Protein 8J9D (pdb70)

Foldseek 3Di:
DFDAADADADPDAWEKEWEQAPLVQRKIKIKIKGWDAFFKWKKFQFQAAAQLQARPQPLVQKAPKFKDFPRHTWDWDADPVARRMIMTGHDHPTTMMMIITMRRADPDCVSPWRAGDPFKGKFQVSNHDIGTTHHQQQNHKYWYKYAYHFPKDKDKPFAWPDQDGRMTTTDIDRRSVSSLIMMMIGRQWDKAWLADDQATEIEIETEPDNVLVPADPLRSQLVSLLVVLVCVLAVFQAARYAYEAEYAYPRTGADWGAGLRYTHGYFHSCVRVVLVLRLLCLLRVSLRRVLNQQRQAEHAPQQPGRGSRDRGDQQPVLRSQAVSLLRSLLSCLQSVSDPPLLSQLVLLVLQCCQVQVAPLLVPDFLSVLSCQSHVPVPPDDFACNNVPHNCSHSLSSLQLLQLQLVLCVQPVHPDGCSQLNNQVRNPDHHHRHHDYDHPVRSQVSSCVSPNDRVVCSVCCRRVHSDHSNVSQVSQFKDKFKDQDARPSRPSVCPPQQWADQCPFQQFTGGQQQFTQHGGPPGQCVVQVDGGRKGFQAKVRHGDGNVRVLVQLQVLAPHQFFIWTWIHDPNDTDIDTGRTHNHGIRIGMGGPVVDHNRVCVSSHHD/DFDAADADADPDAWEWEWEQAPLVQRKIKIKIKDWDDAFKWKKFQFQAAAQLQARPQLLVQWAPKFKAFVRHTWDWDADPVANRMIMTGHHPPTTMMMIITMRRADPDCVSPWRAGDPFKGKFQCSSRDIGTGHHQQQNHKYWYKYQYHFPKDKDKPFAWDDQDGRITTTDIHRRSVSSQIMMMIGRQWDKAWLADDQATEIEIETEPDNVLVPADPLRSQLSSLLVVLVCVLAVFQAARYAYEYEYAYPRTGADWGAGLRYTHGYAHSCVRVVLVLRQLCLLRVSLRRVLNQQRQAEHAPQQPGRGSRDRGDQQPVLRSQAVSLLRSLLSCLQSVSDPPLQSQLVLQVLQCCQVPQAPLLVPDFLSVLSCQCHVPVPPDDFACNNVPHNCSRSLSSLQLLLLQLVLCVQPVHPDGCSQLNNQVRNPDHHHRHYDYDHPVRSQVSSCVSGNDRVVCSVCCRRVHSDRSNVSQVSLFKDKFKDQDARPSCCSVCVPQQWADQCPFQQFTGGQQQFTQHGGPPGQCVVQVDGGGKGQQAKPNHGDGNVRVLVQQQVLAPHQFFIWTFIHDPPDTDITGGRTHNHGIRIGMGGPVVDHNNVCVSSHHD/DFDAADADAFPDAWEWEWEQAPLVQRKIKIKIKGWDDAFKWKKFQFQAAAQLLARPQLLVQKAPKWKAWVRHTFDWDADPVANRIIITGHHPPTTMMMIITMRRADPDCVSPWRAGDPFKGKFQCSSHDIGTGHHQQQNHKYWYKYAYHFPKDKDKPFAWPDQDGRMTTTDIDRRSVSSQIMMMIGRQWDKAWLADDQATEIEIETEPDNVLVPADPVRSQLSSLLVVLLCVLAVFQAARYAYEAEYAYPRTGADWGAGLRYTHGYFHSCVRVCLLLRQLCLLRVSLRRCLNQQRQAEHAPQQPGRGSRDRGDQQPVLRNQAVSLLRSLLSCLQSVSDPPLLSQLVLLQLQCCQVPVAPLLQPDFLSVQSCQCHVPVPPDDFACSNVPHNCSRSLSSLQLLQLQLVLCVQPVHPDGCSQLNNQVRNPDHHHRHYDYDHPVRSQVSSCVSPNDRVVCSVCCRRVHSDRSNVSQVSQFKDKFKDQDARSSCVSVCPPQQWADQCPFQQFTATQQQFTQHGGPPGQCVVQVDGGGKGFQAKPNHGDGNVRVLVQLQVLAPHQFFIWTWIGDPNDTDIDTGRTHNHGIRIGMGGDPPHHNNVCVSSHHD/DFDAADADAFPDAWEWEWEQAPLVQRKIKIKIKGWDDAFKWKKFQFQAAAQLQARPQLLVQKAPKWKAWPRHTWDWDADPVANRIIMTGHHPPTTMMMIITMRRADPDCVSPWRAGDPFKGKFQCSSHDIGTGHHQQQNHKYWYKYFDHFPKDKDKPFAWPDQDGRITTTDIHRRSVSSQIMMMIGRQWDKAWLADDQATEIEIETEPDNVLVPADPLRSQLVSLLVVLVCVLAVFQAARYAYEAEYAYPRTGADWGAGLRYTHGYFHSCVRVVLLLGLLCLLRCSLRRCLNQQRQAEHAPQQPGRGSRDRGDQQPVLRSQAVSLLRSLLSCLQSVSDPPLLSQLVLLQLQCCQVPVAPLLQPDFLSVLSCQCHVPVPPDDFACRNVPHNCSHSLSSLLLLQLQLVLCVQPVHPDGVSQLNNQVRRPDHHHRHHDYDHPVRSQVSSCVSPNDRVVCSVCCRRVHSDRSNVSQVSLFKDKFKDQDARSSVPSVCPPQQWADQCPFQQFTGGQQQFTQHGGPPGQCVVVVDGGRKGFQAKPNHGDGNVRVLVQQQVLAPHQFFIWTFIHDPNDTDIDTGRTHNHGIRIGMGGDPPHHNNVCVSSHHD

Organism: Xanthomonas campestris pv. campestris (strain B100) (NCBI:txid509169)

Sequence (2420 aa):
ATAAPQDVPFEGTLKIDVDATDLQHRIFKVKTTMPATPGPMTLLYPQWIPGNHSPTGPIDKLAGLVIKVDGKVVPWTRDQFDVYAFKVDVPQGASELVAEFKFLSPQASSSQGRVMMTPEMLNLQWNTTALYPAGYFARNIKAQASVTLPAGWSYATAMETERRVGDTVTFKPIDFDDLVDSPMFAGKYYKRVELSAGKQPVYLNVFADEAKSLDAKPEQIKAHAALVQQMDKLYGARHFDHYEFLLALTKKLGGIGLEHHRSSENSGAPNYFTEWDKSWTGRDLLAHEFNHSWNGKYRRGADLATPNFNVPMGDSLLWLYEGQTQFWGEVMSARSGLWTQEQARDMLAGVAAQYERGRPGMAWRTVQDTTNDPTMSMRRPKAYRNYQMSEDYYSGGQMMWLEVDSKLRALTNNKRSIDDFGKAFFGMKNGDWDVNPYTFDDIVSTLNGVAAFDWASFLRSRMDGHGSLIGGIEANGWKLVYNDEPNLATKTDESDDKDASLTYSLGMSLKASGDISDVLWDGPAFNAGLITGNTIVAVNGRAFSSDVIKDAITAAKGTTVPIELLVKRLDRYDTVRIDYHGGLLYPHLERIAGKPDRRLSELYKARATAAPQDVPFEGTLKIDVDATDLQHRIFKVKTTMPATPGPMTLLYPQWIPGNHSPTGPIDKLAGLVIKVDGKVVPWTRDQFDVYAFKVDVPQGASELVAEFKFLSPQASSQGRVMMTPEMLNLQWNTTALYPAGYFARNIKAQASVTLPAGWSYATAMETERRVGDTVTFKPIDFDDLVDSPMFAGKYYKRVELSAGKQPVYLNVFADEAKSLDAKPEQIKAHAALVQQMDKLYGARHFDHYEFLLALTKKLGGIGLEHHRSSENSGAPNYFTEWDKSWTGRDLLAHEFNHSWNGKYRRGADLATPNFNVPMGDSLLWLYEGQTQFWGEVMSARSGLWTQEQARDMLAGVAAQYERGRPGMAWRTVQDTTNDPTMSMRRPKAYRNYQMSEDYYSGGQMMWLEVDSKLRALTNNKRSIDDFGKAFFGMKNGDWDVNPYTFDDIVSTLNGVAAFDWASFLRRSRMDGHGSLIGGIEANGWKLVYNDEPNLATKTDESDDKDASLTYSLGMSLKASGDISDVLWDGPAFNAGLITGNTIVAVNGRAFSSDVIKDAITAAKGTTVPIELLVKRLDRYDTVRIDYHGGLLYPHLERIAGKPDRLSELYKARATAAPQDVPFEGTLKIDVDATDLQHRIFKVKTTMPATPGPMTLLYPQWIPGNHSPTGPIDKLAGLVIKVDGKKVVPWTRDQFDVYAFKVDVPQGASELVAEFKFLSPQASSSQGRVMMTPEMLNLQWNTTALYPAGYFARNIKAQASVTLPAGWSYATAMETERRVGDTVTFKPIDFDDLVDSPMFAGKYYKRVELSAGKQPVYLNVFADEAKSLDAKPEQIKAHAALVQQMDKLYGARHFDHYEFLLALTKKLGGIGLEHHRSSENSGAPNYFTEWDKSWTGRDLLAHEFNHSWNGKYRRGADLATPNFNVPMGDSLLWLYEGQTQFWGEVMSARSGLWTQEQARDMLAGVAAQYERGRPGMAWRTVQDTTNDPTMSMRRPKAYRNYQMSEDYYSGGQMMWLEVDSKLRALTNNKRSIDDFGKAFFGMKNGDWDVNPYTFDDIVSSTLNGVAAFDWASFLRSRMDGHGSLIGGIEANGWKLVYNDEPNLATKTDESDDKDASLTYSLGMSLKASGDISDVLWDGPAFNAGLITGNTIVAVNGRAFSSDVIKDAITAAKGTTVPIELLVKRLDRYDTVRIDYHGGLLYPHLERIAGKPDRLSELYKARATAAPQDVPFEGTLKIDVDATDLQHRIFKVKTTMPATPGPMTLLYPQWIPGNHSPTGPIDKLAGLVIKVDGKVVPWTRDQFDVYAFKVDVPQGASELVAEFKFLSPQASSSQGRVMMTPEMLNLQWNTTALYPAGYFARNIKAQQASVTLPAGWSYATAMEETERRVGDTVTFKPIDFDDLVDSPMFAGKYYKRVELSAGKQPVYLNVFADEAKSLDAKPEQIKAHAALVQQMDKLYGARHFDHYEFLLALTKKLGGIGLEHHRSSENSGAPNYFTEWDKSWTGRDLLAHEFNHSWNGKYRRGADLATPNFNVPMGDSLLWLYEGQTQFWGEVMSARSGLWTQEQARDMLAGVAAQYERGRPGMAWRTVQDTTNDPTMSMRRPKAYRNYQMSEDYYSGGQMMWLEVDSKLRALTNNKRSIDDFGKAFFGMKNGDWDVNPYTFDDIVSTLNGVAAFDWASFLRRSRMDGHGSLIGGIEANGWKLVYNDEPNLATKTDESDDKDASLTYSLGMSLKASGDISDVLWDGPAFNAGLITGNTIVAVNGRAFSSDVIKDAITAAKGTTVPIELLVKRLDRYDTVRIDYHGGLLYPHLERIAGKPDRLSELYKAR

Solvent-accessible surface area: 85272 Å² total; per-residue (Å²): 103,42,76,65,14,98,82,65,107,24,134,44,49,0,76,0,30,3,42,0,55,28,36,102,18,22,4,1,76,6,86,0,17,2,49,6,106,51,23,125,30,31,0,1,0,0,35,22,10,28,11,52,6,4,33,51,4,29,6,10,25,9,0,7,1,53,0,81,2,93,61,158,95,12,114,38,88,16,15,49,97,24,12,18,0,1,88,5,106,6,64,161,72,11,80,81,0,35,0,82,4,50,3,4,0,5,9,44,96,75,25,33,62,17,7,1,4,62,25,3,1,0,0,27,0,9,5,0,0,0,0,4,19,18,57,47,3,121,39,0,87,0,38,0,12,0,40,2,12,87,65,12,38,43,6,14,2,4,100,46,87,131,88,100,63,43,50,0,19,1,78,82,20,44,0,49,19,0,9,15,4,1,0,2,0,0,97,79,59,76,110,18,96,12,20,66,58,197,33,23,0,46,0,0,3,0,1,14,56,56,136,2,14,67,14,94,104,116,14,42,142,7,0,20,18,0,2,99,11,0,44,96,0,1,53,6,33,0,0,65,38,0,9,0,0,0,0,0,11,162,45,11,13,56,21,36,14,4,8,13,18,0,0,1,0,21,19,35,32,34,9,4,74,81,47,119,88,24,5,35,44,4,21,38,0,0,13,10,0,0,1,0,1,0,0,4,0,17,28,2,51,41,12,30,38,46,7,9,18,37,66,8,1,6,34,16,1,0,0,3,4,0,0,0,30,2,0,0,2,0,0,0,7,10,9,43,1,4,70,63,101,26,0,61,12,37,2,0,25,13,0,0,48,18,82,110,4,35,38,0,12,83,18,4,25,0,31,10,0,2,11,2,6,41,8,4,60,171,113,70,31,8,1,123,6,24,6,0,34,20,2,1,47,21,0,0,1,0,0,0,1,20,0,0,5,62,0,17,77,72,26,117,39,152,112,14,0,14,52,0,0,101,52,2,0,18,61,130,89,28,46,55,103,53,34,68,2,65,27,102,54,0,28,68,31,0,64,67,23,10,80,72,86,1,34,63,13,0,94,59,62,0,68,16,96,50,79,3,28,33,0,1,78,49,1,0,22,97,17,30,32,50,84,109,46,2,79,11,32,81,35,94,12,43,103,96,148,26,1,34,3,35,41,5,1,0,3,21,2,106,42,78,0,61,3,45,32,2,22,16,93,7,40,1,16,109,19,5,0,7,39,54,12,26,0,21,0,2,79,26,67,24,25,40,10,99,20,0,28,81,10,0,69,73,6,113,71,54,125,105,17,2,64,0,16,0,71,46,92,40,95,31,53,76,20,147,10,111,31,50,30,0,20,38,14,7,22,12,91,94,47,97,78,76,76,38,57,5,42,73,0,11,135,50,128,110,41,80,74,17,108,84,54,122,23,149,33,45,0,88,0,44,4,52,0,61,45,34,99,19,24,7,1,107,2,84,0,17,2,48,8,86,51,20,108,18,37,0,0,0,0,36,21,9,28,14,51,6,4,34,51,5,28,6,11,25,9,0,11,1,53,0,84,4,77,61,159,94,18,115,38,83,17,40,48,94,22,11,18,2,1,85,1,90,6,75,154,77,18,79,79,0,29,0,70,4,55,4,3,0,4,10,45,91,77,26,33,62,12,7,1,4,60,25,2,1,0,0,26,0,10,5,0,0,0,0,3,20,21,51,45,4,132,40,0,86,0,22,1,14,0,41,2,13,88,64,12,37,45,6,15,2,4,105,42,88,168,81,110,62,41,51,0,39,0,79,72,20,46,0,50,23,0,8,14,4,1,0,3,0,0,98,77,61,79,111,12,100,11,19,68,59,203,34,29,0,51,0,0,3,1,1,13,60,55,143,3,16,67,14,95,104,115,11,44,145,8,0,17,18,0,1,103,11,0,46,98,0,1,54,5,32,0,0,65,42,0,11,0,0,0,0,0,12,174,47,10,12,54,21,36,16,4,7,11,17,0,0,1,0,21,17,52,21,36,10,3,74,75,43,123,117,27,5,34,44,6,21,37,1,0,14,9,0,0,1,0,1,0,0,4,3,16,25,2,50,43,11,32,38,45,8,10,18,37,68,9,0,6,34,15,1,0,0,3,4,0,0,0,28,2,0,0,5,0,0,0,7,9,9,42,1,5,71,68,97,28,0,65,15,33,2,0,25,16,0,0,48,14,81,115,4,35,37,0,13,85,20,3,24,0,32,11,0,2,10,0,6,42,10,4,57,171,115,68,31,9,2,123,6,17,7,0,33,20,2,1,45,20,0,0,0,0,0,0,2,23,0,0,6,60,0,19,78,67,15,123,40,139,108,14,0,14,50,0,0,97,51,2,0,18,67,135,87,25,49,61,90,51,42,72,2,65,25,104,56,0,26,72,30,0,65,66,24,10,79,76,84,0,37,64,17,0,90,60,60,0,70,21,90,50,84,4,28,31,0,3,96,42,1,0,21,114,16,34,33,52,90,106,52,2,68,12,32,112,32,92,20,72,101,91,142,26,0,32,2,36,42,5,0,0,3,21,2,105,38,79,0,61,3,44,33,2,23,20,94,6,40,0,16,109,22,5,0,7,39,55,11,28,1,22,0,2,82,26,72,26,25,43,8,99,21,0,44,93,9,0,75,75,8,117,72,55,125,107,19,2,71,0,14,0,72,46,92,40,92,30,52,71,16,155,7,108,29,46,32,1,25,42,15,7,23,15,90,97,48,100,80,73,71,37,59,5,44,74,1,11,139,55,126,118,47,79,63,13,94,83,63,109,25,135,46,28,0,81,0,50,4,44,0,56,29,34,102,18,22,5,1,75,6,86,0,19,2,50,10,78,55,20,104,14,35,0,1,0,0,36,21,9,29,13,51,6,5,33,52,5,26,7,13,24,7,0,8,1,55,1,83,6,74,61,157,96,17,117,38,82,14,37,47,101,26,12,19,2,1,85,1,94,6,75,153,75,20,79,82,0,32,0,84,5,51,3,2,0,6,10,44,97,77,25,34,60,17,7,1,4,63,10,2,1,0,0,25,0,8,5,0,0,0,0,4,20,20,45,45,4,130,37,0,89,0,46,0,15,0,39,2,12,89,65,11,41,44,6,15,1,4,105,43,82,129,89,100,64,42,49,0,21,0,71,79,19,46,0,47,23,0,8,16,4,1,0,2,0,0,103,80,60,70,114,19,101,12,19,69,60,202,33,22,0,46,1,0,3,1,1,12,50,55,129,4,14,72,14,96,102,109,12,45,138,8,0,22,17,0,2,102,9,0,43,88,0,1,53,6,32,0,0,67,38,0,8,0,0,0,0,0,9,164,37,11,13,56,21,36,15,3,7,10,20,0,0,0,0,20,18,34,37,34,10,3,75,72,47,116,98,24,5,33,43,4,20,38,0,0,14,9,0,0,1,0,1,0,0,4,2,16,25,2,52,44,11,32,38,41,7,10,19,38,69,7,0,6,35,16,1,1,0,3,4,0,0,0,29,2,0,0,6,0,0,0,7,11,8,44,1,4,69,65,100,24,0,63,15,30,2,0,26,15,0,0,52,13,79,117,4,33,38,0,13,84,18,3,26,0,33,10,0,2,11,1,7,43,7,4,62,168,112,70,24,8,1,109,6,22,7,0,34,19,2,1,45,22,0,0,0,0,0,0,1,19,0,0,3,62,0,17,77,73,24,117,37,143,107,13,0,14,51,0,0,97,54,2,0,18,60,132,86,27,56,61,91,54,30,72,2,66,26,101,57,0,27,74,30,0,64,68,22,10,80,76,84,0,35,62,13,0,94,59,65,0,68,17,91,52,82,3,28,29,0,3,108,51,0,0,21,120,16,26,31,51,86,105,56,2,67,11,31,120,35,96,20,55,108,93,136,25,1,32,3,37,40,6,0,0,2,22,1,104,29,78,0,59,3,42,33,1,22,15,94,6,41,0,15,109,20,4,0,7,40,55,12,29,0,22,0,2,70,14,77,26,25,40,11,102,20,0,39,88,10,0,71,75,6,110,72,58,126,102,24,2,60,0,15,0,67,43,92,44,110,30,54,67,20,143,10,110,30,49,32,0,21,39,14,6,21,14,90,103,44,99,82,62,76,37,54,5,42,73,0,11,133,46,129,115,43,81,67,14,96,86,66,106,21,134,42,50,0,84,0,40,3,51,0,61,45,35,102,18,25,9,0,103,1,88,0,14,2,51,8,86,53,20,106,19,35,0,0,0,0,35,21,9,26,13,50,6,4,33,51,5,28,7,12,26,6,0,10,1,54,1,85,5,77,57,147,96,15,115,36,85,16,36,48,98,25,13,18,2,0,87,1,92,5,72,154,74,17,78,82,0,24,0,67,2,54,3,3,0,5,10,44,96,78,23,34,62,18,7,0,5,66,16,3,1,0,0,26,0,9,5,0,0,0,0,2,20,22,50,41,5,131,39,0,88,0,38,1,15,0,40,2,14,89,64,12,39,44,6,13,2,5,67,51,85,141,84,84,61,43,51,0,34,0,107,73,15,45,0,49,25,0,8,14,3,1,0,2,0,0,99,79,60,72,111,18,98,12,18,66,58,196,34,25,0,45,0,0,2,1,1,14,55,56,143,3,15,70,12,93,103,114,11,44,141,8,1,21,18,0,2,106,12,0,45,98,0,1,54,5,32,0,0,60,32,0,10,0,0,0,0,0,11,170,40,10,12,54,22,35,15,3,8,10,5,0,0,0,0,20,18,49,22,34,9,3,75,74,48,117,97,23,5,34,43,4,20,38,0,0,13,10,0,0,0,0,1,0,0,4,1,19,24,1,52,42,10,32,38,46,8,9,17,38,68,8,1,8,34,17,1,1,0,3,4,0,0,0,29,2,0,0,6,0,0,0,7,11,8,42,1,5,70,66,99,26,0,66,15,31,2,0,26,17,0,0,47,15,82,113,4,34,38,0,13,83,20,4,25,0,33,10,0,2,11,2,5,43,8,4,60,167,111,69,31,9,2,120,6,18,7,0,34,20,2,1,47,22,0,0,0,0,0,0,0,22,0,0,5,67,0,18,78,69,28,125,38,163,108,14,0,15,49,0,0,100,52,1,0,17,62,132,87,26,58,60,94,55,29,69,2,64,27,103,54,0,27,68,30,0,66,67,23,10,81,70,85,0,34,64,18,0,98,58,58,1,68,18,93,51,82,2,26,30,0,3,107,48,1,0,20,122,16,28,32,52,87,107,51,2,71,12,32,111,46,93,17,54,116,98,137,23,1,31,3,34,41,6,0,0,3,20,2,103,45,77,0,60,3,48,32,2,20,19,92,6,41,0,16,110,22,4,0,7,41,55,10,28,0,22,0,2,72,22,82,24,27,42,8,86,22,0,44,91,11,0,73,76,6,116,71,56,122,107,17,2,72,0,16,0,63,45,86,41,106,32,54,76,20,159,10,105,31,42,30,0,22,39,14,5,22,14,91,100,45,95,86,66,69,40,53,4,45,75,0,10,141,54,125

Nearest PDB structures (foldseek):
  8j9d-assembly1_D  TM=1.001E+00  e=0.000E+00  Xanthomonas campestris pv. campestris str. B100
  4fgm-assembly1_A  TM=8.036E-01  e=3.993E-38  Idiomarina loihiensis L2TR
  7vpq-assembly3_E  TM=6.099E-01  e=2.497E-15  Homo sapiens
  6atk-assembly3_C  TM=6.085E-01  e=6.174E-15  Homo sapiens
  6ew9-assembly1_C  TM=6.102E-01  e=2.502E-03  Escherichia coli K-12

Structure (mmCIF, N/CA/C/O backbone):
data_8J9D
#
_entry.id   8J9D
#
_cell.length_a   105.008
_cell.length_b   95.196
_cell.length_c   144.489
_cell.angle_alpha   90.000
_cell.angle_beta   104.472
_cell.angle_gamma   90.000
#
_symmetry.space_group_name_H-M   'P 1 21 1'
#
loop_
_entity.id
_entity.type
_entity.pdbx_description
1 polymer 'Putative glycyl aminopeptidase'
2 non-polymer 'ZINC ION'
3 non-polymer '2-(3-AMINO-2-HYDROXY-4-PHENYL-BUTYRYLAMINO)-4-METHYL-PENTANOIC ACID'
4 non-polymer GLYCEROL
5 non-polymer 2-AMINO-2-HYDROXYMETHYL-PROPANE-1,3-DIOL
6 water water
#
loop_
_atom_site.group_PDB
_atom_site.id
_atom_site.type_symbol
_atom_site.label_atom_id
_atom_site.label_alt_id
_atom_site.label_comp_id
_atom_site.label_asym_id
_atom_site.label_entity_id
_atom_site.label_seq_id
_atom_site.pdbx_PDB_ins_code
_atom_site.Cartn_x
_atom_site.Cartn_y
_atom_site.Cartn_z
_atom_site.occupancy
_atom_site.B_iso_or_equiv
_atom_site.auth_seq_id
_atom_site.auth_comp_id
_atom_site.auth_asym_id
_atom_site.auth_atom_id
_atom_site.pdbx_PDB_model_num
ATOM 1 N N . ALA A 1 43 ? 131.76812 13.31242 71.98534 1.000 38.06660 22 ALA A N 1
ATOM 2 C CA . ALA A 1 43 ? 130.33353 13.16653 72.21694 1.000 34.50682 22 ALA A CA 1
ATOM 3 C C . ALA A 1 43 ? 130.06248 12.18864 73.35942 1.000 31.10517 22 ALA A C 1
ATOM 4 O O . ALA A 1 43 ? 129.92694 12.60338 74.50479 1.000 31.49211 22 ALA A O 1
ATOM 6 N N . THR A 1 44 ? 129.98779 10.89383 73.04979 1.000 27.57285 23 THR A N 1
ATOM 7 C CA . THR A 1 44 ? 129.75603 9.86529 74.06078 1.000 24.35032 23 THR A CA 1
ATOM 8 C C . THR A 1 44 ? 131.08253 9.33218 74.59133 1.000 23.06596 23 THR A C 1
ATOM 9 O O . THR A 1 44 ? 131.97673 8.98992 73.81345 1.000 22.45965 23 THR A O 1
ATOM 13 N N . ALA A 1 45 ? 131.20473 9.27409 75.91551 1.000 22.44408 24 ALA A N 1
ATOM 14 C CA . ALA A 1 45 ? 132.40921 8.74322 76.53941 1.000 21.66453 24 ALA A CA 1
ATOM 15 C C . ALA A 1 45 ? 132.69758 7.32873 76.04568 1.000 21.04674 24 ALA A C 1
ATOM 16 O O . ALA A 1 45 ? 131.78661 6.54913 75.75459 1.000 20.93661 24 ALA A O 1
ATOM 18 N N . ALA A 1 46 ? 133.98348 7.00341 75.94804 1.000 20.31856 25 ALA A N 1
ATOM 19 C CA . ALA A 1 46 ? 134.37923 5.70070 75.43971 1.000 20.10180 25 ALA A CA 1
ATOM 20 C C . ALA A 1 46 ? 133.96577 4.61036 76.42572 1.000 19.44275 25 ALA A C 1
ATOM 21 O O . ALA A 1 46 ? 133.97900 4.83395 77.64023 1.000 19.30464 25 ALA A O 1
ATOM 23 N N . PRO A 1 47 ? 133.56779 3.43412 75.94213 1.000 18.77677 26 PRO A N 1
ATOM 24 C CA . PRO A 1 47 ? 133.25819 2.33951 76.86941 1.000 18.67378 26 PRO A CA 1
ATOM 25 C C . PRO A 1 47 ? 134.52685 1.82265 77.52971 1.000 19.75419 26 PRO A C 1
ATOM 26 O O . PRO A 1 47 ? 135.56886 1.67656 76.88608 1.000 19.16447 26 PRO A O 1
ATOM 30 N N . GLN A 1 48 ? 134.42649 1.54840 78.82574 1.000 21.57080 27 GLN A N 1
ATOM 31 C CA . GLN A 1 48 ? 135.54967 1.07185 79.61763 1.000 23.87543 27 GLN A CA 1
ATOM 32 C C . GLN A 1 48 ? 135.27711 -0.33576 80.13354 1.000 22.30260 27 GLN A C 1
ATOM 33 O O . GLN A 1 48 ? 134.13443 -0.70007 80.42006 1.000 21.60059 27 GLN A O 1
ATOM 39 N N . ASP A 1 49 ? 136.34316 -1.12592 80.26204 1.000 22.14830 28 ASP A N 1
ATOM 40 C CA . ASP A 1 49 ? 136.24197 -2.47417 80.82169 1.000 22.34452 28 ASP A CA 1
ATOM 41 C C . ASP A 1 49 ? 136.24998 -2.36811 82.34833 1.000 22.24114 28 ASP A C 1
ATOM 42 O O . ASP A 1 49 ? 137.24612 -2.63066 83.02052 1.000 21.92291 28 ASP A O 1
ATOM 47 N N . VAL A 1 50 ? 135.11951 -1.91895 82.88596 1.000 21.92438 29 VAL A N 1
ATOM 48 C CA . VAL A 1 50 ? 134.95061 -1.74073 84.32737 1.000 22.36865 29 VAL A CA 1
ATOM 49 C C . VAL A 1 50 ? 133.66512 -2.44048 84.74201 1.000 22.57976 29 VAL A C 1
ATOM 50 O O . VAL A 1 50 ? 132.76718 -2.66375 83.91302 1.000 23.11122 29 VAL A O 1
ATOM 54 N N . PRO A 1 51 ? 133.54870 -2.81452 86.01575 1.000 22.50956 30 PRO A N 1
ATOM 55 C CA . PRO A 1 51 ? 132.34153 -3.52085 86.45676 1.000 22.16226 30 PRO A CA 1
ATOM 56 C C . PRO A 1 51 ? 131.10107 -2.65321 86.30797 1.000 22.10456 30 PRO A C 1
ATOM 57 O O . PRO A 1 51 ? 131.13870 -1.43214 86.48341 1.000 21.96700 30 PRO A O 1
ATOM 61 N N . PHE A 1 52 ? 129.99636 -3.29680 85.95337 1.000 22.27941 31 PHE A N 1
ATOM 62 C CA . PHE A 1 52 ? 128.69118 -2.65795 85.94362 1.000 22.56418 31 PHE A CA 1
ATOM 63 C C . PHE A 1 52 ? 127.91927 -3.16993 87.14935 1.000 23.38228 31 PHE A C 1
ATOM 64 O O . PHE A 1 52 ? 127.72089 -4.38210 87.28919 1.000 22.37905 31 PHE A O 1
ATOM 72 N N . GLU A 1 53 ? 127.48285 -2.25472 88.01161 1.000 25.34638 32 GLU A N 1
ATOM 73 C CA . GLU A 1 53 ? 126.78493 -2.63885 89.23331 1.000 27.68503 32 GLU A CA 1
ATOM 74 C C . GLU A 1 53 ? 125.30543 -2.85448 88.93684 1.000 25.55416 32 GLU A C 1
ATOM 75 O O . GLU A 1 53 ? 124.62186 -1.93758 88.46939 1.000 25.06631 32 GLU A O 1
ATOM 81 N N . GLY A 1 54 ? 124.80443 -4.04376 89.24116 1.000 24.00141 33 GLY A N 1
ATOM 82 C CA . GLY A 1 54 ? 123.39654 -4.34397 89.08884 1.000 22.72162 33 GLY A CA 1
ATOM 83 C C . GLY A 1 54 ? 123.06670 -5.02549 87.77422 1.000 21.51003 33 GLY A C 1
ATOM 84 O O . GLY A 1 54 ? 123.92650 -5.57506 87.08062 1.000 20.57417 33 GLY A O 1
ATOM 85 N N . THR A 1 55 ? 121.77878 -4.96741 87.42464 1.000 21.02506 34 THR A N 1
ATOM 86 C CA . THR A 1 55 ? 121.23760 -5.68313 86.27548 1.000 20.16761 34 THR A CA 1
ATOM 87 C C . THR A 1 55 ? 120.38431 -4.75790 85.42196 1.000 19.48312 34 THR A C 1
ATOM 88 O O . THR A 1 55 ? 119.58211 -3.97736 85.94123 1.000 19.32399 34 THR A O 1
ATOM 92 N N . LEU A 1 56 ? 120.56675 -4.85359 84.10708 1.000 18.81858 35 LEU A N 1
ATOM 93 C CA . LEU A 1 56 ? 119.71752 -4.16479 83.14239 1.000 18.57216 35 LEU A CA 1
ATOM 94 C C . LEU A 1 56 ? 118.50815 -5.05325 82.84911 1.000 19.81292 35 LEU A C 1
ATOM 95 O O . LEU A 1 56 ? 118.64849 -6.11294 82.23256 1.000 19.59537 35 LEU A O 1
ATOM 100 N N . LYS A 1 57 ? 117.32895 -4.65443 83.32671 1.000 21.07966 36 LYS A N 1
ATOM 101 C CA . LYS A 1 57 ? 116.10780 -5.41851 83.10113 1.000 23.13541 36 LYS A CA 1
ATOM 102 C C . LYS A 1 57 ? 115.42058 -4.91683 81.83674 1.000 21.58858 36 LYS A C 1
ATOM 103 O O . LYS A 1 57 ? 115.17856 -3.71627 81.69081 1.000 21.23579 36 LYS A O 1
ATOM 109 N N . ILE A 1 58 ? 115.09516 -5.83343 80.92978 1.000 20.22067 37 ILE A N 1
ATOM 110 C CA . ILE A 1 58 ? 114.47758 -5.48414 79.65090 1.000 19.33071 37 ILE A CA 1
ATOM 111 C C . ILE A 1 58 ? 113.20848 -6.31389 79.49729 1.000 19.70909 37 ILE A C 1
ATOM 112 O O . ILE A 1 58 ? 113.27721 -7.53739 79.32523 1.000 19.49179 37 ILE A O 1
ATOM 117 N N . ASP A 1 59 ? 112.05578 -5.65561 79.56057 1.000 20.38444 38 ASP A N 1
ATOM 118 C CA . ASP A 1 59 ? 110.76268 -6.31045 79.43980 1.000 21.04407 38 ASP A CA 1
ATOM 119 C C . ASP A 1 59 ? 110.10329 -5.86753 78.14438 1.000 19.90818 38 ASP A C 1
ATOM 120 O O . ASP A 1 59 ? 109.93452 -4.66610 77.91324 1.000 19.41911 38 ASP A O 1
ATOM 125 N N . VAL A 1 60 ? 109.73478 -6.83555 77.30299 1.000 19.22527 39 VAL A N 1
ATOM 126 C CA . VAL A 1 60 ? 109.18441 -6.56806 75.97852 1.000 18.32576 39 VAL A CA 1
ATOM 127 C C . VAL A 1 60 ? 107.78693 -7.16041 75.90265 1.000 19.13399 39 VAL A C 1
ATOM 128 O O . VAL A 1 60 ? 107.58469 -8.33273 76.23940 1.000 19.03183 39 VAL A O 1
ATOM 132 N N . ASP A 1 61 ? 106.82680 -6.35236 75.45848 1.000 19.62466 40 ASP A N 1
ATOM 133 C CA . ASP A 1 61 ? 105.49551 -6.83288 75.11418 1.000 20.34706 40 ASP A CA 1
ATOM 134 C C . ASP A 1 61 ? 105.43406 -6.92894 73.59555 1.000 19.20476 40 ASP A C 1
ATOM 135 O O . ASP A 1 61 ? 105.48039 -5.90726 72.90214 1.000 18.94326 40 ASP A O 1
ATOM 140 N N . ALA A 1 62 ? 105.30388 -8.15176 73.08491 1.000 18.52461 41 ALA A N 1
ATOM 141 C CA . ALA A 1 62 ? 105.29294 -8.41954 71.65091 1.000 18.14876 41 ALA A CA 1
ATOM 142 C C . ALA A 1 62 ? 103.91548 -8.86068 71.16460 1.000 17.89106 41 ALA A C 1
ATOM 143 O O . ALA A 1 62 ? 103.79710 -9.73276 70.29759 1.000 17.44672 41 ALA A O 1
ATOM 145 N N . THR A 1 63 ? 102.85583 -8.24661 71.69332 1.000 18.05120 42 THR A N 1
ATOM 146 C CA . THR A 1 63 ? 101.50729 -8.69111 71.36531 1.000 18.48131 42 THR A CA 1
ATOM 147 C C . THR A 1 63 ? 100.81588 -7.86300 70.29155 1.000 18.53168 42 THR A C 1
ATOM 148 O O . THR A 1 63 ? 99.84285 -8.34800 69.70834 1.000 18.78996 42 THR A O 1
ATOM 152 N N . ASP A 1 64 ? 101.27666 -6.64414 70.00114 1.000 18.64064 43 ASP A N 1
ATOM 153 C CA . ASP A 1 64 ? 100.58493 -5.79452 69.02554 1.000 18.68780 43 ASP A CA 1
ATOM 154 C C . ASP A 1 64 ? 101.03831 -6.15524 67.60909 1.000 18.31463 43 ASP A C 1
ATOM 155 O O . ASP A 1 64 ? 101.76685 -5.42240 66.93500 1.000 18.31991 43 ASP A O 1
ATOM 160 N N . LEU A 1 65 ? 100.54256 -7.30219 67.14270 1.000 17.58662 44 LEU A N 1
ATOM 161 C CA . LEU A 1 65 ? 100.87572 -7.76743 65.80116 1.000 17.65703 44 LEU A CA 1
ATOM 162 C C . LEU A 1 65 ? 100.27035 -6.88195 64.71826 1.000 17.66960 44 LEU A C 1
ATOM 163 O O . LEU A 1 65 ? 100.85979 -6.74001 63.63944 1.000 18.10938 44 LEU A O 1
ATOM 168 N N . GLN A 1 66 ? 99.10435 -6.28713 64.97392 1.000 18.15105 45 GLN A N 1
ATOM 169 C CA . GLN A 1 66 ? 98.44594 -5.49232 63.94058 1.000 18.99682 45 GLN A CA 1
ATOM 170 C C . GLN A 1 66 ? 99.26874 -4.26063 63.57827 1.000 17.79620 45 GLN A C 1
ATOM 171 O O . GLN A 1 66 ? 99.52504 -3.99865 62.39755 1.000 17.40820 45 GLN A O 1
ATOM 177 N N . HIS A 1 67 ? 99.68948 -3.48804 64.57718 1.000 17.00242 46 HIS A N 1
ATOM 178 C CA . HIS A 1 67 ? 100.55321 -2.34545 64.31020 1.000 16.93656 46 HIS A CA 1
ATOM 179 C C . HIS A 1 67 ? 102.01473 -2.74079 64.17710 1.000 16.88548 46 HIS A C 1
ATOM 180 O O . HIS A 1 67 ? 102.82570 -1.91601 63.74132 1.000 16.67986 46 HIS A O 1
ATOM 187 N N . ARG A 1 68 ? 102.35669 -3.97592 64.54779 1.000 17.38442 47 ARG A N 1
ATOM 188 C CA . ARG A 1 68 ? 103.72406 -4.48781 64.48865 1.000 17.02687 47 ARG A CA 1
ATOM 189 C C . ARG A 1 68 ? 104.64067 -3.71673 65.43909 1.000 17.21913 47 ARG A C 1
ATOM 190 O O . ARG A 1 68 ? 105.75956 -3.32911 65.09305 1.000 16.80339 47 ARG A O 1
ATOM 198 N N . ILE A 1 69 ? 104.15652 -3.52582 66.66516 1.000 17.42947 48 ILE A N 1
ATOM 199 C CA . ILE A 1 69 ? 104.82580 -2.71916 67.67875 1.000 17.65625 48 ILE A CA 1
ATOM 200 C C . ILE A 1 69 ? 105.32111 -3.62786 68.79443 1.000 17.41358 48 ILE A C 1
ATOM 201 O O . ILE A 1 69 ? 104.56604 -4.46790 69.30124 1.000 17.17161 48 ILE A O 1
ATOM 206 N N . PHE A 1 70 ? 106.59227 -3.46612 69.16098 1.000 17.33910 49 PHE A N 1
ATOM 207 C CA . PHE A 1 70 ? 107.16499 -4.04706 70.36996 1.000 17.67959 49 PHE A CA 1
ATOM 208 C C . PHE A 1 70 ? 107.19884 -2.95397 71.43259 1.000 18.64234 49 PHE A C 1
ATOM 209 O O . PHE A 1 70 ? 107.83332 -1.91616 71.22689 1.000 18.44777 49 PHE A O 1
ATOM 217 N N . LYS A 1 71 ? 106.50700 -3.16919 72.54942 1.000 19.58305 50 LYS A N 1
ATOM 218 C CA . LYS A 1 71 ? 106.52733 -2.21615 73.65332 1.000 21.35755 50 LYS A CA 1
ATOM 219 C C . LYS A 1 71 ? 107.59277 -2.64166 74.65310 1.000 20.31249 50 LYS A C 1
ATOM 220 O O . LYS A 1 71 ? 107.72167 -3.82798 74.96317 1.000 20.11553 50 LYS A O 1
ATOM 226 N N . VAL A 1 72 ? 108.37203 -1.67608 75.13787 1.000 19.15990 51 VAL A N 1
ATOM 227 C CA . VAL A 1 72 ? 109.59526 -1.97087 75.87348 1.000 18.28452 51 VAL A CA 1
ATOM 228 C C . VAL A 1 72 ? 109.61895 -1.19181 77.17801 1.000 19.29570 51 VAL A C 1
ATOM 229 O O . VAL A 1 72 ? 109.26590 -0.00910 77.22268 1.000 18.84368 51 VAL A O 1
ATOM 233 N N . LYS A 1 73 ? 110.06814 -1.85332 78.23629 1.000 21.10022 52 LYS A N 1
ATOM 234 C CA . LYS A 1 73 ? 110.38727 -1.19902 79.49662 1.000 22.96190 52 LYS A CA 1
ATOM 235 C C . LYS A 1 73 ? 111.78111 -1.66109 79.88899 1.000 22.16506 52 LYS A C 1
ATOM 236 O O . LYS A 1 73 ? 112.02899 -2.86876 79.97766 1.000 21.68431 52 LYS A O 1
ATOM 242 N N . THR A 1 74 ? 112.70409 -0.71288 80.05224 1.000 22.01051 53 THR A N 1
ATOM 243 C CA . THR A 1 74 ? 114.06153 -0.99921 80.49959 1.000 21.60444 53 THR A CA 1
ATOM 244 C C . THR A 1 74 ? 114.26958 -0.36270 81.86654 1.000 21.39987 53 THR A C 1
ATOM 245 O O . THR A 1 74 ? 113.97128 0.82056 82.05433 1.000 21.86194 53 THR A O 1
ATOM 249 N N . THR A 1 75 ? 114.76487 -1.15293 82.81424 1.000 20.61591 54 THR A N 1
ATOM 250 C CA . THR A 1 75 ? 115.00230 -0.71949 84.18404 1.000 20.20120 54 THR A CA 1
ATOM 251 C C . THR A 1 75 ? 116.46778 -0.95298 84.51670 1.000 20.41234 54 THR A C 1
ATOM 252 O O . THR A 1 75 ? 117.02169 -2.00989 84.19330 1.000 19.75836 54 THR A O 1
ATOM 256 N N . MET A 1 76 ? 117.10587 0.02451 85.16304 1.000 20.99756 55 MET A N 1
ATOM 257 C CA . MET A 1 76 ? 118.53625 -0.10809 85.39922 1.000 20.69617 55 MET A CA 1
ATOM 258 C C . MET A 1 76 ? 118.94159 0.74481 86.59420 1.000 21.11907 55 MET A C 1
ATOM 259 O O . MET A 1 76 ? 118.25747 1.72578 86.91386 1.000 20.78321 55 MET A O 1
ATOM 264 N N . PRO A 1 77 ? 120.04015 0.39682 87.27408 1.000 21.75176 56 PRO A N 1
ATOM 265 C CA . PRO A 1 77 ? 120.54910 1.25469 88.35169 1.000 21.95064 56 PRO A CA 1
ATOM 266 C C . PRO A 1 77 ? 120.97350 2.61770 87.82376 1.000 22.37793 56 PRO A C 1
ATOM 267 O O . PRO A 1 77 ? 121.37358 2.76370 86.66723 1.000 22.15765 56 PRO A O 1
ATOM 271 N N . ALA A 1 78 ? 120.88137 3.61955 88.69418 1.000 23.34647 57 ALA A N 1
ATOM 272 C CA . ALA A 1 78 ? 121.18312 4.99823 88.33131 1.000 23.50136 57 ALA A CA 1
ATOM 273 C C . ALA A 1 78 ? 121.63971 5.76320 89.56436 1.000 23.58757 57 ALA A C 1
ATOM 274 O O . ALA A 1 78 ? 121.04162 5.62141 90.63335 1.000 23.61245 57 ALA A O 1
ATOM 276 N N . THR A 1 79 ? 122.75348 6.46336 89.44651 1.000 23.44557 58 THR A N 1
ATOM 277 C CA . THR A 1 79 ? 123.20361 7.38648 90.47551 1.000 23.95685 58 THR A CA 1
ATOM 278 C C . THR A 1 79 ? 122.91141 8.82216 90.05258 1.000 23.08673 58 THR A C 1
ATOM 279 O O . THR A 1 79 ? 122.76755 9.11138 88.86044 1.000 22.66691 58 THR A O 1
ATOM 283 N N . PRO A 1 80 ? 122.78345 9.74500 91.00918 1.000 21.90739 59 PRO A N 1
ATOM 284 C CA . PRO A 1 80 ? 122.50975 11.14600 90.65911 1.000 20.84605 59 PRO A CA 1
ATOM 285 C C . PRO A 1 80 ? 123.56486 11.72952 89.72413 1.000 20.18715 59 PRO A C 1
ATOM 286 O O . PRO A 1 80 ? 124.71418 11.28488 89.68523 1.000 19.80140 59 PRO A O 1
ATOM 290 N N . GLY A 1 81 ? 123.14784 12.72273 88.94043 1.000 20.05988 60 GLY A N 1
ATOM 291 C CA . GLY A 1 81 ? 124.01717 13.36629 87.97932 1.000 19.84136 60 GLY A CA 1
ATOM 292 C C . GLY A 1 81 ? 123.71474 13.00053 86.53629 1.000 19.16459 60 GLY A C 1
ATOM 293 O O . GLY A 1 81 ? 122.71670 12.33585 86.24140 1.000 19.61814 60 GLY A O 1
ATOM 294 N N . PRO A 1 82 ? 124.58170 13.43249 85.61129 1.000 18.60403 61 PRO A N 1
ATOM 295 C CA . PRO A 1 82 ? 124.36494 13.14368 84.18259 1.000 18.45527 61 PRO A CA 1
ATOM 296 C C . PRO A 1 82 ? 124.49762 11.66502 83.86143 1.000 18.69831 61 PRO A C 1
ATOM 297 O O . PRO A 1 82 ? 125.35500 10.96375 84.40381 1.000 18.72125 61 PRO A O 1
ATOM 301 N N . MET A 1 83 ? 123.61941 11.18990 82.98292 1.000 18.72013 62 MET A N 1
ATOM 302 C CA . MET A 1 83 ? 123.62273 9.80189 82.54163 1.000 18.25249 62 MET A CA 1
ATOM 303 C C . MET A 1 83 ? 123.29917 9.72926 81.05785 1.000 17.47746 62 MET A C 1
ATOM 304 O O . MET A 1 83 ? 122.41008 10.43979 80.58268 1.000 17.75148 62 MET A O 1
ATOM 309 N N . THR A 1 84 ? 124.04265 8.90806 80.32017 1.000 16.88480 63 THR A N 1
ATOM 310 C CA . THR A 1 84 ? 123.79726 8.71129 78.89310 1.000 16.61615 63 THR A CA 1
ATOM 311 C C . THR A 1 84 ? 123.37246 7.27031 78.63186 1.000 16.01647 63 THR A C 1
ATOM 312 O O . THR A 1 84 ? 124.04627 6.33327 79.07209 1.000 16.02114 63 THR A O 1
ATOM 316 N N . LEU A 1 85 ? 122.25860 7.09841 77.92096 1.000 15.49635 64 LEU A N 1
ATOM 317 C CA . LEU A 1 85 ? 121.75888 5.79105 77.51530 1.000 15.99374 64 LEU A CA 1
ATOM 318 C C . LEU A 1 85 ? 121.95977 5.61345 76.01298 1.000 15.36024 64 LEU A C 1
ATOM 319 O O . LEU A 1 85 ? 121.81131 6.57029 75.24311 1.000 15.27073 64 LEU A O 1
ATOM 324 N N . LEU A 1 86 ? 122.28028 4.38884 75.59384 1.000 14.51471 65 LEU A N 1
ATOM 325 C CA . LEU A 1 86 ? 122.59867 4.09510 74.20070 1.000 14.32355 65 LEU A CA 1
ATOM 326 C C . LEU A 1 86 ? 121.58987 3.11937 73.60981 1.000 14.37520 65 LEU A C 1
ATOM 327 O O . LEU A 1 86 ? 121.25378 2.11092 74.23686 1.000 14.21331 65 LEU A O 1
ATOM 332 N N . TYR A 1 87 ? 121.12413 3.41870 72.39811 1.000 14.47689 66 TYR A N 1
ATOM 333 C CA . TYR A 1 87 ? 120.41883 2.46213 71.54896 1.000 14.14966 66 TYR A CA 1
ATOM 334 C C . TYR A 1 87 ? 121.43750 1.75962 70.65986 1.000 14.18788 66 TYR A C 1
ATOM 335 O O . TYR A 1 87 ? 122.24280 2.43663 70.01129 1.000 13.82486 66 TYR A O 1
ATOM 344 N N . PRO A 1 88 ? 121.47561 0.42682 70.64022 1.000 14.57802 67 PRO A N 1
ATOM 345 C CA . PRO A 1 88 ? 122.51097 -0.26994 69.86692 1.000 14.88921 67 PRO A CA 1
ATOM 346 C C . PRO A 1 88 ? 122.54052 0.18105 68.41274 1.000 14.98096 67 PRO A C 1
ATOM 347 O O . PRO A 1 88 ? 121.50711 0.26243 67.74424 1.000 14.38944 67 PRO A O 1
ATOM 351 N N . GLN A 1 89 ? 123.74946 0.47444 67.93126 1.000 15.67865 68 GLN A N 1
ATOM 352 C CA . GLN A 1 89 ? 123.97300 1.06302 66.61602 1.000 15.51546 68 GLN A CA 1
ATOM 353 C C . GLN A 1 89 ? 124.63351 0.08671 65.65047 1.000 14.91997 68 GLN A C 1
ATOM 354 O O . GLN A 1 89 ? 124.06657 -0.22428 64.59569 1.000 14.59020 68 GLN A O 1
ATOM 360 N N . TRP A 1 90 ? 125.84071 -0.38305 65.97342 1.000 14.48152 69 TRP A N 1
ATOM 361 C CA . TRP A 1 90 ? 126.54529 -1.38158 65.17612 1.000 14.25054 69 TRP A CA 1
ATOM 362 C C . TRP A 1 90 ? 126.18075 -2.76335 65.70690 1.000 14.52041 69 TRP A C 1
ATOM 363 O O . TRP A 1 90 ? 126.42449 -3.06277 66.88109 1.000 14.70416 69 TRP A O 1
ATOM 374 N N . ILE A 1 91 ? 125.59364 -3.59584 64.85782 1.000 14.24438 70 ILE A N 1
ATOM 375 C CA . ILE A 1 91 ? 124.97498 -4.84686 65.28886 1.000 14.65151 70 ILE A CA 1
ATOM 376 C C . ILE A 1 91 ? 125.84075 -6.00951 64.81294 1.000 15.21796 70 ILE A C 1
ATOM 377 O O . ILE A 1 91 ? 126.02954 -6.17267 63.59931 1.000 15.15102 70 ILE A O 1
ATOM 382 N N . PRO A 1 92 ? 126.36119 -6.84575 65.71736 1.000 15.37190 71 PRO A N 1
ATOM 383 C CA . PRO A 1 92 ? 127.23268 -7.95634 65.30229 1.000 15.09149 71 PRO A CA 1
ATOM 384 C C . PRO A 1 92 ? 126.55408 -8.85063 64.27721 1.000 15.06060 71 PRO A C 1
ATOM 385 O O . PRO A 1 92 ? 125.39760 -9.23960 64.43624 1.000 13.05104 71 PRO A O 1
ATOM 389 N N . GLY A 1 93 ? 127.29724 -9.18647 63.22538 1.000 15.00911 72 GLY A N 1
ATOM 390 C CA . GLY A 1 93 ? 126.76761 -9.92820 62.10640 1.000 15.41997 72 GLY A CA 1
ATOM 391 C C . GLY A 1 93 ? 126.25444 -9.06845 60.97177 1.000 15.81084 72 GLY A C 1
ATOM 392 O O . GLY A 1 93 ? 126.11244 -9.56933 59.85111 1.000 16.05944 72 GLY A O 1
ATOM 393 N N . ASN A 1 94 ? 125.98875 -7.78401 61.22333 1.000 16.60606 73 ASN A N 1
ATOM 394 C CA . ASN A 1 94 ? 125.62622 -6.85422 60.16380 1.000 17.04532 73 ASN A CA 1
ATOM 395 C C . ASN A 1 94 ? 126.80924 -6.02880 59.68546 1.000 15.80862 73 ASN A C 1
ATOM 396 O O . ASN A 1 94 ? 126.76308 -5.50246 58.56815 1.000 14.83469 73 ASN A O 1
ATOM 401 N N . HIS A 1 95 ? 127.86727 -5.91839 60.49204 1.000 14.66731 74 HIS A N 1
ATOM 402 C CA . HIS A 1 95 ? 129.11158 -5.26971 60.07323 1.000 14.26586 74 HIS A CA 1
ATOM 403 C C . HIS A 1 95 ? 128.89068 -3.82125 59.64136 1.000 14.63460 74 HIS A C 1
ATOM 404 O O . HIS A 1 95 ? 129.64811 -3.28087 58.82959 1.000 12.81705 74 HIS A O 1
ATOM 411 N N . SER A 1 96 ? 127.84208 -3.18937 60.15572 1.000 14.44590 75 SER A N 1
ATOM 412 C CA . SER A 1 96 ? 127.44916 -1.85625 59.72478 1.000 13.82338 75 SER A CA 1
ATOM 413 C C . SER A 1 96 ? 126.48556 -1.29407 60.75596 1.000 13.71393 75 SER A C 1
ATOM 414 O O . SER A 1 96 ? 125.92480 -2.05233 61.55765 1.000 14.54648 75 SER A O 1
ATOM 417 N N . PRO A 1 97 ? 126.27060 0.02978 60.76900 1.000 13.77031 76 PRO A N 1
ATOM 418 C CA . PRO A 1 97 ? 125.39013 0.61523 61.80594 1.000 14.25098 76 PRO A CA 1
ATOM 419 C C . PRO A 1 97 ? 123.90734 0.50720 61.45473 1.000 14.77904 76 PRO A C 1
ATOM 420 O O . PRO A 1 97 ? 123.23925 1.46526 61.06635 1.000 15.10039 76 PRO A O 1
ATOM 424 N N . THR A 1 98 ? 123.37399 -0.70365 61.60819 1.000 15.57765 77 THR A N 1
ATOM 425 C CA . THR A 1 98 ? 122.00385 -1.02093 61.22172 1.000 15.99605 77 THR A CA 1
ATOM 426 C C . THR A 1 98 ? 120.96822 -0.75971 62.31118 1.000 15.51706 77 THR A C 1
ATOM 427 O O . THR A 1 98 ? 119.76996 -0.89593 62.03754 1.000 14.81461 77 THR A O 1
ATOM 431 N N . GLY A 1 99 ? 121.37921 -0.39720 63.52820 1.000 15.00493 78 GLY A N 1
ATOM 432 C CA . GLY A 1 99 ? 120.42577 -0.09810 64.57516 1.000 14.41143 78 GLY A CA 1
ATOM 433 C C . GLY A 1 99 ? 119.36921 0.88999 64.11141 1.000 14.44406 78 GLY A C 1
ATOM 434 O O . GLY A 1 99 ? 119.68407 1.98890 63.64027 1.000 15.05245 78 GLY A O 1
ATOM 435 N N . PRO A 1 100 ? 118.08170 0.50839 64.21687 1.000 14.03665 79 PRO A N 1
ATOM 436 C CA . PRO A 1 100 ? 116.99427 1.32808 63.62310 1.000 14.30424 79 PRO A CA 1
ATOM 437 C C . PRO A 1 100 ? 116.53812 2.46821 64.52715 1.000 14.26130 79 PRO A C 1
ATOM 438 O O . PRO A 1 100 ? 115.41442 2.48389 65.04666 1.000 14.16928 79 PRO A O 1
ATOM 442 N N . ILE A 1 101 ? 117.41186 3.46786 64.68099 1.000 14.83310 80 ILE A N 1
ATOM 443 C CA . ILE A 1 101 ? 117.19619 4.51665 65.67948 1.000 15.49968 80 ILE A CA 1
ATOM 444 C C . ILE A 1 101 ? 115.89240 5.26493 65.41360 1.000 16.79937 80 ILE A C 1
ATOM 445 O O . ILE A 1 101 ? 115.19296 5.66779 66.35105 1.000 16.15746 80 ILE A O 1
ATOM 450 N N . ASP A 1 102 ? 115.52811 5.44922 64.14178 1.000 18.38490 81 ASP A N 1
ATOM 451 C CA . ASP A 1 102 ? 114.32937 6.23514 63.86086 1.000 19.17324 81 ASP A CA 1
ATOM 452 C C . ASP A 1 102 ? 113.03879 5.45115 64.08303 1.000 18.30427 81 ASP A C 1
ATOM 453 O O . ASP A 1 102 ? 111.94987 6.01234 63.90721 1.000 18.50617 81 ASP A O 1
ATOM 458 N N . LYS A 1 103 ? 113.12794 4.18014 64.46683 1.000 17.28543 82 LYS A N 1
ATOM 459 C CA . LYS A 1 103 ? 111.95655 3.40056 64.83971 1.000 16.54795 82 LYS A CA 1
ATOM 460 C C . LYS A 1 103 ? 111.74537 3.32656 66.34643 1.000 16.41495 82 LYS A C 1
ATOM 461 O O . LYS A 1 103 ? 110.79754 2.67128 66.79356 1.000 15.78902 82 LYS A O 1
ATOM 467 N N . LEU A 1 104 ? 112.59256 3.99259 67.13482 1.000 16.20493 83 LEU A N 1
ATOM 468 C CA . LEU A 1 104 ? 112.40393 4.11381 68.57916 1.000 16.23960 83 LEU A CA 1
ATOM 469 C C . LEU A 1 104 ? 111.50402 5.31507 68.82599 1.000 16.45101 83 LEU A C 1
ATOM 470 O O . LEU A 1 104 ? 111.91121 6.45756 68.58947 1.000 16.80194 83 LEU A O 1
ATOM 475 N N . ALA A 1 105 ? 110.29962 5.06673 69.33300 1.000 16.26859 84 ALA A N 1
ATOM 476 C CA . ALA A 1 105 ? 109.31271 6.11913 69.50509 1.000 16.29778 84 ALA A CA 1
ATOM 477 C C . ALA A 1 105 ? 108.67925 6.01824 70.88516 1.000 16.32213 84 ALA A C 1
ATOM 478 O O . ALA A 1 105 ? 108.81105 5.01185 71.58698 1.000 16.28690 84 ALA A O 1
ATOM 480 N N . GLY A 1 106 ? 107.99776 7.09107 71.27827 1.000 16.43896 85 GLY A N 1
ATOM 481 C CA . GLY A 1 106 ? 107.28724 7.10161 72.54517 1.000 16.42186 85 GLY A CA 1
ATOM 482 C C . GLY A 1 106 ? 108.18065 7.04566 73.76224 1.000 16.55406 85 GLY A C 1
ATOM 483 O O . GLY A 1 106 ? 107.74731 6.56776 74.81144 1.000 17.11903 85 GLY A O 1
ATOM 484 N N . LEU A 1 107 ? 109.42155 7.51839 73.64870 1.000 16.37885 86 LEU A N 1
ATOM 485 C CA . LEU A 1 107 ? 110.39808 7.37435 74.72562 1.000 16.44662 86 LEU A CA 1
ATOM 486 C C . LEU A 1 107 ? 110.04733 8.27777 75.90275 1.000 16.88444 86 LEU A C 1
ATOM 487 O O . LEU A 1 107 ? 109.99800 9.50447 75.75898 1.000 16.46494 86 LEU A O 1
ATOM 492 N N . VAL A 1 108 ? 109.80253 7.67069 77.06618 1.000 17.37020 87 VAL A N 1
ATOM 493 C CA . VAL A 1 108 ? 109.58374 8.39779 78.31239 1.000 17.43271 87 VAL A CA 1
ATOM 494 C C . VAL A 1 108 ? 110.49258 7.79743 79.37351 1.000 17.46941 87 VAL A C 1
ATOM 495 O O . VAL A 1 108 ? 110.46345 6.58337 79.60628 1.000 17.44501 87 VAL A O 1
ATOM 499 N N . ILE A 1 109 ? 111.27681 8.64126 80.03397 1.000 17.38499 88 ILE A N 1
ATOM 500 C CA . ILE A 1 109 ? 112.23245 8.19619 81.03791 1.000 17.43139 88 ILE A CA 1
ATOM 501 C C . ILE A 1 109 ? 111.78450 8.72701 82.38959 1.000 18.35510 88 ILE A C 1
ATOM 502 O O . ILE A 1 109 ? 111.48743 9.92059 82.52885 1.000 18.38244 88 ILE A O 1
ATOM 507 N N . LYS A 1 110 ? 111.72374 7.84004 83.38243 1.000 19.44423 89 LYS A N 1
ATOM 508 C CA . LYS A 1 110 ? 111.32385 8.22013 84.72908 1.000 21.15435 89 LYS A CA 1
ATOM 509 C C . LYS A 1 110 ? 112.37496 7.79097 85.73644 1.000 21.44641 89 LYS A C 1
ATOM 510 O O . LYS A 1 110 ? 112.94544 6.70082 85.63536 1.000 20.88514 89 LYS A O 1
ATOM 516 N N . VAL A 1 111 ? 112.64770 8.67460 86.68750 1.000 22.29997 90 VAL A N 1
ATOM 517 C CA . VAL A 1 111 ? 113.50182 8.38082 87.82695 1.000 24.15262 90 VAL A CA 1
ATOM 518 C C . VAL A 1 111 ? 112.62431 8.42607 89.06620 1.000 27.93060 90 VAL A C 1
ATOM 519 O O . VAL A 1 111 ? 111.98738 9.45050 89.34205 1.000 27.46345 90 VAL A O 1
ATOM 523 N N . ASP A 1 112 ? 112.55081 7.30130 89.78104 1.000 31.89575 91 ASP A N 1
ATOM 524 C CA . ASP A 1 112 ? 111.72326 7.18307 90.98208 1.000 34.72217 91 ASP A CA 1
ATOM 525 C C . ASP A 1 112 ? 110.29006 7.62933 90.70158 1.000 33.58286 91 ASP A C 1
ATOM 526 O O . ASP A 1 112 ? 109.65105 8.30099 91.51184 1.000 33.41178 91 ASP A O 1
ATOM 531 N N . GLY A 1 113 ? 109.78675 7.27569 89.51971 1.000 32.24933 92 GLY A N 1
ATOM 532 C CA . GLY A 1 113 ? 108.41424 7.56316 89.16587 1.000 30.70823 92 GLY A CA 1
ATOM 533 C C . GLY A 1 113 ? 108.15980 8.93322 88.57686 1.000 29.50072 92 GLY A C 1
ATOM 534 O O . GLY A 1 113 ? 107.02899 9.20243 88.15116 1.000 29.24843 92 GLY A O 1
ATOM 535 N N . LYS A 1 114 ? 109.16427 9.80273 88.51892 1.000 28.82536 93 LYS A N 1
ATOM 536 C CA . LYS A 1 114 ? 109.00206 11.15534 87.99908 1.000 28.18104 93 LYS A CA 1
ATOM 537 C C . LYS A 1 114 ? 109.71476 11.28262 86.66009 1.000 25.87559 93 LYS A C 1
ATOM 538 O O . LYS A 1 114 ? 110.88861 10.91007 86.53793 1.000 25.56090 93 LYS A O 1
ATOM 544 N N . VAL A 1 115 ? 109.00102 11.81839 85.66629 1.000 24.21695 94 VAL A N 1
ATOM 545 C CA . VAL A 1 115 ? 109.57052 12.00176 84.33726 1.000 23.72728 94 VAL A CA 1
ATOM 546 C C . VAL A 1 115 ? 110.78934 12.90927 84.41314 1.000 23.25446 94 VAL A C 1
ATOM 547 O O . VAL A 1 115 ? 110.78423 13.93702 85.10447 1.000 22.82748 94 VAL A O 1
ATOM 551 N N . VAL A 1 116 ? 111.85556 12.51983 83.72341 1.000 22.50559 95 VAL A N 1
ATOM 552 C CA . VAL A 1 116 ? 113.02288 13.36945 83.52838 1.000 22.03942 95 VAL A CA 1
ATOM 553 C C . VAL A 1 116 ? 113.15500 13.62211 82.03755 1.000 21.78498 95 VAL A C 1
ATOM 554 O O . VAL A 1 116 ? 113.07330 12.67715 81.24643 1.000 21.74848 95 VAL A O 1
ATOM 558 N N . PRO A 1 117 ? 113.33775 14.86898 81.60484 1.000 21.56080 96 PRO A N 1
ATOM 559 C CA . PRO A 1 117 ? 113.46146 15.14367 80.17108 1.000 21.50776 96 PRO A CA 1
ATOM 560 C C . PRO A 1 117 ? 114.77096 14.60261 79.62261 1.000 21.12826 96 PRO A C 1
ATOM 561 O O . PRO A 1 117 ? 115.79609 14.57272 80.31132 1.000 20.94636 96 PRO A O 1
ATOM 565 N N . TRP A 1 118 ? 114.72271 14.13311 78.37727 1.000 20.76569 97 TRP A N 1
ATOM 566 C CA . TRP A 1 118 ? 115.91763 13.63764 77.71266 1.000 20.21056 97 TRP A CA 1
ATOM 567 C C . TRP A 1 118 ? 116.30156 14.53070 76.53786 1.000 21.01817 97 TRP A C 1
ATOM 568 O O . TRP A 1 118 ? 115.45234 15.17941 75.91574 1.000 20.52488 97 TRP A O 1
ATOM 579 N N . THR A 1 119 ? 117.60183 14.54859 76.25502 1.000 21.64612 98 THR A N 1
ATOM 580 C CA . THR A 1 119 ? 118.19679 15.30563 75.16430 1.000 22.24412 98 THR A CA 1
ATOM 581 C C . THR A 1 119 ? 119.10364 14.37639 74.36961 1.000 20.76942 98 THR A C 1
ATOM 582 O O . THR A 1 119 ? 119.98110 13.72183 74.94508 1.000 21.02917 98 THR A O 1
ATOM 586 N N . ARG A 1 120 ? 118.88698 14.31221 73.05852 1.000 18.64937 99 ARG A N 1
ATOM 587 C CA . ARG A 1 120 ? 119.72284 13.50924 72.17709 1.000 17.18506 99 ARG A CA 1
ATOM 588 C C . ARG A 1 120 ? 121.00836 14.24779 71.81222 1.000 16.58785 99 ARG A C 1
ATOM 589 O O . ARG A 1 120 ? 121.00826 15.46822 71.62504 1.000 16.76311 99 ARG A O 1
ATOM 597 N N . ASP A 1 121 ? 122.10640 13.50029 71.69496 1.000 16.35976 100 ASP A N 1
ATOM 598 C CA . ASP A 1 121 ? 123.37870 14.06384 71.23887 1.000 16.32563 100 ASP A CA 1
ATOM 599 C C . ASP A 1 121 ? 123.28690 14.27411 69.72900 1.000 15.99316 100 ASP A C 1
ATOM 600 O O . ASP A 1 121 ? 123.18594 13.30441 68.97069 1.000 15.50989 100 ASP A O 1
ATOM 605 N N . GLN A 1 122 ? 123.32620 15.53380 69.27525 1.000 15.86959 101 GLN A N 1
ATOM 606 C CA . GLN A 1 122 ? 123.19237 15.76442 67.83548 1.000 16.32101 101 GLN A CA 1
ATOM 607 C C . GLN A 1 122 ? 124.37957 15.21588 67.04793 1.000 16.31597 101 GLN A C 1
ATOM 608 O O . GLN A 1 122 ? 124.27824 15.06134 65.82747 1.000 16.30186 101 GLN A O 1
ATOM 614 N N . PHE A 1 123 ? 125.49861 14.92050 67.70884 1.000 16.25553 102 PHE A N 1
ATOM 615 C CA . PHE A 1 123 ? 126.63721 14.27740 67.06769 1.000 15.76523 102 PHE A CA 1
ATOM 616 C C . PHE A 1 123 ? 126.72415 12.78954 67.38871 1.000 15.36354 102 PHE A C 1
ATOM 617 O O . PHE A 1 123 ? 127.70740 12.13848 67.02134 1.000 14.93061 102 PHE A O 1
ATOM 625 N N . ASP A 1 124 ? 125.71391 12.24312 68.06339 1.000 15.47501 103 ASP A N 1
ATOM 626 C CA . ASP A 1 124 ? 125.61907 10.79860 68.29582 1.000 15.37580 103 ASP A CA 1
ATOM 627 C C . ASP A 1 124 ? 124.13136 10.53076 68.55163 1.000 15.00780 103 ASP A C 1
ATOM 628 O O . ASP A 1 124 ? 123.68780 10.51276 69.70036 1.000 14.69221 103 ASP A O 1
ATOM 633 N N . VAL A 1 125 ? 123.37543 10.33691 67.47109 1.000 14.58535 104 VAL A N 1
ATOM 634 C CA . VAL A 1 125 ? 121.91785 10.34723 67.57301 1.000 14.35519 104 VAL A CA 1
ATOM 635 C C . VAL A 1 125 ? 121.39626 9.07828 68.23690 1.000 14.17602 104 VAL A C 1
ATOM 636 O O . VAL A 1 125 ? 120.19339 8.95621 68.48980 1.000 14.27293 104 VAL A O 1
ATOM 640 N N . TYR A 1 126 ? 122.28527 8.13321 68.53761 1.000 14.32291 105 TYR A N 1
ATOM 641 C CA . TYR A 1 126 ? 121.90760 6.94209 69.29440 1.000 14.52020 105 TYR A CA 1
ATOM 642 C C . TYR A 1 126 ? 122.06242 7.12956 70.80006 1.000 14.70842 105 TYR A C 1
ATOM 643 O O . TYR A 1 126 ? 121.82501 6.17809 71.55451 1.000 14.48384 105 TYR A O 1
ATOM 652 N N . ALA A 1 127 ? 122.44896 8.32286 71.25088 1.000 14.70316 106 ALA A N 1
ATOM 653 C CA . ALA A 1 127 ? 122.78015 8.57930 72.64975 1.000 15.07206 106 ALA A CA 1
ATOM 654 C C . ALA A 1 127 ? 121.79293 9.57311 73.24710 1.000 15.56283 106 ALA A C 1
ATOM 655 O O . ALA A 1 127 ? 121.61797 10.67570 72.71450 1.000 15.25918 106 ALA A O 1
ATOM 657 N N . PHE A 1 128 ? 121.16754 9.18165 74.35548 1.000 15.77610 107 PHE A N 1
ATOM 658 C CA . PHE A 1 128 ? 120.18030 9.98565 75.06535 1.000 16.30528 107 PHE A CA 1
ATOM 659 C C . PHE A 1 128 ? 120.74299 10.39012 76.42006 1.000 17.65163 107 PHE A C 1
ATOM 660 O O . PHE A 1 128 ? 121.22312 9.53533 77.17181 1.000 17.72856 107 PHE A O 1
ATOM 668 N N . LYS A 1 129 ? 120.65274 11.67796 76.74209 1.000 19.20648 108 LYS A N 1
ATOM 669 C CA . LYS A 1 129 ? 121.22027 12.23185 77.96708 1.000 21.80547 108 LYS A CA 1
ATOM 670 C C . LYS A 1 129 ? 120.09981 12.65169 78.90524 1.000 20.45174 108 LYS A C 1
ATOM 671 O O . LYS A 1 129 ? 119.14559 13.30987 78.47891 1.000 19.68757 108 LYS A O 1
ATOM 677 N N . VAL A 1 130 ? 120.21480 12.27138 80.18159 1.000 19.71683 109 VAL A N 1
ATOM 678 C CA . VAL A 1 130 ? 119.30106 12.74088 81.21213 1.000 18.76375 109 VAL A CA 1
ATOM 679 C C . VAL A 1 130 ? 120.11202 13.21823 82.40674 1.000 19.85272 109 VAL A C 1
ATOM 680 O O . VAL A 1 130 ? 121.30538 12.93441 82.53853 1.000 19.75269 109 VAL A O 1
ATOM 684 N N . ASP A 1 131 ? 119.44340 13.96834 83.27181 1.000 21.25162 110 ASP A N 1
ATOM 685 C CA . ASP A 1 131 ? 119.99452 14.39557 84.54967 1.000 22.91690 110 ASP A CA 1
ATOM 686 C C . ASP A 1 131 ? 119.24775 13.65192 85.64656 1.000 22.22751 110 ASP A C 1
ATOM 687 O O . ASP A 1 131 ? 118.03775 13.83703 85.80959 1.000 22.12106 110 ASP A O 1
ATOM 692 N N . VAL A 1 132 ? 119.96284 12.82410 86.39830 1.000 21.63056 111 VAL A N 1
ATOM 693 C CA . VAL A 1 132 ? 119.35991 11.98702 87.43048 1.000 21.28160 111 VAL A CA 1
ATOM 694 C C . VAL A 1 132 ? 119.33320 12.79578 88.72407 1.000 22.49118 111 VAL A C 1
ATOM 695 O O . VAL A 1 132 ? 120.39205 13.26201 89.16801 1.000 22.10040 111 VAL A O 1
ATOM 699 N N . PRO A 1 133 ? 118.16924 13.00078 89.33394 1.000 23.91157 112 PRO A N 1
ATOM 700 C CA . PRO A 1 133 ? 118.09032 13.82716 90.54463 1.000 25.69246 112 PRO A CA 1
ATOM 701 C C . PRO A 1 133 ? 118.76018 13.18746 91.75626 1.000 28.46583 112 PRO A C 1
ATOM 702 O O . PRO A 1 133 ? 118.97065 11.97481 91.83350 1.000 28.01606 112 PRO A O 1
ATOM 706 N N . GLN A 1 134 ? 119.09013 14.04372 92.72127 1.000 31.42912 113 GLN A N 1
ATOM 707 C CA . GLN A 1 134 ? 119.65786 13.58262 93.98302 1.000 33.75626 113 GLN A CA 1
ATOM 708 C C . GLN A 1 134 ? 118.75076 12.56841 94.66876 1.000 32.75537 113 GLN A C 1
ATOM 709 O O . GLN A 1 134 ? 117.52348 12.63871 94.57755 1.000 33.15246 113 GLN A O 1
ATOM 715 N N . GLY A 1 135 ? 119.37908 11.59895 95.33051 1.000 32.02700 114 GLY A N 1
ATOM 716 C CA . GLY A 1 135 ? 118.70690 10.54376 96.05864 1.000 31.75433 114 GLY A CA 1
ATOM 717 C C . GLY A 1 135 ? 118.17105 9.41617 95.20929 1.000 30.41874 114 GLY A C 1
ATOM 718 O O . GLY A 1 135 ? 117.61075 8.46042 95.76037 1.000 30.37726 114 GLY A O 1
ATOM 719 N N . ALA A 1 136 ? 118.34040 9.47924 93.89361 1.000 29.00575 115 ALA A N 1
ATOM 720 C CA . ALA A 1 136 ? 117.83410 8.43419 93.02449 1.000 28.08966 115 ALA A CA 1
ATOM 721 C C . ALA A 1 136 ? 118.71617 7.19515 93.05947 1.000 27.63542 115 ALA A C 1
ATOM 722 O O . ALA A 1 136 ? 119.92829 7.26733 93.28481 1.000 27.43670 115 ALA A O 1
ATOM 724 N N . SER A 1 137 ? 118.08977 6.04979 92.79944 1.000 26.52631 116 SER A N 1
ATOM 725 C CA . SER A 1 137 ? 118.77086 4.76942 92.70798 1.000 25.75439 116 SER A CA 1
ATOM 726 C C . SER A 1 137 ? 118.51791 4.05229 91.38897 1.000 25.09461 116 SER A C 1
ATOM 727 O O . SER A 1 137 ? 119.30973 3.17766 91.02097 1.000 25.17699 116 SER A O 1
ATOM 730 N N . GLU A 1 138 ? 117.41150 4.34588 90.70830 1.000 24.64205 117 GLU A N 1
ATOM 731 C CA . GLU A 1 138 ? 116.93334 3.53977 89.59320 1.000 24.00054 117 GLU A CA 1
ATOM 732 C C . GLU A 1 138 ? 116.35672 4.42326 88.49431 1.000 22.70868 117 GLU A C 1
ATOM 733 O O . GLU A 1 138 ? 115.73571 5.45034 88.77620 1.000 22.59536 117 GLU A O 1
ATOM 739 N N . LEU A 1 139 ? 116.60137 4.03754 87.24148 1.000 21.51965 118 LEU A N 1
ATOM 740 C CA . LEU A 1 139 ? 116.03828 4.69510 86.06999 1.000 20.85506 118 LEU A CA 1
ATOM 741 C C . LEU A 1 139 ? 115.16718 3.71060 85.29506 1.000 20.54560 118 LEU A C 1
ATOM 742 O O . LEU A 1 139 ? 115.53969 2.54458 85.11986 1.000 20.23957 118 LEU A O 1
ATOM 747 N N . VAL A 1 140 ? 114.00892 4.17442 84.83132 1.000 20.68364 119 VAL A N 1
ATOM 748 C CA . VAL A 1 140 ? 113.12470 3.37549 83.98916 1.000 20.43709 119 VAL A CA 1
ATOM 749 C C . VAL A 1 140 ? 112.87524 4.13640 82.69379 1.000 20.54067 119 VAL A C 1
ATOM 750 O O . VAL A 1 140 ? 112.43292 5.29229 82.72118 1.000 20.99244 119 VAL A O 1
ATOM 754 N N . ALA A 1 141 ? 113.15419 3.48686 81.56275 1.000 20.27557 120 ALA A N 1
ATOM 755 C CA . ALA A 1 141 ? 112.87717 4.03729 80.24239 1.000 20.47841 120 ALA A CA 1
ATOM 756 C C . ALA A 1 141 ? 111.86697 3.14769 79.53348 1.000 20.99845 120 ALA A C 1
ATOM 757 O O . ALA A 1 141 ? 112.07067 1.93343 79.42973 1.000 20.98225 120 ALA A O 1
ATOM 759 N N . GLU A 1 142 ? 110.77962 3.74700 79.05918 1.000 21.73001 121 GLU A N 1
ATOM 760 C CA . GLU A 1 142 ? 109.76596 3.03823 78.29153 1.000 22.79103 121 GLU A CA 1
ATOM 761 C C . GLU A 1 142 ? 109.68077 3.61631 76.88872 1.000 20.94491 121 GLU A C 1
ATOM 762 O O . GLU A 1 142 ? 109.73872 4.83367 76.70533 1.000 19.85076 121 GLU A O 1
ATOM 768 N N . PHE A 1 143 ? 109.55202 2.73988 75.89916 1.000 20.00882 122 PHE A N 1
ATOM 769 C CA . PHE A 1 143 ? 109.46591 3.18103 74.51678 1.000 18.88625 122 PHE A CA 1
ATOM 770 C C . PHE A 1 143 ? 108.84639 2.06144 73.69507 1.000 18.92090 122 PHE A C 1
ATOM 771 O O . PHE A 1 143 ? 108.52725 0.98484 74.20928 1.000 18.67869 122 PHE A O 1
ATOM 779 N N . LYS A 1 144 ? 108.66938 2.33421 72.40785 1.000 19.18411 123 LYS A N 1
ATOM 780 C CA . LYS A 1 144 ? 108.12680 1.36873 71.46943 1.000 20.08020 123 LYS A CA 1
ATOM 781 C C . LYS A 1 144 ? 109.07213 1.25054 70.28593 1.000 18.25369 123 LYS A C 1
ATOM 782 O O . LYS A 1 144 ? 109.60729 2.25471 69.80525 1.000 18.55631 123 LYS A O 1
ATOM 788 N N . PHE A 1 145 ? 109.30337 0.01979 69.84325 1.000 16.59952 124 PHE A N 1
ATOM 789 C CA . PHE A 1 145 ? 110.00252 -0.24309 68.59220 1.000 15.80401 124 PHE A CA 1
ATOM 790 C C . PHE A 1 145 ? 108.93031 -0.47891 67.53560 1.000 15.70802 124 PHE A C 1
ATOM 791 O O . PHE A 1 145 ? 108.17599 -1.45133 67.62107 1.000 15.14193 124 PHE A O 1
ATOM 799 N N . LEU A 1 146 ? 108.83540 0.43889 66.57044 1.000 15.57812 125 LEU A N 1
ATOM 800 C CA . LEU A 1 146 ? 107.83391 0.36983 65.50228 1.000 15.86360 125 LEU A CA 1
ATOM 801 C C . LEU A 1 146 ? 108.44680 -0.40569 64.34435 1.000 15.46617 125 LEU A C 1
ATOM 802 O O . LEU A 1 146 ? 109.06445 0.16468 63.44076 1.000 15.70577 125 LEU A O 1
ATOM 807 N N . SER A 1 147 ? 108.28657 -1.72820 64.37830 1.000 15.38759 126 SER A N 1
ATOM 808 C CA . SER A 1 147 ? 108.92785 -2.57711 63.39147 1.000 15.18814 126 SER A CA 1
ATOM 809 C C . SER A 1 147 ? 108.26855 -2.36542 62.02555 1.000 15.51543 126 SER A C 1
ATOM 810 O O . SER A 1 147 ? 107.15930 -1.83306 61.94237 1.000 16.03615 126 SER A O 1
ATOM 813 N N . PRO A 1 148 ? 108.94567 -2.74592 60.93941 1.000 15.63777 127 PRO A N 1
ATOM 814 C CA . PRO A 1 148 ? 108.45780 -2.38022 59.60149 1.000 15.78838 127 PRO A CA 1
ATOM 815 C C . PRO A 1 148 ? 107.03755 -2.85652 59.32693 1.000 15.81183 127 PRO A C 1
ATOM 816 O O . PRO A 1 148 ? 106.69699 -4.02603 59.52750 1.000 15.38052 127 PRO A O 1
ATOM 820 N N . GLN A 1 149 ? 106.20798 -1.92469 58.86358 1.000 16.00860 128 GLN A N 1
ATOM 821 C CA . GLN A 1 149 ? 104.85901 -2.23228 58.40527 1.000 16.47913 128 GLN A CA 1
ATOM 822 C C . GLN A 1 149 ? 104.82625 -2.61675 56.93347 1.000 16.90520 128 GLN A C 1
ATOM 823 O O . GLN A 1 149 ? 103.77686 -3.04522 56.43502 1.000 16.69081 128 GLN A O 1
ATOM 829 N N . ALA A 1 150 ? 105.95110 -2.46264 56.23899 1.000 17.25051 129 ALA A N 1
ATOM 830 C CA . ALA A 1 150 ? 106.15239 -2.92999 54.87548 1.000 17.28147 129 ALA A CA 1
ATOM 831 C C . ALA A 1 150 ? 107.65417 -3.05235 54.66725 1.000 17.27974 129 ALA A C 1
ATOM 832 O O . ALA A 1 150 ? 108.44729 -2.48408 55.42423 1.000 17.49801 129 ALA A O 1
ATOM 834 N N A SER A 1 151 ? 108.02789 -3.79353 53.61928 0.399 17.28387 130 SER A N 1
ATOM 835 N N B SER A 1 151 ? 108.03457 -3.79742 53.62634 0.601 17.24206 130 SER A N 1
ATOM 836 C CA A SER A 1 151 ? 109.43599 -4.06479 53.34766 0.399 16.89527 130 SER A CA 1
ATOM 837 C CA B SER A 1 151 ? 109.44772 -4.06077 53.37468 0.601 17.12912 130 SER A CA 1
ATOM 838 C C A SER A 1 151 ? 110.22280 -2.78711 53.08606 0.399 17.92967 130 SER A C 1
ATOM 839 C C B SER A 1 151 ? 110.22800 -2.78401 53.08888 0.601 17.90784 130 SER A C 1
ATOM 840 O O A SER A 1 151 ? 111.43703 -2.75131 53.31441 0.399 17.67212 130 SER A O 1
ATOM 841 O O B SER A 1 151 ? 111.44333 -2.74393 53.30855 0.601 17.70238 130 SER A O 1
ATOM 846 N N . SER A 1 152 ? 109.55486 -1.73215 52.61193 1.000 17.80676 131 SER A N 1
ATOM 847 C CA . SER A 1 152 ? 110.22894 -0.45686 52.37044 1.000 18.31154 131 SER A CA 1
ATOM 848 C C . SER A 1 152 ? 110.85405 0.12899 53.63417 1.000 17.99775 131 SER A C 1
ATOM 849 O O . SER A 1 152 ? 111.77301 0.95337 53.53685 1.000 17.88115 131 SER A O 1
ATOM 852 N N . GLN A 1 153 ? 110.38087 -0.27569 54.81086 1.000 17.20192 132 GLN A N 1
ATOM 853 C CA . GLN A 1 153 ? 110.90183 0.21474 56.08016 1.000 17.48056 132 GLN A CA 1
ATOM 854 C C . GLN A 1 153 ? 111.96258 -0.69700 56.68001 1.000 17.34440 132 GLN A C 1
ATOM 855 O O . GLN A 1 153 ? 112.50856 -0.37711 57.73733 1.000 17.25532 132 GLN A O 1
ATOM 861 N N . GLY A 1 154 ? 112.27091 -1.81029 56.03552 1.000 17.18709 133 GLY A N 1
ATOM 862 C CA . GLY A 1 154 ? 113.12120 -2.83738 56.60163 1.000 17.21984 133 GLY A CA 1
ATOM 863 C C . GLY A 1 154 ? 112.40344 -4.16940 56.61902 1.000 16.92820 133 GLY A C 1
ATOM 864 O O . GLY A 1 154 ? 111.24394 -4.28554 56.22391 1.000 17.23755 133 GLY A O 1
ATOM 865 N N . ARG A 1 155 ? 113.10502 -5.18432 57.11200 1.000 16.42595 134 ARG A N 1
ATOM 866 C CA . ARG A 1 155 ? 112.52065 -6.51447 57.06011 1.000 17.21528 134 ARG A CA 1
ATOM 867 C C . ARG A 1 155 ? 111.41589 -6.64955 58.10177 1.000 17.01516 134 ARG A C 1
ATOM 868 O O . ARG A 1 155 ? 111.53583 -6.17223 59.23452 1.000 16.72481 134 ARG A O 1
ATOM 876 N N . VAL A 1 156 ? 110.30501 -7.25698 57.67780 1.000 16.28317 135 VAL A N 1
ATOM 877 C CA . VAL A 1 156 ? 109.13276 -7.40488 58.53043 1.000 15.97716 135 VAL A CA 1
ATOM 878 C C . VAL A 1 156 ? 109.44148 -8.38991 59.64985 1.000 16.36159 135 VAL A C 1
ATOM 879 O O . VAL A 1 156 ? 110.03005 -9.45637 59.42172 1.000 16.90357 135 VAL A O 1
ATOM 883 N N . MET A 1 157 ? 109.04369 -8.03720 60.87248 1.000 16.32720 136 MET A N 1
ATOM 884 C CA . MET A 1 157 ? 109.35690 -8.83749 62.04686 1.000 16.68148 136 MET A CA 1
ATOM 885 C C . MET A 1 157 ? 108.12530 -9.35252 62.77895 1.000 16.37484 136 MET A C 1
ATOM 886 O O . MET A 1 157 ? 108.27419 -10.08803 63.75944 1.000 16.09795 136 MET A O 1
ATOM 891 N N . MET A 1 158 ? 106.91771 -8.98836 62.34287 1.000 16.49161 137 MET A N 1
ATOM 892 C CA . MET A 1 158 ? 105.69367 -9.49861 62.94395 1.000 16.38561 137 MET A CA 1
ATOM 893 C C . MET A 1 158 ? 104.70925 -9.87033 61.84385 1.000 16.37472 137 MET A C 1
ATOM 894 O O . MET A 1 158 ? 104.59480 -9.16369 60.84005 1.000 16.56066 137 MET A O 1
ATOM 899 N N . THR A 1 159 ? 104.02509 -10.99976 62.02400 1.000 16.28681 138 THR A N 1
ATOM 900 C CA . THR A 1 159 ? 102.99255 -11.46786 61.10264 1.000 16.95372 138 THR A CA 1
ATOM 901 C C . THR A 1 159 ? 101.84112 -12.01875 61.93681 1.000 16.75391 138 THR A C 1
ATOM 902 O O . THR A 1 159 ? 101.97241 -12.13530 63.16545 1.000 16.39180 138 THR A O 1
ATOM 906 N N . PRO A 1 160 ? 100.70026 -12.36951 61.33204 1.000 16.30652 139 PRO A N 1
ATOM 907 C CA . PRO A 1 160 ? 99.62775 -12.99208 62.12456 1.000 16.27550 139 PRO A CA 1
ATOM 908 C C . PRO A 1 160 ? 99.98664 -14.36450 62.68047 1.000 16.79715 139 PRO A C 1
ATOM 909 O O . PRO A 1 160 ? 99.27610 -14.84016 63.57370 1.000 17.32415 139 PRO A O 1
ATOM 913 N N . GLU A 1 161 ? 101.05951 -15.01119 62.20230 1.000 17.11436 140 GLU A N 1
ATOM 914 C CA . GLU A 1 161 ? 101.42069 -16.34991 62.66130 1.000 17.38959 140 GLU A CA 1
ATOM 915 C C . GLU A 1 161 ? 102.78275 -16.45527 63.33585 1.000 17.47464 140 GLU A C 1
ATOM 916 O O . GLU A 1 161 ? 103.02300 -17.45442 64.02362 1.000 17.54402 140 GLU A O 1
ATOM 922 N N . MET A 1 162 ? 103.67214 -15.47606 63.17642 1.000 17.52803 141 MET A N 1
ATOM 923 C CA . MET A 1 162 ? 105.00121 -15.59131 63.76937 1.000 17.40394 141 MET A CA 1
ATOM 924 C C . MET A 1 162 ? 105.58985 -14.20391 63.99325 1.000 17.14198 141 MET A C 1
ATOM 925 O O . MET A 1 162 ? 105.10997 -13.20285 63.45372 1.000 16.79968 141 MET A O 1
ATOM 930 N N . LEU A 1 163 ? 106.65510 -14.16174 64.79548 1.000 16.68478 142 LEU A N 1
ATOM 931 C CA . LEU A 1 163 ? 107.37140 -12.92017 65.03820 1.000 17.25318 142 LEU A CA 1
ATOM 932 C C . LEU A 1 163 ? 108.83785 -13.22773 65.30107 1.000 17.14702 142 LEU A C 1
ATOM 933 O O . LEU A 1 163 ? 109.20509 -14.33690 65.70193 1.000 16.81462 142 LEU A O 1
ATOM 938 N N . ASN A 1 164 ? 109.65812 -12.19755 65.11494 1.000 16.91133 143 ASN A N 1
ATOM 939 C CA . ASN A 1 164 ? 111.10982 -12.25973 65.24798 1.000 17.09500 143 ASN A CA 1
ATOM 940 C C . ASN A 1 164 ? 111.50617 -11.11657 66.17453 1.000 16.69254 143 ASN A C 1
ATOM 941 O O . ASN A 1 164 ? 111.33441 -9.94407 65.82690 1.000 16.03826 143 ASN A O 1
ATOM 946 N N . LEU A 1 165 ? 111.99301 -11.45397 67.36698 1.000 16.59851 144 LEU A N 1
ATOM 947 C CA . LEU A 1 165 ? 112.42596 -10.46534 68.34751 1.000 16.37210 144 LEU A CA 1
ATOM 948 C C . LEU A 1 165 ? 113.94793 -10.40407 68.35177 1.000 15.57244 144 LEU A C 1
ATOM 949 O O . LEU A 1 165 ? 114.61070 -11.39472 68.67727 1.000 15.22075 144 LEU A O 1
ATOM 954 N N . GLN A 1 166 ? 114.49331 -9.24805 67.97653 1.000 14.94177 145 GLN A N 1
ATOM 955 C CA . GLN A 1 166 ? 115.92770 -8.98536 68.04486 1.000 14.96911 145 GLN A CA 1
ATOM 956 C C . GLN A 1 166 ? 116.14661 -7.99590 69.18456 1.000 15.14022 145 GLN A C 1
ATOM 957 O O . GLN A 1 166 ? 115.68186 -6.85285 69.12121 1.000 15.27372 145 GLN A O 1
ATOM 963 N N . TRP A 1 167 ? 116.83960 -8.44336 70.23439 1.000 15.01919 146 TRP A N 1
ATOM 964 C CA . TRP A 1 167 ? 116.86581 -7.67528 71.47591 1.000 15.31722 146 TRP A CA 1
ATOM 965 C C . TRP A 1 167 ? 117.54915 -6.31836 71.32882 1.000 15.21647 146 TRP A C 1
ATOM 966 O O . TRP A 1 167 ? 117.25808 -5.41162 72.11527 1.000 15.31100 146 TRP A O 1
ATOM 977 N N . ASN A 1 168 ? 118.42941 -6.14306 70.33838 1.000 15.11097 147 ASN A N 1
ATOM 978 C CA . ASN A 1 168 ? 119.03053 -4.82809 70.12733 1.000 15.19161 147 ASN A CA 1
ATOM 979 C C . ASN A 1 168 ? 117.98561 -3.78207 69.75562 1.000 15.62940 147 ASN A C 1
ATOM 980 O O . ASN A 1 168 ? 118.14985 -2.60234 70.08708 1.000 16.10975 147 ASN A O 1
ATOM 985 N N . THR A 1 169 ? 116.89667 -4.18908 69.09192 1.000 15.45010 148 THR A N 1
ATOM 986 C CA . THR A 1 169 ? 115.85630 -3.23255 68.72850 1.000 15.81835 148 THR A CA 1
ATOM 987 C C . THR A 1 169 ? 115.01972 -2.80061 69.92420 1.000 15.78739 148 THR A C 1
ATOM 988 O O . THR A 1 169 ? 114.30202 -1.79730 69.82803 1.000 15.37338 148 THR A O 1
ATOM 992 N N . THR A 1 170 ? 115.09262 -3.53617 71.03440 1.000 15.85655 149 THR A N 1
ATOM 993 C CA . THR A 1 170 ? 114.29780 -3.26259 72.22565 1.000 15.84570 149 THR A CA 1
ATOM 994 C C . THR A 1 170 ? 115.19625 -3.05636 73.44128 1.000 16.43227 149 THR A C 1
ATOM 995 O O . THR A 1 170 ? 114.94376 -3.63238 74.50423 1.000 16.94650 149 THR A O 1
ATOM 999 N N . ALA A 1 171 ? 116.24027 -2.24102 73.30722 1.000 16.50078 150 ALA A N 1
ATOM 1000 C CA . ALA A 1 171 ? 117.19162 -2.08478 74.39722 1.000 16.58216 150 ALA A CA 1
ATOM 1001 C C . ALA A 1 171 ? 117.76079 -0.67558 74.42672 1.000 16.22589 150 ALA A C 1
ATOM 1002 O O . ALA A 1 171 ? 118.08447 -0.10000 73.38413 1.000 16.09142 150 ALA A O 1
ATOM 1004 N N . LEU A 1 172 ? 117.86364 -0.13047 75.63631 1.000 15.74301 151 LEU A N 1
ATOM 1005 C CA . LEU A 1 172 ? 118.71826 1.00542 75.94475 1.000 15.79415 151 LEU A CA 1
ATOM 1006 C C . LEU A 1 172 ? 119.66955 0.56800 77.04646 1.000 16.29447 151 LEU A C 1
ATOM 1007 O O . LEU A 1 172 ? 119.26267 -0.14597 77.96550 1.000 16.23025 151 LEU A O 1
ATOM 1012 N N . TYR A 1 173 ? 120.93324 0.96931 76.95223 1.000 16.19919 152 TYR A N 1
ATOM 1013 C CA . TYR A 1 173 ? 121.89827 0.53564 77.95354 1.000 16.05507 152 TYR A CA 1
ATOM 1014 C C . TYR A 1 173 ? 122.84567 1.67265 78.30266 1.000 16.37297 152 TYR A C 1
ATOM 1015 O O . TYR A 1 173 ? 123.07140 2.57377 77.48573 1.000 16.81873 152 TYR A O 1
ATOM 1024 N N . PRO A 1 174 ? 123.39443 1.67173 79.51733 1.000 16.41231 153 PRO A N 1
ATOM 1025 C CA . PRO A 1 174 ? 124.24202 2.79677 79.93288 1.000 16.58435 153 PRO A CA 1
ATOM 1026 C C . PRO A 1 174 ? 125.53461 2.85629 79.13197 1.000 15.85631 153 PRO A C 1
ATOM 1027 O O . PRO A 1 174 ? 126.19462 1.84081 78.89576 1.000 15.61036 153 PRO A O 1
ATOM 1031 N N . ALA A 1 175 ? 125.89256 4.07045 78.72277 1.000 15.88233 154 ALA A N 1
ATOM 1032 C CA . ALA A 1 175 ? 127.17587 4.32054 78.09231 1.000 15.99152 154 ALA A CA 1
ATOM 1033 C C . ALA A 1 175 ? 128.30400 4.19317 79.11014 1.000 16.19421 154 ALA A C 1
ATOM 1034 O O . ALA A 1 175 ? 128.10167 4.33278 80.31672 1.000 15.83393 154 ALA A O 1
ATOM 1036 N N . GLY A 1 176 ? 129.50947 3.94541 78.60314 1.000 16.46303 155 GLY A N 1
ATOM 1037 C CA . GLY A 1 176 ? 130.69465 3.90824 79.43416 1.000 16.92993 155 GLY A CA 1
ATOM 1038 C C . GLY A 1 176 ? 131.18421 2.52948 79.82625 1.000 17.74117 155 GLY A C 1
ATOM 1039 O O . GLY A 1 176 ? 132.18069 2.43537 80.55560 1.000 18.28411 155 GLY A O 1
ATOM 1040 N N . TYR A 1 177 ? 130.53120 1.45946 79.36628 1.000 17.83603 156 TYR A N 1
ATOM 1041 C CA . TYR A 1 177 ? 130.85894 0.10259 79.78910 1.000 18.74855 156 TYR A CA 1
ATOM 1042 C C . TYR A 1 177 ? 131.03629 -0.81936 78.59491 1.000 18.61871 156 TYR A C 1
ATOM 1043 O O . TYR A 1 177 ? 130.25424 -0.76534 77.64200 1.000 17.88830 156 TYR A O 1
ATOM 1052 N N . PHE A 1 178 ? 132.03486 -1.69976 78.67109 1.000 18.58702 157 PHE A N 1
ATOM 1053 C CA . PHE A 1 178 ? 132.04435 -2.85491 77.78532 1.000 18.24600 157 PHE A CA 1
ATOM 1054 C C . PHE A 1 178 ? 130.70978 -3.57421 77.91388 1.000 18.13393 157 PHE A C 1
ATOM 1055 O O . PHE A 1 178 ? 130.23925 -3.83499 79.02375 1.000 17.94244 157 PHE A O 1
ATOM 1063 N N . ALA A 1 179 ? 130.09094 -3.88211 76.77125 1.000 17.90248 158 ALA A N 1
ATOM 1064 C CA . ALA A 1 179 ? 128.76255 -4.48456 76.80880 1.000 18.17173 158 ALA A CA 1
ATOM 1065 C C . ALA A 1 179 ? 128.76761 -5.80167 77.57468 1.000 19.02164 158 ALA A C 1
ATOM 1066 O O . ALA A 1 179 ? 127.78861 -6.12282 78.25892 1.000 18.74500 158 ALA A O 1
ATOM 1068 N N . ARG A 1 180 ? 129.86086 -6.56432 77.49405 1.000 20.43673 159 ARG A N 1
ATOM 1069 C CA . ARG A 1 180 ? 129.91798 -7.85463 78.17493 1.000 22.37919 159 ARG A CA 1
ATOM 1070 C C . ARG A 1 180 ? 129.89923 -7.71843 79.69492 1.000 21.55352 159 ARG A C 1
ATOM 1071 O O . ARG A 1 180 ? 129.64121 -8.70949 80.38775 1.000 21.98442 159 ARG A O 1
ATOM 1079 N N . ASN A 1 181 ? 130.17930 -6.52795 80.23155 1.000 20.93520 160 ASN A N 1
ATOM 1080 C CA . ASN A 1 181 ? 130.18951 -6.33668 81.67885 1.000 21.06408 160 ASN A CA 1
ATOM 1081 C C . ASN A 1 181 ? 128.81084 -6.05463 82.25686 1.000 20.05302 160 ASN A C 1
ATOM 1082 O O . ASN A 1 181 ? 128.65887 -6.06584 83.48468 1.000 19.59628 160 ASN A O 1
ATOM 1087 N N . ILE A 1 182 ? 127.81317 -5.81987 81.41270 1.000 18.90782 161 ILE A N 1
ATOM 1088 C CA . ILE A 1 182 ? 126.47215 -5.46100 81.86021 1.000 18.32311 161 ILE A CA 1
ATOM 1089 C C . ILE A 1 182 ? 125.65311 -6.73900 81.97027 1.000 18.13755 161 ILE A C 1
ATOM 1090 O O . ILE A 1 182 ? 125.36575 -7.39082 80.96102 1.000 17.93572 161 ILE A O 1
ATOM 1095 N N . LYS A 1 183 ? 125.28321 -7.10761 83.19166 1.000 18.24627 162 LYS A N 1
ATOM 1096 C CA . LYS A 1 183 ? 124.36395 -8.21944 83.37353 1.000 18.83624 162 LYS A CA 1
ATOM 1097 C C . LYS A 1 183 ? 122.95401 -7.75467 83.03073 1.000 18.57471 162 LYS A C 1
ATOM 1098 O O . LYS A 1 183 ? 122.52087 -6.67924 83.45896 1.000 18.55155 162 LYS A O 1
ATOM 1104 N N . ALA A 1 184 ? 122.25140 -8.54419 82.22704 1.000 18.23719 163 ALA A N 1
ATOM 1105 C CA . ALA A 1 184 ? 120.90155 -8.20773 81.82227 1.000 18.61761 163 ALA A CA 1
ATOM 1106 C C . ALA A 1 184 ? 119.95441 -9.33152 82.21193 1.000 19.59234 163 ALA A C 1
ATOM 1107 O O . ALA A 1 184 ? 120.36994 -10.46361 82.48260 1.000 19.19396 163 ALA A O 1
ATOM 1109 N N . GLN A 1 185 ? 118.66660 -9.00717 82.24259 1.000 21.25974 164 GLN A N 1
ATOM 1110 C CA . GLN A 1 185 ? 117.65481 -10.03208 82.46342 1.000 23.71006 164 GLN A CA 1
ATOM 1111 C C . GLN A 1 185 ? 116.40345 -9.64393 81.69931 1.000 21.36273 164 GLN A C 1
ATOM 1112 O O . GLN A 1 185 ? 115.81883 -8.58878 81.96766 1.000 20.45305 164 GLN A O 1
ATOM 1118 N N . ALA A 1 186 ? 115.98951 -10.50190 80.77234 1.000 20.21722 165 ALA A N 1
ATOM 1119 C CA . ALA A 1 186 ? 114.95833 -10.17335 79.80184 1.000 19.01413 165 ALA A CA 1
ATOM 1120 C C . ALA A 1 186 ? 113.67898 -10.95649 80.06545 1.000 18.91201 165 ALA A C 1
ATOM 1121 O O . ALA A 1 186 ? 113.69784 -12.05576 80.62728 1.000 18.76557 165 ALA A O 1
ATOM 1123 N N . SER A 1 187 ? 112.56173 -10.36895 79.64960 1.000 18.63398 166 SER A N 1
ATOM 1124 C CA . SER A 1 187 ? 111.28482 -11.05941 79.61935 1.000 18.76790 166 SER A CA 1
ATOM 1125 C C . SER A 1 187 ? 110.51952 -10.59640 78.38817 1.000 18.53921 166 SER A C 1
ATOM 1126 O O . SER A 1 187 ? 110.76912 -9.51617 77.84619 1.000 18.01707 166 SER A O 1
ATOM 1129 N N . VAL A 1 188 ? 109.59259 -11.43176 77.93558 1.000 18.58605 167 VAL A N 1
ATOM 1130 C CA . VAL A 1 188 ? 108.76955 -11.09878 76.78224 1.000 18.27269 167 VAL A CA 1
ATOM 1131 C C . VAL A 1 188 ? 107.36843 -11.64534 77.00902 1.000 18.74960 167 VAL A C 1
ATOM 1132 O O . VAL A 1 188 ? 107.19424 -12.75281 77.53067 1.000 18.95700 167 VAL A O 1
ATOM 1136 N N . THR A 1 189 ? 106.36967 -10.84549 76.65730 1.000 18.71184 168 THR A N 1
ATOM 1137 C CA . THR A 1 189 ? 104.98142 -11.28665 76.63195 1.000 19.11230 168 THR A CA 1
ATOM 1138 C C . THR A 1 189 ? 104.60608 -11.58493 75.18591 1.000 19.15734 168 THR A C 1
ATOM 1139 O O . THR A 1 189 ? 104.71243 -10.70889 74.32119 1.000 18.81755 168 THR A O 1
ATOM 1143 N N . LEU A 1 190 ? 104.18656 -12.81729 74.92798 1.000 19.22937 169 LEU A N 1
ATOM 1144 C CA . LEU A 1 190 ? 103.91601 -13.34100 73.59731 1.000 18.58720 169 LEU A CA 1
ATOM 1145 C C . LEU A 1 190 ? 102.43705 -13.26063 73.26478 1.000 18.57760 169 LEU A C 1
ATOM 1146 O O . LEU A 1 190 ? 101.59066 -13.20154 74.16187 1.000 18.36541 169 LEU A O 1
ATOM 1151 N N . PRO A 1 191 ? 102.08271 -13.27130 71.97565 1.000 19.08824 170 PRO A N 1
ATOM 1152 C CA . PRO A 1 191 ? 100.68465 -13.51255 71.60934 1.000 19.85271 170 PRO A CA 1
ATOM 1153 C C . PRO A 1 191 ? 100.19560 -14.80899 72.24461 1.000 20.64536 170 PRO A C 1
ATOM 1154 O O . PRO A 1 191 ? 100.95205 -15.77427 72.38963 1.000 20.33357 170 PRO A O 1
ATOM 1158 N N . ALA A 1 192 ? 98.91333 -14.82176 72.61126 1.000 21.40833 171 ALA A N 1
ATOM 1159 C CA . ALA A 1 192 ? 98.34920 -15.90441 73.41213 1.000 22.24307 171 ALA A CA 1
ATOM 1160 C C . ALA A 1 192 ? 98.61256 -17.26576 72.77892 1.000 22.57964 171 ALA A C 1
ATOM 1161 O O . ALA A 1 192 ? 98.30743 -17.49047 71.60423 1.000 22.69572 171 ALA A O 1
ATOM 1163 N N . GLY A 1 193 ? 99.20413 -18.16417 73.56516 1.000 22.79030 172 GLY A N 1
ATOM 1164 C CA . GLY A 1 193 ? 99.41836 -19.54138 73.16691 1.000 22.56846 172 GLY A CA 1
ATOM 1165 C C . GLY A 1 193 ? 100.57697 -19.78722 72.22267 1.000 21.98302 172 GLY A C 1
ATOM 1166 O O . GLY A 1 193 ? 100.80770 -20.94424 71.84710 1.000 22.07196 172 GLY A O 1
ATOM 1167 N N . TRP A 1 194 ? 101.31724 -18.75504 71.82857 1.000 21.19736 173 TRP A N 1
ATOM 1168 C CA . TRP A 1 194 ? 102.39240 -18.95199 70.86660 1.000 20.81215 173 TRP A CA 1
ATOM 1169 C C . TRP A 1 194 ? 103.56468 -19.70162 71.49415 1.000 20.81674 173 TRP A C 1
ATOM 1170 O O . TRP A 1 194 ? 103.86617 -19.55286 72.68133 1.000 21.17981 173 TRP A O 1
ATOM 1181 N N . SER A 1 195 ? 104.22627 -20.51552 70.67640 1.000 20.45339 174 SER A N 1
ATOM 1182 C CA . SER A 1 195 ? 105.48454 -21.15659 71.03247 1.000 20.72121 174 SER A CA 1
ATOM 1183 C C . SER A 1 195 ? 106.65587 -20.22277 70.72691 1.000 19.83125 174 SER A C 1
ATOM 1184 O O . SER A 1 195 ? 106.52688 -19.26706 69.96547 1.000 19.95705 174 SER A O 1
ATOM 1187 N N . TYR A 1 196 ? 107.81018 -20.50751 71.33003 1.000 18.84967 175 TYR A N 1
ATOM 1188 C CA . TYR A 1 196 ? 108.98065 -19.66914 71.10274 1.000 18.36215 175 TYR A CA 1
ATOM 1189 C C . TYR A 1 196 ? 110.24599 -20.51522 71.17567 1.000 17.88754 175 TYR A C 1
ATOM 1190 O O . TYR A 1 196 ? 110.25471 -21.62128 71.72455 1.000 17.87539 175 TYR A O 1
ATOM 1199 N N . ALA A 1 197 ? 111.32584 -19.97263 70.62218 1.000 17.60339 176 ALA A N 1
ATOM 1200 C CA . ALA A 1 197 ? 112.62004 -20.63232 70.68707 1.000 17.21658 176 ALA A CA 1
ATOM 1201 C C . ALA A 1 197 ? 113.72584 -19.58652 70.66700 1.000 17.01659 176 ALA A C 1
ATOM 1202 O O . ALA A 1 197 ? 113.63833 -18.58209 69.94979 1.000 16.08942 176 ALA A O 1
ATOM 1204 N N . THR A 1 198 ? 114.75845 -19.83408 71.46840 1.000 17.27459 177 THR A N 1
ATOM 1205 C CA . THR A 1 198 ? 115.91965 -18.96432 71.60798 1.000 16.85665 177 THR A CA 1
ATOM 1206 C C . THR A 1 198 ? 116.99094 -19.74559 72.34832 1.000 17.18659 177 THR A C 1
ATOM 1207 O O . THR A 1 198 ? 116.68220 -20.66935 73.11094 1.000 17.14310 177 THR A O 1
ATOM 1211 N N . ALA A 1 199 ? 118.25212 -19.38764 72.10061 1.000 17.26582 178 ALA A N 1
ATOM 1212 C CA . ALA A 1 199 ? 119.32993 -20.01001 72.85615 1.000 17.51135 178 ALA A CA 1
ATOM 1213 C C . ALA A 1 199 ? 119.32995 -19.55336 74.30580 1.000 17.74701 178 ALA A C 1
ATOM 1214 O O . ALA A 1 199 ? 119.88651 -20.24763 75.16512 1.000 17.66315 178 ALA A O 1
ATOM 1216 N N . MET A 1 200 ? 118.71042 -18.41053 74.59182 1.000 17.56553 179 MET A N 1
ATOM 1217 C CA . MET A 1 200 ? 118.69781 -17.87142 75.94491 1.000 18.50214 179 MET A CA 1
ATOM 1218 C C . MET A 1 200 ? 117.81491 -18.72748 76.84457 1.000 19.69297 179 MET A C 1
ATOM 1219 O O . MET A 1 200 ? 116.67508 -19.04206 76.49359 1.000 19.22547 179 MET A O 1
ATOM 1224 N N . GLU A 1 201 ? 118.34242 -19.10072 78.00758 1.000 21.32270 180 GLU A N 1
ATOM 1225 C CA . GLU A 1 201 ? 117.66092 -20.05860 78.86920 1.000 23.40578 180 GLU A CA 1
ATOM 1226 C C . GLU A 1 201 ? 116.46535 -19.41578 79.56920 1.000 22.21921 180 GLU A C 1
ATOM 1227 O O . GLU A 1 201 ? 116.53303 -18.27881 80.04583 1.000 22.06390 180 GLU A O 1
ATOM 1233 N N . THR A 1 202 ? 115.36545 -20.15912 79.63396 1.000 21.79253 181 THR A N 1
ATOM 1234 C CA . THR A 1 202 ? 114.13783 -19.68579 80.25723 1.000 21.77643 181 THR A CA 1
ATOM 1235 C C . THR A 1 202 ? 114.17092 -19.96108 81.75754 1.000 23.02597 181 THR A C 1
ATOM 1236 O O . THR A 1 202 ? 114.58639 -21.03851 82.19383 1.000 22.49016 181 THR A O 1
ATOM 1240 N N . GLU A 1 203 ? 113.73836 -18.97598 82.54459 1.000 24.77826 182 GLU A N 1
ATOM 1241 C CA . GLU A 1 203 ? 113.52461 -19.18518 83.97280 1.000 26.70190 182 GLU A CA 1
ATOM 1242 C C . GLU A 1 203 ? 112.13509 -19.75382 84.24156 1.000 26.92015 182 GLU A C 1
ATOM 1243 O O . GLU A 1 203 ? 111.99886 -20.77118 84.92760 1.000 26.62162 182 GLU A O 1
ATOM 1249 N N . ARG A 1 204 ? 111.10211 -19.12590 83.68563 1.000 27.54391 183 ARG A N 1
ATOM 1250 C CA . ARG A 1 204 ? 109.73722 -19.61628 83.82358 1.000 28.84946 183 ARG A CA 1
ATOM 1251 C C . ARG A 1 204 ? 108.87567 -18.96287 82.75662 1.000 27.39845 183 ARG A C 1
ATOM 1252 O O . ARG A 1 204 ? 109.19428 -17.87893 82.26111 1.000 26.53831 183 ARG A O 1
ATOM 1260 N N . ARG A 1 205 ? 107.79841 -19.65054 82.38819 1.000 26.42886 184 ARG A N 1
ATOM 1261 C CA . ARG A 1 205 ? 106.72580 -19.06956 81.59322 1.000 25.46795 184 ARG A CA 1
ATOM 1262 C C . ARG A 1 205 ? 105.46299 -19.07108 82.43948 1.000 26.15716 184 ARG A C 1
ATOM 1263 O O . ARG A 1 205 ? 105.02718 -20.12978 82.90491 1.000 26.12976 184 ARG A O 1
ATOM 1271 N N . VAL A 1 206 ? 104.89369 -17.88881 82.65251 1.000 26.75777 185 VAL A N 1
ATOM 1272 C CA . VAL A 1 206 ? 103.65290 -17.71688 83.40077 1.000 27.15252 185 VAL A CA 1
ATOM 1273 C C . VAL A 1 206 ? 102.62477 -17.15949 82.43361 1.000 26.72693 185 VAL A C 1
ATOM 1274 O O . VAL A 1 206 ? 102.72461 -15.99734 82.01378 1.000 26.58908 185 VAL A O 1
ATOM 1278 N N . GLY A 1 207 ? 101.64456 -17.98253 82.06808 1.000 26.44101 186 GLY A N 1
ATOM 1279 C CA . GLY A 1 207 ? 100.72917 -17.60051 81.01532 1.000 26.29972 186 GLY A CA 1
ATOM 1280 C C . GLY A 1 207 ? 101.47110 -17.43501 79.70562 1.000 25.88384 186 GLY A C 1
ATOM 1281 O O . GLY A 1 207 ? 102.01842 -18.40365 79.16620 1.000 25.48264 186 GLY A O 1
ATOM 1282 N N . ASP A 1 208 ? 101.50710 -16.20939 79.18494 1.000 25.31467 187 ASP A N 1
ATOM 1283 C CA . ASP A 1 208 ? 102.21848 -15.92123 77.94905 1.000 25.11787 187 ASP A CA 1
ATOM 1284 C C . ASP A 1 208 ? 103.41894 -15.00876 78.17156 1.000 24.17581 187 ASP A C 1
ATOM 1285 O O . ASP A 1 208 ? 103.95192 -14.44642 77.21092 1.000 23.68810 187 ASP A O 1
ATOM 1290 N N . THR A 1 209 ? 103.85217 -14.84802 79.41689 1.000 23.77064 188 THR A N 1
ATOM 1291 C CA . THR A 1 209 ? 105.02111 -14.04226 79.74401 1.000 22.83852 188 THR A CA 1
ATOM 1292 C C . THR A 1 209 ? 106.18059 -14.96073 80.10556 1.000 22.27338 188 THR A C 1
ATOM 1293 O O . THR A 1 209 ? 106.10133 -15.71961 81.07976 1.000 22.40451 188 THR A O 1
ATOM 1297 N N . VAL A 1 210 ? 107.24222 -14.90086 79.30739 1.000 21.32139 189 VAL A N 1
ATOM 1298 C CA . VAL A 1 210 ? 108.43410 -15.71277 79.49993 1.000 21.11618 189 VAL A CA 1
ATOM 1299 C C . VAL A 1 210 ? 109.47394 -14.85846 80.20780 1.000 21.13569 189 VAL A C 1
ATOM 1300 O O . VAL A 1 210 ? 109.82909 -13.77811 79.72354 1.000 20.90555 189 VAL A O 1
ATOM 1304 N N . THR A 1 211 ? 109.96296 -15.33398 81.34991 1.000 21.22055 190 THR A N 1
ATOM 1305 C CA . THR A 1 211 ? 111.06421 -14.69281 82.05833 1.000 21.60743 190 THR A CA 1
ATOM 1306 C C . THR A 1 211 ? 112.33194 -15.49708 81.80861 1.000 21.22454 190 THR A C 1
ATOM 1307 O O . THR A 1 211 ? 112.36905 -16.70409 82.07640 1.000 21.05983 190 THR A O 1
ATOM 1311 N N . PHE A 1 212 ? 113.36666 -14.83380 81.31082 1.000 20.50095 191 PHE A N 1
ATOM 1312 C CA . PHE A 1 212 ? 114.61281 -15.52450 81.03216 1.000 19.36725 191 PHE A CA 1
ATOM 1313 C C . PHE A 1 212 ? 115.58151 -15.39326 82.20443 1.000 19.78609 191 PHE A C 1
ATOM 1314 O O . PHE A 1 212 ? 115.48632 -14.47979 83.03072 1.000 19.19930 191 PHE A O 1
ATOM 1322 N N . LYS A 1 213 ? 116.50312 -16.34629 82.28491 1.000 21.04253 192 LYS A N 1
ATOM 1323 C CA . LYS A 1 213 ? 117.54971 -16.26191 83.28711 1.000 22.08073 192 LYS A CA 1
ATOM 1324 C C . LYS A 1 213 ? 118.49682 -15.11256 82.94232 1.000 21.11429 192 LYS A C 1
ATOM 1325 O O . LYS A 1 213 ? 118.64827 -14.75650 81.76963 1.000 20.70635 192 LYS A O 1
ATOM 1331 N N . PRO A 1 214 ? 119.14949 -14.51947 83.94284 1.000 20.67112 193 PRO A N 1
ATOM 1332 C CA . PRO A 1 214 ? 120.10669 -13.44129 83.65873 1.000 20.34075 193 PRO A CA 1
ATOM 1333 C C . PRO A 1 214 ? 121.18311 -13.88732 82.68178 1.000 20.13182 193 PRO A C 1
ATOM 1334 O O . PRO A 1 214 ? 121.55727 -15.05970 82.62760 1.000 19.99598 193 PRO A O 1
ATOM 1338 N N . ILE A 1 215 ? 121.66667 -12.92887 81.89056 1.000 19.87236 194 ILE A N 1
ATOM 1339 C CA . ILE A 1 215 ? 122.65266 -13.19859 80.85115 1.000 19.44313 194 ILE A CA 1
ATOM 1340 C C . ILE A 1 215 ? 123.40829 -11.90298 80.59123 1.000 18.61045 194 ILE A C 1
ATOM 1341 O O . ILE A 1 215 ? 122.88120 -10.80772 80.80896 1.000 18.35940 194 ILE A O 1
ATOM 1346 N N . ASP A 1 216 ? 124.66587 -12.02684 80.16915 1.000 18.37581 195 ASP A N 1
ATOM 1347 C CA . ASP A 1 216 ? 125.44003 -10.83937 79.83534 1.000 18.09821 195 ASP A CA 1
ATOM 1348 C C . ASP A 1 216 ? 124.77453 -10.11427 78.67183 1.000 17.69781 195 ASP A C 1
ATOM 1349 O O . ASP A 1 216 ? 124.22538 -10.74399 77.76428 1.000 16.97035 195 ASP A O 1
ATOM 1354 N N . PHE A 1 217 ? 124.82552 -8.77847 78.70035 1.000 17.26691 196 PHE A N 1
ATOM 1355 C CA . PHE A 1 217 ? 124.05104 -7.99347 77.74122 1.000 16.85109 196 PHE A CA 1
ATOM 1356 C C . PHE A 1 217 ? 124.47684 -8.26564 76.30215 1.000 17.01980 196 PHE A C 1
ATOM 1357 O O . PHE A 1 217 ? 123.63800 -8.25670 75.39080 1.000 17.36930 196 PHE A O 1
ATOM 1365 N N . ASP A 1 218 ? 125.76963 -8.50933 76.06305 1.000 17.44027 197 ASP A N 1
ATOM 1366 C CA . ASP A 1 218 ? 126.17391 -8.81423 74.69312 1.000 18.23207 197 ASP A CA 1
ATOM 1367 C C . ASP A 1 218 ? 125.58264 -10.14584 74.23755 1.000 18.15762 197 ASP A C 1
ATOM 1368 O O . ASP A 1 218 ? 125.14901 -10.27576 73.08831 1.000 17.44144 197 ASP A O 1
ATOM 1373 N N . ASP A 1 219 ? 125.54037 -11.14228 75.12561 1.000 18.65903 198 ASP A N 1
ATOM 1374 C CA . ASP A 1 219 ? 124.88144 -12.40295 74.79355 1.000 19.11870 198 ASP A CA 1
ATOM 1375 C C . ASP A 1 219 ? 123.36496 -12.24999 74.66774 1.000 18.03441 198 ASP A C 1
ATOM 1376 O O . ASP A 1 219 ? 122.74112 -12.97086 73.87968 1.000 17.55056 198 ASP A O 1
ATOM 1381 N N . LEU A 1 220 ? 122.75181 -11.32571 75.41539 1.000 17.19950 199 LEU A N 1
ATOM 1382 C CA . LEU A 1 220 ? 121.32459 -11.05449 75.21907 1.000 16.73403 199 LEU A CA 1
ATOM 1383 C C . LEU A 1 220 ? 121.03799 -10.60418 73.78566 1.000 16.44600 199 LEU A C 1
ATOM 1384 O O . LEU A 1 220 ? 120.14480 -11.14168 73.11405 1.000 16.29983 199 LEU A O 1
ATOM 1389 N N . VAL A 1 221 ? 121.77993 -9.60049 73.30595 1.000 16.56095 200 VAL A N 1
ATOM 1390 C CA . VAL A 1 221 ? 121.64794 -9.15618 71.92018 1.000 16.36823 200 VAL A CA 1
ATOM 1391 C C . VAL A 1 221 ? 121.91932 -10.30596 70.95678 1.000 16.11386 200 VAL A C 1
ATOM 1392 O O . VAL A 1 221 ? 121.30603 -10.39344 69.88482 1.000 15.64259 200 VAL A O 1
ATOM 1396 N N . ASP A 1 222 ? 122.79976 -11.22706 71.33401 1.000 16.12772 201 ASP A N 1
ATOM 1397 C CA . ASP A 1 222 ? 123.15284 -12.34607 70.47792 1.000 15.94029 201 ASP A CA 1
ATOM 1398 C C . ASP A 1 222 ? 122.20295 -13.53105 70.63348 1.000 15.51435 201 ASP A C 1
ATOM 1399 O O . ASP A 1 222 ? 122.47100 -14.59611 70.07042 1.000 15.58854 201 ASP A O 1
ATOM 1404 N N . SER A 1 223 ? 121.08746 -13.36523 71.35075 1.000 14.90907 202 SER A N 1
ATOM 1405 C CA . SER A 1 223 ? 120.14174 -14.45120 71.61630 1.000 14.72807 202 SER A CA 1
ATOM 1406 C C . SER A 1 223 ? 118.73530 -14.09711 71.13448 1.000 14.61339 202 SER A C 1
ATOM 1407 O O . SER A 1 223 ? 117.79522 -14.01323 71.93530 1.000 14.06948 202 SER A O 1
ATOM 1410 N N . PRO A 1 224 ? 118.54510 -13.92596 69.82508 1.000 14.72898 203 PRO A N 1
ATOM 1411 C CA . PRO A 1 224 ? 117.21495 -13.57900 69.30993 1.000 14.78998 203 PRO A CA 1
ATOM 1412 C C . PRO A 1 224 ? 116.19774 -14.67169 69.60398 1.000 15.47207 203 PRO A C 1
ATOM 1413 O O . PRO A 1 224 ? 116.52670 -15.81050 69.93642 1.000 15.94798 203 PRO A O 1
ATOM 1417 N N . MET A 1 225 ? 114.92848 -14.31558 69.44664 1.000 16.32341 204 MET A N 1
ATOM 1418 C CA . MET A 1 225 ? 113.83377 -15.24660 69.66410 1.000 16.74807 204 MET A CA 1
ATOM 1419 C C . MET A 1 225 ? 112.92964 -15.25597 68.44060 1.000 16.55273 204 MET A C 1
ATOM 1420 O O . MET A 1 225 ? 112.60736 -14.19462 67.89899 1.000 16.30563 204 MET A O 1
ATOM 1425 N N . PHE A 1 226 ? 112.54910 -16.44816 67.99320 1.000 16.71199 205 PHE A N 1
ATOM 1426 C CA . PHE A 1 226 ? 111.40914 -16.62125 67.10289 1.000 16.90937 205 PHE A CA 1
ATOM 1427 C C . PHE A 1 226 ? 110.22565 -17.10257 67.92782 1.000 17.62227 205 PHE A C 1
ATOM 1428 O O . PHE A 1 226 ? 110.38598 -17.85025 68.89615 1.000 17.89041 205 PHE A O 1
ATOM 1436 N N . ALA A 1 227 ? 109.03127 -16.68327 67.52785 1.000 17.42101 206 ALA A N 1
ATOM 1437 C CA . ALA A 1 227 ? 107.81148 -17.14347 68.16432 1.000 18.47108 206 ALA A CA 1
ATOM 1438 C C . ALA A 1 227 ? 106.73829 -17.28331 67.09660 1.000 19.24508 206 ALA A C 1
ATOM 1439 O O . ALA A 1 227 ? 106.80583 -16.63472 66.05071 1.000 18.46007 206 ALA A O 1
ATOM 1441 N N . GLY A 1 228 ? 105.77627 -18.16543 67.34429 1.000 20.21783 207 GLY A N 1
ATOM 1442 C CA . GLY A 1 228 ? 104.72508 -18.38953 66.36418 1.000 20.44504 207 GLY A CA 1
ATOM 1443 C C . GLY A 1 228 ? 103.76446 -19.46635 66.81719 1.000 21.43687 207 GLY A C 1
ATOM 1444 O O . GLY A 1 228 ? 104.00354 -20.17808 67.79891 1.000 21.86596 207 GLY A O 1
ATOM 1445 N N . LYS A 1 229 ? 102.66549 -19.58567 66.06567 1.000 22.68966 208 LYS A N 1
ATOM 1446 C CA . LYS A 1 229 ? 101.62739 -20.55398 66.39435 1.000 24.08682 208 LYS A CA 1
ATOM 1447 C C . LYS A 1 229 ? 101.83710 -21.91594 65.73895 1.000 22.84252 208 LYS A C 1
ATOM 1448 O O . LYS A 1 229 ? 101.28136 -22.90702 66.22210 1.000 22.48910 208 LYS A O 1
ATOM 1454 N N . TYR A 1 230 ? 102.63754 -22.00405 64.68026 1.000 22.11575 209 TYR A N 1
ATOM 1455 C CA . TYR A 1 230 ? 102.89261 -23.26906 63.98524 1.000 21.74319 209 TYR A CA 1
ATOM 1456 C C . TYR A 1 230 ? 104.37335 -23.59936 64.15089 1.000 20.62664 209 TYR A C 1
ATOM 1457 O O . TYR A 1 230 ? 105.21997 -23.05958 63.43418 1.000 20.06067 209 TYR A O 1
ATOM 1466 N N . TYR A 1 231 ? 104.67958 -24.50563 65.07967 1.000 20.27375 210 TYR A N 1
ATOM 1467 C CA . TYR A 1 231 ? 106.03842 -24.71016 65.56472 1.000 20.02501 210 TYR A CA 1
ATOM 1468 C C . TYR A 1 231 ? 106.36872 -26.19296 65.62807 1.000 20.41115 210 TYR A C 1
ATOM 1469 O O . TYR A 1 231 ? 105.54092 -27.00293 66.05661 1.000 20.01795 210 TYR A O 1
ATOM 1478 N N . LYS A 1 232 ? 107.58486 -26.54345 65.20621 1.000 20.82459 211 LYS A N 1
ATOM 1479 C CA . LYS A 1 232 ? 108.09723 -27.89636 65.38117 1.000 22.00886 211 LYS A CA 1
ATOM 1480 C C . LYS A 1 232 ? 109.55110 -27.82954 65.82325 1.000 21.46891 211 LYS A C 1
ATOM 1481 O O . LYS A 1 232 ? 110.35800 -27.11882 65.21707 1.000 20.77664 211 LYS A O 1
ATOM 1487 N N . ARG A 1 233 ? 109.87929 -28.58295 66.86558 1.000 21.63374 212 ARG A N 1
ATOM 1488 C CA . ARG A 1 233 ? 111.23258 -28.67803 67.39660 1.000 21.72190 212 ARG A CA 1
ATOM 1489 C C . ARG A 1 233 ? 111.80338 -30.05046 67.06357 1.000 22.09431 212 ARG A C 1
ATOM 1490 O O . ARG A 1 233 ? 111.18909 -31.07519 67.37806 1.000 22.01718 212 ARG A O 1
ATOM 1498 N N . VAL A 1 234 ? 112.97170 -30.06968 66.42654 1.000 22.76970 213 VAL A N 1
ATOM 1499 C CA . VAL A 1 234 ? 113.59164 -31.30125 65.95258 1.000 23.37761 213 VAL A CA 1
ATOM 1500 C C . VAL A 1 234 ? 115.01093 -31.37559 66.50019 1.000 24.25049 213 VAL A C 1
ATOM 1501 O O . VAL A 1 234 ? 115.79254 -30.43020 66.34284 1.000 23.63985 213 VAL A O 1
ATOM 1505 N N . GLU A 1 235 ? 115.34123 -32.49291 67.14213 1.000 25.28240 214 GLU A N 1
ATOM 1506 C CA . GLU A 1 235 ? 116.69747 -32.71335 67.62661 1.000 26.54150 214 GLU A CA 1
ATOM 1507 C C . GLU A 1 235 ? 117.60520 -33.10320 66.46536 1.000 24.80361 214 GLU A C 1
ATOM 1508 O O . GLU A 1 235 ? 117.29883 -34.02794 65.70672 1.000 24.89255 214 GLU A O 1
ATOM 1514 N N . LEU A 1 236 ? 118.70461 -32.37174 66.30475 1.000 22.99317 215 LEU A N 1
ATOM 1515 C CA . LEU A 1 236 ? 119.69818 -32.70066 65.29157 1.000 22.34267 215 LEU A CA 1
ATOM 1516 C C . LEU A 1 236 ? 120.90226 -33.42175 65.86887 1.000 23.63149 215 LEU A C 1
ATOM 1517 O O . LEU A 1 236 ? 121.55785 -34.18950 65.15528 1.000 23.08411 215 LEU A O 1
ATOM 1522 N N . SER A 1 237 ? 121.20558 -33.17983 67.14102 1.000 25.03649 216 SER A N 1
ATOM 1523 C CA . SER A 1 237 ? 122.30798 -33.84632 67.81825 1.000 26.77100 216 SER A CA 1
ATOM 1524 C C . SER A 1 237 ? 122.00034 -33.88895 69.30516 1.000 29.93424 216 SER A C 1
ATOM 1525 O O . SER A 1 237 ? 121.69027 -32.85400 69.90278 1.000 29.64145 216 SER A O 1
ATOM 1528 N N . ALA A 1 238 ? 122.06808 -35.08385 69.88781 1.000 33.09052 217 ALA A N 1
ATOM 1529 C CA . ALA A 1 238 ? 121.96193 -35.25053 71.32735 1.000 36.14169 217 ALA A CA 1
ATOM 1530 C C . ALA A 1 238 ? 123.34269 -35.06794 71.94647 1.000 38.23733 217 ALA A C 1
ATOM 1531 O O . ALA A 1 238 ? 124.31375 -34.72692 71.26650 1.000 41.46137 217 ALA A O 1
ATOM 1533 N N . GLY A 1 239 ? 123.43347 -35.23539 73.25315 1.000 36.58385 218 GLY A N 1
ATOM 1534 C CA . GLY A 1 239 ? 124.71336 -35.17523 73.91117 1.000 35.84632 218 GLY A CA 1
ATOM 1535 C C . GLY A 1 239 ? 124.85127 -33.96588 74.81126 1.000 34.95949 218 GLY A C 1
ATOM 1536 O O . GLY A 1 239 ? 123.88549 -33.27246 75.13656 1.000 34.47621 218 GLY A O 1
ATOM 1537 N N . LYS A 1 240 ? 126.09741 -33.69412 75.19027 1.000 34.27902 219 LYS A N 1
ATOM 1538 C CA . LYS A 1 240 ? 126.38921 -32.62862 76.13803 1.000 33.20797 219 LYS A CA 1
ATOM 1539 C C . LYS A 1 240 ? 126.29205 -31.23809 75.52312 1.000 29.57432 219 LYS A C 1
ATOM 1540 O O . LYS A 1 240 ? 126.09757 -30.26316 76.25680 1.000 28.95140 219 LYS A O 1
ATOM 1546 N N . GLN A 1 241 ? 126.43365 -31.12031 74.20620 1.000 26.22513 220 GLN A N 1
ATOM 1547 C CA . GLN A 1 241 ? 126.32442 -29.84065 73.50731 1.000 23.62969 220 GLN A CA 1
ATOM 1548 C C . GLN A 1 241 ? 125.28943 -30.00450 72.40485 1.000 22.59853 220 GLN A C 1
ATOM 1549 O O . GLN A 1 241 ? 125.61612 -29.96446 71.21256 1.000 22.36394 220 GLN A O 1
ATOM 1555 N N . PRO A 1 242 ? 124.02295 -30.19113 72.77183 1.000 21.57427 221 PRO A N 1
ATOM 1556 C CA . PRO A 1 242 ? 123.02352 -30.59673 71.77909 1.000 21.07846 221 PRO A CA 1
ATOM 1557 C C . PRO A 1 242 ? 122.66020 -29.46866 70.82768 1.000 20.07348 221 PRO A C 1
ATOM 1558 O O . PRO A 1 242 ? 122.79834 -28.28018 71.12911 1.000 19.62627 221 PRO A O 1
ATOM 1562 N N . VAL A 1 243 ? 122.15123 -29.87702 69.66610 1.000 19.56944 222 VAL A N 1
ATOM 1563 C CA . VAL A 1 243 ? 121.76728 -28.98280 68.58433 1.000 19.21771 222 VAL A CA 1
ATOM 1564 C C . VAL A 1 243 ? 120.33333 -29.30554 68.20150 1.000 20.59891 222 VAL A C 1
ATOM 1565 O O . VAL A 1 243 ? 120.00443 -30.47194 67.95132 1.000 20.59853 222 VAL A O 1
ATOM 1569 N N . TYR A 1 244 ? 119.49109 -28.27473 68.12811 1.000 21.93026 223 TYR A N 1
ATOM 1570 C CA . TYR A 1 244 ? 118.08285 -28.44127 67.80524 1.000 23.84363 223 TYR A CA 1
ATOM 1571 C C . TYR A 1 244 ? 117.71056 -27.53216 66.64649 1.000 21.78417 223 TYR A C 1
ATOM 1572 O O . TYR A 1 244 ? 118.30531 -26.46870 66.44990 1.000 21.23388 223 TYR A O 1
ATOM 1581 N N . LEU A 1 245 ? 116.69725 -27.95360 65.89900 1.000 20.39314 224 LEU A N 1
ATOM 1582 C CA . LEU A 1 245 ? 116.13489 -27.18033 64.80084 1.000 19.62205 224 LEU A CA 1
ATOM 1583 C C . LEU A 1 245 ? 114.72817 -26.75275 65.19558 1.000 19.15710 224 LEU A C 1
ATOM 1584 O O . LEU A 1 245 ? 113.87079 -27.60280 65.45783 1.000 19.17219 224 LEU A O 1
ATOM 1589 N N . ASN A 1 246 ? 114.49833 -25.44198 65.24383 1.000 18.48975 225 ASN A N 1
ATOM 1590 C CA . ASN A 1 246 ? 113.21753 -24.86351 65.63951 1.000 17.83153 225 ASN A CA 1
ATOM 1591 C C . ASN A 1 246 ? 112.57049 -24.23212 64.41226 1.000 17.70555 225 ASN A C 1
ATOM 1592 O O . ASN A 1 246 ? 113.04906 -23.20940 63.91055 1.000 17.71687 225 ASN A O 1
ATOM 1597 N N . VAL A 1 247 ? 111.47195 -24.82497 63.94531 1.000 18.06628 226 VAL A N 1
ATOM 1598 C CA . VAL A 1 247 ? 110.82148 -24.43081 62.69805 1.000 17.57447 226 VAL A CA 1
ATOM 1599 C C . VAL A 1 247 ? 109.48882 -23.76431 63.01119 1.000 17.65378 226 VAL A C 1
ATOM 1600 O O . VAL A 1 247 ? 108.65666 -24.33049 63.72935 1.000 18.25532 226 VAL A O 1
ATOM 1604 N N . PHE A 1 248 ? 109.28973 -22.56432 62.46635 1.000 17.36718 227 PHE A N 1
ATOM 1605 C CA . PHE A 1 248 ? 108.02593 -21.84114 62.52462 1.000 17.59310 227 PHE A CA 1
ATOM 1606 C C . PHE A 1 248 ? 107.54182 -21.60755 61.09889 1.000 17.46006 227 PHE A C 1
ATOM 1607 O O . PHE A 1 248 ? 108.35068 -21.36536 60.19844 1.000 17.38313 227 PHE A O 1
ATOM 1615 N N . ALA A 1 249 ? 106.22685 -21.67359 60.88266 1.000 17.59654 228 ALA A N 1
ATOM 1616 C CA . ALA A 1 249 ? 105.70871 -21.60837 59.52460 1.000 17.93045 228 ALA A CA 1
ATOM 1617 C C . ALA A 1 249 ? 104.44094 -20.76589 59.45473 1.000 18.37602 228 ALA A C 1
ATOM 1618 O O . ALA A 1 249 ? 103.71791 -20.61476 60.44316 1.000 17.87933 228 ALA A O 1
ATOM 1620 N N . ASP A 1 250 ? 104.18463 -20.21732 58.25957 1.000 19.08248 229 ASP A N 1
ATOM 1621 C CA . ASP A 1 250 ? 102.90429 -19.56385 58.00519 1.000 19.88375 229 ASP A CA 1
ATOM 1622 C C . ASP A 1 250 ? 101.75704 -20.55456 58.15581 1.000 20.43032 229 ASP A C 1
ATOM 1623 O O . ASP A 1 250 ? 100.68015 -20.20811 58.66000 1.000 20.03587 229 ASP A O 1
ATOM 1628 N N . GLU A 1 251 ? 101.96766 -21.79312 57.71443 1.000 21.19885 230 GLU A N 1
ATOM 1629 C CA . GLU A 1 251 ? 100.94616 -22.82601 57.77843 1.000 21.43095 230 GLU A CA 1
ATOM 1630 C C . GLU A 1 251 ? 101.57752 -24.11540 58.26896 1.000 20.97987 230 GLU A C 1
ATOM 1631 O O . GLU A 1 251 ? 102.70963 -24.44022 57.89908 1.000 20.94764 230 GLU A O 1
ATOM 1637 N N . ALA A 1 252 ? 100.82072 -24.85953 59.07677 1.000 20.58351 231 ALA A N 1
ATOM 1638 C CA . ALA A 1 252 ? 101.36331 -26.04373 59.73293 1.000 21.06679 231 ALA A CA 1
ATOM 1639 C C . ALA A 1 252 ? 101.87021 -27.08411 58.73858 1.000 21.40794 231 ALA A C 1
ATOM 1640 O O . ALA A 1 252 ? 102.80337 -27.83155 59.05490 1.000 21.31796 231 ALA A O 1
ATOM 1642 N N . LYS A 1 253 ? 101.28180 -27.14927 57.53744 1.000 21.73639 232 LYS A N 1
ATOM 1643 C CA . LYS A 1 253 ? 101.68153 -28.18229 56.58263 1.000 22.14332 232 LYS A CA 1
ATOM 1644 C C . LYS A 1 253 ? 103.14906 -28.05987 56.18369 1.000 21.31612 232 LYS A C 1
ATOM 1645 O O . LYS A 1 253 ? 103.77715 -29.06240 55.82250 1.000 21.39406 232 LYS A O 1
ATOM 1651 N N . SER A 1 254 ? 103.72276 -26.85735 56.26677 1.000 20.53932 233 SER A N 1
ATOM 1652 C CA . SER A 1 254 ? 105.11807 -26.67455 55.87738 1.000 20.77892 233 SER A CA 1
ATOM 1653 C C . SER A 1 254 ? 106.09610 -27.31632 56.85120 1.000 21.23439 233 SER A C 1
ATOM 1654 O O . SER A 1 254 ? 107.28135 -27.44133 56.51788 1.000 20.57648 233 SER A O 1
ATOM 1657 N N . LEU A 1 255 ? 105.63247 -27.72861 58.02871 1.000 22.08043 234 LEU A N 1
ATOM 1658 C CA . LEU A 1 255 ? 106.47956 -28.31017 59.06410 1.000 22.56123 234 LEU A CA 1
ATOM 1659 C C . LEU A 1 255 ? 106.75377 -29.79556 58.85765 1.000 24.13626 234 LEU A C 1
ATOM 1660 O O . LEU A 1 255 ? 107.47409 -30.39231 59.66498 1.000 24.46276 234 LEU A O 1
ATOM 1665 N N . ASP A 1 256 ? 106.19669 -30.40614 57.81227 1.000 25.69989 235 ASP A N 1
ATOM 1666 C CA . ASP A 1 256 ? 106.26260 -31.85709 57.62052 1.000 27.05903 235 ASP A CA 1
ATOM 1667 C C . ASP A 1 256 ? 107.60972 -32.24294 57.00041 1.000 26.54599 235 ASP A C 1
ATOM 1668 O O . ASP A 1 256 ? 107.71374 -32.66850 55.84771 1.000 26.32261 235 ASP A O 1
ATOM 1673 N N . ALA A 1 257 ? 108.66298 -32.08583 57.79901 1.000 26.15475 236 ALA A N 1
ATOM 1674 C CA . ALA A 1 257 ? 109.99096 -32.50798 57.37120 1.000 26.65069 236 ALA A CA 1
ATOM 1675 C C . ALA A 1 257 ? 110.06447 -34.03040 57.32294 1.000 27.08785 236 ALA A C 1
ATOM 1676 O O . ALA A 1 257 ? 109.68228 -34.71101 58.27835 1.000 26.40521 236 ALA A O 1
ATOM 1678 N N . LYS A 1 258 ? 110.54752 -34.56438 56.20379 1.000 28.39011 237 LYS A N 1
ATOM 1679 C CA . LYS A 1 258 ? 110.66700 -36.00384 56.03708 1.000 29.32565 237 LYS A CA 1
ATOM 1680 C C . LYS A 1 258 ? 111.95901 -36.51566 56.67333 1.000 28.42254 237 LYS A C 1
ATOM 1681 O O . LYS A 1 258 ? 112.90557 -35.75029 56.88086 1.000 27.84918 237 LYS A O 1
ATOM 1687 N N . PRO A 1 259 ? 112.01870 -37.81343 57.00784 1.000 28.09250 238 PRO A N 1
ATOM 1688 C CA . PRO A 1 259 ? 113.19476 -38.32182 57.74262 1.000 28.04102 238 PRO A CA 1
ATOM 1689 C C . PRO A 1 259 ? 114.52077 -38.06230 57.04660 1.000 28.02008 238 PRO A C 1
ATOM 1690 O O . PRO A 1 259 ? 115.48690 -37.64791 57.70188 1.000 27.46519 238 PRO A O 1
ATOM 1694 N N . GLU A 1 260 ? 114.59328 -38.28127 55.73064 1.000 28.27252 239 GLU A N 1
ATOM 1695 C CA . GLU A 1 260 ? 115.84683 -38.05358 55.01935 1.000 28.70011 239 GLU A CA 1
ATOM 1696 C C . GLU A 1 260 ? 116.20698 -36.57304 54.98015 1.000 26.54614 239 GLU A C 1
ATOM 1697 O O . GLU A 1 260 ? 117.39188 -36.22723 54.89062 1.000 26.11452 239 GLU A O 1
ATOM 1703 N N . GLN A 1 261 ? 115.20491 -35.69090 55.03846 1.000 24.72010 240 GLN A N 1
ATOM 1704 C CA . GLN A 1 261 ? 115.48120 -34.25891 55.03445 1.000 23.30073 240 GLN A CA 1
ATOM 1705 C C . GLN A 1 261 ? 116.02534 -33.80270 56.38062 1.000 22.34917 240 GLN A C 1
ATOM 1706 O O . GLN A 1 261 ? 116.97365 -33.01054 56.43575 1.000 21.90223 240 GLN A O 1
ATOM 1712 N N . ILE A 1 262 ? 115.43606 -34.29018 57.47477 1.000 21.95370 241 ILE A N 1
ATOM 1713 C CA . ILE A 1 262 ? 115.99079 -34.03553 58.79975 1.000 22.06024 241 ILE A CA 1
ATOM 1714 C C . ILE A 1 262 ? 117.40063 -34.60137 58.89601 1.000 22.50398 241 ILE A C 1
ATOM 1715 O O . ILE A 1 262 ? 118.29008 -33.99130 59.50284 1.000 21.49201 241 ILE A O 1
ATOM 1720 N N . LYS A 1 263 ? 117.61992 -35.78449 58.30657 1.000 23.38429 242 LYS A N 1
ATOM 1721 C CA . LYS A 1 263 ? 118.93063 -36.42653 58.36476 1.000 24.41942 242 LYS A CA 1
ATOM 1722 C C . LYS A 1 263 ? 120.01026 -35.54545 57.75371 1.000 22.59278 242 LYS A C 1
ATOM 1723 O O . LYS A 1 263 ? 121.14662 -35.51640 58.24145 1.000 22.70694 242 LYS A O 1
ATOM 1729 N N . ALA A 1 264 ? 119.67680 -34.82429 56.67868 1.000 21.25328 243 ALA A N 1
ATOM 1730 C CA . ALA A 1 264 ? 120.65532 -33.93992 56.05784 1.000 20.50545 243 ALA A CA 1
ATOM 1731 C C . ALA A 1 264 ? 121.07837 -32.83817 57.02063 1.000 19.67949 243 ALA A C 1
ATOM 1732 O O . ALA A 1 264 ? 122.25576 -32.45839 57.06638 1.000 18.93510 243 ALA A O 1
ATOM 1734 N N . HIS A 1 265 ? 120.13907 -32.33869 57.82625 1.000 18.94319 244 HIS A N 1
ATOM 1735 C CA . HIS A 1 265 ? 120.49129 -31.33366 58.82485 1.000 17.96775 244 HIS A CA 1
ATOM 1736 C C . HIS A 1 265 ? 121.29656 -31.94766 59.96369 1.000 18.24033 244 HIS A C 1
ATOM 1737 O O . HIS A 1 265 ? 122.21901 -31.31277 60.49157 1.000 18.22528 244 HIS A O 1
ATOM 1744 N N . ALA A 1 266 ? 120.96859 -33.18240 60.35423 1.000 18.97494 245 ALA A N 1
ATOM 1745 C CA . ALA A 1 266 ? 121.79082 -33.88319 61.33530 1.000 19.06206 245 ALA A CA 1
ATOM 1746 C C . ALA A 1 266 ? 123.18353 -34.15760 60.78270 1.000 19.19124 245 ALA A C 1
ATOM 1747 O O . ALA A 1 266 ? 124.18185 -34.05061 61.50743 1.000 19.01999 245 ALA A O 1
ATOM 1749 N N . ALA A 1 267 ? 123.27161 -34.50585 59.49439 1.000 19.09701 246 ALA A N 1
ATOM 1750 C CA . ALA A 1 267 ? 124.57679 -34.74530 58.88877 1.000 19.77752 246 ALA A CA 1
ATOM 1751 C C . ALA A 1 267 ? 125.40592 -33.46765 58.82904 1.000 19.60036 246 ALA A C 1
ATOM 1752 O O . ALA A 1 267 ? 126.63482 -33.52806 58.94097 1.000 20.05166 246 ALA A O 1
ATOM 1754 N N . LEU A 1 268 ? 124.75702 -32.31241 58.64544 1.000 19.00703 247 LEU A N 1
ATOM 1755 C CA . LEU A 1 268 ? 125.46625 -31.03544 58.71147 1.000 18.50614 247 LEU A CA 1
ATOM 1756 C C . LEU A 1 268 ? 126.21956 -30.89219 60.02798 1.000 18.28083 247 LEU A C 1
ATOM 1757 O O . LEU A 1 268 ? 127.38943 -30.49270 60.04613 1.000 18.43079 247 LEU A O 1
ATOM 1762 N N . VAL A 1 269 ? 125.55539 -31.20133 61.14678 1.000 18.08658 248 VAL A N 1
ATOM 1763 C CA . VAL A 1 269 ? 126.21777 -31.12152 62.44744 1.000 18.50253 248 VAL A CA 1
ATOM 1764 C C . VAL A 1 269 ? 127.38522 -32.09860 62.50863 1.000 19.39232 248 VAL A C 1
ATOM 1765 O O . VAL A 1 269 ? 128.47242 -31.76262 62.99659 1.000 19.39090 248 VAL A O 1
ATOM 1769 N N . GLN A 1 270 ? 127.18226 -33.31680 61.99986 1.000 20.46630 249 GLN A N 1
ATOM 1770 C CA . GLN A 1 270 ? 128.23986 -34.32205 62.01606 1.000 22.67773 249 GLN A CA 1
ATOM 1771 C C . GLN A 1 270 ? 129.42924 -33.88686 61.17292 1.000 21.39942 249 GLN A C 1
ATOM 1772 O O . GLN A 1 270 ? 130.58613 -34.09373 61.56161 1.000 21.21641 249 GLN A O 1
ATOM 1778 N N . GLN A 1 271 ? 129.16343 -33.30210 60.00237 1.000 20.35772 250 GLN A N 1
ATOM 1779 C CA . GLN A 1 271 ? 130.24810 -32.87993 59.12436 1.000 19.69981 250 GLN A CA 1
ATOM 1780 C C . GLN A 1 271 ? 131.01797 -31.70247 59.70872 1.000 18.97342 250 GLN A C 1
ATOM 1781 O O . GLN A 1 271 ? 132.23076 -31.58658 59.48794 1.000 18.79380 250 GLN A O 1
ATOM 1787 N N . MET A 1 272 ? 130.33980 -30.81934 60.44373 1.000 18.57408 251 MET A N 1
ATOM 1788 C CA . MET A 1 272 ? 131.05174 -29.75295 61.14255 1.000 19.06504 251 MET A CA 1
ATOM 1789 C C . MET A 1 272 ? 131.94817 -30.31924 62.24142 1.000 19.57731 251 MET A C 1
ATOM 1790 O O . MET A 1 272 ? 133.06190 -29.82528 62.45248 1.000 18.79110 251 MET A O 1
ATOM 1795 N N . ASP A 1 273 ? 131.48287 -31.35679 62.95200 1.000 20.42261 252 ASP A N 1
ATOM 1796 C CA . ASP A 1 273 ? 132.33340 -32.00691 63.94678 1.000 20.94544 252 ASP A CA 1
ATOM 1797 C C . ASP A 1 273 ? 133.60427 -32.55175 63.31052 1.000 21.64339 252 ASP A C 1
ATOM 1798 O O . ASP A 1 273 ? 134.69716 -32.40376 63.86793 1.000 21.44923 252 ASP A O 1
ATOM 1803 N N . LYS A 1 274 ? 133.47918 -33.20521 62.15043 1.000 22.47183 253 LYS A N 1
ATOM 1804 C CA . LYS A 1 274 ? 134.65751 -33.76052 61.49144 1.000 23.76120 253 LYS A CA 1
ATOM 1805 C C . LYS A 1 274 ? 135.63754 -32.66049 61.10650 1.000 21.70330 253 LYS A C 1
ATOM 1806 O O . LYS A 1 274 ? 136.85627 -32.82585 61.23967 1.000 20.91189 253 LYS A O 1
ATOM 1812 N N . LEU A 1 275 ? 135.12245 -31.52182 60.64337 1.000 19.71085 254 LEU A N 1
ATOM 1813 C CA . LEU A 1 275 ? 135.99940 -30.43043 60.23087 1.000 18.63767 254 LEU A CA 1
ATOM 1814 C C . LEU A 1 275 ? 136.70121 -29.79525 61.42626 1.000 18.19424 254 LEU A C 1
ATOM 1815 O O . LEU A 1 275 ? 137.93231 -29.66371 61.43797 1.000 18.41633 254 LEU A O 1
ATOM 1820 N N . TYR A 1 276 ? 135.94202 -29.41497 62.45223 1.000 18.04317 255 TYR A N 1
ATOM 1821 C CA . TYR A 1 276 ? 136.49210 -28.59844 63.52697 1.000 18.17386 255 TYR A CA 1
ATOM 1822 C C . TYR A 1 276 ? 136.90325 -29.38871 64.76106 1.000 19.09599 255 TYR A C 1
ATOM 1823 O O . TYR A 1 276 ? 137.84482 -28.98096 65.44693 1.000 18.57764 255 TYR A O 1
ATOM 1832 N N . GLY A 1 277 ? 136.23771 -30.50268 65.06231 1.000 19.99823 256 GLY A N 1
ATOM 1833 C CA . GLY A 1 277 ? 136.56072 -31.25517 66.26193 1.000 20.64086 256 GLY A CA 1
ATOM 1834 C C . GLY A 1 277 ? 136.16939 -30.59099 67.56187 1.000 21.08798 256 GLY A C 1
ATOM 1835 O O . GLY A 1 277 ? 136.58800 -31.05357 68.62834 1.000 22.67352 256 GLY A O 1
ATOM 1836 N N . ALA A 1 278 ? 135.38744 -29.51630 67.50619 1.000 20.69770 257 ALA A N 1
ATOM 1837 C CA . ALA A 1 278 ? 134.92041 -28.80919 68.69014 1.000 21.00390 257 ALA A CA 1
ATOM 1838 C C . ALA A 1 278 ? 133.64385 -28.06037 68.33236 1.000 20.62177 257 ALA A C 1
ATOM 1839 O O . ALA A 1 278 ? 133.36061 -27.80589 67.15753 1.000 20.56692 257 ALA A O 1
ATOM 1841 N N . ARG A 1 279 ? 132.86724 -27.72713 69.36523 1.000 20.25973 258 ARG A N 1
ATOM 1842 C CA . ARG A 1 279 ? 131.64344 -26.94602 69.23133 1.000 19.84881 258 ARG A CA 1
ATOM 1843 C C . ARG A 1 279 ? 131.73825 -25.74373 70.15673 1.000 19.12140 258 ARG A C 1
ATOM 1844 O O . ARG A 1 279 ? 131.98766 -25.90061 71.35557 1.000 18.09787 258 ARG A O 1
ATOM 1852 N N . HIS A 1 280 ? 131.54669 -24.54609 69.60829 1.000 18.74797 259 HIS A N 1
ATOM 1853 C CA . HIS A 1 280 ? 131.69184 -23.32816 70.40339 1.000 17.68415 259 HIS A CA 1
ATOM 1854 C C . HIS A 1 280 ? 130.32591 -22.84323 70.88042 1.000 17.51523 259 HIS A C 1
ATOM 1855 O O . HIS A 1 280 ? 129.83532 -21.77155 70.52392 1.000 17.53895 259 HIS A O 1
ATOM 1862 N N . PHE A 1 281 ? 129.74413 -23.66731 71.74730 1.000 18.04017 260 PHE A N 1
ATOM 1863 C CA . PHE A 1 281 ? 128.46945 -23.42209 72.40041 1.000 18.19462 260 PHE A CA 1
ATOM 1864 C C . PHE A 1 281 ? 128.24877 -24.53446 73.41348 1.000 18.67316 260 PHE A C 1
ATOM 1865 O O . PHE A 1 281 ? 128.80441 -25.62989 73.28030 1.000 18.52406 260 PHE A O 1
ATOM 1873 N N . ASP A 1 282 ? 127.44646 -24.23978 74.43999 1.000 18.92401 261 ASP A N 1
ATOM 1874 C CA . ASP A 1 282 ? 126.97353 -25.31860 75.30019 1.000 19.98125 261 ASP A CA 1
ATOM 1875 C C . ASP A 1 282 ? 125.73750 -25.99757 74.72395 1.000 19.98330 261 ASP A C 1
ATOM 1876 O O . ASP A 1 282 ? 125.47024 -27.15684 75.05157 1.000 20.15678 261 ASP A O 1
ATOM 1881 N N . HIS A 1 283 ? 125.00041 -25.30352 73.86040 1.000 19.97572 262 HIS A N 1
ATOM 1882 C CA . HIS A 1 283 ? 123.92076 -25.87073 73.06487 1.000 19.91232 262 HIS A CA 1
ATOM 1883 C C . HIS A 1 283 ? 123.66280 -24.89359 71.92697 1.000 18.90177 262 HIS A C 1
ATOM 1884 O O . HIS A 1 283 ? 124.04935 -23.72342 72.00275 1.000 18.53679 262 HIS A O 1
ATOM 1891 N N . TYR A 1 284 ? 123.00080 -25.37695 70.87405 1.000 17.78177 263 TYR A N 1
ATOM 1892 C CA . TYR A 1 284 ? 122.75289 -24.55850 69.69472 1.000 17.24395 263 TYR A CA 1
ATOM 1893 C C . TYR A 1 284 ? 121.30638 -24.70240 69.24109 1.000 17.77642 263 TYR A C 1
ATOM 1894 O O . TYR A 1 284 ? 120.78587 -25.81765 69.14282 1.000 17.42876 263 TYR A O 1
ATOM 1903 N N . GLU A 1 285 ? 120.68004 -23.57057 68.91884 1.000 18.33520 264 GLU A N 1
ATOM 1904 C CA . GLU A 1 285 ? 119.27618 -23.51863 68.50877 1.000 18.59131 264 GLU A CA 1
ATOM 1905 C C . GLU A 1 285 ? 119.17352 -22.88667 67.12001 1.000 17.72188 264 GLU A C 1
ATOM 1906 O O . GLU A 1 285 ? 119.23695 -21.66112 66.98552 1.000 17.48632 264 GLU A O 1
ATOM 1912 N N . PHE A 1 286 ? 118.99715 -23.70620 66.08462 1.000 17.24750 265 PHE A N 1
ATOM 1913 C CA . PHE A 1 286 ? 118.60425 -23.16607 64.78733 1.000 16.53514 265 PHE A CA 1
ATOM 1914 C C . PHE A 1 286 ? 117.20915 -22.55764 64.89777 1.000 16.24129 265 PHE A C 1
ATOM 1915 O O . PHE A 1 286 ? 116.29062 -23.19117 65.42618 1.000 16.23186 265 PHE A O 1
ATOM 1923 N N . LEU A 1 287 ? 117.04687 -21.33474 64.39516 1.000 15.74643 266 LEU A N 1
ATOM 1924 C CA . LEU A 1 287 ? 115.74076 -20.69215 64.26636 1.000 15.78582 266 LEU A CA 1
ATOM 1925 C C . LEU A 1 287 ? 115.43181 -20.54773 62.78073 1.000 15.46596 266 LEU A C 1
ATOM 1926 O O . LEU A 1 287 ? 116.16078 -19.85772 62.06285 1.000 15.25496 266 LEU A O 1
ATOM 1931 N N . LEU A 1 288 ? 114.35830 -21.19521 62.32607 1.000 15.35678 267 LEU A N 1
ATOM 1932 C CA . LEU A 1 288 ? 114.01828 -21.26572 60.90738 1.000 15.15525 267 LEU A CA 1
ATOM 1933 C C . LEU A 1 288 ? 112.56226 -20.88147 60.70400 1.000 15.56036 267 LEU A C 1
ATOM 1934 O O . LEU A 1 288 ? 111.66338 -21.53359 61.24508 1.000 15.26564 267 LEU A O 1
ATOM 1939 N N . ALA A 1 289 ? 112.33214 -19.84497 59.90537 1.000 16.25918 268 ALA A N 1
ATOM 1940 C CA . ALA A 1 289 ? 110.99313 -19.36792 59.58966 1.000 16.09584 268 ALA A CA 1
ATOM 1941 C C . ALA A 1 289 ? 110.67228 -19.72397 58.14191 1.000 16.23001 268 ALA A C 1
ATOM 1942 O O . ALA A 1 289 ? 111.37972 -19.29583 57.22145 1.000 16.42333 268 ALA A O 1
ATOM 1944 N N . LEU A 1 290 ? 109.62587 -20.53006 57.94747 1.000 16.12412 269 LEU A N 1
ATOM 1945 C CA . LEU A 1 290 ? 109.16310 -20.93176 56.62058 1.000 16.65552 269 LEU A CA 1
ATOM 1946 C C . LEU A 1 290 ? 107.95246 -20.06869 56.29096 1.000 17.04784 269 LEU A C 1
ATOM 1947 O O . LEU A 1 290 ? 106.86154 -20.27792 56.83624 1.000 16.63168 269 LEU A O 1
ATOM 1952 N N . THR A 1 291 ? 108.13966 -19.09797 55.40357 1.000 17.86907 270 THR A N 1
ATOM 1953 C CA . THR A 1 291 ? 107.22592 -17.96754 55.41237 1.000 18.35620 270 THR A CA 1
ATOM 1954 C C . THR A 1 291 ? 107.29024 -17.21738 54.09003 1.000 19.71215 270 THR A C 1
ATOM 1955 O O . THR A 1 291 ? 108.30835 -17.24321 53.38918 1.000 19.12445 270 THR A O 1
ATOM 1959 N N . LYS A 1 292 ? 106.18389 -16.53651 53.77302 1.000 21.47013 271 LYS A N 1
ATOM 1960 C CA . LYS A 1 292 ? 106.14607 -15.49539 52.75574 1.000 23.32371 271 LYS A CA 1
ATOM 1961 C C . LYS A 1 292 ? 105.86845 -14.13121 53.37135 1.000 21.40494 271 LYS A C 1
ATOM 1962 O O . LYS A 1 292 ? 105.72983 -13.14844 52.63827 1.000 20.68468 271 LYS A O 1
ATOM 1968 N N . LYS A 1 293 ? 105.81548 -14.04151 54.69993 1.000 19.94074 272 LYS A N 1
ATOM 1969 C CA . LYS A 1 293 ? 105.41024 -12.82049 55.38880 1.000 18.67342 272 LYS A CA 1
ATOM 1970 C C . LYS A 1 293 ? 106.52400 -12.21265 56.22520 1.000 17.89028 272 LYS A C 1
ATOM 1971 O O . LYS A 1 293 ? 106.73570 -10.99383 56.17927 1.000 17.73980 272 LYS A O 1
ATOM 1977 N N . LEU A 1 294 ? 107.22539 -13.02146 57.01513 1.000 17.11085 273 LEU A N 1
ATOM 1978 C CA . LEU A 1 294 ? 108.37503 -12.50643 57.74202 1.000 16.21894 273 LEU A CA 1
ATOM 1979 C C . LEU A 1 294 ? 109.44525 -12.08314 56.74834 1.000 16.54449 273 LEU A C 1
ATOM 1980 O O . LEU A 1 294 ? 109.61478 -12.70254 55.69153 1.000 16.57998 273 LEU A O 1
ATOM 1985 N N . GLY A 1 295 ? 110.13976 -10.99586 57.06858 1.000 16.55073 274 GLY A N 1
ATOM 1986 C CA . GLY A 1 295 ? 111.22765 -10.56010 56.21346 1.000 16.55938 274 GLY A CA 1
ATOM 1987 C C . GLY A 1 295 ? 112.34473 -11.58786 56.19518 1.000 16.88596 274 GLY A C 1
ATOM 1988 O O . GLY A 1 295 ? 112.66842 -12.20147 57.21648 1.000 16.97224 274 GLY A O 1
ATOM 1989 N N . GLY A 1 296 ? 112.92610 -11.78584 55.01266 1.000 16.86274 275 GLY A N 1
ATOM 1990 C CA . GLY A 1 296 ? 114.00470 -12.74686 54.88304 1.000 16.80921 275 GLY A CA 1
ATOM 1991 C C . GLY A 1 296 ? 115.16410 -12.41415 55.80342 1.000 16.30938 275 GLY A C 1
ATOM 1992 O O . GLY A 1 296 ? 115.44226 -11.24774 56.10044 1.000 16.09478 275 GLY A O 1
ATOM 1993 N N . ILE A 1 297 ? 115.84107 -13.45382 56.27668 1.000 15.90173 276 ILE A N 1
ATOM 1994 C CA . ILE A 1 297 ? 116.94741 -13.23615 57.19961 1.000 15.98053 276 ILE A CA 1
ATOM 1995 C C . ILE A 1 297 ? 117.89157 -14.42691 57.14161 1.000 16.38233 276 ILE A C 1
ATOM 1996 O O . ILE A 1 297 ? 117.47199 -15.57312 56.94817 1.000 16.26883 276 ILE A O 1
ATOM 2001 N N . GLY A 1 298 ? 119.18215 -14.12477 57.26973 1.000 16.16042 277 GLY A N 1
ATOM 2002 C CA . GLY A 1 298 ? 120.20795 -15.07686 57.62621 1.000 16.34563 277 GLY A CA 1
ATOM 2003 C C . GLY A 1 298 ? 121.16205 -14.34532 58.54945 1.000 16.27769 277 GLY A C 1
ATOM 2004 O O . GLY A 1 298 ? 121.91109 -13.47740 58.09157 1.000 16.30399 277 GLY A O 1
ATOM 2005 N N . LEU A 1 299 ? 121.10453 -14.61900 59.85200 1.000 16.01006 278 LEU A N 1
ATOM 2006 C CA . LEU A 1 299 ? 121.92916 -13.89130 60.81170 1.000 15.56370 278 LEU A CA 1
ATOM 2007 C C . LEU A 1 299 ? 122.46951 -14.85918 61.85123 1.000 15.68232 278 LEU A C 1
ATOM 2008 O O . LEU A 1 299 ? 121.70146 -15.51285 62.56381 1.000 15.45761 278 LEU A O 1
ATOM 2013 N N . GLU A 1 300 ? 123.79245 -14.90807 61.95308 1.000 15.30818 279 GLU A N 1
ATOM 2014 C CA . GLU A 1 300 ? 124.49213 -15.85394 62.80478 1.000 14.92288 279 GLU A CA 1
ATOM 2015 C C . GLU A 1 300 ? 124.57860 -15.35568 64.24076 1.000 14.38237 279 GLU A C 1
ATOM 2016 O O . GLU A 1 300 ? 124.56445 -14.14736 64.50589 1.000 13.35747 279 GLU A O 1
ATOM 2022 N N . HIS A 1 301 ? 124.69930 -16.30735 65.16590 1.000 14.46667 280 HIS A N 1
ATOM 2023 C CA . HIS A 1 301 ? 124.95987 -16.02159 66.57172 1.000 14.90537 280 HIS A CA 1
ATOM 2024 C C . HIS A 1 301 ? 125.81053 -17.15708 67.13569 1.000 15.10659 280 HIS A C 1
ATOM 2025 O O . HIS A 1 301 ? 126.04667 -18.16964 66.46712 1.000 15.15756 280 HIS A O 1
ATOM 2032 N N . HIS A 1 302 ? 126.30845 -16.96393 68.36534 1.000 14.92248 281 HIS A N 1
ATOM 2033 C CA . HIS A 1 302 ? 127.15295 -17.98049 68.99466 1.000 15.19713 281 HIS A CA 1
ATOM 2034 C C . HIS A 1 302 ? 126.41814 -19.31048 69.10974 1.000 15.43667 281 HIS A C 1
ATOM 2035 O O . HIS A 1 302 ? 126.93998 -20.36289 68.72132 1.000 14.31049 281 HIS A O 1
ATOM 2042 N N . ARG A 1 303 ? 125.20638 -19.27874 69.66706 1.000 15.44872 282 ARG A N 1
ATOM 2043 C CA . ARG A 1 303 ? 124.46245 -20.48198 70.02230 1.000 15.48729 282 ARG A CA 1
ATOM 2044 C C . ARG A 1 303 ? 123.13878 -20.58347 69.28278 1.000 15.06649 282 ARG A C 1
ATOM 2045 O O . ARG A 1 303 ? 122.25864 -21.34155 69.69569 1.000 15.43284 282 ARG A O 1
ATOM 2053 N N . SER A 1 304 ? 122.98909 -19.85135 68.18992 1.000 14.34271 283 SER A N 1
ATOM 2054 C CA . SER A 1 304 ? 121.74136 -19.85452 67.44343 1.000 14.03956 283 SER A CA 1
ATOM 2055 C C . SER A 1 304 ? 122.00380 -19.16096 66.11912 1.000 15.28149 283 SER A C 1
ATOM 2056 O O . SER A 1 304 ? 123.06537 -18.57282 65.90840 1.000 15.19678 283 SER A O 1
ATOM 2059 N N . SER A 1 305 ? 121.02893 -19.26030 65.21965 1.000 15.72535 284 SER A N 1
ATOM 2060 C CA . SER A 1 305 ? 121.02309 -18.46423 64.00254 1.000 15.81077 284 SER A CA 1
ATOM 2061 C C . SER A 1 305 ? 119.57746 -18.17990 63.62638 1.000 16.30619 284 SER A C 1
ATOM 2062 O O . SER A 1 305 ? 118.67786 -18.97190 63.92174 1.000 16.28107 284 SER A O 1
ATOM 2065 N N . GLU A 1 306 ? 119.36236 -17.02438 63.00328 1.000 16.38080 285 GLU A N 1
ATOM 2066 C CA . GLU A 1 306 ? 118.06101 -16.63737 62.47611 1.000 15.84519 285 GLU A CA 1
ATOM 2067 C C . GLU A 1 306 ? 118.04682 -16.92465 60.98208 1.000 15.92759 285 GLU A C 1
ATOM 2068 O O . GLU A 1 306 ? 118.88060 -16.39033 60.24260 1.000 16.10983 285 GLU A O 1
ATOM 2074 N N . ASN A 1 307 ? 117.10412 -17.76120 60.54574 1.000 15.76543 286 ASN A N 1
ATOM 2075 C CA . ASN A 1 307 ? 117.04468 -18.22155 59.16456 1.000 15.70129 286 ASN A CA 1
ATOM 2076 C C . ASN A 1 307 ? 115.61285 -18.16237 58.66483 1.000 15.96708 286 ASN A C 1
ATOM 2077 O O . ASN A 1 307 ? 114.67307 -18.42386 59.41964 1.000 15.66696 286 ASN A O 1
ATOM 2082 N N . SER A 1 308 ? 115.45510 -17.83003 57.38687 1.000 16.51462 287 SER A N 1
ATOM 2083 C CA . SER A 1 308 ? 114.15625 -17.87656 56.73995 1.000 16.93916 287 SER A CA 1
ATOM 2084 C C . SER A 1 308 ? 114.27036 -18.71426 55.47759 1.000 17.23602 287 SER A C 1
ATOM 2085 O O . SER A 1 308 ? 115.31848 -18.75011 54.82901 1.000 17.66319 287 SER A O 1
ATOM 2088 N N . GLY A 1 309 ? 113.18446 -19.41814 55.16033 1.000 17.41492 288 GLY A N 1
ATOM 2089 C CA . GLY A 1 309 ? 113.06434 -20.10492 53.89396 1.000 17.82966 288 GLY A CA 1
ATOM 2090 C C . GLY A 1 309 ? 111.63479 -20.00451 53.40640 1.000 17.62177 288 GLY A C 1
ATOM 2091 O O . GLY A 1 309 ? 110.76544 -19.48294 54.10354 1.000 17.11408 288 GLY A O 1
ATOM 2092 N N . ALA A 1 310 ? 111.41028 -20.48738 52.18674 1.000 18.24928 289 ALA A N 1
ATOM 2093 C CA . ALA A 1 310 ? 110.06385 -20.50142 51.63429 1.000 18.51000 289 ALA A CA 1
ATOM 2094 C C . ALA A 1 310 ? 109.22720 -21.57412 52.32861 1.000 19.14608 289 ALA A C 1
ATOM 2095 O O . ALA A 1 310 ? 109.77039 -22.52979 52.88702 1.000 19.20675 289 ALA A O 1
ATOM 2097 N N . PRO A 1 311 ? 107.88569 -21.44724 52.28982 1.000 19.57252 290 PRO A N 1
ATOM 2098 C CA . PRO A 1 311 ? 107.02663 -22.49576 52.86131 1.000 20.27620 290 PRO A CA 1
ATOM 2099 C C . PRO A 1 311 ? 107.29814 -23.89079 52.30678 1.000 21.11325 290 PRO A C 1
ATOM 2100 O O . PRO A 1 311 ? 106.98311 -24.88352 52.96937 1.000 21.93782 290 PRO A O 1
ATOM 2104 N N . ASN A 1 312 ? 107.88290 -23.99646 51.11105 1.000 21.41131 291 ASN A N 1
ATOM 2105 C CA . ASN A 1 312 ? 108.16868 -25.30083 50.52605 1.000 21.95365 291 ASN A CA 1
ATOM 2106 C C . ASN A 1 312 ? 109.60623 -25.75490 50.78560 1.000 21.28714 291 ASN A C 1
ATOM 2107 O O . ASN A 1 312 ? 110.12130 -26.61427 50.06008 1.000 21.55028 291 ASN A O 1
ATOM 2112 N N . TYR A 1 313 ? 110.24982 -25.20451 51.82162 1.000 20.33639 292 TYR A N 1
ATOM 2113 C CA . TYR A 1 313 ? 111.60514 -25.60772 52.20093 1.000 19.34799 292 TYR A CA 1
ATOM 2114 C C . TYR A 1 313 ? 111.73149 -27.12279 52.29356 1.000 19.70346 292 TYR A C 1
ATOM 2115 O O . TYR A 1 313 ? 112.69686 -27.70965 51.78879 1.000 19.99760 292 TYR A O 1
ATOM 2124 N N . PHE A 1 314 ? 110.76172 -27.77334 52.93818 1.000 19.93365 293 PHE A N 1
ATOM 2125 C CA . PHE A 1 314 ? 110.69747 -29.22780 53.01972 1.000 20.22987 293 PHE A CA 1
ATOM 2126 C C . PHE A 1 314 ? 109.74930 -29.84161 51.99368 1.000 21.66793 293 PHE A C 1
ATOM 2127 O O . PHE A 1 314 ? 110.08809 -30.85487 51.37506 1.000 22.03325 293 PHE A O 1
ATOM 2135 N N . THR A 1 315 ? 108.56699 -29.24924 51.79580 1.000 22.37418 294 THR A N 1
ATOM 2136 C CA . THR A 1 315 ? 107.51332 -29.90648 51.02362 1.000 23.46804 294 THR A CA 1
ATOM 2137 C C . THR A 1 315 ? 107.81086 -29.97661 49.52792 1.000 24.37388 294 THR A C 1
ATOM 2138 O O . THR A 1 315 ? 107.23230 -30.82205 48.83692 1.000 24.04510 294 THR A O 1
ATOM 2142 N N . GLU A 1 316 ? 108.68341 -29.11487 49.00840 1.000 25.33993 295 GLU A N 1
ATOM 2143 C CA . GLU A 1 316 ? 109.15789 -29.20720 47.62723 1.000 26.61548 295 GLU A CA 1
ATOM 2144 C C . GLU A 1 316 ? 110.68551 -29.14598 47.63286 1.000 27.00370 295 GLU A C 1
ATOM 2145 O O . GLU A 1 316 ? 111.30870 -28.21967 47.11497 1.000 26.55758 295 GLU A O 1
ATOM 2151 N N . TRP A 1 317 ? 111.27727 -30.17208 48.25248 1.000 27.87367 296 TRP A N 1
ATOM 2152 C CA . TRP A 1 317 ? 112.71751 -30.22618 48.49024 1.000 28.53329 296 TRP A CA 1
ATOM 2153 C C . TRP A 1 317 ? 113.51857 -30.03142 47.20532 1.000 31.38703 296 TRP A C 1
ATOM 2154 O O . TRP A 1 317 ? 114.54402 -29.34070 47.20125 1.000 31.55020 296 TRP A O 1
ATOM 2165 N N . ASP A 1 318 ? 113.05454 -30.60730 46.09532 1.000 34.45672 297 ASP A N 1
ATOM 2166 C CA . ASP A 1 318 ? 113.82006 -30.52664 44.85672 1.000 36.15185 297 ASP A CA 1
ATOM 2167 C C . ASP A 1 318 ? 113.68925 -29.17963 44.15865 1.000 35.45800 297 ASP A C 1
ATOM 2168 O O . ASP A 1 318 ? 114.51027 -28.87171 43.28767 1.000 36.77374 297 ASP A O 1
ATOM 2173 N N . LYS A 1 319 ? 112.70324 -28.36094 44.52727 1.000 34.44584 298 LYS A N 1
ATOM 2174 C CA . LYS A 1 319 ? 112.57905 -27.02885 43.94971 1.000 34.21894 298 LYS A CA 1
ATOM 2175 C C . LYS A 1 319 ? 113.22174 -25.93875 44.79174 1.000 31.66203 298 LYS A C 1
ATOM 2176 O O . LYS A 1 319 ? 113.60126 -24.89880 44.24410 1.000 31.39834 298 LYS A O 1
ATOM 2182 N N . SER A 1 320 ? 113.36896 -26.15178 46.09714 1.000 29.60781 299 SER A N 1
ATOM 2183 C CA . SER A 1 320 ? 113.81059 -25.10493 47.00791 1.000 27.62063 299 SER A CA 1
ATOM 2184 C C . SER A 1 320 ? 115.27640 -25.25559 47.39472 1.000 26.20709 299 SER A C 1
ATOM 2185 O O . SER A 1 320 ? 115.67386 -24.84532 48.48911 1.000 25.74367 299 SER A O 1
ATOM 2188 N N . TRP A 1 321 ? 116.10076 -25.80916 46.50505 1.000 25.48038 300 TRP A N 1
ATOM 2189 C CA . TRP A 1 321 ? 117.43286 -26.22306 46.92475 1.000 24.98402 300 TRP A CA 1
ATOM 2190 C C . TRP A 1 321 ? 118.44882 -25.08521 46.93025 1.000 24.92037 300 TRP A C 1
ATOM 2191 O O . TRP A 1 321 ? 119.37803 -25.11995 47.74171 1.000 24.96037 300 TRP A O 1
ATOM 2202 N N . THR A 1 322 ? 118.29588 -24.07289 46.06643 1.000 24.87575 301 THR A N 1
ATOM 2203 C CA . THR A 1 322 ? 119.37242 -23.09581 45.89044 1.000 25.20775 301 THR A CA 1
ATOM 2204 C C . THR A 1 322 ? 119.66097 -22.30208 47.15910 1.000 24.75110 301 THR A C 1
ATOM 2205 O O . THR A 1 322 ? 120.77710 -21.79714 47.31772 1.000 24.94055 301 THR A O 1
ATOM 2209 N N . GLY A 1 323 ? 118.69118 -22.17379 48.05491 1.000 24.11301 302 GLY A N 1
ATOM 2210 C CA . GLY A 1 323 ? 118.89552 -21.46014 49.29229 1.000 24.29203 302 GLY A CA 1
ATOM 2211 C C . GLY A 1 323 ? 119.25012 -22.32580 50.48073 1.000 23.80509 302 GLY A C 1
ATOM 2212 O O . GLY A 1 323 ? 119.42763 -21.79380 51.58128 1.000 23.71787 302 GLY A O 1
ATOM 2213 N N . ARG A 1 324 ? 119.36902 -23.64232 50.29725 1.000 22.67338 303 ARG A N 1
ATOM 2214 C CA . ARG A 1 324 ? 119.56135 -24.54940 51.42182 1.000 21.77181 303 ARG A CA 1
ATOM 2215 C C . ARG A 1 324 ? 120.97978 -24.55433 51.96616 1.000 20.67301 303 ARG A C 1
ATOM 2216 O O . ARG A 1 324 ? 121.23911 -25.27874 52.93233 1.000 20.85534 303 ARG A O 1
ATOM 2224 N N . ASP A 1 325 ? 121.90598 -23.78868 51.38671 1.000 19.66754 304 ASP A N 1
ATOM 2225 C CA . ASP A 1 325 ? 123.17558 -23.60262 52.08218 1.000 18.72662 304 ASP A CA 1
ATOM 2226 C C . ASP A 1 325 ? 123.03941 -22.67388 53.28126 1.000 17.29388 304 ASP A C 1
ATOM 2227 O O . ASP A 1 325 ? 124.00546 -22.53226 54.03937 1.000 16.86451 304 ASP A O 1
ATOM 2232 N N . LEU A 1 326 ? 121.86434 -22.06170 53.47013 1.000 16.13898 305 LEU A N 1
ATOM 2233 C CA . LEU A 1 326 ? 121.68622 -21.02303 54.48546 1.000 15.59226 305 LEU A CA 1
ATOM 2234 C C . LEU A 1 326 ? 122.06495 -21.51390 55.87936 1.000 15.47710 305 LEU A C 1
ATOM 2235 O O . LEU A 1 326 ? 122.88587 -20.89646 56.57105 1.000 15.73734 305 LEU A O 1
ATOM 2240 N N . LEU A 1 327 ? 121.44323 -22.60427 56.32872 1.000 15.27208 306 LEU A N 1
ATOM 2241 C CA . LEU A 1 327 ? 121.71510 -23.07947 57.68137 1.000 15.62833 306 LEU A CA 1
ATOM 2242 C C . LEU A 1 327 ? 123.15489 -23.55203 57.81650 1.000 15.99465 306 LEU A C 1
ATOM 2243 O O . LEU A 1 327 ? 123.76804 -23.37483 58.87192 1.000 16.09566 306 LEU A O 1
ATOM 2248 N N . ALA A 1 328 ? 123.71210 -24.15370 56.76290 1.000 16.21399 307 ALA A N 1
ATOM 2249 C CA . ALA A 1 328 ? 125.12467 -24.52224 56.79877 1.000 16.21453 307 ALA A CA 1
ATOM 2250 C C . ALA A 1 328 ? 126.00659 -23.28578 56.92044 1.000 15.95180 307 ALA A C 1
ATOM 2251 O O . ALA A 1 328 ? 126.96515 -23.26596 57.70187 1.000 15.53573 307 ALA A O 1
ATOM 2253 N N . HIS A 1 329 ? 125.68652 -22.24290 56.15546 1.000 15.94391 308 HIS A N 1
ATOM 2254 C CA . HIS A 1 329 ? 126.42292 -20.98546 56.21754 1.000 15.85808 308 HIS A CA 1
ATOM 2255 C C . HIS A 1 329 ? 126.38540 -20.39150 57.62666 1.000 15.74922 308 HIS A C 1
ATOM 2256 O O . HIS A 1 329 ? 127.42746 -20.19372 58.26235 1.000 15.22339 308 HIS A O 1
ATOM 2263 N N . GLU A 1 330 ? 125.18444 -20.11195 58.14283 1.000 15.86992 309 GLU A N 1
ATOM 2264 C CA . GLU A 1 330 ? 125.09332 -19.42742 59.43308 1.000 16.30779 309 GLU A CA 1
ATOM 2265 C C . GLU A 1 330 ? 125.62840 -20.29623 60.56848 1.000 15.81832 309 GLU A C 1
ATOM 2266 O O . GLU A 1 330 ? 126.22024 -19.77679 61.52291 1.000 16.00319 309 GLU A O 1
ATOM 2272 N N . PHE A 1 331 ? 125.41695 -21.61591 60.49619 1.000 15.13794 310 PHE A N 1
ATOM 2273 C CA . PHE A 1 331 ? 125.98394 -22.51088 61.50693 1.000 15.72667 310 PHE A CA 1
ATOM 2274 C C . PHE A 1 331 ? 127.50540 -22.41855 61.51930 1.000 15.80473 310 PHE A C 1
ATOM 2275 O O . PHE A 1 331 ? 128.12326 -22.34810 62.59073 1.000 15.53947 310 PHE A O 1
ATOM 2283 N N . ASN A 1 332 ? 128.12769 -22.38855 60.33387 1.000 15.69503 311 ASN A N 1
ATOM 2284 C CA . ASN A 1 332 ? 129.58184 -22.29048 60.27791 1.000 15.56788 311 ASN A CA 1
ATOM 2285 C C . ASN A 1 332 ? 130.09245 -21.05067 60.99590 1.000 15.43969 311 ASN A C 1
ATOM 2286 O O . ASN A 1 332 ? 131.20333 -21.06473 61.53432 1.000 15.37219 311 ASN A O 1
ATOM 2291 N N . HIS A 1 333 ? 129.30773 -19.96837 60.99191 1.000 15.21228 312 HIS A N 1
ATOM 2292 C CA . HIS A 1 333 ? 129.69617 -18.73872 61.67740 1.000 15.02494 312 HIS A CA 1
ATOM 2293 C C . HIS A 1 333 ? 129.83959 -18.91410 63.18265 1.000 15.38595 312 HIS A C 1
ATOM 2294 O O . HIS A 1 333 ? 130.51361 -18.10071 63.82246 1.000 15.21904 312 HIS A O 1
ATOM 2301 N N . SER A 1 334 ? 129.17309 -19.90506 63.78045 1.000 15.25716 313 SER A N 1
ATOM 2302 C CA . SER A 1 334 ? 129.39800 -20.14820 65.20389 1.000 15.25350 313 SER A CA 1
ATOM 2303 C C . SER A 1 334 ? 130.88793 -20.32601 65.48106 1.000 15.02839 313 SER A C 1
ATOM 2304 O O . SER A 1 334 ? 131.40673 -19.81847 66.48392 1.000 15.46339 313 SER A O 1
ATOM 2307 N N . TRP A 1 335 ? 131.59714 -21.01254 64.57517 1.000 14.86444 314 TRP A N 1
ATOM 2308 C CA . TRP A 1 335 ? 133.05744 -21.07949 64.61890 1.000 15.46670 314 TRP A CA 1
ATOM 2309 C C . TRP A 1 335 ? 133.68321 -19.82694 64.02251 1.000 15.04007 314 TRP A C 1
ATOM 2310 O O . TRP A 1 335 ? 134.46356 -19.13075 64.67862 1.000 14.46473 314 TRP A O 1
ATOM 2321 N N . ASN A 1 336 ? 133.35995 -19.53743 62.76223 1.000 14.56686 315 ASN A N 1
ATOM 2322 C CA . ASN A 1 336 ? 134.07232 -18.53058 61.98320 1.000 14.77882 315 ASN A CA 1
ATOM 2323 C C . ASN A 1 336 ? 133.24216 -17.25525 61.94388 1.000 14.83873 315 ASN A C 1
ATOM 2324 O O . ASN A 1 336 ? 132.40686 -17.06261 61.06228 1.000 14.87911 315 ASN A O 1
ATOM 2329 N N . GLY A 1 337 ? 133.48960 -16.37220 62.90276 1.000 14.78889 316 GLY A N 1
ATOM 2330 C CA . GLY A 1 337 ? 132.79125 -15.10634 62.92903 1.000 15.03922 316 GLY A CA 1
ATOM 2331 C C . GLY A 1 337 ? 132.31339 -14.76145 64.32043 1.000 15.21341 316 GLY A C 1
ATOM 2332 O O . GLY A 1 337 ? 132.56920 -13.66235 64.82616 1.000 14.94872 316 GLY A O 1
ATOM 2333 N N . LYS A 1 338 ? 131.61105 -15.70081 64.95250 1.000 15.19992 317 LYS A N 1
ATOM 2334 C CA . LYS A 1 338 ? 131.19324 -15.48888 66.32943 1.000 15.03163 317 LYS A CA 1
ATOM 2335 C C . LYS A 1 338 ? 132.32846 -15.83595 67.28834 1.000 15.44866 317 LYS A C 1
ATOM 2336 O O . LYS A 1 338 ? 132.80304 -14.97432 68.03572 1.000 16.08569 317 LYS A O 1
ATOM 2342 N N . TYR A 1 339 ? 132.80917 -17.08206 67.25356 1.000 15.71069 318 TYR A N 1
ATOM 2343 C CA . TYR A 1 339 ? 133.88581 -17.46293 68.16451 1.000 16.57749 318 TYR A CA 1
ATOM 2344 C C . TYR A 1 339 ? 135.20245 -16.78276 67.78359 1.000 16.97398 318 TYR A C 1
ATOM 2345 O O . TYR A 1 339 ? 135.77839 -16.03655 68.58470 1.000 17.12245 318 TYR A O 1
ATOM 2354 N N . ARG A 1 340 ? 135.69890 -17.01488 66.56627 1.000 17.10531 319 ARG A N 1
ATOM 2355 C CA . ARG A 1 340 ? 136.88371 -16.30863 66.08899 1.000 17.37379 319 ARG A CA 1
ATOM 2356 C C . ARG A 1 340 ? 136.42995 -15.10154 65.28362 1.000 17.47027 319 ARG A C 1
ATOM 2357 O O . ARG A 1 340 ? 135.66232 -15.24499 64.32636 1.000 17.52359 319 ARG A O 1
ATOM 2365 N N . ARG A 1 341 ? 136.93156 -13.92480 65.64623 1.000 17.29936 320 ARG A N 1
ATOM 2366 C CA . ARG A 1 341 ? 136.48735 -12.67871 65.04352 1.000 17.13063 320 ARG A CA 1
ATOM 2367 C C . ARG A 1 341 ? 137.68415 -11.74517 64.90826 1.000 17.21838 320 ARG A C 1
ATOM 2368 O O . ARG A 1 341 ? 138.55635 -11.71765 65.78118 1.000 16.67452 320 ARG A O 1
ATOM 2376 N N . GLY A 1 342 ? 137.73388 -10.99521 63.80991 1.000 17.04947 321 GLY A N 1
ATOM 2377 C CA . GLY A 1 342 ? 138.81212 -10.03463 63.63704 1.000 16.28597 321 GLY A CA 1
ATOM 2378 C C . GLY A 1 342 ? 138.84395 -9.03084 64.77930 1.000 16.61887 321 GLY A C 1
ATOM 2379 O O . GLY A 1 342 ? 137.80507 -8.59591 65.28349 1.000 16.51395 321 GLY A O 1
ATOM 2380 N N . ALA A 1 343 ? 140.05931 -8.67859 65.20592 1.000 16.74887 322 ALA A N 1
ATOM 2381 C CA . ALA A 1 343 ? 140.21055 -7.79340 66.35639 1.000 17.05004 322 ALA A CA 1
ATOM 2382 C C . ALA A 1 343 ? 139.56361 -6.43626 66.10471 1.000 16.89484 322 ALA A C 1
ATOM 2383 O O . ALA A 1 343 ? 139.00122 -5.82944 67.02419 1.000 16.79635 322 ALA A O 1
ATOM 2385 N N . ASP A 1 344 ? 139.62507 -5.94377 64.86845 1.000 16.73032 323 ASP A N 1
ATOM 2386 C CA . ASP A 1 344 ? 139.00564 -4.66036 64.57057 1.000 16.61827 323 ASP A CA 1
ATOM 2387 C C . ASP A 1 344 ? 137.49014 -4.75221 64.44296 1.000 16.61985 323 ASP A C 1
ATOM 2388 O O . ASP A 1 344 ? 136.82040 -3.71456 64.45891 1.000 16.63571 323 ASP A O 1
ATOM 2393 N N . LEU A 1 345 ? 136.93779 -5.96031 64.34000 1.000 16.55597 324 LEU A N 1
ATOM 2394 C CA . LEU A 1 345 ? 135.49586 -6.16106 64.33893 1.000 16.37271 324 LEU A CA 1
ATOM 2395 C C . LEU A 1 345 ? 134.93438 -6.40583 65.73719 1.000 16.34259 324 LEU A C 1
ATOM 2396 O O . LEU A 1 345 ? 133.75827 -6.11855 65.97871 1.000 13.26369 324 LEU A O 1
ATOM 2401 N N . ALA A 1 346 ? 135.75067 -6.92590 66.66314 1.000 17.09495 325 ALA A N 1
ATOM 2402 C CA . ALA A 1 346 ? 135.30806 -7.28539 68.01564 1.000 17.07218 325 ALA A CA 1
ATOM 2403 C C . ALA A 1 346 ? 135.31442 -6.04516 68.90774 1.000 16.77931 325 ALA A C 1
ATOM 2404 O O . ALA A 1 346 ? 136.16764 -5.86747 69.78215 1.000 16.95640 325 ALA A O 1
ATOM 2406 N N . THR A 1 347 ? 134.29421 -5.21754 68.73164 1.000 15.85098 326 THR A N 1
ATOM 2407 C CA . THR A 1 347 ? 134.19188 -3.92402 69.39406 1.000 16.23092 326 THR A CA 1
ATOM 2408 C C . THR A 1 347 ? 133.67633 -4.05342 70.83004 1.000 16.04054 326 THR A C 1
ATOM 2409 O O . THR A 1 347 ? 132.99561 -5.02446 71.17371 1.000 15.76404 326 THR A O 1
ATOM 2413 N N . PRO A 1 348 ? 133.97425 -3.05564 71.69919 1.000 15.80552 327 PRO A N 1
ATOM 2414 C CA . PRO A 1 348 ? 133.62614 -3.18916 73.12506 1.000 15.94032 327 PRO A CA 1
ATOM 2415 C C . PRO A 1 348 ? 132.15663 -2.95550 73.46553 1.000 15.80663 327 PRO A C 1
ATOM 2416 O O . PRO A 1 348 ? 131.67286 -3.49728 74.46235 1.000 15.46491 327 PRO A O 1
ATOM 2420 N N . ASN A 1 349 ? 131.43208 -2.16202 72.67729 1.000 16.05158 328 ASN A N 1
ATOM 2421 C CA . ASN A 1 349 ? 129.98181 -2.06879 72.82498 1.000 15.11769 328 ASN A CA 1
ATOM 2422 C C . ASN A 1 349 ? 129.38893 -1.89334 71.42896 1.000 14.62795 328 ASN A C 1
ATOM 2423 O O . ASN A 1 349 ? 130.09729 -1.99414 70.42374 1.000 14.21616 328 ASN A O 1
ATOM 2428 N N . PHE A 1 350 ? 128.08701 -1.62887 71.36531 1.000 14.55941 329 PHE A N 1
ATOM 2429 C CA . PHE A 1 350 ? 127.37516 -1.54303 70.09339 1.000 14.95108 329 PHE A CA 1
ATOM 2430 C C . PHE A 1 350 ? 127.35178 -0.13367 69.51997 1.000 14.61664 329 PHE A C 1
ATOM 2431 O O . PHE A 1 350 ? 126.56598 0.14131 68.60622 1.000 14.59361 329 PHE A O 1
ATOM 2439 N N . ASN A 1 351 ? 128.18286 0.76905 70.03385 1.000 14.78566 330 ASN A N 1
ATOM 2440 C CA . ASN A 1 351 ? 128.04668 2.17152 69.67399 1.000 14.48655 330 ASN A CA 1
ATOM 2441 C C . ASN A 1 351 ? 129.39699 2.80605 69.36691 1.000 14.69473 330 ASN A C 1
ATOM 2442 O O . ASN A 1 351 ? 129.56718 4.02378 69.50669 1.000 14.53495 330 ASN A O 1
ATOM 2447 N N . VAL A 1 352 ? 130.35389 1.99107 68.93264 1.000 14.57748 331 VAL A N 1
ATOM 2448 C CA . VAL A 1 352 ? 131.61788 2.43613 68.35418 1.000 14.84710 331 VAL A CA 1
ATOM 2449 C C . VAL A 1 352 ? 131.75800 1.70258 67.02350 1.000 15.51640 331 VAL A C 1
ATOM 2450 O O . VAL A 1 352 ? 131.21102 0.59767 66.87661 1.000 16.31554 331 VAL A O 1
ATOM 2454 N N . PRO A 1 353 ? 132.45191 2.26223 66.03353 1.000 15.65418 332 PRO A N 1
ATOM 2455 C CA . PRO A 1 353 ? 132.43297 1.65878 64.69283 1.000 15.86796 332 PRO A CA 1
ATOM 2456 C C . PRO A 1 353 ? 133.19790 0.34685 64.62464 1.000 15.84629 332 PRO A C 1
ATOM 2457 O O . PRO A 1 353 ? 134.18016 0.12387 65.34067 1.000 15.98893 332 PRO A O 1
ATOM 2461 N N . MET A 1 354 ? 132.71672 -0.53100 63.74765 1.000 15.50984 333 MET A N 1
ATOM 2462 C CA . MET A 1 354 ? 133.34325 -1.82097 63.49370 1.000 15.20790 333 MET A CA 1
ATOM 2463 C C . MET A 1 354 ? 134.29199 -1.73518 62.30950 1.000 14.98949 333 MET A C 1
ATOM 2464 O O . MET A 1 354 ? 133.99344 -1.09640 61.30152 1.000 15.46292 333 MET A O 1
ATOM 2469 N N . GLY A 1 355 ? 135.44473 -2.41274 62.43185 1.000 14.59092 334 GLY A N 1
ATOM 2470 C CA . GLY A 1 355 ? 136.37832 -2.53925 61.34002 1.000 14.33627 334 GLY A CA 1
ATOM 2471 C C . GLY A 1 355 ? 136.16085 -3.86092 60.63138 1.000 14.24257 334 GLY A C 1
ATOM 2472 O O . GLY A 1 355 ? 136.29273 -4.92925 61.23290 1.000 14.09552 334 GLY A O 1
ATOM 2473 N N . ASP A 1 356 ? 135.82138 -3.78122 59.34569 1.000 13.96810 335 ASP A N 1
ATOM 2474 C CA . ASP A 1 356 ? 135.41437 -4.94123 58.56521 1.000 13.90351 335 ASP A CA 1
ATOM 2475 C C . ASP A 1 356 ? 136.54054 -5.53764 57.73828 1.000 14.00181 335 ASP A C 1
ATOM 2476 O O . ASP A 1 356 ? 136.27192 -6.38995 56.88474 1.000 13.44211 335 ASP A O 1
ATOM 2481 N N . SER A 1 357 ? 137.79421 -5.14299 57.99508 1.000 14.28962 336 SER A N 1
ATOM 2482 C CA . SER A 1 357 ? 138.89688 -5.48536 57.09733 1.000 13.98593 336 SER A CA 1
ATOM 2483 C C . SER A 1 357 ? 139.03707 -6.98889 56.86614 1.000 13.96205 336 SER A C 1
ATOM 2484 O O . SER A 1 357 ? 139.51664 -7.40587 55.80534 1.000 14.69097 336 SER A O 1
ATOM 2487 N N . LEU A 1 358 ? 138.63878 -7.82128 57.82374 1.000 14.27268 337 LEU A N 1
ATOM 2488 C CA . LEU A 1 358 ? 138.85918 -9.25992 57.70142 1.000 14.97657 337 LEU A CA 1
ATOM 2489 C C . LEU A 1 358 ? 137.59563 -10.03016 57.33058 1.000 15.13692 337 LEU A C 1
ATOM 2490 O O . LEU A 1 358 ? 137.52587 -11.24571 57.55816 1.000 14.34531 337 LEU A O 1
ATOM 2495 N N . LEU A 1 359 ? 136.61834 -9.36704 56.70683 1.000 14.45241 338 LEU A N 1
ATOM 2496 C CA . LEU A 1 359 ? 135.39173 -10.06874 56.34981 1.000 15.08871 338 LEU A CA 1
ATOM 2497 C C . LEU A 1 359 ? 135.60649 -11.10606 55.25376 1.000 14.83204 338 LEU A C 1
ATOM 2498 O O . LEU A 1 359 ? 134.76887 -12.00218 55.10426 1.000 14.21956 338 LEU A O 1
ATOM 2503 N N . TRP A 1 360 ? 136.70380 -11.02712 54.49275 1.000 15.10029 339 TRP A N 1
ATOM 2504 C CA . TRP A 1 360 ? 136.94887 -12.09411 53.52901 1.000 14.80394 339 TRP A CA 1
ATOM 2505 C C . TRP A 1 360 ? 137.31591 -13.41012 54.20386 1.000 14.87064 339 TRP A C 1
ATOM 2506 O O . TRP A 1 360 ? 137.33843 -14.44299 53.53042 1.000 13.91187 339 TRP A O 1
ATOM 2517 N N . LEU A 1 361 ? 137.61093 -13.40245 55.50486 1.000 15.12193 340 LEU A N 1
ATOM 2518 C CA . LEU A 1 361 ? 137.63703 -14.65143 56.26382 1.000 15.33867 340 LEU A CA 1
ATOM 2519 C C . LEU A 1 361 ? 136.27271 -14.92760 56.89819 1.000 15.07471 340 LEU A C 1
ATOM 2520 O O . LEU A 1 361 ? 135.68369 -15.98771 56.66745 1.000 14.77663 340 LEU A O 1
ATOM 2525 N N . TYR A 1 362 ? 135.78620 -13.99258 57.72554 1.000 15.20869 341 TYR A N 1
ATOM 2526 C CA . TYR A 1 362 ? 134.49079 -14.09682 58.39685 1.000 14.90471 341 TYR A CA 1
ATOM 2527 C C . TYR A 1 362 ? 133.39140 -14.58453 57.45100 1.000 15.31427 341 TYR A C 1
ATOM 2528 O O . TYR A 1 362 ? 132.76108 -15.62695 57.67983 1.000 15.37565 341 TYR A O 1
ATOM 2537 N N . GLU A 1 363 ? 133.13685 -13.82466 56.38815 1.000 14.86117 342 GLU A N 1
ATOM 2538 C CA . GLU A 1 363 ? 132.09835 -14.20872 55.43741 1.000 14.77693 342 GLU A CA 1
ATOM 2539 C C . GLU A 1 363 ? 132.64615 -15.04291 54.28712 1.000 14.69668 342 GLU A C 1
ATOM 2540 O O . GLU A 1 363 ? 131.97803 -15.97944 53.83699 1.000 14.85310 342 GLU A O 1
ATOM 2546 N N . GLY A 1 364 ? 133.85445 -14.72572 53.81266 1.000 14.37133 343 GLY A N 1
ATOM 2547 C CA . GLY A 1 364 ? 134.39004 -15.41362 52.64809 1.000 14.37045 343 GLY A CA 1
ATOM 2548 C C . GLY A 1 364 ? 134.56328 -16.90570 52.85803 1.000 14.70489 343 GLY A C 1
ATOM 2549 O O . GLY A 1 364 ? 134.10870 -17.71705 52.04676 1.000 14.02511 343 GLY A O 1
ATOM 2550 N N . GLN A 1 365 ? 135.23056 -17.29650 53.94830 1.000 14.40906 344 GLN A N 1
ATOM 2551 C CA . GLN A 1 365 ? 135.41566 -18.72737 54.16074 1.000 14.20257 344 GLN A CA 1
ATOM 2552 C C . GLN A 1 365 ? 134.12617 -19.38891 54.62784 1.000 1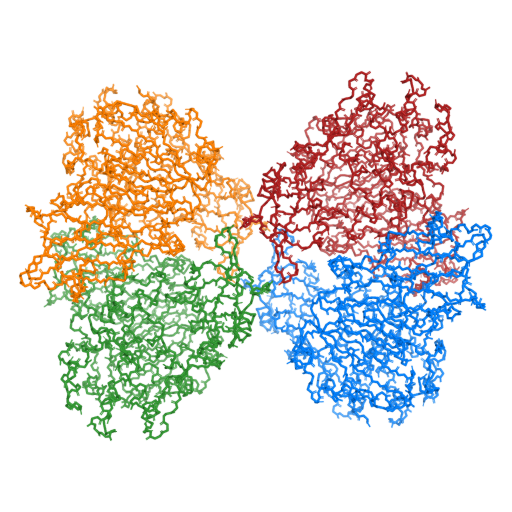4.31555 344 GLN A C 1
ATOM 2553 O O . GLN A 1 365 ? 133.92032 -20.58407 54.38442 1.000 14.38107 344 GLN A O 1
ATOM 2559 N N . THR A 1 366 ? 133.23484 -18.63074 55.26789 1.000 14.19305 345 THR A N 1
ATOM 2560 C CA . THR A 1 366 ? 131.93963 -19.19822 55.62818 1.000 14.58184 345 THR A CA 1
ATOM 2561 C C . THR A 1 366 ? 131.08193 -19.43773 54.38858 1.000 14.79043 345 THR A C 1
ATOM 2562 O O . THR A 1 366 ? 130.38517 -20.45502 54.29546 1.000 15.03251 345 THR A O 1
ATOM 2566 N N . GLN A 1 367 ? 131.12784 -18.52061 53.42043 1.000 14.99664 346 GLN A N 1
ATOM 2567 C CA . GLN A 1 367 ? 130.46721 -18.77299 52.14232 1.000 15.18619 346 GLN A CA 1
ATOM 2568 C C . GLN A 1 367 ? 131.00233 -20.04789 51.50029 1.000 15.28641 346 GLN A C 1
ATOM 2569 O O . GLN A 1 367 ? 130.22796 -20.88115 51.01102 1.000 14.92619 346 GLN A O 1
ATOM 2575 N N . PHE A 1 368 ? 132.32711 -20.22683 51.53608 1.000 15.30325 347 PHE A N 1
ATOM 2576 C CA . PHE A 1 368 ? 132.96901 -21.43720 51.03564 1.000 15.39121 347 PHE A CA 1
ATOM 2577 C C . PHE A 1 368 ? 132.45565 -22.68157 51.75213 1.000 15.41051 347 PHE A C 1
ATOM 2578 O O . PHE A 1 368 ? 132.03055 -23.64549 51.10739 1.000 15.77048 347 PHE A O 1
ATOM 2586 N N . TRP A 1 369 ? 132.49501 -22.68383 53.09225 1.000 15.44892 348 TRP A N 1
ATOM 2587 C CA . TRP A 1 369 ? 132.09571 -23.87927 53.83205 1.000 15.71597 348 TRP A CA 1
ATOM 2588 C C . TRP A 1 369 ? 130.59703 -24.12710 53.74885 1.000 15.90743 348 TRP A C 1
ATOM 2589 O O . TRP A 1 369 ? 130.16122 -25.28237 53.79853 1.000 15.89591 348 TRP A O 1
ATOM 2600 N N . GLY A 1 370 ? 129.79391 -23.06928 53.65235 1.000 15.56073 349 GLY A N 1
ATOM 2601 C CA . GLY A 1 370 ? 128.36091 -23.27074 53.49920 1.000 15.61680 349 GLY A CA 1
ATOM 2602 C C . GLY A 1 370 ? 128.03102 -24.14102 52.30194 1.000 16.27899 349 GLY A C 1
ATOM 2603 O O . GLY A 1 370 ? 127.22562 -25.07312 52.39826 1.000 15.99287 349 GLY A O 1
ATOM 2604 N N . GLU A 1 371 ? 128.68322 -23.87533 51.16375 1.000 16.88747 350 GLU A N 1
ATOM 2605 C CA . GLU A 1 371 ? 128.42859 -24.67994 49.96917 1.000 17.23053 350 GLU A CA 1
ATOM 2606 C C . GLU A 1 371 ? 129.09023 -26.04852 50.06583 1.000 17.03024 350 GLU A C 1
ATOM 2607 O O . GLU A 1 371 ? 128.47705 -27.06411 49.71196 1.000 17.29640 350 GLU A O 1
ATOM 2613 N N . VAL A 1 372 ? 130.33561 -26.10535 50.54488 1.000 16.65736 351 VAL A N 1
ATOM 2614 C CA . VAL A 1 372 ? 131.00319 -27.39733 50.69184 1.000 16.86066 351 VAL A CA 1
ATOM 2615 C C . VAL A 1 372 ? 130.21054 -28.29113 51.63531 1.000 16.68828 351 VAL A C 1
ATOM 2616 O O . VAL A 1 372 ? 129.97469 -29.47210 51.35159 1.000 16.16965 351 VAL A O 1
ATOM 2620 N N . MET A 1 373 ? 129.77420 -27.73308 52.76761 1.000 16.31699 352 MET A N 1
ATOM 2621 C CA . MET A 1 373 ? 129.06283 -28.53536 53.75888 1.000 16.79382 352 MET A CA 1
ATOM 2622 C C . MET A 1 373 ? 127.66222 -28.92232 53.29527 1.000 16.97842 352 MET A C 1
ATOM 2623 O O . MET A 1 373 ? 127.13114 -29.94612 53.74325 1.000 17.25219 352 MET A O 1
ATOM 2628 N N . SER A 1 374 ? 127.04061 -28.12757 52.41692 1.000 16.87535 353 SER A N 1
ATOM 2629 C CA . SER A 1 374 ? 125.77625 -28.55854 51.82754 1.000 17.21519 353 SER A CA 1
ATOM 2630 C C . SER A 1 374 ? 125.95545 -29.85112 51.04775 1.000 17.58213 353 SER A C 1
ATOM 2631 O O . SER A 1 374 ? 125.10764 -30.74938 51.11557 1.000 17.75340 353 SER A O 1
ATOM 2634 N N . ALA A 1 375 ? 127.05926 -29.96467 50.30445 1.000 17.84472 354 ALA A N 1
ATOM 2635 C CA . ALA A 1 375 ? 127.33614 -31.19622 49.57199 1.000 18.25967 354 ALA A CA 1
ATOM 2636 C C . ALA A 1 375 ? 127.72411 -32.32409 50.51992 1.000 18.49950 354 ALA A C 1
ATOM 2637 O O . ALA A 1 375 ? 127.26528 -33.46123 50.36160 1.000 18.55096 354 ALA A O 1
ATOM 2639 N N . ARG A 1 376 ? 128.57512 -32.03199 51.50806 1.000 18.53785 355 ARG A N 1
ATOM 2640 C CA . ARG A 1 376 ? 129.01419 -33.07661 52.42769 1.000 18.70543 355 ARG A CA 1
ATOM 2641 C C . ARG A 1 376 ? 127.85294 -33.63748 53.23635 1.000 18.75177 355 ARG A C 1
ATOM 2642 O O . ARG A 1 376 ? 127.84025 -34.82984 53.55173 1.000 19.26253 355 ARG A O 1
ATOM 2650 N N . SER A 1 377 ? 126.85330 -32.81466 53.53719 1.000 18.15477 356 SER A N 1
ATOM 2651 C CA . SER A 1 377 ? 125.73099 -33.22978 54.36796 1.000 18.90910 356 SER A CA 1
ATOM 2652 C C . SER A 1 377 ? 124.54822 -33.76066 53.57029 1.000 19.53093 356 SER A C 1
ATOM 2653 O O . SER A 1 377 ? 123.62873 -34.33578 54.16413 1.000 19.49227 356 SER A O 1
ATOM 2656 N N . GLY A 1 378 ? 124.52205 -33.56168 52.25895 1.000 19.66795 357 GLY A N 1
ATOM 2657 C CA . GLY A 1 378 ? 123.36334 -33.95384 51.48669 1.000 19.76032 357 GLY A CA 1
ATOM 2658 C C . GLY A 1 378 ? 122.26780 -32.91490 51.41912 1.000 19.84427 357 GLY A C 1
ATOM 2659 O O . GLY A 1 378 ? 121.19766 -33.20321 50.86807 1.000 20.38351 357 GLY A O 1
ATOM 2660 N N . LEU A 1 379 ? 122.48052 -31.72366 51.98651 1.000 19.91104 358 LEU A N 1
ATOM 2661 C CA . LEU A 1 379 ? 121.55202 -30.62776 51.73094 1.000 20.37173 358 LEU A CA 1
ATOM 2662 C C . LEU A 1 379 ? 121.50706 -30.29460 50.24484 1.000 20.37011 358 LEU A C 1
ATOM 2663 O O . LEU A 1 379 ? 120.44801 -29.94078 49.71736 1.000 20.69794 358 LEU A O 1
ATOM 2668 N N . TRP A 1 380 ? 122.64078 -30.41561 49.56192 1.000 19.85846 359 TRP A N 1
ATOM 2669 C CA . TRP A 1 380 ? 122.74492 -30.29583 48.11616 1.000 19.78537 359 TRP A CA 1
ATOM 2670 C C . TRP A 1 380 ? 123.26710 -31.60518 47.54175 1.000 20.03679 359 TRP A C 1
ATOM 2671 O O . TRP A 1 380 ? 124.01200 -32.33664 48.20469 1.000 20.98631 359 TRP A O 1
ATOM 2682 N N . THR A 1 381 ? 122.89097 -31.89497 46.29906 1.000 19.54384 360 THR A N 1
ATOM 2683 C CA . THR A 1 381 ? 123.58814 -32.95255 45.58682 1.000 19.79697 360 THR A CA 1
ATOM 2684 C C . THR A 1 381 ? 124.95349 -32.44679 45.13369 1.000 20.27173 360 THR A C 1
ATOM 2685 O O . THR A 1 381 ? 125.22597 -31.24158 45.12519 1.000 20.16250 360 THR A O 1
ATOM 2689 N N . GLN A 1 382 ? 125.83174 -33.38879 44.78550 1.000 20.68013 361 GLN A N 1
ATOM 2690 C CA . GLN A 1 382 ? 127.15389 -33.00245 44.30060 1.000 21.01498 361 GLN A CA 1
ATOM 2691 C C . GLN A 1 382 ? 127.04442 -32.21872 43.00059 1.000 21.59108 361 GLN A C 1
ATOM 2692 O O . GLN A 1 382 ? 127.78174 -31.24907 42.78501 1.000 21.27590 361 GLN A O 1
ATOM 2698 N N . GLU A 1 383 ? 126.10924 -32.61195 42.13014 1.000 22.67957 362 GLU A N 1
ATOM 2699 C CA . GLU A 1 383 ? 125.90810 -31.89144 40.87594 1.000 22.84277 362 GLU A CA 1
ATOM 2700 C C . GLU A 1 383 ? 125.39254 -30.47898 41.12031 1.000 21.51345 362 GLU A C 1
ATOM 2701 O O . GLU A 1 383 ? 125.79519 -29.53735 40.42559 1.000 21.45249 362 GLU A O 1
ATOM 2707 N N . GLN A 1 384 ? 124.49574 -30.30953 42.09234 1.000 20.25032 363 GLN A N 1
ATOM 2708 C CA . GLN A 1 384 ? 124.01498 -28.97182 42.42683 1.000 19.13644 363 GLN A CA 1
ATOM 2709 C C . GLN A 1 384 ? 125.15280 -28.09768 42.94857 1.000 18.40596 363 GLN A C 1
ATOM 2710 O O . GLN A 1 384 ? 125.31461 -26.94671 42.52667 1.000 18.06689 363 GLN A O 1
ATOM 2716 N N . ALA A 1 385 ? 125.95555 -28.63259 43.87303 1.000 18.22142 364 ALA A N 1
ATOM 2717 C CA . ALA A 1 385 ? 127.05909 -27.85451 44.43153 1.000 18.02747 364 ALA A CA 1
ATOM 2718 C C . ALA A 1 385 ? 128.08457 -27.49130 43.35962 1.000 18.37149 364 ALA A C 1
ATOM 2719 O O . ALA A 1 385 ? 128.67169 -26.40093 43.39208 1.000 18.07610 364 ALA A O 1
ATOM 2721 N N . ARG A 1 386 ? 128.31482 -28.39138 42.40127 1.000 19.14573 365 ARG A N 1
ATOM 2722 C CA . ARG A 1 386 ? 129.29146 -28.12052 41.35268 1.000 21.05065 365 ARG A CA 1
ATOM 2723 C C . ARG A 1 386 ? 128.82531 -26.99230 40.44045 1.000 20.54172 365 ARG A C 1
ATOM 2724 O O . ARG A 1 386 ? 129.60437 -26.09206 40.09868 1.000 19.78691 365 ARG A O 1
ATOM 2732 N N . ASP A 1 387 ? 127.55192 -27.02387 40.02725 1.000 20.38646 366 ASP A N 1
ATOM 2733 C CA . ASP A 1 387 ? 127.04081 -25.94746 39.18342 1.000 20.11617 366 ASP A CA 1
ATOM 2734 C C . ASP A 1 387 ? 126.95624 -24.62947 39.94346 1.000 20.07885 366 ASP A C 1
ATOM 2735 O O . ASP A 1 387 ? 127.13717 -23.56180 39.34557 1.000 19.55336 366 ASP A O 1
ATOM 2740 N N . MET A 1 388 ? 126.68915 -24.67399 41.24955 1.000 20.94188 367 MET A N 1
ATOM 2741 C CA . MET A 1 388 ? 126.76140 -23.45182 42.04575 1.000 21.09327 367 MET A CA 1
ATOM 2742 C C . MET A 1 388 ? 128.17467 -22.87823 42.02423 1.000 19.56806 367 MET A C 1
ATOM 2743 O O . MET A 1 388 ? 128.36820 -21.67234 41.82877 1.000 19.36783 367 MET A O 1
ATOM 2748 N N . LEU A 1 389 ? 129.17572 -23.73621 42.22504 1.000 18.44931 368 LEU A N 1
ATOM 2749 C CA . LEU A 1 389 ? 130.56402 -23.28582 42.19216 1.000 17.73871 368 LEU A CA 1
ATOM 2750 C C . LEU A 1 389 ? 130.93849 -22.74656 40.81748 1.000 17.60358 368 LEU A C 1
ATOM 2751 O O . LEU A 1 389 ? 131.66930 -21.75344 40.70865 1.000 17.23422 368 LEU A O 1
ATOM 2756 N N . ALA A 1 390 ? 130.43800 -23.38250 39.75484 1.000 17.37891 369 ALA A N 1
ATOM 2757 C CA . ALA A 1 390 ? 130.68197 -22.87223 38.41030 1.000 17.19959 369 ALA A CA 1
ATOM 2758 C C . ALA A 1 390 ? 130.15475 -21.45263 38.25697 1.000 16.58932 369 ALA A C 1
ATOM 2759 O O . ALA A 1 390 ? 130.80648 -20.60276 37.63666 1.000 17.19229 369 ALA A O 1
ATOM 2761 N N . GLY A 1 391 ? 128.97943 -21.17302 38.82290 1.000 15.99189 370 GLY A N 1
ATOM 2762 C CA . GLY A 1 391 ? 128.43424 -19.82793 38.73851 1.000 16.17881 370 GLY A CA 1
ATOM 2763 C C . GLY A 1 391 ? 129.27276 -18.80745 39.48880 1.000 15.73788 370 GLY A C 1
ATOM 2764 O O . GLY A 1 391 ? 129.42235 -17.66629 39.04243 1.000 15.10782 370 GLY A O 1
ATOM 2765 N N . VAL A 1 392 ? 129.82129 -19.19917 40.64131 1.000 15.10487 371 VAL A N 1
ATOM 2766 C CA . VAL A 1 392 ? 130.71772 -18.30890 41.37890 1.000 14.87164 371 VAL A CA 1
ATOM 2767 C C . VAL A 1 392 ? 131.96957 -18.03870 40.55812 1.000 15.23804 371 VAL A C 1
ATOM 2768 O O . VAL A 1 392 ? 132.42587 -16.89425 40.43803 1.000 16.01766 371 VAL A O 1
ATOM 2772 N N . ALA A 1 393 ? 132.54055 -19.09363 39.97401 1.000 15.38134 372 ALA A N 1
ATOM 2773 C CA . ALA A 1 393 ? 133.75893 -18.92962 39.19142 1.000 16.19222 372 ALA A CA 1
ATOM 2774 C C . ALA A 1 393 ? 133.52155 -18.02851 37.98740 1.000 16.60504 372 ALA A C 1
ATOM 2775 O O . ALA A 1 393 ? 134.33965 -17.14997 37.69189 1.000 16.68679 372 ALA A O 1
ATOM 2777 N N . ALA A 1 394 ? 132.39437 -18.22024 37.29187 1.000 16.33690 373 ALA A N 1
ATOM 2778 C CA . ALA A 1 394 ? 132.07774 -17.37965 36.14261 1.000 16.68520 373 ALA A CA 1
ATOM 2779 C C . ALA A 1 394 ? 131.85186 -15.93712 36.56941 1.000 16.99010 373 ALA A C 1
ATOM 2780 O O . ALA A 1 394 ? 132.20770 -15.00354 35.84001 1.000 17.19586 373 ALA A O 1
ATOM 2782 N N . GLN A 1 395 ? 131.25370 -15.73939 37.74729 1.000 16.80836 374 GLN A N 1
ATOM 2783 C CA . GLN A 1 395 ? 131.02472 -14.38864 38.24448 1.000 16.64237 374 GLN A CA 1
ATOM 2784 C C . GLN A 1 395 ? 132.32484 -13.59765 38.31502 1.000 16.31756 374 GLN A C 1
ATOM 2785 O O . GLN A 1 395 ? 132.35045 -12.40586 37.99482 1.000 15.92641 374 GLN A O 1
ATOM 2791 N N . TYR A 1 396 ? 133.42147 -14.24119 38.71781 1.000 16.57307 375 TYR A N 1
ATOM 2792 C CA . TYR A 1 396 ? 134.68782 -13.52580 38.79348 1.000 16.48444 375 TYR A CA 1
ATOM 2793 C C . TYR A 1 396 ? 135.51238 -13.63892 37.51999 1.000 17.40853 375 TYR A C 1
ATOM 2794 O O . TYR A 1 396 ? 136.33288 -12.75375 37.25748 1.000 17.84928 375 TYR A O 1
ATOM 2803 N N . GLU A 1 397 ? 135.26840 -14.64678 36.68162 1.000 17.60338 376 GLU A N 1
ATOM 2804 C CA . GLU A 1 397 ? 135.97682 -14.68367 35.40551 1.000 18.52378 376 GLU A CA 1
ATOM 2805 C C . GLU A 1 397 ? 135.40796 -13.65733 34.42892 1.000 18.09745 376 GLU A C 1
ATOM 2806 O O . GLU A 1 397 ? 136.16504 -12.96227 33.74167 1.000 18.04437 376 GLU A O 1
ATOM 2812 N N . ARG A 1 398 ? 134.08092 -13.54699 34.35041 1.000 17.30785 377 ARG A N 1
ATOM 2813 C CA . ARG A 1 398 ? 133.42608 -12.68408 33.36703 1.000 17.83504 377 ARG A CA 1
ATOM 2814 C C . ARG A 1 398 ? 132.38019 -11.74197 33.94284 1.000 17.64808 377 ARG A C 1
ATOM 2815 O O . ARG A 1 398 ? 132.06418 -10.74111 33.28862 1.000 18.16958 377 ARG A O 1
ATOM 2823 N N . GLY A 1 399 ? 131.85011 -12.00458 35.13157 1.000 17.06503 378 GLY A N 1
ATOM 2824 C CA . GLY A 1 399 ? 130.76969 -11.22148 35.68363 1.000 17.02488 378 GLY A CA 1
ATOM 2825 C C . GLY A 1 399 ? 131.17438 -10.09690 36.61152 1.000 16.61252 378 GLY A C 1
ATOM 2826 O O . GLY A 1 399 ? 130.29365 -9.48339 37.22178 1.000 15.97326 378 GLY A O 1
ATOM 2827 N N . ARG A 1 400 ? 132.46908 -9.79791 36.74356 1.000 16.41493 379 ARG A N 1
ATOM 2828 C CA . ARG A 1 400 ? 132.94571 -8.74414 37.64335 1.000 16.04155 379 ARG A CA 1
ATOM 2829 C C . ARG A 1 400 ? 133.98834 -7.87575 36.94387 1.000 15.82283 379 ARG A C 1
ATOM 2830 O O . ARG A 1 400 ? 135.16377 -7.85749 37.33239 1.000 15.18961 379 ARG A O 1
ATOM 2838 N N . PRO A 1 401 ? 133.58690 -7.12447 35.91107 1.000 15.64070 380 PRO A N 1
ATOM 2839 C CA . PRO A 1 401 ? 134.53891 -6.19732 35.27063 1.000 15.59080 380 PRO A CA 1
ATOM 2840 C C . PRO A 1 401 ? 135.05206 -5.11747 36.20940 1.000 15.20074 380 PRO A C 1
ATOM 2841 O O . PRO A 1 401 ? 136.09329 -4.50865 35.92551 1.000 15.01141 380 PRO A O 1
ATOM 2845 N N . GLY A 1 402 ? 134.35355 -4.85998 37.31703 1.000 15.11112 381 GLY A N 1
ATOM 2846 C CA . GLY A 1 402 ? 134.81267 -3.87904 38.28057 1.000 15.73013 381 GLY A CA 1
ATOM 2847 C C . GLY A 1 402 ? 136.11425 -4.24876 38.96333 1.000 16.66461 381 GLY A C 1
ATOM 2848 O O . GLY A 1 402 ? 136.74058 -3.38696 39.58791 1.000 16.87694 381 GLY A O 1
ATOM 2849 N N . MET A 1 403 ? 136.53461 -5.51354 38.87140 1.000 17.76878 382 MET A N 1
ATOM 2850 C CA . MET A 1 403 ? 137.82171 -5.89726 39.44660 1.000 19.91004 382 MET A CA 1
ATOM 2851 C C . MET A 1 403 ? 138.98024 -5.16449 38.78468 1.000 18.69215 382 MET A C 1
ATOM 2852 O O . MET A 1 403 ? 140.08536 -5.14993 39.33729 1.000 18.69565 382 MET A O 1
ATOM 2857 N N . ALA A 1 404 ? 138.76039 -4.58003 37.60282 1.000 17.51874 383 ALA A N 1
ATOM 2858 C CA . ALA A 1 404 ? 139.82525 -3.84309 36.93585 1.000 16.89691 383 ALA A CA 1
ATOM 2859 C C . ALA A 1 404 ? 140.25742 -2.62919 37.74723 1.000 16.47790 383 ALA A C 1
ATOM 2860 O O . ALA A 1 404 ? 141.39938 -2.17500 37.61761 1.000 16.08028 383 ALA A O 1
ATOM 2862 N N . TRP A 1 405 ? 139.36979 -2.08970 38.58953 1.000 16.22642 384 TRP A N 1
ATOM 2863 C CA . TRP A 1 405 ? 139.69275 -0.90633 39.37585 1.000 15.73912 384 TRP A CA 1
ATOM 2864 C C . TRP A 1 405 ? 139.50907 -1.07590 40.87621 1.000 15.95736 384 TRP A C 1
ATOM 2865 O O . TRP A 1 405 ? 140.12335 -0.32090 41.63903 1.000 15.78009 384 TRP A O 1
ATOM 2876 N N . ARG A 1 406 ? 138.69975 -2.03042 41.32407 1.000 16.01158 385 ARG A N 1
ATOM 2877 C CA . ARG A 1 406 ? 138.41147 -2.20712 42.74104 1.000 15.65403 385 ARG A CA 1
ATOM 2878 C C . ARG A 1 406 ? 138.84546 -3.59259 43.19806 1.000 16.02843 385 ARG A C 1
ATOM 2879 O O . ARG A 1 406 ? 138.67021 -4.58111 42.47771 1.000 16.51972 385 ARG A O 1
ATOM 2887 N N . THR A 1 407 ? 139.40765 -3.66057 44.40034 1.000 15.60690 386 THR A N 1
ATOM 2888 C CA . THR A 1 407 ? 139.85387 -4.92308 44.96342 1.000 15.30038 386 THR A CA 1
ATOM 2889 C C . THR A 1 407 ? 138.75664 -5.54980 45.81218 1.000 15.21353 386 THR A C 1
ATOM 2890 O O . THR A 1 407 ? 137.86031 -4.87137 46.31759 1.000 15.53398 386 THR A O 1
ATOM 2894 N N . VAL A 1 408 ? 138.85409 -6.86653 45.98985 1.000 15.04359 387 VAL A N 1
ATOM 2895 C CA . VAL A 1 408 ? 137.93500 -7.53580 46.90131 1.000 14.78568 387 VAL A CA 1
ATOM 2896 C C . VAL A 1 408 ? 138.08924 -6.98033 48.31140 1.000 14.33641 387 VAL A C 1
ATOM 2897 O O . VAL A 1 408 ? 137.09873 -6.79712 49.02811 1.000 13.76239 387 VAL A O 1
ATOM 2901 N N . GLN A 1 409 ? 139.32553 -6.66100 48.71671 1.000 14.61925 388 GLN A N 1
ATOM 2902 C CA . GLN A 1 409 ? 139.54102 -6.09359 50.04872 1.000 14.42036 388 GLN A CA 1
ATOM 2903 C C . GLN A 1 409 ? 138.70710 -4.83644 50.26125 1.000 14.03723 388 GLN A C 1
ATOM 2904 O O . GLN A 1 409 ? 138.09003 -4.66189 51.31661 1.000 13.58334 388 GLN A O 1
ATOM 2910 N N . ASP A 1 410 ? 138.65655 -3.95629 49.26315 1.000 13.86245 389 ASP A N 1
ATOM 2911 C CA . ASP A 1 410 ? 137.89464 -2.72959 49.44567 1.000 14.48758 389 ASP A CA 1
ATOM 2912 C C . ASP A 1 410 ? 136.40122 -2.99602 49.60298 1.000 13.32188 389 ASP A C 1
ATOM 2913 O O . ASP A 1 410 ? 135.69759 -2.16570 50.18763 1.000 13.23467 389 ASP A O 1
ATOM 2918 N N . THR A 1 411 ? 135.90090 -4.13794 49.11999 1.000 13.32617 390 THR A N 1
ATOM 2919 C CA . THR A 1 411 ? 134.47780 -4.41876 49.27830 1.000 13.80150 390 THR A CA 1
ATOM 2920 C C . THR A 1 411 ? 134.10049 -4.74647 50.71776 1.000 13.66196 390 THR A C 1
ATOM 2921 O O . THR A 1 411 ? 132.90461 -4.77319 51.02664 1.000 13.49431 390 THR A O 1
ATOM 2925 N N . THR A 1 412 ? 135.06784 -4.97904 51.61330 1.000 13.86841 391 THR A N 1
ATOM 2926 C CA . THR A 1 412 ? 134.67722 -5.11363 53.01088 1.000 13.88363 391 THR A CA 1
ATOM 2927 C C . THR A 1 412 ? 134.11330 -3.81125 53.56404 1.000 14.14728 391 THR A C 1
ATOM 2928 O O . THR A 1 412 ? 133.51422 -3.82133 54.64249 1.000 13.01542 391 THR A O 1
ATOM 2932 N N . ASN A 1 413 ? 134.25330 -2.70353 52.83483 1.000 13.62463 392 ASN A N 1
ATOM 2933 C CA . ASN A 1 413 ? 133.63790 -1.44623 53.22944 1.000 14.04987 392 ASN A CA 1
ATOM 2934 C C . ASN A 1 413 ? 132.22514 -1.27351 52.68768 1.000 14.72808 392 ASN A C 1
ATOM 2935 O O . ASN A 1 413 ? 131.55550 -0.30234 53.05969 1.000 12.88609 392 ASN A O 1
ATOM 2940 N N . ASP A 1 414 ? 131.76002 -2.18713 51.83163 1.000 15.08137 393 ASP A N 1
ATOM 2941 C CA . ASP A 1 414 ? 130.40849 -2.07051 51.28750 1.000 15.08780 393 ASP A CA 1
ATOM 2942 C C . ASP A 1 414 ? 129.30463 -2.08634 52.33859 1.000 15.46489 393 ASP A C 1
ATOM 2943 O O . ASP A 1 414 ? 128.29421 -1.39111 52.12942 1.000 15.03518 393 ASP A O 1
ATOM 2948 N N . PRO A 1 415 ? 129.39015 -2.85017 53.44009 1.000 16.00649 394 PRO A N 1
ATOM 2949 C CA . PRO A 1 415 ? 128.30199 -2.78388 54.42916 1.000 15.89491 394 PRO A CA 1
ATOM 2950 C C . PRO A 1 415 ? 128.02695 -1.36912 54.91099 1.000 15.79435 394 PRO A C 1
ATOM 2951 O O . PRO A 1 415 ? 126.86507 -0.94756 54.94061 1.000 16.38922 394 PRO A O 1
ATOM 2955 N N . THR A 1 416 ? 129.06659 -0.61133 55.25859 1.000 15.34031 395 THR A N 1
ATOM 2956 C CA . THR A 1 416 ? 128.86395 0.76067 55.71575 1.000 15.77372 395 THR A CA 1
ATOM 2957 C C . THR A 1 416 ? 128.64609 1.72230 54.54958 1.000 16.02918 395 THR A C 1
ATOM 2958 O O . THR A 1 416 ? 127.87294 2.67776 54.67618 1.000 15.90056 395 THR A O 1
ATOM 2962 N N . MET A 1 417 ? 129.29228 1.47238 53.40702 1.000 16.17510 396 MET A N 1
ATOM 2963 C CA . MET A 1 417 ? 129.11589 2.33999 52.24410 1.000 16.10633 396 MET A CA 1
ATOM 2964 C C . MET A 1 417 ? 127.68958 2.29153 51.71591 1.000 16.73906 396 MET A C 1
ATOM 2965 O O . MET A 1 417 ? 127.11809 3.33067 51.36814 1.000 16.95037 396 MET A O 1
ATOM 2970 N N . SER A 1 418 ? 127.10586 1.09457 51.62124 1.000 17.33389 397 SER A N 1
ATOM 2971 C CA . SER A 1 418 ? 125.85264 0.91598 50.89485 1.000 18.68247 397 SER A CA 1
ATOM 2972 C C . SER A 1 418 ? 124.67875 0.47913 51.75114 1.000 20.07462 397 SER A C 1
ATOM 2973 O O . SER A 1 418 ? 123.53787 0.76355 51.37792 1.000 19.11237 397 SER A O 1
ATOM 2976 N N . MET A 1 419 ? 124.91347 -0.21769 52.86698 1.000 21.51299 398 MET A N 1
ATOM 2977 C CA . MET A 1 419 ? 123.82141 -0.74107 53.68983 1.000 22.17849 398 MET A CA 1
ATOM 2978 C C . MET A 1 419 ? 122.84847 -1.56313 52.84227 1.000 22.48286 398 MET A C 1
ATOM 2979 O O . MET A 1 419 ? 121.64139 -1.58940 53.10217 1.000 22.57548 398 MET A O 1
ATOM 2984 N N . ARG A 1 420 ? 123.38192 -2.21127 51.80159 1.000 22.64992 399 ARG A N 1
ATOM 2985 C CA . ARG A 1 420 ? 122.61744 -3.04704 50.87250 1.000 23.46180 399 ARG A CA 1
ATOM 2986 C C . ARG A 1 420 ? 121.51259 -2.27162 50.15753 1.000 22.73864 399 ARG A C 1
ATOM 2987 O O . ARG A 1 420 ? 120.51646 -2.85117 49.72540 1.000 22.40558 399 ARG A O 1
ATOM 2995 N N . ARG A 1 421 ? 121.68284 -0.96247 50.00253 1.000 22.61849 400 ARG A N 1
ATOM 2996 C CA . ARG A 1 421 ? 120.76196 -0.19361 49.18561 1.000 22.77846 400 ARG A CA 1
ATOM 2997 C C . ARG A 1 421 ? 120.98294 -0.52113 47.70638 1.000 21.85564 400 ARG A C 1
ATOM 2998 O O . ARG A 1 421 ? 122.04940 -1.01028 47.32269 1.000 21.52838 400 ARG A O 1
ATOM 3006 N N . PRO A 1 422 ? 119.98656 -0.26216 46.85471 1.000 21.10768 401 PRO A N 1
ATOM 3007 C CA . PRO A 1 422 ? 120.11227 -0.64090 45.43923 1.000 21.00194 401 PRO A CA 1
ATOM 3008 C C . PRO A 1 422 ? 121.32306 0.01082 44.78864 1.000 20.71880 401 PRO A C 1
ATOM 3009 O O . PRO A 1 422 ? 121.63497 1.17173 45.04830 1.000 20.89023 401 PRO A O 1
ATOM 3013 N N . LYS A 1 423 ? 122.03972 -0.75642 43.96996 1.000 20.46539 402 LYS A N 1
ATOM 3014 C CA . LYS A 1 423 ? 123.10563 -0.17534 43.16824 1.000 19.77716 402 LYS A CA 1
ATOM 3015 C C . LYS A 1 423 ? 122.91765 -0.55236 41.70786 1.000 19.19497 402 LYS A C 1
ATOM 3016 O O . LYS A 1 423 ? 122.39441 -1.62065 41.37344 1.000 18.97427 402 LYS A O 1
ATOM 3022 N N . ALA A 1 424 ? 123.33687 0.36592 40.84258 1.000 18.46527 403 ALA A N 1
ATOM 3023 C CA . ALA A 1 424 ? 123.09581 0.22023 39.41325 1.000 17.24542 403 ALA A CA 1
ATOM 3024 C C . ALA A 1 424 ? 123.89291 -0.93319 38.81080 1.000 16.60957 403 ALA A C 1
ATOM 3025 O O . ALA A 1 424 ? 123.37229 -1.67187 37.96752 1.000 16.80463 403 ALA A O 1
ATOM 3027 N N . TYR A 1 425 ? 125.16705 -1.09055 39.19909 1.000 16.04128 404 TYR A N 1
ATOM 3028 C CA . TYR A 1 425 ? 126.04772 -2.11550 38.62000 1.000 16.12448 404 TYR A CA 1
ATOM 3029 C C . TYR A 1 425 ? 126.77189 -2.87661 39.72407 1.000 16.60635 404 TYR A C 1
ATOM 3030 O O . TYR A 1 425 ? 127.92711 -2.57703 40.02495 1.000 15.27806 404 TYR A O 1
ATOM 3039 N N . ARG A 1 426 ? 126.12737 -3.90205 40.28284 1.000 17.99406 405 ARG A N 1
ATOM 3040 C CA . ARG A 1 426 ? 126.85802 -4.78161 41.19052 1.000 19.06300 405 ARG A CA 1
ATOM 3041 C C . ARG A 1 426 ? 128.10986 -5.34060 40.52509 1.000 17.35599 405 ARG A C 1
ATOM 3042 O O . ARG A 1 426 ? 129.13946 -5.51923 41.18489 1.000 16.47757 405 ARG A O 1
ATOM 3050 N N . ASN A 1 427 ? 128.06588 -5.55036 39.20778 1.000 15.99373 406 ASN A N 1
ATOM 3051 C CA . ASN A 1 427 ? 129.19120 -6.14278 38.49446 1.000 14.92307 406 ASN A CA 1
ATOM 3052 C C . ASN A 1 427 ? 130.34481 -5.17078 38.27883 1.000 14.65166 406 ASN A C 1
ATOM 3053 O O . ASN A 1 427 ? 131.46530 -5.61669 38.00890 1.000 14.79173 406 ASN A O 1
ATOM 3058 N N . TYR A 1 428 ? 130.10857 -3.86326 38.38109 1.000 14.55953 407 TYR A N 1
ATOM 3059 C CA . TYR A 1 428 ? 131.18311 -2.89595 38.17704 1.000 15.35072 407 TYR A CA 1
ATOM 3060 C C . TYR A 1 428 ? 131.51909 -2.08720 39.41751 1.000 15.33515 407 TYR A C 1
ATOM 3061 O O . TYR A 1 428 ? 132.69965 -1.83238 39.67716 1.000 14.94067 407 TYR A O 1
ATOM 3070 N N . GLN A 1 429 ? 130.51564 -1.64554 40.17853 1.000 15.28916 408 GLN A N 1
ATOM 3071 C CA . GLN A 1 429 ? 130.79623 -1.06538 41.48527 1.000 15.62797 408 GLN A CA 1
ATOM 3072 C C . GLN A 1 429 ? 131.33910 -2.10136 42.46041 1.000 15.98796 408 GLN A C 1
ATOM 3073 O O . GLN A 1 429 ? 131.97756 -1.72227 43.44697 1.000 15.50164 408 GLN A O 1
ATOM 3079 N N . MET A 1 430 ? 131.09088 -3.39036 42.19582 1.000 16.73647 409 MET A N 1
ATOM 3080 C CA . MET A 1 430 ? 131.35219 -4.51313 43.09563 1.000 17.72446 409 MET A CA 1
ATOM 3081 C C . MET A 1 430 ? 130.31875 -4.48201 44.21228 1.000 17.01248 409 MET A C 1
ATOM 3082 O O . MET A 1 430 ? 129.71035 -3.43679 44.46257 1.000 15.93745 409 MET A O 1
ATOM 3087 N N . SER A 1 431 ? 130.13186 -5.60400 44.91161 1.000 16.61805 410 SER A N 1
ATOM 3088 C CA . SER A 1 431 ? 129.08653 -5.67689 45.93170 1.000 16.12310 410 SER A CA 1
ATOM 3089 C C . SER A 1 431 ? 129.44036 -6.82023 46.88899 1.000 16.86551 410 SER A C 1
ATOM 3090 O O . SER A 1 431 ? 129.10757 -7.97902 46.63468 1.000 16.41471 410 SER A O 1
ATOM 3093 N N . GLU A 1 432 ? 130.12571 -6.47030 47.97825 1.000 18.03135 411 GLU A N 1
ATOM 3094 C CA . GLU A 1 432 ? 130.42472 -7.42024 49.04774 1.000 19.51100 411 GLU A CA 1
ATOM 3095 C C . GLU A 1 432 ? 131.05197 -8.69814 48.49981 1.000 16.88415 411 GLU A C 1
ATOM 3096 O O . GLU A 1 432 ? 130.70267 -9.81366 48.89100 1.000 15.82390 411 GLU A O 1
ATOM 3102 N N . ASP A 1 433 ? 131.99150 -8.53182 47.57292 1.000 15.21143 412 ASP A N 1
ATOM 3103 C CA . ASP A 1 433 ? 132.65427 -9.68069 46.97612 1.000 14.34026 412 ASP A CA 1
ATOM 3104 C C . ASP A 1 433 ? 133.58628 -10.39762 47.94430 1.000 14.08975 412 ASP A C 1
ATOM 3105 O O . ASP A 1 433 ? 134.08228 -11.47946 47.60965 1.000 14.34887 412 ASP A O 1
ATOM 3110 N N . TYR A 1 434 ? 133.81224 -9.84573 49.13703 1.000 13.61177 413 TYR A N 1
ATOM 3111 C CA . TYR A 1 434 ? 134.50653 -10.61228 50.16462 1.000 13.90285 413 TYR A CA 1
ATOM 3112 C C . TYR A 1 434 ? 133.77033 -11.90340 50.49746 1.000 13.66518 413 TYR A C 1
ATOM 3113 O O . TYR A 1 434 ? 134.36836 -12.79645 51.10034 1.000 13.70168 413 TYR A O 1
ATOM 3122 N N . TYR A 1 435 ? 132.48645 -12.01532 50.12653 1.000 14.19494 414 TYR A N 1
ATOM 3123 C CA . TYR A 1 435 ? 131.75304 -13.27714 50.18562 1.000 14.42581 414 TYR A CA 1
ATOM 3124 C C . TYR A 1 435 ? 132.24996 -14.26452 49.13741 1.000 14.36925 414 TYR A C 1
ATOM 3125 O O . TYR A 1 435 ? 133.01103 -15.18762 49.43917 1.000 14.43006 414 TYR A O 1
ATOM 3134 N N . SER A 1 436 ? 131.79705 -14.08656 47.89171 1.000 14.25607 415 SER A N 1
ATOM 3135 C CA . SER A 1 436 ? 132.02205 -15.10006 46.86750 1.000 14.65401 415 SER A CA 1
ATOM 3136 C C . SER A 1 436 ? 133.41848 -15.01858 46.27420 1.000 15.10420 415 SER A C 1
ATOM 3137 O O . SER A 1 436 ? 133.98045 -16.05170 45.88519 1.000 15.79025 415 SER A O 1
ATOM 3140 N N . GLY A 1 437 ? 133.97068 -13.80862 46.14894 1.000 13.83782 416 GLY A N 1
ATOM 3141 C CA . GLY A 1 437 ? 135.37945 -13.69011 45.80816 1.000 14.64078 416 GLY A CA 1
ATOM 3142 C C . GLY A 1 437 ? 136.26837 -14.26882 46.89171 1.000 14.04568 416 GLY A C 1
ATOM 3143 O O . GLY A 1 437 ? 137.27063 -14.92564 46.60358 1.000 14.21508 416 GLY A O 1
ATOM 3144 N N . GLY A 1 438 ? 135.91649 -14.02415 48.15312 1.000 14.52289 417 GLY A N 1
ATOM 3145 C CA . GLY A 1 438 ? 136.62225 -14.68071 49.24211 1.000 15.08351 417 GLY A CA 1
ATOM 3146 C C . GLY A 1 438 ? 136.52494 -16.19214 49.15595 1.000 15.00904 417 GLY A C 1
ATOM 3147 O O . GLY A 1 438 ? 137.52066 -16.89683 49.33062 1.000 15.33421 417 GLY A O 1
ATOM 3148 N N . GLN A 1 439 ? 135.32546 -16.70709 48.86040 1.000 14.40255 418 GLN A N 1
ATOM 3149 C CA . GLN A 1 439 ? 135.13810 -18.14629 48.67768 1.000 14.83760 418 GLN A CA 1
ATOM 3150 C C . GLN A 1 439 ? 136.10971 -18.70326 47.64323 1.000 15.21147 418 GLN A C 1
ATOM 3151 O O . GLN A 1 439 ? 136.73641 -19.75083 47.85605 1.000 14.81630 418 GLN A O 1
ATOM 3157 N N . MET A 1 440 ? 136.24301 -18.01280 46.50628 1.000 15.04618 419 MET A N 1
ATOM 3158 C CA . MET A 1 440 ? 137.14601 -18.49073 45.46299 1.000 15.03992 419 MET A CA 1
ATOM 3159 C C . MET A 1 440 ? 138.59045 -18.48354 45.94096 1.000 14.76669 419 MET A C 1
ATOM 3160 O O . MET A 1 440 ? 139.36146 -19.39149 45.61185 1.000 14.97834 419 MET A O 1
ATOM 3165 N N . MET A 1 441 ? 138.98460 -17.45951 46.70074 1.000 14.64285 420 MET A N 1
ATOM 3166 C CA . MET A 1 441 ? 140.33145 -17.46332 47.26325 1.000 14.74832 420 MET A CA 1
ATOM 3167 C C . MET A 1 441 ? 140.53388 -18.65012 48.19487 1.000 14.85908 420 MET A C 1
ATOM 3168 O O . MET A 1 441 ? 141.56975 -19.32348 48.13811 1.000 15.05401 420 MET A O 1
ATOM 3173 N N . TRP A 1 442 ? 139.54766 -18.93400 49.05055 1.000 14.90852 421 TRP A N 1
ATOM 3174 C CA . TRP A 1 442 ? 139.70238 -20.05630 49.96582 1.000 15.27486 421 TRP A CA 1
ATOM 3175 C C . TRP A 1 442 ? 139.72368 -21.38491 49.22476 1.000 15.44827 421 TRP A C 1
ATOM 3176 O O . TRP A 1 442 ? 140.40169 -22.32052 49.66384 1.000 15.49617 421 TRP A O 1
ATOM 3187 N N . LEU A 1 443 ? 139.00431 -21.49248 48.10183 1.000 15.26232 422 LEU A N 1
ATOM 3188 C CA . LEU A 1 443 ? 139.17803 -22.66642 47.25609 1.000 15.31301 422 LEU A CA 1
ATOM 3189 C C . LEU A 1 443 ? 140.61595 -22.76302 46.76565 1.000 16.65563 422 LEU A C 1
ATOM 3190 O O . LEU A 1 443 ? 141.21080 -23.84527 46.78088 1.000 17.32856 422 LEU A O 1
ATOM 3195 N N . GLU A 1 444 ? 141.20626 -21.63623 46.35035 1.000 15.43258 423 GLU A N 1
ATOM 3196 C CA . GLU A 1 444 ? 142.59359 -21.69207 45.90250 1.000 15.62480 423 GLU A CA 1
ATOM 3197 C C . GLU A 1 444 ? 143.53786 -21.98932 47.05922 1.000 16.05851 423 GLU A C 1
ATOM 3198 O O . GLU A 1 444 ? 144.53256 -22.69526 46.87282 1.000 15.93303 423 GLU A O 1
ATOM 3204 N N . VAL A 1 445 ? 143.24560 -21.46827 48.25797 1.000 16.24980 424 VAL A N 1
ATOM 3205 C CA . VAL A 1 445 ? 144.04843 -21.81902 49.43121 1.000 16.42405 424 VAL A CA 1
ATOM 3206 C C . VAL A 1 445 ? 144.03245 -23.32678 49.64083 1.000 16.28336 424 VAL A C 1
ATOM 3207 O O . VAL A 1 445 ? 145.07597 -23.95412 49.85529 1.000 16.01218 424 VAL A O 1
ATOM 3211 N N . ASP A 1 446 ? 142.84349 -23.92968 49.56302 1.000 16.24109 425 ASP A N 1
ATOM 3212 C CA . ASP A 1 446 ? 142.73969 -25.38028 49.66945 1.000 16.49194 425 ASP A CA 1
ATOM 3213 C C . ASP A 1 446 ? 143.61484 -26.07020 48.63569 1.000 16.67669 425 ASP A C 1
ATOM 3214 O O . ASP A 1 446 ? 144.36813 -26.99270 48.96353 1.000 17.16166 425 ASP A O 1
ATOM 3219 N N . SER A 1 447 ? 143.52479 -25.63622 47.37363 1.000 16.77568 426 SER A N 1
ATOM 3220 C CA . SER A 1 447 ? 144.29479 -26.28482 46.31507 1.000 16.52907 426 SER A CA 1
ATOM 3221 C C . SER A 1 447 ? 145.79337 -26.12424 46.54550 1.000 16.66836 426 SER A C 1
ATOM 3222 O O . SER A 1 447 ? 146.57620 -27.02283 46.22323 1.000 16.95009 426 SER A O 1
ATOM 3225 N N . LYS A 1 448 ? 146.21348 -24.97648 47.09023 1.000 16.48545 427 LYS A N 1
ATOM 3226 C CA . LYS A 1 448 ? 147.63364 -24.74358 47.34560 1.000 21.03149 427 LYS A CA 1
ATOM 3227 C C . LYS A 1 448 ? 148.13402 -25.57541 48.51874 1.000 19.51505 427 LYS A C 1
ATOM 3228 O O . LYS A 1 448 ? 149.24927 -26.11001 48.47510 1.000 19.36623 427 LYS A O 1
ATOM 3234 N N . LEU A 1 449 ? 147.33064 -25.68913 49.57899 1.000 18.35293 428 LEU A N 1
ATOM 3235 C CA . LEU A 1 449 ? 147.69746 -26.56838 50.68491 1.000 17.84668 428 LEU A CA 1
ATOM 3236 C C . LEU A 1 449 ? 147.89339 -27.99934 50.20054 1.000 18.38901 428 LEU A C 1
ATOM 3237 O O . LEU A 1 449 ? 148.85986 -28.66747 50.59092 1.000 17.25866 428 LEU A O 1
ATOM 3242 N N . ARG A 1 450 ? 146.99849 -28.47530 49.32603 1.000 17.06556 429 ARG A N 1
ATOM 3243 C CA . ARG A 1 450 ? 147.14300 -29.81574 48.76542 1.000 17.38046 429 ARG A CA 1
ATOM 3244 C C . ARG A 1 450 ? 148.40202 -29.92377 47.91529 1.000 18.33771 429 ARG A C 1
ATOM 3245 O O . ARG A 1 450 ? 149.13711 -30.91650 48.00510 1.000 17.91408 429 ARG A O 1
ATOM 3253 N N . ALA A 1 451 ? 148.66207 -28.91560 47.07240 1.000 18.24584 430 ALA A N 1
ATOM 3254 C CA . ALA A 1 451 ? 149.82929 -28.97566 46.19602 1.000 18.46730 430 ALA A CA 1
ATOM 3255 C C . ALA A 1 451 ? 151.12559 -28.95394 47.00044 1.000 18.48018 430 ALA A C 1
ATOM 3256 O O . ALA A 1 451 ? 152.07921 -29.67143 46.67455 1.000 18.16425 430 ALA A O 1
ATOM 3258 N N . LEU A 1 452 ? 151.17637 -28.15208 48.06395 1.000 17.62997 431 LEU A N 1
ATOM 3259 C CA . LEU A 1 452 ? 152.38407 -28.08822 48.87936 1.000 18.19901 431 LEU A CA 1
ATOM 3260 C C . LEU A 1 452 ? 152.64637 -29.38015 49.63882 1.000 18.55013 431 LEU A C 1
ATOM 3261 O O . LEU A 1 452 ? 153.79830 -29.65440 49.99629 1.000 18.99156 431 LEU A O 1
ATOM 3266 N N . THR A 1 453 ? 151.61743 -30.18940 49.87727 1.000 18.28597 432 THR A N 1
ATOM 3267 C CA . THR A 1 453 ? 151.72856 -31.31865 50.79161 1.000 18.58850 432 THR A CA 1
ATOM 3268 C C . THR A 1 453 ? 151.40921 -32.64786 50.12645 1.000 18.44683 432 THR A C 1
ATOM 3269 O O . THR A 1 453 ? 151.17937 -33.63922 50.82785 1.000 18.59366 432 THR A O 1
ATOM 3273 N N . ASN A 1 454 ? 151.39392 -32.69788 48.79372 1.000 18.54733 433 ASN A N 1
ATOM 3274 C CA . ASN A 1 454 ? 151.06485 -33.93141 48.08232 1.000 19.32997 433 ASN A CA 1
ATOM 3275 C C . ASN A 1 454 ? 149.71259 -34.47533 48.54830 1.000 19.18467 433 ASN A C 1
ATOM 3276 O O . ASN A 1 454 ? 149.53763 -35.67529 48.76587 1.000 19.51966 433 ASN A O 1
ATOM 3281 N N . ASN A 1 455 ? 148.75672 -33.56633 48.73950 1.000 18.38840 434 ASN A N 1
ATOM 3282 C CA . ASN A 1 455 ? 147.37487 -33.84754 49.12971 1.000 18.24658 434 ASN A CA 1
ATOM 3283 C C . ASN A 1 455 ? 147.25726 -34.40337 50.54460 1.000 19.14183 434 ASN A C 1
ATOM 3284 O O . ASN A 1 455 ? 146.18523 -34.89484 50.91961 1.000 19.82826 434 ASN A O 1
ATOM 3289 N N . LYS A 1 456 ? 148.31665 -34.32723 51.35132 1.000 18.34702 435 LYS A N 1
ATOM 3290 C CA . LYS A 1 456 ? 148.24351 -34.78185 52.73660 1.000 20.17215 435 LYS A CA 1
ATOM 3291 C C . LYS A 1 456 ? 147.58878 -33.76071 53.66306 1.000 19.82471 435 LYS A C 1
ATOM 3292 O O . LYS A 1 456 ? 147.11431 -34.13758 54.73993 1.000 19.59933 435 LYS A O 1
ATOM 3298 N N . ARG A 1 457 ? 147.58377 -32.48328 53.29191 1.000 19.48949 436 ARG A N 1
ATOM 3299 C CA . ARG A 1 457 ? 146.88127 -31.43975 54.02326 1.000 18.72323 436 ARG A CA 1
ATOM 3300 C C . ARG A 1 457 ? 145.91901 -30.73473 53.07170 1.000 19.00428 436 ARG A C 1
ATOM 3301 O O . ARG A 1 457 ? 146.10234 -30.74506 51.85149 1.000 19.13511 436 ARG A O 1
ATOM 3309 N N . SER A 1 458 ? 144.87766 -30.13238 53.63994 1.000 18.90594 437 SER A N 1
ATOM 3310 C CA . SER A 1 458 ? 143.88423 -29.40378 52.86557 1.000 18.66025 437 SER A CA 1
ATOM 3311 C C . SER A 1 458 ? 143.36339 -28.26513 53.73192 1.000 18.25221 437 SER A C 1
ATOM 3312 O O . SER A 1 458 ? 143.85147 -28.03539 54.84253 1.000 18.27739 437 SER A O 1
ATOM 3315 N N . ILE A 1 459 ? 142.36452 -27.54029 53.21882 1.000 18.11637 438 ILE A N 1
ATOM 3316 C CA . ILE A 1 459 ? 141.82203 -26.43959 54.00623 1.000 17.54758 438 ILE A CA 1
ATOM 3317 C C . ILE A 1 459 ? 141.12360 -26.94917 55.26419 1.000 17.24206 438 ILE A C 1
ATOM 3318 O O . ILE A 1 459 ? 141.00127 -26.19968 56.23752 1.000 17.06967 438 ILE A O 1
ATOM 3323 N N . ASP A 1 460 ? 140.68531 -28.21469 55.27937 1.000 17.09534 439 ASP A N 1
ATOM 3324 C CA . ASP A 1 460 ? 140.15254 -28.81176 56.50276 1.000 17.93630 439 ASP A CA 1
ATOM 3325 C C . ASP A 1 460 ? 141.14119 -28.70433 57.65988 1.000 18.12067 439 ASP A C 1
ATOM 3326 O O . ASP A 1 460 ? 140.73163 -28.57602 58.81996 1.000 18.26674 439 ASP A O 1
ATOM 3331 N N . ASP A 1 461 ? 142.44260 -28.79697 57.37412 1.000 18.31389 440 ASP A N 1
ATOM 3332 C CA . ASP A 1 461 ? 143.43114 -28.67009 58.43940 1.000 18.50369 440 ASP A CA 1
ATOM 3333 C C . ASP A 1 461 ? 143.52313 -27.24133 58.96189 1.000 18.40327 440 ASP A C 1
ATOM 3334 O O . ASP A 1 461 ? 143.80840 -27.03899 60.14771 1.000 18.29307 440 ASP A O 1
ATOM 3339 N N . PHE A 1 462 ? 143.30892 -26.23811 58.10372 1.000 18.01936 441 PHE A N 1
ATOM 3340 C CA . PHE A 1 462 ? 143.23690 -24.87004 58.61092 1.000 17.43886 441 PHE A CA 1
ATOM 3341 C C . PHE A 1 462 ? 142.01127 -24.68217 59.49376 1.000 17.13982 441 PHE A C 1
ATOM 3342 O O . PHE A 1 462 ? 142.08823 -24.02858 60.53902 1.000 17.60599 441 PHE A O 1
ATOM 3350 N N . GLY A 1 463 ? 140.86468 -25.22144 59.07089 1.000 17.13197 442 GLY A N 1
ATOM 3351 C CA . GLY A 1 463 ? 139.65671 -25.08983 59.87226 1.000 17.24496 442 GLY A CA 1
ATOM 3352 C C . GLY A 1 463 ? 139.83432 -25.62368 61.28196 1.000 17.46854 442 GLY A C 1
ATOM 3353 O O . GLY A 1 463 ? 139.50780 -24.94932 62.26263 1.000 16.26514 442 GLY A O 1
ATOM 3354 N N . LYS A 1 464 ? 140.37860 -26.83416 61.40277 1.000 18.69357 443 LYS A N 1
ATOM 3355 C CA . LYS A 1 464 ? 140.58899 -27.40902 62.72821 1.000 19.72324 443 LYS A CA 1
ATOM 3356 C C . LYS A 1 464 ? 141.60243 -26.60572 63.52978 1.000 19.06479 443 LYS A C 1
ATOM 3357 O O . LYS A 1 464 ? 141.39581 -26.35462 64.72188 1.000 18.68255 443 LYS A O 1
ATOM 3363 N N . ALA A 1 465 ? 142.70535 -26.19911 62.89770 1.000 18.59178 444 ALA A N 1
ATOM 3364 C CA . ALA A 1 465 ? 143.75434 -25.50364 63.63553 1.000 18.41843 444 ALA A CA 1
ATOM 3365 C C . ALA A 1 465 ? 143.29701 -24.11920 64.07812 1.000 17.59736 444 ALA A C 1
ATOM 3366 O O . ALA A 1 465 ? 143.60990 -23.68552 65.19009 1.000 17.11234 444 ALA A O 1
ATOM 3368 N N . PHE A 1 466 ? 142.53996 -23.42010 63.23638 1.000 16.78828 445 PHE A N 1
ATOM 3369 C CA . PHE A 1 466 ? 142.17815 -22.03780 63.52664 1.000 16.54862 445 PHE A CA 1
ATOM 3370 C C . PHE A 1 466 ? 140.91819 -21.90757 64.37182 1.000 16.70092 445 PHE A C 1
ATOM 3371 O O . PHE A 1 466 ? 140.81777 -20.96793 65.16864 1.000 16.27591 445 PHE A O 1
ATOM 3379 N N . PHE A 1 467 ? 139.95631 -22.82332 64.23170 1.000 16.94292 446 PHE A N 1
ATOM 3380 C CA . PHE A 1 467 ? 138.68627 -22.71953 64.94032 1.000 16.65648 446 PHE A CA 1
ATOM 3381 C C . PHE A 1 467 ? 138.41389 -23.87268 65.89227 1.000 17.26334 446 PHE A C 1
ATOM 3382 O O . PHE A 1 467 ? 137.39304 -23.83980 66.59136 1.000 17.79848 446 PHE A O 1
ATOM 3390 N N . GLY A 1 468 ? 139.26447 -24.89513 65.91982 1.000 17.67184 447 GLY A N 1
ATOM 3391 C CA . GLY A 1 468 ? 139.00189 -26.11567 66.65487 1.000 18.54034 447 GLY A CA 1
ATOM 3392 C C . GLY A 1 468 ? 139.49168 -26.15845 68.08123 1.000 18.80318 447 GLY A C 1
ATOM 3393 O O . GLY A 1 468 ? 139.29056 -27.17115 68.76218 1.000 18.99993 447 GLY A O 1
ATOM 3394 N N . MET A 1 469 ? 140.13830 -25.10042 68.56101 1.000 18.61787 448 MET A N 1
ATOM 3395 C CA . MET A 1 469 ? 140.59009 -25.07058 69.94244 1.000 19.39527 448 MET A CA 1
ATOM 3396 C C . MET A 1 469 ? 139.40748 -24.82584 70.87563 1.000 20.47589 448 MET A C 1
ATOM 3397 O O . MET A 1 469 ? 138.34127 -24.38041 70.45540 1.000 19.86825 448 MET A O 1
ATOM 3402 N N . LYS A 1 470 ? 139.60171 -25.16098 72.15455 1.000 21.89108 449 LYS A N 1
ATOM 3403 C CA . LYS A 1 470 ? 138.73045 -24.72651 73.25141 1.000 22.83606 449 LYS A CA 1
ATOM 3404 C C . LYS A 1 470 ? 137.26403 -25.11244 73.03767 1.000 21.76862 449 LYS A C 1
ATOM 3405 O O . LYS A 1 470 ? 136.37390 -24.26028 72.98476 1.000 21.23258 449 LYS A O 1
ATOM 3411 N N . ASN A 1 471 ? 137.01664 -26.41739 72.96036 1.000 21.83497 450 ASN A N 1
ATOM 3412 C CA . ASN A 1 471 ? 135.64544 -26.90065 72.84891 1.000 21.38099 450 ASN A CA 1
ATOM 3413 C C . ASN A 1 471 ? 134.79983 -26.38125 74.00307 1.000 20.74614 450 ASN A C 1
ATOM 3414 O O . ASN A 1 471 ? 135.25018 -26.34121 75.15047 1.000 20.64844 450 ASN A O 1
ATOM 3419 N N . GLY A 1 472 ? 133.57059 -25.96389 73.68936 1.000 20.02073 451 GLY A N 1
ATOM 3420 C CA . GLY A 1 472 ? 132.66240 -25.43836 74.67891 1.000 20.68340 451 GLY A CA 1
ATOM 3421 C C . GLY A 1 472 ? 132.79145 -23.95112 74.93088 1.000 20.60032 451 GLY A C 1
ATOM 3422 O O . GLY A 1 472 ? 131.87983 -23.35209 75.51418 1.000 19.99143 451 GLY A O 1
ATOM 3423 N N . ASP A 1 473 ? 133.91419 -23.35234 74.55054 1.000 21.22949 452 ASP A N 1
ATOM 3424 C CA . ASP A 1 473 ? 134.11058 -21.91928 74.72362 1.000 21.87817 452 ASP A CA 1
ATOM 3425 C C . ASP A 1 473 ? 133.28776 -21.15774 73.69098 1.000 22.72716 452 ASP A C 1
ATOM 3426 O O . ASP A 1 473 ? 133.39824 -21.41903 72.48798 1.000 22.04071 452 ASP A O 1
ATOM 3431 N N . TRP A 1 474 ? 132.47248 -20.19747 74.15212 1.000 23.93143 453 TRP A N 1
ATOM 3432 C CA . TRP A 1 474 ? 131.76686 -19.31603 73.22512 1.000 25.88214 453 TRP A CA 1
ATOM 3433 C C . TRP A 1 474 ? 131.91726 -17.85148 73.61052 1.000 28.04089 453 TRP A C 1
ATOM 3434 O O . TRP A 1 474 ? 131.01220 -17.05090 73.35900 1.000 27.88796 453 TRP A O 1
ATOM 3445 N N . ASP A 1 475 ? 133.03698 -17.48600 74.23334 1.000 30.82120 454 ASP A N 1
ATOM 3446 C CA . ASP A 1 475 ? 133.43920 -16.08960 74.26498 1.000 33.07440 454 ASP A CA 1
ATOM 3447 C C . ASP A 1 475 ? 134.23666 -15.79093 73.00059 1.000 32.19979 454 ASP A C 1
ATOM 3448 O O . ASP A 1 475 ? 134.74048 -16.69675 72.33687 1.000 33.83674 454 ASP A O 1
ATOM 3453 N N . VAL A 1 476 ? 134.46011 -14.51425 72.72733 1.000 28.82381 455 VAL A N 1
ATOM 3454 C CA . VAL A 1 476 ? 135.09033 -14.14320 71.46454 1.000 26.35530 455 VAL A CA 1
ATOM 3455 C C . VAL A 1 476 ? 136.59834 -14.32123 71.58452 1.000 24.66431 455 VAL A C 1
ATOM 3456 O O . VAL A 1 476 ? 137.21134 -13.94324 72.58768 1.000 24.37323 455 VAL A O 1
ATOM 3460 N N . ASN A 1 477 ? 137.18722 -14.97837 70.58718 1.000 22.67609 456 ASN A N 1
ATOM 3461 C CA . ASN A 1 477 ? 138.62142 -15.22779 70.50670 1.000 21.18776 456 ASN A CA 1
ATOM 3462 C C . ASN A 1 477 ? 139.15607 -14.45653 69.30683 1.000 20.57610 456 ASN A C 1
ATOM 3463 O O . ASN A 1 477 ? 139.10018 -14.94986 68.17073 1.000 20.65160 456 ASN A O 1
ATOM 3468 N N . PRO A 1 478 ? 139.67063 -13.24261 69.50398 1.000 20.04377 457 PRO A N 1
ATOM 3469 C CA . PRO A 1 478 ? 140.01428 -12.37988 68.36605 1.000 19.78710 457 PRO A CA 1
ATOM 3470 C C . PRO A 1 478 ? 141.25685 -12.85022 67.62615 1.000 19.81192 457 PRO A C 1
ATOM 3471 O O . PRO A 1 478 ? 142.10112 -13.57788 68.15370 1.000 19.83205 457 PRO A O 1
ATOM 3475 N N . TYR A 1 479 ? 141.37167 -12.38943 66.38138 1.000 19.65397 458 TYR A N 1
ATOM 3476 C CA . TYR A 1 479 ? 142.53848 -12.66835 65.56072 1.000 18.82194 458 TYR A CA 1
ATOM 3477 C C . TYR A 1 479 ? 142.85524 -11.46012 64.69289 1.000 18.26507 458 TYR A C 1
ATOM 3478 O O . TYR A 1 479 ? 142.01702 -10.58277 64.46949 1.000 18.73885 458 TYR A O 1
ATOM 3487 N N . THR A 1 480 ? 144.08281 -11.43279 64.19972 1.000 17.96358 459 THR A N 1
ATOM 3488 C CA . THR A 1 480 ? 144.52803 -10.46635 63.21151 1.000 17.88609 459 THR A CA 1
ATOM 3489 C C . THR A 1 480 ? 144.94024 -11.19756 61.94333 1.000 17.67073 459 THR A C 1
ATOM 3490 O O . THR A 1 480 ? 145.01095 -12.42877 61.90517 1.000 17.65356 459 THR A O 1
ATOM 3494 N N . PHE A 1 481 ? 145.24057 -10.40277 60.90998 1.000 17.50195 460 PHE A N 1
ATOM 3495 C CA . PHE A 1 481 ? 145.73669 -10.93582 59.64430 1.000 18.06359 460 PHE A CA 1
ATOM 3496 C C . PHE A 1 481 ? 146.94916 -11.83156 59.85205 1.000 18.60788 460 PHE A C 1
ATOM 3497 O O . PHE A 1 481 ? 147.04625 -12.91277 59.25798 1.000 17.94907 460 PHE A O 1
ATOM 3505 N N . ASP A 1 482 ? 147.89141 -11.38718 60.68775 1.000 19.28705 461 ASP A N 1
ATOM 3506 C CA . ASP A 1 482 ? 149.09545 -12.16892 60.94046 1.000 20.63302 461 ASP A CA 1
ATOM 3507 C C . ASP A 1 482 ? 148.76842 -13.53345 61.53571 1.000 19.69047 461 ASP A C 1
ATOM 3508 O O . ASP A 1 482 ? 149.49266 -14.50216 61.28623 1.000 20.05420 461 ASP A O 1
ATOM 3513 N N . ASP A 1 483 ? 147.68741 -13.63026 62.31801 1.000 18.67142 462 ASP A N 1
ATOM 3514 C CA . ASP A 1 483 ? 147.28624 -14.92071 62.87625 1.000 18.35884 462 ASP A CA 1
ATOM 3515 C C . ASP A 1 483 ? 146.81454 -15.87308 61.78470 1.000 17.62576 462 ASP A C 1
ATOM 3516 O O . ASP A 1 483 ? 147.08085 -17.08101 61.84593 1.000 17.32044 462 ASP A O 1
ATOM 3521 N N . ILE A 1 484 ? 146.07112 -15.35309 60.80426 1.000 17.01411 463 ILE A N 1
ATOM 3522 C CA . ILE A 1 484 ? 145.65110 -16.17606 59.67551 1.000 16.71331 463 ILE A CA 1
ATOM 3523 C C . ILE A 1 484 ? 146.87497 -16.74497 58.97846 1.000 16.69538 463 ILE A C 1
ATOM 3524 O O . ILE A 1 484 ? 146.96148 -17.94887 58.70587 1.000 17.04424 463 ILE A O 1
ATOM 3529 N N . VAL A 1 485 ? 147.84600 -15.87546 58.69868 1.000 16.15737 464 VAL A N 1
ATOM 3530 C CA . VAL A 1 485 ? 149.07688 -16.27841 58.02334 1.000 16.59455 464 VAL A CA 1
ATOM 3531 C C . VAL A 1 485 ? 149.82010 -17.34159 58.82547 1.000 17.93300 464 VAL A C 1
ATOM 3532 O O . VAL A 1 485 ? 150.28102 -18.34590 58.27223 1.000 17.93601 464 VAL A O 1
ATOM 3536 N N . SER A 1 486 ? 149.98182 -17.12736 60.13428 1.000 18.53766 465 SER A N 1
ATOM 3537 C CA . SER A 1 486 ? 150.78425 -18.07293 60.90813 1.000 19.08904 465 SER A CA 1
ATOM 3538 C C . SER A 1 486 ? 150.11859 -19.44458 60.96981 1.000 18.18358 465 SER A C 1
ATOM 3539 O O . SER A 1 486 ? 150.80060 -20.47287 60.87533 1.000 17.81891 465 SER A O 1
ATOM 3542 N N . THR A 1 487 ? 148.78664 -19.48621 61.09263 1.000 17.62806 466 THR A N 1
ATOM 3543 C CA . THR A 1 487 ? 148.10570 -20.77649 61.15215 1.000 17.42062 466 THR A CA 1
ATOM 3544 C C . THR A 1 487 ? 148.19026 -21.50437 59.81666 1.000 16.91290 466 THR A C 1
ATOM 3545 O O . THR A 1 487 ? 148.43159 -22.71818 59.78101 1.000 16.56911 466 THR A O 1
ATOM 3549 N N . LEU A 1 488 ? 148.01421 -20.77720 58.70761 1.000 16.79617 467 LEU A N 1
ATOM 3550 C CA . LEU A 1 488 ? 148.21881 -21.37188 57.39013 1.000 17.06016 467 LEU A CA 1
ATOM 3551 C C . LEU A 1 488 ? 149.64109 -21.90103 57.24857 1.000 17.52029 467 LEU A C 1
ATOM 3552 O O . LEU A 1 488 ? 149.85702 -23.02050 56.77174 1.000 17.63335 467 LEU A O 1
ATOM 3557 N N . ASN A 1 489 ? 150.62707 -21.10073 57.65512 1.000 17.52348 468 ASN A N 1
ATOM 3558 C CA . ASN A 1 489 ? 152.01559 -21.54159 57.57353 1.000 18.38467 468 ASN A CA 1
ATOM 3559 C C . ASN A 1 489 ? 152.25774 -22.78578 58.41985 1.000 18.35085 468 ASN A C 1
ATOM 3560 O O . ASN A 1 489 ? 153.05756 -23.64904 58.03687 1.000 18.10083 468 ASN A O 1
ATOM 3565 N N . GLY A 1 490 ? 151.55173 -22.91174 59.54853 1.000 18.61454 469 GLY A N 1
ATOM 3566 C CA . GLY A 1 490 ? 151.67647 -24.10634 60.36823 1.000 19.20100 469 GLY A CA 1
ATOM 3567 C C . GLY A 1 490 ? 151.13287 -25.35609 59.70277 1.000 19.37106 469 GLY A C 1
ATOM 3568 O O . GLY A 1 490 ? 151.60272 -26.46399 59.98164 1.000 19.35874 469 GLY A O 1
ATOM 3569 N N . VAL A 1 491 ? 150.12756 -25.20637 58.83516 1.000 18.44208 470 VAL A N 1
ATOM 3570 C CA . VAL A 1 491 ? 149.63568 -26.34845 58.06865 1.000 18.84258 470 VAL A CA 1
ATOM 3571 C C . VAL A 1 491 ? 150.64672 -26.73009 56.99223 1.000 19.18747 470 VAL A C 1
ATOM 3572 O O . VAL A 1 491 ? 150.97634 -27.90779 56.80907 1.000 19.53791 470 VAL A O 1
ATOM 3576 N N . ALA A 1 492 ? 151.15657 -25.73972 56.26580 1.000 19.08964 471 ALA A N 1
ATOM 3577 C CA . ALA A 1 492 ? 152.17940 -25.98754 55.25242 1.000 18.72293 471 ALA A CA 1
ATOM 3578 C C . ALA A 1 492 ? 152.94091 -24.69362 55.03312 1.000 18.55317 471 ALA A C 1
ATOM 3579 O O . ALA A 1 492 ? 152.32791 -23.66643 54.72330 1.000 17.64168 471 ALA A O 1
ATOM 3581 N N . ALA A 1 493 ? 154.26366 -24.74292 55.18560 1.000 18.70950 472 ALA A N 1
ATOM 3582 C CA . ALA A 1 493 ? 155.07158 -23.53638 55.08825 1.000 18.91062 472 ALA A CA 1
ATOM 3583 C C . ALA A 1 493 ? 154.99997 -22.96014 53.68130 1.000 19.30330 472 ALA A C 1
ATOM 3584 O O . ALA A 1 493 ? 155.16915 -23.67895 52.69088 1.000 19.86880 472 ALA A O 1
ATOM 3586 N N . PHE A 1 494 ? 154.77222 -21.65152 53.60454 1.000 19.69692 473 PHE A N 1
ATOM 3587 C CA . PHE A 1 494 ? 154.56867 -20.92224 52.35816 1.000 20.34639 473 PHE A CA 1
ATOM 3588 C C . PHE A 1 494 ? 154.40514 -19.45340 52.72088 1.000 19.65042 473 PHE A C 1
ATOM 3589 O O . PHE A 1 494 ? 154.05473 -19.11806 53.85655 1.000 19.46519 473 PHE A O 1
ATOM 3597 N N . ASP A 1 495 ? 154.66351 -18.57828 51.75079 1.000 19.34893 474 ASP A N 1
ATOM 3598 C CA . ASP A 1 495 ? 154.48910 -17.14013 51.96583 1.000 19.10962 474 ASP A CA 1
ATOM 3599 C C . ASP A 1 495 ? 153.00136 -16.81500 51.82847 1.000 18.65369 474 ASP A C 1
ATOM 3600 O O . ASP A 1 495 ? 152.53251 -16.27513 50.82383 1.000 18.59539 474 ASP A O 1
ATOM 3605 N N . TRP A 1 496 ? 152.24500 -17.15089 52.87556 1.000 18.48987 475 TRP A N 1
ATOM 3606 C CA . TRP A 1 496 ? 150.79819 -16.95646 52.82710 1.000 18.18068 475 TRP A CA 1
ATOM 3607 C C . TRP A 1 496 ? 150.41301 -15.48419 52.86820 1.000 18.02544 475 TRP A C 1
ATOM 3608 O O . TRP A 1 496 ? 149.37593 -15.10908 52.31185 1.000 17.43535 475 TRP A O 1
ATOM 3619 N N . ALA A 1 497 ? 151.21118 -14.63974 53.52704 1.000 17.65135 476 ALA A N 1
ATOM 3620 C CA . ALA A 1 497 ? 150.88998 -13.21500 53.55039 1.000 17.71328 476 ALA A CA 1
ATOM 3621 C C . ALA A 1 497 ? 150.84451 -12.64612 52.13633 1.000 17.87379 476 ALA A C 1
ATOM 3622 O O . ALA A 1 497 ? 149.87954 -11.97221 51.75894 1.000 17.74375 476 ALA A O 1
ATOM 3624 N N . SER A 1 498 ? 151.86808 -12.93343 51.32594 1.000 17.99824 477 SER A N 1
ATOM 3625 C CA . SER A 1 498 ? 151.86132 -12.44660 49.94925 1.000 17.98134 477 SER A CA 1
ATOM 3626 C C . SER A 1 498 ? 150.72993 -13.08180 49.15424 1.000 18.41911 477 SER A C 1
ATOM 3627 O O . SER A 1 498 ? 150.10841 -12.41950 48.31175 1.000 18.31148 477 SER A O 1
ATOM 3630 N N . PHE A 1 499 ? 150.44098 -14.36275 49.40730 1.000 18.88401 478 PHE A N 1
ATOM 3631 C CA . PHE A 1 499 ? 149.35800 -15.01815 48.67959 1.000 19.27044 478 PHE A CA 1
ATOM 3632 C C . PHE A 1 499 ? 148.02294 -14.33573 48.95303 1.000 18.19518 478 PHE A C 1
ATOM 3633 O O . PHE A 1 499 ? 147.26804 -14.02378 48.02404 1.000 17.69869 478 PHE A O 1
ATOM 3641 N N . LEU A 1 500 ? 147.70067 -14.12750 50.22911 1.000 17.38633 479 LEU A N 1
ATOM 3642 C CA . LEU A 1 500 ? 146.42573 -13.50955 50.57504 1.000 16.90012 479 LEU A CA 1
ATOM 3643 C C . LEU A 1 500 ? 146.33301 -12.09752 50.01244 1.000 17.63352 479 LEU A C 1
ATOM 3644 O O . LEU A 1 500 ? 145.31542 -11.71636 49.42043 1.000 17.13413 479 LEU A O 1
ATOM 3649 N N . ARG A 1 501 ? 147.39702 -11.30775 50.17471 1.000 18.77721 480 ARG A N 1
ATOM 3650 C CA . ARG A 1 501 ? 147.36810 -9.93429 49.67860 1.000 19.76078 480 ARG A CA 1
ATOM 3651 C C . ARG A 1 501 ? 147.27732 -9.89522 48.16057 1.000 19.08169 480 ARG A C 1
ATOM 3652 O O . ARG A 1 501 ? 146.59315 -9.03344 47.59880 1.000 19.33063 480 ARG A O 1
ATOM 3660 N N . SER A 1 502 ? 147.96553 -10.80896 47.47612 1.000 18.30544 481 SER A N 1
ATOM 3661 C CA . SER A 1 502 ? 147.93104 -10.79052 46.01909 1.000 18.66765 481 SER A CA 1
ATOM 3662 C C . SER A 1 502 ? 146.51895 -11.01758 45.49374 1.000 18.64686 481 SER A C 1
ATOM 3663 O O . SER A 1 502 ? 146.16756 -10.50285 44.42949 1.000 18.42909 481 SER A O 1
ATOM 3666 N N . ARG A 1 503 ? 145.70191 -11.78764 46.21236 1.000 18.31723 482 ARG A N 1
ATOM 3667 C CA . ARG A 1 503 ? 144.32691 -12.03792 45.79623 1.000 18.15018 482 ARG A CA 1
ATOM 3668 C C . ARG A 1 503 ? 143.36231 -10.96093 46.29207 1.000 17.17738 482 ARG A C 1
ATOM 3669 O O . ARG A 1 503 ? 142.51974 -10.48305 45.52682 1.000 16.40894 482 ARG A O 1
ATOM 3677 N N . MET A 1 504 ? 143.47231 -10.56129 47.56263 1.000 17.08587 483 MET A N 1
ATOM 3678 C CA . MET A 1 504 ? 142.51781 -9.59979 48.11102 1.000 16.16961 483 MET A CA 1
ATOM 3679 C C . MET A 1 504 ? 142.85097 -8.15411 47.74784 1.000 16.49494 483 MET A C 1
ATOM 3680 O O . MET A 1 504 ? 141.94165 -7.32067 47.69063 1.000 16.82175 483 MET A O 1
ATOM 3685 N N . ASP A 1 505 ? 144.12154 -7.83074 47.49864 1.000 16.82184 484 ASP A N 1
ATOM 3686 C CA . ASP A 1 505 ? 144.50901 -6.49188 47.05991 1.000 17.38606 484 ASP A CA 1
ATOM 3687 C C . ASP A 1 505 ? 144.76260 -6.40687 45.56345 1.000 17.35239 484 ASP A C 1
ATOM 3688 O O . ASP A 1 505 ? 145.17791 -5.35186 45.08132 1.000 17.71756 484 ASP A O 1
ATOM 3693 N N . GLY A 1 506 ? 144.52329 -7.47741 44.81017 1.000 16.91021 485 GLY A N 1
ATOM 3694 C CA . GLY A 1 506 ? 144.84586 -7.49726 43.40490 1.000 17.06325 485 GLY A CA 1
ATOM 3695 C C . GLY A 1 506 ? 143.63566 -7.25370 42.51833 1.000 17.23999 485 GLY A C 1
ATOM 3696 O O . GLY A 1 506 ? 142.49635 -7.11863 42.96372 1.000 14.42261 485 GLY A O 1
ATOM 3697 N N . HIS A 1 507 ? 143.91512 -7.21667 41.21935 1.000 17.43449 486 HIS A N 1
ATOM 3698 C CA . HIS A 1 507 ? 142.88264 -7.06262 40.21271 1.000 17.30243 486 HIS A CA 1
ATOM 3699 C C . HIS A 1 507 ? 142.82270 -8.26890 39.29497 1.000 17.66310 486 HIS A C 1
ATOM 3700 O O . HIS A 1 507 ? 142.02517 -8.27307 38.35023 1.000 17.44620 486 HIS A O 1
ATOM 3707 N N . GLY A 1 508 ? 143.60649 -9.30824 39.58113 1.000 18.27221 487 GLY A N 1
ATOM 3708 C CA . GLY A 1 508 ? 143.70927 -10.46864 38.72323 1.000 18.53241 487 GLY A CA 1
ATOM 3709 C C . GLY A 1 508 ? 142.75662 -11.58646 39.10576 1.000 18.60333 487 GLY A C 1
ATOM 3710 O O . GLY A 1 508 ? 141.87028 -11.44047 39.95065 1.000 18.79234 487 GLY A O 1
ATOM 3711 N N . SER A 1 509 ? 142.99235 -12.74437 38.49220 1.000 18.24412 488 SER A N 1
ATOM 3712 C CA . SER A 1 509 ? 142.06686 -13.86491 38.59082 1.000 18.24320 488 SER A CA 1
ATOM 3713 C C . SER A 1 509 ? 141.98875 -14.41444 40.01003 1.000 17.92871 488 SER A C 1
ATOM 3714 O O . SER A 1 509 ? 142.99267 -14.50632 40.72041 1.000 17.75426 488 SER A O 1
ATOM 3717 N N . LEU A 1 510 ? 140.77565 -14.78758 40.41461 1.000 17.63446 489 LEU A N 1
ATOM 3718 C CA . LEU A 1 510 ? 140.53045 -15.43906 41.69126 1.000 16.81540 489 LEU A CA 1
ATOM 3719 C C . LEU A 1 510 ? 140.17279 -16.91409 41.54924 1.000 16.40215 489 LEU A C 1
ATOM 3720 O O . LEU A 1 510 ? 139.99061 -17.58835 42.56805 1.000 16.48318 489 LEU A O 1
ATOM 3725 N N . ILE A 1 511 ? 140.09382 -17.44177 40.32495 1.000 16.46300 490 ILE A N 1
ATOM 3726 C CA . ILE A 1 511 ? 139.51377 -18.76224 40.09216 1.000 17.15518 490 ILE A CA 1
ATOM 3727 C C . ILE A 1 511 ? 140.58312 -19.84784 39.93505 1.000 17.25010 490 ILE A C 1
ATOM 3728 O O . ILE A 1 511 ? 140.26874 -20.95617 39.50153 1.000 16.92432 490 ILE A O 1
ATOM 3733 N N . GLY A 1 512 ? 141.83469 -19.56643 40.31755 1.000 16.71635 491 GLY A N 1
ATOM 3734 C CA . GLY A 1 512 ? 142.89513 -20.54293 40.13027 1.000 17.13770 491 GLY A CA 1
ATOM 3735 C C . GLY A 1 512 ? 142.67217 -21.86583 40.84480 1.000 16.91594 491 GLY A C 1
ATOM 3736 O O . GLY A 1 512 ? 143.19763 -22.89618 40.40482 1.000 17.19575 491 GLY A O 1
ATOM 3737 N N . GLY A 1 513 ? 141.88503 -21.87165 41.91965 1.000 16.28906 492 GLY A N 1
ATOM 3738 C CA . GLY A 1 513 ? 141.64112 -23.11170 42.63809 1.000 15.96390 492 GLY A CA 1
ATOM 3739 C C . GLY A 1 513 ? 140.86278 -24.14762 41.84829 1.000 17.07788 492 GLY A C 1
ATOM 3740 O O . GLY A 1 513 ? 140.97141 -25.34208 42.14266 1.000 17.43138 492 GLY A O 1
ATOM 3741 N N . ILE A 1 514 ? 140.08496 -23.72152 40.85210 1.000 16.01913 493 ILE A N 1
ATOM 3742 C CA . ILE A 1 514 ? 139.32051 -24.67391 40.04533 1.000 18.08080 493 ILE A CA 1
ATOM 3743 C C . ILE A 1 514 ? 140.26237 -25.61103 39.29759 1.000 18.64085 493 ILE A C 1
ATOM 3744 O O . ILE A 1 514 ? 140.22265 -26.83453 39.47552 1.000 18.04821 493 ILE A O 1
ATOM 3749 N N . GLU A 1 515 ? 141.13646 -25.04526 38.45875 1.000 19.30100 494 GLU A N 1
ATOM 3750 C CA . GLU A 1 515 ? 142.05818 -25.86977 37.68095 1.000 21.13938 494 GLU A CA 1
ATOM 3751 C C . GLU A 1 515 ? 143.03426 -26.62066 38.57450 1.000 20.03301 494 GLU A C 1
ATOM 3752 O O . GLU A 1 515 ? 143.40632 -27.76371 38.27529 1.000 19.80815 494 GLU A O 1
ATOM 3758 N N . ALA A 1 516 ? 143.50849 -25.97696 39.64192 1.000 19.15345 495 ALA A N 1
ATOM 3759 C CA . ALA A 1 516 ? 144.48177 -26.63739 40.50260 1.000 17.09037 495 ALA A CA 1
ATOM 3760 C C . ALA A 1 516 ? 143.89606 -27.88717 41.15090 1.000 17.76672 495 ALA A C 1
ATOM 3761 O O . ALA A 1 516 ? 144.61687 -28.87037 41.35930 1.000 18.05806 495 ALA A O 1
ATOM 3763 N N . ASN A 1 517 ? 142.59156 -27.89256 41.43083 1.000 17.46166 496 ASN A N 1
ATOM 3764 C CA . ASN A 1 517 ? 141.94105 -29.04669 42.03378 1.000 17.50885 496 ASN A CA 1
ATOM 3765 C C . ASN A 1 517 ? 141.28609 -29.96871 41.00359 1.000 17.88194 496 ASN A C 1
ATOM 3766 O O . ASN A 1 517 ? 140.50174 -30.84352 41.38429 1.000 18.22361 496 ASN A O 1
ATOM 3771 N N . GLY A 1 518 ? 141.60668 -29.80750 39.71881 1.000 17.49096 497 GLY A N 1
ATOM 3772 C CA . GLY A 1 518 ? 141.33565 -30.82114 38.71526 1.000 17.63974 497 GLY A CA 1
ATOM 3773 C C . GLY A 1 518 ? 140.17648 -30.57747 37.76871 1.000 18.51934 497 GLY A C 1
ATOM 3774 O O . GLY A 1 518 ? 139.84854 -31.48018 36.98545 1.000 18.75835 497 GLY A O 1
ATOM 3775 N N . TRP A 1 519 ? 139.58110 -29.38641 37.77101 1.000 18.32653 498 TRP A N 1
ATOM 3776 C CA . TRP A 1 519 ? 138.42851 -29.09705 36.92646 1.000 19.43541 498 TRP A CA 1
ATOM 3777 C C . TRP A 1 519 ? 138.66530 -27.80937 36.14658 1.000 20.70746 498 TRP A C 1
ATOM 3778 O O . TRP A 1 519 ? 139.64019 -27.09319 36.36355 1.000 20.03942 498 TRP A O 1
ATOM 3789 N N . LYS A 1 520 ? 137.75514 -27.51442 35.22398 1.000 22.71770 499 LYS A N 1
ATOM 3790 C CA . LYS A 1 520 ? 137.89735 -26.35595 34.35671 1.000 24.35618 499 LYS A CA 1
ATOM 3791 C C . LYS A 1 520 ? 136.54637 -25.67810 34.18724 1.000 22.83582 499 LYS A C 1
ATOM 3792 O O . LYS A 1 520 ? 135.53278 -26.34721 33.96192 1.000 22.82674 499 LYS A O 1
ATOM 3798 N N . LEU A 1 521 ? 136.53286 -24.35088 34.28868 1.000 21.63961 500 LEU A N 1
ATOM 3799 C CA . LEU A 1 521 ? 135.31042 -23.58851 34.05319 1.000 20.48654 500 LEU A CA 1
ATOM 3800 C C . LEU A 1 521 ? 135.04783 -23.50212 32.55501 1.000 19.56865 500 LEU A C 1
ATOM 3801 O O . LEU A 1 521 ? 135.90572 -23.03589 31.79821 1.000 19.37938 500 LEU A O 1
ATOM 3806 N N . VAL A 1 522 ? 133.86811 -23.95486 32.12476 1.000 18.62048 501 VAL A N 1
ATOM 3807 C CA . VAL A 1 522 ? 133.46636 -23.90032 30.72458 1.000 18.52022 501 VAL A CA 1
ATOM 3808 C C . VAL A 1 522 ? 132.08493 -23.26299 30.64820 1.000 18.03143 501 VAL A C 1
ATOM 3809 O O . VAL A 1 522 ? 131.37880 -23.13776 31.64883 1.000 17.85814 501 VAL A O 1
ATOM 3813 N N . TYR A 1 523 ? 131.70592 -22.86131 29.43235 1.000 18.04216 502 TYR A N 1
ATOM 3814 C CA . TYR A 1 523 ? 130.39540 -22.28899 29.14443 1.000 18.37216 502 TYR A CA 1
ATOM 3815 C C . TYR A 1 523 ? 129.79331 -22.99758 27.93959 1.000 18.75548 502 TYR A C 1
ATOM 3816 O O . TYR A 1 523 ? 130.49700 -23.26843 26.96172 1.000 18.77850 502 TYR A O 1
ATOM 3825 N N . ASN A 1 524 ? 128.49123 -23.26731 27.99893 1.000 19.12898 503 ASN A N 1
ATOM 3826 C CA . ASN A 1 524 ? 127.78589 -23.89388 26.88328 1.000 20.22538 503 ASN A CA 1
ATOM 3827 C C . ASN A 1 524 ? 126.30313 -23.55831 27.01111 1.000 20.84889 503 ASN A C 1
ATOM 3828 O O . ASN A 1 524 ? 125.89367 -22.80200 27.89574 1.000 20.14670 503 ASN A O 1
ATOM 3833 N N . ASP A 1 525 ? 125.49212 -24.11809 26.11528 1.000 21.73955 504 ASP A N 1
ATOM 3834 C CA . ASP A 1 525 ? 124.07286 -23.78690 26.11203 1.000 22.66922 504 ASP A CA 1
ATOM 3835 C C . ASP A 1 525 ? 123.24331 -24.63791 27.07003 1.000 24.02356 504 ASP A C 1
ATOM 3836 O O . ASP A 1 525 ? 122.02609 -24.43579 27.15727 1.000 23.70110 504 ASP A O 1
ATOM 3841 N N . GLU A 1 526 ? 123.86235 -25.55233 27.80622 1.000 25.84814 505 GLU A N 1
ATOM 3842 C CA . GLU A 1 526 ? 123.13710 -26.31329 28.81857 1.000 27.04999 505 GLU A CA 1
ATOM 3843 C C . GLU A 1 526 ? 122.89292 -25.43195 30.04120 1.000 25.15750 505 GLU A C 1
ATOM 3844 O O . GLU A 1 526 ? 123.84524 -24.86375 30.58838 1.000 24.58044 505 GLU A O 1
ATOM 3850 N N . PRO A 1 527 ? 121.64722 -25.28774 30.49204 1.000 23.36922 506 PRO A N 1
ATOM 3851 C CA . PRO A 1 527 ? 121.37867 -24.38590 31.61424 1.000 22.34534 506 PRO A CA 1
ATOM 3852 C C . PRO A 1 527 ? 122.15225 -24.79500 32.85786 1.000 22.09591 506 PRO A C 1
ATOM 3853 O O . PRO A 1 527 ? 122.35060 -25.97879 33.13112 1.000 22.34574 506 PRO A O 1
ATOM 3857 N N . ASN A 1 528 ? 122.60331 -23.79184 33.60298 1.000 21.73234 507 ASN A N 1
ATOM 3858 C CA . ASN A 1 528 ? 123.18217 -24.03946 34.91381 1.000 22.10136 507 ASN A CA 1
ATOM 3859 C C . ASN A 1 528 ? 122.06166 -24.38696 35.89305 1.000 22.59901 507 ASN A C 1
ATOM 3860 O O . ASN A 1 528 ? 121.02636 -23.71356 35.92467 1.000 22.00970 507 ASN A O 1
ATOM 3865 N N . LEU A 1 529 ? 122.26859 -25.44651 36.68722 1.000 23.48603 508 LEU A N 1
ATOM 3866 C CA . LEU A 1 529 ? 121.19969 -25.97009 37.53864 1.000 23.94295 508 LEU A CA 1
ATOM 3867 C C . LEU A 1 529 ? 120.65174 -24.90133 38.47693 1.000 24.39968 508 LEU A C 1
ATOM 3868 O O . LEU A 1 529 ? 119.43963 -24.83862 38.71438 1.000 24.84803 508 LEU A O 1
ATOM 3873 N N . ALA A 1 530 ? 121.52958 -24.06404 39.03532 1.000 24.59482 509 ALA A N 1
ATOM 3874 C CA . ALA A 1 530 ? 121.07895 -22.98482 39.90899 1.000 26.09799 509 ALA A CA 1
ATOM 3875 C C . ALA A 1 530 ? 120.30452 -21.93271 39.12836 1.000 27.09681 509 ALA A C 1
ATOM 3876 O O . ALA A 1 530 ? 119.24104 -21.47763 39.56613 1.000 26.78811 509 ALA A O 1
ATOM 3878 N N . THR A 1 531 ? 120.84619 -21.50575 37.98541 1.000 28.24157 510 THR A N 1
ATOM 3879 C CA . THR A 1 531 ? 120.15584 -20.52379 37.15493 1.000 29.66437 510 THR A CA 1
ATOM 3880 C C . THR A 1 531 ? 118.78014 -21.03110 36.73816 1.000 31.29703 510 THR A C 1
ATOM 3881 O O . THR A 1 531 ? 117.78225 -20.30737 36.83839 1.000 31.16191 510 THR A O 1
ATOM 3885 N N . LYS A 1 532 ? 118.70879 -22.28866 36.29236 1.000 33.26196 511 LYS A N 1
ATOM 3886 C CA . LYS A 1 532 ? 117.44064 -22.86873 35.85616 1.000 34.89886 511 LYS A CA 1
ATOM 3887 C C . LYS A 1 532 ? 116.40610 -22.85664 36.97639 1.000 34.00222 511 LYS A C 1
ATOM 3888 O O . LYS A 1 532 ? 115.25407 -22.45508 36.76838 1.000 33.70006 511 LYS A O 1
ATOM 3894 N N . THR A 1 533 ? 116.79435 -23.30798 38.17124 1.000 33.68446 512 THR A N 1
ATOM 3895 C CA . THR A 1 533 ? 115.86282 -23.29580 39.29486 1.000 34.15515 512 THR A CA 1
ATOM 3896 C C . THR A 1 533 ? 115.46652 -21.87002 39.66502 1.000 35.51086 512 THR A C 1
ATOM 3897 O O . THR A 1 533 ? 114.29597 -21.60384 39.96114 1.000 34.94992 512 THR A O 1
ATOM 3901 N N . ASP A 1 534 ? 116.42224 -20.93435 39.63541 1.000 37.34348 513 ASP A N 1
ATOM 3902 C CA . ASP A 1 534 ? 116.10476 -19.55073 39.97835 1.000 39.38488 513 ASP A CA 1
ATOM 3903 C C . ASP A 1 534 ? 115.26923 -18.88545 38.88984 1.000 41.93644 513 ASP A C 1
ATOM 3904 O O . ASP A 1 534 ? 114.50259 -17.95810 39.17821 1.000 41.24237 513 ASP A O 1
ATOM 3909 N N . GLU A 1 535 ? 115.40795 -19.33758 37.64124 1.000 45.25588 514 GLU A N 1
ATOM 3910 C CA . GLU A 1 535 ? 114.60664 -18.81233 36.53924 1.000 48.37190 514 GLU A CA 1
ATOM 3911 C C . GLU A 1 535 ? 113.18936 -19.35859 36.58216 1.000 52.51360 514 GLU A C 1
ATOM 3912 O O . GLU A 1 535 ? 112.23397 -18.64666 36.25452 1.000 52.48422 514 GLU A O 1
ATOM 3918 N N . SER A 1 536 ? 113.04725 -20.62428 36.96553 1.000 57.03405 515 SER A N 1
ATOM 3919 C CA . SER A 1 536 ? 111.82814 -21.37544 36.72304 1.000 60.27033 515 SER A CA 1
ATOM 3920 C C . SER A 1 536 ? 110.64798 -20.78781 37.49285 1.000 62.09739 515 SER A C 1
ATOM 3921 O O . SER A 1 536 ? 110.79876 -19.94209 38.38348 1.000 62.61290 515 SER A O 1
ATOM 3924 N N . ASP A 1 537 ? 109.45404 -21.23828 37.10235 1.000 63.11025 516 ASP A N 1
ATOM 3925 C CA . ASP A 1 537 ? 108.18028 -20.79857 37.66043 1.000 63.90303 516 ASP A CA 1
ATOM 3926 C C . ASP A 1 537 ? 107.86446 -19.34255 37.33108 1.000 62.29374 516 ASP A C 1
ATOM 3927 O O . ASP A 1 537 ? 106.72035 -19.01898 37.00145 1.000 62.77151 516 ASP A O 1
ATOM 3932 N N . ASP A 1 538 ? 108.85908 -18.45557 37.39071 1.000 59.97737 517 ASP A N 1
ATOM 3933 C CA . ASP A 1 538 ? 108.63543 -17.07122 36.99923 1.000 57.38636 517 ASP A CA 1
ATOM 3934 C C . ASP A 1 538 ? 109.01204 -16.78665 35.55032 1.000 52.91395 517 ASP A C 1
ATOM 3935 O O . ASP A 1 538 ? 108.72012 -15.69038 35.06104 1.000 52.83188 517 ASP A O 1
ATOM 3940 N N . LYS A 1 539 ? 109.65075 -17.73322 34.86264 1.000 48.57312 518 LYS A N 1
ATOM 3941 C CA . LYS A 1 539 ? 110.00921 -17.58881 33.44945 1.000 44.75921 518 LYS A CA 1
ATOM 3942 C C . LYS A 1 539 ? 110.92378 -16.38594 33.19818 1.000 40.84244 518 LYS A C 1
ATOM 3943 O O . LYS A 1 539 ? 110.75330 -15.65653 32.21906 1.000 40.30501 518 LYS A O 1
ATOM 3949 N N . ASP A 1 540 ? 111.91610 -16.17989 34.06587 1.000 37.28079 519 ASP A N 1
ATOM 3950 C CA . ASP A 1 540 ? 112.87202 -15.09642 33.85809 1.000 33.49085 519 ASP A CA 1
ATOM 3951 C C . ASP A 1 540 ? 113.99373 -15.54375 32.91460 1.000 29.81495 519 ASP A C 1
ATOM 3952 O O . ASP A 1 540 ? 114.07542 -16.70473 32.50435 1.000 29.70332 519 ASP A O 1
ATOM 3957 N N . ALA A 1 541 ? 114.87518 -14.61019 32.55587 1.000 26.77555 520 ALA A N 1
ATOM 3958 C CA . ALA A 1 541 ? 115.94430 -14.89491 31.60077 1.000 24.68977 520 ALA A CA 1
ATOM 3959 C C . ALA A 1 541 ? 117.24031 -14.26526 32.09182 1.000 22.60958 520 ALA A C 1
ATOM 3960 O O . ALA A 1 541 ? 117.40614 -13.04458 32.01082 1.000 21.90864 520 ALA A O 1
ATOM 3962 N N . SER A 1 542 ? 118.15715 -15.09832 32.58263 1.000 20.85239 521 SER A N 1
ATOM 3963 C CA . SER A 1 542 ? 119.50986 -14.67772 32.93584 1.000 19.19109 521 SER A CA 1
ATOM 3964 C C . SER A 1 542 ? 120.41723 -14.87948 31.72633 1.000 18.32789 521 SER A C 1
ATOM 3965 O O . SER A 1 542 ? 120.66823 -16.01719 31.31332 1.000 18.46903 521 SER A O 1
ATOM 3968 N N . LEU A 1 543 ? 120.93003 -13.78415 31.17147 1.000 17.45692 522 LEU A N 1
ATOM 3969 C CA . LEU A 1 543 ? 121.71100 -13.82659 29.93706 1.000 16.77520 522 LEU A CA 1
ATOM 3970 C C . LEU A 1 543 ? 123.04972 -13.11855 30.11470 1.000 16.15900 522 LEU A C 1
ATOM 3971 O O . LEU A 1 543 ? 123.56058 -12.47466 29.19469 1.000 15.72506 522 LEU A O 1
ATOM 3976 N N . THR A 1 544 ? 123.63940 -13.23570 31.30837 1.000 15.81572 523 THR A N 1
ATOM 3977 C CA . THR A 1 544 ? 124.82915 -12.45691 31.63878 1.000 16.01872 523 THR A CA 1
ATOM 3978 C C . THR A 1 544 ? 125.96121 -12.69608 30.64781 1.000 16.16319 523 THR A C 1
ATOM 3979 O O . THR A 1 544 ? 126.63894 -11.75108 30.22832 1.000 15.83083 523 THR A O 1
ATOM 3983 N N . TYR A 1 545 ? 126.18894 -13.94844 30.26339 1.000 16.51813 524 TYR A N 1
ATOM 3984 C CA . TYR A 1 545 ? 127.36482 -14.29868 29.48108 1.000 16.80288 524 TYR A CA 1
ATOM 3985 C C . TYR A 1 545 ? 127.06840 -14.39259 27.99031 1.000 16.87697 524 TYR A C 1
ATOM 3986 O O . TYR A 1 545 ? 127.94938 -14.77538 27.21486 1.000 17.28124 524 TYR A O 1
ATOM 3995 N N . SER A 1 546 ? 125.85174 -14.04416 27.57319 1.000 16.65306 525 SER A N 1
ATOM 3996 C CA . SER A 1 546 ? 125.55481 -13.88641 26.15382 1.000 16.17636 525 SER A CA 1
ATOM 3997 C C . SER A 1 546 ? 125.27105 -12.41864 25.84934 1.000 15.96107 525 SER A C 1
ATOM 3998 O O . SER A 1 546 ? 126.15097 -11.69918 25.36874 1.000 16.37982 525 SER A O 1
ATOM 4001 N N . LEU A 1 547 ? 124.06036 -11.95038 26.14261 1.000 15.97775 526 LEU A N 1
ATOM 4002 C CA . LEU A 1 547 ? 123.72726 -10.55889 25.85736 1.000 16.13650 526 LEU A CA 1
ATOM 4003 C C . LEU A 1 547 ? 124.16846 -9.59900 26.95486 1.000 15.90247 526 LEU A C 1
ATOM 4004 O O . LEU A 1 547 ? 124.04866 -8.38182 26.77595 1.000 15.39282 526 LEU A O 1
ATOM 4009 N N . GLY A 1 548 ? 124.67614 -10.10163 28.07326 1.000 16.00097 527 GLY A N 1
ATOM 4010 C CA . GLY A 1 548 ? 125.13646 -9.20057 29.11750 1.000 15.84893 527 GLY A CA 1
ATOM 4011 C C . GLY A 1 548 ? 124.01625 -8.49559 29.85017 1.000 16.17901 527 GLY A C 1
ATOM 4012 O O . GLY A 1 548 ? 124.14013 -7.30631 30.17722 1.000 16.25404 527 GLY A O 1
ATOM 4013 N N . MET A 1 549 ? 122.91915 -9.19474 30.11007 1.000 16.23856 528 MET A N 1
ATOM 4014 C CA . MET A 1 549 ? 121.83065 -8.62148 30.88472 1.000 15.94332 528 MET A CA 1
ATOM 4015 C C . MET A 1 549 ? 120.97639 -9.75381 31.42703 1.000 16.22646 528 MET A C 1
ATOM 4016 O O . MET A 1 549 ? 121.09311 -10.90350 31.00556 1.000 16.87211 528 MET A O 1
ATOM 4021 N N . SER A 1 550 ? 120.12373 -9.41307 32.38527 1.000 16.41603 529 SER A N 1
ATOM 4022 C CA . SER A 1 550 ? 119.09762 -10.31689 32.87296 1.000 17.28839 529 SER A CA 1
ATOM 4023 C C . SER A 1 550 ? 117.75265 -9.61962 32.74819 1.000 17.61517 529 SER A C 1
ATOM 4024 O O . SER A 1 550 ? 117.66749 -8.39279 32.86944 1.000 17.39573 529 SER A O 1
ATOM 4027 N N . LEU A 1 551 ? 116.70330 -10.40379 32.48916 1.000 17.95814 530 LEU A N 1
ATOM 4028 C CA . LEU A 1 551 ? 115.37384 -9.85343 32.27570 1.000 19.09570 530 LEU A CA 1
ATOM 4029 C C . LEU A 1 551 ? 114.33433 -10.61971 33.07997 1.000 19.74615 530 LEU A C 1
ATOM 4030 O O . LEU A 1 551 ? 114.45982 -11.82725 33.30597 1.000 19.36525 530 LEU A O 1
ATOM 4035 N N . LYS A 1 552 ? 113.29165 -9.90267 33.48461 1.000 21.08343 531 LYS A N 1
ATOM 4036 C CA . LYS A 1 552 ? 112.09054 -10.53299 34.00382 1.000 22.85212 531 LYS A CA 1
ATOM 4037 C C . LYS A 1 552 ? 111.23530 -11.03956 32.84430 1.000 22.18384 531 LYS A C 1
ATOM 4038 O O . LYS A 1 552 ? 111.42697 -10.65661 31.68800 1.000 21.48243 531 LYS A O 1
ATOM 4044 N N . ALA A 1 553 ? 110.27466 -11.90877 33.17380 1.000 22.04130 532 ALA A N 1
ATOM 4045 C CA . ALA A 1 553 ? 109.37595 -12.45689 32.15981 1.000 22.03098 532 ALA A CA 1
ATOM 4046 C C . ALA A 1 553 ? 108.64401 -11.36147 31.39648 1.000 22.08881 532 ALA A C 1
ATOM 4047 O O . ALA A 1 553 ? 108.29474 -11.54920 30.22946 1.000 22.85577 532 ALA A O 1
ATOM 4049 N N . SER A 1 554 ? 108.40860 -10.21539 32.03412 1.000 21.88523 533 SER A N 1
ATOM 4050 C CA . SER A 1 554 ? 107.76480 -9.07131 31.40237 1.000 22.13225 533 SER A CA 1
ATOM 4051 C C . SER A 1 554 ? 108.61148 -8.41597 30.31928 1.000 21.96381 533 SER A C 1
ATOM 4052 O O . SER A 1 554 ? 108.08646 -7.59023 29.56697 1.000 21.89810 533 SER A O 1
ATOM 4055 N N . GLY A 1 555 ? 109.90239 -8.71844 30.24512 1.000 21.60997 534 GLY A N 1
ATOM 4056 C CA . GLY A 1 555 ? 110.80323 -7.99360 29.37883 1.000 21.36511 534 GLY A CA 1
ATOM 4057 C C . GLY A 1 555 ? 111.55090 -6.85644 30.05032 1.000 21.11617 534 GLY A C 1
ATOM 4058 O O . GLY A 1 555 ? 112.48868 -6.31770 29.44809 1.000 20.98588 534 GLY A O 1
ATOM 4059 N N . ASP A 1 556 ? 111.16899 -6.47067 31.26862 1.000 20.81036 535 ASP A N 1
ATOM 4060 C CA . ASP A 1 556 ? 111.92672 -5.44798 31.98196 1.000 19.96574 535 ASP A CA 1
ATOM 4061 C C . ASP A 1 556 ? 113.33645 -5.96091 32.25105 1.000 18.61387 535 ASP A C 1
ATOM 4062 O O . ASP A 1 556 ? 113.52247 -7.07805 32.74371 1.000 18.50814 535 ASP A O 1
ATOM 4067 N N . ILE A 1 557 ? 114.33258 -5.14199 31.92323 1.000 17.62879 536 ILE A N 1
ATOM 4068 C CA . ILE A 1 557 ? 115.71194 -5.50550 32.21328 1.000 16.57303 536 ILE A CA 1
ATOM 4069 C C . ILE A 1 557 ? 115.96307 -5.34293 33.70760 1.000 16.28960 536 ILE A C 1
ATOM 4070 O O . ILE A 1 557 ? 115.68983 -4.28593 34.28819 1.000 16.28748 536 ILE A O 1
ATOM 4075 N N . SER A 1 558 ? 116.47731 -6.39576 34.34112 1.000 16.34583 537 SER A N 1
ATOM 4076 C CA . SER A 1 558 ? 116.74210 -6.37794 35.77391 1.000 16.46622 537 SER A CA 1
ATOM 4077 C C . SER A 1 558 ? 118.21798 -6.20155 36.11117 1.000 16.97278 537 SER A C 1
ATOM 4078 O O . SER A 1 558 ? 118.54147 -5.93403 37.27717 1.000 16.59474 537 SER A O 1
ATOM 4081 N N . ASP A 1 559 ? 119.11452 -6.35170 35.13842 1.000 17.53673 538 ASP A N 1
ATOM 4082 C CA . ASP A 1 559 ? 120.54433 -6.18410 35.38565 1.000 18.64090 538 ASP A CA 1
ATOM 4083 C C . ASP A 1 559 ? 121.25382 -6.03830 34.04862 1.000 17.21987 538 ASP A C 1
ATOM 4084 O O . ASP A 1 559 ? 120.83525 -6.62764 33.04863 1.000 17.21460 538 ASP A O 1
ATOM 4089 N N . VAL A 1 560 ? 122.32110 -5.24133 34.03584 1.000 15.68600 539 VAL A N 1
ATOM 4090 C CA . VAL A 1 560 ? 123.12343 -5.03043 32.83696 1.000 14.50464 539 VAL A CA 1
ATOM 4091 C C . VAL A 1 560 ? 124.59477 -5.15607 33.20432 1.000 14.11095 539 VAL A C 1
ATOM 4092 O O . VAL A 1 560 ? 125.07126 -4.47485 34.11884 1.000 13.78701 539 VAL A O 1
ATOM 4096 N N . LEU A 1 561 ? 125.31091 -6.00586 32.47568 1.000 14.21526 540 LEU A N 1
ATOM 4097 C CA . LEU A 1 561 ? 126.73870 -6.20208 32.68345 1.000 14.57838 540 LEU A CA 1
ATOM 4098 C C . LEU A 1 561 ? 127.51796 -5.06308 32.03230 1.000 14.47570 540 LEU A C 1
ATOM 4099 O O . LEU A 1 561 ? 127.37476 -4.80930 30.83037 1.000 14.46104 540 LEU A O 1
ATOM 4104 N N . TRP A 1 562 ? 128.33998 -4.38208 32.82823 1.000 14.86385 541 TRP A N 1
ATOM 4105 C CA . TRP A 1 562 ? 129.20678 -3.31461 32.33270 1.000 15.23911 541 TRP A CA 1
ATOM 4106 C C . TRP A 1 562 ? 130.04400 -3.79528 31.15072 1.000 16.05255 541 TRP A C 1
ATOM 4107 O O . TRP A 1 562 ? 130.62025 -4.88647 31.18509 1.000 16.44936 541 TRP A O 1
ATOM 4118 N N . ASP A 1 563 ? 130.08062 -2.98175 30.09200 1.000 16.11846 542 ASP A N 1
ATOM 4119 C CA . ASP A 1 563 ? 130.82886 -3.21028 28.85595 1.000 17.16794 542 ASP A CA 1
ATOM 4120 C C . ASP A 1 563 ? 130.34382 -4.41518 28.05460 1.000 16.88510 542 ASP A C 1
ATOM 4121 O O . ASP A 1 563 ? 131.01613 -4.81064 27.09450 1.000 17.29763 542 ASP A O 1
ATOM 4126 N N . GLY A 1 564 ? 129.20257 -5.00612 28.40517 1.000 16.24221 543 GLY A N 1
ATOM 4127 C CA . GLY A 1 564 ? 128.63519 -6.09562 27.63772 1.000 15.80309 543 GLY A CA 1
ATOM 4128 C C . GLY A 1 564 ? 127.78008 -5.59658 26.48093 1.000 15.75085 543 GLY A C 1
ATOM 4129 O O . GLY A 1 564 ? 127.62105 -4.38769 26.28094 1.000 15.42797 543 GLY A O 1
ATOM 4130 N N . PRO A 1 565 ? 127.22232 -6.52218 25.68701 1.000 15.73702 544 PRO A N 1
ATOM 4131 C CA . PRO A 1 565 ? 126.45345 -6.09465 24.49861 1.000 15.53908 544 PRO A CA 1
ATOM 4132 C C . PRO A 1 565 ? 125.26739 -5.19591 24.81231 1.000 15.29082 544 PRO A C 1
ATOM 4133 O O . PRO A 1 565 ? 125.08352 -4.17513 24.13921 1.000 15.93414 544 PRO A O 1
ATOM 4137 N N . ALA A 1 566 ? 124.45128 -5.54495 25.81092 1.000 14.87416 545 ALA A N 1
ATOM 4138 C CA . ALA A 1 566 ? 123.31500 -4.69795 26.16528 1.000 15.02943 545 ALA A CA 1
ATOM 4139 C C . ALA A 1 566 ? 123.77813 -3.32272 26.62725 1.000 15.30400 545 ALA A C 1
ATOM 4140 O O . ALA A 1 566 ? 123.20442 -2.29903 26.23576 1.000 15.08842 545 ALA A O 1
ATOM 4142 N N . PHE A 1 567 ? 124.81538 -3.28491 27.46683 1.000 15.24574 546 PHE A N 1
ATOM 4143 C CA . PHE A 1 567 ? 125.41240 -2.01961 27.88755 1.000 15.84038 546 PHE A CA 1
ATOM 4144 C C . PHE A 1 567 ? 125.83962 -1.17991 26.68576 1.000 16.56920 546 PHE A C 1
ATOM 4145 O O . PHE A 1 567 ? 125.61769 0.03797 26.65336 1.000 16.42632 546 PHE A O 1
ATOM 4153 N N . ASN A 1 568 ? 126.44437 -1.81531 25.67880 1.000 17.43236 547 ASN A N 1
ATOM 4154 C CA . ASN A 1 568 ? 126.93852 -1.08988 24.51467 1.000 18.00646 547 ASN A CA 1
ATOM 4155 C C . ASN A 1 568 ? 125.81921 -0.63571 23.58320 1.000 18.06307 547 ASN A C 1
ATOM 4156 O O . ASN A 1 568 ? 126.07119 0.18125 22.69293 1.000 18.38086 547 ASN A O 1
ATOM 4161 N N . ALA A 1 569 ? 124.59843 -1.12698 23.77000 1.000 17.69453 548 ALA A N 1
ATOM 4162 C CA . ALA A 1 569 ? 123.43166 -0.56541 23.10205 1.000 17.93215 548 ALA A CA 1
ATOM 4163 C C . ALA A 1 569 ? 122.77239 0.53026 23.92921 1.000 17.50957 548 ALA A C 1
ATOM 4164 O O . ALA A 1 569 ? 121.65802 0.95121 23.60548 1.000 17.19357 548 ALA A O 1
ATOM 4166 N N . GLY A 1 570 ? 123.42609 0.98758 24.99818 1.000 16.91978 549 GLY A N 1
ATOM 4167 C CA . GLY A 1 570 ? 122.86539 2.02548 25.83746 1.000 16.09107 549 GLY A CA 1
ATOM 4168 C C . GLY A 1 570 ? 121.80931 1.56873 26.81668 1.000 16.21161 549 GLY A C 1
ATOM 4169 O O . GLY A 1 570 ? 121.20708 2.41394 27.48964 1.000 16.36751 549 GLY A O 1
ATOM 4170 N N . LEU A 1 571 ? 121.56078 0.26483 26.91658 1.000 15.92013 550 LEU A N 1
ATOM 4171 C CA . LEU A 1 571 ? 120.47707 -0.23989 27.74833 1.000 15.64188 550 LEU A CA 1
ATOM 4172 C C . LEU A 1 571 ? 120.82018 -0.14124 29.22819 1.000 15.36259 550 LEU A C 1
ATOM 4173 O O . LEU A 1 571 ? 121.96529 -0.36314 29.63157 1.000 15.80353 550 LEU A O 1
ATOM 4178 N N . ILE A 1 572 ? 119.80799 0.16004 30.04257 1.000 14.93926 551 ILE A N 1
ATOM 4179 C CA . ILE A 1 572 ? 119.94301 0.15110 31.49209 1.000 15.08421 551 ILE A CA 1
ATOM 4180 C C . ILE A 1 572 ? 118.79864 -0.64554 32.10290 1.000 15.26276 551 ILE A C 1
ATOM 4181 O O . ILE A 1 572 ? 117.73475 -0.83417 31.50182 1.000 15.22677 551 ILE A O 1
ATOM 4186 N N . THR A 1 573 ? 119.05789 -1.13995 33.30850 1.000 15.48140 552 THR A N 1
ATOM 4187 C CA . THR A 1 573 ? 118.02556 -1.72088 34.15401 1.000 15.53406 552 THR A CA 1
ATOM 4188 C C . THR A 1 573 ? 116.82017 -0.79676 34.21869 1.000 15.64615 552 THR A C 1
ATOM 4189 O O . THR A 1 573 ? 116.95709 0.41437 34.40364 1.000 15.97616 552 THR A O 1
ATOM 4193 N N . GLY A 1 574 ? 115.63494 -1.36402 34.02078 1.000 15.77867 553 GLY A N 1
ATOM 4194 C CA . GLY A 1 574 ? 114.42493 -0.58860 33.95992 1.000 15.76719 553 GLY A CA 1
ATOM 4195 C C . GLY A 1 574 ? 113.92061 -0.35320 32.54986 1.000 15.98975 553 GLY A C 1
ATOM 4196 O O . GLY A 1 574 ? 112.71452 -0.16918 32.36270 1.000 15.77951 553 GLY A O 1
ATOM 4197 N N . ASN A 1 575 ? 114.81332 -0.33443 31.55651 1.000 16.29282 554 ASN A N 1
ATOM 4198 C CA . ASN A 1 575 ? 114.34906 -0.41180 30.17824 1.000 16.36166 554 ASN A CA 1
ATOM 4199 C C . ASN A 1 575 ? 113.65019 -1.75150 29.96185 1.000 17.23303 554 ASN A C 1
ATOM 4200 O O . ASN A 1 575 ? 113.84050 -2.70929 30.71591 1.000 16.97961 554 ASN A O 1
ATOM 4205 N N . THR A 1 576 ? 112.84149 -1.82306 28.90913 1.000 17.79724 555 THR A N 1
ATOM 4206 C CA . THR A 1 576 ? 112.03859 -3.00580 28.63735 1.000 18.01411 555 THR A CA 1
ATOM 4207 C C . THR A 1 576 ? 112.32889 -3.50300 27.23235 1.000 17.86714 555 THR A C 1
ATOM 4208 O O . THR A 1 576 ? 112.28456 -2.72471 26.27615 1.000 18.64718 555 THR A O 1
ATOM 4212 N N . ILE A 1 577 ? 112.61838 -4.79379 27.10727 1.000 17.64396 556 ILE A N 1
ATOM 4213 C CA . ILE A 1 577 ? 112.69917 -5.41644 25.79153 1.000 18.07357 556 ILE A CA 1
ATOM 4214 C C . ILE A 1 577 ? 111.28249 -5.80290 25.37720 1.000 17.98470 556 ILE A C 1
ATOM 4215 O O . ILE A 1 577 ? 110.69013 -6.72817 25.93848 1.000 17.63730 556 ILE A O 1
ATOM 4220 N N . VAL A 1 578 ? 110.73640 -5.07155 24.40339 1.000 17.66537 557 VAL A N 1
ATOM 4221 C CA . VAL A 1 578 ? 109.35612 -5.26151 23.96723 1.000 17.83478 557 VAL A CA 1
ATOM 4222 C C . VAL A 1 578 ? 109.25820 -6.40688 22.96858 1.000 18.57432 557 VAL A C 1
ATOM 4223 O O . VAL A 1 578 ? 108.33286 -7.22807 23.03131 1.000 18.70274 557 VAL A O 1
ATOM 4227 N N . ALA A 1 579 ? 110.20482 -6.48592 22.03661 1.000 18.91833 558 ALA A N 1
ATOM 4228 C CA . ALA A 1 579 ? 110.14731 -7.50457 21.00135 1.000 19.56274 558 ALA A CA 1
ATOM 4229 C C . ALA A 1 579 ? 111.55755 -7.92924 20.62720 1.000 19.89388 558 ALA A C 1
ATOM 4230 O O . ALA A 1 579 ? 112.52699 -7.19074 20.82576 1.000 20.20627 558 ALA A O 1
ATOM 4232 N N . VAL A 1 580 ? 111.65429 -9.14364 20.08845 1.000 19.81460 559 VAL A N 1
ATOM 4233 C CA . VAL A 1 580 ? 112.90757 -9.72259 19.62527 1.000 20.27645 559 VAL A CA 1
ATOM 4234 C C . VAL A 1 580 ? 112.69053 -10.18714 18.19089 1.000 20.49871 559 VAL A C 1
ATOM 4235 O O . VAL A 1 580 ? 111.87931 -11.09095 17.94437 1.000 20.08306 559 VAL A O 1
ATOM 4239 N N . ASN A 1 581 ? 113.41271 -9.57528 17.25131 1.000 20.72530 560 ASN A N 1
ATOM 4240 C CA . ASN A 1 581 ? 113.20904 -9.83256 15.82361 1.000 21.27005 560 ASN A CA 1
ATOM 4241 C C . ASN A 1 581 ? 111.73522 -9.67521 15.45823 1.000 21.69226 560 ASN A C 1
ATOM 4242 O O . ASN A 1 581 ? 111.17920 -10.44124 14.66671 1.000 22.43034 560 ASN A O 1
ATOM 4247 N N . GLY A 1 582 ? 111.08534 -8.68936 16.07644 1.000 22.15790 561 GLY A N 1
ATOM 4248 C CA . GLY A 1 582 ? 109.70190 -8.38334 15.79173 1.000 23.66896 561 GLY A CA 1
ATOM 4249 C C . GLY A 1 582 ? 108.68106 -9.16005 16.59578 1.000 24.02237 561 GLY A C 1
ATOM 4250 O O . GLY A 1 582 ? 107.49226 -8.81458 16.54904 1.000 23.96933 561 GLY A O 1
ATOM 4251 N N . ARG A 1 583 ? 109.09605 -10.18432 17.33667 1.000 24.31275 562 ARG A N 1
ATOM 4252 C CA . ARG A 1 583 ? 108.17288 -11.02626 18.08758 1.000 25.55379 562 ARG A CA 1
ATOM 4253 C C . ARG A 1 583 ? 108.10568 -10.58923 19.54673 1.000 23.87543 562 ARG A C 1
ATOM 4254 O O . ARG A 1 583 ? 109.13576 -10.33446 20.17372 1.000 23.23165 562 ARG A O 1
ATOM 4262 N N . ALA A 1 584 ? 106.88289 -10.52413 20.08074 1.000 22.23016 563 ALA A N 1
ATOM 4263 C CA . ALA A 1 584 ? 106.66098 -10.10525 21.46164 1.000 20.49027 563 ALA A CA 1
ATOM 4264 C C . ALA A 1 584 ? 107.58115 -10.85359 22.41694 1.000 19.78270 563 ALA A C 1
ATOM 4265 O O . ALA A 1 584 ? 107.76649 -12.06802 22.30573 1.000 19.23951 563 ALA A O 1
ATOM 4267 N N . PHE A 1 585 ? 108.15843 -10.12063 23.36577 1.000 19.58863 564 PHE A N 1
ATOM 4268 C CA . PHE A 1 585 ? 109.19308 -10.71554 24.19624 1.000 19.79886 564 PHE A CA 1
ATOM 4269 C C . PHE A 1 585 ? 108.64660 -11.86859 25.02599 1.000 19.87587 564 PHE A C 1
ATOM 4270 O O . PHE A 1 585 ? 107.54257 -11.80369 25.57482 1.000 19.21981 564 PHE A O 1
ATOM 4278 N N . SER A 1 586 ? 109.44822 -12.92284 25.11494 1.000 20.74556 565 SER A N 1
ATOM 4279 C CA . SER A 1 586 ? 109.37065 -13.89794 26.18839 1.000 21.11687 565 SER A CA 1
ATOM 4280 C C . SER A 1 586 ? 110.78859 -14.38667 26.42715 1.000 21.91848 565 SER A C 1
ATOM 4281 O O . SER A 1 586 ? 111.68581 -14.16009 25.61034 1.000 22.50958 565 SER A O 1
ATOM 4284 N N . SER A 1 587 ? 110.99051 -15.05234 27.56374 1.000 22.24913 566 SER A N 1
ATOM 4285 C CA . SER A 1 587 ? 112.30137 -15.63179 27.84180 1.000 23.58022 566 SER A CA 1
ATOM 4286 C C . SER A 1 587 ? 112.67950 -16.66471 26.78623 1.000 24.75561 566 SER A C 1
ATOM 4287 O O . SER A 1 587 ? 113.82292 -16.69016 26.31552 1.000 24.47455 566 SER A O 1
ATOM 4290 N N . ASP A 1 588 ? 111.72827 -17.52252 26.39616 1.000 25.42913 567 ASP A N 1
ATOM 4291 C CA . ASP A 1 588 ? 111.99291 -18.48086 25.32723 1.000 25.58458 567 ASP A CA 1
ATOM 4292 C C . ASP A 1 588 ? 112.28004 -17.77481 24.00814 1.000 23.97077 567 ASP A C 1
ATOM 4293 O O . ASP A 1 588 ? 113.14184 -18.21319 23.23493 1.000 24.20755 567 ASP A O 1
ATOM 4298 N N . VAL A 1 589 ? 111.55527 -16.69052 23.72314 1.000 22.53003 568 VAL A N 1
ATOM 4299 C CA . VAL A 1 589 ? 111.72859 -16.00038 22.44647 1.000 21.41058 568 VAL A CA 1
ATOM 4300 C C . VAL A 1 589 ? 113.13565 -15.41683 22.34410 1.000 20.69789 568 VAL A C 1
ATOM 4301 O O . VAL A 1 589 ? 113.81889 -15.57036 21.32365 1.000 20.39985 568 VAL A O 1
ATOM 4305 N N . ILE A 1 590 ? 113.60594 -14.76117 23.40713 1.000 20.26631 569 ILE A N 1
ATOM 4306 C CA . ILE A 1 590 ? 114.92636 -14.14649 23.32203 1.000 20.04884 569 ILE A CA 1
ATOM 4307 C C . ILE A 1 590 ? 116.01382 -15.21691 23.34426 1.000 20.68921 569 ILE A C 1
ATOM 4308 O O . ILE A 1 590 ? 117.03624 -15.09179 22.66089 1.000 20.16215 569 ILE A O 1
ATOM 4313 N N . LYS A 1 591 ? 115.80377 -16.29941 24.10020 1.000 21.95730 570 LYS A N 1
ATOM 4314 C CA . LYS A 1 591 ? 116.77763 -17.38943 24.10116 1.000 22.91062 570 LYS A CA 1
ATOM 4315 C C . LYS A 1 591 ? 116.87196 -18.04765 22.72906 1.000 22.42625 570 LYS A C 1
ATOM 4316 O O . LYS A 1 591 ? 117.97064 -18.36795 22.26185 1.000 21.96676 570 LYS A O 1
ATOM 4322 N N . ASP A 1 592 ? 115.72736 -18.28275 22.08010 1.000 22.06789 571 ASP A N 1
ATOM 4323 C CA . ASP A 1 592 ? 115.74266 -18.85876 20.73505 1.000 22.16579 571 ASP A CA 1
ATOM 4324 C C . ASP A 1 592 ? 116.45062 -17.94164 19.74299 1.000 20.84397 571 ASP A C 1
ATOM 4325 O O . ASP A 1 592 ? 117.18156 -18.41093 18.86470 1.000 21.40014 571 ASP A O 1
ATOM 4330 N N . ALA A 1 593 ? 116.24035 -16.62853 19.86231 1.000 19.48705 572 ALA A N 1
ATOM 4331 C CA . ALA A 1 593 ? 116.89562 -15.68895 18.95594 1.000 18.88383 572 ALA A CA 1
ATOM 4332 C C . ALA A 1 593 ? 118.40227 -15.66594 19.16900 1.000 18.64966 572 ALA A C 1
ATOM 4333 O O . ALA A 1 593 ? 119.16902 -15.51761 18.20838 1.000 17.90914 572 ALA A O 1
ATOM 4335 N N . ILE A 1 594 ? 118.84827 -15.77459 20.42312 1.000 18.22532 573 ILE A N 1
ATOM 4336 C CA . ILE A 1 594 ? 120.28515 -15.84431 20.68248 1.000 18.64805 573 ILE A CA 1
ATOM 4337 C C . ILE A 1 594 ? 120.87154 -17.09233 20.03508 1.000 20.11546 573 ILE A C 1
ATOM 4338 O O . ILE A 1 594 ? 121.90312 -17.03907 19.35269 1.000 20.69109 573 ILE A O 1
ATOM 4343 N N . THR A 1 595 ? 120.20976 -18.23421 20.22274 1.000 21.11804 574 THR A N 1
ATOM 4344 C CA . THR A 1 595 ? 120.67315 -19.46001 19.58023 1.000 22.27285 574 THR A CA 1
ATOM 4345 C C . THR A 1 595 ? 120.65622 -19.32538 18.06460 1.000 23.31736 574 THR A C 1
ATOM 4346 O O . THR A 1 595 ? 121.60141 -19.74390 17.38707 1.000 23.31505 574 THR A O 1
ATOM 4350 N N . ALA A 1 596 ? 119.60255 -18.71303 17.51547 1.000 24.32488 575 ALA A N 1
ATOM 4351 C CA . ALA A 1 596 ? 119.51851 -18.54865 16.06623 1.000 24.30040 575 ALA A CA 1
ATOM 4352 C C . ALA A 1 596 ? 120.63265 -17.65170 15.53770 1.000 24.59724 575 ALA A C 1
ATOM 4353 O O . ALA A 1 596 ? 121.04910 -17.78908 14.38029 1.000 24.91842 575 ALA A O 1
ATOM 4355 N N . ALA A 1 597 ? 121.13763 -16.74082 16.36661 1.000 24.20640 576 ALA A N 1
ATOM 4356 C CA . ALA A 1 597 ? 122.22040 -15.86028 15.95033 1.000 25.03947 576 ALA A CA 1
ATOM 4357 C C . ALA A 1 597 ? 123.60038 -16.48112 16.12748 1.000 25.40780 576 ALA A C 1
ATOM 4358 O O . ALA A 1 597 ? 124.58852 -15.87458 15.69634 1.000 25.38051 576 ALA A O 1
ATOM 4360 N N . LYS A 1 598 ? 123.69446 -17.66327 16.73914 1.000 26.17033 577 LYS A N 1
ATOM 4361 C CA . LYS A 1 598 ? 124.98984 -18.29052 16.98837 1.000 27.00580 577 LYS A CA 1
ATOM 4362 C C . LYS A 1 598 ? 125.66732 -18.64902 15.67151 1.000 27.46813 577 LYS A C 1
ATOM 4363 O O . LYS A 1 598 ? 125.10859 -19.39194 14.85702 1.000 27.00984 577 LYS A O 1
ATOM 4369 N N . GLY A 1 599 ? 126.86389 -18.10265 15.45564 1.000 27.66525 578 GLY A N 1
ATOM 4370 C CA . GLY A 1 599 ? 127.64234 -18.41432 14.27580 1.000 28.38477 578 GLY A CA 1
ATOM 4371 C C . GLY A 1 599 ? 127.23612 -17.69596 13.00491 1.000 28.73680 578 GLY A C 1
ATOM 4372 O O . GLY A 1 599 ? 127.83873 -17.95402 11.95460 1.000 29.15723 578 GLY A O 1
ATOM 4373 N N . THR A 1 600 ? 126.23889 -16.81288 13.05019 1.000 28.60201 579 THR A N 1
ATOM 4374 C CA . THR A 1 600 ? 125.79697 -16.10209 11.85925 1.000 28.83518 579 THR A CA 1
ATOM 4375 C C . THR A 1 600 ? 126.33855 -14.67722 11.87234 1.000 29.18908 579 THR A C 1
ATOM 4376 O O . THR A 1 600 ? 127.08518 -14.27119 12.76600 1.000 29.07488 579 THR A O 1
ATOM 4380 N N . THR A 1 601 ? 125.94676 -13.90427 10.85886 1.000 29.56689 580 THR A N 1
ATOM 4381 C CA . THR A 1 601 ? 126.28021 -12.48685 10.78020 1.000 30.02491 580 THR A CA 1
ATOM 4382 C C . THR A 1 601 ? 125.03871 -11.60574 10.81532 1.000 29.78401 580 THR A C 1
ATOM 4383 O O . THR A 1 601 ? 125.12570 -10.41472 10.49612 1.000 30.47030 580 THR A O 1
ATOM 4387 N N . VAL A 1 602 ? 123.89218 -12.15852 11.18819 1.000 29.04312 581 VAL A N 1
ATOM 4388 C CA . VAL A 1 602 ? 122.62793 -11.42960 11.23993 1.000 28.93660 581 VAL A CA 1
ATOM 4389 C C . VAL A 1 602 ? 122.42821 -10.93807 12.66766 1.000 28.01448 581 VAL A C 1
ATOM 4390 O O . VAL A 1 602 ? 122.28333 -11.76661 13.57923 1.000 28.01405 581 VAL A O 1
ATOM 4394 N N . PRO A 1 603 ? 122.42097 -9.63186 12.91301 1.000 26.76424 582 PRO A N 1
ATOM 4395 C CA . PRO A 1 603 ? 122.28509 -9.13792 14.28622 1.000 25.82357 582 PRO A CA 1
ATOM 4396 C C . PRO A 1 603 ? 120.91026 -9.43658 14.86466 1.000 25.02751 582 PRO A C 1
ATOM 4397 O O . PRO A 1 603 ? 119.92037 -9.61539 14.15190 1.000 24.77594 582 PRO A O 1
ATOM 4401 N N . ILE A 1 604 ? 120.86860 -9.49957 16.19111 1.000 24.23041 583 ILE A N 1
ATOM 4402 C CA . ILE A 1 604 ? 119.61570 -9.65814 16.91852 1.000 24.19373 583 ILE A CA 1
ATOM 4403 C C . ILE A 1 604 ? 118.95412 -8.29323 17.03788 1.000 24.50928 583 ILE A C 1
ATOM 4404 O O . ILE A 1 604 ? 119.56060 -7.34229 17.54179 1.000 24.01541 583 ILE A O 1
ATOM 4409 N N . GLU A 1 605 ? 117.70892 -8.19409 16.57949 1.000 25.30865 584 GLU A N 1
ATOM 4410 C CA . GLU A 1 605 ? 116.96898 -6.94008 16.61163 1.000 26.42666 584 GLU A CA 1
ATOM 4411 C C . GLU A 1 605 ? 116.10540 -6.89224 17.86805 1.000 24.32644 584 GLU A C 1
ATOM 4412 O O . GLU A 1 605 ? 115.19832 -7.71378 18.03338 1.000 23.75231 584 GLU A O 1
ATOM 4418 N N . LEU A 1 606 ? 116.38996 -5.93792 18.75276 1.000 22.63573 585 LEU A N 1
ATOM 4419 C CA . LEU A 1 606 ? 115.64036 -5.75670 19.98990 1.000 21.06440 585 LEU A CA 1
ATOM 4420 C C . LEU A 1 606 ? 114.83638 -4.46449 19.89822 1.000 20.42464 585 LEU A C 1
ATOM 4421 O O . LEU A 1 606 ? 115.40523 -3.39339 19.66887 1.000 20.00166 585 LEU A O 1
ATOM 4426 N N . LEU A 1 607 ? 113.51857 -4.56896 20.05318 1.000 20.14773 586 LEU A N 1
ATOM 4427 C CA . LEU A 1 607 ? 112.65971 -3.40281 20.22719 1.000 19.38950 586 LEU A CA 1
ATOM 4428 C C . LEU A 1 607 ? 112.65089 -3.03013 21.70459 1.000 18.65112 586 LEU A C 1
ATOM 4429 O O . LEU A 1 607 ? 112.29757 -3.85841 22.54668 1.000 18.78744 586 LEU A O 1
ATOM 4434 N N . VAL A 1 608 ? 113.04244 -1.79531 22.01766 1.000 18.68975 587 VAL A N 1
ATOM 4435 C CA . VAL A 1 608 ? 113.29745 -1.37144 23.39069 1.000 18.76224 587 VAL A CA 1
ATOM 4436 C C . VAL A 1 608 ? 112.37549 -0.21830 23.75999 1.000 18.84677 587 VAL A C 1
ATOM 4437 O O . VAL A 1 608 ? 112.20528 0.72859 22.98625 1.000 18.88223 587 VAL A O 1
ATOM 4441 N N . LYS A 1 609 ? 111.81408 -0.27941 24.96250 1.000 19.83411 588 LYS A N 1
ATOM 4442 C CA . LYS A 1 609 ? 111.10460 0.85122 25.54126 1.000 20.13880 588 LYS A CA 1
ATOM 4443 C C . LYS A 1 609 ? 112.02080 1.50489 26.56892 1.000 18.95013 588 LYS A C 1
ATOM 4444 O O . LYS A 1 609 ? 112.41218 0.86536 27.54994 1.000 18.74093 588 LYS A O 1
ATOM 4450 N N . ARG A 1 610 ? 112.37447 2.76557 26.32769 1.000 17.85588 589 ARG A N 1
ATOM 4451 C CA . ARG A 1 610 ? 113.17538 3.56739 27.24728 1.000 18.34519 589 ARG A CA 1
ATOM 4452 C C . ARG A 1 610 ? 112.30933 4.73184 27.69286 1.000 18.05915 589 ARG A C 1
ATOM 4453 O O . ARG A 1 610 ? 112.05393 5.65213 26.90528 1.000 17.79806 589 ARG A O 1
ATOM 4461 N N . LEU A 1 611 ? 111.87185 4.69341 28.95386 1.000 17.99638 590 LEU A N 1
ATOM 4462 C CA . LEU A 1 611 ? 110.84157 5.60336 29.43738 1.000 18.01188 590 LEU A CA 1
ATOM 4463 C C . LEU A 1 611 ? 109.65028 5.53947 28.48287 1.000 19.41600 590 LEU A C 1
ATOM 4464 O O . LEU A 1 611 ? 109.07778 4.46369 28.28972 1.000 19.42573 590 LEU A O 1
ATOM 4469 N N . ASP A 1 612 ? 109.28123 6.65776 27.86162 1.000 20.76739 591 ASP A N 1
ATOM 4470 C CA . ASP A 1 612 ? 108.11865 6.68909 26.98135 1.000 22.73214 591 ASP A CA 1
ATOM 4471 C C . ASP A 1 612 ? 108.48552 6.63479 25.49761 1.000 23.28792 591 ASP A C 1
ATOM 4472 O O . ASP A 1 612 ? 107.67425 7.03929 24.65482 1.000 23.64748 591 ASP A O 1
ATOM 4477 N N . ARG A 1 613 ? 109.67919 6.14987 25.15568 1.000 23.68161 592 ARG A N 1
ATOM 4478 C CA . ARG A 1 613 ? 110.12822 6.10541 23.76916 1.000 24.87149 592 ARG A CA 1
ATOM 4479 C C . ARG A 1 613 ? 110.49960 4.68502 23.36659 1.000 23.27245 592 ARG A C 1
ATOM 4480 O O . ARG A 1 613 ? 110.95760 3.88416 24.18844 1.000 22.34836 592 ARG A O 1
ATOM 4488 N N . TYR A 1 614 ? 110.30452 4.38324 22.08424 1.000 22.02431 593 TYR A N 1
ATOM 4489 C CA . TYR A 1 614 ? 110.60187 3.07443 21.52213 1.000 20.63532 593 TYR A CA 1
ATOM 4490 C C . TYR A 1 614 ? 111.68707 3.19274 20.46177 1.000 20.54863 593 TYR A C 1
ATOM 4491 O O . TYR A 1 614 ? 111.64953 4.09453 19.61882 1.000 20.64686 593 TYR A O 1
ATOM 4500 N N . ASP A 1 615 ? 112.65989 2.28518 20.51124 1.000 20.33677 594 ASP A N 1
ATOM 4501 C CA . ASP A 1 615 ? 113.66365 2.20921 19.46174 1.000 20.50907 594 ASP A CA 1
ATOM 4502 C C . ASP A 1 615 ? 114.07558 0.75669 19.28178 1.000 20.54484 594 ASP A C 1
ATOM 4503 O O . ASP A 1 615 ? 113.84419 -0.09041 20.14782 1.000 20.74062 594 ASP A O 1
ATOM 4508 N N . THR A 1 616 ? 114.66974 0.47696 18.12876 1.000 20.70717 595 THR A N 1
ATOM 4509 C CA . THR A 1 616 ? 115.18328 -0.84276 17.79977 1.000 21.23274 595 THR A CA 1
ATOM 4510 C C . THR A 1 616 ? 116.70067 -0.78468 17.74639 1.000 21.84462 595 THR A C 1
ATOM 4511 O O . THR A 1 616 ? 117.27050 0.08789 17.07994 1.000 21.48914 595 THR A O 1
ATOM 4515 N N . VAL A 1 617 ? 117.34727 -1.69263 18.46975 1.000 22.42265 596 VAL A N 1
ATOM 4516 C CA . VAL A 1 617 ? 118.79643 -1.81315 18.45574 1.000 22.89721 596 VAL A CA 1
ATOM 4517 C C . VAL A 1 617 ? 119.16302 -3.13448 17.79980 1.000 24.60852 596 VAL A C 1
ATOM 4518 O O . VAL A 1 617 ? 118.42234 -4.12305 17.86994 1.000 24.37442 596 VAL A O 1
ATOM 4522 N N . ARG A 1 618 ? 120.32377 -3.14167 17.15669 1.000 26.63597 597 ARG A N 1
ATOM 4523 C CA . ARG A 1 618 ? 120.88016 -4.31825 16.50461 1.000 28.73307 597 ARG A CA 1
ATOM 4524 C C . ARG A 1 618 ? 122.09102 -4.77210 17.31053 1.000 26.95991 597 ARG A C 1
ATOM 4525 O O . ARG A 1 618 ? 123.05340 -4.01400 17.46603 1.000 26.41533 597 ARG A O 1
ATOM 4533 N N . ILE A 1 619 ? 122.02614 -5.98245 17.85598 1.000 26.16779 598 ILE A N 1
ATOM 4534 C CA . ILE A 1 619 ? 123.08619 -6.51687 18.70146 1.000 25.97194 598 ILE A CA 1
ATOM 4535 C C . ILE A 1 619 ? 123.82807 -7.56885 17.89032 1.000 27.22261 598 ILE A C 1
ATOM 4536 O O . ILE A 1 619 ? 123.25344 -8.60575 17.53179 1.000 26.64003 598 ILE A O 1
ATOM 4541 N N . ASP A 1 620 ? 125.10469 -7.31442 17.61484 1.000 28.87725 599 ASP A N 1
ATOM 4542 C CA . ASP A 1 620 ? 125.93141 -8.24623 16.84652 1.000 30.21843 599 ASP A CA 1
ATOM 4543 C C . ASP A 1 620 ? 126.57649 -9.26562 17.78733 1.000 27.69715 599 ASP A C 1
ATOM 4544 O O . ASP A 1 620 ? 127.79323 -9.31838 17.96271 1.000 27.68984 599 ASP A O 1
ATOM 4549 N N . TYR A 1 621 ? 125.73341 -10.07914 18.41185 1.000 25.17093 600 TYR A N 1
ATOM 4550 C CA . TYR A 1 621 ? 126.20265 -11.11617 19.32019 1.000 23.09432 600 TYR A CA 1
ATOM 4551 C C . TYR A 1 621 ? 125.92961 -12.48033 18.70436 1.000 22.88395 600 TYR A C 1
ATOM 4552 O O . TYR A 1 621 ? 124.77443 -12.82038 18.42213 1.000 22.96103 600 TYR A O 1
ATOM 4561 N N . HIS A 1 622 ? 126.98493 -13.27847 18.54007 1.000 22.61059 601 HIS A N 1
ATOM 4562 C CA . HIS A 1 622 ? 126.86786 -14.53712 17.81459 1.000 23.24298 601 HIS A CA 1
ATOM 4563 C C . HIS A 1 622 ? 127.52165 -15.69551 18.55727 1.000 23.03011 601 HIS A C 1
ATOM 4564 O O . HIS A 1 622 ? 127.87614 -16.69882 17.93479 1.000 23.01185 601 HIS A O 1
ATOM 4571 N N . GLY A 1 623 ? 127.67791 -15.58308 19.87491 1.000 22.58517 602 GLY A N 1
ATOM 4572 C CA . GLY A 1 623 ? 128.23664 -16.66637 20.65775 1.000 21.80807 602 GLY A CA 1
ATOM 4573 C C . GLY A 1 623 ? 127.23318 -17.66722 21.17550 1.000 21.30344 602 GLY A C 1
ATOM 4574 O O . GLY A 1 623 ? 127.63103 -18.70161 21.71757 1.000 22.16040 602 GLY A O 1
ATOM 4575 N N . GLY A 1 624 ? 125.93641 -17.39764 21.01136 1.000 20.67225 603 GLY A N 1
ATOM 4576 C CA . GLY A 1 624 ? 124.90994 -18.29184 21.51006 1.000 21.00999 603 GLY A CA 1
ATOM 4577 C C . GLY A 1 624 ? 124.73732 -18.18480 23.01467 1.000 20.31355 603 GLY A C 1
ATOM 4578 O O . GLY A 1 624 ? 125.34231 -17.34981 23.69234 1.000 19.78635 603 GLY A O 1
ATOM 4579 N N . LEU A 1 625 ? 123.86073 -19.03997 23.54052 1.000 19.65747 604 LEU A N 1
ATOM 4580 C CA . LEU A 1 625 ? 123.63782 -19.08875 24.97980 1.000 19.32209 604 LEU A CA 1
ATOM 4581 C C . LEU A 1 625 ? 124.85990 -19.68221 25.67412 1.000 19.03479 604 LEU A C 1
ATOM 4582 O O . LEU A 1 625 ? 125.40632 -20.69745 25.23337 1.000 19.42261 604 LEU A O 1
ATOM 4587 N N . LEU A 1 626 ? 125.27777 -19.05780 26.77827 1.000 18.73849 605 LEU A N 1
ATOM 4588 C CA . LEU A 1 626 ? 126.49220 -19.47159 27.47884 1.000 18.55087 605 LEU A CA 1
ATOM 4589 C C . LEU A 1 626 ? 126.21442 -19.50456 28.97688 1.000 18.23441 605 LEU A C 1
ATOM 4590 O O . LEU A 1 626 ? 126.04922 -18.45709 29.61105 1.000 17.49223 605 LEU A O 1
ATOM 4595 N N . TYR A 1 627 ? 126.21564 -20.70394 29.54781 1.000 18.49957 606 TYR A N 1
ATOM 4596 C CA . TYR A 1 627 ? 125.99964 -20.89297 30.96799 1.000 18.87241 606 TYR A CA 1
ATOM 4597 C C . TYR A 1 627 ? 127.17216 -21.65992 31.56583 1.000 17.65764 606 TYR A C 1
ATOM 4598 O O . TYR A 1 627 ? 127.71394 -22.56075 30.91998 1.000 17.62648 606 TYR A O 1
ATOM 4607 N N . PRO A 1 628 ? 127.58935 -21.32927 32.78492 1.000 17.21022 607 PRO A N 1
ATOM 4608 C CA . PRO A 1 628 ? 128.82057 -21.91876 33.32119 1.000 16.73082 607 PRO A CA 1
ATOM 4609 C C . PRO A 1 628 ? 128.61080 -23.30521 33.91233 1.000 17.36692 607 PRO A C 1
ATOM 4610 O O . PRO A 1 628 ? 127.57706 -23.60129 34.51856 1.000 17.43322 607 PRO A O 1
ATOM 4614 N N . HIS A 1 629 ? 129.62449 -24.15039 33.72705 1.000 17.59156 608 HIS A N 1
ATOM 4615 C CA . HIS A 1 629 ? 129.70302 -25.47634 34.32481 1.000 18.18154 608 HIS A CA 1
ATOM 4616 C C . HIS A 1 629 ? 131.16666 -25.76146 34.62579 1.000 18.81701 608 HIS A C 1
ATOM 4617 O O . HIS A 1 629 ? 132.06426 -25.05540 34.15658 1.000 18.60591 608 HIS A O 1
ATOM 4624 N N . LEU A 1 630 ? 131.40627 -26.79921 35.42311 1.000 19.02604 609 LEU A N 1
ATOM 4625 C CA . LEU A 1 630 ? 132.75215 -27.30728 35.63821 1.000 19.57652 609 LEU A CA 1
ATOM 4626 C C . LEU A 1 630 ? 132.90413 -28.63722 34.91598 1.000 20.33712 609 LEU A C 1
ATOM 4627 O O . LEU A 1 630 ? 132.00820 -29.48682 34.96610 1.000 20.69916 609 LEU A O 1
ATOM 4632 N N . GLU A 1 631 ? 134.03513 -28.81213 34.24175 1.000 20.33997 610 GLU A N 1
ATOM 4633 C CA . GLU A 1 631 ? 134.35272 -30.06837 33.58607 1.000 20.96996 610 GLU A CA 1
ATOM 4634 C C . GLU A 1 631 ? 135.71400 -30.55124 34.05790 1.000 21.43987 610 GLU A C 1
ATOM 4635 O O . GLU A 1 631 ? 136.61364 -29.75248 34.33305 1.000 21.49717 610 GLU A O 1
ATOM 4641 N N . ARG A 1 632 ? 135.84994 -31.86948 34.16238 1.000 21.82441 611 ARG A N 1
ATOM 4642 C CA . ARG A 1 632 ? 137.09467 -32.46170 34.62748 1.000 21.90793 611 ARG A CA 1
ATOM 4643 C C . ARG A 1 632 ? 138.22232 -32.19516 33.63921 1.000 22.02739 611 ARG A C 1
ATOM 4644 O O . ARG A 1 632 ? 138.01666 -32.18233 32.42218 1.000 21.73027 611 ARG A O 1
ATOM 4652 N N . ILE A 1 633 ? 139.42220 -31.98614 34.16689 1.000 22.15678 612 ILE A N 1
ATOM 4653 C CA . ILE A 1 633 ? 140.63559 -32.07956 33.36462 1.000 23.63459 612 ILE A CA 1
ATOM 4654 C C . ILE A 1 633 ? 141.13393 -33.50515 33.56854 1.000 26.04384 612 ILE A C 1
ATOM 4655 O O . ILE A 1 633 ? 141.67728 -33.83129 34.62273 1.000 26.14565 612 ILE A O 1
ATOM 4660 N N . ALA A 1 634 ? 140.95296 -34.34802 32.54669 1.000 28.28511 613 ALA A N 1
ATOM 4661 C CA . ALA A 1 634 ? 141.09869 -35.79743 32.70004 1.000 29.88794 613 ALA A CA 1
ATOM 4662 C C . ALA A 1 634 ? 142.44284 -36.21276 33.29054 1.000 31.41635 613 ALA A C 1
ATOM 4663 O O . ALA A 1 634 ? 142.51328 -37.15544 34.08910 1.000 32.34317 613 ALA A O 1
ATOM 4665 N N . GLY A 1 635 ? 143.52432 -35.54184 32.90624 1.000 31.86008 614 GLY A N 1
ATOM 4666 C CA . GLY A 1 635 ? 144.82784 -35.97925 33.37946 1.000 32.32132 614 GLY A CA 1
ATOM 4667 C C . GLY A 1 635 ? 145.13089 -35.62388 34.82404 1.000 31.27571 614 GLY A C 1
ATOM 4668 O O . GLY A 1 635 ? 146.03230 -36.22131 35.41934 1.000 31.96855 614 GLY A O 1
ATOM 4669 N N . LYS A 1 636 ? 144.39013 -34.67611 35.40963 1.000 29.20782 615 LYS A N 1
ATOM 4670 C CA . LYS A 1 636 ? 144.77294 -34.16948 36.72107 1.000 27.50624 615 LYS A CA 1
ATOM 4671 C C . LYS A 1 636 ? 144.02698 -34.87111 37.85424 1.000 26.05256 615 LYS A C 1
ATOM 4672 O O . LYS A 1 636 ? 142.88775 -35.31259 37.68271 1.000 26.06186 615 LYS A O 1
ATOM 4678 N N . PRO A 1 637 ? 144.63850 -34.97226 39.03665 1.000 24.15957 616 PRO A N 1
ATOM 4679 C CA . PRO A 1 637 ? 143.91515 -35.53372 40.18420 1.000 23.19805 616 PRO A CA 1
ATOM 4680 C C . PRO A 1 637 ? 142.69788 -34.68886 40.52733 1.000 21.89931 616 PRO A C 1
ATOM 4681 O O . PRO A 1 637 ? 142.74080 -33.45740 40.49478 1.000 21.38921 616 PRO A O 1
ATOM 4685 N N . ASP A 1 638 ? 141.59848 -35.37020 40.85346 1.000 20.93461 617 ASP A N 1
ATOM 4686 C CA . ASP A 1 638 ? 140.33854 -34.70227 41.17091 1.000 20.64607 617 ASP A CA 1
ATOM 4687 C C . ASP A 1 638 ? 140.29610 -34.41340 42.66667 1.000 20.07096 617 ASP A C 1
ATOM 4688 O O . ASP A 1 638 ? 139.72614 -35.15813 43.46457 1.000 20.39223 617 ASP A O 1
ATOM 4693 N N A ARG A 1 639 ? 140.91680 -33.29447 43.04662 0.563 19.87585 618 ARG A N 1
ATOM 4694 N N B ARG A 1 639 ? 140.89991 -33.28880 43.04672 0.437 19.86941 618 ARG A N 1
ATOM 4695 C CA A ARG A 1 639 ? 140.88169 -32.86813 44.44013 0.563 18.80604 618 ARG A CA 1
ATOM 4696 C CA B ARG A 1 639 ? 140.88281 -32.87337 44.44254 0.437 18.82401 618 ARG A CA 1
ATOM 4697 C C A ARG A 1 639 ? 139.55950 -32.20241 44.79544 0.563 19.40516 618 ARG A C 1
ATOM 4698 C C B ARG A 1 639 ? 139.61728 -32.10833 44.80831 0.437 19.41501 618 ARG A C 1
ATOM 4699 O O A ARG A 1 639 ? 139.13564 -32.26032 45.95458 0.563 18.71202 618 ARG A O 1
ATOM 4700 O O B ARG A 1 639 ? 139.28552 -32.01711 45.99424 0.437 18.71679 618 ARG A O 1
ATOM 4715 N N . LEU A 1 640 ? 138.89656 -31.57642 43.81891 1.000 19.04060 619 LEU A N 1
ATOM 4716 C CA . LEU A 1 640 ? 137.64561 -30.87746 44.09873 1.000 18.74570 619 LEU A CA 1
ATOM 4717 C C . LEU A 1 640 ? 136.59692 -31.83169 44.65885 1.000 18.28897 619 LEU A C 1
ATOM 4718 O O . LEU A 1 640 ? 135.90410 -31.50865 45.63184 1.000 17.98042 619 LEU A O 1
ATOM 4723 N N . SER A 1 641 ? 136.46108 -33.01479 44.05126 1.000 18.72555 620 SER A N 1
ATOM 4724 C CA . SER A 1 641 ? 135.48770 -33.98212 44.54980 1.000 19.67151 620 SER A CA 1
ATOM 4725 C C . SER A 1 641 ? 135.84399 -34.46380 45.94827 1.000 19.82302 620 SER A C 1
ATOM 4726 O O . SER A 1 641 ? 134.94494 -34.73524 46.75477 1.000 19.43506 620 SER A O 1
ATOM 4729 N N . GLU A 1 642 ? 137.14036 -34.58952 46.24828 1.000 19.78177 621 GLU A N 1
ATOM 4730 C CA . GLU A 1 642 ? 137.55858 -34.91921 47.60880 1.000 20.11950 621 GLU A CA 1
ATOM 4731 C C . GLU A 1 642 ? 137.11781 -33.83789 48.58430 1.000 19.53255 621 GLU A C 1
ATOM 4732 O O . GLU A 1 642 ? 136.57737 -34.13271 49.65672 1.000 19.93832 621 GLU A O 1
ATOM 4738 N N . LEU A 1 643 ? 137.33689 -32.57200 48.21840 1.000 18.76545 622 LEU A N 1
ATOM 4739 C CA . LEU A 1 643 ? 136.93442 -31.45800 49.07324 1.000 18.27758 622 LEU A CA 1
ATOM 4740 C C . LEU A 1 643 ? 135.44373 -31.50111 49.38295 1.000 17.98002 622 LEU A C 1
ATOM 4741 O O . LEU A 1 643 ? 135.02950 -31.25385 50.52188 1.000 17.85693 622 LEU A O 1
ATOM 4746 N N . TYR A 1 644 ? 134.62271 -31.80583 48.38307 1.000 17.78063 623 TYR A N 1
ATOM 4747 C CA . TYR A 1 644 ? 133.17281 -31.79634 48.52984 1.000 18.05348 623 TYR A CA 1
ATOM 4748 C C . TYR A 1 644 ? 132.60534 -33.12141 49.03179 1.000 19.28893 623 TYR A C 1
ATOM 4749 O O . TYR A 1 644 ? 131.38094 -33.24864 49.14925 1.000 19.07735 623 TYR A O 1
ATOM 4758 N N . LYS A 1 645 ? 133.45524 -34.09257 49.35307 1.000 20.75784 624 LYS A N 1
ATOM 4759 C CA . LYS A 1 645 ? 133.00510 -35.42099 49.74575 1.000 22.86346 624 LYS A CA 1
ATOM 4760 C C . LYS A 1 645 ? 132.71314 -35.46478 51.23969 1.000 21.48950 624 LYS A C 1
ATOM 4761 O O . LYS A 1 645 ? 133.45795 -34.90165 52.04691 1.000 20.64277 624 LYS A O 1
ATOM 4767 N N . ALA A 1 646 ? 131.63374 -36.15327 51.60167 1.000 20.98359 625 ALA A N 1
ATOM 4768 C CA . ALA A 1 646 ? 131.30935 -36.33126 53.00936 1.000 20.85828 625 ALA A CA 1
ATOM 4769 C C . ALA A 1 646 ? 132.45602 -37.02764 53.73126 1.000 21.18460 625 ALA A C 1
ATOM 4770 O O . ALA A 1 646 ? 133.05856 -37.97057 53.21178 1.000 21.94675 625 ALA A O 1
ATOM 4772 N N . ARG A 1 647 ? 132.77339 -36.54225 54.92569 1.000 21.21693 626 ARG A N 1
ATOM 4773 C CA . ARG A 1 647 ? 133.80171 -37.16719 55.74966 1.000 22.19388 626 ARG A CA 1
ATOM 4774 C C . ARG A 1 647 ? 133.17628 -38.13389 56.75253 1.000 22.96456 626 ARG A C 1
ATOM 4775 O O . ARG A 1 647 ? 133.86789 -38.94638 57.37901 1.000 23.41860 626 ARG A O 1
ATOM 4784 N N . ALA B 1 43 ? 56.18003 -24.72594 8.62177 1.000 35.36856 22 ALA B N 1
ATOM 4785 C CA . ALA B 1 43 ? 55.46879 -25.94078 9.00584 1.000 33.98750 22 ALA B CA 1
ATOM 4786 C C . ALA B 1 43 ? 54.29009 -25.65646 9.94591 1.000 30.50276 22 ALA B C 1
ATOM 4787 O O . ALA B 1 43 ? 53.43002 -26.51431 10.13352 1.000 30.97714 22 ALA B O 1
ATOM 4789 N N . THR B 1 44 ? 54.22586 -24.44988 10.51202 1.000 26.89385 23 THR B N 1
ATOM 4790 C CA . THR B 1 44 ? 53.09881 -24.07015 11.35276 1.000 23.05581 23 THR B CA 1
ATOM 4791 C C . THR B 1 44 ? 52.02475 -23.47378 10.44951 1.000 22.20400 23 THR B C 1
ATOM 4792 O O . THR B 1 44 ? 52.31632 -22.60088 9.62518 1.000 22.24241 23 THR B O 1
ATOM 4796 N N . ALA B 1 45 ? 50.79133 -23.96165 10.59273 1.000 22.11338 24 ALA B N 1
ATOM 4797 C CA . ALA B 1 45 ? 49.69482 -23.48659 9.75585 1.000 21.33078 24 ALA B CA 1
ATOM 4798 C C . ALA B 1 45 ? 49.56675 -21.97088 9.85373 1.000 20.65876 24 ALA B C 1
ATOM 4799 O O . ALA B 1 45 ? 49.82428 -21.36885 10.89864 1.000 20.27458 24 ALA B O 1
ATOM 4801 N N . ALA B 1 46 ? 49.15570 -21.36004 8.74703 1.000 20.05994 25 ALA B N 1
ATOM 4802 C CA . ALA B 1 46 ? 49.10951 -19.90717 8.66506 1.000 20.08488 25 ALA B CA 1
ATOM 4803 C C . ALA B 1 46 ? 48.06772 -19.34643 9.62884 1.000 19.69174 25 ALA B C 1
ATOM 4804 O O . ALA B 1 46 ? 47.00130 -19.94648 9.81797 1.000 20.37944 25 ALA B O 1
ATOM 4806 N N . PRO B 1 47 ? 48.33534 -18.19653 10.24151 1.000 19.52626 26 PRO B N 1
ATOM 4807 C CA . PRO B 1 47 ? 47.32725 -17.58486 11.11179 1.000 19.77993 26 PRO B CA 1
ATOM 4808 C C . PRO B 1 47 ? 46.15488 -17.07213 10.29485 1.000 20.41783 26 PRO B C 1
ATOM 4809 O O . PRO B 1 47 ? 46.32579 -16.54339 9.19534 1.000 19.70097 26 PRO B O 1
ATOM 4813 N N . GLN B 1 48 ? 44.95757 -17.24852 10.83616 1.000 21.82435 27 GLN B N 1
ATOM 4814 C CA . GLN B 1 48 ? 43.73812 -16.82334 10.16951 1.000 23.74447 27 GLN B CA 1
ATOM 4815 C C . GLN B 1 48 ? 43.08476 -15.70091 10.96691 1.000 22.65918 27 GLN B C 1
ATOM 4816 O O . GLN B 1 48 ? 43.17591 -15.65515 12.19718 1.000 21.03850 27 GLN B O 1
ATOM 4822 N N . ASP B 1 49 ? 42.43687 -14.78079 10.24928 1.000 22.42366 28 ASP B N 1
ATOM 4823 C CA . ASP B 1 49 ? 41.70030 -13.68467 10.87851 1.000 22.44776 28 ASP B CA 1
ATOM 4824 C C . ASP B 1 49 ? 40.33657 -14.21927 11.31957 1.000 22.24214 28 ASP B C 1
ATOM 4825 O O . ASP B 1 49 ? 39.29746 -13.96495 10.70822 1.000 22.12274 28 ASP B O 1
ATOM 4830 N N . VAL B 1 50 ? 40.36896 -15.00463 12.39160 1.000 22.09462 29 VAL B N 1
ATOM 4831 C CA . VAL B 1 50 ? 39.17944 -15.64141 12.95441 1.000 22.67010 29 VAL B CA 1
ATOM 4832 C C . VAL B 1 50 ? 39.15032 -15.35276 14.44924 1.000 22.75464 29 VAL B C 1
ATOM 4833 O O . VAL B 1 50 ? 40.19602 -15.09478 15.06520 1.000 22.31909 29 VAL B O 1
ATOM 4837 N N . PRO B 1 51 ? 37.96805 -15.38780 15.06532 1.000 22.73783 30 PRO B N 1
ATOM 4838 C CA . PRO B 1 51 ? 37.88557 -15.09510 16.50339 1.000 22.55669 30 PRO B CA 1
ATOM 4839 C C . PRO B 1 51 ? 38.61845 -16.13234 17.34672 1.000 22.35990 30 PRO B C 1
ATOM 4840 O O . PRO B 1 51 ? 38.63694 -17.32564 17.03257 1.000 22.12764 30 PRO B O 1
ATOM 4844 N N . PHE B 1 52 ? 39.22561 -15.66089 18.43099 1.000 22.19108 31 PHE B N 1
ATOM 4845 C CA . PHE B 1 52 ? 39.79699 -16.52610 19.45347 1.000 22.39109 31 PHE B CA 1
ATOM 4846 C C . PHE B 1 52 ? 38.86697 -16.52168 20.65930 1.000 23.73881 31 PHE B C 1
ATOM 4847 O O . PHE B 1 52 ? 38.55642 -15.45732 21.20571 1.000 23.19992 31 PHE B O 1
ATOM 4855 N N . GLU B 1 53 ? 38.41045 -17.70449 21.05720 1.000 25.78199 32 GLU B N 1
ATOM 4856 C CA . GLU B 1 53 ? 37.47264 -17.82096 22.16541 1.000 27.59780 32 GLU B CA 1
ATOM 4857 C C . GLU B 1 53 ? 38.21876 -17.84137 23.49307 1.000 25.00808 32 GLU B C 1
ATOM 4858 O O . GLU B 1 53 ? 39.10954 -18.67028 23.69953 1.000 24.56363 32 GLU B O 1
ATOM 4864 N N . GLY B 1 54 ? 37.84324 -16.94111 24.39208 1.000 23.22946 33 GLY B N 1
ATOM 4865 C CA . GLY B 1 54 ? 38.41540 -16.89253 25.72334 1.000 22.30602 33 GLY B CA 1
ATOM 4866 C C . GLY B 1 54 ? 39.53019 -15.87355 25.85449 1.000 20.85124 33 GLY B C 1
ATOM 4867 O O . GLY B 1 54 ? 39.68239 -14.95066 25.04889 1.000 20.03917 33 GLY B O 1
ATOM 4868 N N . THR B 1 55 ? 40.33286 -16.05839 26.90052 1.000 20.24153 34 THR B N 1
ATOM 4869 C CA . THR B 1 55 ? 41.37522 -15.10447 27.25737 1.000 19.91044 34 THR B CA 1
ATOM 4870 C C . THR B 1 55 ? 42.68874 -15.83862 27.48223 1.000 19.17734 34 THR B C 1
ATOM 4871 O O . THR B 1 55 ? 42.72012 -16.86750 28.16578 1.000 19.10259 34 THR B O 1
ATOM 4875 N N . LEU B 1 56 ? 43.76848 -15.29814 26.91596 1.000 18.37429 35 LEU B N 1
ATOM 4876 C CA . LEU B 1 56 ? 45.12397 -15.78459 27.16381 1.000 18.22075 35 LEU B CA 1
ATOM 4877 C C . LEU B 1 56 ? 45.66377 -15.07928 28.40623 1.000 19.01503 35 LEU B C 1
ATOM 4878 O O . LEU B 1 56 ? 45.93591 -13.87666 28.37184 1.000 18.02715 35 LEU B O 1
ATOM 4883 N N . LYS B 1 57 ? 45.78819 -15.81216 29.51168 1.000 20.75410 36 LYS B N 1
ATOM 4884 C CA . LYS B 1 57 ? 46.29484 -15.24617 30.75626 1.000 22.30683 36 LYS B CA 1
ATOM 4885 C C . LYS B 1 57 ? 47.80220 -15.44367 30.85551 1.000 20.75735 36 LYS B C 1
ATOM 4886 O O . LYS B 1 57 ? 48.30017 -16.56352 30.70350 1.000 20.26144 36 LYS B O 1
ATOM 4892 N N . ILE B 1 58 ? 48.52209 -14.36091 31.13690 1.000 19.83592 37 ILE B N 1
ATOM 4893 C CA . ILE B 1 58 ? 49.97852 -14.38862 31.23424 1.000 19.06108 37 ILE B CA 1
ATOM 4894 C C . ILE B 1 58 ? 50.34948 -13.82759 32.60009 1.000 18.87488 37 ILE B C 1
ATOM 4895 O O . ILE B 1 58 ? 50.22503 -12.61822 32.83693 1.000 18.07231 37 ILE B O 1
ATOM 4900 N N . ASP B 1 59 ? 50.81798 -14.69986 33.49136 1.000 19.36184 38 ASP B N 1
ATOM 4901 C CA . ASP B 1 59 ? 51.17539 -14.33391 34.85694 1.000 19.22852 38 ASP B CA 1
ATOM 4902 C C . ASP B 1 59 ? 52.67918 -14.50528 35.03402 1.000 18.24543 38 ASP B C 1
ATOM 4903 O O . ASP B 1 59 ? 53.21313 -15.60237 34.83308 1.000 18.33676 38 ASP B O 1
ATOM 4908 N N . VAL B 1 60 ? 53.35440 -13.42840 35.42298 1.000 17.14888 39 VAL B N 1
ATOM 4909 C CA . VAL B 1 60 ? 54.80950 -13.39558 35.49178 1.000 16.89405 39 VAL B CA 1
ATOM 4910 C C . VAL B 1 60 ? 55.23119 -13.08673 36.92058 1.000 17.30578 39 VAL B C 1
ATOM 4911 O O . VAL B 1 60 ? 54.71483 -12.14805 37.53533 1.000 17.35569 39 VAL B O 1
ATOM 4915 N N . ASP B 1 61 ? 56.16130 -13.88045 37.44815 1.000 17.65996 40 ASP B N 1
ATOM 4916 C CA . ASP B 1 61 ? 56.82849 -13.58230 38.71169 1.000 17.80056 40 ASP B CA 1
ATOM 4917 C C . ASP B 1 61 ? 58.20143 -13.01702 38.36410 1.000 16.67641 40 ASP B C 1
ATOM 4918 O O . ASP B 1 61 ? 59.04676 -13.72556 37.80976 1.000 15.77096 40 ASP B O 1
ATOM 4923 N N . ALA B 1 62 ? 58.42263 -11.74429 38.68520 1.000 16.30612 41 ALA B N 1
ATOM 4924 C CA . ALA B 1 62 ? 59.66567 -11.05562 38.35614 1.000 16.23231 41 ALA B CA 1
ATOM 4925 C C . ALA B 1 62 ? 60.48006 -10.74548 39.60773 1.000 16.21670 41 ALA B C 1
ATOM 4926 O O . ALA B 1 62 ? 61.10400 -9.68716 39.70961 1.000 16.36504 41 ALA B O 1
ATOM 4928 N N . THR B 1 63 ? 60.50751 -11.68139 40.56447 1.000 16.57497 42 THR B N 1
ATOM 4929 C CA . THR B 1 63 ? 61.15981 -11.44443 41.84959 1.000 16.79964 42 THR B CA 1
ATOM 4930 C C . THR B 1 63 ? 62.56979 -12.01307 41.94910 1.000 16.68196 42 THR B C 1
ATOM 4931 O O . THR B 1 63 ? 63.32481 -11.58535 42.83188 1.000 17.07004 42 THR B O 1
ATOM 4935 N N . ASP B 1 64 ? 62.95681 -12.95444 41.08384 1.000 16.20765 43 ASP B N 1
ATOM 4936 C CA . ASP B 1 64 ? 64.28541 -13.56731 41.18671 1.000 16.59306 43 ASP B CA 1
ATOM 4937 C C . ASP B 1 64 ? 65.30763 -12.69036 40.46153 1.000 15.83230 43 ASP B C 1
ATOM 4938 O O . ASP B 1 64 ? 65.80039 -13.00220 39.37541 1.000 16.11939 43 ASP B O 1
ATOM 4943 N N . LEU B 1 65 ? 65.64085 -11.57284 41.10824 1.000 15.05297 44 LEU B N 1
ATOM 4944 C CA . LEU B 1 65 ? 66.62556 -10.65620 40.54307 1.000 15.24587 44 LEU B CA 1
ATOM 4945 C C . LEU B 1 65 ? 68.02641 -11.25242 40.54208 1.000 15.34229 44 LEU B C 1
ATOM 4946 O O . LEU B 1 65 ? 68.82309 -10.94886 39.64926 1.000 15.10460 44 LEU B O 1
ATOM 4951 N N . GLN B 1 66 ? 68.34504 -12.09482 41.52728 1.000 16.04413 45 GLN B N 1
ATOM 4952 C CA . GLN B 1 66 ? 69.69696 -12.63545 41.64032 1.000 16.89889 45 GLN B CA 1
ATOM 4953 C C . GLN B 1 66 ? 70.04247 -13.51511 40.44835 1.000 16.47167 45 GLN B C 1
ATOM 4954 O O . GLN B 1 66 ? 71.10187 -13.35474 39.82947 1.000 15.89954 45 GLN B O 1
ATOM 4960 N N . HIS B 1 67 ? 69.16547 -14.46761 40.12203 1.000 16.19475 46 HIS B N 1
ATOM 4961 C CA . HIS B 1 67 ? 69.37291 -15.31419 38.95481 1.000 15.85491 46 HIS B CA 1
ATOM 4962 C C . HIS B 1 67 ? 68.92341 -14.64871 37.66517 1.000 15.87077 46 HIS B C 1
ATOM 4963 O O . HIS B 1 67 ? 69.24233 -15.15916 36.58293 1.000 15.73394 46 HIS B O 1
ATOM 4970 N N . ARG B 1 68 ? 68.18647 -13.53995 37.76834 1.000 16.21298 47 ARG B N 1
ATOM 4971 C CA . ARG B 1 68 ? 67.65099 -12.81010 36.61932 1.000 16.47497 47 ARG B CA 1
ATOM 4972 C C . ARG B 1 68 ? 66.65251 -13.66380 35.84371 1.000 16.38352 47 ARG B C 1
ATOM 4973 O O . ARG B 1 68 ? 66.63821 -13.68891 34.60653 1.000 16.57539 47 ARG B O 1
ATOM 4981 N N . ILE B 1 69 ? 65.77152 -14.32723 36.58305 1.000 16.21037 48 ILE B N 1
ATOM 4982 C CA . ILE B 1 69 ? 64.81223 -15.26534 36.02031 1.000 16.35126 48 ILE B CA 1
ATOM 4983 C C . ILE B 1 69 ? 63.41966 -14.66574 36.13994 1.000 16.01261 48 ILE B C 1
ATOM 4984 O O . ILE B 1 69 ? 63.02098 -14.21758 37.22282 1.000 16.21195 48 ILE B O 1
ATOM 4989 N N . PHE B 1 70 ? 62.68421 -14.66588 35.02858 1.000 15.25156 49 PHE B N 1
ATOM 4990 C CA . PHE B 1 70 ? 61.25584 -14.37615 35.00597 1.000 15.82639 49 PHE B CA 1
ATOM 4991 C C . PHE B 1 70 ? 60.51407 -15.70737 34.97473 1.000 16.91613 49 PHE B C 1
ATOM 4992 O O . PHE B 1 70 ? 60.69697 -16.49321 34.04069 1.000 17.21689 49 PHE B O 1
ATOM 5000 N N . LYS B 1 71 ? 59.68190 -15.95732 35.98276 1.000 17.28373 50 LYS B N 1
ATOM 5001 C CA . LYS B 1 71 ? 58.88912 -17.18144 36.04792 1.000 18.69310 50 LYS B CA 1
ATOM 5002 C C . LYS B 1 71 ? 57.51948 -16.91926 35.43726 1.000 17.77618 50 LYS B C 1
ATOM 5003 O O . LYS B 1 71 ? 56.90848 -15.88000 35.71434 1.000 17.73232 50 LYS B O 1
ATOM 5009 N N . VAL B 1 72 ? 57.03975 -17.83687 34.59286 1.000 16.74197 51 VAL B N 1
ATOM 5010 C CA . VAL B 1 72 ? 55.87712 -17.53787 33.75991 1.000 17.09821 51 VAL B CA 1
ATOM 5011 C C . VAL B 1 72 ? 54.84402 -18.65570 33.86183 1.000 18.84673 51 VAL B C 1
ATOM 5012 O O . VAL B 1 72 ? 55.19053 -19.84281 33.96889 1.000 18.16900 51 VAL B O 1
ATOM 5016 N N . LYS B 1 73 ? 53.57166 -18.26569 33.89534 1.000 21.02126 52 LYS B N 1
ATOM 5017 C CA . LYS B 1 73 ? 52.47950 -19.20384 33.71637 1.000 23.70867 52 LYS B CA 1
ATOM 5018 C C . LYS B 1 73 ? 51.53468 -18.60785 32.69184 1.000 22.28725 52 LYS B C 1
ATOM 5019 O O . LYS B 1 73 ? 51.07675 -17.47442 32.86056 1.000 21.84413 52 LYS B O 1
ATOM 5025 N N . THR B 1 74 ? 51.28527 -19.34134 31.61208 1.000 21.44085 53 THR B N 1
ATOM 5026 C CA . THR B 1 74 ? 50.33146 -18.93248 30.58742 1.000 20.74226 53 THR B CA 1
ATOM 5027 C C . THR B 1 74 ? 49.15731 -19.90110 30.61152 1.000 20.08146 53 THR B C 1
ATOM 5028 O O . THR B 1 74 ? 49.35086 -21.12416 30.54691 1.000 20.18505 53 THR B O 1
ATOM 5032 N N . THR B 1 75 ? 47.94975 -19.35465 30.70193 1.000 19.33257 54 THR B N 1
ATOM 5033 C CA . THR B 1 75 ? 46.72388 -20.13302 30.80355 1.000 19.33791 54 THR B CA 1
ATOM 5034 C C . THR B 1 75 ? 45.78291 -19.74639 29.66745 1.000 19.50280 54 THR B C 1
ATOM 5035 O O . THR B 1 75 ? 45.58789 -18.55996 29.39346 1.000 19.15306 54 THR B O 1
ATOM 5039 N N . MET B 1 76 ? 45.18406 -20.74482 29.02257 1.000 20.04958 55 MET B N 1
ATOM 5040 C CA . MET B 1 76 ? 44.33750 -20.50271 27.86179 1.000 20.69504 55 MET B CA 1
ATOM 5041 C C . MET B 1 76 ? 43.37968 -21.67505 27.71345 1.000 20.77410 55 MET B C 1
ATOM 5042 O O . MET B 1 76 ? 43.64788 -22.77091 28.22797 1.000 20.82488 55 MET B O 1
ATOM 5047 N N . PRO B 1 77 ? 42.25565 -21.48264 27.02497 1.000 20.60636 56 PRO B N 1
ATOM 5048 C CA . PRO B 1 77 ? 41.37344 -22.62128 26.74969 1.000 21.14656 56 PRO B CA 1
ATOM 5049 C C . PRO B 1 77 ? 42.09797 -23.66692 25.91679 1.000 21.40393 56 PRO B C 1
ATOM 5050 O O . PRO B 1 77 ? 42.91015 -23.34987 25.04408 1.000 21.09609 56 PRO B O 1
ATOM 5054 N N . ALA B 1 78 ? 41.73552 -24.92213 26.13016 1.000 21.89335 57 ALA B N 1
ATOM 5055 C CA . ALA B 1 78 ? 42.38789 -26.03003 25.45272 1.000 22.62497 57 ALA B CA 1
ATOM 5056 C C . ALA B 1 78 ? 41.38463 -26.59591 24.46704 1.000 23.26838 57 ALA B C 1
ATOM 5057 O O . ALA B 1 78 ? 40.27936 -26.98608 24.85750 1.000 23.26638 57 ALA B O 1
ATOM 5059 N N . THR B 1 79 ? 41.76906 -26.63007 23.19204 1.000 24.31441 58 THR B N 1
ATOM 5060 C CA . THR B 1 79 ? 40.87136 -27.20859 22.20352 1.000 24.83586 58 THR B CA 1
ATOM 5061 C C . THR B 1 79 ? 41.29693 -28.63586 21.92270 1.000 25.25679 58 THR B C 1
ATOM 5062 O O . THR B 1 79 ? 42.46272 -28.86626 21.56388 1.000 25.14323 58 THR B O 1
ATOM 5066 N N . PRO B 1 80 ? 40.38221 -29.60117 22.02132 1.000 25.76820 59 PRO B N 1
ATOM 5067 C CA . PRO B 1 80 ? 40.77060 -30.99926 21.81502 1.000 25.91970 59 PRO B CA 1
ATOM 5068 C C . PRO B 1 80 ? 41.39629 -31.21237 20.44758 1.000 25.92870 59 PRO B C 1
ATOM 5069 O O . PRO B 1 80 ? 41.03537 -30.56733 19.46001 1.000 25.51057 59 PRO B O 1
ATOM 5073 N N . GLY B 1 81 ? 42.34794 -32.13750 20.40488 1.000 26.21739 60 GLY B N 1
ATOM 5074 C CA . GLY B 1 81 ? 43.10950 -32.38677 19.20879 1.000 26.58491 60 GLY B CA 1
ATOM 5075 C C . GLY B 1 81 ? 44.50012 -31.79903 19.32467 1.000 26.36669 60 GLY B C 1
ATOM 5076 O O . GLY B 1 81 ? 44.93117 -31.36965 20.40435 1.000 26.67469 60 GLY B O 1
ATOM 5077 N N . PRO B 1 82 ? 45.23810 -31.78293 18.21465 1.000 25.61732 61 PRO B N 1
ATOM 5078 C CA . PRO B 1 82 ? 46.58095 -31.19190 18.23606 1.000 25.06663 61 PRO B CA 1
ATOM 5079 C C . PRO B 1 82 ? 46.49930 -29.69607 18.48518 1.000 25.14428 61 PRO B C 1
ATOM 5080 O O . PRO B 1 82 ? 45.61757 -29.00548 17.97142 1.000 25.31529 61 PRO B O 1
ATOM 5084 N N . MET B 1 83 ? 47.41724 -29.19899 19.30071 1.000 24.85100 62 MET B N 1
ATOM 5085 C CA . MET B 1 83 ? 47.46236 -27.77747 19.59539 1.000 23.80924 62 MET B CA 1
ATOM 5086 C C . MET B 1 83 ? 48.91597 -27.33780 19.55656 1.000 22.33147 62 MET B C 1
ATOM 5087 O O . MET B 1 83 ? 49.77903 -27.98929 20.15283 1.000 22.81486 62 MET B O 1
ATOM 5092 N N . THR B 1 84 ? 49.18649 -26.25818 18.83424 1.000 20.84402 63 THR B N 1
ATOM 5093 C CA . THR B 1 84 ? 50.53105 -25.71233 18.70439 1.000 20.24506 63 THR B CA 1
ATOM 5094 C C . THR B 1 84 ? 50.58213 -24.35698 19.39233 1.000 19.63543 63 THR B C 1
ATOM 5095 O O . THR B 1 84 ? 49.71538 -23.50925 19.15893 1.000 19.35668 63 THR B O 1
ATOM 5099 N N . LEU B 1 85 ? 51.57856 -24.17184 20.25873 1.000 19.05540 64 LEU B N 1
ATOM 5100 C CA . LEU B 1 85 ? 51.82771 -22.90898 20.94188 1.000 18.57373 64 LEU B CA 1
ATOM 5101 C C . LEU B 1 85 ? 53.08146 -22.25798 20.37203 1.000 17.49388 64 LEU B C 1
ATOM 5102 O O . LEU B 1 85 ? 54.05346 -22.94576 20.03888 1.000 17.34057 64 LEU B O 1
ATOM 5107 N N . LEU B 1 86 ? 53.05848 -20.92988 20.27680 1.000 16.24373 65 LEU B N 1
ATOM 5108 C CA . LEU B 1 86 ? 54.12525 -20.16264 19.64904 1.000 15.32834 65 LEU B CA 1
ATOM 5109 C C . LEU B 1 86 ? 54.79624 -19.26245 20.67243 1.000 15.16116 65 LEU B C 1
ATOM 5110 O O . LEU B 1 86 ? 54.12105 -18.57799 21.44760 1.000 14.92433 65 LEU B O 1
ATOM 5115 N N . TYR B 1 87 ? 56.10786 -19.26732 20.66327 1.000 14.95512 66 TYR B N 1
ATOM 5116 C CA . TYR B 1 87 ? 56.90522 -18.25091 21.33199 1.000 14.84377 66 TYR B CA 1
ATOM 5117 C C . TYR B 1 87 ? 57.20177 -17.14225 20.33345 1.000 14.55999 66 TYR B C 1
ATOM 5118 O O . TYR B 1 87 ? 57.66944 -17.43573 19.22622 1.000 15.14156 66 TYR B O 1
ATOM 5127 N N . PRO B 1 88 ? 56.90909 -15.88480 20.66153 1.000 14.63320 67 PRO B N 1
ATOM 5128 C CA . PRO B 1 88 ? 57.08403 -14.80382 19.68187 1.000 14.70643 67 PRO B CA 1
ATOM 5129 C C . PRO B 1 88 ? 58.49266 -14.78201 19.10460 1.000 14.86557 67 PRO B C 1
ATOM 5130 O O . PRO B 1 88 ? 59.48911 -14.84450 19.83062 1.000 14.26966 67 PRO B O 1
ATOM 5134 N N . GLN B 1 89 ? 58.56660 -14.68821 17.77924 1.000 14.98767 68 GLN B N 1
ATOM 5135 C CA . GLN B 1 89 ? 59.82244 -14.79569 17.04892 1.000 15.58025 68 GLN B CA 1
ATOM 5136 C C . GLN B 1 89 ? 60.23751 -13.45580 16.45686 1.000 15.30229 68 GLN B C 1
ATOM 5137 O O . GLN B 1 89 ? 61.29475 -12.92526 16.80518 1.000 14.71720 68 GLN B O 1
ATOM 5143 N N . TRP B 1 90 ? 59.41426 -12.89353 15.57641 1.000 15.35265 69 TRP B N 1
ATOM 5144 C CA . TRP B 1 90 ? 59.64070 -11.57497 14.99693 1.000 15.60793 69 TRP B CA 1
ATOM 5145 C C . TRP B 1 90 ? 58.95403 -10.53940 15.87962 1.000 15.73032 69 TRP B C 1
ATOM 5146 O O . TRP B 1 90 ? 57.73543 -10.59383 16.06539 1.000 16.09114 69 TRP B O 1
ATOM 5157 N N . ILE B 1 91 ? 59.72694 -9.60983 16.42418 1.000 15.65012 70 ILE B N 1
ATOM 5158 C CA . ILE B 1 91 ? 59.26301 -8.70232 17.47171 1.000 16.26971 70 ILE B CA 1
ATOM 5159 C C . ILE B 1 91 ? 59.11733 -7.30937 16.86798 1.000 16.85003 70 ILE B C 1
ATOM 5160 O O . ILE B 1 91 ? 60.10757 -6.75341 16.37403 1.000 16.90615 70 ILE B O 1
ATOM 5165 N N . PRO B 1 92 ? 57.92292 -6.71288 16.88873 1.000 17.24710 71 PRO B N 1
ATOM 5166 C CA . PRO B 1 92 ? 57.73100 -5.39617 16.26247 1.000 17.51873 71 PRO B CA 1
ATOM 5167 C C . PRO B 1 92 ? 58.70290 -4.36349 16.80818 1.000 17.46325 71 PRO B C 1
ATOM 5168 O O . PRO B 1 92 ? 58.92316 -4.27022 18.01712 1.000 17.56814 71 PRO B O 1
ATOM 5172 N N . GLY B 1 93 ? 59.30325 -3.59763 15.89515 1.000 17.12730 72 GLY B N 1
ATOM 5173 C CA . GLY B 1 93 ? 60.33858 -2.65836 16.24521 1.000 17.78727 72 GLY B CA 1
ATOM 5174 C C . GLY B 1 93 ? 61.74227 -3.21398 16.16194 1.000 18.26437 72 GLY B C 1
ATOM 5175 O O . GLY B 1 93 ? 62.70092 -2.43656 16.13386 1.000 18.01818 72 GLY B O 1
ATOM 5176 N N . ASN B 1 94 ? 61.89450 -4.53798 16.13208 1.000 18.28507 73 ASN B N 1
ATOM 5177 C CA . ASN B 1 94 ? 63.19884 -5.13935 15.90531 1.000 18.17143 73 ASN B CA 1
ATOM 5178 C C . ASN B 1 94 ? 63.41586 -5.53918 14.45611 1.000 16.72306 73 ASN B C 1
ATOM 5179 O O . ASN B 1 94 ? 64.56704 -5.72659 14.05323 1.000 16.11575 73 ASN B O 1
ATOM 5184 N N . HIS B 1 95 ? 62.34505 -5.66659 13.66872 1.000 15.66956 74 HIS B N 1
ATOM 5185 C CA . HIS B 1 95 ? 62.43813 -5.91902 12.23148 1.000 15.39671 74 HIS B CA 1
ATOM 5186 C C . HIS B 1 95 ? 63.21592 -7.19139 11.91172 1.000 15.12644 74 HIS B C 1
ATOM 5187 O O . HIS B 1 95 ? 63.75526 -7.33604 10.81319 1.000 15.02300 74 HIS B O 1
ATOM 5194 N N . SER B 1 96 ? 63.28110 -8.12748 12.84833 1.000 15.21791 75 SER B N 1
ATOM 5195 C CA . SER B 1 96 ? 64.13138 -9.29899 12.71266 1.000 14.91442 75 SER B CA 1
ATOM 5196 C C . SER B 1 96 ? 63.68708 -10.32342 13.74292 1.000 15.08912 75 SER B C 1
ATOM 5197 O O . SER B 1 96 ? 62.96785 -9.97831 14.68820 1.000 14.92451 75 SER B O 1
ATOM 5200 N N . PRO B 1 97 ? 64.07816 -11.59900 13.57964 1.000 15.64387 76 PRO B N 1
ATOM 5201 C CA . PRO B 1 97 ? 63.59148 -12.63877 14.51826 1.000 15.53285 76 PRO B CA 1
ATOM 5202 C C . PRO B 1 97 ? 64.39801 -12.69510 15.80944 1.000 15.63311 76 PRO B C 1
ATOM 5203 O O . PRO B 1 97 ? 65.18999 -13.60910 16.06073 1.000 15.83989 76 PRO B O 1
ATOM 5207 N N . THR B 1 98 ? 64.16000 -11.70772 16.67162 1.000 15.60458 77 THR B N 1
ATOM 5208 C CA . THR B 1 98 ? 64.92708 -11.52819 17.89740 1.000 16.01977 77 THR B CA 1
ATOM 5209 C C . THR B 1 98 ? 64.37065 -12.29823 19.08938 1.000 15.62514 77 THR B C 1
ATOM 5210 O O . THR B 1 98 ? 64.98642 -12.26122 20.15746 1.000 15.33862 77 THR B O 1
ATOM 5214 N N . GLY B 1 99 ? 63.21924 -12.96107 18.95419 1.000 15.35491 78 GLY B N 1
ATOM 5215 C CA . GLY B 1 99 ? 62.66492 -13.74903 20.03776 1.000 15.25726 78 GLY B CA 1
ATOM 5216 C C . GLY B 1 99 ? 63.69123 -14.70361 20.62649 1.000 14.79919 78 GLY B C 1
ATOM 5217 O O . GLY B 1 99 ? 64.29196 -15.51620 19.91510 1.000 15.00629 78 GLY B O 1
ATOM 5218 N N . PRO B 1 100 ? 63.92355 -14.61501 21.94434 1.000 14.18863 79 PRO B N 1
ATOM 5219 C CA . PRO B 1 100 ? 65.03866 -15.37716 22.56423 1.000 14.33561 79 PRO B CA 1
ATOM 5220 C C . PRO B 1 100 ? 64.65068 -16.81160 22.90334 1.000 14.16750 79 PRO B C 1
ATOM 5221 O O . PRO B 1 100 ? 64.54862 -17.20969 24.07404 1.000 13.45304 79 PRO B O 1
ATOM 5225 N N . ILE B 1 101 ? 64.45832 -17.61885 21.85266 1.000 14.17408 80 ILE B N 1
ATOM 5226 C CA . ILE B 1 101 ? 63.88138 -18.95114 22.02505 1.000 14.60427 80 ILE B CA 1
ATOM 5227 C C . ILE B 1 101 ? 64.74503 -19.81709 22.93648 1.000 15.74786 80 ILE B C 1
ATOM 5228 O O . ILE B 1 101 ? 64.22389 -20.62487 23.71415 1.000 15.86474 80 ILE B O 1
ATOM 5233 N N . ASP B 1 102 ? 66.06784 -19.67219 22.86703 1.000 16.92106 81 ASP B N 1
ATOM 5234 C CA . ASP B 1 102 ? 66.91049 -20.55922 23.66130 1.000 17.92931 81 ASP B CA 1
ATOM 5235 C C . ASP B 1 102 ? 66.98155 -20.15581 25.13224 1.000 17.31958 81 ASP B C 1
ATOM 5236 O O . ASP B 1 102 ? 67.60579 -20.86862 25.92991 1.000 17.11564 81 ASP B O 1
ATOM 5241 N N . LYS B 1 103 ? 66.34080 -19.05731 25.51538 1.000 16.60590 82 LYS B N 1
ATOM 5242 C CA . LYS B 1 103 ? 66.23307 -18.66541 26.91430 1.000 16.66980 82 LYS B CA 1
ATOM 5243 C C . LYS B 1 103 ? 64.91691 -19.09861 27.55648 1.000 16.15771 82 LYS B C 1
ATOM 5244 O O . LYS B 1 103 ? 64.69087 -18.81124 28.73682 1.000 15.72458 82 LYS B O 1
ATOM 5250 N N . LEU B 1 104 ? 64.05710 -19.79842 26.81951 1.000 15.99912 83 LEU B N 1
ATOM 5251 C CA . LEU B 1 104 ? 62.83965 -20.38218 27.37618 1.000 16.15602 83 LEU B CA 1
ATOM 5252 C C . LEU B 1 104 ? 63.20205 -21.74988 27.93954 1.000 16.46954 83 LEU B C 1
ATOM 5253 O O . LEU B 1 104 ? 63.56481 -22.65922 27.18660 1.000 16.84134 83 LEU B O 1
ATOM 5258 N N . ALA B 1 105 ? 63.09312 -21.90387 29.25902 1.000 16.11090 84 ALA B N 1
ATOM 5259 C CA . ALA B 1 105 ? 63.50828 -23.12771 29.92532 1.000 16.65548 84 ALA B CA 1
ATOM 5260 C C . ALA B 1 105 ? 62.44505 -23.57585 30.92040 1.000 16.69694 84 ALA B C 1
ATOM 5261 O O . ALA B 1 105 ? 61.55783 -22.81108 31.30387 1.000 16.48745 84 ALA B O 1
ATOM 5263 N N . GLY B 1 106 ? 62.55976 -24.83079 31.34843 1.000 17.09957 85 GLY B N 1
ATOM 5264 C CA . GLY B 1 106 ? 61.64955 -25.37137 32.34345 1.000 16.51687 85 GLY B CA 1
ATOM 5265 C C . GLY B 1 106 ? 60.22751 -25.53742 31.86039 1.000 16.43094 85 GLY B C 1
ATOM 5266 O O . GLY B 1 106 ? 59.29803 -25.51377 32.67272 1.000 17.01144 85 GLY B O 1
ATOM 5267 N N . LEU B 1 107 ? 60.03150 -25.71415 30.55645 1.000 15.73031 86 LEU B N 1
ATOM 5268 C CA . LEU B 1 107 ? 58.68738 -25.73875 29.99490 1.000 16.57637 86 LEU B CA 1
ATOM 5269 C C . LEU B 1 107 ? 57.95962 -27.01714 30.40104 1.000 17.14933 86 LEU B C 1
ATOM 5270 O O . LEU B 1 107 ? 58.38176 -28.12593 30.04623 1.000 16.95071 86 LEU B O 1
ATOM 5275 N N . VAL B 1 108 ? 56.85674 -26.85891 31.13356 1.000 16.93739 87 VAL B N 1
ATOM 5276 C CA . VAL B 1 108 ? 55.96095 -27.95871 31.47187 1.000 17.44066 87 VAL B CA 1
ATOM 5277 C C . VAL B 1 108 ? 54.54546 -27.53611 31.10993 1.000 17.47117 87 VAL B C 1
ATOM 5278 O O . VAL B 1 108 ? 54.08803 -26.46837 31.52719 1.000 17.95864 87 VAL B O 1
ATOM 5282 N N . ILE B 1 109 ? 53.85508 -28.36101 30.33094 1.000 17.28714 88 ILE B N 1
ATOM 5283 C CA . ILE B 1 109 ? 52.50645 -28.05330 29.87291 1.000 16.99514 88 ILE B CA 1
ATOM 5284 C C . ILE B 1 109 ? 51.54654 -29.06250 30.48759 1.000 18.07351 88 ILE B C 1
ATOM 5285 O O . ILE B 1 109 ? 51.75749 -30.27885 30.38471 1.000 18.01135 88 ILE B O 1
ATOM 5290 N N . LYS B 1 110 ? 50.48741 -28.55533 31.11666 1.000 18.83222 89 LYS B N 1
ATOM 5291 C CA . LYS B 1 110 ? 49.46129 -29.37937 31.73477 1.000 19.07576 89 LYS B CA 1
ATOM 5292 C C . LYS B 1 110 ? 48.10490 -28.99500 31.16720 1.000 18.60682 89 LYS B C 1
ATOM 5293 O O . LYS B 1 110 ? 47.78879 -27.80962 31.03955 1.000 18.99211 89 LYS B O 1
ATOM 5299 N N . VAL B 1 111 ? 47.29704 -29.99973 30.85736 1.000 17.90252 90 VAL B N 1
ATOM 5300 C CA . VAL B 1 111 ? 45.91454 -29.80010 30.44010 1.000 18.34043 90 VAL B CA 1
ATOM 5301 C C . VAL B 1 111 ? 45.02829 -30.33267 31.55382 1.000 19.41051 90 VAL B C 1
ATOM 5302 O O . VAL B 1 111 ? 45.06630 -31.52963 31.86715 1.000 19.32046 90 VAL B O 1
ATOM 5306 N N . ASP B 1 112 ? 44.24266 -29.44244 32.16245 1.000 20.39123 91 ASP B N 1
ATOM 5307 C CA . ASP B 1 112 ? 43.37221 -29.82011 33.27265 1.000 21.15648 91 ASP B CA 1
ATOM 5308 C C . ASP B 1 112 ? 44.15870 -30.53206 34.37553 1.000 21.67344 91 ASP B C 1
ATOM 5309 O O . ASP B 1 112 ? 43.69908 -31.50928 34.97480 1.000 21.20821 91 ASP B O 1
ATOM 5314 N N . GLY B 1 113 ? 45.37322 -30.03938 34.63155 1.000 22.17138 92 GLY B N 1
ATOM 5315 C CA . GLY B 1 113 ? 46.21443 -30.52801 35.70367 1.000 22.72736 92 GLY B CA 1
ATOM 5316 C C . GLY B 1 113 ? 47.08096 -31.72599 35.37938 1.000 23.69600 92 GLY B C 1
ATOM 5317 O O . GLY B 1 113 ? 47.86157 -32.14970 36.23907 1.000 23.84366 92 GLY B O 1
ATOM 5318 N N . LYS B 1 114 ? 46.97919 -32.28774 34.18029 1.000 24.79483 93 LYS B N 1
ATOM 5319 C CA . LYS B 1 114 ? 47.74746 -33.46842 33.80143 1.000 26.24755 93 LYS B CA 1
ATOM 5320 C C . LYS B 1 114 ? 48.80461 -33.06666 32.78219 1.000 24.41870 93 LYS B C 1
ATOM 5321 O O . LYS B 1 114 ? 48.47550 -32.48907 31.73907 1.000 23.65631 93 LYS B O 1
ATOM 5327 N N . VAL B 1 115 ? 50.06943 -33.36830 33.09402 1.000 23.16872 94 VAL B N 1
ATOM 5328 C CA . VAL B 1 115 ? 51.16069 -33.10904 32.16111 1.000 22.03710 94 VAL B CA 1
ATOM 5329 C C . VAL B 1 115 ? 50.88508 -33.77803 30.82472 1.000 21.83144 94 VAL B C 1
ATOM 5330 O O . VAL B 1 115 ? 50.50612 -34.95544 30.76453 1.000 21.57766 94 VAL B O 1
ATOM 5334 N N . VAL B 1 116 ? 51.08322 -33.03170 29.74441 1.000 21.64745 95 VAL B N 1
ATOM 5335 C CA . VAL B 1 116 ? 51.06477 -33.56834 28.38950 1.000 22.16509 95 VAL B CA 1
ATOM 5336 C C . VAL B 1 116 ? 52.43714 -33.33129 27.78628 1.000 22.73881 95 VAL B C 1
ATOM 5337 O O . VAL B 1 116 ? 52.99808 -32.24440 27.95194 1.000 22.47245 95 VAL B O 1
ATOM 5341 N N . PRO B 1 117 ? 53.04111 -34.31996 27.12836 1.000 23.26504 96 PRO B N 1
ATOM 5342 C CA . PRO B 1 117 ? 54.36101 -34.09912 26.52822 1.000 22.97211 96 PRO B CA 1
ATOM 5343 C C . PRO B 1 117 ? 54.26657 -33.16118 25.33304 1.000 22.50663 96 PRO B C 1
ATOM 5344 O O . PRO B 1 117 ? 53.29143 -33.17950 24.57632 1.000 22.46115 96 PRO B O 1
ATOM 5348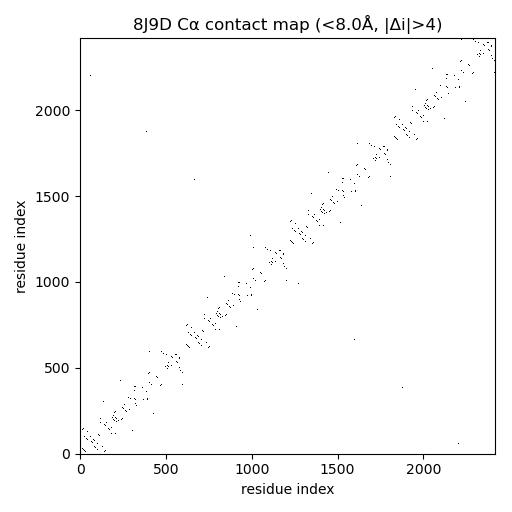 N N . TRP B 1 118 ? 55.28949 -32.33160 25.16399 1.000 21.88235 97 TRP B N 1
ATOM 5349 C CA . TRP B 1 118 ? 55.34581 -31.42895 24.02563 1.000 21.01084 97 TRP B CA 1
ATOM 5350 C C . TRP B 1 118 ? 56.46148 -31.83217 23.07176 1.000 21.77025 97 TRP B C 1
ATOM 5351 O O . TRP B 1 118 ? 57.47842 -32.40986 23.47593 1.000 21.66674 97 TRP B O 1
ATOM 5362 N N . THR B 1 119 ? 56.25155 -31.50182 21.79883 1.000 22.31154 98 THR B N 1
ATOM 5363 C CA . THR B 1 119 ? 57.19768 -31.77418 20.72498 1.000 23.32424 98 THR B CA 1
ATOM 5364 C C . THR B 1 119 ? 57.44796 -30.47515 19.97812 1.000 22.14056 98 THR B C 1
ATOM 5365 O O . THR B 1 119 ? 56.50012 -29.84204 19.49710 1.000 22.15788 98 THR B O 1
ATOM 5369 N N . ARG B 1 120 ? 58.71588 -30.08621 19.87326 1.000 20.38846 99 ARG B N 1
ATOM 5370 C CA . ARG B 1 120 ? 59.07905 -28.90384 19.10717 1.000 18.97773 99 ARG B CA 1
ATOM 5371 C C . ARG B 1 120 ? 59.13202 -29.24836 17.62437 1.000 18.65995 99 ARG B C 1
ATOM 5372 O O . ARG B 1 120 ? 59.54714 -30.34769 17.24049 1.000 18.98929 99 ARG B O 1
ATOM 5380 N N . ASP B 1 121 ? 58.69775 -28.30662 16.79108 1.000 18.17979 100 ASP B N 1
ATOM 5381 C CA . ASP B 1 121 ? 58.79894 -28.44903 15.34132 1.000 17.82931 100 ASP B CA 1
ATOM 5382 C C . ASP B 1 121 ? 60.24893 -28.20371 14.94240 1.000 17.58584 100 ASP B C 1
ATOM 5383 O O . ASP B 1 121 ? 60.75910 -27.09227 15.10376 1.000 17.46013 100 ASP B O 1
ATOM 5388 N N . GLN B 1 122 ? 60.92597 -29.23084 14.42043 1.000 17.52769 101 GLN B N 1
ATOM 5389 C CA . GLN B 1 122 ? 62.32512 -29.03215 14.05154 1.000 17.99062 101 GLN B CA 1
ATOM 5390 C C . GLN B 1 122 ? 62.48056 -28.05181 12.89347 1.000 17.91091 101 GLN B C 1
ATOM 5391 O O . GLN B 1 122 ? 63.58342 -27.54779 12.67088 1.000 18.43391 101 GLN B O 1
ATOM 5397 N N . PHE B 1 123 ? 61.41189 -27.76212 12.15381 1.000 18.01066 102 PHE B N 1
ATOM 5398 C CA . PHE B 1 123 ? 61.45447 -26.73998 11.11573 1.000 17.64573 102 PHE B CA 1
ATOM 5399 C C . PHE B 1 123 ? 60.81122 -25.43071 11.55568 1.000 17.78495 102 PHE B C 1
ATOM 5400 O O . PHE B 1 123 ? 60.64646 -24.52094 10.73255 1.000 17.89614 102 PHE B O 1
ATOM 5408 N N . ASP B 1 124 ? 60.44003 -25.32288 12.83235 1.000 17.40655 103 ASP B N 1
ATOM 5409 C CA . ASP B 1 124 ? 59.94332 -24.06666 13.40288 1.000 17.40693 103 ASP B CA 1
ATOM 5410 C C . ASP B 1 124 ? 60.17822 -24.17753 14.91462 1.000 17.05508 103 ASP B C 1
ATOM 5411 O O . ASP B 1 124 ? 59.28594 -24.58527 15.65884 1.000 17.02593 103 ASP B O 1
ATOM 5416 N N . VAL B 1 125 ? 61.38629 -23.81450 15.34821 1.000 16.31534 104 VAL B N 1
ATOM 5417 C CA . VAL B 1 125 ? 61.81851 -24.12232 16.71033 1.000 16.15761 104 VAL B CA 1
ATOM 5418 C C . VAL B 1 125 ? 61.11439 -23.22882 17.72565 1.000 16.08016 104 VAL B C 1
ATOM 5419 O O . VAL B 1 125 ? 61.31309 -23.38227 18.93440 1.000 15.83072 104 VAL B O 1
ATOM 5423 N N . TYR B 1 126 ? 60.29606 -22.28755 17.25263 1.000 15.97566 105 TYR B N 1
ATOM 5424 C CA . TYR B 1 126 ? 59.47058 -21.47582 18.14079 1.000 16.23433 105 TYR B CA 1
ATOM 5425 C C . TYR B 1 126 ? 58.08722 -22.07507 18.37531 1.000 16.56722 105 TYR B C 1
ATOM 5426 O O . TYR B 1 126 ? 57.26480 -21.44561 19.05196 1.000 16.17499 105 TYR B O 1
ATOM 5435 N N . ALA B 1 127 ? 57.80387 -23.25496 17.82053 1.000 17.03927 106 ALA B N 1
ATOM 5436 C CA . ALA B 1 127 ? 56.47800 -23.86245 17.86652 1.000 16.95251 106 ALA B CA 1
ATOM 5437 C C . ALA B 1 127 ? 56.51768 -25.16202 18.66189 1.000 17.28110 106 ALA B C 1
ATOM 5438 O O . ALA B 1 127 ? 57.31570 -26.05753 18.36215 1.000 17.34238 106 ALA B O 1
ATOM 5440 N N . PHE B 1 128 ? 55.65790 -25.25554 19.67293 1.000 17.53027 107 PHE B N 1
ATOM 5441 C CA . PHE B 1 128 ? 55.54028 -26.42463 20.53457 1.000 18.60564 107 PHE B CA 1
ATOM 5442 C C . PHE B 1 128 ? 54.17746 -27.06230 20.30544 1.000 20.33797 107 PHE B C 1
ATOM 5443 O O . PHE B 1 128 ? 53.15859 -26.36710 20.34159 1.000 19.79764 107 PHE B O 1
ATOM 5451 N N . LYS B 1 129 ? 54.15403 -28.37468 20.08191 1.000 22.70916 108 LYS B N 1
ATOM 5452 C CA . LYS B 1 129 ? 52.91982 -29.09034 19.77704 1.000 25.09907 108 LYS B CA 1
ATOM 5453 C C . LYS B 1 129 ? 52.57447 -30.02585 20.92706 1.000 23.10691 108 LYS B C 1
ATOM 5454 O O . LYS B 1 129 ? 53.44938 -30.73299 21.44131 1.000 22.91360 108 LYS B O 1
ATOM 5460 N N . VAL B 1 130 ? 51.30473 -30.01799 21.33506 1.000 21.35519 109 VAL B N 1
ATOM 5461 C CA . VAL B 1 130 ? 50.78454 -30.96828 22.30869 1.000 21.10761 109 VAL B CA 1
ATOM 5462 C C . VAL B 1 130 ? 49.49405 -31.56474 21.75964 1.000 21.86784 109 VAL B C 1
ATOM 5463 O O . VAL B 1 130 ? 48.90569 -31.05960 20.80092 1.000 21.71656 109 VAL B O 1
ATOM 5467 N N . ASP B 1 131 ? 49.06892 -32.66758 22.37332 1.000 22.71528 110 ASP B N 1
ATOM 5468 C CA . ASP B 1 131 ? 47.80023 -33.31617 22.05948 1.000 23.84709 110 ASP B CA 1
ATOM 5469 C C . ASP B 1 131 ? 46.83063 -33.10792 23.21450 1.000 23.28827 110 ASP B C 1
ATOM 5470 O O . ASP B 1 131 ? 47.09043 -33.55801 24.33555 1.000 23.68653 110 ASP B O 1
ATOM 5475 N N . VAL B 1 132 ? 45.73500 -32.40856 22.94336 1.000 22.94003 111 VAL B N 1
ATOM 5476 C CA . VAL B 1 132 ? 44.72441 -32.09850 23.94988 1.000 22.88928 111 VAL B CA 1
ATOM 5477 C C . VAL B 1 132 ? 43.65315 -33.18693 23.90684 1.000 23.91238 111 VAL B C 1
ATOM 5478 O O . VAL B 1 132 ? 43.06549 -33.41371 22.83629 1.000 23.82195 111 VAL B O 1
ATOM 5482 N N . PRO B 1 133 ? 43.36994 -33.86674 25.01656 1.000 24.83760 112 PRO B N 1
ATOM 5483 C CA . PRO B 1 133 ? 42.34645 -34.91873 24.99696 1.000 25.98730 112 PRO B CA 1
ATOM 5484 C C . PRO B 1 133 ? 40.95040 -34.35019 24.78269 1.000 26.81940 112 PRO B C 1
ATOM 5485 O O . PRO B 1 133 ? 40.67653 -33.17256 25.02695 1.000 26.22690 112 PRO B O 1
ATOM 5489 N N . GLN B 1 134 ? 40.06391 -35.21380 24.28888 1.000 27.66330 113 GLN B N 1
ATOM 5490 C CA . GLN B 1 134 ? 38.65761 -34.85122 24.16489 1.000 28.87368 113 GLN B CA 1
ATOM 5491 C C . GLN B 1 134 ? 38.07882 -34.49951 25.53098 1.000 28.36852 113 GLN B C 1
ATOM 5492 O O . GLN B 1 134 ? 38.41922 -35.11608 26.54328 1.000 28.90113 113 GLN B O 1
ATOM 5498 N N . GLY B 1 135 ? 37.18874 -33.50947 25.55727 1.000 27.64009 114 GLY B N 1
ATOM 5499 C CA . GLY B 1 135 ? 36.56957 -33.10147 26.80415 1.000 27.53736 114 GLY B CA 1
ATOM 5500 C C . GLY B 1 135 ? 37.41288 -32.20432 27.68761 1.000 26.69886 114 GLY B C 1
ATOM 5501 O O . GLY B 1 135 ? 36.97159 -31.85931 28.79330 1.000 26.45664 114 GLY B O 1
ATOM 5502 N N . ALA B 1 136 ? 38.60248 -31.81034 27.24024 1.000 25.70231 115 ALA B N 1
ATOM 5503 C CA . ALA B 1 136 ? 39.47219 -30.96562 28.04271 1.000 24.84893 115 ALA B CA 1
ATOM 5504 C C . ALA B 1 136 ? 38.94329 -29.53401 28.09969 1.000 24.00030 115 ALA B C 1
ATOM 5505 O O . ALA B 1 136 ? 38.19250 -29.08191 27.22895 1.000 24.19045 115 ALA B O 1
ATOM 5507 N N . SER B 1 137 ? 39.37159 -28.80362 29.12788 1.000 22.74189 116 SER B N 1
ATOM 5508 C CA . SER B 1 137 ? 38.93802 -27.42251 29.28553 1.000 22.46027 116 SER B CA 1
ATOM 5509 C C . SER B 1 137 ? 40.06401 -26.40397 29.23430 1.000 22.02809 116 SER B C 1
ATOM 5510 O O . SER B 1 137 ? 39.93671 -25.39298 28.53502 1.000 21.24455 116 SER B O 1
ATOM 5513 N N . GLU B 1 138 ? 41.19345 -26.65912 29.89081 1.000 21.86667 117 GLU B N 1
ATOM 5514 C CA . GLU B 1 138 ? 42.16015 -25.59290 30.09748 1.000 21.65120 117 GLU B CA 1
ATOM 5515 C C . GLU B 1 138 ? 43.57729 -26.11750 29.93550 1.000 20.73963 117 GLU B C 1
ATOM 5516 O O . GLU B 1 138 ? 43.90664 -27.20249 30.41882 1.000 20.71020 117 GLU B O 1
ATOM 5522 N N . LEU B 1 139 ? 44.41704 -25.32832 29.27251 1.000 20.33889 118 LEU B N 1
ATOM 5523 C CA . LEU B 1 139 ? 45.82990 -25.64077 29.11364 1.000 19.48862 118 LEU B CA 1
ATOM 5524 C C . LEU B 1 139 ? 46.64022 -24.61397 29.88569 1.000 19.23109 118 LEU B C 1
ATOM 5525 O O . LEU B 1 139 ? 46.38094 -23.41060 29.78585 1.000 19.14930 118 LEU B O 1
ATOM 5530 N N . VAL B 1 140 ? 47.62923 -25.09140 30.63549 1.000 19.26471 119 VAL B N 1
ATOM 5531 C CA . VAL B 1 140 ? 48.55318 -24.23976 31.37263 1.000 19.61166 119 VAL B CA 1
ATOM 5532 C C . VAL B 1 140 ? 49.97136 -24.59689 30.95941 1.000 19.88656 119 VAL B C 1
ATOM 5533 O O . VAL B 1 140 ? 50.36687 -25.76584 31.02962 1.000 20.19557 119 VAL B O 1
ATOM 5537 N N . ALA B 1 141 ? 50.73305 -23.59576 30.53385 1.000 19.74841 120 ALA B N 1
ATOM 5538 C CA . ALA B 1 141 ? 52.14706 -23.77191 30.23732 1.000 20.25323 120 ALA B CA 1
ATOM 5539 C C . ALA B 1 141 ? 52.93654 -22.94294 31.23651 1.000 20.66647 120 ALA B C 1
ATOM 5540 O O . ALA B 1 141 ? 52.70395 -21.73604 31.36914 1.000 20.63763 120 ALA B O 1
ATOM 5542 N N . GLU B 1 142 ? 53.85766 -23.58823 31.93864 1.000 21.57331 121 GLU B N 1
ATOM 5543 C CA . GLU B 1 142 ? 54.73467 -22.90156 32.87130 1.000 22.70482 121 GLU B CA 1
ATOM 5544 C C . GLU B 1 142 ? 56.17339 -23.04758 32.40785 1.000 20.92119 121 GLU B C 1
ATOM 5545 O O . GLU B 1 142 ? 56.59492 -24.12731 31.98493 1.000 19.60352 121 GLU B O 1
ATOM 5551 N N . PHE B 1 143 ? 56.91744 -21.95240 32.48321 1.000 19.81044 122 PHE B N 1
ATOM 5552 C CA . PHE B 1 143 ? 58.30695 -21.94441 32.05852 1.000 18.56642 122 PHE B CA 1
ATOM 5553 C C . PHE B 1 143 ? 58.98281 -20.74302 32.69502 1.000 18.14438 122 PHE B C 1
ATOM 5554 O O . PHE B 1 143 ? 58.34908 -19.93785 33.38139 1.000 17.64950 122 PHE B O 1
ATOM 5562 N N . LYS B 1 144 ? 60.28127 -20.62957 32.45719 1.000 18.50958 123 LYS B N 1
ATOM 5563 C CA . LYS B 1 144 ? 61.07384 -19.52650 32.96731 1.000 19.31754 123 LYS B CA 1
ATOM 5564 C C . LYS B 1 144 ? 61.82186 -18.89481 31.81148 1.000 17.86501 123 LYS B C 1
ATOM 5565 O O . LYS B 1 144 ? 62.32078 -19.59490 30.92669 1.000 17.62740 123 LYS B O 1
ATOM 5571 N N . PHE B 1 145 ? 61.85343 -17.57016 31.80507 1.000 16.80800 124 PHE B N 1
ATOM 5572 C CA . PHE B 1 145 ? 62.66811 -16.80964 30.87218 1.000 16.00359 124 PHE B CA 1
ATOM 5573 C C . PHE B 1 145 ? 63.95987 -16.46900 31.60125 1.000 15.78578 124 PHE B C 1
ATOM 5574 O O . PHE B 1 145 ? 63.94688 -15.70747 32.57554 1.000 16.03585 124 PHE B O 1
ATOM 5582 N N . LEU B 1 146 ? 65.06762 -17.05303 31.14446 1.000 15.61633 125 LEU B N 1
ATOM 5583 C CA . LEU B 1 146 ? 66.37018 -16.86236 31.78311 1.000 15.90807 125 LEU B CA 1
ATOM 5584 C C . LEU B 1 146 ? 67.01809 -15.65973 31.11594 1.000 15.53882 125 LEU B C 1
ATOM 5585 O O . LEU B 1 146 ? 67.74022 -15.78686 30.12718 1.000 15.66412 125 LEU B O 1
ATOM 5590 N N . SER B 1 147 ? 66.73915 -14.47097 31.65337 1.000 14.55922 126 SER B N 1
ATOM 5591 C CA . SER B 1 147 ? 67.21041 -13.24639 31.02991 1.000 14.32638 126 SER B CA 1
ATOM 5592 C C . SER B 1 147 ? 68.73142 -13.12994 31.18440 1.000 14.22950 126 SER B C 1
ATOM 5593 O O . SER B 1 147 ? 69.32758 -13.80533 32.02665 1.000 14.19371 126 SER B O 1
ATOM 5596 N N . PRO B 1 148 ? 69.38222 -12.29881 30.36410 1.000 14.25970 127 PRO B N 1
ATOM 5597 C CA . PRO B 1 148 ? 70.85452 -12.29127 30.33434 1.000 14.06861 127 PRO B CA 1
ATOM 5598 C C . PRO B 1 148 ? 71.48335 -12.01950 31.69584 1.000 14.20923 127 PRO B C 1
ATOM 5599 O O . PRO B 1 148 ? 71.15417 -11.04627 32.37558 1.000 14.06073 127 PRO B O 1
ATOM 5603 N N . GLN B 1 149 ? 72.40051 -12.90310 32.08084 1.000 14.48355 128 GLN B N 1
ATOM 5604 C CA . GLN B 1 149 ? 73.21668 -12.75076 33.27590 1.000 14.59453 128 GLN B CA 1
ATOM 5605 C C . GLN B 1 149 ? 74.49346 -11.96932 33.00316 1.000 15.10606 128 GLN B C 1
ATOM 5606 O O . GLN B 1 149 ? 75.21922 -11.63878 33.94989 1.000 15.16684 128 GLN B O 1
ATOM 5612 N N . ALA B 1 150 ? 74.77170 -11.68772 31.73255 1.000 15.18028 129 ALA B N 1
ATOM 5613 C CA . ALA B 1 150 ? 75.84800 -10.82302 31.27328 1.000 16.52822 129 ALA B CA 1
ATOM 5614 C C . ALA B 1 150 ? 75.48550 -10.35156 29.87272 1.000 17.77029 129 ALA B C 1
ATOM 5615 O O . ALA B 1 150 ? 74.66538 -10.96834 29.18509 1.000 18.06935 129 ALA B O 1
ATOM 5617 N N . SER B 1 151 ? 76.11614 -9.25745 29.44859 1.000 18.86734 130 SER B N 1
ATOM 5618 C CA . SER B 1 151 ? 75.80040 -8.68624 28.14167 1.000 19.20389 130 SER B CA 1
ATOM 5619 C C . SER B 1 151 ? 76.09763 -9.64325 26.99876 1.000 19.48494 130 SER B C 1
ATOM 5620 O O . SER B 1 151 ? 75.52301 -9.48897 25.91595 1.000 19.26211 130 SER B O 1
ATOM 5623 N N . SER B 1 152 ? 76.97266 -10.63007 27.21607 1.000 19.62136 131 SER B N 1
ATOM 5624 C CA . SER B 1 152 ? 77.25321 -11.62129 26.18738 1.000 19.05620 131 SER B CA 1
ATOM 5625 C C . SER B 1 152 ? 76.01999 -12.42891 25.80337 1.000 18.31361 131 SER B C 1
ATOM 5626 O O . SER B 1 152 ? 75.98820 -13.00866 24.71509 1.000 18.79534 131 SER B O 1
ATOM 5629 N N . GLN B 1 153 ? 75.01264 -12.49165 26.66619 1.000 17.33991 132 GLN B N 1
ATOM 5630 C CA . GLN B 1 153 ? 73.79694 -13.24403 26.38242 1.000 16.62804 132 GLN B CA 1
ATOM 5631 C C . GLN B 1 153 ? 72.67752 -12.38602 25.80578 1.000 16.88618 132 GLN B C 1
ATOM 5632 O O . GLN B 1 153 ? 71.63106 -12.92524 25.43154 1.000 17.13289 132 GLN B O 1
ATOM 5638 N N . GLY B 1 154 ? 72.89125 -11.08595 25.66638 1.000 16.74526 133 GLY B N 1
ATOM 5639 C CA . GLY B 1 154 ? 71.83995 -10.14623 25.33465 1.000 16.76514 133 GLY B CA 1
ATOM 5640 C C . GLY B 1 154 ? 71.77976 -9.03748 26.36592 1.000 16.84676 133 GLY B C 1
ATOM 5641 O O . GLY B 1 154 ? 72.55553 -8.99808 27.31920 1.000 16.87984 133 GLY B O 1
ATOM 5642 N N . ARG B 1 155 ? 70.84419 -8.11772 26.16079 1.000 16.26863 134 ARG B N 1
ATOM 5643 C CA . ARG B 1 155 ? 70.79856 -6.97573 27.06351 1.000 16.57264 134 ARG B CA 1
ATOM 5644 C C . ARG B 1 155 ? 70.21193 -7.37633 28.41557 1.000 16.27033 134 ARG B C 1
ATOM 5645 O O . ARG B 1 155 ? 69.23728 -8.13248 28.50240 1.000 16.48491 134 ARG B O 1
ATOM 5653 N N . VAL B 1 156 ? 70.84671 -6.88308 29.47958 1.000 15.40885 135 VAL B N 1
ATOM 5654 C CA . VAL B 1 156 ? 70.45023 -7.22641 30.84015 1.000 15.26741 135 VAL B CA 1
ATOM 5655 C C . VAL B 1 156 ? 69.09833 -6.59476 31.14794 1.000 14.96487 135 VAL B C 1
ATOM 5656 O O . VAL B 1 156 ? 68.86560 -5.41368 30.86008 1.000 14.83715 135 VAL B O 1
ATOM 5660 N N . MET B 1 157 ? 68.20025 -7.37461 31.75050 1.000 14.95265 136 MET B N 1
ATOM 5661 C CA . MET B 1 157 ? 66.84247 -6.91571 32.00492 1.000 15.33365 136 MET B CA 1
ATOM 5662 C C . MET B 1 157 ? 66.47502 -6.88903 33.48038 1.000 15.10506 136 MET B C 1
ATOM 5663 O O . MET B 1 157 ? 65.36706 -6.45828 33.81191 1.000 14.96261 136 MET B O 1
ATOM 5668 N N . MET B 1 158 ? 67.36025 -7.33605 34.36876 1.000 14.59706 137 MET B N 1
ATOM 5669 C CA . MET B 1 158 ? 67.13071 -7.28408 35.80522 1.000 14.85065 137 MET B CA 1
ATOM 5670 C C . MET B 1 158 ? 68.39476 -6.80114 36.49789 1.000 14.49213 137 MET B C 1
ATOM 5671 O O . MET B 1 158 ? 69.50388 -7.18378 36.11351 1.000 13.64844 137 MET B O 1
ATOM 5676 N N . THR B 1 159 ? 68.21919 -5.92991 37.49822 1.000 15.01200 138 THR B N 1
ATOM 5677 C CA . THR B 1 159 ? 69.30081 -5.39374 38.32231 1.000 14.86518 138 THR B CA 1
ATOM 5678 C C . THR B 1 159 ? 68.81313 -5.34745 39.76916 1.000 15.40352 138 THR B C 1
ATOM 5679 O O . THR B 1 159 ? 67.61913 -5.56305 40.02143 1.000 15.85477 138 THR B O 1
ATOM 5683 N N . PRO B 1 160 ? 69.67635 -5.05332 40.74944 1.000 15.41400 139 PRO B N 1
ATOM 5684 C CA . PRO B 1 160 ? 69.18455 -4.93274 42.12998 1.000 15.80561 139 PRO B CA 1
ATOM 5685 C C . PRO B 1 160 ? 68.23517 -3.76343 42.34211 1.000 15.99683 139 PRO B C 1
ATOM 5686 O O . PRO B 1 160 ? 67.57176 -3.72066 43.38666 1.000 16.30156 139 PRO B O 1
ATOM 5690 N N . GLU B 1 161 ? 68.15091 -2.81429 41.40098 1.000 15.50215 140 GLU B N 1
ATOM 5691 C CA . GLU B 1 161 ? 67.30827 -1.63684 41.56435 1.000 16.07127 140 GLU B CA 1
ATOM 5692 C C . GLU B 1 161 ? 66.20402 -1.48381 40.52314 1.000 15.85768 140 GLU B C 1
ATOM 5693 O O . GLU B 1 161 ? 65.30004 -0.66797 40.73819 1.000 15.96699 140 GLU B O 1
ATOM 5699 N N . MET B 1 162 ? 66.26295 -2.18864 39.39674 1.000 15.54198 141 MET B N 1
ATOM 5700 C CA . MET B 1 162 ? 65.23886 -1.99747 38.37382 1.000 15.13517 141 MET B CA 1
ATOM 5701 C C . MET B 1 162 ? 65.13505 -3.24395 37.50338 1.000 14.74251 141 MET B C 1
ATOM 5702 O O . MET B 1 162 ? 65.99677 -4.12528 37.52902 1.000 14.51862 141 MET B O 1
ATOM 5707 N N . LEU B 1 163 ? 64.05367 -3.30717 36.72977 1.000 14.71789 142 LEU B N 1
ATOM 5708 C CA . LEU B 1 163 ? 63.88076 -4.39612 35.78180 1.000 14.37870 142 LEU B CA 1
ATOM 5709 C C . LEU B 1 163 ? 63.06076 -3.90891 34.59938 1.000 14.60184 142 LEU B C 1
ATOM 5710 O O . LEU B 1 163 ? 62.32357 -2.92346 34.68336 1.000 14.71596 142 LEU B O 1
ATOM 5715 N N . ASN B 1 164 ? 63.17500 -4.65592 33.50784 1.000 15.00163 143 ASN B N 1
ATOM 5716 C CA . ASN B 1 164 ? 62.52336 -4.36238 32.24045 1.000 15.08273 143 ASN B CA 1
ATOM 5717 C C . ASN B 1 164 ? 61.81719 -5.64991 31.83264 1.000 15.68860 143 ASN B C 1
ATOM 5718 O O . ASN B 1 164 ? 62.47516 -6.66105 31.55598 1.000 14.85484 143 ASN B O 1
ATOM 5723 N N . LEU B 1 165 ? 60.48516 -5.63134 31.83795 1.000 16.26056 144 LEU B N 1
ATOM 5724 C CA . LEU B 1 165 ? 59.68894 -6.78565 31.44045 1.000 15.97366 144 LEU B CA 1
ATOM 5725 C C . LEU B 1 165 ? 59.16386 -6.55058 30.03023 1.000 15.66889 144 LEU B C 1
ATOM 5726 O O . LEU B 1 165 ? 58.40569 -5.60416 29.79605 1.000 15.59705 144 LEU B O 1
ATOM 5731 N N . GLN B 1 166 ? 59.58525 -7.39898 29.09526 1.000 15.06203 145 GLN B N 1
ATOM 5732 C CA . GLN B 1 166 ? 59.07168 -7.40082 27.73133 1.000 14.88878 145 GLN B CA 1
ATOM 5733 C C . GLN B 1 166 ? 58.20196 -8.64336 27.58939 1.000 15.08353 145 GLN B C 1
ATOM 5734 O O . GLN B 1 166 ? 58.70173 -9.77262 27.65701 1.000 15.02546 145 GLN B O 1
ATOM 5740 N N . TRP B 1 167 ? 56.89731 -8.43345 27.40389 1.000 14.78498 146 TRP B N 1
ATOM 5741 C CA . TRP B 1 167 ? 55.94730 -9.53306 27.52224 1.000 15.05158 146 TRP B CA 1
ATOM 5742 C C . TRP B 1 167 ? 56.14192 -10.60960 26.45583 1.000 15.28164 146 TRP B C 1
ATOM 5743 O O . TRP B 1 167 ? 55.74330 -11.75904 26.68085 1.000 15.52991 146 TRP B O 1
ATOM 5754 N N . ASN B 1 168 ? 56.75396 -10.28094 25.31188 1.000 15.71716 147 ASN B N 1
ATOM 5755 C CA . ASN B 1 168 ? 57.03060 -11.31300 24.31185 1.000 15.67918 147 ASN B CA 1
ATOM 5756 C C . ASN B 1 168 ? 57.99392 -12.36659 24.84456 1.000 15.43106 147 ASN B C 1
ATOM 5757 O O . ASN B 1 168 ? 57.95587 -13.52125 24.39966 1.000 15.35834 147 ASN B O 1
ATOM 5762 N N . THR B 1 169 ? 58.87866 -11.98771 25.77503 1.000 15.31565 148 THR B N 1
ATOM 5763 C CA . THR B 1 169 ? 59.79644 -12.96059 26.35286 1.000 15.21588 148 THR B CA 1
ATOM 5764 C C . THR B 1 169 ? 59.10041 -13.87985 27.34359 1.000 15.61269 148 THR B C 1
ATOM 5765 O O . THR B 1 169 ? 59.65089 -14.93317 27.69030 1.000 15.78533 148 THR B O 1
ATOM 5769 N N . THR B 1 170 ? 57.90636 -13.50778 27.79926 1.000 15.61510 149 THR B N 1
ATOM 5770 C CA . THR B 1 170 ? 57.17704 -14.27495 28.80028 1.000 16.06559 149 THR B CA 1
ATOM 5771 C C . THR B 1 170 ? 55.80398 -14.67612 28.27770 1.000 16.35413 149 THR B C 1
ATOM 5772 O O . THR B 1 170 ? 54.80721 -14.55238 28.99322 1.000 16.86589 149 THR B O 1
ATOM 5776 N N . ALA B 1 171 ? 55.73141 -15.17627 27.04864 1.000 15.99380 150 ALA B N 1
ATOM 5777 C CA . ALA B 1 171 ? 54.43189 -15.46828 26.46657 1.000 16.70315 150 ALA B CA 1
ATOM 5778 C C . ALA B 1 171 ? 54.52501 -16.67305 25.54504 1.000 16.88515 150 ALA B C 1
ATOM 5779 O O . ALA B 1 171 ? 55.49163 -16.81750 24.79393 1.000 16.19951 150 ALA B O 1
ATOM 5781 N N . LEU B 1 172 ? 53.52620 -17.54440 25.63589 1.000 17.52116 151 LEU B N 1
ATOM 5782 C CA . LEU B 1 172 ? 53.21846 -18.52668 24.60517 1.000 17.34874 151 LEU B CA 1
ATOM 5783 C C . LEU B 1 172 ? 51.78641 -18.28281 24.16272 1.000 17.78843 151 LEU B C 1
ATOM 5784 O O . LEU B 1 172 ? 50.92122 -18.00512 24.99727 1.000 18.08969 151 LEU B O 1
ATOM 5789 N N . TYR B 1 173 ? 51.52960 -18.37499 22.85870 1.000 17.53840 152 TYR B N 1
ATOM 5790 C CA . TYR B 1 173 ? 50.18778 -18.10461 22.37481 1.000 17.72687 152 TYR B CA 1
ATOM 5791 C C . TYR B 1 173 ? 49.82035 -19.10374 21.28607 1.000 18.20234 152 TYR B C 1
ATOM 5792 O O . TYR B 1 173 ? 50.70417 -19.66000 20.62173 1.000 18.67320 152 TYR B O 1
ATOM 5801 N N . PRO B 1 174 ? 48.52997 -19.37982 21.11017 1.000 18.25556 153 PRO B N 1
ATOM 5802 C CA . PRO B 1 174 ? 48.12321 -20.41692 20.15199 1.000 18.55450 153 PRO B CA 1
ATOM 5803 C C . PRO B 1 174 ? 48.39838 -20.01778 18.70912 1.000 18.39837 153 PRO B C 1
ATOM 5804 O O . PRO B 1 174 ? 48.17484 -18.87646 18.30071 1.000 18.27884 153 PRO B O 1
ATOM 5808 N N . ALA B 1 175 ? 48.88679 -20.98278 17.93647 1.000 18.30807 154 ALA B N 1
ATOM 5809 C CA . ALA B 1 175 ? 49.01130 -20.80559 16.50238 1.000 18.04754 154 ALA B CA 1
ATOM 5810 C C . ALA B 1 175 ? 47.63062 -20.79471 15.84790 1.000 18.05662 154 ALA B C 1
ATOM 5811 O O . ALA B 1 175 ? 46.64197 -21.28066 16.40854 1.000 17.94408 154 ALA B O 1
ATOM 5813 N N . GLY B 1 176 ? 47.56765 -20.20886 14.65316 1.000 17.56593 155 GLY B N 1
ATOM 5814 C CA . GLY B 1 176 ? 46.36190 -20.23100 13.85332 1.000 18.18331 155 GLY B CA 1
ATOM 5815 C C . GLY B 1 176 ? 45.50980 -18.98269 13.91718 1.000 18.45915 155 GLY B C 1
ATOM 5816 O O . GLY B 1 176 ? 44.46788 -18.93498 13.24493 1.000 18.62265 155 GLY B O 1
ATOM 5817 N N . TYR B 1 177 ? 45.92274 -17.96597 14.67963 1.000 18.31375 156 TYR B N 1
ATOM 5818 C CA . TYR B 1 177 ? 45.12418 -16.76766 14.89550 1.000 18.69218 156 TYR B CA 1
ATOM 5819 C C . TYR B 1 177 ? 45.95219 -15.51819 14.62636 1.000 18.29369 156 TYR B C 1
ATOM 5820 O O . TYR B 1 177 ? 47.11625 -15.44137 15.03395 1.000 17.43739 156 TYR B O 1
ATOM 5829 N N . PHE B 1 178 ? 45.34253 -14.52587 13.96599 1.000 18.14489 157 PHE B N 1
ATOM 5830 C CA . PHE B 1 178 ? 45.89482 -13.17666 14.01794 1.000 17.98143 157 PHE B CA 1
ATOM 5831 C C . PHE B 1 178 ? 46.07570 -12.79361 15.48027 1.000 18.14955 157 PHE B C 1
ATOM 5832 O O . PHE B 1 178 ? 45.17497 -13.00018 16.29666 1.000 18.24981 157 PHE B O 1
ATOM 5840 N N . ALA B 1 179 ? 47.25203 -12.25654 15.81565 1.000 18.66157 158 ALA B N 1
ATOM 5841 C CA . ALA B 1 179 ? 47.54853 -11.96586 17.21604 1.000 19.43345 158 ALA B CA 1
ATOM 5842 C C . ALA B 1 179 ? 46.54633 -10.98279 17.80986 1.000 20.34487 158 ALA B C 1
ATOM 5843 O O . ALA B 1 179 ? 46.17314 -11.09848 18.98410 1.000 19.73828 158 ALA B O 1
ATOM 5845 N N . ARG B 1 180 ? 46.08019 -10.02251 17.00829 1.000 21.51065 159 ARG B N 1
ATOM 5846 C CA . ARG B 1 180 ? 45.15633 -9.01277 17.51257 1.000 22.81757 159 ARG B CA 1
ATOM 5847 C C . ARG B 1 180 ? 43.80959 -9.60460 17.91418 1.000 21.70938 159 ARG B C 1
ATOM 5848 O O . ARG B 1 180 ? 43.06001 -8.95920 18.65500 1.000 21.54502 159 ARG B O 1
ATOM 5856 N N . ASN B 1 181 ? 43.49323 -10.81990 17.46699 1.000 20.66546 160 ASN B N 1
ATOM 5857 C CA . ASN B 1 181 ? 42.21857 -11.43635 17.81415 1.000 19.77297 160 ASN B CA 1
ATOM 5858 C C . ASN B 1 181 ? 42.24804 -12.14688 19.16213 1.000 18.90127 160 ASN B C 1
ATOM 5859 O O . ASN B 1 181 ? 41.19018 -12.56583 19.64478 1.000 18.95157 160 ASN B O 1
ATOM 5864 N N . ILE B 1 182 ? 43.41797 -12.28345 19.77872 1.000 17.89835 161 ILE B N 1
ATOM 5865 C CA . ILE B 1 182 ? 43.56438 -12.99902 21.04110 1.000 17.74102 161 ILE B CA 1
ATOM 5866 C C . ILE B 1 182 ? 43.44489 -11.98571 22.17163 1.000 17.73818 161 ILE B C 1
ATOM 5867 O O . ILE B 1 182 ? 44.32014 -11.13553 22.34514 1.000 17.20002 161 ILE B O 1
ATOM 5872 N N . LYS B 1 183 ? 42.37382 -12.07782 22.95173 1.000 18.18881 162 LYS B N 1
ATOM 5873 C CA . LYS B 1 183 ? 42.28257 -11.25786 24.15035 1.000 18.60986 162 LYS B CA 1
ATOM 5874 C C . LYS B 1 183 ? 43.22630 -11.82294 25.20004 1.000 17.39656 162 LYS B C 1
ATOM 5875 O O . LYS B 1 183 ? 43.27522 -13.03738 25.41428 1.000 16.96068 162 LYS B O 1
ATOM 5881 N N . ALA B 1 184 ? 44.01027 -10.94947 25.81864 1.000 16.92697 163 ALA B N 1
ATOM 5882 C CA . ALA B 1 184 ? 44.97739 -11.35837 26.82134 1.000 16.55932 163 ALA B CA 1
ATOM 5883 C C . ALA B 1 184 ? 44.73000 -10.61596 28.12594 1.000 17.03370 163 ALA B C 1
ATOM 5884 O O . ALA B 1 184 ? 44.07373 -9.57274 28.16052 1.000 16.54879 163 ALA B O 1
ATOM 5886 N N . GLN B 1 185 ? 45.25802 -11.17209 29.21311 1.000 17.75734 164 GLN B N 1
ATOM 5887 C CA . GLN B 1 185 ? 45.27113 -10.44752 30.47442 1.000 18.28466 164 GLN B CA 1
ATOM 5888 C C . GLN B 1 185 ? 46.52585 -10.83777 31.23456 1.000 17.54860 164 GLN B C 1
ATOM 5889 O O . GLN B 1 185 ? 46.78111 -12.02775 31.45343 1.000 17.60987 164 GLN B O 1
ATOM 5895 N N . ALA B 1 186 ? 47.29687 -9.83548 31.63156 1.000 17.05009 165 ALA B N 1
ATOM 5896 C CA . ALA B 1 186 ? 48.60683 -10.03917 32.22413 1.000 16.56373 165 ALA B CA 1
ATOM 5897 C C . ALA B 1 186 ? 48.60288 -9.64456 33.69227 1.000 16.56993 165 ALA B C 1
ATOM 5898 O O . ALA B 1 186 ? 47.82214 -8.78998 34.12539 1.000 16.51647 165 ALA B O 1
ATOM 5900 N N . SER B 1 187 ? 49.49872 -10.27688 34.44966 1.000 16.31774 166 SER B N 1
ATOM 5901 C CA . SER B 1 187 ? 49.78972 -9.87466 35.81423 1.000 16.94272 166 SER B CA 1
ATOM 5902 C C . SER B 1 187 ? 51.27598 -10.08385 36.06631 1.000 16.70523 166 SER B C 1
ATOM 5903 O O . SER B 1 187 ? 51.93036 -10.89293 35.40161 1.000 16.54397 166 SER B O 1
ATOM 5906 N N . VAL B 1 188 ? 51.80990 -9.34338 37.03301 1.000 16.52311 167 VAL B N 1
ATOM 5907 C CA . VAL B 1 188 ? 53.21425 -9.47049 37.39578 1.000 15.88438 167 VAL B CA 1
ATOM 5908 C C . VAL B 1 188 ? 53.35681 -9.29466 38.89933 1.000 16.10081 167 VAL B C 1
ATOM 5909 O O . VAL B 1 188 ? 52.73828 -8.40929 39.50211 1.000 16.45563 167 VAL B O 1
ATOM 5913 N N . THR B 1 189 ? 54.17041 -10.15127 39.50563 1.000 15.90098 168 THR B N 1
ATOM 5914 C CA . THR B 1 189 ? 54.56767 -9.99228 40.89402 1.000 16.27454 168 THR B CA 1
ATOM 5915 C C . THR B 1 189 ? 55.94704 -9.35291 40.90691 1.000 15.85957 168 THR B C 1
ATOM 5916 O O . THR B 1 189 ? 56.89319 -9.89643 40.32835 1.000 15.33427 168 THR B O 1
ATOM 5920 N N . LEU B 1 190 ? 56.04755 -8.19942 41.54625 1.000 15.91863 169 LEU B N 1
ATOM 5921 C CA . LEU B 1 190 ? 57.23235 -7.36393 41.55683 1.000 15.86870 169 LEU B CA 1
ATOM 5922 C C . LEU B 1 190 ? 58.05445 -7.61293 42.80471 1.000 15.81312 169 LEU B C 1
ATOM 5923 O O . LEU B 1 190 ? 57.52940 -8.07349 43.82426 1.000 15.44166 169 LEU B O 1
ATOM 5928 N N . PRO B 1 191 ? 59.35380 -7.30150 42.77059 1.000 16.27362 170 PRO B N 1
ATOM 5929 C CA . PRO B 1 191 ? 60.11420 -7.22138 44.02159 1.000 16.44128 170 PRO B CA 1
ATOM 5930 C C . PRO B 1 191 ? 59.39222 -6.30037 44.99161 1.000 17.09854 170 PRO B C 1
ATOM 5931 O O . PRO B 1 191 ? 58.71686 -5.35429 44.58343 1.000 16.69140 170 PRO B O 1
ATOM 5935 N N . ALA B 1 192 ? 59.51252 -6.61261 46.28348 1.000 17.56408 171 ALA B N 1
ATOM 5936 C CA . ALA B 1 192 ? 58.70493 -5.96220 47.30946 1.000 18.24007 171 ALA B CA 1
ATOM 5937 C C . ALA B 1 192 ? 58.81495 -4.44357 47.23628 1.000 18.65423 171 ALA B C 1
ATOM 5938 O O . ALA B 1 192 ? 59.91344 -3.88639 47.23807 1.000 19.22407 171 ALA B O 1
ATOM 5940 N N . GLY B 1 193 ? 57.66467 -3.77906 47.13522 1.000 19.09557 172 GLY B N 1
ATOM 5941 C CA . GLY B 1 193 ? 57.59916 -2.33173 47.19829 1.000 19.52239 172 GLY B CA 1
ATOM 5942 C C . GLY B 1 193 ? 58.01590 -1.57685 45.95075 1.000 18.77233 172 GLY B C 1
ATOM 5943 O O . GLY B 1 193 ? 57.95864 -0.34302 45.95469 1.000 18.54968 172 GLY B O 1
ATOM 5944 N N . TRP B 1 194 ? 58.40210 -2.25693 44.87458 1.000 18.22913 173 TRP B N 1
ATOM 5945 C CA . TRP B 1 194 ? 58.88304 -1.54350 43.69647 1.000 17.19129 173 TRP B CA 1
ATOM 5946 C C . TRP B 1 194 ? 57.75763 -0.78761 42.99381 1.000 17.18132 173 TRP B C 1
ATOM 5947 O O . TRP B 1 194 ? 56.59418 -1.20357 43.00214 1.000 17.43109 173 TRP B O 1
ATOM 5958 N N . SER B 1 195 ? 58.11993 0.35115 42.39939 1.000 16.51343 174 SER B N 1
ATOM 5959 C CA . SER B 1 195 ? 57.22663 1.08111 41.51157 1.000 16.55860 174 SER B CA 1
ATOM 5960 C C . SER B 1 195 ? 57.31339 0.50977 40.10081 1.000 16.04578 174 SER B C 1
ATOM 5961 O O . SER B 1 195 ? 58.27566 -0.16538 39.73987 1.000 16.14792 174 SER B O 1
ATOM 5964 N N . TYR B 1 196 ? 56.30466 0.80685 39.28720 1.000 15.67221 175 TYR B N 1
ATOM 5965 C CA . TYR B 1 196 ? 56.30265 0.30174 37.92168 1.000 15.25410 175 TYR B CA 1
ATOM 5966 C C . TYR B 1 196 ? 55.61882 1.31445 37.02285 1.000 15.07974 175 TYR B C 1
ATOM 5967 O O . TYR B 1 196 ? 54.88511 2.19312 37.48607 1.000 14.93420 175 TYR B O 1
ATOM 5976 N N . ALA B 1 197 ? 55.86881 1.17743 35.72300 1.000 14.63021 176 ALA B N 1
ATOM 5977 C CA . ALA B 1 197 ? 55.21464 2.02281 34.73949 1.000 15.15896 176 ALA B CA 1
ATOM 5978 C C . ALA B 1 197 ? 55.07931 1.25433 33.43565 1.000 15.42967 176 ALA B C 1
ATOM 5979 O O . ALA B 1 197 ? 55.97856 0.50096 33.04489 1.000 14.45353 176 ALA B O 1
ATOM 5981 N N . THR B 1 198 ? 53.93573 1.44196 32.78603 1.000 16.12313 177 THR B N 1
ATOM 5982 C CA . THR B 1 198 ? 53.58500 0.81918 31.51894 1.000 16.03544 177 THR B CA 1
ATOM 5983 C C . THR B 1 198 ? 52.36662 1.55151 30.98163 1.000 16.61795 177 THR B C 1
ATOM 5984 O O . THR B 1 198 ? 51.60293 2.14026 31.75319 1.000 17.03744 177 THR B O 1
ATOM 5988 N N . ALA B 1 199 ? 52.20332 1.53112 29.65489 1.000 16.97185 178 ALA B N 1
ATOM 5989 C CA . ALA B 1 199 ? 51.00087 2.10444 29.06097 1.000 17.48957 178 ALA B CA 1
ATOM 5990 C C . ALA B 1 199 ? 49.77191 1.25849 29.34825 1.000 17.91827 178 ALA B C 1
ATOM 5991 O O . ALA B 1 199 ? 48.64374 1.75630 29.24670 1.000 18.47591 178 ALA B O 1
ATOM 5993 N N . MET B 1 200 ? 49.96596 -0.00964 29.68416 1.000 17.72866 179 MET B N 1
ATOM 5994 C CA . MET B 1 200 ? 48.85119 -0.91445 29.92438 1.000 18.72700 179 MET B CA 1
ATOM 5995 C C . MET B 1 200 ? 48.15582 -0.56240 31.23686 1.000 20.33275 179 MET B C 1
ATOM 5996 O O . MET B 1 200 ? 48.80862 -0.40260 32.26942 1.000 19.86908 179 MET B O 1
ATOM 6001 N N . GLU B 1 201 ? 46.82998 -0.43787 31.19577 1.000 22.41168 180 GLU B N 1
ATOM 6002 C CA . GLU B 1 201 ? 46.08782 0.03649 32.35695 1.000 23.97651 180 GLU B CA 1
ATOM 6003 C C . GLU B 1 201 ? 46.00678 -1.03613 33.44089 1.000 21.88011 180 GLU B C 1
ATOM 6004 O O . GLU B 1 201 ? 45.76979 -2.21758 33.16278 1.000 21.26729 180 GLU B O 1
ATOM 6010 N N . THR B 1 202 ? 46.19109 -0.60411 34.68611 1.000 20.57348 181 THR B N 1
ATOM 6011 C CA . THR B 1 202 ? 46.17214 -1.49701 35.83974 1.000 19.90726 181 THR B CA 1
ATOM 6012 C C . THR B 1 202 ? 44.74179 -1.79744 36.27294 1.000 19.53099 181 THR B C 1
ATOM 6013 O O . THR B 1 202 ? 43.89767 -0.90128 36.33091 1.000 20.06757 181 THR B O 1
ATOM 6017 N N . GLU B 1 203 ? 44.47132 -3.06658 36.58095 1.000 18.83713 182 GLU B N 1
ATOM 6018 C CA . GLU B 1 203 ? 43.18797 -3.42541 37.17286 1.000 19.57689 182 GLU B CA 1
ATOM 6019 C C . GLU B 1 203 ? 43.23796 -3.32488 38.69525 1.000 19.42766 182 GLU B C 1
ATOM 6020 O O . GLU B 1 203 ? 42.38738 -2.67363 39.31072 1.000 19.30187 182 GLU B O 1
ATOM 6026 N N . ARG B 1 204 ? 44.24558 -3.93799 39.31009 1.000 18.93323 183 ARG B N 1
ATOM 6027 C CA . ARG B 1 204 ? 44.42158 -3.85669 40.75080 1.000 19.00601 183 ARG B CA 1
ATOM 6028 C C . ARG B 1 204 ? 45.84685 -4.25513 41.09905 1.000 18.43960 183 ARG B C 1
ATOM 6029 O O . ARG B 1 204 ? 46.43862 -5.12576 40.45464 1.000 18.06886 183 ARG B O 1
ATOM 6037 N N . ARG B 1 205 ? 46.36369 -3.65868 42.16460 1.000 18.20669 184 ARG B N 1
ATOM 6038 C CA . ARG B 1 205 ? 47.59974 -4.11347 42.78172 1.000 18.13971 184 ARG B CA 1
ATOM 6039 C C . ARG B 1 205 ? 47.24542 -4.63150 44.16329 1.000 18.83302 184 ARG B C 1
ATOM 6040 O O . ARG B 1 205 ? 46.66395 -3.90132 44.97302 1.000 18.64150 184 ARG B O 1
ATOM 6048 N N . VAL B 1 206 ? 47.55614 -5.90017 44.40455 1.000 19.13059 185 VAL B N 1
ATOM 6049 C CA . VAL B 1 206 ? 47.33786 -6.55715 45.68549 1.000 19.96008 185 VAL B CA 1
ATOM 6050 C C . VAL B 1 206 ? 48.71729 -6.91620 46.20852 1.000 20.22821 185 VAL B C 1
ATOM 6051 O O . VAL B 1 206 ? 49.37911 -7.80685 45.66066 1.000 19.98938 185 VAL B O 1
ATOM 6055 N N . GLY B 1 207 ? 49.16773 -6.20898 47.24491 1.000 20.54797 186 GLY B N 1
ATOM 6056 C CA . GLY B 1 207 ? 50.53718 -6.35113 47.69055 1.000 19.88023 186 GLY B CA 1
ATOM 6057 C C . GLY B 1 207 ? 51.49256 -5.91783 46.59583 1.000 19.98958 186 GLY B C 1
ATOM 6058 O O . GLY B 1 207 ? 51.50466 -4.74806 46.19320 1.000 19.97645 186 GLY B O 1
ATOM 6059 N N . ASP B 1 208 ? 52.28153 -6.86234 46.08172 1.000 19.92773 187 ASP B N 1
ATOM 6060 C CA . ASP B 1 208 ? 53.21461 -6.59747 44.99280 1.000 19.33930 187 ASP B CA 1
ATOM 6061 C C . ASP B 1 208 ? 52.82200 -7.31485 43.70848 1.000 18.58655 187 ASP B C 1
ATOM 6062 O O . ASP B 1 208 ? 53.64168 -7.43483 42.78917 1.000 17.87193 187 ASP B O 1
ATOM 6067 N N . THR B 1 209 ? 51.58366 -7.78735 43.62694 1.000 18.48035 188 THR B N 1
ATOM 6068 C CA . THR B 1 209 ? 51.06909 -8.45146 42.43524 1.000 18.11685 188 THR B CA 1
ATOM 6069 C C . THR B 1 209 ? 50.15694 -7.47265 41.71189 1.000 17.77399 188 THR B C 1
ATOM 6070 O O . THR B 1 209 ? 49.10554 -7.08312 42.23452 1.000 18.05586 188 THR B O 1
ATOM 6074 N N . VAL B 1 210 ? 50.56896 -7.06623 40.51798 1.000 17.03701 189 VAL B N 1
ATOM 6075 C CA . VAL B 1 210 ? 49.82135 -6.11626 39.70703 1.000 16.65553 189 VAL B CA 1
ATOM 6076 C C . VAL B 1 210 ? 49.05923 -6.89961 38.65175 1.000 16.70367 189 VAL B C 1
ATOM 6077 O O . VAL B 1 210 ? 49.66426 -7.61871 37.85001 1.000 16.58133 189 VAL B O 1
ATOM 6081 N N . THR B 1 211 ? 47.74174 -6.75705 38.64270 1.000 16.62299 190 THR B N 1
ATOM 6082 C CA . THR B 1 211 ? 46.89799 -7.31923 37.59673 1.000 17.10725 190 THR B CA 1
ATOM 6083 C C . THR B 1 211 ? 46.47129 -6.19522 36.66690 1.000 17.02160 190 THR B C 1
ATOM 6084 O O . THR B 1 211 ? 45.98366 -5.15833 37.12746 1.000 16.74891 190 THR B O 1
ATOM 6088 N N . PHE B 1 212 ? 46.69543 -6.38026 35.37182 1.000 17.01681 191 PHE B N 1
ATOM 6089 C CA . PHE B 1 212 ? 46.30879 -5.39039 34.37993 1.000 16.94006 191 PHE B CA 1
ATOM 6090 C C . PHE B 1 212 ? 44.94521 -5.73960 33.79524 1.000 17.76767 191 PHE B C 1
ATOM 6091 O O . PHE B 1 212 ? 44.50834 -6.89318 33.81620 1.000 17.27085 191 PHE B O 1
ATOM 6099 N N . LYS B 1 213 ? 44.26888 -4.72007 33.27589 1.000 19.06048 192 LYS B N 1
ATOM 6100 C CA . LYS B 1 213 ? 42.99952 -4.95839 32.62066 1.000 20.47096 192 LYS B CA 1
ATOM 6101 C C . LYS B 1 213 ? 43.23808 -5.76062 31.34208 1.000 19.67097 192 LYS B C 1
ATOM 6102 O O . LYS B 1 213 ? 44.33778 -5.72449 30.78076 1.000 19.63907 192 LYS B O 1
ATOM 6108 N N . PRO B 1 214 ? 42.23650 -6.51158 30.87668 1.000 19.27987 193 PRO B N 1
ATOM 6109 C CA . PRO B 1 214 ? 42.40224 -7.25770 29.62413 1.000 19.05808 193 PRO B CA 1
ATOM 6110 C C . PRO B 1 214 ? 42.79392 -6.33752 28.47876 1.000 19.14258 193 PRO B C 1
ATOM 6111 O O . PRO B 1 214 ? 42.42138 -5.16369 28.43775 1.000 19.02487 193 PRO B O 1
ATOM 6115 N N . ILE B 1 215 ? 43.56080 -6.89131 27.54146 1.000 19.02721 194 ILE B N 1
ATOM 6116 C CA . ILE B 1 215 ? 44.07577 -6.13002 26.40982 1.000 18.66100 194 ILE B CA 1
ATOM 6117 C C . ILE B 1 215 ? 44.33299 -7.12842 25.29099 1.000 18.49910 194 ILE B C 1
ATOM 6118 O O . ILE B 1 215 ? 44.55515 -8.31426 25.54595 1.000 18.07456 194 ILE B O 1
ATOM 6123 N N . ASP B 1 216 ? 44.23439 -6.66513 24.04381 1.000 18.83360 195 ASP B N 1
ATOM 6124 C CA . ASP B 1 216 ? 44.53373 -7.54021 22.91311 1.000 18.28949 195 ASP B CA 1
ATOM 6125 C C . ASP B 1 216 ? 45.99505 -7.97220 22.95630 1.000 17.34733 195 ASP B C 1
ATOM 6126 O O . ASP B 1 216 ? 46.87003 -7.19898 23.34455 1.000 17.04771 195 ASP B O 1
ATOM 6131 N N . PHE B 1 217 ? 46.25705 -9.21230 22.52789 1.000 16.77329 196 PHE B N 1
ATOM 6132 C CA . PHE B 1 217 ? 47.57754 -9.80367 22.72926 1.000 15.96800 196 PHE B CA 1
ATOM 6133 C C . PHE B 1 217 ? 48.67561 -9.02323 22.01485 1.000 16.04023 196 PHE B C 1
ATOM 6134 O O . PHE B 1 217 ? 49.80175 -8.92822 22.52113 1.000 15.83746 196 PHE B O 1
ATOM 6142 N N . ASP B 1 218 ? 48.38268 -8.46006 20.83768 1.000 16.35477 197 ASP B N 1
ATOM 6143 C CA . ASP B 1 218 ? 49.40842 -7.67099 20.15908 1.000 16.83548 197 ASP B CA 1
ATOM 6144 C C . ASP B 1 218 ? 49.75065 -6.41697 20.95838 1.000 16.78491 197 ASP B C 1
ATOM 6145 O O . ASP B 1 218 ? 50.92703 -6.03689 21.05645 1.000 15.89912 197 ASP B O 1
ATOM 6150 N N . ASP B 1 219 ? 48.74390 -5.77425 21.55573 1.000 17.34096 198 ASP B N 1
ATOM 6151 C CA . ASP B 1 219 ? 49.01755 -4.62832 22.41719 1.000 17.80618 198 ASP B CA 1
ATOM 6152 C C . ASP B 1 219 ? 49.73703 -5.02569 23.70129 1.000 16.90464 198 ASP B C 1
ATOM 6153 O O . ASP B 1 219 ? 50.49946 -4.21992 24.24536 1.000 16.81006 198 ASP B O 1
ATOM 6158 N N . LEU B 1 220 ? 49.49570 -6.23457 24.21990 1.000 16.40354 199 LEU B N 1
ATOM 6159 C CA . LEU B 1 220 ? 50.24116 -6.67783 25.39674 1.000 16.71952 199 LEU B CA 1
ATOM 6160 C C . LEU B 1 220 ? 51.73686 -6.71399 25.10865 1.000 16.24772 199 LEU B C 1
ATOM 6161 O O . LEU B 1 220 ? 52.53914 -6.13999 25.85506 1.000 16.23846 199 LEU B O 1
ATOM 6166 N N . VAL B 1 221 ? 52.12899 -7.37674 24.01492 1.000 16.08090 200 VAL B N 1
ATOM 6167 C CA . VAL B 1 221 ? 53.53210 -7.39914 23.61090 1.000 16.50708 200 VAL B CA 1
ATOM 6168 C C . VAL B 1 221 ? 54.05191 -5.98354 23.41035 1.000 16.39594 200 VAL B C 1
ATOM 6169 O O . VAL B 1 221 ? 55.21717 -5.68620 23.71109 1.000 16.46466 200 VAL B O 1
ATOM 6173 N N . ASP B 1 222 ? 53.18843 -5.07768 22.96347 1.000 15.96132 201 ASP B N 1
ATOM 6174 C CA . ASP B 1 222 ? 53.56285 -3.69738 22.70364 1.000 15.78887 201 ASP B CA 1
ATOM 6175 C C . ASP B 1 222 ? 53.45719 -2.80444 23.94023 1.000 15.70492 201 ASP B C 1
ATOM 6176 O O . ASP B 1 222 ? 53.59661 -1.58313 23.81915 1.000 15.69595 201 ASP B O 1
ATOM 6181 N N . SER B 1 223 ? 53.23640 -3.37773 25.12452 1.000 15.56339 202 SER B N 1
ATOM 6182 C CA . SER B 1 223 ? 53.06560 -2.61007 26.35960 1.000 15.26233 202 SER B CA 1
ATOM 6183 C C . SER B 1 223 ? 54.07800 -3.04373 27.41491 1.000 15.13366 202 SER B C 1
ATOM 6184 O O . SER B 1 223 ? 53.70015 -3.53272 28.48819 1.000 15.08657 202 SER B O 1
ATOM 6187 N N . PRO B 1 224 ? 55.37125 -2.82999 27.16451 1.000 14.91952 203 PRO B N 1
ATOM 6188 C CA . PRO B 1 224 ? 56.39334 -3.24134 28.13354 1.000 14.55327 203 PRO B CA 1
ATOM 6189 C C . PRO B 1 224 ? 56.23996 -2.50142 29.45133 1.000 15.30454 203 PRO B C 1
ATOM 6190 O O . PRO B 1 224 ? 55.54984 -1.48620 29.56408 1.000 15.53087 203 PRO B O 1
ATOM 6194 N N . MET B 1 225 ? 56.92015 -3.02581 30.46455 1.000 15.49152 204 MET B N 1
ATOM 6195 C CA . MET B 1 225 ? 56.91381 -2.44434 31.79759 1.000 15.40469 204 MET B CA 1
ATOM 6196 C C . MET B 1 225 ? 58.34653 -2.24235 32.27008 1.000 14.76993 204 MET B C 1
ATOM 6197 O O . MET B 1 225 ? 59.19375 -3.12119 32.08353 1.000 15.44420 204 MET B O 1
ATOM 6202 N N . PHE B 1 226 ? 58.61724 -1.07102 32.83478 1.000 13.58692 205 PHE B N 1
ATOM 6203 C CA . PHE B 1 226 ? 59.77572 -0.83743 33.68586 1.000 14.99172 205 PHE B CA 1
ATOM 6204 C C . PHE B 1 226 ? 59.31256 -0.86743 35.13689 1.000 15.19699 205 PHE B C 1
ATOM 6205 O O . PHE B 1 226 ? 58.19313 -0.45557 35.45436 1.000 15.65217 205 PHE B O 1
ATOM 6213 N N . ALA B 1 227 ? 60.18318 -1.34608 36.02009 1.000 14.86608 206 ALA B N 1
ATOM 6214 C CA . ALA B 1 227 ? 59.91486 -1.32170 37.44867 1.000 15.04850 206 ALA B CA 1
ATOM 6215 C C . ALA B 1 227 ? 61.22054 -1.06513 38.18009 1.000 15.13050 206 ALA B C 1
ATOM 6216 O O . ALA B 1 227 ? 62.29944 -1.38833 37.67787 1.000 13.95492 206 ALA B O 1
ATOM 6218 N N . GLY B 1 228 ? 61.12040 -0.48435 39.36707 1.000 16.17920 207 GLY B N 1
ATOM 6219 C CA . GLY B 1 228 ? 62.32368 -0.16530 40.11388 1.000 15.87011 207 GLY B CA 1
ATOM 6220 C C . GLY B 1 228 ? 61.99905 0.50005 41.43327 1.000 17.23693 207 GLY B C 1
ATOM 6221 O O . GLY B 1 228 ? 60.85284 0.86531 41.71431 1.000 18.10370 207 GLY B O 1
ATOM 6222 N N . LYS B 1 229 ? 63.04130 0.64967 42.24979 1.000 18.41408 208 LYS B N 1
ATOM 6223 C CA . LYS B 1 229 ? 62.88143 1.24787 43.56797 1.000 19.78964 208 LYS B CA 1
ATOM 6224 C C . LYS B 1 229 ? 63.06166 2.76192 43.56907 1.000 18.64662 208 LYS B C 1
ATOM 6225 O O . LYS B 1 229 ? 62.59643 3.42434 44.50213 1.000 18.98228 208 LYS B O 1
ATOM 6231 N N . TYR B 1 230 ? 63.70896 3.32675 42.55258 1.000 17.41552 209 TYR B N 1
ATOM 6232 C CA . TYR B 1 230 ? 63.95626 4.76649 42.46447 1.000 17.90268 209 TYR B CA 1
ATOM 6233 C C . TYR B 1 230 ? 63.22588 5.29528 41.23526 1.000 17.40481 209 TYR B C 1
ATOM 6234 O O . TYR B 1 230 ? 63.71510 5.15284 40.11017 1.000 17.58046 209 TYR B O 1
ATOM 6243 N N . TYR B 1 231 ? 62.07188 5.92116 41.45820 1.000 17.25932 210 TYR B N 1
ATOM 6244 C CA . TYR B 1 231 ? 61.11467 6.21856 40.40231 1.000 17.36200 210 TYR B CA 1
ATOM 6245 C C . TYR B 1 231 ? 60.59631 7.64186 40.52636 1.000 17.84934 210 TYR B C 1
ATOM 6246 O O . TYR B 1 231 ? 60.33695 8.12065 41.63336 1.000 17.18648 210 TYR B O 1
ATOM 6255 N N . LYS B 1 232 ? 60.45037 8.31963 39.38647 1.000 18.69301 211 LYS B N 1
ATOM 6256 C CA . LYS B 1 232 ? 59.79195 9.61916 39.34660 1.000 19.51660 211 LYS B CA 1
ATOM 6257 C C . LYS B 1 232 ? 58.89571 9.69361 38.11835 1.000 19.00336 211 LYS B C 1
ATOM 6258 O O . LYS B 1 232 ? 59.32376 9.34157 37.01604 1.000 18.15870 211 LYS B O 1
ATOM 6264 N N . ARG B 1 233 ? 57.66310 10.15596 38.31161 1.000 19.41003 212 ARG B N 1
ATOM 6265 C CA . ARG B 1 233 ? 56.69479 10.33199 37.23604 1.000 19.30812 212 ARG B CA 1
ATOM 6266 C C . ARG B 1 233 ? 56.55097 11.82220 36.96329 1.000 20.11279 212 ARG B C 1
ATOM 6267 O O . ARG B 1 233 ? 56.24438 12.59936 37.87529 1.000 20.08942 212 ARG B O 1
ATOM 6275 N N . VAL B 1 234 ? 56.74867 12.21556 35.70821 1.000 20.80933 213 VAL B N 1
ATOM 6276 C CA . VAL B 1 234 ? 56.79712 13.61992 35.31969 1.000 21.93029 213 VAL B CA 1
ATOM 6277 C C . VAL B 1 234 ? 55.77217 13.85297 34.22002 1.000 22.76571 213 VAL B C 1
ATOM 6278 O O . VAL B 1 234 ? 55.77536 13.15453 33.19820 1.000 22.06203 213 VAL B O 1
ATOM 6282 N N . GLU B 1 235 ? 54.90694 14.84010 34.42629 1.000 23.88322 214 GLU B N 1
ATOM 6283 C CA . GLU B 1 235 ? 53.91171 15.20912 33.42804 1.000 25.04582 214 GLU B CA 1
ATOM 6284 C C . GLU B 1 235 ? 54.57847 15.99532 32.30492 1.000 23.65478 214 GLU B C 1
ATOM 6285 O O . GLU B 1 235 ? 55.25281 16.99835 32.56382 1.000 23.05964 214 GLU B O 1
ATOM 6291 N N . LEU B 1 236 ? 54.41066 15.53622 31.06286 1.000 22.73995 215 LEU B N 1
ATOM 6292 C CA . LEU B 1 236 ? 54.90067 16.28939 29.91297 1.000 22.27332 215 LEU B CA 1
ATOM 6293 C C . LEU B 1 236 ? 53.80082 17.02279 29.16659 1.000 23.24977 215 LEU B C 1
ATOM 6294 O O . LEU B 1 236 ? 54.05537 18.08532 28.58908 1.000 23.10501 215 LEU B O 1
ATOM 6299 N N . SER B 1 237 ? 52.58584 16.48824 29.17086 1.000 24.22059 216 SER B N 1
ATOM 6300 C CA . SER B 1 237 ? 51.46035 17.15449 28.52923 1.000 25.57272 216 SER B CA 1
ATOM 6301 C C . SER B 1 237 ? 50.19478 16.68666 29.22307 1.000 27.10575 216 SER B C 1
ATOM 6302 O O . SER B 1 237 ? 49.96042 15.47833 29.32629 1.000 27.00617 216 SER B O 1
ATOM 6305 N N . ALA B 1 238 ? 49.39781 17.63205 29.70751 1.000 28.84635 217 ALA B N 1
ATOM 6306 C CA . ALA B 1 238 ? 48.09626 17.30440 30.25700 1.000 31.28326 217 ALA B CA 1
ATOM 6307 C C . ALA B 1 238 ? 47.05844 17.32201 29.13334 1.000 34.20297 217 ALA B C 1
ATOM 6308 O O . ALA B 1 238 ? 47.36739 17.62570 27.97329 1.000 38.60297 217 ALA B O 1
ATOM 6310 N N . GLY B 1 239 ? 45.80998 17.02002 29.47369 1.000 31.72421 218 GLY B N 1
ATOM 6311 C CA . GLY B 1 239 ? 44.72838 17.05299 28.50805 1.000 30.00443 218 GLY B CA 1
ATOM 6312 C C . GLY B 1 239 ? 44.14112 15.66725 28.28037 1.000 29.07324 218 GLY B C 1
ATOM 6313 O O . GLY B 1 239 ? 44.40226 14.72184 29.03191 1.000 28.60754 218 GLY B O 1
ATOM 6314 N N . LYS B 1 240 ? 43.35835 15.53888 27.19536 1.000 28.82710 219 LYS B N 1
ATOM 6315 C CA . LYS B 1 240 ? 42.63970 14.29346 26.92525 1.000 28.77006 219 LYS B CA 1
ATOM 6316 C C . LYS B 1 240 ? 43.53099 13.16291 26.42858 1.000 25.84021 219 LYS B C 1
ATOM 6317 O O . LYS B 1 240 ? 43.14695 11.99584 26.56409 1.000 24.74924 219 LYS B O 1
ATOM 6323 N N . GLN B 1 241 ? 44.69601 13.46084 25.86201 1.000 24.01052 220 GLN B N 1
ATOM 6324 C CA . GLN B 1 241 ? 45.63161 12.43359 25.39944 1.000 22.25293 220 GLN B CA 1
ATOM 6325 C C . GLN B 1 241 ? 46.97865 12.69474 26.06193 1.000 21.06590 220 GLN B C 1
ATOM 6326 O O . GLN B 1 241 ? 47.95599 13.06110 25.40137 1.000 21.56619 220 GLN B O 1
ATOM 6332 N N . PRO B 1 242 ? 47.06220 12.50132 27.37724 1.000 20.43177 221 PRO B N 1
ATOM 6333 C CA . PRO B 1 242 ? 48.22444 12.98758 28.13287 1.000 20.19289 221 PRO B CA 1
ATOM 6334 C C . PRO B 1 242 ? 49.48969 12.17621 27.88250 1.000 19.67148 221 PRO B C 1
ATOM 6335 O O . PRO B 1 242 ? 49.46041 11.01369 27.46670 1.000 19.68490 221 PRO B O 1
ATOM 6339 N N . VAL B 1 243 ? 50.62354 12.82283 28.15826 1.000 19.08282 222 VAL B N 1
ATOM 6340 C CA . VAL B 1 243 ? 51.94260 12.23316 27.96645 1.000 18.64367 222 VAL B CA 1
ATOM 6341 C C . VAL B 1 243 ? 52.73791 12.38151 29.25804 1.000 18.78953 222 VAL B C 1
ATOM 6342 O O . VAL B 1 243 ? 52.84199 13.48291 29.80704 1.000 19.05757 222 VAL B O 1
ATOM 6346 N N . TYR B 1 244 ? 53.31601 11.28003 29.72665 1.000 19.01636 223 TYR B N 1
ATOM 6347 C CA . TYR B 1 244 ? 54.09805 11.26950 30.95345 1.000 20.35177 223 TYR B CA 1
ATOM 6348 C C . TYR B 1 244 ? 55.46779 10.66034 30.71266 1.000 18.91423 223 TYR B C 1
ATOM 6349 O O . TYR B 1 244 ? 55.66184 9.83246 29.81681 1.000 17.86078 223 TYR B O 1
ATOM 6358 N N . LEU B 1 245 ? 56.41222 11.08495 31.53982 1.000 18.40604 224 LEU B N 1
ATOM 6359 C CA . LEU B 1 245 ? 57.77365 10.57658 31.53741 1.000 17.30416 224 LEU B CA 1
ATOM 6360 C C . LEU B 1 245 ? 57.99738 9.81751 32.83604 1.000 16.79046 224 LEU B C 1
ATOM 6361 O O . LEU B 1 245 ? 57.87107 10.39500 33.92261 1.000 17.68573 224 LEU B O 1
ATOM 6366 N N . ASN B 1 246 ? 58.32649 8.53250 32.71987 1.000 15.89189 225 ASN B N 1
ATOM 6367 C CA . ASN B 1 246 ? 58.54347 7.64895 33.86375 1.000 16.03116 225 ASN B CA 1
ATOM 6368 C C . ASN B 1 246 ? 60.02787 7.32557 33.93716 1.000 15.97857 225 ASN B C 1
ATOM 6369 O O . ASN B 1 246 ? 60.55710 6.62435 33.06630 1.000 15.96494 225 ASN B O 1
ATOM 6374 N N . VAL B 1 247 ? 60.68849 7.82079 34.98124 1.000 15.97509 226 VAL B N 1
ATOM 6375 C CA . VAL B 1 247 ? 62.13634 7.73448 35.12365 1.000 15.87326 226 VAL B CA 1
ATOM 6376 C C . VAL B 1 247 ? 62.46753 6.76690 36.24920 1.000 15.88532 226 VAL B C 1
ATOM 6377 O O . VAL B 1 247 ? 61.95260 6.90530 37.36433 1.000 14.11135 226 VAL B O 1
ATOM 6381 N N . PHE B 1 248 ? 63.31438 5.78263 35.94601 1.000 15.73409 227 PHE B N 1
ATOM 6382 C CA . PHE B 1 248 ? 63.89050 4.86663 36.92262 1.000 15.56271 227 PHE B CA 1
ATOM 6383 C C . PHE B 1 248 ? 65.40645 5.00609 36.86928 1.000 15.58200 227 PHE B C 1
ATOM 6384 O O . PHE B 1 248 ? 65.97406 5.18544 35.78892 1.000 16.31233 227 PHE B O 1
ATOM 6392 N N . ALA B 1 249 ? 66.06990 4.90149 38.02017 1.000 15.83074 228 ALA B N 1
ATOM 6393 C CA . ALA B 1 249 ? 67.50642 5.14893 38.07791 1.000 15.98055 228 ALA B CA 1
ATOM 6394 C C . ALA B 1 249 ? 68.19375 4.14155 38.99296 1.000 16.35580 228 ALA B C 1
ATOM 6395 O O . ALA B 1 249 ? 67.56924 3.53709 39.87121 1.000 17.04887 228 ALA B O 1
ATOM 6397 N N . ASP B 1 250 ? 69.49857 3.94572 38.75595 1.000 16.15950 229 ASP B N 1
ATOM 6398 C CA . ASP B 1 250 ? 70.30342 3.15205 39.68421 1.000 16.83099 229 ASP B CA 1
ATOM 6399 C C . ASP B 1 250 ? 70.32964 3.79415 41.06469 1.000 17.62682 229 ASP B C 1
ATOM 6400 O O . ASP B 1 250 ? 70.32241 3.09670 42.08700 1.000 16.96324 229 ASP B O 1
ATOM 6405 N N . GLU B 1 251 ? 70.38159 5.12468 41.11295 1.000 18.55122 230 GLU B N 1
ATOM 6406 C CA . GLU B 1 251 ? 70.43169 5.86167 42.36735 1.000 19.31529 230 GLU B CA 1
ATOM 6407 C C . GLU B 1 251 ? 69.48165 7.04264 42.27912 1.000 19.10428 230 GLU B C 1
ATOM 6408 O O . GLU B 1 251 ? 69.35987 7.67301 41.22377 1.000 18.57597 230 GLU B O 1
ATOM 6414 N N . ALA B 1 252 ? 68.82335 7.34309 43.40183 1.000 19.12343 231 ALA B N 1
ATOM 6415 C CA . ALA B 1 252 ? 67.75260 8.33753 43.40043 1.000 19.76690 231 ALA B CA 1
ATOM 6416 C C . ALA B 1 252 ? 68.23737 9.71446 42.95651 1.000 20.30619 231 ALA B C 1
ATOM 6417 O O . ALA B 1 252 ? 67.46034 10.48506 42.38030 1.000 19.81540 231 ALA B O 1
ATOM 6419 N N . LYS B 1 253 ? 69.51324 10.03599 43.19278 1.000 20.91119 232 LYS B N 1
ATOM 6420 C CA . LYS B 1 253 ? 70.02719 11.35738 42.84023 1.000 21.63485 232 LYS B CA 1
ATOM 6421 C C . LYS B 1 253 ? 69.92707 11.64722 41.34493 1.000 20.86546 232 LYS B C 1
ATOM 6422 O O . LYS B 1 253 ? 69.89599 12.81898 40.95210 1.000 20.96091 232 LYS B O 1
ATOM 6428 N N . SER B 1 254 ? 69.88408 10.61702 40.49827 1.000 20.59993 233 SER B N 1
ATOM 6429 C CA . SER B 1 254 ? 69.77820 10.83896 39.06061 1.000 19.99738 233 SER B CA 1
ATOM 6430 C C . SER B 1 254 ? 68.40168 11.32990 38.62805 1.000 20.12028 233 SER B C 1
ATOM 6431 O O . SER B 1 254 ? 68.25717 11.77848 37.48472 1.000 20.05189 233 SER B O 1
ATOM 6434 N N . LEU B 1 255 ? 67.39787 11.26173 39.50030 1.000 20.18349 234 LEU B N 1
ATOM 6435 C CA . LEU B 1 255 ? 66.03387 11.64936 39.15728 1.000 20.03220 234 LEU B CA 1
ATOM 6436 C C . LEU B 1 255 ? 65.80265 13.15241 39.23798 1.000 21.27793 234 LEU B C 1
ATOM 6437 O O . LEU B 1 255 ? 64.68666 13.60576 38.96699 1.000 21.35523 234 LEU B O 1
ATOM 6442 N N . ASP B 1 256 ? 66.81876 13.92974 39.61469 1.000 22.11095 235 ASP B N 1
ATOM 6443 C CA . ASP B 1 256 ? 66.66180 15.36148 39.86495 1.000 23.38796 235 ASP B CA 1
ATOM 6444 C C . ASP B 1 256 ? 66.69804 16.13439 38.54323 1.000 23.22771 235 ASP B C 1
ATOM 6445 O O . ASP B 1 256 ? 67.62260 16.89155 38.24270 1.000 23.30088 235 ASP B O 1
ATOM 6450 N N . ALA B 1 257 ? 65.65702 15.93290 37.74151 1.000 23.32277 236 ALA B N 1
ATOM 6451 C CA . ALA B 1 257 ? 65.52308 16.68747 36.50331 1.000 23.58430 236 ALA B CA 1
ATOM 6452 C C . ALA B 1 257 ? 65.18073 18.13782 36.82000 1.000 23.96794 236 ALA B C 1
ATOM 6453 O O . ALA B 1 257 ? 64.26332 18.41209 37.59879 1.000 23.83477 236 ALA B O 1
ATOM 6455 N N . LYS B 1 258 ? 65.92045 19.06610 36.22188 1.000 24.69110 237 LYS B N 1
ATOM 6456 C CA . LYS B 1 258 ? 65.68267 20.48139 36.45658 1.000 25.66582 237 LYS B CA 1
ATOM 6457 C C . LYS B 1 258 ? 64.53624 20.99048 35.58124 1.000 25.28134 237 LYS B C 1
ATOM 6458 O O . LYS B 1 258 ? 64.20093 20.37767 34.56240 1.000 24.55740 237 LYS B O 1
ATOM 6464 N N . PRO B 1 259 ? 63.90508 22.10652 35.97186 1.000 24.96955 238 PRO B N 1
ATOM 6465 C CA . PRO B 1 259 ? 62.71727 22.57335 35.23048 1.000 25.18535 238 PRO B CA 1
ATOM 6466 C C . PRO B 1 259 ? 62.95133 22.79736 33.74437 1.000 25.39649 238 PRO B C 1
ATOM 6467 O O . PRO B 1 259 ? 62.08782 22.43707 32.93250 1.000 25.03129 238 PRO B O 1
ATOM 6471 N N . GLU B 1 260 ? 64.08202 23.39925 33.36327 1.000 26.10634 239 GLU B N 1
ATOM 6472 C CA . GLU B 1 260 ? 64.34420 23.63723 31.94669 1.000 27.37234 239 GLU B CA 1
ATOM 6473 C C . GLU B 1 260 ? 64.56217 22.32981 31.19393 1.000 25.63747 239 GLU B C 1
ATOM 6474 O O . GLU B 1 260 ? 64.28203 22.25281 29.98984 1.000 25.35894 239 GLU B O 1
ATOM 6480 N N . GLN B 1 261 ? 65.05237 21.29723 31.88709 1.000 24.11101 240 GLN B N 1
ATOM 6481 C CA . GLN B 1 261 ? 65.27110 20.00072 31.25947 1.000 23.33914 240 GLN B CA 1
ATOM 6482 C C . GLN B 1 261 ? 63.95242 19.27287 31.03667 1.000 22.46453 240 GLN B C 1
ATOM 6483 O O . GLN B 1 261 ? 63.74798 18.65035 29.98753 1.000 21.68582 240 GLN B O 1
ATOM 6489 N N . ILE B 1 262 ? 63.05167 19.32285 32.02106 1.000 22.00259 241 ILE B N 1
ATOM 6490 C CA . ILE B 1 262 ? 61.70338 18.80567 31.81079 1.000 22.02703 241 ILE B CA 1
ATOM 6491 C C . ILE B 1 262 ? 61.00758 19.57534 30.69358 1.000 22.62406 241 ILE B C 1
ATOM 6492 O O . ILE B 1 262 ? 60.32504 18.98562 29.84467 1.000 21.72164 241 ILE B O 1
ATOM 6497 N N . LYS B 1 263 ? 61.17651 20.90410 30.66531 1.000 24.10367 242 LYS B N 1
ATOM 6498 C CA . LYS B 1 263 ? 60.50454 21.70339 29.64269 1.000 25.30767 242 LYS B CA 1
ATOM 6499 C C . LYS B 1 263 ? 60.91686 21.28295 28.23498 1.000 22.96295 242 LYS B C 1
ATOM 6500 O O . LYS B 1 263 ? 60.09389 21.30830 27.31018 1.000 23.15712 242 LYS B O 1
ATOM 6506 N N . ALA B 1 264 ? 62.18401 20.89708 28.04912 1.000 21.34140 243 ALA B N 1
ATOM 6507 C CA . ALA B 1 264 ? 62.62524 20.43929 26.73278 1.000 20.71440 243 ALA B CA 1
ATOM 6508 C C . ALA B 1 264 ? 61.88544 19.17401 26.31091 1.000 19.96432 243 ALA B C 1
ATOM 6509 O O . ALA B 1 264 ? 61.56437 18.99649 25.12852 1.000 19.08808 243 ALA B O 1
ATOM 6511 N N . HIS B 1 265 ? 61.60388 18.27997 27.26346 1.000 19.49411 244 HIS B N 1
ATOM 6512 C CA . HIS B 1 265 ? 60.81028 17.09690 26.94309 1.000 18.80918 244 HIS B CA 1
ATOM 6513 C C . HIS B 1 265 ? 59.34818 17.45820 26.70866 1.000 18.85549 244 HIS B C 1
ATOM 6514 O O . HIS B 1 265 ? 58.69324 16.87533 25.83225 1.000 18.83823 244 HIS B O 1
ATOM 6521 N N . ALA B 1 266 ? 58.81624 18.41680 27.47886 1.000 18.82340 245 ALA B N 1
ATOM 6522 C CA . ALA B 1 266 ? 57.46214 18.89962 27.21562 1.000 19.39516 245 ALA B CA 1
ATOM 6523 C C . ALA B 1 266 ? 57.38044 19.57757 25.85334 1.000 19.77690 245 ALA B C 1
ATOM 6524 O O . ALA B 1 266 ? 56.38096 19.43099 25.13533 1.000 19.65898 245 ALA B O 1
ATOM 6526 N N . ALA B 1 267 ? 58.42700 20.32281 25.48014 1.000 20.04259 246 ALA B N 1
ATOM 6527 C CA . ALA B 1 267 ? 58.44932 20.97260 24.17216 1.000 20.53665 246 ALA B CA 1
ATOM 6528 C C . ALA B 1 267 ? 58.49575 19.95227 23.04199 1.000 20.44812 246 ALA B C 1
ATOM 6529 O O . ALA B 1 267 ? 57.92548 20.18963 21.96935 1.000 20.90523 246 ALA B O 1
ATOM 6531 N N . LEU B 1 268 ? 59.16498 18.81712 23.26103 1.000 20.09723 247 LEU B N 1
ATOM 6532 C CA . LEU B 1 268 ? 59.13610 17.73864 22.27762 1.000 19.57960 247 LEU B CA 1
ATOM 6533 C C . LEU B 1 268 ? 57.70263 17.35105 21.93428 1.000 19.83042 247 LEU B C 1
ATOM 6534 O O . LEU B 1 268 ? 57.34480 17.21357 20.75784 1.000 19.89959 247 LEU B O 1
ATOM 6539 N N . VAL B 1 269 ? 56.86257 17.17530 22.95686 1.000 19.88182 248 VAL B N 1
ATOM 6540 C CA . VAL B 1 269 ? 55.46471 16.82415 22.71525 1.000 20.13047 248 VAL B CA 1
ATOM 6541 C C . VAL B 1 269 ? 54.75997 17.93686 21.95370 1.000 21.61190 248 VAL B C 1
ATOM 6542 O O . VAL B 1 269 ? 53.96591 17.67731 21.03962 1.000 21.40277 248 VAL B O 1
ATOM 6546 N N . GLN B 1 270 ? 55.02880 19.19329 22.32399 1.000 23.52264 249 GLN B N 1
ATOM 6547 C CA . GLN B 1 270 ? 54.39792 20.32186 21.64584 1.000 25.02749 249 GLN B CA 1
ATOM 6548 C C . GLN B 1 270 ? 54.82104 20.40181 20.18519 1.000 23.20385 249 GLN B C 1
ATOM 6549 O O . GLN B 1 270 ? 53.99908 20.70106 19.30756 1.000 22.85298 249 GLN B O 1
ATOM 6555 N N . GLN B 1 271 ? 56.10773 20.16361 19.90842 1.000 22.18528 250 GLN B N 1
ATOM 6556 C CA . GLN B 1 271 ? 56.59885 20.23899 18.53543 1.000 21.72349 250 GLN B CA 1
ATOM 6557 C C . GLN B 1 271 ? 56.05193 19.10746 17.67437 1.000 21.01912 250 GLN B C 1
ATOM 6558 O O . GLN B 1 271 ? 55.82113 19.30256 16.47487 1.000 20.70256 250 GLN B O 1
ATOM 6564 N N . MET B 1 272 ? 55.83972 17.92404 18.25636 1.000 20.63666 251 MET B N 1
ATOM 6565 C CA . MET B 1 272 ? 55.20008 16.84939 17.50420 1.000 20.96015 251 MET B CA 1
ATOM 6566 C C . MET B 1 272 ? 53.75827 17.20562 17.15991 1.000 21.42079 251 MET B C 1
ATOM 6567 O O . MET B 1 272 ? 53.28028 16.88305 16.06371 1.000 21.48516 251 MET B O 1
ATOM 6572 N N . ASP B 1 273 ? 53.04806 17.86444 18.08447 1.000 21.53266 252 ASP B N 1
ATOM 6573 C CA . ASP B 1 273 ? 51.69264 18.32962 17.78656 1.000 22.28983 252 ASP B CA 1
ATOM 6574 C C . ASP B 1 273 ? 51.67832 19.27504 16.59400 1.000 22.99373 252 ASP B C 1
ATOM 6575 O O . ASP B 1 273 ? 50.78661 19.19475 15.73980 1.000 22.42880 252 ASP B O 1
ATOM 6580 N N . LYS B 1 274 ? 52.62904 20.21016 16.54600 1.000 24.21652 253 LYS B N 1
ATOM 6581 C CA . LYS B 1 274 ? 52.68257 21.15277 15.43206 1.000 25.26377 253 LYS B CA 1
ATOM 6582 C C . LYS B 1 274 ? 52.92161 20.43149 14.11460 1.000 23.13772 253 LYS B C 1
ATOM 6583 O O . LYS B 1 274 ? 52.32864 20.78425 13.08641 1.000 23.06650 253 LYS B O 1
ATOM 6589 N N . LEU B 1 275 ? 53.77326 19.40488 14.13056 1.000 21.55223 254 LEU B N 1
ATOM 6590 C CA . LEU B 1 275 ? 54.08989 18.67204 12.90857 1.000 20.54422 254 LEU B CA 1
ATOM 6591 C C . LEU B 1 275 ? 52.90742 17.83057 12.43944 1.000 20.28219 254 LEU B C 1
ATOM 6592 O O . LEU B 1 275 ? 52.50104 17.90501 11.27389 1.000 19.97451 254 LEU B O 1
ATOM 6597 N N . TYR B 1 276 ? 52.33655 17.02509 13.33247 1.000 19.86630 255 TYR B N 1
ATOM 6598 C CA . TYR B 1 276 ? 51.35475 16.03220 12.92121 1.000 19.22652 255 TYR B CA 1
ATOM 6599 C C . TYR B 1 276 ? 49.91401 16.47633 13.12803 1.000 19.41755 255 TYR B C 1
ATOM 6600 O O . TYR B 1 276 ? 49.04148 16.06723 12.35474 1.000 19.68982 255 TYR B O 1
ATOM 6609 N N . GLY B 1 277 ? 49.63759 17.30805 14.13415 1.000 19.51065 256 GLY B N 1
ATOM 6610 C CA . GLY B 1 277 ? 48.26810 17.71809 14.39609 1.000 19.71933 256 GLY B CA 1
ATOM 6611 C C . GLY B 1 277 ? 47.37534 16.63771 14.95878 1.000 19.76544 256 GLY B C 1
ATOM 6612 O O . GLY B 1 277 ? 46.15075 16.81240 14.98841 1.000 19.68485 256 GLY B O 1
ATOM 6613 N N . ALA B 1 278 ? 47.94936 15.51336 15.37901 1.000 19.35854 257 ALA B N 1
ATOM 6614 C CA . ALA B 1 278 ? 47.19344 14.41394 15.96116 1.000 18.49769 257 ALA B CA 1
ATOM 6615 C C . ALA B 1 278 ? 48.14344 13.57956 16.80265 1.000 17.85761 257 ALA B C 1
ATOM 6616 O O . ALA B 1 278 ? 49.36191 13.62341 16.61970 1.000 18.13418 257 ALA B O 1
ATOM 6618 N N . ARG B 1 279 ? 47.56304 12.81270 17.72085 1.000 17.51585 258 ARG B N 1
ATOM 6619 C CA . ARG B 1 279 ? 48.30270 11.89452 18.57382 1.000 18.05845 258 ARG B CA 1
ATOM 6620 C C . ARG B 1 279 ? 47.68506 10.51597 18.43789 1.000 17.78821 258 ARG B C 1
ATOM 6621 O O . ARG B 1 279 ? 46.47241 10.35705 18.61081 1.000 17.24598 258 ARG B O 1
ATOM 6629 N N . HIS B 1 280 ? 48.51132 9.52530 18.11921 1.000 17.73669 259 HIS B N 1
ATOM 6630 C CA . HIS B 1 280 ? 48.01735 8.17125 17.89554 1.000 17.39369 259 HIS B CA 1
ATOM 6631 C C . HIS B 1 280 ? 48.19025 7.32999 19.15777 1.000 17.27924 259 HIS B C 1
ATOM 6632 O O . HIS B 1 280 ? 48.95858 6.36724 19.21900 1.000 17.11081 259 HIS B O 1
ATOM 6639 N N . PHE B 1 281 ? 47.41537 7.72444 20.16542 1.000 17.50130 260 PHE B N 1
ATOM 6640 C CA . PHE B 1 281 ? 47.31199 7.07264 21.46351 1.000 17.62760 260 PHE B CA 1
ATOM 6641 C C . PHE B 1 281 ? 46.22096 7.76531 22.26413 1.000 18.75362 260 PHE B C 1
ATOM 6642 O O . PHE B 1 281 ? 45.90752 8.93441 22.01495 1.000 18.76189 260 PHE B O 1
ATOM 6650 N N . ASP B 1 282 ? 45.63635 7.03149 23.21691 1.000 19.69660 261 ASP B N 1
ATOM 6651 C CA . ASP B 1 282 ? 44.78912 7.67831 24.21290 1.000 21.09632 261 ASP B CA 1
ATOM 6652 C C . ASP B 1 282 ? 45.61158 8.26003 25.35795 1.000 21.48684 261 ASP B C 1
ATOM 6653 O O . ASP B 1 282 ? 45.15678 9.19361 26.02652 1.000 21.37014 261 ASP B O 1
ATOM 6658 N N . HIS B 1 283 ? 46.81735 7.73932 25.57355 1.000 21.84848 262 HIS B N 1
ATOM 6659 C CA . HIS B 1 283 ? 47.81365 8.30552 26.47339 1.000 21.79285 262 HIS B CA 1
ATOM 6660 C C . HIS B 1 283 ? 49.15963 7.70047 26.10207 1.000 20.17618 262 HIS B C 1
ATOM 6661 O O . HIS B 1 283 ? 49.22609 6.66738 25.43163 1.000 19.37742 262 HIS B O 1
ATOM 6668 N N . TYR B 1 284 ? 50.23550 8.35881 26.52887 1.000 19.35050 263 TYR B N 1
ATOM 6669 C CA . TYR B 1 284 ? 51.57976 7.91060 26.18554 1.000 18.08246 263 TYR B CA 1
ATOM 6670 C C . TYR B 1 284 ? 52.46064 7.92930 27.42379 1.000 17.72804 263 TYR B C 1
ATOM 6671 O O . TYR B 1 284 ? 52.46233 8.91024 28.17608 1.000 17.48965 263 TYR B O 1
ATOM 6680 N N . GLU B 1 285 ? 53.22671 6.85689 27.61646 1.000 17.77217 264 GLU B N 1
ATOM 6681 C CA . GLU B 1 285 ? 54.08915 6.69097 28.78690 1.000 17.94432 264 GLU B CA 1
ATOM 6682 C C . GLU B 1 285 ? 55.52423 6.46331 28.31797 1.000 16.84815 264 GLU B C 1
ATOM 6683 O O . GLU B 1 285 ? 55.88384 5.34779 27.93306 1.000 16.27189 264 GLU B O 1
ATOM 6689 N N . PHE B 1 286 ? 56.35365 7.50313 28.36496 1.000 16.35681 265 PHE B N 1
ATOM 6690 C CA . PHE B 1 286 ? 57.79117 7.29978 28.20337 1.000 16.21388 265 PHE B CA 1
ATOM 6691 C C . PHE B 1 286 ? 58.31708 6.46475 29.36434 1.000 16.11808 265 PHE B C 1
ATOM 6692 O O . PHE B 1 286 ? 57.98559 6.73231 30.51836 1.000 16.11864 265 PHE B O 1
ATOM 6700 N N . LEU B 1 287 ? 59.13117 5.45282 29.05936 1.000 15.70354 266 LEU B N 1
ATOM 6701 C CA . LEU B 1 287 ? 59.85592 4.67581 30.06429 1.000 15.85566 266 LEU B CA 1
ATOM 6702 C C . LEU B 1 287 ? 61.34625 4.95915 29.90455 1.000 16.11718 266 LEU B C 1
ATOM 6703 O O . LEU B 1 287 ? 61.91470 4.70088 28.83817 1.000 16.01101 266 LEU B O 1
ATOM 6708 N N . LEU B 1 288 ? 61.97777 5.50383 30.94549 1.000 16.35626 267 LEU B N 1
ATOM 6709 C CA . LEU B 1 288 ? 63.37337 5.92543 30.85696 1.000 16.06836 267 LEU B CA 1
ATOM 6710 C C . LEU B 1 288 ? 64.16213 5.34267 32.02075 1.000 16.30754 267 LEU B C 1
ATOM 6711 O O . LEU B 1 288 ? 63.83284 5.59242 33.18419 1.000 16.08998 267 LEU B O 1
ATOM 6716 N N . ALA B 1 289 ? 65.20177 4.57084 31.70738 1.000 16.49888 268 ALA B N 1
ATOM 6717 C CA . ALA B 1 289 ? 66.06753 3.96352 32.71405 1.000 16.06821 268 ALA B CA 1
ATOM 6718 C C . ALA B 1 289 ? 67.42035 4.66149 32.69521 1.000 16.00207 268 ALA B C 1
ATOM 6719 O O . ALA B 1 289 ? 68.12700 4.62272 31.68319 1.000 16.11483 268 ALA B O 1
ATOM 6721 N N . LEU B 1 290 ? 67.78325 5.28910 33.81285 1.000 16.00228 269 LEU B N 1
ATOM 6722 C CA . LEU B 1 290 ? 69.06575 5.97565 33.94777 1.000 16.37035 269 LEU B CA 1
ATOM 6723 C C . LEU B 1 290 ? 69.99223 5.05048 34.72191 1.000 16.69130 269 LEU B C 1
ATOM 6724 O O . LEU B 1 290 ? 69.82981 4.87412 35.93088 1.000 15.93305 269 LEU B O 1
ATOM 6729 N N . THR B 1 291 ? 70.95953 4.45517 34.02936 1.000 17.43847 270 THR B N 1
ATOM 6730 C CA . THR B 1 291 ? 71.52776 3.23416 34.56956 1.000 18.34956 270 THR B CA 1
ATOM 6731 C C . THR B 1 291 ? 72.88621 2.95219 33.94943 1.000 19.29953 270 THR B C 1
ATOM 6732 O O . THR B 1 291 ? 73.18272 3.38662 32.83305 1.000 19.33716 270 THR B O 1
ATOM 6736 N N . LYS B 1 292 ? 73.70412 2.21967 34.70354 1.000 20.13872 271 LYS B N 1
ATOM 6737 C CA . LYS B 1 292 ? 74.88163 1.54248 34.18171 1.000 21.78577 271 LYS B CA 1
ATOM 6738 C C . LYS B 1 292 ? 74.73365 0.03082 34.27005 1.000 20.04873 271 LYS B C 1
ATOM 6739 O O . LYS B 1 292 ? 75.69314 -0.69558 33.99189 1.000 19.36017 271 LYS B O 1
ATOM 6745 N N . LYS B 1 293 ? 73.55273 -0.46008 34.64873 1.000 18.58867 272 LYS B N 1
ATOM 6746 C CA . LYS B 1 293 ? 73.34652 -1.88238 34.89128 1.000 16.78932 272 LYS B CA 1
ATOM 6747 C C . LYS B 1 293 ? 72.36124 -2.51214 33.92222 1.000 16.20051 272 LYS B C 1
ATOM 6748 O O . LYS B 1 293 ? 72.63343 -3.59728 33.39506 1.000 16.60328 272 LYS B O 1
ATOM 6754 N N . LEU B 1 294 ? 71.21077 -1.88253 33.69653 1.000 15.67636 273 LEU B N 1
ATOM 6755 C CA . LEU B 1 294 ? 70.27529 -2.37450 32.69483 1.000 15.97842 273 LEU B CA 1
ATOM 6756 C C . LEU B 1 294 ? 70.89317 -2.24764 31.30805 1.000 15.63401 273 LEU B C 1
ATOM 6757 O O . LEU B 1 294 ? 71.59840 -1.27960 31.01572 1.000 16.08519 273 LEU B O 1
ATOM 6762 N N . GLY B 1 295 ? 70.62572 -3.22726 30.44948 1.000 15.54056 274 GLY B N 1
ATOM 6763 C CA . GLY B 1 295 ? 71.11720 -3.14453 29.08385 1.000 15.84015 274 GLY B CA 1
ATOM 6764 C C . GLY B 1 295 ? 70.49426 -1.97230 28.34112 1.000 15.48724 274 GLY B C 1
ATOM 6765 O O . GLY B 1 295 ? 69.31711 -1.65354 28.51996 1.000 15.48392 274 GLY B O 1
ATOM 6766 N N . GLY B 1 296 ? 71.30536 -1.31204 27.51533 1.000 15.15007 275 GLY B N 1
ATOM 6767 C CA . GLY B 1 296 ? 70.80887 -0.17894 26.75393 1.000 15.43555 275 GLY B CA 1
ATOM 6768 C C . GLY B 1 296 ? 69.63587 -0.56550 25.87192 1.000 15.58935 275 GLY B C 1
ATOM 6769 O O . GLY B 1 296 ? 69.51500 -1.70763 25.42471 1.000 15.39120 275 GLY B O 1
ATOM 6770 N N . ILE B 1 297 ? 68.73461 0.38719 25.65012 1.000 15.45627 276 ILE B N 1
ATOM 6771 C CA . ILE B 1 297 ? 67.55087 0.09851 24.84616 1.000 15.40359 276 ILE B CA 1
ATOM 6772 C C . ILE B 1 297 ? 67.00717 1.39340 24.26085 1.000 14.84376 276 ILE B C 1
ATOM 6773 O O . ILE B 1 297 ? 67.04361 2.45081 24.89541 1.000 14.86727 276 ILE B O 1
ATOM 6778 N N . GLY B 1 298 ? 66.51369 1.29670 23.02781 1.000 14.83956 277 GLY B N 1
ATOM 6779 C CA . GLY B 1 298 ? 65.62012 2.27847 22.45936 1.000 14.88192 277 GLY B CA 1
ATOM 6780 C C . GLY B 1 298 ? 64.60567 1.50973 21.63684 1.000 15.07955 277 GLY B C 1
ATOM 6781 O O . GLY B 1 298 ? 64.95274 1.00303 20.56627 1.000 15.01819 277 GLY B O 1
ATOM 6782 N N . LEU B 1 299 ? 63.37894 1.35702 22.13589 1.000 14.72510 278 LEU B N 1
ATOM 6783 C CA . LEU B 1 299 ? 62.37419 0.54206 21.45650 1.000 15.00552 278 LEU B CA 1
ATOM 6784 C C . LEU B 1 299 ? 61.02611 1.23950 21.52099 1.000 14.88327 278 LEU B C 1
ATOM 6785 O O . LEU B 1 299 ? 60.51668 1.51566 22.61203 1.000 14.42362 278 LEU B O 1
ATOM 6790 N N . GLU B 1 300 ? 60.43900 1.47448 20.35096 1.000 14.85861 279 GLU B N 1
ATOM 6791 C CA . GLU B 1 300 ? 59.19878 2.21447 20.22122 1.000 15.05071 279 GLU B CA 1
ATOM 6792 C C . GLU B 1 300 ? 57.98317 1.31964 20.44077 1.000 15.20845 279 GLU B C 1
ATOM 6793 O O . GLU B 1 300 ? 58.02850 0.10410 20.22116 1.000 14.38343 279 GLU B O 1
ATOM 6799 N N . HIS B 1 301 ? 56.88154 1.94741 20.85705 1.000 15.60308 280 HIS B N 1
ATOM 6800 C CA . HIS B 1 301 ? 55.58153 1.29567 20.95566 1.000 15.37593 280 HIS B CA 1
ATOM 6801 C C . HIS B 1 301 ? 54.50021 2.32809 20.64821 1.000 15.66170 280 HIS B C 1
ATOM 6802 O O . HIS B 1 301 ? 54.77879 3.51755 20.49690 1.000 15.52573 280 HIS B O 1
ATOM 6809 N N . HIS B 1 302 ? 53.25708 1.85215 20.52002 1.000 16.41880 281 HIS B N 1
ATOM 6810 C CA . HIS B 1 302 ? 52.14574 2.74878 20.20362 1.000 16.52388 281 HIS B CA 1
ATOM 6811 C C . HIS B 1 302 ? 51.99371 3.83276 21.26136 1.000 16.89363 281 HIS B C 1
ATOM 6812 O O . HIS B 1 302 ? 51.89143 5.02537 20.94187 1.000 17.21690 281 HIS B O 1
ATOM 6819 N N . ARG B 1 303 ? 51.93949 3.42890 22.53226 1.000 16.32983 282 ARG B N 1
ATOM 6820 C CA . ARG B 1 303 ? 51.61367 4.33392 23.62795 1.000 16.92892 282 ARG B CA 1
ATOM 6821 C C . ARG B 1 303 ? 52.73315 4.43097 24.65193 1.000 16.52613 282 ARG B C 1
ATOM 6822 O O . ARG B 1 303 ? 52.48793 4.85179 25.78520 1.000 16.74912 282 ARG B O 1
ATOM 6830 N N . SER B 1 304 ? 53.95148 4.04998 24.27697 1.000 15.92866 283 SER B N 1
ATOM 6831 C CA . SER B 1 304 ? 55.08342 4.05625 25.19306 1.000 15.49377 283 SER B CA 1
ATOM 6832 C C . SER B 1 304 ? 56.35349 3.84929 24.37929 1.000 15.16454 283 SER B C 1
ATOM 6833 O O . SER B 1 304 ? 56.30856 3.53735 23.18796 1.000 15.35467 283 SER B O 1
ATOM 6836 N N . SER B 1 305 ? 57.48952 4.03629 25.04162 1.000 14.73085 284 SER B N 1
ATOM 6837 C CA . SER B 1 305 ? 58.77570 3.65267 24.48158 1.000 14.50665 284 SER B CA 1
ATOM 6838 C C . SER B 1 305 ? 59.68040 3.24476 25.62819 1.000 14.87714 284 SER B C 1
ATOM 6839 O O . SER B 1 305 ? 59.53343 3.73057 26.75142 1.000 14.58531 284 SER B O 1
ATOM 6842 N N . GLU B 1 306 ? 60.57669 2.30662 25.34359 1.000 15.56435 285 GLU B N 1
ATOM 6843 C CA . GLU B 1 306 ? 61.59658 1.86559 26.28674 1.000 14.88635 285 GLU B CA 1
ATOM 6844 C C . GLU B 1 306 ? 62.89706 2.56997 25.93830 1.000 14.69343 285 GLU B C 1
ATOM 6845 O O . GLU B 1 306 ? 63.40346 2.41705 24.82292 1.000 14.22863 285 GLU B O 1
ATOM 6851 N N . ASN B 1 307 ? 63.44534 3.31580 26.89450 1.000 14.57737 286 ASN B N 1
ATOM 6852 C CA . ASN B 1 307 ? 64.61853 4.13878 26.65454 1.000 14.59124 286 ASN B CA 1
ATOM 6853 C C . ASN B 1 307 ? 65.58777 3.98495 27.80917 1.000 15.02304 286 ASN B C 1
ATOM 6854 O O . ASN B 1 307 ? 65.16918 3.83492 28.95656 1.000 15.38600 286 ASN B O 1
ATOM 6859 N N . SER B 1 308 ? 66.87755 4.02592 27.49908 1.000 15.52934 287 SER B N 1
ATOM 6860 C CA . SER B 1 308 ? 67.91105 4.03178 28.52149 1.000 16.21958 287 SER B CA 1
ATOM 6861 C C . SER B 1 308 ? 68.84654 5.20740 28.29125 1.000 17.09580 287 SER B C 1
ATOM 6862 O O . SER B 1 308 ? 69.09895 5.61714 27.15159 1.000 17.48287 287 SER B O 1
ATOM 6865 N N . GLY B 1 309 ? 69.34307 5.75746 29.39851 1.000 17.27180 288 GLY B N 1
ATOM 6866 C CA . GLY B 1 309 ? 70.39775 6.74388 29.35145 1.000 17.74840 288 GLY B CA 1
ATOM 6867 C C . GLY B 1 309 ? 71.34501 6.52523 30.51487 1.000 17.86052 288 GLY B C 1
ATOM 6868 O O . GLY B 1 309 ? 71.10349 5.68307 31.38379 1.000 17.88772 288 GLY B O 1
ATOM 6869 N N . ALA B 1 310 ? 72.43864 7.28092 30.50976 1.000 17.68329 289 ALA B N 1
ATOM 6870 C CA . ALA B 1 310 ? 73.39341 7.18494 31.59740 1.000 18.18963 289 ALA B CA 1
ATOM 6871 C C . ALA B 1 310 ? 72.81444 7.83076 32.85675 1.000 18.50028 289 ALA B C 1
ATOM 6872 O O . ALA B 1 310 ? 71.88293 8.63828 32.78152 1.000 18.14042 289 ALA B O 1
ATOM 6874 N N . PRO B 1 311 ? 73.34283 7.47594 34.03794 1.000 19.05099 290 PRO B N 1
ATOM 6875 C CA . PRO B 1 311 ? 72.88142 8.12111 35.27826 1.000 19.50537 290 PRO B CA 1
ATOM 6876 C C . PRO B 1 311 ? 72.95043 9.64141 35.25824 1.000 20.73842 290 PRO B C 1
ATOM 6877 O O . PRO B 1 311 ? 72.22518 10.29701 36.01167 1.000 20.60833 290 PRO B O 1
ATOM 6881 N N . ASN B 1 312 ? 73.80331 10.22135 34.41165 1.000 22.18360 291 ASN B N 1
ATOM 6882 C CA . ASN B 1 312 ? 73.95131 11.66997 34.34177 1.000 23.30117 291 ASN B CA 1
ATOM 6883 C C . ASN B 1 312 ? 73.11929 12.29592 33.22325 1.000 22.66821 291 ASN B C 1
ATOM 6884 O O . ASN B 1 312 ? 73.42845 13.40785 32.78151 1.000 22.72839 291 ASN B O 1
ATOM 6889 N N . TYR B 1 313 ? 72.06905 11.60274 32.76688 1.000 21.74126 292 TYR B N 1
ATOM 6890 C CA . TYR B 1 313 ? 71.17253 12.14048 31.74155 1.000 20.56439 292 TYR B CA 1
ATOM 6891 C C . TYR B 1 313 ? 70.70695 13.54871 32.09579 1.000 20.80448 292 TYR B C 1
ATOM 6892 O O . TYR B 1 313 ? 70.71091 14.45030 31.24918 1.000 20.58564 292 TYR B O 1
ATOM 6901 N N . PHE B 1 314 ? 70.30460 13.75462 33.34927 1.000 20.62469 293 PHE B N 1
ATOM 6902 C CA . PHE B 1 314 ? 69.91475 15.07127 33.84376 1.000 20.65212 293 PHE B CA 1
ATOM 6903 C C . PHE B 1 314 ? 71.02754 15.77548 34.60990 1.000 21.73969 293 PHE B C 1
ATOM 6904 O O . PHE B 1 314 ? 71.24293 16.97539 34.41447 1.000 22.68514 293 PHE B O 1
ATOM 6912 N N . THR B 1 315 ? 71.75128 15.06285 35.47393 1.000 22.30605 294 THR B N 1
ATOM 6913 C CA . THR B 1 315 ? 72.67224 15.73463 36.38499 1.000 23.84740 294 THR B CA 1
ATOM 6914 C C . THR B 1 315 ? 73.89402 16.31771 35.68072 1.000 24.68717 294 THR B C 1
ATOM 6915 O O . THR B 1 315 ? 74.53409 17.21830 36.23355 1.000 24.09711 294 THR B O 1
ATOM 6919 N N . GLU B 1 316 ? 74.24654 15.82910 34.49082 1.000 25.62581 295 GLU B N 1
ATOM 6920 C CA . GLU B 1 316 ? 75.30967 16.43504 33.68676 1.000 26.95701 295 GLU B CA 1
ATOM 6921 C C . GLU B 1 316 ? 74.79115 16.66387 32.26676 1.000 27.23745 295 GLU B C 1
ATOM 6922 O O . GLU B 1 316 ? 75.29892 16.12235 31.28568 1.000 27.06742 295 GLU B O 1
ATOM 6928 N N . TRP B 1 317 ? 73.76923 17.51770 32.18050 1.000 27.98188 296 TRP B N 1
ATOM 6929 C CA . TRP B 1 317 ? 73.04094 17.75332 30.93576 1.000 29.39867 296 TRP B CA 1
ATOM 6930 C C . TRP B 1 317 ? 73.97045 18.14019 29.78933 1.000 32.48817 296 TRP B C 1
ATOM 6931 O O . TRP B 1 317 ? 73.77417 17.70850 28.64863 1.000 32.22922 296 TRP B O 1
ATOM 6942 N N . ASP B 1 318 ? 75.00381 18.93295 30.07246 1.000 35.58625 297 ASP B N 1
ATOM 6943 C CA . ASP B 1 318 ? 75.86507 19.41828 29.00014 1.000 38.12141 297 ASP B CA 1
ATOM 6944 C C . ASP B 1 318 ? 76.86550 18.37736 28.50846 1.000 38.52514 297 ASP B C 1
ATOM 6945 O O . ASP B 1 318 ? 77.44294 18.55969 27.43180 1.000 39.97799 297 ASP B O 1
ATOM 6950 N N . LYS B 1 319 ? 77.08315 17.29226 29.25111 1.000 37.49205 298 LYS B N 1
ATOM 6951 C CA . LYS B 1 319 ? 77.97697 16.23575 28.78934 1.000 37.50799 298 LYS B CA 1
ATOM 6952 C C . LYS B 1 319 ? 77.25579 15.08545 28.10118 1.000 35.27821 298 LYS B C 1
ATOM 6953 O O . LYS B 1 319 ? 77.87942 14.35887 27.31876 1.000 35.04534 298 LYS B O 1
ATOM 6959 N N . SER B 1 320 ? 75.96863 14.89307 28.37636 1.000 33.41402 299 SER B N 1
ATOM 6960 C CA . SER B 1 320 ? 75.23996 13.71646 27.92046 1.000 31.31415 299 SER B CA 1
ATOM 6961 C C . SER B 1 320 ? 74.34680 14.01389 26.72291 1.000 29.80480 299 SER B C 1
ATOM 6962 O O . SER B 1 320 ? 73.31528 13.35594 26.54011 1.000 29.10302 299 SER B O 1
ATOM 6965 N N . TRP B 1 321 ? 74.73727 14.96998 25.87760 1.000 28.97160 300 TRP B N 1
ATOM 6966 C CA . TRP B 1 321 ? 73.78822 15.47518 24.89492 1.000 28.47169 300 TRP B CA 1
ATOM 6967 C C . TRP B 1 321 ? 73.69196 14.61134 23.64288 1.000 28.33372 300 TRP B C 1
ATOM 6968 O O . TRP B 1 321 ? 72.62231 14.56794 23.03018 1.000 28.65150 300 TRP B O 1
ATOM 6979 N N . THR B 1 322 ? 74.76314 13.91489 23.24329 1.000 28.48820 301 THR B N 1
ATOM 6980 C CA . THR B 1 322 ? 74.75097 13.27303 21.92530 1.000 28.68012 301 THR B CA 1
ATOM 6981 C C . THR B 1 322 ? 73.67604 12.19971 21.79915 1.000 27.39284 301 THR B C 1
ATOM 6982 O O . THR B 1 322 ? 73.23791 11.91168 20.68020 1.000 28.81315 301 THR B O 1
ATOM 6986 N N . GLY B 1 323 ? 73.23728 11.60985 22.90465 1.000 25.74161 302 GLY B N 1
ATOM 6987 C CA . GLY B 1 323 ? 72.21312 10.59319 22.85276 1.000 25.59235 302 GLY B CA 1
ATOM 6988 C C . GLY B 1 323 ? 70.79802 11.06946 23.09462 1.000 24.39458 302 GLY B C 1
ATOM 6989 O O . GLY B 1 323 ? 69.87342 10.24698 23.06840 1.000 23.53524 302 GLY B O 1
ATOM 6990 N N . ARG B 1 324 ? 70.59233 12.37378 23.30290 1.000 22.78897 303 ARG B N 1
ATOM 6991 C CA . ARG B 1 324 ? 69.29304 12.89621 23.70943 1.000 21.80731 303 ARG B CA 1
ATOM 6992 C C . ARG B 1 324 ? 68.27990 12.98942 22.57065 1.000 20.30563 303 ARG B C 1
ATOM 6993 O O . ARG B 1 324 ? 67.13977 13.39552 22.81806 1.000 20.08407 303 ARG B O 1
ATOM 7001 N N . ASP B 1 325 ? 68.63989 12.62379 21.34055 1.000 19.33887 304 ASP B N 1
ATOM 7002 C CA . ASP B 1 325 ? 67.58739 12.46262 20.34207 1.000 18.39068 304 ASP B CA 1
ATOM 7003 C C . ASP B 1 325 ? 66.78097 11.19105 20.57575 1.000 17.23641 304 ASP B C 1
ATOM 7004 O O . ASP B 1 325 ? 65.76573 10.98436 19.89940 1.000 17.04523 304 ASP B O 1
ATOM 7009 N N . LEU B 1 326 ? 67.19606 10.36340 21.53769 1.000 16.65869 305 LEU B N 1
ATOM 7010 C CA . LEU B 1 326 ? 66.59889 9.04238 21.73352 1.000 15.89347 305 LEU B CA 1
ATOM 7011 C C . LEU B 1 326 ? 65.09139 9.12579 21.94506 1.000 15.54263 305 LEU B C 1
ATOM 7012 O O . LEU B 1 326 ? 64.31530 8.49182 21.22427 1.000 15.53260 305 LEU B O 1
ATOM 7017 N N . LEU B 1 327 ? 64.65482 9.88717 22.95303 1.000 15.44965 306 LEU B N 1
ATOM 7018 C CA . LEU B 1 327 ? 63.22471 9.93817 23.24304 1.000 15.30779 306 LEU B CA 1
ATOM 7019 C C . LEU B 1 327 ? 62.45546 10.58511 22.09437 1.000 15.10040 306 LEU B C 1
ATOM 7020 O O . LEU B 1 327 ? 61.32433 10.18670 21.79898 1.000 15.81606 306 LEU B O 1
ATOM 7025 N N . ALA B 1 328 ? 63.04966 11.58699 21.43595 1.000 14.28762 307 ALA B N 1
ATOM 7026 C CA . ALA B 1 328 ? 62.41234 12.18574 20.26397 1.000 15.28230 307 ALA B CA 1
ATOM 7027 C C . ALA B 1 328 ? 62.25962 11.16790 19.14273 1.000 15.38757 307 ALA B C 1
ATOM 7028 O O . ALA B 1 328 ? 61.20885 11.09370 18.48956 1.000 15.56717 307 ALA B O 1
ATOM 7030 N N . HIS B 1 329 ? 63.30633 10.38076 18.90787 1.000 15.45232 308 HIS B N 1
ATOM 7031 C CA . HIS B 1 329 ? 63.27694 9.33005 17.89951 1.000 15.67420 308 HIS B CA 1
ATOM 7032 C C . HIS B 1 329 ? 62.15813 8.33140 18.18208 1.000 15.64654 308 HIS B C 1
ATOM 7033 O O . HIS B 1 329 ? 61.24794 8.14675 17.36266 1.000 15.00316 308 HIS B O 1
ATOM 7040 N N . GLU B 1 330 ? 62.19319 7.69186 19.35756 1.000 15.40538 309 GLU B N 1
ATOM 7041 C CA . GLU B 1 330 ? 61.22393 6.63185 19.63604 1.000 15.59398 309 GLU B CA 1
ATOM 7042 C C . GLU B 1 330 ? 59.80071 7.17513 19.70983 1.000 15.79292 309 GLU B C 1
ATOM 7043 O O . GLU B 1 330 ? 58.85074 6.49703 19.29760 1.000 15.83037 309 GLU B O 1
ATOM 7049 N N . PHE B 1 331 ? 59.63052 8.38310 20.25099 1.000 15.62320 310 PHE B N 1
ATOM 7050 C CA . PHE B 1 331 ? 58.31279 9.01565 20.26364 1.000 14.29283 310 PHE B CA 1
ATOM 7051 C C . PHE B 1 331 ? 57.78152 9.20177 18.84539 1.000 14.86862 310 PHE B C 1
ATOM 7052 O O . PHE B 1 331 ? 56.60349 8.93118 18.57038 1.000 14.42801 310 PHE B O 1
ATOM 7060 N N . ASN B 1 332 ? 58.64092 9.64306 17.92390 1.000 15.20626 311 ASN B N 1
ATOM 7061 C CA . ASN B 1 332 ? 58.19654 9.84658 16.55009 1.000 15.07780 311 ASN B CA 1
ATOM 7062 C C . ASN B 1 332 ? 57.63609 8.56790 15.94763 1.000 15.14825 311 ASN B C 1
ATOM 7063 O O . ASN B 1 332 ? 56.70523 8.62630 15.13627 1.000 15.37936 311 ASN B O 1
ATOM 7068 N N . HIS B 1 333 ? 58.16158 7.40869 16.36056 1.000 15.00077 312 HIS B N 1
ATOM 7069 C CA . HIS B 1 333 ? 57.68399 6.12804 15.85053 1.000 15.49458 312 HIS B CA 1
ATOM 7070 C C . HIS B 1 333 ? 56.22372 5.85659 16.19347 1.000 15.44943 312 HIS B C 1
ATOM 7071 O O . HIS B 1 333 ? 55.59278 5.02978 15.52731 1.000 15.67750 312 HIS B O 1
ATOM 7078 N N . SER B 1 334 ? 55.69139 6.47009 17.25677 1.000 15.47000 313 SER B N 1
ATOM 7079 C CA . SER B 1 334 ? 54.26675 6.31768 17.54634 1.000 15.64789 313 SER B CA 1
ATOM 7080 C C . SER B 1 334 ? 53.43940 6.68956 16.32580 1.000 16.50765 313 SER B C 1
ATOM 7081 O O . SER B 1 334 ? 52.45069 6.02152 16.00192 1.000 16.75481 313 SER B O 1
ATOM 7084 N N . TRP B 1 335 ? 53.85939 7.73791 15.61664 1.000 17.02342 314 TRP B N 1
ATOM 7085 C CA . TRP B 1 335 ? 53.30172 8.06725 14.30964 1.000 17.06497 314 TRP B CA 1
ATOM 7086 C C . TRP B 1 335 ? 53.91112 7.19392 13.21838 1.000 17.31799 314 TRP B C 1
ATOM 7087 O O . TRP B 1 335 ? 53.20071 6.48398 12.50144 1.000 16.66619 314 TRP B O 1
ATOM 7098 N N . ASN B 1 336 ? 55.23368 7.24796 13.07565 1.000 17.68101 315 ASN B N 1
ATOM 7099 C CA . ASN B 1 336 ? 55.92561 6.66779 11.92594 1.000 17.24586 315 ASN B CA 1
ATOM 7100 C C . ASN B 1 336 ? 56.53835 5.33681 12.34257 1.000 16.89000 315 ASN B C 1
ATOM 7101 O O . ASN B 1 336 ? 57.68424 5.27098 12.78662 1.000 16.66603 315 ASN B O 1
ATOM 7106 N N . GLY B 1 337 ? 55.77386 4.26537 12.16115 1.000 16.79702 316 GLY B N 1
ATOM 7107 C CA . GLY B 1 337 ? 56.25398 2.93924 12.47732 1.000 16.41292 316 GLY B CA 1
ATOM 7108 C C . GLY B 1 337 ? 55.22603 2.11422 13.21705 1.000 16.26020 316 GLY B C 1
ATOM 7109 O O . GLY B 1 337 ? 54.92946 0.97905 12.83321 1.000 16.93738 316 GLY B O 1
ATOM 7110 N N . LYS B 1 338 ? 54.67285 2.67639 14.29025 1.000 15.58902 317 LYS B N 1
ATOM 7111 C CA . LYS B 1 338 ? 53.61573 1.98168 15.01262 1.000 15.70959 317 LYS B CA 1
ATOM 7112 C C . LYS B 1 338 ? 52.26319 2.21501 14.35062 1.000 16.16225 317 LYS B C 1
ATOM 7113 O O . LYS B 1 338 ? 51.61055 1.26516 13.89880 1.000 16.38218 317 LYS B O 1
ATOM 7119 N N . TYR B 1 339 ? 51.83549 3.47806 14.25212 1.000 16.33607 318 TYR B N 1
ATOM 7120 C CA . TYR B 1 339 ? 50.54647 3.74253 13.61659 1.000 17.50294 318 TYR B CA 1
ATOM 7121 C C . TYR B 1 339 ? 50.60532 3.45942 12.11533 1.000 17.80776 318 TYR B C 1
ATOM 7122 O O . TYR B 1 339 ? 49.87987 2.59535 11.61363 1.000 17.92920 318 TYR B O 1
ATOM 7131 N N . ARG B 1 340 ? 51.48321 4.14899 11.38131 1.000 18.35366 319 ARG B N 1
ATOM 7132 C CA . ARG B 1 340 ? 51.67711 3.85989 9.96094 1.000 18.75682 319 ARG B CA 1
ATOM 7133 C C . ARG B 1 340 ? 52.83777 2.88449 9.81522 1.000 18.31937 319 ARG B C 1
ATOM 7134 O O . ARG B 1 340 ? 53.93891 3.13514 10.31680 1.000 17.49858 319 ARG B O 1
ATOM 7142 N N . ARG B 1 341 ? 52.59203 1.78110 9.12141 1.000 18.25053 320 ARG B N 1
ATOM 7143 C CA . ARG B 1 341 ? 53.57364 0.71891 9.00501 1.000 17.73542 320 ARG B CA 1
ATOM 7144 C C . ARG B 1 341 ? 53.48651 0.13383 7.60431 1.000 17.53435 320 ARG B C 1
ATOM 7145 O O . ARG B 1 341 ? 52.39630 0.03927 7.03802 1.000 17.90187 320 ARG B O 1
ATOM 7153 N N . GLY B 1 342 ? 54.63496 -0.21732 7.03254 1.000 17.53004 321 GLY B N 1
ATOM 7154 C CA . GLY B 1 342 ? 54.62591 -0.85347 5.72492 1.000 17.89120 321 GLY B CA 1
ATOM 7155 C C . GLY B 1 342 ? 53.82283 -2.14338 5.74845 1.000 17.65596 321 GLY B C 1
ATOM 7156 O O . GLY B 1 342 ? 53.88383 -2.91922 6.70644 1.000 17.72666 321 GLY B O 1
ATOM 7157 N N . ALA B 1 343 ? 53.06639 -2.37887 4.67041 1.000 17.13649 322 ALA B N 1
ATOM 7158 C CA . ALA B 1 343 ? 52.18150 -3.54103 4.62809 1.000 17.72047 322 ALA B CA 1
ATOM 7159 C C . ALA B 1 343 ? 52.95618 -4.84765 4.76880 1.000 18.02669 322 ALA B C 1
ATOM 7160 O O . ALA B 1 343 ? 52.46113 -5.80790 5.37456 1.000 18.48541 322 ALA B O 1
ATOM 7162 N N . ASP B 1 344 ? 54.16538 -4.91369 4.20905 1.000 17.92546 323 ASP B N 1
ATOM 7163 C CA . ASP B 1 344 ? 54.95535 -6.13225 4.33445 1.000 18.58202 323 ASP B CA 1
ATOM 7164 C C . ASP B 1 344 ? 55.59050 -6.27132 5.71257 1.000 18.54750 323 ASP B C 1
ATOM 7165 O O . ASP B 1 344 ? 56.02663 -7.37067 6.06958 1.000 17.91646 323 ASP B O 1
ATOM 7170 N N . LEU B 1 345 ? 55.60039 -5.20377 6.50813 1.000 18.31079 324 LEU B N 1
ATOM 7171 C CA . LEU B 1 345 ? 56.07375 -5.27293 7.88522 1.000 17.79642 324 LEU B CA 1
ATOM 7172 C C . LEU B 1 345 ? 54.95688 -5.58014 8.87457 1.000 17.85069 324 LEU B C 1
ATOM 7173 O O . LEU B 1 345 ? 55.21850 -6.17218 9.92695 1.000 17.95319 324 LEU B O 1
ATOM 7178 N N . ALA B 1 346 ? 53.71360 -5.21766 8.54645 1.000 17.89258 325 ALA B N 1
ATOM 7179 C CA . ALA B 1 346 ? 52.57004 -5.37916 9.44816 1.000 17.99070 325 ALA B CA 1
ATOM 7180 C C . ALA B 1 346 ? 52.01458 -6.80164 9.33734 1.000 18.04894 325 ALA B C 1
ATOM 7181 O O . ALA B 1 346 ? 50.95843 -7.05230 8.74831 1.000 18.52611 325 ALA B O 1
ATOM 7183 N N . THR B 1 347 ? 52.71809 -7.73679 9.97105 1.000 17.39466 326 THR B N 1
ATOM 7184 C CA . THR B 1 347 ? 52.44259 -9.16468 9.88925 1.000 17.38212 326 THR B CA 1
ATOM 7185 C C . THR B 1 347 ? 51.30315 -9.58276 10.82340 1.000 17.16906 326 THR B C 1
ATOM 7186 O O . THR B 1 347 ? 51.01036 -8.89973 11.80586 1.000 17.39259 326 THR B O 1
ATOM 7190 N N . PRO B 1 348 ? 50.63876 -10.72533 10.53747 1.000 17.09189 327 PRO B N 1
ATOM 7191 C CA . PRO B 1 348 ? 49.44625 -11.10226 11.31691 1.000 16.61024 327 PRO B CA 1
ATOM 7192 C C . PRO B 1 348 ? 49.73246 -11.69993 12.69258 1.000 16.09017 327 PRO B C 1
ATOM 7193 O O . PRO B 1 348 ? 48.87380 -11.63056 13.57638 1.000 15.93504 327 PRO B O 1
ATOM 7197 N N . ASN B 1 349 ? 50.89420 -12.31635 12.89424 1.000 15.87103 328 ASN B N 1
ATOM 7198 C CA . ASN B 1 349 ? 51.30290 -12.71739 14.23789 1.000 14.91848 328 ASN B CA 1
ATOM 7199 C C . ASN B 1 349 ? 52.81400 -12.53918 14.32828 1.000 14.94257 328 ASN B C 1
ATOM 7200 O O . ASN B 1 349 ? 53.44313 -11.99985 13.41280 1.000 14.97568 328 ASN B O 1
ATOM 7205 N N . PHE B 1 350 ? 53.40123 -12.99437 15.43687 1.000 14.72299 329 PHE B N 1
ATOM 7206 C CA . PHE B 1 350 ? 54.82115 -12.79774 15.70143 1.000 14.65050 329 PHE B CA 1
ATOM 7207 C C . PHE B 1 350 ? 55.69047 -13.92115 15.16021 1.000 14.63158 329 PHE B C 1
ATOM 7208 O O . PHE B 1 350 ? 56.87432 -13.99855 15.51667 1.000 14.83475 329 PHE B O 1
ATOM 7216 N N . ASN B 1 351 ? 55.14485 -14.78512 14.30347 1.000 15.02695 330 ASN B N 1
ATOM 7217 C CA . ASN B 1 351 ? 55.85195 -16.00240 13.93425 1.000 15.01077 330 ASN B CA 1
ATOM 7218 C C . ASN B 1 351 ? 55.78427 -16.26474 12.43887 1.000 15.70789 330 ASN B C 1
ATOM 7219 O O . ASN B 1 351 ? 55.86351 -17.41831 11.99872 1.000 15.48240 330 ASN B O 1
ATOM 7224 N N . VAL B 1 352 ? 55.64336 -15.19959 11.65663 1.000 16.07570 331 VAL B N 1
ATOM 7225 C CA . VAL B 1 352 ? 55.82342 -15.21018 10.21129 1.000 16.42124 331 VAL B CA 1
ATOM 7226 C C . VAL B 1 352 ? 56.81417 -14.09204 9.90175 1.000 17.32349 331 VAL B C 1
ATOM 7227 O O . VAL B 1 352 ? 56.90121 -13.12161 10.67163 1.000 17.82568 331 VAL B O 1
ATOM 7231 N N . PRO B 1 353 ? 57.58916 -14.18506 8.82334 1.000 17.62136 332 PRO B N 1
ATOM 7232 C CA . PRO B 1 353 ? 58.67702 -13.21884 8.61336 1.000 17.64890 332 PRO B CA 1
ATOM 7233 C C . PRO B 1 353 ? 58.16993 -11.82540 8.27246 1.000 17.41946 332 PRO B C 1
ATOM 7234 O O . PRO B 1 353 ? 57.15135 -11.64864 7.59802 1.000 17.17996 332 PRO B O 1
ATOM 7238 N N . MET B 1 354 ? 58.92915 -10.82831 8.71779 1.000 16.58380 333 MET B N 1
ATOM 7239 C CA . MET B 1 354 ? 58.63202 -9.43039 8.43048 1.000 15.70111 333 MET B CA 1
ATOM 7240 C C . MET B 1 354 ? 59.38629 -8.97343 7.19005 1.000 15.47523 333 MET B C 1
ATOM 7241 O O . MET B 1 354 ? 60.54716 -9.34473 6.99179 1.000 15.61159 333 MET B O 1
ATOM 7246 N N . GLY B 1 355 ? 58.72364 -8.17371 6.36309 1.000 15.05581 334 GLY B N 1
ATOM 7247 C CA . GLY B 1 355 ? 59.35321 -7.54987 5.21714 1.000 15.40468 334 GLY B CA 1
ATOM 7248 C C . GLY B 1 355 ? 59.77687 -6.13523 5.55692 1.000 14.92675 334 GLY B C 1
ATOM 7249 O O . GLY B 1 355 ? 58.94414 -5.29283 5.89514 1.000 13.95071 334 GLY B O 1
ATOM 7250 N N . ASP B 1 356 ? 61.08080 -5.87709 5.46195 1.000 14.59448 335 ASP B N 1
ATOM 7251 C CA . ASP B 1 356 ? 61.65796 -4.62202 5.92454 1.000 14.78012 335 ASP B CA 1
ATOM 7252 C C . ASP B 1 356 ? 61.85690 -3.59683 4.80918 1.000 15.03159 335 ASP B C 1
ATOM 7253 O O . ASP B 1 356 ? 62.52771 -2.58625 5.03634 1.000 14.89194 335 ASP B O 1
ATOM 7258 N N . SER B 1 357 ? 61.26238 -3.81275 3.62708 1.000 15.05080 336 SER B N 1
ATOM 7259 C CA . SER B 1 357 ? 61.61192 -3.01098 2.45349 1.000 14.93216 336 SER B CA 1
ATOM 7260 C C . SER B 1 357 ? 61.42448 -1.51434 2.67851 1.000 15.20201 336 SER B C 1
ATOM 7261 O O . SER B 1 357 ? 62.14706 -0.70763 2.08550 1.000 15.67160 336 SER B O 1
ATOM 7264 N N . LEU B 1 358 ? 60.47824 -1.11284 3.52325 1.000 15.30761 337 LEU B N 1
ATOM 7265 C CA . LEU B 1 358 ? 60.18252 0.30514 3.68221 1.000 15.63769 337 LEU B CA 1
ATOM 7266 C C . LEU B 1 358 ? 60.77510 0.88949 4.95699 1.000 15.51478 337 LEU B C 1
ATOM 7267 O O . LEU B 1 358 ? 60.30439 1.92857 5.43288 1.000 15.77971 337 LEU B O 1
ATOM 7272 N N . LEU B 1 359 ? 61.82800 0.27272 5.50135 1.000 14.97886 338 LEU B N 1
ATOM 7273 C CA . LEU B 1 359 ? 62.42251 0.81794 6.71741 1.000 15.34830 338 LEU B CA 1
ATOM 7274 C C . LEU B 1 359 ? 63.12153 2.14928 6.47780 1.000 16.04405 338 LEU B C 1
ATOM 7275 O O . LEU B 1 359 ? 63.38623 2.86699 7.44579 1.000 15.85285 338 LEU B O 1
ATOM 7280 N N . TRP B 1 360 ? 63.43524 2.50339 5.22444 1.000 16.88075 339 TRP B N 1
ATOM 7281 C CA . TRP B 1 360 ? 63.98940 3.83632 5.00657 1.000 16.74817 339 TRP B CA 1
ATOM 7282 C C . TRP B 1 360 ? 62.96344 4.93931 5.24191 1.000 16.80882 339 TRP B C 1
ATOM 7283 O O . TRP B 1 360 ? 63.34758 6.11120 5.32145 1.000 16.95653 339 TRP B O 1
ATOM 7294 N N . LEU B 1 361 ? 61.67661 4.60433 5.34506 1.000 16.66441 340 LEU B N 1
ATOM 7295 C CA . LEU B 1 361 ? 60.69796 5.54494 5.88177 1.000 16.80372 340 LEU B CA 1
ATOM 7296 C C . LEU B 1 361 ? 60.54390 5.34154 7.38677 1.000 16.39902 340 LEU B C 1
ATOM 7297 O O . LEU B 1 361 ? 60.75344 6.27884 8.16415 1.000 16.56918 340 LEU B O 1
ATOM 7302 N N . TYR B 1 362 ? 60.18549 4.11518 7.79960 1.000 15.91201 341 TYR B N 1
ATOM 7303 C CA . TYR B 1 362 ? 60.00925 3.75976 9.20737 1.000 15.50576 341 TYR B CA 1
ATOM 7304 C C . TYR B 1 362 ? 61.12668 4.32543 10.07609 1.000 15.52555 341 TYR B C 1
ATOM 7305 O O . TYR B 1 362 ? 60.88500 5.11852 10.99603 1.000 15.31224 341 TYR B O 1
ATOM 7314 N N . GLU B 1 363 ? 62.36001 3.90790 9.80102 1.000 15.72675 342 GLU B N 1
ATOM 7315 C CA . GLU B 1 363 ? 63.50605 4.36376 10.57800 1.000 15.51492 342 GLU B CA 1
ATOM 7316 C C . GLU B 1 363 ? 64.16234 5.59352 9.96276 1.000 15.59567 342 GLU B C 1
ATOM 7317 O O . GLU B 1 363 ? 64.55943 6.50669 10.68939 1.000 16.26244 342 GLU B O 1
ATOM 7323 N N . GLY B 1 364 ? 64.25266 5.65285 8.63296 1.000 15.40513 343 GLY B N 1
ATOM 7324 C CA . GLY B 1 364 ? 64.96609 6.75322 7.99946 1.000 15.74479 343 GLY B CA 1
ATOM 7325 C C . GLY B 1 364 ? 64.36699 8.11216 8.30798 1.000 15.73868 343 GLY B C 1
ATOM 7326 O O . GLY B 1 364 ? 65.07434 9.04569 8.69569 1.000 14.95727 343 GLY B O 1
ATOM 7327 N N . GLN B 1 365 ? 63.05460 8.25284 8.12698 1.000 16.03934 344 GLN B N 1
ATOM 7328 C CA . GLN B 1 365 ? 62.45569 9.54950 8.41725 1.000 15.86335 344 GLN B CA 1
ATOM 7329 C C . GLN B 1 365 ? 62.33821 9.78970 9.91223 1.000 15.84240 344 GLN B C 1
ATOM 7330 O O . GLN B 1 365 ? 62.28884 10.94719 10.33632 1.000 15.95426 344 GLN B O 1
ATOM 7336 N N . THR B 1 366 ? 62.28726 8.72574 10.71782 1.000 16.04477 345 THR B N 1
ATOM 7337 C CA . THR B 1 366 ? 62.29793 8.90570 12.16564 1.000 15.89066 345 THR B CA 1
ATOM 7338 C C . THR B 1 366 ? 63.67025 9.35920 12.65034 1.000 15.97575 345 THR B C 1
ATOM 7339 O O . THR B 1 366 ? 63.76636 10.21754 13.53453 1.000 15.79635 345 THR B O 1
ATOM 7343 N N . GLN B 1 367 ? 64.74713 8.80785 12.07739 1.000 16.17972 346 GLN B N 1
ATOM 7344 C CA . GLN B 1 367 ? 66.08053 9.33023 12.37487 1.000 16.45017 346 GLN B CA 1
ATOM 7345 C C . GLN B 1 367 ? 66.16411 10.81680 12.04315 1.000 16.37974 346 GLN B C 1
ATOM 7346 O O . GLN B 1 367 ? 66.71000 11.60886 12.82082 1.000 16.09672 346 GLN B O 1
ATOM 7352 N N . PHE B 1 368 ? 65.59992 11.20487 10.89416 1.000 16.03855 347 PHE B N 1
ATOM 7353 C CA . PHE B 1 368 ? 65.53067 12.60464 10.48216 1.000 16.21585 347 PHE B CA 1
ATOM 7354 C C . PHE B 1 368 ? 64.78519 13.44608 11.51044 1.000 16.58546 347 PHE B C 1
ATOM 7355 O O . PHE B 1 368 ? 65.29048 14.47820 11.96602 1.000 16.95200 347 PHE B O 1
ATOM 7363 N N . TRP B 1 369 ? 63.57340 13.01882 11.88885 1.000 16.07507 348 TRP B N 1
ATOM 7364 C CA . TRP B 1 369 ? 62.77078 13.81267 12.81581 1.000 16.40127 348 TRP B CA 1
ATOM 7365 C C . TRP B 1 369 ? 63.33149 13.79055 14.23091 1.000 16.84092 348 TRP B C 1
ATOM 7366 O O . TRP B 1 369 ? 63.19881 14.78055 14.95742 1.000 17.65735 348 TRP B O 1
ATOM 7377 N N . GLY B 1 370 ? 63.94442 12.68170 14.64620 1.000 16.57753 349 GLY B N 1
ATOM 7378 C CA . GLY B 1 370 ? 64.57071 12.65358 15.95827 1.000 17.16881 349 GLY B CA 1
ATOM 7379 C C . GLY B 1 370 ? 65.58731 13.76461 16.13009 1.000 17.53450 349 GLY B C 1
ATOM 7380 O O . GLY B 1 370 ? 65.61980 14.43766 17.16452 1.000 17.34977 349 GLY B O 1
ATOM 7381 N N . GLU B 1 371 ? 66.42102 13.98532 15.11000 1.000 17.44856 350 GLU B N 1
ATOM 7382 C CA . GLU B 1 371 ? 67.41720 15.04623 15.19121 1.000 18.06338 350 GLU B CA 1
ATOM 7383 C C . GLU B 1 371 ? 66.79117 16.42142 14.98979 1.000 17.56687 350 GLU B C 1
ATOM 7384 O O . GLU B 1 371 ? 67.13918 17.36496 15.70708 1.000 17.79184 350 GLU B O 1
ATOM 7390 N N . VAL B 1 372 ? 65.87671 16.56038 14.01804 1.000 16.85409 351 VAL B N 1
ATOM 7391 C CA . VAL B 1 372 ? 65.19581 17.84090 13.81738 1.000 17.19763 351 VAL B CA 1
ATOM 7392 C C . VAL B 1 372 ? 64.42280 18.23538 15.07373 1.000 17.35777 351 VAL B C 1
ATOM 7393 O O . VAL B 1 372 ? 64.45687 19.39389 15.50933 1.000 17.08513 351 VAL B O 1
ATOM 7397 N N . MET B 1 373 ? 63.69358 17.27990 15.66075 1.000 17.28499 352 MET B N 1
ATOM 7398 C CA . MET B 1 373 ? 62.88486 17.58357 16.83998 1.000 17.40568 352 MET B CA 1
ATOM 7399 C C . MET B 1 373 ? 63.74008 17.81759 18.07922 1.000 17.16386 352 MET B C 1
ATOM 7400 O O . MET B 1 373 ? 63.31686 18.53751 18.99068 1.000 17.60798 352 MET B O 1
ATOM 7405 N N . SER B 1 374 ? 64.93293 17.22379 18.14811 1.000 17.08770 353 SER B N 1
ATOM 7406 C CA . SER B 1 374 ? 65.83419 17.56565 19.24366 1.000 17.27485 353 SER B CA 1
ATOM 7407 C C . SER B 1 374 ? 66.17576 19.04801 19.20993 1.000 17.83312 353 SER B C 1
ATOM 7408 O O . SER B 1 374 ? 66.22205 19.70715 20.25314 1.000 17.70672 353 SER B O 1
ATOM 7411 N N . ALA B 1 375 ? 66.39830 19.59234 18.01018 1.000 17.99804 354 ALA B N 1
ATOM 7412 C CA . ALA B 1 375 ? 66.68045 21.01632 17.88312 1.000 18.06597 354 ALA B CA 1
ATOM 7413 C C . ALA B 1 375 ? 65.43522 21.85468 18.14405 1.000 18.37961 354 ALA B C 1
ATOM 7414 O O . ALA B 1 375 ? 65.50028 22.86064 18.86066 1.000 18.73880 354 ALA B O 1
ATOM 7416 N N . ARG B 1 376 ? 64.29111 21.45218 17.57817 1.000 18.37911 355 ARG B N 1
ATOM 7417 C CA . ARG B 1 376 ? 63.06785 22.23586 17.73352 1.000 19.25700 355 ARG B CA 1
ATOM 7418 C C . ARG B 1 376 ? 62.61350 22.31148 19.18580 1.000 19.99670 355 ARG B C 1
ATOM 7419 O O . ARG B 1 376 ? 61.96871 23.28980 19.57983 1.000 19.83287 355 ARG B O 1
ATOM 7427 N N . SER B 1 377 ? 62.90283 21.28446 19.98193 1.000 20.31271 356 SER B N 1
ATOM 7428 C CA . SER B 1 377 ? 62.44923 21.22865 21.36529 1.000 20.47283 356 SER B CA 1
ATOM 7429 C C . SER B 1 377 ? 63.47702 21.74434 22.36363 1.000 20.83012 356 SER B C 1
ATOM 7430 O O . SER B 1 377 ? 63.12779 21.96057 23.52827 1.000 21.23856 356 SER B O 1
ATOM 7433 N N . GLY B 1 378 ? 64.72865 21.92572 21.95533 1.000 20.89189 357 GLY B N 1
ATOM 7434 C CA . GLY B 1 378 ? 65.76645 22.30119 22.88887 1.000 21.03190 357 GLY B CA 1
ATOM 7435 C C . GLY B 1 378 ? 66.46280 21.14905 23.58228 1.000 20.82525 357 GLY B C 1
ATOM 7436 O O . GLY B 1 378 ? 67.28681 21.39409 24.47416 1.000 20.78525 357 GLY B O 1
ATOM 7437 N N . LEU B 1 379 ? 66.14388 19.90042 23.22879 1.000 20.29522 358 LEU B N 1
ATOM 7438 C CA . LEU B 1 379 ? 66.95146 18.78071 23.70243 1.000 20.25329 358 LEU B CA 1
ATOM 7439 C C . LEU B 1 379 ? 68.38852 18.90987 23.21756 1.000 20.44593 358 LEU B C 1
ATOM 7440 O O . LEU B 1 379 ? 69.32479 18.52501 23.92695 1.000 20.22963 358 LEU B O 1
ATOM 7445 N N . TRP B 1 380 ? 68.57285 19.44114 22.01321 1.000 20.85005 359 TRP B N 1
ATOM 7446 C CA . TRP B 1 380 ? 69.86801 19.80168 21.45907 1.000 20.24011 359 TRP B CA 1
ATOM 7447 C C . TRP B 1 380 ? 69.87579 21.29712 21.18195 1.000 20.46517 359 TRP B C 1
ATOM 7448 O O . TRP B 1 380 ? 68.82424 21.89346 20.92120 1.000 20.96408 359 TRP B O 1
ATOM 7459 N N . THR B 1 381 ? 71.06336 21.90057 21.23001 1.000 20.41298 360 THR B N 1
ATOM 7460 C CA . THR B 1 381 ? 71.21863 23.24263 20.69039 1.000 21.12273 360 THR B CA 1
ATOM 7461 C C . THR B 1 381 ? 71.25605 23.18376 19.16670 1.000 21.34456 360 THR B C 1
ATOM 7462 O O . THR B 1 381 ? 71.47069 22.12484 18.56739 1.000 20.40668 360 THR B O 1
ATOM 7466 N N . GLN B 1 382 ? 71.03345 24.34136 18.53560 1.000 21.94662 361 GLN B N 1
ATOM 7467 C CA . GLN B 1 382 ? 71.07047 24.38361 17.07597 1.000 23.12368 361 GLN B CA 1
ATOM 7468 C C . GLN B 1 382 ? 72.45746 24.02773 16.55590 1.000 24.17672 361 GLN B C 1
ATOM 7469 O O . GLN B 1 382 ? 72.58938 23.33672 15.53843 1.000 23.65690 361 GLN B O 1
ATOM 7475 N N . GLU B 1 383 ? 73.50531 24.47339 17.25635 1.000 25.47821 362 GLU B N 1
ATOM 7476 C CA . GLU B 1 383 ? 74.86814 24.14440 16.84968 1.000 26.85053 362 GLU B CA 1
ATOM 7477 C C . GLU B 1 383 ? 75.14733 22.65231 16.98693 1.000 24.90047 362 GLU B C 1
ATOM 7478 O O . GLU B 1 383 ? 75.82578 22.06208 16.13800 1.000 24.46148 362 GLU B O 1
ATOM 7484 N N . GLN B 1 384 ? 74.63982 22.02814 18.05130 1.000 23.05725 363 GLN B N 1
ATOM 7485 C CA . GLN B 1 384 ? 74.81443 20.59004 18.22188 1.000 21.11932 363 GLN B CA 1
ATOM 7486 C C . GLN B 1 384 ? 74.13544 19.81650 17.09533 1.000 20.45790 363 GLN B C 1
ATOM 7487 O O . GLN B 1 384 ? 74.72498 18.89798 16.51303 1.000 20.33958 363 GLN B O 1
ATOM 7493 N N . ALA B 1 385 ? 72.88777 20.17227 16.77501 1.000 20.67243 364 ALA B N 1
ATOM 7494 C CA . ALA B 1 385 ? 72.17224 19.46101 15.71806 1.000 20.85127 364 ALA B CA 1
ATOM 7495 C C . ALA B 1 385 ? 72.85086 19.65638 14.36788 1.000 21.28710 364 ALA B C 1
ATOM 7496 O O . ALA B 1 385 ? 72.91004 18.72828 13.55209 1.000 20.29122 364 ALA B O 1
ATOM 7498 N N . ARG B 1 386 ? 73.39176 20.85367 14.12552 1.000 22.47326 365 ARG B N 1
ATOM 7499 C CA . ARG B 1 386 ? 74.02988 21.12973 12.84469 1.000 24.19113 365 ARG B CA 1
ATOM 7500 C C . ARG B 1 386 ? 75.32288 20.33658 12.68747 1.000 23.39469 365 ARG B C 1
ATOM 7501 O O . ARG B 1 386 ? 75.58137 19.76903 11.61945 1.000 22.99290 365 ARG B O 1
ATOM 7509 N N . ASP B 1 387 ? 76.14153 20.26178 13.73770 1.000 23.08448 366 ASP B N 1
ATOM 7510 C CA . ASP B 1 387 ? 77.34661 19.44517 13.63389 1.000 23.12546 366 ASP B CA 1
ATOM 7511 C C . ASP B 1 387 ? 77.01499 17.96170 13.54661 1.000 22.50415 366 ASP B C 1
ATOM 7512 O O . ASP B 1 387 ? 77.72597 17.21042 12.87059 1.000 21.73020 366 ASP B O 1
ATOM 7517 N N . MET B 1 388 ? 75.94150 17.51442 14.19947 1.000 22.83547 367 MET B N 1
ATOM 7518 C CA . MET B 1 388 ? 75.52908 16.12716 14.01350 1.000 22.45985 367 MET B CA 1
ATOM 7519 C C . MET B 1 388 ? 75.14937 15.86883 12.56008 1.000 21.21837 367 MET B C 1
ATOM 7520 O O . MET B 1 388 ? 75.54659 14.85639 11.97411 1.000 20.99354 367 MET B O 1
ATOM 7525 N N . LEU B 1 389 ? 74.36691 16.77426 11.96708 1.000 20.26750 368 LEU B N 1
ATOM 7526 C CA . LEU B 1 389 ? 73.99723 16.62209 10.56214 1.000 19.93317 368 LEU B CA 1
ATOM 7527 C C . LEU B 1 389 ? 75.23404 16.63313 9.67617 1.000 19.90131 368 LEU B C 1
ATOM 7528 O O . LEU B 1 389 ? 75.31812 15.87704 8.70026 1.000 20.41848 368 LEU B O 1
ATOM 7533 N N . ALA B 1 390 ? 76.21379 17.47308 10.01019 1.000 19.72117 369 ALA B N 1
ATOM 7534 C CA . ALA B 1 390 ? 77.46678 17.46873 9.26542 1.000 19.85505 369 ALA B CA 1
ATOM 7535 C C . ALA B 1 390 ? 78.12916 16.10057 9.32389 1.000 19.45564 369 ALA B C 1
ATOM 7536 O O . ALA B 1 390 ? 78.66844 15.62152 8.32006 1.000 19.15189 369 ALA B O 1
ATOM 7538 N N . GLY B 1 391 ? 78.08791 15.45028 10.48922 1.000 18.99082 370 GLY B N 1
ATOM 7539 C CA . GLY B 1 391 ? 78.67362 14.12548 10.60019 1.000 18.57720 370 GLY B CA 1
ATOM 7540 C C . GLY B 1 391 ? 77.94678 13.09809 9.75413 1.000 18.48435 370 GLY B C 1
ATOM 7541 O O . GLY B 1 391 ? 78.57165 12.21227 9.16538 1.000 18.54061 370 GLY B O 1
ATOM 7542 N N . VAL B 1 392 ? 76.61852 13.20022 9.68206 1.000 18.48541 371 VAL B N 1
ATOM 7543 C CA . VAL B 1 392 ? 75.85297 12.30132 8.82538 1.000 18.55907 371 VAL B CA 1
ATOM 7544 C C . VAL B 1 392 ? 76.20496 12.54049 7.36496 1.000 18.44779 371 VAL B C 1
ATOM 7545 O O . VAL B 1 392 ? 76.42062 11.59544 6.59838 1.000 18.48655 371 VAL B O 1
ATOM 7549 N N . ALA B 1 393 ? 76.26744 13.81186 6.95863 1.000 18.23580 372 ALA B N 1
ATOM 7550 C CA . ALA B 1 393 ? 76.59056 14.12402 5.57145 1.000 18.35637 372 ALA B CA 1
ATOM 7551 C C . ALA B 1 393 ? 77.97175 13.60186 5.20162 1.000 18.22921 372 ALA B C 1
ATOM 7552 O O . ALA B 1 393 ? 78.15569 13.01841 4.12499 1.000 18.52369 372 ALA B O 1
ATOM 7554 N N . ALA B 1 394 ? 78.94875 13.77492 6.09868 1.000 18.34320 373 ALA B N 1
ATOM 7555 C CA . ALA B 1 394 ? 80.29547 13.27171 5.84676 1.000 18.53831 373 ALA B CA 1
ATOM 7556 C C . ALA B 1 394 ? 80.31344 11.75226 5.76150 1.000 18.57485 373 ALA B C 1
ATOM 7557 O O . ALA B 1 394 ? 81.08259 11.17649 4.98340 1.000 18.10800 373 ALA B O 1
ATOM 7559 N N . GLN B 1 395 ? 79.49170 11.08720 6.57800 1.000 18.59953 374 GLN B N 1
ATOM 7560 C CA . GLN B 1 395 ? 79.41934 9.63098 6.54759 1.000 18.50105 374 GLN B CA 1
ATOM 7561 C C . GLN B 1 395 ? 79.08407 9.12252 5.14948 1.000 18.83712 374 GLN B C 1
ATOM 7562 O O . GLN B 1 395 ? 79.64273 8.11811 4.69774 1.000 18.71362 374 GLN B O 1
ATOM 7568 N N . TYR B 1 396 ? 78.19935 9.81460 4.43452 1.000 19.32070 375 TYR B N 1
ATOM 7569 C CA . TYR B 1 396 ? 77.84344 9.35578 3.09851 1.000 20.14906 375 TYR B CA 1
ATOM 7570 C C . TYR B 1 396 ? 78.68608 9.99258 2.00384 1.000 20.97908 375 TYR B C 1
ATOM 7571 O O . TYR B 1 396 ? 78.80903 9.40426 0.92507 1.000 21.07570 375 TYR B O 1
ATOM 7580 N N . GLU B 1 397 ? 79.32089 11.13509 2.26541 1.000 21.38173 376 GLU B N 1
ATOM 7581 C CA . GLU B 1 397 ? 80.24087 11.67438 1.27031 1.000 23.12679 376 GLU B CA 1
ATOM 7582 C C . GLU B 1 397 ? 81.56404 10.91630 1.25810 1.000 22.49465 376 GLU B C 1
ATOM 7583 O O . GLU B 1 397 ? 82.10306 10.63413 0.18372 1.000 22.17737 376 GLU B O 1
ATOM 7589 N N . ARG B 1 398 ? 82.11479 10.60209 2.43762 1.000 21.32403 377 ARG B N 1
ATOM 7590 C CA . ARG B 1 398 ? 83.42773 9.96497 2.53870 1.000 21.05825 377 ARG B CA 1
ATOM 7591 C C . ARG B 1 398 ? 83.48027 8.73082 3.42555 1.000 19.95522 377 ARG B C 1
ATOM 7592 O O . ARG B 1 398 ? 84.44696 7.96734 3.31493 1.000 20.61103 377 ARG B O 1
ATOM 7600 N N . GLY B 1 399 ? 82.51459 8.51685 4.30826 1.000 19.26447 378 GLY B N 1
ATOM 7601 C CA . GLY B 1 399 ? 82.58985 7.42446 5.25313 1.000 19.50730 378 GLY B CA 1
ATOM 7602 C C . GLY B 1 399 ? 81.88327 6.15242 4.83925 1.000 19.01517 378 GLY B C 1
ATOM 7603 O O . GLY B 1 399 ? 81.78159 5.22115 5.64463 1.000 18.31136 378 GLY B O 1
ATOM 7604 N N . ARG B 1 400 ? 81.38605 6.06928 3.60977 1.000 18.81327 379 ARG B N 1
ATOM 7605 C CA . ARG B 1 400 ? 80.64304 4.89518 3.15308 1.000 18.74210 379 ARG B CA 1
ATOM 7606 C C . ARG B 1 400 ? 81.11820 4.48466 1.76416 1.000 19.11120 379 ARG B C 1
ATOM 7607 O O . ARG B 1 400 ? 80.35605 4.52666 0.78887 1.000 19.26948 379 ARG B O 1
ATOM 7615 N N . PRO B 1 401 ? 82.37782 4.04508 1.64206 1.000 19.23839 380 PRO B N 1
ATOM 7616 C CA . PRO B 1 401 ? 82.83944 3.52601 0.34292 1.000 19.40630 380 PRO B CA 1
ATOM 7617 C C . PRO B 1 401 ? 82.04549 2.32375 -0.13972 1.000 19.58368 380 PRO B C 1
ATOM 7618 O O . PRO B 1 401 ? 82.08558 2.01551 -1.33969 1.000 19.66340 380 PRO B O 1
ATOM 7622 N N . GLY B 1 402 ? 81.32614 1.63785 0.75366 1.000 19.55218 381 GLY B N 1
ATOM 7623 C CA . GLY B 1 402 ? 80.48433 0.53113 0.34513 1.000 19.76087 381 GLY B CA 1
ATOM 7624 C C . GLY B 1 402 ? 79.32270 0.93397 -0.54073 1.000 20.67913 381 GLY B C 1
ATOM 7625 O O . GLY B 1 402 ? 78.74926 0.07531 -1.21511 1.000 20.20983 381 GLY B O 1
ATOM 7626 N N . MET B 1 403 ? 78.97767 2.22522 -0.57172 1.000 22.07251 382 MET B N 1
ATOM 7627 C CA . MET B 1 403 ? 77.92790 2.70554 -1.46786 1.000 23.40762 382 MET B CA 1
ATOM 7628 C C . MET B 1 403 ? 78.26903 2.47205 -2.93125 1.000 22.28913 382 MET B C 1
ATOM 7629 O O . MET B 1 403 ? 77.36473 2.46193 -3.77250 1.000 22.09066 382 MET B O 1
ATOM 7634 N N . ALA B 1 404 ? 79.54693 2.26948 -3.25003 1.000 21.38121 383 ALA B N 1
ATOM 7635 C CA . ALA B 1 404 ? 79.92839 2.00414 -4.63078 1.000 20.68376 383 ALA B CA 1
ATOM 7636 C C . ALA B 1 404 ? 79.34070 0.69129 -5.13774 1.000 20.00977 383 ALA B C 1
ATOM 7637 O O . ALA B 1 404 ? 79.14673 0.52766 -6.34968 1.000 19.90028 383 ALA B O 1
ATOM 7639 N N . TRP B 1 405 ? 79.04273 -0.25335 -4.23857 1.000 18.96069 384 TRP B N 1
ATOM 7640 C CA . TRP B 1 405 ? 78.53480 -1.55312 -4.65823 1.000 19.06693 384 TRP B CA 1
ATOM 7641 C C . TRP B 1 405 ? 77.19401 -1.92877 -4.04127 1.000 19.20732 384 TRP B C 1
ATOM 7642 O O . TRP B 1 405 ? 76.48288 -2.75380 -4.62543 1.000 19.39389 384 TRP B O 1
ATOM 7653 N N . ARG B 1 406 ? 76.81835 -1.34326 -2.90382 1.000 18.95936 385 ARG B N 1
ATOM 7654 C CA . ARG B 1 406 ? 75.59088 -1.69050 -2.20080 1.000 18.34796 385 ARG B CA 1
ATOM 7655 C C . ARG B 1 406 ? 74.68239 -0.47340 -2.08269 1.000 18.02271 385 ARG B C 1
ATOM 7656 O O . ARG B 1 406 ? 75.14748 0.63811 -1.81499 1.000 19.25787 385 ARG B O 1
ATOM 7664 N N . THR B 1 407 ? 73.38431 -0.69118 -2.25799 1.000 17.12528 386 THR B N 1
ATOM 7665 C CA . THR B 1 407 ? 72.41344 0.38722 -2.15977 1.000 16.86556 386 THR B CA 1
ATOM 7666 C C . THR B 1 407 ? 71.87515 0.48677 -0.73675 1.000 16.05905 386 THR B C 1
ATOM 7667 O O . THR B 1 407 ? 71.90777 -0.47374 0.03800 1.000 15.22927 386 THR B O 1
ATOM 7671 N N . VAL B 1 408 ? 71.37049 1.67500 -0.39970 1.000 15.63598 387 VAL B N 1
ATOM 7672 C CA . VAL B 1 408 ? 70.70983 1.85173 0.88991 1.000 15.01477 387 VAL B CA 1
ATOM 7673 C C . VAL B 1 408 ? 69.50168 0.92788 1.00496 1.000 14.96440 387 VAL B C 1
ATOM 7674 O O . VAL B 1 408 ? 69.22409 0.37486 2.07670 1.000 15.15488 387 VAL B O 1
ATOM 7678 N N . GLN B 1 409 ? 68.77311 0.73109 -0.09641 1.000 15.12645 388 GLN B N 1
ATOM 7679 C CA . GLN B 1 409 ? 67.62620 -0.16957 -0.06063 1.000 15.14155 388 GLN B CA 1
ATOM 7680 C C . GLN B 1 409 ? 68.02804 -1.56014 0.40876 1.000 15.39881 388 GLN B C 1
ATOM 7681 O O . GLN B 1 409 ? 67.31539 -2.18133 1.20683 1.000 14.39793 388 GLN B O 1
ATOM 7687 N N . ASP B 1 410 ? 69.16181 -2.07247 -0.07652 1.000 15.12030 389 ASP B N 1
ATOM 7688 C CA . ASP B 1 410 ? 69.55883 -3.41293 0.33866 1.000 15.04861 389 ASP B CA 1
ATOM 7689 C C . ASP B 1 410 ? 69.89124 -3.48476 1.82225 1.000 14.89443 389 ASP B C 1
ATOM 7690 O O . ASP B 1 410 ? 69.82639 -4.57478 2.40121 1.000 15.08084 389 ASP B O 1
ATOM 7695 N N . THR B 1 411 ? 70.24155 -2.35883 2.45158 1.000 14.87682 390 THR B N 1
ATOM 7696 C CA . THR B 1 411 ? 70.54234 -2.39440 3.87937 1.000 15.23698 390 THR B CA 1
ATOM 7697 C C . THR B 1 411 ? 69.30426 -2.60397 4.73858 1.000 14.80137 390 THR B C 1
ATOM 7698 O O . THR B 1 411 ? 69.45303 -2.86481 5.93584 1.000 14.23252 390 THR B O 1
ATOM 7702 N N . THR B 1 412 ? 68.09293 -2.50192 4.17661 1.000 14.64199 391 THR B N 1
ATOM 7703 C CA . THR B 1 412 ? 66.92065 -2.87287 4.96568 1.000 14.08333 391 THR B CA 1
ATOM 7704 C C . THR B 1 412 ? 66.90326 -4.35952 5.30576 1.000 14.17012 391 THR B C 1
ATOM 7705 O O . THR B 1 412 ? 66.09636 -4.78200 6.14157 1.000 13.80662 391 THR B O 1
ATOM 7709 N N . ASN B 1 413 ? 67.77396 -5.15533 4.69028 1.000 14.27176 392 ASN B N 1
ATOM 7710 C CA . ASN B 1 413 ? 67.92031 -6.56239 5.03692 1.000 14.31752 392 ASN B CA 1
ATOM 7711 C C . ASN B 1 413 ? 68.95345 -6.80504 6.13472 1.000 14.62947 392 ASN B C 1
ATOM 7712 O O . ASN B 1 413 ? 69.06831 -7.93997 6.61329 1.000 14.63892 392 ASN B O 1
ATOM 7717 N N . ASP B 1 414 ? 69.68321 -5.77059 6.55934 1.000 14.87792 393 ASP B N 1
ATOM 7718 C CA . ASP B 1 414 ? 70.69044 -5.94747 7.60750 1.000 15.08802 393 ASP B CA 1
ATOM 7719 C C . ASP B 1 414 ? 70.13560 -6.46556 8.93307 1.000 15.41955 393 ASP B C 1
ATOM 7720 O O . ASP B 1 414 ? 70.87307 -7.18816 9.62982 1.000 16.10399 393 ASP B O 1
ATOM 7725 N N . PRO B 1 415 ? 68.92310 -6.10282 9.38015 1.000 15.57145 394 PRO B N 1
ATOM 7726 C CA . PRO B 1 415 ? 68.43589 -6.69210 10.64258 1.000 16.20760 394 PRO B CA 1
ATOM 7727 C C . PRO B 1 415 ? 68.44014 -8.21073 10.62852 1.000 16.54400 394 PRO B C 1
ATOM 7728 O O . PRO B 1 415 ? 68.94806 -8.83054 11.56979 1.000 16.29783 394 PRO B O 1
ATOM 7732 N N . THR B 1 416 ? 67.92510 -8.82971 9.56375 1.000 16.80413 395 THR B N 1
ATOM 7733 C CA . THR B 1 416 ? 67.89539 -10.28718 9.49193 1.000 17.22170 395 THR B CA 1
ATOM 7734 C C . THR B 1 416 ? 69.24778 -10.86717 9.09135 1.000 17.02966 395 THR B C 1
ATOM 7735 O O . THR B 1 416 ? 69.63097 -11.93189 9.59056 1.000 17.68807 395 THR B O 1
ATOM 7739 N N . MET B 1 417 ? 69.99540 -10.16758 8.23218 1.000 16.38364 396 MET B N 1
ATOM 7740 C CA . MET B 1 417 ? 71.30936 -10.65503 7.81175 1.000 16.86450 396 MET B CA 1
ATOM 7741 C C . MET B 1 417 ? 72.28896 -10.70403 8.97661 1.000 17.53617 396 MET B C 1
ATOM 7742 O O . MET B 1 417 ? 73.04455 -11.67405 9.11788 1.000 17.63489 396 MET B O 1
ATOM 7747 N N . SER B 1 418 ? 72.30853 -9.65919 9.80396 1.000 17.81443 397 SER B N 1
ATOM 7748 C CA . SER B 1 418 ? 73.35488 -9.46992 10.80208 1.000 18.35107 397 SER B CA 1
ATOM 7749 C C . SER B 1 418 ? 72.87201 -9.51842 12.24042 1.000 19.65112 397 SER B C 1
ATOM 7750 O O . SER B 1 418 ? 73.66820 -9.85606 13.11884 1.000 19.06470 397 SER B O 1
ATOM 7753 N N . MET B 1 419 ? 71.61147 -9.17075 12.51576 1.000 21.13438 398 MET B N 1
ATOM 7754 C CA . MET B 1 419 ? 71.10441 -9.13811 13.89250 1.000 22.28881 398 MET B CA 1
ATOM 7755 C C . MET B 1 419 ? 71.99010 -8.28786 14.80248 1.000 22.76919 398 MET B C 1
ATOM 7756 O O . MET B 1 419 ? 72.16317 -8.59728 15.98033 1.000 22.46366 398 MET B O 1
ATOM 7761 N N . ARG B 1 420 ? 72.59646 -7.24398 14.23374 1.000 23.95588 399 ARG B N 1
ATOM 7762 C CA . ARG B 1 420 ? 73.48680 -6.31611 14.94148 1.000 25.07289 399 ARG B CA 1
ATOM 7763 C C . ARG B 1 420 ? 74.69327 -7.01738 15.56961 1.000 24.49147 399 ARG B C 1
ATOM 7764 O O . ARG B 1 420 ? 75.28766 -6.51786 16.52951 1.000 23.97408 399 ARG B O 1
ATOM 7772 N N . ARG B 1 421 ? 75.08240 -8.15978 15.01165 1.000 24.59022 400 ARG B N 1
ATOM 7773 C CA . ARG B 1 421 ? 76.32647 -8.80403 15.39348 1.000 24.75573 400 ARG B CA 1
ATOM 7774 C C . ARG B 1 421 ? 77.51486 -8.01190 14.83911 1.000 23.46490 400 ARG B C 1
ATOM 7775 O O . ARG B 1 421 ? 77.36535 -7.23995 13.88776 1.000 22.99306 400 ARG B O 1
ATOM 7783 N N . PRO B 1 422 ? 78.71094 -8.19916 15.40880 1.000 22.21496 401 PRO B N 1
ATOM 7784 C CA . PRO B 1 422 ? 79.86291 -7.38215 14.99319 1.000 22.08259 401 PRO B CA 1
ATOM 7785 C C . PRO B 1 422 ? 80.14890 -7.49327 13.50180 1.000 21.73731 401 PRO B C 1
ATOM 7786 O O . PRO B 1 422 ? 80.11338 -8.58067 12.92081 1.000 22.00027 401 PRO B O 1
ATOM 7790 N N . LYS B 1 423 ? 80.47671 -6.35310 12.89308 1.000 21.28029 402 LYS B N 1
ATOM 7791 C CA . LYS B 1 423 ? 80.87550 -6.29154 11.49240 1.000 20.87465 402 LYS B CA 1
ATOM 7792 C C . LYS B 1 423 ? 82.27247 -5.70744 11.36374 1.000 19.79224 402 LYS B C 1
ATOM 7793 O O . LYS B 1 423 ? 82.62302 -4.75015 12.06134 1.000 20.55690 402 LYS B O 1
ATOM 7799 N N . ALA B 1 424 ? 83.04569 -6.25021 10.42242 1.000 18.79042 403 ALA B N 1
ATOM 7800 C CA . ALA B 1 424 ? 84.42654 -5.80565 10.26292 1.000 18.05198 403 ALA B CA 1
ATOM 7801 C C . ALA B 1 424 ? 84.49271 -4.39651 9.68523 1.000 17.42606 403 ALA B C 1
ATOM 7802 O O . ALA B 1 424 ? 85.26914 -3.55647 10.16267 1.000 17.00504 403 ALA B O 1
ATOM 7804 N N . TYR B 1 425 ? 83.67846 -4.11428 8.65963 1.000 17.02723 404 TYR B N 1
ATOM 7805 C CA . TYR B 1 425 ? 83.69060 -2.82431 7.96025 1.000 17.07615 404 TYR B CA 1
ATOM 7806 C C . TYR B 1 425 ? 82.25351 -2.34047 7.81589 1.000 17.29910 404 TYR B C 1
ATOM 7807 O O . TYR B 1 425 ? 81.63374 -2.53234 6.76858 1.000 16.36375 404 TYR B O 1
ATOM 7816 N N . ARG B 1 426 ? 81.73390 -1.68968 8.85779 1.000 18.00934 405 ARG B N 1
ATOM 7817 C CA . ARG B 1 426 ? 80.44256 -1.02903 8.70783 1.000 18.89132 405 ARG B CA 1
ATOM 7818 C C . ARG B 1 426 ? 80.46377 -0.05421 7.54241 1.000 17.33620 405 ARG B C 1
ATOM 7819 O O . ARG B 1 426 ? 79.44391 0.13521 6.87397 1.000 16.94105 405 ARG B O 1
ATOM 7827 N N . ASN B 1 427 ? 81.62429 0.54083 7.26446 1.000 16.36282 406 ASN B N 1
ATOM 7828 C CA . ASN B 1 427 ? 81.75039 1.53122 6.20871 1.000 16.04312 406 ASN B CA 1
ATOM 7829 C C . ASN B 1 427 ? 81.79761 0.91808 4.81285 1.000 16.21613 406 ASN B C 1
ATOM 7830 O O . ASN B 1 427 ? 81.55972 1.63596 3.83330 1.000 16.57871 406 ASN B O 1
ATOM 7835 N N . TYR B 1 428 ? 82.10367 -0.37588 4.69103 1.000 16.12158 407 TYR B N 1
ATOM 7836 C CA . TYR B 1 428 ? 82.15794 -1.02661 3.38111 1.000 16.96343 407 TYR B CA 1
ATOM 7837 C C . TYR B 1 428 ? 81.09910 -2.10222 3.18783 1.000 16.59636 407 TYR B C 1
ATOM 7838 O O . TYR B 1 428 ? 80.51064 -2.19336 2.10466 1.000 16.79106 407 TYR B O 1
ATOM 7847 N N . GLN B 1 429 ? 80.84030 -2.93528 4.19790 1.000 16.35948 408 GLN B N 1
ATOM 7848 C CA . GLN B 1 429 ? 79.67971 -3.81867 4.12317 1.000 16.84115 408 GLN B CA 1
ATOM 7849 C C . GLN B 1 429 ? 78.36672 -3.04993 4.15967 1.000 17.21824 408 GLN B C 1
ATOM 7850 O O . GLN B 1 429 ? 77.34264 -3.58300 3.70983 1.000 16.79643 408 GLN B O 1
ATOM 7856 N N . MET B 1 430 ? 78.39005 -1.81239 4.67400 1.000 17.83510 409 MET B N 1
ATOM 7857 C CA . MET B 1 430 ? 77.21998 -1.00017 5.00110 1.000 18.94042 409 MET B CA 1
ATOM 7858 C C . MET B 1 430 ? 76.57380 -1.55977 6.26036 1.000 18.49058 409 MET B C 1
ATOM 7859 O O . MET B 1 430 ? 76.83820 -2.70652 6.64222 1.000 17.80506 409 MET B O 1
ATOM 7864 N N . SER B 1 431 ? 75.73720 -0.76023 6.92370 1.000 18.30972 410 SER B N 1
ATOM 7865 C CA . SER B 1 431 ? 75.18132 -1.18484 8.20974 1.000 18.38665 410 SER B CA 1
ATOM 7866 C C . SER B 1 431 ? 73.91955 -0.36142 8.48641 1.000 19.30623 410 SER B C 1
ATOM 7867 O O . SER B 1 431 ? 73.99902 0.72899 9.05191 1.000 18.75853 410 SER B O 1
ATOM 7870 N N . GLU B 1 432 ? 72.76721 -0.90494 8.09142 1.000 21.25995 411 GLU B N 1
ATOM 7871 C CA . GLU B 1 432 ? 71.47209 -0.28524 8.38912 1.000 23.28236 411 GLU B CA 1
ATOM 7872 C C . GLU B 1 432 ? 71.43481 1.19236 7.97803 1.000 20.63746 411 GLU B C 1
ATOM 7873 O O . GLU B 1 432 ? 70.91161 2.05008 8.69223 1.000 20.09752 411 GLU B O 1
ATOM 7879 N N . ASP B 1 433 ? 71.98872 1.49504 6.79928 1.000 18.65682 412 ASP B N 1
ATOM 7880 C CA . ASP B 1 433 ? 72.02796 2.87532 6.32628 1.000 17.47712 412 ASP B CA 1
ATOM 7881 C C . ASP B 1 433 ? 70.65841 3.41145 5.93584 1.000 16.57641 412 ASP B C 1
ATOM 7882 O O . ASP B 1 433 ? 70.54013 4.60762 5.65668 1.000 16.52283 412 ASP B O 1
ATOM 7887 N N . TYR B 1 434 ? 69.62117 2.57376 5.92933 1.000 15.74461 413 TYR B N 1
ATOM 7888 C CA . TYR B 1 434 ? 68.26697 3.10167 5.80685 1.000 15.87393 413 TYR B CA 1
ATOM 7889 C C . TYR B 1 434 ? 67.93410 4.07699 6.93336 1.000 15.57823 413 TYR B C 1
ATOM 7890 O O . TYR B 1 434 ? 66.97834 4.84774 6.80485 1.000 15.75779 413 TYR B O 1
ATOM 7899 N N . TYR B 1 435 ? 68.69896 4.06102 8.02951 1.000 15.19369 414 TYR B N 1
ATOM 7900 C CA . TYR B 1 435 ? 68.60861 5.08734 9.06194 1.000 15.84497 414 TYR B CA 1
ATOM 7901 C C . TYR B 1 435 ? 69.14462 6.42169 8.55946 1.000 15.95442 414 TYR B C 1
ATOM 7902 O O . TYR B 1 435 ? 68.37593 7.32203 8.21703 1.000 16.22447 414 TYR B O 1
ATOM 7911 N N . SER B 1 436 ? 70.47721 6.55742 8.54037 1.000 15.75397 415 SER B N 1
ATOM 7912 C CA . SER B 1 436 ? 71.10982 7.85076 8.29669 1.000 16.20289 415 SER B CA 1
ATOM 7913 C C . SER B 1 436 ? 71.15834 8.20269 6.81765 1.000 16.70822 415 SER B C 1
ATOM 7914 O O . SER B 1 436 ? 71.06817 9.38509 6.46437 1.000 16.50923 415 SER B O 1
ATOM 7917 N N . GLY B 1 437 ? 71.34339 7.20868 5.95078 1.000 16.55413 416 GLY B N 1
ATOM 7918 C CA . GLY B 1 437 ? 71.17520 7.45402 4.53187 1.000 15.76546 416 GLY B CA 1
ATOM 7919 C C . GLY B 1 437 ? 69.74546 7.82639 4.19955 1.000 15.88768 416 GLY B C 1
ATOM 7920 O O . GLY B 1 437 ? 69.49744 8.74501 3.41581 1.000 15.53766 416 GLY B O 1
ATOM 7921 N N . GLY B 1 438 ? 68.78496 7.13679 4.81757 1.000 15.98164 417 GLY B N 1
ATOM 7922 C CA . GLY B 1 438 ? 67.39666 7.54533 4.68078 1.000 16.16173 417 GLY B CA 1
ATOM 7923 C C . GLY B 1 438 ? 67.16454 8.95851 5.17950 1.000 16.11510 417 GLY B C 1
ATOM 7924 O O . GLY B 1 438 ? 66.45789 9.74238 4.54240 1.000 16.54530 417 GLY B O 1
ATOM 7925 N N . GLN B 1 439 ? 67.76443 9.30239 6.32260 1.000 15.84674 418 GLN B N 1
ATOM 7926 C CA . GLN B 1 439 ? 67.67211 10.66316 6.84597 1.000 16.47047 418 GLN B CA 1
ATOM 7927 C C . GLN B 1 439 ? 68.11113 11.69432 5.81016 1.000 16.63927 418 GLN B C 1
ATOM 7928 O O . GLN B 1 439 ? 67.43673 12.71016 5.60371 1.000 16.68732 418 GLN B O 1
ATOM 7934 N N . MET B 1 440 ? 69.25402 11.45457 5.15627 1.000 16.68742 419 MET B N 1
ATOM 7935 C CA . MET B 1 440 ? 69.73776 12.39577 4.14785 1.000 17.19035 419 MET B CA 1
ATOM 7936 C C . MET B 1 440 ? 68.77349 12.48415 2.96839 1.000 17.33585 419 MET B C 1
ATOM 7937 O O . MET B 1 440 ? 68.52953 13.57382 2.43689 1.000 17.46697 419 MET B O 1
ATOM 7942 N N . MET B 1 441 ? 68.20337 11.35308 2.54972 1.000 17.05742 420 MET B N 1
ATOM 7943 C CA . MET B 1 441 ? 67.20966 11.41343 1.48502 1.000 16.99874 420 MET B CA 1
ATOM 7944 C C . MET B 1 441 ? 66.01436 12.26122 1.89209 1.000 17.10589 420 MET B C 1
ATOM 7945 O O . MET B 1 441 ? 65.52176 13.06939 1.09774 1.000 17.38521 420 MET B O 1
ATOM 7950 N N . TRP B 1 442 ? 65.53115 12.09921 3.12639 1.000 17.48550 421 TRP B N 1
ATOM 7951 C CA . TRP B 1 442 ? 64.37496 12.88819 3.53763 1.000 18.03517 421 TRP B CA 1
ATOM 7952 C C . TRP B 1 442 ? 64.71324 14.36785 3.64972 1.000 18.39808 421 TRP B C 1
ATOM 7953 O O . TRP B 1 442 ? 63.85427 15.21262 3.37503 1.000 18.12546 421 TRP B O 1
ATOM 7964 N N . LEU B 1 443 ? 65.95228 14.70183 4.02850 1.000 18.85518 422 LEU B N 1
ATOM 7965 C CA . LEU B 1 443 ? 66.38680 16.09568 3.97064 1.000 19.20299 422 LEU B CA 1
ATOM 7966 C C . LEU B 1 443 ? 66.31666 16.63465 2.54486 1.000 20.07110 422 LEU B C 1
ATOM 7967 O O . LEU B 1 443 ? 65.89322 17.77747 2.32471 1.000 20.39084 422 LEU B O 1
ATOM 7972 N N . GLU B 1 444 ? 66.74254 15.83362 1.56186 1.000 20.32629 423 GLU B N 1
ATOM 7973 C CA . GLU B 1 444 ? 66.64206 16.27937 0.17461 1.000 21.48560 423 GLU B CA 1
ATOM 7974 C C . GLU B 1 444 ? 65.18686 16.35305 -0.27510 1.000 21.06600 423 GLU B C 1
ATOM 7975 O O . GLU B 1 444 ? 64.81887 17.24832 -1.04211 1.000 21.36430 423 GLU B O 1
ATOM 7981 N N . VAL B 1 445 ? 64.34404 15.42541 0.19005 1.000 20.14714 424 VAL B N 1
ATOM 7982 C CA . VAL B 1 445 ? 62.91319 15.51722 -0.10264 1.000 20.17751 424 VAL B CA 1
ATOM 7983 C C . VAL B 1 445 ? 62.36028 16.84498 0.40165 1.000 20.04572 424 VAL B C 1
ATOM 7984 O O . VAL B 1 445 ? 61.61051 17.53562 -0.29991 1.000 19.87358 424 VAL B O 1
ATOM 7988 N N . ASP B 1 446 ? 62.72461 17.21978 1.62999 1.000 20.05388 425 ASP B N 1
ATOM 7989 C CA . ASP B 1 446 ? 62.30684 18.50962 2.17383 1.000 19.97096 425 ASP B CA 1
ATOM 7990 C C . ASP B 1 446 ? 62.73893 19.66279 1.27482 1.000 20.12132 425 ASP B C 1
ATOM 7991 O O . ASP B 1 446 ? 61.94633 20.56452 0.97322 1.000 20.48141 425 ASP B O 1
ATOM 7996 N N . SER B 1 447 ? 64.00284 19.65955 0.84802 1.000 20.07525 426 SER B N 1
ATOM 7997 C CA . SER B 1 447 ? 64.49913 20.75012 0.01518 1.000 20.22704 426 SER B CA 1
ATOM 7998 C C . SER B 1 447 ? 63.76612 20.79985 -1.31888 1.000 20.99554 426 SER B C 1
ATOM 7999 O O . SER B 1 447 ? 63.51834 21.88406 -1.86176 1.000 21.07281 426 SER B O 1
ATOM 8002 N N . LYS B 1 448 ? 63.40543 19.63387 -1.85862 1.000 21.58362 427 LYS B N 1
ATOM 8003 C CA . LYS B 1 448 ? 62.71912 19.59753 -3.14442 1.000 22.58229 427 LYS B CA 1
ATOM 8004 C C . LYS B 1 448 ? 61.28825 20.09835 -3.00660 1.000 21.96352 427 LYS B C 1
ATOM 8005 O O . LYS B 1 448 ? 60.79955 20.83916 -3.86703 1.000 22.04932 427 LYS B O 1
ATOM 8011 N N . LEU B 1 449 ? 60.60687 19.71602 -1.92125 1.000 21.49717 428 LEU B N 1
ATOM 8012 C CA . LEU B 1 449 ? 59.27837 20.25468 -1.64968 1.000 21.21721 428 LEU B CA 1
ATOM 8013 C C . LEU B 1 449 ? 59.30761 21.77760 -1.57202 1.000 21.55661 428 LEU B C 1
ATOM 8014 O O . LEU B 1 449 ? 58.40883 22.45166 -2.09244 1.000 21.66476 428 LEU B O 1
ATOM 8019 N N . ARG B 1 450 ? 60.33379 22.33709 -0.92740 1.000 21.61889 429 ARG B N 1
ATOM 8020 C CA . ARG B 1 450 ? 60.45814 23.78925 -0.85419 1.000 22.53348 429 ARG B CA 1
ATOM 8021 C C . ARG B 1 450 ? 60.66658 24.40337 -2.23707 1.000 23.20324 429 ARG B C 1
ATOM 8022 O O . ARG B 1 450 ? 60.06351 25.43206 -2.56624 1.000 23.85844 429 ARG B O 1
ATOM 8030 N N . ALA B 1 451 ? 61.53432 23.79914 -3.05103 1.000 23.45927 430 ALA B N 1
ATOM 8031 C CA . ALA B 1 451 ? 61.82613 24.35048 -4.37216 1.000 23.92528 430 ALA B CA 1
ATOM 8032 C C . ALA B 1 451 ? 60.60454 24.30584 -5.28032 1.000 24.13548 430 ALA B C 1
ATOM 8033 O O . ALA B 1 451 ? 60.36675 25.23476 -6.06257 1.000 24.42049 430 ALA B O 1
ATOM 8035 N N . LEU B 1 452 ? 59.82456 23.22810 -5.19935 1.000 23.35055 431 LEU B N 1
ATOM 8036 C CA . LEU B 1 452 ? 58.63949 23.09073 -6.03120 1.000 23.38638 431 LEU B CA 1
ATOM 8037 C C . LEU B 1 452 ? 57.55801 24.09130 -5.66786 1.000 23.94687 431 LEU B C 1
ATOM 8038 O O . LEU B 1 452 ? 56.67266 24.34982 -6.48690 1.000 23.64431 431 LEU B O 1
ATOM 8043 N N . THR B 1 453 ? 57.58760 24.62962 -4.44761 1.000 24.08594 432 THR B N 1
ATOM 8044 C CA . THR B 1 453 ? 56.47905 25.41813 -3.92860 1.000 24.46665 432 THR B CA 1
ATOM 8045 C C . THR B 1 453 ? 56.89887 26.80393 -3.47071 1.000 25.98998 432 THR B C 1
ATOM 8046 O O . THR B 1 453 ? 56.14905 27.44079 -2.72756 1.000 26.25353 432 THR B O 1
ATOM 8050 N N . ASN B 1 454 ? 58.08083 27.27627 -3.86135 1.000 27.57045 433 ASN B N 1
ATOM 8051 C CA . ASN B 1 454 ? 58.55705 28.58028 -3.40226 1.000 29.54404 433 ASN B CA 1
ATOM 8052 C C . ASN B 1 454 ? 58.52162 28.65241 -1.87348 1.000 29.07660 433 ASN B C 1
ATOM 8053 O O . ASN B 1 454 ? 58.08742 29.64510 -1.28301 1.000 28.81320 433 ASN B O 1
ATOM 8058 N N . ASN B 1 455 ? 58.93340 27.55762 -1.23121 1.000 28.56095 434 ASN B N 1
ATOM 8059 C CA . ASN B 1 455 ? 59.05377 27.42791 0.21791 1.000 27.82713 434 ASN B CA 1
ATOM 8060 C C . ASN B 1 455 ? 57.71064 27.45823 0.94364 1.000 28.12477 434 ASN B C 1
ATOM 8061 O O . ASN B 1 455 ? 57.67900 27.59492 2.17772 1.000 28.03685 434 ASN B O 1
ATOM 8066 N N . LYS B 1 456 ? 56.59696 27.30978 0.22010 1.000 28.85116 435 LYS B N 1
ATOM 8067 C CA . LYS B 1 456 ? 55.27942 27.27405 0.83340 1.000 30.10061 435 LYS B CA 1
ATOM 8068 C C . LYS B 1 456 ? 54.97958 25.90127 1.42745 1.000 27.71125 435 LYS B C 1
ATOM 8069 O O . LYS B 1 456 ? 54.19197 25.80274 2.38188 1.000 26.70932 435 LYS B O 1
ATOM 8075 N N . ARG B 1 457 ? 55.61839 24.84266 0.91541 1.000 26.30853 436 ARG B N 1
ATOM 8076 C CA . ARG B 1 457 ? 55.46774 23.49142 1.43723 1.000 24.90603 436 ARG B CA 1
ATOM 8077 C C . ARG B 1 457 ? 56.84567 22.95126 1.80051 1.000 22.72989 436 ARG B C 1
ATOM 8078 O O . ARG B 1 457 ? 57.86911 23.37469 1.24471 1.000 22.41221 436 ARG B O 1
ATOM 8086 N N . SER B 1 458 ? 56.86527 22.01415 2.74592 1.000 20.95113 437 SER B N 1
ATOM 8087 C CA . SER B 1 458 ? 58.09583 21.38428 3.20909 1.000 19.70531 437 SER B CA 1
ATOM 8088 C C . SER B 1 458 ? 57.76228 19.97030 3.67892 1.000 18.51959 437 SER B C 1
ATOM 8089 O O . SER B 1 458 ? 56.61672 19.52718 3.59965 1.000 18.29629 437 SER B O 1
ATOM 8092 N N . ILE B 1 459 ? 58.76368 19.26585 4.21108 1.000 17.77049 438 ILE B N 1
ATOM 8093 C CA . ILE B 1 459 ? 58.49957 17.90328 4.66741 1.000 17.40515 438 ILE B CA 1
ATOM 8094 C C . ILE B 1 459 ? 57.51354 17.88617 5.83355 1.000 17.85310 438 ILE B C 1
ATOM 8095 O O . ILE B 1 459 ? 56.86654 16.85967 6.07779 1.000 17.38487 438 ILE B O 1
ATOM 8100 N N . ASP B 1 460 ? 57.37101 19.00348 6.56012 1.000 18.61819 439 ASP B N 1
ATOM 8101 C CA . ASP B 1 460 ? 56.32955 19.08490 7.58231 1.000 18.72091 439 ASP B CA 1
ATOM 8102 C C . ASP B 1 460 ? 54.96331 18.77384 7.00107 1.000 19.25627 439 ASP B C 1
ATOM 8103 O O . ASP B 1 460 ? 54.12666 18.13845 7.65386 1.000 19.53333 439 ASP B O 1
ATOM 8108 N N . ASP B 1 461 ? 54.72089 19.20911 5.76605 1.000 19.32241 440 ASP B N 1
ATOM 8109 C CA . ASP B 1 461 ? 53.43235 18.94654 5.14915 1.000 20.16446 440 ASP B CA 1
ATOM 8110 C C . ASP B 1 461 ? 53.26612 17.46878 4.82357 1.000 19.76016 440 ASP B C 1
ATOM 8111 O O . ASP B 1 461 ? 52.14872 16.94607 4.90062 1.000 19.90380 440 ASP B O 1
ATOM 8116 N N . PHE B 1 462 ? 54.35536 16.77288 4.48252 1.000 19.17382 441 PHE B N 1
ATOM 8117 C CA . PHE B 1 462 ? 54.24377 15.32602 4.31682 1.000 19.59986 441 PHE B CA 1
ATOM 8118 C C . PHE B 1 462 ? 53.92303 14.65353 5.64371 1.000 19.17845 441 PHE B C 1
ATOM 8119 O O . PHE B 1 462 ? 53.08154 13.74796 5.70159 1.000 18.58461 441 PHE B O 1
ATOM 8127 N N . GLY B 1 463 ? 54.59248 15.07893 6.71707 1.000 19.46536 442 GLY B N 1
ATOM 8128 C CA . GLY B 1 463 ? 54.33128 14.48506 8.01794 1.000 19.25788 442 GLY B CA 1
ATOM 8129 C C . GLY B 1 463 ? 52.87127 14.57630 8.41201 1.000 19.69822 442 GLY B C 1
ATOM 8130 O O . GLY B 1 463 ? 52.26104 13.58564 8.81912 1.000 19.12003 442 GLY B O 1
ATOM 8131 N N . LYS B 1 464 ? 52.28601 15.76758 8.27841 1.000 21.29015 443 LYS B N 1
ATOM 8132 C CA . LYS B 1 464 ? 50.87964 15.93802 8.62603 1.000 22.44208 443 LYS B CA 1
ATOM 8133 C C . LYS B 1 464 ? 49.97741 15.12389 7.70397 1.000 21.45135 443 LYS B C 1
ATOM 8134 O O . LYS B 1 464 ? 49.02387 14.48633 8.16652 1.000 21.33271 443 LYS B O 1
ATOM 8140 N N . ALA B 1 465 ? 50.26315 15.12245 6.39985 1.000 20.81511 444 ALA B N 1
ATOM 8141 C CA . ALA B 1 465 ? 49.38785 14.41897 5.46398 1.000 20.54763 444 ALA B CA 1
ATOM 8142 C C . ALA B 1 465 ? 49.46364 12.90672 5.64825 1.000 19.92009 444 ALA B C 1
ATOM 8143 O O . ALA B 1 465 ? 48.43909 12.21806 5.57040 1.000 19.41135 444 ALA B O 1
ATOM 8145 N N . PHE B 1 466 ? 50.65967 12.36876 5.90644 1.000 19.21116 445 PHE B N 1
ATOM 8146 C CA . PHE B 1 466 ? 50.82779 10.91936 5.92598 1.000 18.90409 445 PHE B CA 1
ATOM 8147 C C . PHE B 1 466 ? 50.51084 10.29690 7.27911 1.000 18.89396 445 PHE B C 1
ATOM 8148 O O . PHE B 1 466 ? 50.04162 9.15264 7.32558 1.000 18.95134 445 PHE B O 1
ATOM 8156 N N . PHE B 1 467 ? 50.75917 11.01593 8.38030 1.000 18.63103 446 PHE B N 1
ATOM 8157 C CA . PHE B 1 467 ? 50.57669 10.47340 9.71759 1.000 18.54937 446 PHE B CA 1
ATOM 8158 C C . PHE B 1 467 ? 49.53602 11.21349 10.54667 1.000 19.15263 446 PHE B C 1
ATOM 8159 O O . PHE B 1 467 ? 49.23639 10.77166 11.66211 1.000 19.05914 446 PHE B O 1
ATOM 8167 N N . GLY B 1 468 ? 48.98679 12.32081 10.05279 1.000 19.54981 447 GLY B N 1
ATOM 8168 C CA . GLY B 1 468 ? 48.13757 13.16586 10.86483 1.000 20.01093 447 GLY B CA 1
ATOM 8169 C C . GLY B 1 468 ? 46.66341 12.85280 10.84742 1.000 20.29339 447 GLY B C 1
ATOM 8170 O O . GLY B 1 468 ? 45.89207 13.53140 11.53254 1.000 20.47870 447 GLY B O 1
ATOM 8171 N N . MET B 1 469 ? 46.23683 11.85158 10.08484 1.000 20.34895 448 MET B N 1
ATOM 8172 C CA . MET B 1 469 ? 44.83212 11.48977 10.06362 1.000 21.34274 448 MET B CA 1
ATOM 8173 C C . MET B 1 469 ? 44.46456 10.74065 11.33934 1.000 22.19842 448 MET B C 1
ATOM 8174 O O . MET B 1 469 ? 45.32782 10.24999 12.07108 1.000 21.81313 448 MET B O 1
ATOM 8179 N N . LYS B 1 470 ? 43.16224 10.68535 11.61390 1.000 23.65766 449 LYS B N 1
ATOM 8180 C CA . LYS B 1 470 ? 42.59268 9.75531 12.59008 1.000 25.26089 449 LYS B CA 1
ATOM 8181 C C . LYS B 1 470 ? 43.22162 9.94154 13.97654 1.000 24.06834 449 LYS B C 1
ATOM 8182 O O . LYS B 1 470 ? 43.82857 9.02870 14.54785 1.000 23.16504 449 LYS B O 1
ATOM 8188 N N . ASN B 1 471 ? 43.05725 11.14727 14.51775 1.000 23.61173 450 ASN B N 1
ATOM 8189 C CA . ASN B 1 471 ? 43.55082 11.42958 15.85845 1.000 23.39854 450 ASN B CA 1
ATOM 8190 C C . ASN B 1 471 ? 42.95034 10.45626 16.86454 1.000 22.87174 450 ASN B C 1
ATOM 8191 O O . ASN B 1 471 ? 41.75715 10.14566 16.81587 1.000 22.80083 450 ASN B O 1
ATOM 8196 N N . GLY B 1 472 ? 43.79178 9.96695 17.77864 1.000 22.39239 451 GLY B N 1
ATOM 8197 C CA . GLY B 1 472 ? 43.37510 9.03079 18.79860 1.000 22.02506 451 GLY B CA 1
ATOM 8198 C C . GLY B 1 472 ? 43.45590 7.56665 18.40913 1.000 22.05512 451 GLY B C 1
ATOM 8199 O O . GLY B 1 472 ? 43.49067 6.70669 19.29853 1.000 21.55000 451 GLY B O 1
ATOM 8200 N N . ASP B 1 473 ? 43.48269 7.25465 17.11463 1.000 22.60424 452 ASP B N 1
ATOM 8201 C CA . ASP B 1 473 ? 43.60829 5.86949 16.68044 1.000 22.67774 452 ASP B CA 1
ATOM 8202 C C . ASP B 1 473 ? 45.02709 5.37115 16.92235 1.000 22.59582 452 ASP B C 1
ATOM 8203 O O . ASP B 1 473 ? 45.99577 6.04201 16.56350 1.000 22.25387 452 ASP B O 1
ATOM 8208 N N . TRP B 1 474 ? 45.15536 4.19139 17.52749 1.000 23.13225 453 TRP B N 1
ATOM 8209 C CA . TRP B 1 474 ? 46.45876 3.54432 17.65327 1.000 23.59706 453 TRP B CA 1
ATOM 8210 C C . TRP B 1 474 ? 46.40008 2.09067 17.20169 1.000 24.17009 453 TRP B C 1
ATOM 8211 O O . TRP B 1 474 ? 47.10496 1.23247 17.74577 1.000 23.65838 453 TRP B O 1
ATOM 8222 N N . ASP B 1 475 ? 45.54844 1.80301 16.21881 1.000 24.55167 454 ASP B N 1
ATOM 8223 C CA . ASP B 1 475 ? 45.63219 0.57799 15.43962 1.000 25.50891 454 ASP B CA 1
ATOM 8224 C C . ASP B 1 475 ? 46.65619 0.77502 14.32189 1.000 25.45333 454 ASP B C 1
ATOM 8225 O O . ASP B 1 475 ? 47.28375 1.82858 14.20981 1.000 26.85598 454 ASP B O 1
ATOM 8230 N N . VAL B 1 476 ? 46.91661 -0.27084 13.54685 1.000 23.77533 455 VAL B N 1
ATOM 8231 C CA . VAL B 1 476 ? 47.89108 -0.18406 12.46277 1.000 22.21195 455 VAL B CA 1
ATOM 8232 C C . VAL B 1 476 ? 47.20133 0.30368 11.19059 1.000 21.61632 455 VAL B C 1
ATOM 8233 O O . VAL B 1 476 ? 46.16415 -0.23665 10.78456 1.000 21.53649 455 VAL B O 1
ATOM 8237 N N . ASN B 1 477 ? 47.78143 1.32163 10.55396 1.000 21.24577 456 ASN B N 1
ATOM 8238 C CA . ASN B 1 477 ? 47.28601 1.84127 9.27905 1.000 20.67833 456 ASN B CA 1
ATOM 8239 C C . ASN B 1 477 ? 48.34746 1.57305 8.21726 1.000 20.26450 456 ASN B C 1
ATOM 8240 O O . ASN B 1 477 ? 49.28054 2.37477 8.05879 1.000 20.72634 456 ASN B O 1
ATOM 8245 N N . PRO B 1 478 ? 48.24516 0.48597 7.45610 1.000 20.00198 457 PRO B N 1
ATOM 8246 C CA . PRO B 1 478 ? 49.35194 0.09157 6.57363 1.000 19.98676 457 PRO B CA 1
ATOM 8247 C C . PRO B 1 478 ? 49.50667 1.01931 5.37835 1.000 20.33788 457 PRO B C 1
ATOM 8248 O O . PRO B 1 478 ? 48.57959 1.72342 4.97166 1.000 20.62866 457 PRO B O 1
ATOM 8252 N N . TYR B 1 479 ? 50.70735 0.98473 4.79438 1.000 20.03590 458 TYR B N 1
ATOM 8253 C CA . TYR B 1 479 ? 50.99817 1.72140 3.57282 1.000 19.66148 458 TYR B CA 1
ATOM 8254 C C . TYR B 1 479 ? 51.93332 0.90368 2.69283 1.000 19.03030 458 TYR B C 1
ATOM 8255 O O . TYR B 1 479 ? 52.62323 -0.01058 3.15412 1.000 19.15008 458 TYR B O 1
ATOM 8264 N N . THR B 1 480 ? 51.95091 1.25988 1.41417 1.000 18.37741 459 THR B N 1
ATOM 8265 C CA . THR B 1 480 ? 52.87246 0.72977 0.42240 1.000 18.79444 459 THR B CA 1
ATOM 8266 C C . THR B 1 480 ? 53.73123 1.86433 -0.11582 1.000 18.71705 459 THR B C 1
ATOM 8267 O O . THR B 1 480 ? 53.51934 3.03658 0.20133 1.000 18.26406 459 THR B O 1
ATOM 8271 N N . PHE B 1 481 ? 54.71792 1.49406 -0.93715 1.000 18.75342 460 PHE B N 1
ATOM 8272 C CA . PHE B 1 481 ? 55.55694 2.48757 -1.60021 1.000 19.04643 460 PHE B CA 1
ATOM 8273 C C . PHE B 1 481 ? 54.71172 3.49249 -2.37135 1.000 19.84656 460 PHE B C 1
ATOM 8274 O O . PHE B 1 481 ? 54.96055 4.70338 -2.30979 1.000 19.29268 460 PHE B O 1
ATOM 8282 N N . ASP B 1 482 ? 53.70489 3.00465 -3.10566 1.000 20.74202 461 ASP B N 1
ATOM 8283 C CA . ASP B 1 482 ? 52.86230 3.89676 -3.89819 1.000 22.31820 461 ASP B CA 1
ATOM 8284 C C . ASP B 1 482 ? 52.13569 4.91957 -3.03312 1.000 21.85469 461 ASP B C 1
ATOM 8285 O O . ASP B 1 482 ? 51.86893 6.03691 -3.49243 1.000 22.01298 461 ASP B O 1
ATOM 8290 N N . ASP B 1 483 ? 51.79893 4.55828 -1.79023 1.000 21.14396 462 ASP B N 1
ATOM 8291 C CA . ASP B 1 483 ? 51.15500 5.51054 -0.88568 1.000 20.66692 462 ASP B CA 1
ATOM 8292 C C . ASP B 1 483 ? 52.08963 6.65678 -0.52897 1.000 19.80130 462 ASP B C 1
ATOM 8293 O O . ASP B 1 483 ? 51.65610 7.81141 -0.43148 1.000 19.53560 462 ASP B O 1
ATOM 8298 N N . ILE B 1 484 ? 53.36854 6.34959 -0.29453 1.000 19.42954 463 ILE B N 1
ATOM 8299 C CA . ILE B 1 484 ? 54.35316 7.39607 -0.03516 1.000 18.78237 463 ILE B CA 1
ATOM 8300 C C . ILE B 1 484 ? 54.41824 8.35623 -1.21736 1.000 19.16668 463 ILE B C 1
ATOM 8301 O O . ILE B 1 484 ? 54.37970 9.58109 -1.05409 1.000 18.49155 463 ILE B O 1
ATOM 8306 N N . VAL B 1 485 ? 54.53238 7.80615 -2.42778 1.000 20.04471 464 VAL B N 1
ATOM 8307 C CA . VAL B 1 485 ? 54.61146 8.63495 -3.62698 1.000 20.92515 464 VAL B CA 1
ATOM 8308 C C . VAL B 1 485 ? 53.35982 9.49467 -3.76401 1.000 22.17884 464 VAL B C 1
ATOM 8309 O O . VAL B 1 485 ? 53.43857 10.69782 -4.04022 1.000 22.71725 464 VAL B O 1
ATOM 8313 N N . SER B 1 486 ? 52.18717 8.89106 -3.55716 1.000 22.92637 465 SER B N 1
ATOM 8314 C CA . SER B 1 486 ? 50.93344 9.62035 -3.72482 1.000 24.09552 465 SER B CA 1
ATOM 8315 C C . SER B 1 486 ? 50.82963 10.78946 -2.74948 1.000 23.21488 465 SER B C 1
ATOM 8316 O O . SER B 1 486 ? 50.40472 11.88830 -3.12872 1.000 23.45534 465 SER B O 1
ATOM 8319 N N . THR B 1 487 ? 51.21508 10.57537 -1.48835 1.000 21.71794 466 THR B N 1
ATOM 8320 C CA . THR B 1 487 ? 51.10292 11.64477 -0.49974 1.000 20.65039 466 THR B CA 1
ATOM 8321 C C . THR B 1 487 ? 52.08794 12.76961 -0.78854 1.000 20.07715 466 THR B C 1
ATOM 8322 O O . THR B 1 487 ? 51.73998 13.95113 -0.66807 1.000 20.30359 466 THR B O 1
ATOM 8326 N N . LEU B 1 488 ? 53.32235 12.42448 -1.16591 1.000 19.08504 467 LEU B N 1
ATOM 8327 C CA . LEU B 1 488 ? 54.28191 13.44179 -1.58270 1.000 19.24293 467 LEU B CA 1
ATOM 8328 C C . LEU B 1 488 ? 53.76106 14.22739 -2.77957 1.000 19.83384 467 LEU B C 1
ATOM 8329 O O . LEU B 1 488 ? 53.85723 15.46017 -2.81854 1.000 19.85765 467 LEU B O 1
ATOM 8334 N N . ASN B 1 489 ? 53.22858 13.51996 -3.78027 1.000 20.06332 468 ASN B N 1
ATOM 8335 C CA . ASN B 1 489 ? 52.67728 14.18369 -4.95651 1.000 20.56605 468 ASN B CA 1
ATOM 8336 C C . ASN B 1 489 ? 51.51325 15.09211 -4.58412 1.000 21.07148 468 ASN B C 1
ATOM 8337 O O . ASN B 1 489 ? 51.28212 16.11198 -5.24534 1.000 21.04331 468 ASN B O 1
ATOM 8342 N N . GLY B 1 490 ? 50.75133 14.72044 -3.55285 1.000 21.22232 469 GLY B N 1
ATOM 8343 C CA . GLY B 1 490 ? 49.68940 15.58505 -3.07305 1.000 21.74672 469 GLY B CA 1
ATOM 8344 C C . GLY B 1 490 ? 50.19575 16.85735 -2.42289 1.000 22.26129 469 GLY B C 1
ATOM 8345 O O . GLY B 1 490 ? 49.51309 17.88661 -2.45504 1.000 22.59561 469 GLY B O 1
ATOM 8346 N N . VAL B 1 491 ? 51.38253 16.81183 -1.81252 1.000 22.39162 470 VAL B N 1
ATOM 8347 C CA . VAL B 1 491 ? 51.96463 18.03676 -1.26939 1.000 22.84632 470 VAL B CA 1
ATOM 8348 C C . VAL B 1 491 ? 52.47463 18.92508 -2.39814 1.000 23.37362 470 VAL B C 1
ATOM 8349 O O . VAL B 1 491 ? 52.21178 20.13331 -2.42831 1.000 23.70084 470 VAL B O 1
ATOM 8353 N N . ALA B 1 492 ? 53.20556 18.33841 -3.34496 1.000 23.37764 471 ALA B N 1
ATOM 8354 C CA . ALA B 1 492 ? 53.71536 19.07000 -4.50016 1.000 23.96088 471 ALA B CA 1
ATOM 8355 C C . ALA B 1 492 ? 53.91851 18.06933 -5.62474 1.000 23.80114 471 ALA B C 1
ATOM 8356 O O . ALA B 1 492 ? 54.66759 17.09911 -5.46377 1.000 23.05471 471 ALA B O 1
ATOM 8358 N N . ALA B 1 493 ? 53.26117 18.31312 -6.75727 1.000 23.40822 472 ALA B N 1
ATOM 8359 C CA . ALA B 1 493 ? 53.30191 17.36844 -7.86348 1.000 23.22015 472 ALA B CA 1
ATOM 8360 C C . ALA B 1 493 ? 54.71592 17.26626 -8.42083 1.000 23.46125 472 ALA B C 1
ATOM 8361 O O . ALA B 1 493 ? 55.36906 18.28111 -8.68404 1.000 23.78317 472 ALA B O 1
ATOM 8363 N N . PHE B 1 494 ? 55.18077 16.03156 -8.60349 1.000 23.52811 473 PHE B N 1
ATOM 8364 C CA . PHE B 1 494 ? 56.53579 15.72858 -9.04205 1.000 23.78829 473 PHE B CA 1
ATOM 8365 C C . PHE B 1 494 ? 56.64122 14.21450 -9.15244 1.000 23.18437 473 PHE B C 1
ATOM 8366 O O . PHE B 1 494 ? 55.86126 13.48345 -8.53845 1.000 22.92183 473 PHE B O 1
ATOM 8374 N N . ASP B 1 495 ? 57.61938 13.75131 -9.93200 1.000 23.26902 474 ASP B N 1
ATOM 8375 C CA . ASP B 1 495 ? 57.84917 12.31524 -10.10644 1.000 23.53312 474 ASP B CA 1
ATOM 8376 C C . ASP B 1 495 ? 58.59899 11.79091 -8.88326 1.000 22.44918 474 ASP B C 1
ATOM 8377 O O . ASP B 1 495 ? 59.80338 11.52331 -8.90833 1.000 22.14774 474 ASP B O 1
ATOM 8382 N N . TRP B 1 496 ? 57.85056 11.62683 -7.78903 1.000 21.77485 475 TRP B N 1
ATOM 8383 C CA . TRP B 1 496 ? 58.46136 11.18899 -6.53796 1.000 21.14441 475 TRP B CA 1
ATOM 8384 C C . TRP B 1 496 ? 58.89657 9.73292 -6.59496 1.000 20.96602 475 TRP B C 1
ATOM 8385 O O . TRP B 1 496 ? 59.85320 9.35445 -5.91279 1.000 20.98247 475 TRP B O 1
ATOM 8396 N N . ALA B 1 497 ? 58.20548 8.89671 -7.37869 1.000 21.27362 476 ALA B N 1
ATOM 8397 C CA . ALA B 1 497 ? 58.60924 7.49662 -7.48095 1.000 21.05263 476 ALA B CA 1
ATOM 8398 C C . ALA B 1 497 ? 60.03798 7.37771 -8.00179 1.000 21.11140 476 ALA B C 1
ATOM 8399 O O . ALA B 1 497 ? 60.85832 6.64501 -7.43500 1.000 20.88249 476 ALA B O 1
ATOM 8401 N N . SER B 1 498 ? 60.35722 8.10503 -9.07804 1.000 20.96398 477 SER B N 1
ATOM 8402 C CA . SER B 1 498 ? 61.71080 8.06895 -9.62312 1.000 21.33389 477 SER B CA 1
ATOM 8403 C C . SER B 1 498 ? 62.71600 8.67540 -8.65448 1.000 21.93116 477 SER B C 1
ATOM 8404 O O . SER B 1 498 ? 63.84367 8.18441 -8.53927 1.000 21.68187 477 SER B O 1
ATOM 8407 N N . PHE B 1 499 ? 62.32840 9.74539 -7.95683 1.000 22.38709 478 PHE B N 1
ATOM 8408 C CA . PHE B 1 499 ? 63.23819 10.37809 -7.00807 1.000 22.78858 478 PHE B CA 1
ATOM 8409 C C . PHE B 1 499 ? 63.62634 9.41202 -5.89334 1.000 21.78334 478 PHE B C 1
ATOM 8410 O O . PHE B 1 499 ? 64.81173 9.24785 -5.58181 1.000 21.65412 478 PHE B O 1
ATOM 8418 N N . LEU B 1 500 ? 62.63235 8.77872 -5.26659 1.000 21.03409 479 LEU B N 1
ATOM 8419 C CA . LEU B 1 500 ? 62.90949 7.87546 -4.15163 1.000 20.99486 479 LEU B CA 1
ATOM 8420 C C . LEU B 1 500 ? 63.74695 6.68347 -4.59725 1.000 21.50773 479 LEU B C 1
ATOM 8421 O O . LEU B 1 500 ? 64.75450 6.34970 -3.96455 1.000 21.39592 479 LEU B O 1
ATOM 8426 N N A ARG B 1 501 ? 63.35017 6.03234 -5.69534 0.588 22.53706 480 ARG B N 1
ATOM 8427 N N B ARG B 1 501 ? 63.34561 6.03470 -5.69435 0.412 22.54909 480 ARG B N 1
ATOM 8428 C CA A ARG B 1 501 ? 64.07463 4.84918 -6.15233 0.588 20.97396 480 ARG B CA 1
ATOM 8429 C CA B ARG B 1 501 ? 64.06472 4.85581 -6.16714 0.412 21.04875 480 ARG B CA 1
ATOM 8430 C C A ARG B 1 501 ? 65.49775 5.19148 -6.57780 0.588 23.56378 480 ARG B C 1
ATOM 8431 C C B ARG B 1 501 ? 65.49317 5.19629 -6.57173 0.412 23.49723 480 ARG B C 1
ATOM 8432 O O A ARG B 1 501 ? 66.42502 4.40646 -6.34806 0.588 22.56298 480 ARG B O 1
ATOM 8433 O O B ARG B 1 501 ? 66.41814 4.41518 -6.32126 0.412 22.57687 480 ARG B O 1
ATOM 8448 N N . SER B 1 502 ? 65.69693 6.35534 -7.20253 1.000 22.74831 481 SER B N 1
ATOM 8449 C CA . SER B 1 502 ? 67.04507 6.71139 -7.64147 1.000 23.74942 481 SER B CA 1
ATOM 8450 C C . SER B 1 502 ? 67.98986 6.87873 -6.45650 1.000 23.51231 481 SER B C 1
ATOM 8451 O O . SER B 1 502 ? 69.18254 6.57397 -6.56916 1.000 23.20196 481 SER B O 1
ATOM 8454 N N . ARG B 1 503 ? 67.47623 7.32268 -5.30683 1.000 23.50435 482 ARG B N 1
ATOM 8455 C CA . ARG B 1 503 ? 68.33642 7.48959 -4.14087 1.000 23.59005 482 ARG B CA 1
ATOM 8456 C C . ARG B 1 503 ? 68.52567 6.17234 -3.40044 1.000 21.71716 482 ARG B C 1
ATOM 8457 O O . ARG B 1 503 ? 69.64540 5.83584 -3.00155 1.000 21.26255 482 ARG B O 1
ATOM 8465 N N . MET B 1 504 ? 67.44893 5.41142 -3.21037 1.000 20.84767 483 MET B N 1
ATOM 8466 C CA . MET B 1 504 ? 67.54643 4.18221 -2.43023 1.000 19.95395 483 MET B CA 1
ATOM 8467 C C . MET B 1 504 ? 68.10723 3.01266 -3.23821 1.000 20.81329 483 MET B C 1
ATOM 8468 O O . MET B 1 504 ? 68.69574 2.09636 -2.65296 1.000 19.88720 483 MET B O 1
ATOM 8473 N N . ASP B 1 505 ? 67.94781 3.01644 -4.56344 1.000 22.15340 484 ASP B N 1
ATOM 8474 C CA . ASP B 1 505 ? 68.49391 1.96034 -5.41003 1.000 23.07653 484 ASP B CA 1
ATOM 8475 C C . ASP B 1 505 ? 69.77396 2.37096 -6.11877 1.000 22.78946 484 ASP B C 1
ATOM 8476 O O . ASP B 1 505 ? 70.29068 1.59478 -6.92723 1.000 22.61612 484 ASP B O 1
ATOM 8481 N N . GLY B 1 506 ? 70.29144 3.56951 -5.84778 1.000 22.41025 485 GLY B N 1
ATOM 8482 C CA . GLY B 1 506 ? 71.44393 4.08760 -6.54632 1.000 22.32771 485 GLY B CA 1
ATOM 8483 C C . GLY B 1 506 ? 72.73106 3.98302 -5.73736 1.000 22.12901 485 GLY B C 1
ATOM 8484 O O . GLY B 1 506 ? 72.77154 3.49864 -4.60844 1.000 21.74136 485 GLY B O 1
ATOM 8485 N N . HIS B 1 507 ? 73.81141 4.44715 -6.36571 1.000 22.38833 486 HIS B N 1
ATOM 8486 C CA . HIS B 1 507 ? 75.12483 4.49874 -5.74095 1.000 22.76654 486 HIS B CA 1
ATOM 8487 C C . HIS B 1 507 ? 75.68367 5.91314 -5.68976 1.000 22.68660 486 HIS B C 1
ATOM 8488 O O . HIS B 1 507 ? 76.84870 6.09643 -5.32165 1.000 23.60808 486 HIS B O 1
ATOM 8495 N N . GLY B 1 508 ? 74.88189 6.91540 -6.04057 1.000 22.60365 487 GLY B N 1
ATOM 8496 C CA . GLY B 1 508 ? 75.34263 8.28351 -6.10709 1.000 23.62172 487 GLY B CA 1
ATOM 8497 C C . GLY B 1 508 ? 75.14342 9.02303 -4.79826 1.000 23.12408 487 GLY B C 1
ATOM 8498 O O . GLY B 1 508 ? 74.82822 8.44349 -3.75711 1.000 22.60981 487 GLY B O 1
ATOM 8499 N N . SER B 1 509 ? 75.33777 10.33915 -4.86645 1.000 22.67084 488 SER B N 1
ATOM 8500 C CA . SER B 1 509 ? 75.34235 11.16357 -3.66551 1.000 22.47023 488 SER B CA 1
ATOM 8501 C C . SER B 1 509 ? 73.96164 11.21134 -3.02130 1.000 22.03496 488 SER B C 1
ATOM 8502 O O . SER B 1 509 ? 72.93983 11.30398 -3.70435 1.000 21.96603 488 SER B O 1
ATOM 8505 N N . LEU B 1 510 ? 73.94033 11.17345 -1.68939 1.000 21.44239 489 LEU B N 1
ATOM 8506 C CA . LEU B 1 510 ? 72.71283 11.31626 -0.92398 1.000 20.96797 489 LEU B CA 1
ATOM 8507 C C . LEU B 1 510 ? 72.60796 12.65908 -0.21776 1.000 20.93130 489 LEU B C 1
ATOM 8508 O O . LEU B 1 510 ? 71.59194 12.91629 0.43641 1.000 21.17930 489 LEU B O 1
ATOM 8513 N N . ILE B 1 511 ? 73.61664 13.52456 -0.33586 1.000 21.13545 490 ILE B N 1
ATOM 8514 C CA . ILE B 1 511 ? 73.70933 14.70987 0.50748 1.000 21.54892 490 ILE B CA 1
ATOM 8515 C C . ILE B 1 511 ? 73.23726 15.97255 -0.20807 1.000 21.78463 490 ILE B C 1
ATOM 8516 O O . ILE B 1 511 ? 73.50249 17.07868 0.27032 1.000 21.84072 490 ILE B O 1
ATOM 8521 N N . GLY B 1 512 ? 72.53000 15.83652 -1.33467 1.000 21.60608 491 GLY B N 1
ATOM 8522 C CA . GLY B 1 512 ? 72.08012 16.99873 -2.08573 1.000 21.33602 491 GLY B CA 1
ATOM 8523 C C . GLY B 1 512 ? 71.16538 17.92932 -1.31318 1.000 21.06745 491 GLY B C 1
ATOM 8524 O O . GLY B 1 512 ? 71.07861 19.11494 -1.64622 1.000 21.23088 491 GLY B O 1
ATOM 8525 N N . GLY B 1 513 ? 70.47994 17.42392 -0.28586 1.000 20.65710 492 GLY B N 1
ATOM 8526 C CA . GLY B 1 513 ? 69.61473 18.27618 0.50992 1.000 21.06177 492 GLY B CA 1
ATOM 8527 C C . GLY B 1 513 ? 70.35816 19.33281 1.29982 1.000 21.23338 492 GLY B C 1
ATOM 8528 O O . GLY B 1 513 ? 69.76626 20.35645 1.65920 1.000 21.52745 492 GLY B O 1
ATOM 8529 N N . ILE B 1 514 ? 71.64045 19.10362 1.57445 1.000 21.15991 493 ILE B N 1
ATOM 8530 C CA . ILE B 1 514 ? 72.45641 20.08775 2.28291 1.000 22.67927 493 ILE B CA 1
ATOM 8531 C C . ILE B 1 514 ? 72.58337 21.36121 1.45436 1.000 25.03030 493 ILE B C 1
ATOM 8532 O O . ILE B 1 514 ? 72.22568 22.45795 1.89959 1.000 24.50368 493 ILE B O 1
ATOM 8537 N N . GLU B 1 515 ? 73.11125 21.22979 0.23404 1.000 27.73879 494 GLU B N 1
ATOM 8538 C CA . GLU B 1 515 ? 73.29049 22.39183 -0.63111 1.000 29.58115 494 GLU B CA 1
ATOM 8539 C C . GLU B 1 515 ? 71.95692 23.02075 -1.00467 1.000 28.15216 494 GLU B C 1
ATOM 8540 O O . GLU B 1 515 ? 71.82403 24.25076 -1.01483 1.000 28.10751 494 GLU B O 1
ATOM 8546 N N . ALA B 1 516 ? 70.95536 22.19353 -1.31721 1.000 26.84781 495 ALA B N 1
ATOM 8547 C CA . ALA B 1 516 ? 69.67097 22.72935 -1.75234 1.000 26.20426 495 ALA B CA 1
ATOM 8548 C C . ALA B 1 516 ? 69.01134 23.56632 -0.66403 1.000 25.11587 495 ALA B C 1
ATOM 8549 O O . ALA B 1 516 ? 68.26602 24.50478 -0.97269 1.000 25.01316 495 ALA B O 1
ATOM 8551 N N . ASN B 1 517 ? 69.25611 23.24452 0.60472 1.000 24.09398 496 ASN B N 1
ATOM 8552 C CA . ASN B 1 517 ? 68.69538 24.01521 1.70454 1.000 24.06717 496 ASN B CA 1
ATOM 8553 C C . ASN B 1 517 ? 69.65957 25.06174 2.25094 1.000 23.84402 496 ASN B C 1
ATOM 8554 O O . ASN B 1 517 ? 69.43147 25.58283 3.34596 1.000 23.69041 496 ASN B O 1
ATOM 8559 N N . GLY B 1 518 ? 70.72699 25.37428 1.51963 1.000 23.81499 497 GLY B N 1
ATOM 8560 C CA . GLY B 1 518 ? 71.49413 26.58129 1.75352 1.000 23.98239 497 GLY B CA 1
ATOM 8561 C C . GLY B 1 518 ? 72.82975 26.44953 2.45715 1.000 24.14470 497 GLY B C 1
ATOM 8562 O O . GLY B 1 518 ? 73.41031 27.47848 2.81713 1.000 23.81270 497 GLY B O 1
ATOM 8563 N N . TRP B 1 519 ? 73.34260 25.23546 2.65942 1.000 24.52837 498 TRP B N 1
ATOM 8564 C CA . TRP B 1 519 ? 74.59913 25.02997 3.36939 1.000 24.98340 498 TRP B CA 1
ATOM 8565 C C . TRP B 1 519 ? 75.51360 24.11986 2.55897 1.000 26.13626 498 TRP B C 1
ATOM 8566 O O . TRP B 1 519 ? 75.11508 23.54603 1.54538 1.000 26.32915 498 TRP B O 1
ATOM 8577 N N . LYS B 1 520 ? 76.76347 23.99731 2.99902 1.000 27.40674 499 LYS B N 1
ATOM 8578 C CA . LYS B 1 520 ? 77.72568 23.16299 2.29115 1.000 29.44247 499 LYS B CA 1
ATOM 8579 C C . LYS B 1 520 ? 78.58566 22.41061 3.29807 1.000 27.28550 499 LYS B C 1
ATOM 8580 O O . LYS B 1 520 ? 79.04119 22.98653 4.28974 1.000 26.37121 499 LYS B O 1
ATOM 8586 N N . LEU B 1 521 ? 78.80784 21.12449 3.03181 1.000 26.15886 500 LEU B N 1
ATOM 8587 C CA . LEU B 1 521 ? 79.64570 20.28779 3.88575 1.000 24.49244 500 LEU B CA 1
ATOM 8588 C C . LEU B 1 521 ? 81.11873 20.60106 3.64989 1.000 24.99492 500 LEU B C 1
ATOM 8589 O O . LEU B 1 521 ? 81.59954 20.52503 2.51515 1.000 24.68041 500 LEU B O 1
ATOM 8594 N N . VAL B 1 522 ? 81.83779 20.94754 4.72097 1.000 25.42659 501 VAL B N 1
ATOM 8595 C CA . VAL B 1 522 ? 83.26295 21.23806 4.64948 1.000 26.09702 501 VAL B CA 1
ATOM 8596 C C . VAL B 1 522 ? 83.98741 20.41486 5.70796 1.000 25.49903 501 VAL B C 1
ATOM 8597 O O . VAL B 1 522 ? 83.37878 19.84400 6.61282 1.000 25.60950 501 VAL B O 1
ATOM 8601 N N . TYR B 1 523 ? 85.30763 20.35174 5.57092 1.000 24.99995 502 TYR B N 1
ATOM 8602 C CA . TYR B 1 523 ? 86.17154 19.67383 6.52572 1.000 25.17758 502 TYR B CA 1
ATOM 8603 C C . TYR B 1 523 ? 87.31121 20.60198 6.91910 1.000 26.08030 502 TYR B C 1
ATOM 8604 O O . TYR B 1 523 ? 87.87227 21.29832 6.06912 1.000 26.05862 502 TYR B O 1
ATOM 8613 N N . ASN B 1 524 ? 87.65744 20.60498 8.20368 1.000 26.80971 503 ASN B N 1
ATOM 8614 C CA . ASN B 1 524 ? 88.78598 21.38983 8.69350 1.000 27.64047 503 ASN B CA 1
ATOM 8615 C C . ASN B 1 524 ? 89.26190 20.76045 9.99555 1.000 28.07514 503 ASN B C 1
ATOM 8616 O O . ASN B 1 524 ? 88.72816 19.74166 10.44122 1.000 27.81134 503 ASN B O 1
ATOM 8621 N N . ASP B 1 525 ? 90.25855 21.38545 10.62015 1.000 29.00618 504 ASP B N 1
ATOM 8622 C CA . ASP B 1 525 ? 90.84863 20.82610 11.82968 1.000 30.12800 504 ASP B CA 1
ATOM 8623 C C . ASP B 1 525 ? 90.10119 21.20740 13.10316 1.000 30.94947 504 ASP B C 1
ATOM 8624 O O . ASP B 1 525 ? 90.54056 20.82997 14.19085 1.000 30.60504 504 ASP B O 1
ATOM 8629 N N . GLU B 1 526 ? 89.00283 21.94619 13.00131 1.000 32.30160 505 GLU B N 1
ATOM 8630 C CA . GLU B 1 526 ? 88.18639 22.25011 14.17455 1.000 33.29879 505 GLU B CA 1
ATOM 8631 C C . GLU B 1 526 ? 87.34256 21.03171 14.54313 1.000 31.23929 505 GLU B C 1
ATOM 8632 O O . GLU B 1 526 ? 86.61424 20.51131 13.69054 1.000 30.54607 505 GLU B O 1
ATOM 8638 N N . PRO B 1 527 ? 87.40737 20.55463 15.78791 1.000 29.42256 506 PRO B N 1
ATOM 8639 C CA . PRO B 1 527 ? 86.67297 19.33455 16.14999 1.000 28.13068 506 PRO B CA 1
ATOM 8640 C C . PRO B 1 527 ? 85.16802 19.46487 15.94254 1.000 27.32152 506 PRO B C 1
ATOM 8641 O O . PRO B 1 527 ? 84.57300 20.52103 16.16192 1.000 27.59384 506 PRO B O 1
ATOM 8645 N N . ASN B 1 528 ? 84.56141 18.36793 15.50102 1.000 26.46395 507 ASN B N 1
ATOM 8646 C CA . ASN B 1 528 ? 83.10993 18.26430 15.43797 1.000 26.82650 507 ASN B CA 1
ATOM 8647 C C . ASN B 1 528 ? 82.55390 18.08985 16.84961 1.000 26.86950 507 ASN B C 1
ATOM 8648 O O . ASN B 1 528 ? 83.08962 17.30653 17.63942 1.000 26.74481 507 ASN B O 1
ATOM 8653 N N . LEU B 1 529 ? 81.49655 18.84698 17.17834 1.000 27.42514 508 LEU B N 1
ATOM 8654 C CA . LEU B 1 529 ? 80.98568 18.85718 18.55054 1.000 27.82410 508 LEU B CA 1
ATOM 8655 C C . LEU B 1 529 ? 80.60533 17.45925 19.01879 1.000 28.70085 508 LEU B C 1
ATOM 8656 O O . LEU B 1 529 ? 80.86870 17.09021 20.16919 1.000 27.84311 508 LEU B O 1
ATOM 8661 N N . ALA B 1 530 ? 79.98893 16.66707 18.13869 1.000 29.80515 509 ALA B N 1
ATOM 8662 C CA . ALA B 1 530 ? 79.59584 15.30809 18.49811 1.000 31.31347 509 ALA B CA 1
ATOM 8663 C C . ALA B 1 530 ? 80.81219 14.42125 18.72292 1.000 32.37750 509 ALA B C 1
ATOM 8664 O O . ALA B 1 530 ? 80.89740 13.70815 19.73006 1.000 32.03631 509 ALA B O 1
ATOM 8666 N N . THR B 1 531 ? 81.75713 14.44313 17.78005 1.000 34.18986 510 THR B N 1
ATOM 8667 C CA . THR B 1 531 ? 82.97593 13.65444 17.92044 1.000 35.68956 510 THR B CA 1
ATOM 8668 C C . THR B 1 531 ? 83.72922 14.03906 19.18436 1.000 36.68712 510 THR B C 1
ATOM 8669 O O . THR B 1 531 ? 84.20460 13.17151 19.92606 1.000 36.74902 510 THR B O 1
ATOM 8673 N N . LYS B 1 532 ? 83.85106 15.34250 19.43679 1.000 37.93276 511 LYS B N 1
ATOM 8674 C CA . LYS B 1 532 ? 84.56599 15.82516 20.61208 1.000 38.97856 511 LYS B CA 1
ATOM 8675 C C . LYS B 1 532 ? 83.93280 15.29523 21.89643 1.000 37.85342 511 LYS B C 1
ATOM 8676 O O . LYS B 1 532 ? 84.62644 14.75821 22.76887 1.000 37.48461 511 LYS B O 1
ATOM 8682 N N . THR B 1 533 ? 82.60599 15.41439 22.01681 1.000 36.95978 512 THR B N 1
ATOM 8683 C CA . THR B 1 533 ? 81.91911 14.91519 23.20574 1.000 36.50268 512 THR B CA 1
ATOM 8684 C C . THR B 1 533 ? 82.04863 13.40002 23.32425 1.000 37.30064 512 THR B C 1
ATOM 8685 O O . THR B 1 533 ? 82.25446 12.86897 24.42281 1.000 36.75602 512 THR B O 1
ATOM 8689 N N . ASP B 1 534 ? 81.94918 12.68767 22.20133 1.000 38.90197 513 ASP B N 1
ATOM 8690 C CA . ASP B 1 534 ? 82.03674 11.23359 22.24826 1.000 40.69742 513 ASP B CA 1
ATOM 8691 C C . ASP B 1 534 ? 83.46034 10.76493 22.53753 1.000 44.21728 513 ASP B C 1
ATOM 8692 O O . ASP B 1 534 ? 83.64909 9.68144 23.10243 1.000 43.72805 513 ASP B O 1
ATOM 8697 N N . GLU B 1 535 ? 84.46840 11.55428 22.14709 1.000 48.30718 514 GLU B N 1
ATOM 8698 C CA . GLU B 1 535 ? 85.86796 11.20580 22.39731 1.000 52.46451 514 GLU B CA 1
ATOM 8699 C C . GLU B 1 535 ? 86.32276 11.50363 23.82048 1.000 58.85693 514 GLU B C 1
ATOM 8700 O O . GLU B 1 535 ? 87.00101 10.67840 24.43760 1.000 58.51001 514 GLU B O 1
ATOM 8706 N N . SER B 1 536 ? 85.93998 12.66696 24.34773 1.000 65.46973 515 SER B N 1
ATOM 8707 C CA . SER B 1 536 ? 86.65153 13.30635 25.44829 1.000 69.75737 515 SER B CA 1
ATOM 8708 C C . SER B 1 536 ? 86.58694 12.56093 26.78187 1.000 72.80509 515 SER B C 1
ATOM 8709 O O . SER B 1 536 ? 87.39366 12.87042 27.67196 1.000 73.46880 515 SER B O 1
ATOM 8712 N N . ASP B 1 537 ? 85.67677 11.59673 26.96882 1.000 74.90757 516 ASP B N 1
ATOM 8713 C CA . ASP B 1 537 ? 85.57295 10.97632 28.28887 1.000 76.60231 516 ASP B CA 1
ATOM 8714 C C . ASP B 1 537 ? 86.79547 10.12325 28.59799 1.000 75.22640 516 ASP B C 1
ATOM 8715 O O . ASP B 1 537 ? 87.42841 10.27464 29.64911 1.000 75.96053 516 ASP B O 1
ATOM 8720 N N . ASP B 1 538 ? 87.17135 9.25931 27.66335 1.000 72.71054 517 ASP B N 1
ATOM 8721 C CA . ASP B 1 538 ? 88.32984 8.39194 27.79014 1.000 69.62451 517 ASP B CA 1
ATOM 8722 C C . ASP B 1 538 ? 89.56960 8.86093 27.03653 1.000 64.05014 517 ASP B C 1
ATOM 8723 O O . ASP B 1 538 ? 90.59169 8.17912 27.12290 1.000 64.96586 517 ASP B O 1
ATOM 8728 N N . LYS B 1 539 ? 89.53035 10.01140 26.33609 1.000 57.86317 518 LYS B N 1
ATOM 8729 C CA . LYS B 1 539 ? 90.65212 10.46454 25.48493 1.000 52.38743 518 LYS B CA 1
ATOM 8730 C C . LYS B 1 539 ? 90.86286 9.52125 24.29535 1.000 45.20941 518 LYS B C 1
ATOM 8731 O O . LYS B 1 539 ? 91.98613 9.11327 23.99834 1.000 44.81336 518 LYS B O 1
ATOM 8737 N N . ASP B 1 540 ? 89.76349 9.16954 23.61748 1.000 38.68363 519 ASP B N 1
ATOM 8738 C CA . ASP B 1 540 ? 89.84482 8.37646 22.40413 1.000 33.12720 519 ASP B CA 1
ATOM 8739 C C . ASP B 1 540 ? 90.15676 9.29557 21.21760 1.000 28.87168 519 ASP B C 1
ATOM 8740 O O . ASP B 1 540 ? 90.17542 10.52732 21.33664 1.000 28.26965 519 ASP B O 1
ATOM 8745 N N . ALA B 1 541 ? 90.40509 8.70510 20.04033 1.000 25.40514 520 ALA B N 1
ATOM 8746 C CA . ALA B 1 541 ? 90.79267 9.47672 18.85538 1.000 23.00249 520 ALA B CA 1
ATOM 8747 C C . ALA B 1 541 ? 90.02356 8.97309 17.63947 1.000 21.06526 520 ALA B C 1
ATOM 8748 O O . ALA B 1 541 ? 90.31319 7.88956 17.12230 1.000 20.85832 520 ALA B O 1
ATOM 8750 N N . SER B 1 542 ? 89.06754 9.76865 17.16893 1.000 20.06252 521 SER B N 1
ATOM 8751 C CA . SER B 1 542 ? 88.37097 9.49892 15.91135 1.000 19.53298 521 SER B CA 1
ATOM 8752 C C . SER B 1 542 ? 89.12403 10.18416 14.77365 1.000 18.78289 521 SER B C 1
ATOM 8753 O O . SER B 1 542 ? 89.20175 11.41665 14.72086 1.000 18.33431 521 SER B O 1
ATOM 8756 N N . LEU B 1 543 ? 89.68064 9.38778 13.85821 1.000 18.10568 522 LEU B N 1
ATOM 8757 C CA . LEU B 1 543 ? 90.51668 9.92480 12.79082 1.000 17.72271 522 LEU B CA 1
ATOM 8758 C C . LEU B 1 543 ? 90.04039 9.45166 11.42074 1.000 17.40546 522 LEU B C 1
ATOM 8759 O O . LEU B 1 543 ? 90.84944 9.24360 10.51396 1.000 17.96582 522 LEU B O 1
ATOM 8764 N N . THR B 1 544 ? 88.72397 9.30035 11.25964 1.000 17.28469 523 THR B N 1
ATOM 8765 C CA . THR B 1 544 ? 88.16634 8.69454 10.05103 1.000 17.45467 523 THR B CA 1
ATOM 8766 C C . THR B 1 544 ? 88.59130 9.43716 8.79155 1.000 17.62998 523 THR B C 1
ATOM 8767 O O . THR B 1 544 ? 88.91573 8.81412 7.77333 1.000 18.10587 523 THR B O 1
ATOM 8771 N N . TYR B 1 545 ? 88.58444 10.76422 8.82989 1.000 17.82103 524 TYR B N 1
ATOM 8772 C CA . TYR B 1 545 ? 88.81095 11.55900 7.63251 1.000 18.66357 524 TYR B CA 1
ATOM 8773 C C . TYR B 1 545 ? 90.25017 12.03868 7.51277 1.000 19.06045 524 TYR B C 1
ATOM 8774 O O . TYR B 1 545 ? 90.56415 12.79220 6.58507 1.000 19.44902 524 TYR B O 1
ATOM 8783 N N . SER B 1 546 ? 91.13270 11.60586 8.41810 1.000 18.39351 525 SER B N 1
ATOM 8784 C CA . SER B 1 546 ? 92.56338 11.82793 8.24095 1.000 18.49539 525 SER B CA 1
ATOM 8785 C C . SER B 1 546 ? 93.27561 10.49769 8.01527 1.000 18.25279 525 SER B C 1
ATOM 8786 O O . SER B 1 546 ? 93.55933 10.13082 6.87062 1.000 18.84775 525 SER B O 1
ATOM 8789 N N . LEU B 1 547 ? 93.55222 9.75320 9.08839 1.000 17.79032 526 LEU B N 1
ATOM 8790 C CA . LEU B 1 547 ? 94.23838 8.47568 8.93853 1.000 17.74033 526 LEU B CA 1
ATOM 8791 C C . LEU B 1 547 ? 93.29376 7.33231 8.58771 1.000 17.84231 526 LEU B C 1
ATOM 8792 O O . LEU B 1 547 ? 93.76406 6.21826 8.33326 1.000 17.68759 526 LEU B O 1
ATOM 8797 N N . GLY B 1 548 ? 91.98732 7.56943 8.57425 1.000 17.76372 527 GLY B N 1
ATOM 8798 C CA . GLY B 1 548 ? 91.05784 6.51650 8.19257 1.000 17.69961 527 GLY B CA 1
ATOM 8799 C C . GLY B 1 548 ? 90.90823 5.42245 9.22562 1.000 18.14063 527 GLY B C 1
ATOM 8800 O O . GLY B 1 548 ? 90.79338 4.24270 8.86343 1.000 18.52055 527 GLY B O 1
ATOM 8801 N N . MET B 1 549 ? 90.90338 5.78155 10.50758 1.000 18.24119 528 MET B N 1
ATOM 8802 C CA . MET B 1 549 ? 90.67862 4.80576 11.56594 1.000 18.18164 528 MET B CA 1
ATOM 8803 C C . MET B 1 549 ? 90.23433 5.54061 12.81973 1.000 18.32685 528 MET B C 1
ATOM 8804 O O . MET B 1 549 ? 90.34180 6.76515 12.92107 1.000 18.00973 528 MET B O 1
ATOM 8809 N N . SER B 1 550 ? 89.72246 4.77288 13.77483 1.000 18.45999 529 SER B N 1
ATOM 8810 C CA . SER B 1 550 ? 89.43349 5.27861 15.10614 1.000 18.64575 529 SER B CA 1
ATOM 8811 C C . SER B 1 550 ? 90.19554 4.44262 16.12061 1.000 18.66623 529 SER B C 1
ATOM 8812 O O . SER B 1 550 ? 90.41577 3.24689 15.91278 1.000 18.42962 529 SER B O 1
ATOM 8815 N N . LEU B 1 551 ? 90.59208 5.08399 17.22256 1.000 19.28688 530 LEU B N 1
ATOM 8816 C CA . LEU B 1 551 ? 91.41584 4.45572 18.24019 1.000 20.51853 530 LEU B CA 1
ATOM 8817 C C . LEU B 1 551 ? 90.82265 4.69620 19.61841 1.000 20.67235 530 LEU B C 1
ATOM 8818 O O . LEU B 1 551 ? 90.22601 5.74316 19.88291 1.000 20.68000 530 LEU B O 1
ATOM 8823 N N . LYS B 1 552 ? 91.01036 3.71879 20.49565 1.000 21.59974 531 LYS B N 1
ATOM 8824 C CA . LYS B 1 552 ? 90.79141 3.93814 21.91332 1.000 23.40035 531 LYS B CA 1
ATOM 8825 C C . LYS B 1 552 ? 92.02134 4.62416 22.50874 1.000 22.19643 531 LYS B C 1
ATOM 8826 O O . LYS B 1 552 ? 93.08069 4.70211 21.87865 1.000 21.28887 531 LYS B O 1
ATOM 8832 N N . ALA B 1 553 ? 91.86476 5.16637 23.72176 1.000 21.73741 532 ALA B N 1
ATOM 8833 C CA . ALA B 1 553 ? 93.00253 5.78647 24.40422 1.000 21.38044 532 ALA B CA 1
ATOM 8834 C C . ALA B 1 553 ? 94.15905 4.80875 24.56661 1.000 21.10537 532 ALA B C 1
ATOM 8835 O O . ALA B 1 553 ? 95.32510 5.22117 24.61041 1.000 21.31901 532 ALA B O 1
ATOM 8837 N N . SER B 1 554 ? 93.85807 3.51316 24.65925 1.000 21.01685 533 SER B N 1
ATOM 8838 C CA . SER B 1 554 ? 94.88060 2.48202 24.77835 1.000 20.83703 533 SER B CA 1
ATOM 8839 C C . SER B 1 554 ? 95.73373 2.34424 23.52811 1.000 20.76795 533 SER B C 1
ATOM 8840 O O . SER B 1 554 ? 96.78702 1.69959 23.58094 1.000 21.06600 533 SER B O 1
ATOM 8843 N N . GLY B 1 555 ? 95.30617 2.91944 22.41074 1.000 20.44004 534 GLY B N 1
ATOM 8844 C CA . GLY B 1 555 ? 95.94606 2.67479 21.14378 1.000 20.59195 534 GLY B CA 1
ATOM 8845 C C . GLY B 1 555 ? 95.31509 1.57301 20.32484 1.000 20.36742 534 GLY B C 1
ATOM 8846 O O . GLY B 1 555 ? 95.64698 1.44231 19.14072 1.000 19.67067 534 GLY B O 1
ATOM 8847 N N . ASP B 1 556 ? 94.40819 0.78482 20.90654 1.000 20.16794 535 ASP B N 1
ATOM 8848 C CA . ASP B 1 556 ? 93.72212 -0.24498 20.13392 1.000 19.90639 535 ASP B CA 1
ATOM 8849 C C . ASP B 1 556 ? 92.89560 0.39829 19.02853 1.000 18.56193 535 ASP B C 1
ATOM 8850 O O . ASP B 1 556 ? 92.16264 1.36259 19.26676 1.000 18.36610 535 ASP B O 1
ATOM 8855 N N . ILE B 1 557 ? 93.03357 -0.12721 17.81075 1.000 17.45736 536 ILE B N 1
ATOM 8856 C CA . ILE B 1 557 ? 92.21711 0.34367 16.70001 1.000 16.34990 536 ILE B CA 1
ATOM 8857 C C . ILE B 1 557 ? 90.80413 -0.19282 16.86763 1.000 15.69302 536 ILE B C 1
ATOM 8858 O O . ILE B 1 557 ? 90.59840 -1.40318 17.02969 1.000 15.30300 536 ILE B O 1
ATOM 8863 N N . SER B 1 558 ? 89.82188 0.70500 16.8362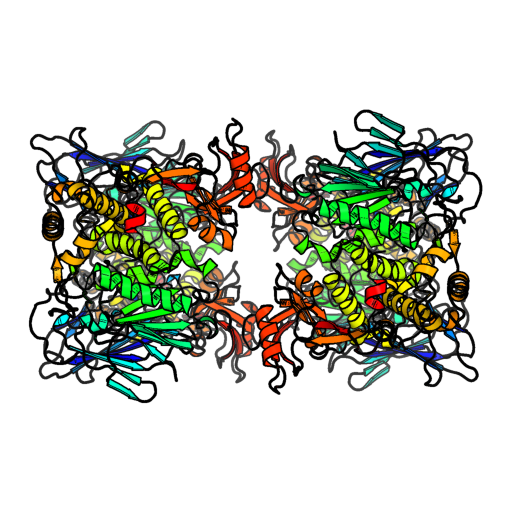3 1.000 15.75655 537 SER B N 1
ATOM 8864 C CA . SER B 1 558 ? 88.42558 0.31323 16.99622 1.000 16.08059 537 SER B CA 1
ATOM 8865 C C . SER B 1 558 ? 87.64841 0.30429 15.68582 1.000 16.77150 537 SER B C 1
ATOM 8866 O O . SER B 1 558 ? 86.54783 -0.26034 15.64043 1.000 16.24354 537 SER B O 1
ATOM 8869 N N . ASP B 1 559 ? 88.18778 0.89924 14.62509 1.000 17.75769 538 ASP B N 1
ATOM 8870 C CA . ASP B 1 559 ? 87.50794 0.93083 13.33378 1.000 18.14987 538 ASP B CA 1
ATOM 8871 C C . ASP B 1 559 ? 88.52820 1.32915 12.28104 1.000 17.71893 538 ASP B C 1
ATOM 8872 O O . ASP B 1 559 ? 89.45293 2.09314 12.56532 1.000 17.55482 538 ASP B O 1
ATOM 8877 N N . VAL B 1 560 ? 88.37271 0.78593 11.07265 1.000 16.84519 539 VAL B N 1
ATOM 8878 C CA . VAL B 1 560 ? 89.25474 1.10834 9.95419 1.000 16.08632 539 VAL B CA 1
ATOM 8879 C C . VAL B 1 560 ? 88.39468 1.38174 8.72873 1.000 16.18225 539 VAL B C 1
ATOM 8880 O O . VAL B 1 560 ? 87.56011 0.55023 8.35182 1.000 16.12905 539 VAL B O 1
ATOM 8884 N N . LEU B 1 561 ? 88.61743 2.53334 8.10028 1.000 15.86538 540 LEU B N 1
ATOM 8885 C CA . LEU B 1 561 ? 87.89097 2.92118 6.89805 1.000 15.81855 540 LEU B CA 1
ATOM 8886 C C . LEU B 1 561 ? 88.46876 2.20044 5.68701 1.000 16.26637 540 LEU B C 1
ATOM 8887 O O . LEU B 1 561 ? 89.67318 2.28664 5.42054 1.000 16.05755 540 LEU B O 1
ATOM 8892 N N . TRP B 1 562 ? 87.60600 1.49033 4.96290 1.000 16.48542 541 TRP B N 1
ATOM 8893 C CA . TRP B 1 562 ? 87.99419 0.80911 3.73359 1.000 17.10919 541 TRP B CA 1
ATOM 8894 C C . TRP B 1 562 ? 88.68233 1.77233 2.77202 1.000 17.95835 541 TRP B C 1
ATOM 8895 O O . TRP B 1 562 ? 88.20128 2.88569 2.54213 1.000 17.72603 541 TRP B O 1
ATOM 8906 N N . ASP B 1 563 ? 89.81962 1.33891 2.22006 1.000 19.02618 542 ASP B N 1
ATOM 8907 C CA . ASP B 1 563 ? 90.63408 2.08203 1.25492 1.000 20.01664 542 ASP B CA 1
ATOM 8908 C C . ASP B 1 563 ? 91.24998 3.35558 1.82909 1.000 19.87855 542 ASP B C 1
ATOM 8909 O O . ASP B 1 563 ? 91.75436 4.18956 1.06185 1.000 19.95320 542 ASP B O 1
ATOM 8914 N N . GLY B 1 564 ? 91.21322 3.54678 3.14629 1.000 19.29284 543 GLY B N 1
ATOM 8915 C CA . GLY B 1 564 ? 91.85737 4.68051 3.76515 1.000 18.75186 543 GLY B CA 1
ATOM 8916 C C . GLY B 1 564 ? 93.32517 4.42207 4.05737 1.000 18.45777 543 GLY B C 1
ATOM 8917 O O . GLY B 1 564 ? 93.85100 3.33144 3.80897 1.000 18.18408 543 GLY B O 1
ATOM 8918 N N . PRO B 1 565 ? 94.01423 5.43071 4.60355 1.000 18.68394 544 PRO B N 1
ATOM 8919 C CA . PRO B 1 565 ? 95.46361 5.27651 4.84659 1.000 18.51548 544 PRO B CA 1
ATOM 8920 C C . PRO B 1 565 ? 95.81441 4.11552 5.76134 1.000 18.03287 544 PRO B C 1
ATOM 8921 O O . PRO B 1 565 ? 96.74093 3.35041 5.45669 1.000 17.53175 544 PRO B O 1
ATOM 8925 N N . ALA B 1 566 ? 95.11104 3.97274 6.88936 1.000 17.47819 545 ALA B N 1
ATOM 8926 C CA . ALA B 1 566 ? 95.37441 2.85374 7.79154 1.000 17.04478 545 ALA B CA 1
ATOM 8927 C C . ALA B 1 566 ? 95.07752 1.51884 7.11780 1.000 17.11743 545 ALA B C 1
ATOM 8928 O O . ALA B 1 566 ? 95.84833 0.55788 7.25028 1.000 16.52292 545 ALA B O 1
ATOM 8930 N N . PHE B 1 567 ? 93.95023 1.43769 6.40569 1.000 17.61012 546 PHE B N 1
ATOM 8931 C CA . PHE B 1 567 ? 93.62776 0.24121 5.63326 1.000 18.02669 546 PHE B CA 1
ATOM 8932 C C . PHE B 1 567 ? 94.75191 -0.10789 4.66777 1.000 18.61430 546 PHE B C 1
ATOM 8933 O O . PHE B 1 567 ? 95.13798 -1.27758 4.54497 1.000 18.40188 546 PHE B O 1
ATOM 8941 N N . ASN B 1 568 ? 95.30612 0.89935 3.98963 1.000 19.35689 547 ASN B N 1
ATOM 8942 C CA . ASN B 1 568 ? 96.34107 0.64427 2.99582 1.000 20.83014 547 ASN B CA 1
ATOM 8943 C C . ASN B 1 568 ? 97.68104 0.27341 3.61845 1.000 20.90934 547 ASN B C 1
ATOM 8944 O O . ASN B 1 568 ? 98.56499 -0.20037 2.89690 1.000 21.24253 547 ASN B O 1
ATOM 8949 N N . ALA B 1 569 ? 97.84649 0.44695 4.92932 1.000 20.36965 548 ALA B N 1
ATOM 8950 C CA . ALA B 1 569 ? 98.99918 -0.08640 5.64155 1.000 20.37570 548 ALA B CA 1
ATOM 8951 C C . ALA B 1 569 ? 98.74321 -1.48767 6.18648 1.000 19.90893 548 ALA B C 1
ATOM 8952 O O . ALA B 1 569 ? 99.55211 -1.99369 6.97393 1.000 19.48086 548 ALA B O 1
ATOM 8954 N N . GLY B 1 570 ? 97.63738 -2.11791 5.78918 1.000 19.10392 549 GLY B N 1
ATOM 8955 C CA . GLY B 1 570 ? 97.29857 -3.44578 6.25446 1.000 18.50042 549 GLY B CA 1
ATOM 8956 C C . GLY B 1 570 ? 96.68515 -3.51482 7.63670 1.000 18.00094 549 GLY B C 1
ATOM 8957 O O . GLY B 1 570 ? 96.45965 -4.62059 8.13751 1.000 17.97344 549 GLY B O 1
ATOM 8958 N N . LEU B 1 571 ? 96.40581 -2.37395 8.26363 1.000 17.57811 550 LEU B N 1
ATOM 8959 C CA . LEU B 1 571 ? 95.92514 -2.35263 9.64021 1.000 16.63045 550 LEU B CA 1
ATOM 8960 C C . LEU B 1 571 ? 94.47397 -2.81657 9.72257 1.000 16.34312 550 LEU B C 1
ATOM 8961 O O . LEU B 1 571 ? 93.66553 -2.54842 8.82673 1.000 16.51332 550 LEU B O 1
ATOM 8966 N N . ILE B 1 572 ? 94.14166 -3.52769 10.80310 1.000 16.04872 551 ILE B N 1
ATOM 8967 C CA . ILE B 1 572 ? 92.76472 -3.92045 11.06540 1.000 15.87539 551 ILE B CA 1
ATOM 8968 C C . ILE B 1 572 ? 92.39843 -3.57154 12.50266 1.000 16.46473 551 ILE B C 1
ATOM 8969 O O . ILE B 1 572 ? 93.25453 -3.45282 13.38529 1.000 15.85076 551 ILE B O 1
ATOM 8974 N N . THR B 1 573 ? 91.09558 -3.40240 12.71906 1.000 16.99114 552 THR B N 1
ATOM 8975 C CA . THR B 1 573 ? 90.54466 -3.29225 14.06219 1.000 16.60920 552 THR B CA 1
ATOM 8976 C C . THR B 1 573 ? 91.08023 -4.40807 14.94653 1.000 16.55053 552 THR B C 1
ATOM 8977 O O . THR B 1 573 ? 91.09280 -5.57604 14.55313 1.000 17.06326 552 THR B O 1
ATOM 8981 N N . GLY B 1 574 ? 91.54645 -4.04434 16.14294 1.000 16.68705 553 GLY B N 1
ATOM 8982 C CA . GLY B 1 574 ? 92.15581 -4.99229 17.04459 1.000 16.40696 553 GLY B CA 1
ATOM 8983 C C . GLY B 1 574 ? 93.67033 -4.91447 17.09486 1.000 16.68340 553 GLY B C 1
ATOM 8984 O O . GLY B 1 574 ? 94.26356 -5.28827 18.11375 1.000 16.24356 553 GLY B O 1
ATOM 8985 N N . ASN B 1 575 ? 94.31059 -4.46285 16.01557 1.000 16.66648 554 ASN B N 1
ATOM 8986 C CA . ASN B 1 575 ? 95.71336 -4.08298 16.10782 1.000 16.48743 554 ASN B CA 1
ATOM 8987 C C . ASN B 1 575 ? 95.85131 -2.90076 17.06890 1.000 16.81308 554 ASN B C 1
ATOM 8988 O O . ASN B 1 575 ? 94.89019 -2.18148 17.35828 1.000 17.01406 554 ASN B O 1
ATOM 8993 N N . THR B 1 576 ? 97.06618 -2.67931 17.54753 1.000 17.21662 555 THR B N 1
ATOM 8994 C CA . THR B 1 576 ? 97.32163 -1.63523 18.52871 1.000 17.25260 555 THR B CA 1
ATOM 8995 C C . THR B 1 576 ? 98.38768 -0.69072 18.00036 1.000 16.97272 555 THR B C 1
ATOM 8996 O O . THR B 1 576 ? 99.43554 -1.13633 17.52776 1.000 17.41441 555 THR B O 1
ATOM 9000 N N . ILE B 1 577 ? 98.11929 0.60786 18.07059 1.000 16.65332 556 ILE B N 1
ATOM 9001 C CA . ILE B 1 577 ? 99.15060 1.59642 17.78067 1.000 17.38318 556 ILE B CA 1
ATOM 9002 C C . ILE B 1 577 ? 99.96119 1.78305 19.05949 1.000 17.46358 556 ILE B C 1
ATOM 9003 O O . ILE B 1 577 ? 99.47585 2.36141 20.03472 1.000 17.27861 556 ILE B O 1
ATOM 9008 N N . VAL B 1 578 ? 101.19167 1.27346 19.05919 1.000 17.75403 557 VAL B N 1
ATOM 9009 C CA . VAL B 1 578 ? 102.02276 1.30518 20.25774 1.000 17.40646 557 VAL B CA 1
ATOM 9010 C C . VAL B 1 578 ? 102.72964 2.64537 20.38516 1.000 17.88675 557 VAL B C 1
ATOM 9011 O O . VAL B 1 578 ? 102.80105 3.21982 21.47762 1.000 17.65308 557 VAL B O 1
ATOM 9015 N N . ALA B 1 579 ? 103.24688 3.16976 19.27354 1.000 18.49551 558 ALA B N 1
ATOM 9016 C CA . ALA B 1 579 ? 104.02438 4.39703 19.30838 1.000 18.96400 558 ALA B CA 1
ATOM 9017 C C . ALA B 1 579 ? 103.80709 5.17842 18.02214 1.000 19.34187 558 ALA B C 1
ATOM 9018 O O . ALA B 1 579 ? 103.41562 4.62678 16.98783 1.000 19.19736 558 ALA B O 1
ATOM 9020 N N . VAL B 1 580 ? 104.04916 6.48405 18.11205 1.000 19.43492 559 VAL B N 1
ATOM 9021 C CA . VAL B 1 580 ? 103.93900 7.40366 16.98685 1.000 20.37429 559 VAL B CA 1
ATOM 9022 C C . VAL B 1 580 ? 105.24367 8.18193 16.88675 1.000 20.54647 559 VAL B C 1
ATOM 9023 O O . VAL B 1 580 ? 105.57913 8.95200 17.79654 1.000 20.28578 559 VAL B O 1
ATOM 9027 N N . ASN B 1 581 ? 105.96818 7.98986 15.78312 1.000 20.60699 560 ASN B N 1
ATOM 9028 C CA . ASN B 1 581 ? 107.29079 8.58599 15.59647 1.000 21.18224 560 ASN B CA 1
ATOM 9029 C C . ASN B 1 581 ? 108.19945 8.29037 16.78796 1.000 21.39472 560 ASN B C 1
ATOM 9030 O O . ASN B 1 581 ? 108.97870 9.13642 17.22854 1.000 21.85740 560 ASN B O 1
ATOM 9035 N N . GLY B 1 582 ? 108.08345 7.07446 17.32018 1.000 21.49246 561 GLY B N 1
ATOM 9036 C CA . GLY B 1 582 ? 108.90927 6.62185 18.41724 1.000 22.55397 561 GLY B CA 1
ATOM 9037 C C . GLY B 1 582 ? 108.38069 6.93335 19.80254 1.000 22.65323 561 GLY B C 1
ATOM 9038 O O . GLY B 1 582 ? 108.91979 6.40605 20.78087 1.000 22.31686 561 GLY B O 1
ATOM 9039 N N . ARG B 1 583 ? 107.33976 7.75395 19.91911 1.000 22.96844 562 ARG B N 1
ATOM 9040 C CA . ARG B 1 583 ? 106.79401 8.15803 21.20740 1.000 23.31719 562 ARG B CA 1
ATOM 9041 C C . ARG B 1 583 ? 105.57448 7.32071 21.56601 1.000 22.13890 562 ARG B C 1
ATOM 9042 O O . ARG B 1 583 ? 104.71246 7.07797 20.71837 1.000 21.60276 562 ARG B O 1
ATOM 9050 N N . ALA B 1 584 ? 105.50868 6.89125 22.83211 1.000 20.98771 563 ALA B N 1
ATOM 9051 C CA . ALA B 1 584 ? 104.39062 6.08639 23.31344 1.000 19.89555 563 ALA B CA 1
ATOM 9052 C C . ALA B 1 584 ? 103.05969 6.72961 22.94125 1.000 19.47631 563 ALA B C 1
ATOM 9053 O O . ALA B 1 584 ? 102.87312 7.94042 23.08913 1.000 19.32636 563 ALA B O 1
ATOM 9055 N N . PHE B 1 585 ? 102.12984 5.90424 22.46228 1.000 19.52814 564 PHE B N 1
ATOM 9056 C CA . PHE B 1 585 ? 100.88685 6.42540 21.90751 1.000 19.60154 564 PHE B CA 1
ATOM 9057 C C . PHE B 1 585 ? 100.05566 7.15440 22.95548 1.000 19.36515 564 PHE B C 1
ATOM 9058 O O . PHE B 1 585 ? 99.92771 6.71101 24.09874 1.000 18.99736 564 PHE B O 1
ATOM 9066 N N . SER B 1 586 ? 99.47696 8.27420 22.54021 1.000 19.44600 565 SER B N 1
ATOM 9067 C CA . SER B 1 586 ? 98.30422 8.85242 23.17611 1.000 19.43193 565 SER B CA 1
ATOM 9068 C C . SER B 1 586 ? 97.50353 9.53776 22.07978 1.000 20.42417 565 SER B C 1
ATOM 9069 O O . SER B 1 586 ? 98.00048 9.76168 20.97463 1.000 20.73615 565 SER B O 1
ATOM 9072 N N . SER B 1 587 ? 96.25132 9.86924 22.38812 1.000 20.78420 566 SER B N 1
ATOM 9073 C CA . SER B 1 587 ? 95.43043 10.56876 21.40184 1.000 22.02761 566 SER B CA 1
ATOM 9074 C C . SER B 1 587 ? 96.04971 11.90793 21.02007 1.000 22.54858 566 SER B C 1
ATOM 9075 O O . SER B 1 587 ? 96.10079 12.25922 19.83487 1.000 22.33556 566 SER B O 1
ATOM 9078 N N . ASP B 1 588 ? 96.54419 12.66410 22.00772 1.000 23.06555 567 ASP B N 1
ATOM 9079 C CA . ASP B 1 588 ? 97.22632 13.91745 21.69223 1.000 23.38199 567 ASP B CA 1
ATOM 9080 C C . ASP B 1 588 ? 98.47722 13.66555 20.86150 1.000 22.72116 567 ASP B C 1
ATOM 9081 O O . ASP B 1 588 ? 98.77553 14.42077 19.92871 1.000 22.67081 567 ASP B O 1
ATOM 9086 N N . VAL B 1 589 ? 99.21846 12.60143 21.17828 1.000 21.81408 568 VAL B N 1
ATOM 9087 C CA . VAL B 1 589 ? 100.46787 12.33775 20.46830 1.000 21.25783 568 VAL B CA 1
ATOM 9088 C C . VAL B 1 589 ? 100.19470 12.06814 18.98933 1.000 20.94562 568 VAL B C 1
ATOM 9089 O O . VAL B 1 589 ? 100.87255 12.60648 18.10547 1.000 20.76454 568 VAL B O 1
ATOM 9093 N N . ILE B 1 590 ? 99.18790 11.24449 18.69066 1.000 20.65993 569 ILE B N 1
ATOM 9094 C CA . ILE B 1 590 ? 98.95069 10.91145 17.28780 1.000 20.74507 569 ILE B CA 1
ATOM 9095 C C . ILE B 1 590 ? 98.33811 12.09674 16.54833 1.000 20.73804 569 ILE B C 1
ATOM 9096 O O . ILE B 1 590 ? 98.64037 12.32885 15.37217 1.000 20.62889 569 ILE B O 1
ATOM 9101 N N . LYS B 1 591 ? 97.48090 12.87113 17.21835 1.000 21.24412 570 LYS B N 1
ATOM 9102 C CA . LYS B 1 591 ? 96.92071 14.06086 16.58361 1.000 22.19182 570 LYS B CA 1
ATOM 9103 C C . LYS B 1 591 ? 98.00653 15.08919 16.28664 1.000 22.28727 570 LYS B C 1
ATOM 9104 O O . LYS B 1 591 ? 98.02246 15.69495 15.20828 1.000 21.74507 570 LYS B O 1
ATOM 9110 N N . ASP B 1 592 ? 98.92382 15.30332 17.23483 1.000 22.63348 571 ASP B N 1
ATOM 9111 C CA . ASP B 1 592 ? 100.02893 16.22576 16.98994 1.000 22.86820 571 ASP B CA 1
ATOM 9112 C C . ASP B 1 592 ? 100.86946 15.76529 15.80783 1.000 22.14805 571 ASP B C 1
ATOM 9113 O O . ASP B 1 592 ? 101.33520 16.58521 15.01086 1.000 22.48894 571 ASP B O 1
ATOM 9118 N N . ALA B 1 593 ? 101.08241 14.45482 15.68500 1.000 21.39147 572 ALA B N 1
ATOM 9119 C CA . ALA B 1 593 ? 101.86789 13.93673 14.57117 1.000 20.92754 572 ALA B CA 1
ATOM 9120 C C . ALA B 1 593 ? 101.16058 14.14954 13.23769 1.000 20.75322 572 ALA B C 1
ATOM 9121 O O . ALA B 1 593 ? 101.81167 14.42861 12.22434 1.000 20.90718 572 ALA B O 1
ATOM 9123 N N . ILE B 1 594 ? 99.83367 13.99925 13.21001 1.000 20.40060 573 ILE B N 1
ATOM 9124 C CA . ILE B 1 594 ? 99.08765 14.23660 11.97470 1.000 20.79229 573 ILE B CA 1
ATOM 9125 C C . ILE B 1 594 ? 99.23482 15.68933 11.54093 1.000 21.97510 573 ILE B C 1
ATOM 9126 O O . ILE B 1 594 ? 99.51074 15.98342 10.37160 1.000 21.84006 573 ILE B O 1
ATOM 9131 N N . THR B 1 595 ? 99.06170 16.61737 12.48417 1.000 23.25178 574 THR B N 1
ATOM 9132 C CA . THR B 1 595 ? 99.25288 18.03273 12.18293 1.000 24.40684 574 THR B CA 1
ATOM 9133 C C . THR B 1 595 ? 100.68973 18.31850 11.75468 1.000 24.90502 574 THR B C 1
ATOM 9134 O O . THR B 1 595 ? 100.92429 19.10749 10.83236 1.000 24.95545 574 THR B O 1
ATOM 9138 N N . ALA B 1 596 ? 101.66623 17.69098 12.41896 1.000 25.17962 575 ALA B N 1
ATOM 9139 C CA . ALA B 1 596 ? 103.06641 17.91673 12.06707 1.000 25.58700 575 ALA B CA 1
ATOM 9140 C C . ALA B 1 596 ? 103.39502 17.41073 10.66657 1.000 25.56583 575 ALA B C 1
ATOM 9141 O O . ALA B 1 596 ? 104.31886 17.92310 10.02315 1.000 25.11403 575 ALA B O 1
ATOM 9143 N N . ALA B 1 597 ? 102.66575 16.40815 10.18214 1.000 25.97026 576 ALA B N 1
ATOM 9144 C CA . ALA B 1 597 ? 102.89278 15.85218 8.85492 1.000 27.42898 576 ALA B CA 1
ATOM 9145 C C . ALA B 1 597 ? 102.17475 16.62157 7.75697 1.000 29.36199 576 ALA B C 1
ATOM 9146 O O . ALA B 1 597 ? 102.33234 16.27989 6.58040 1.000 28.82596 576 ALA B O 1
ATOM 9148 N N . LYS B 1 598 ? 101.37644 17.62490 8.10640 1.000 32.08989 577 LYS B N 1
ATOM 9149 C CA . LYS B 1 598 ? 100.59927 18.33598 7.10133 1.000 36.09569 577 LYS B CA 1
ATOM 9150 C C . LYS B 1 598 ? 101.52579 19.08116 6.14535 1.000 39.33041 577 LYS B C 1
ATOM 9151 O O . LYS B 1 598 ? 102.32847 19.91956 6.56715 1.000 38.99030 577 LYS B O 1
ATOM 9157 N N . GLY B 1 599 ? 101.42636 18.75598 4.85666 1.000 42.76341 578 GLY B N 1
ATOM 9158 C CA . GLY B 1 599 ? 102.18910 19.43460 3.83054 1.000 44.41089 578 GLY B CA 1
ATOM 9159 C C . GLY B 1 599 ? 103.62634 18.98711 3.65641 1.000 43.91111 578 GLY B C 1
ATOM 9160 O O . GLY B 1 599 ? 104.33613 19.56995 2.82611 1.000 45.17235 578 GLY B O 1
ATOM 9161 N N . THR B 1 600 ? 104.08591 17.98045 4.39733 1.000 38.57203 579 THR B N 1
ATOM 9162 C CA . THR B 1 600 ? 105.45829 17.51307 4.28651 1.000 35.07887 579 THR B CA 1
ATOM 9163 C C . THR B 1 600 ? 105.51310 16.22889 3.46026 1.000 33.24955 579 THR B C 1
ATOM 9164 O O . THR B 1 600 ? 104.50184 15.74281 2.94948 1.000 33.32412 579 THR B O 1
ATOM 9168 N N . THR B 1 601 ? 106.71895 15.67215 3.32239 1.000 31.62170 580 THR B N 1
ATOM 9169 C CA . THR B 1 601 ? 106.90134 14.38437 2.65847 1.000 30.57325 580 THR B CA 1
ATOM 9170 C C . THR B 1 601 ? 107.46018 13.33251 3.60005 1.000 29.42728 580 THR B C 1
ATOM 9171 O O . THR B 1 601 ? 107.91480 12.27583 3.14136 1.000 29.06029 580 THR B O 1
ATOM 9175 N N . VAL B 1 602 ? 107.44654 13.58829 4.90529 1.000 28.42988 581 VAL B N 1
ATOM 9176 C CA . VAL B 1 602 ? 107.96624 12.66316 5.89355 1.000 28.00381 581 VAL B CA 1
ATOM 9177 C C . VAL B 1 602 ? 106.77690 11.81094 6.39751 1.000 28.31454 581 VAL B C 1
ATOM 9178 O O . VAL B 1 602 ? 105.86539 12.38817 7.00362 1.000 29.01361 581 VAL B O 1
ATOM 9182 N N . PRO B 1 603 ? 106.76213 10.51758 6.13872 1.000 28.28759 582 PRO B N 1
ATOM 9183 C CA . PRO B 1 603 ? 105.60476 9.71438 6.55876 1.000 28.29475 582 PRO B CA 1
ATOM 9184 C C . PRO B 1 603 ? 105.50998 9.63236 8.07253 1.000 27.81840 582 PRO B C 1
ATOM 9185 O O . PRO B 1 603 ? 106.49509 9.79681 8.79819 1.000 27.52281 582 PRO B O 1
ATOM 9189 N N . ILE B 1 604 ? 104.29107 9.38856 8.54761 1.000 26.93031 583 ILE B N 1
ATOM 9190 C CA . ILE B 1 604 ? 104.07251 9.17524 9.97295 1.000 26.18761 583 ILE B CA 1
ATOM 9191 C C . ILE B 1 604 ? 104.45672 7.74107 10.29899 1.000 27.38790 583 ILE B C 1
ATOM 9192 O O . ILE B 1 604 ? 103.97043 6.79628 9.66715 1.000 26.80953 583 ILE B O 1
ATOM 9197 N N . GLU B 1 605 ? 105.34865 7.56843 11.26650 1.000 29.09372 584 GLU B N 1
ATOM 9198 C CA . GLU B 1 605 ? 105.82484 6.23885 11.62425 1.000 30.15123 584 GLU B CA 1
ATOM 9199 C C . GLU B 1 605 ? 105.00090 5.71702 12.78920 1.000 26.67962 584 GLU B C 1
ATOM 9200 O O . GLU B 1 605 ? 105.07564 6.24726 13.90225 1.000 26.08185 584 GLU B O 1
ATOM 9206 N N . LEU B 1 606 ? 104.23996 4.66116 12.54124 1.000 24.18149 585 LEU B N 1
ATOM 9207 C CA . LEU B 1 606 ? 103.41276 4.03976 13.56237 1.000 21.84422 585 LEU B CA 1
ATOM 9208 C C . LEU B 1 606 ? 104.02571 2.69244 13.89287 1.000 20.40711 585 LEU B C 1
ATOM 9209 O O . LEU B 1 606 ? 104.18031 1.84191 13.01064 1.000 20.25786 585 LEU B O 1
ATOM 9214 N N . LEU B 1 607 ? 104.39512 2.51494 15.15761 1.000 19.62176 586 LEU B N 1
ATOM 9215 C CA . LEU B 1 607 ? 104.78249 1.21323 15.66694 1.000 18.44255 586 LEU B CA 1
ATOM 9216 C C . LEU B 1 607 ? 103.49949 0.47691 16.02083 1.000 17.82887 586 LEU B C 1
ATOM 9217 O O . LEU B 1 607 ? 102.67896 0.98819 16.79164 1.000 17.40365 586 LEU B O 1
ATOM 9222 N N . VAL B 1 608 ? 103.29363 -0.68815 15.41445 1.000 17.78660 587 VAL B N 1
ATOM 9223 C CA . VAL B 1 608 ? 102.01814 -1.39110 15.47960 1.000 18.23173 587 VAL B CA 1
ATOM 9224 C C . VAL B 1 608 ? 102.23208 -2.76138 16.09897 1.000 18.77026 587 VAL B C 1
ATOM 9225 O O . VAL B 1 608 ? 103.20205 -3.45372 15.77392 1.000 19.70273 587 VAL B O 1
ATOM 9229 N N . LYS B 1 609 ? 101.31663 -3.15988 16.97517 1.000 18.88143 588 LYS B N 1
ATOM 9230 C CA . LYS B 1 609 ? 101.26071 -4.52966 17.46386 1.000 20.69804 588 LYS B CA 1
ATOM 9231 C C . LYS B 1 609 ? 100.13564 -5.25138 16.72855 1.000 19.63165 588 LYS B C 1
ATOM 9232 O O . LYS B 1 609 ? 98.97274 -4.84084 16.80668 1.000 18.77313 588 LYS B O 1
ATOM 9238 N N . ARG B 1 610 ? 100.49156 -6.30076 15.99732 1.000 19.55747 589 ARG B N 1
ATOM 9239 C CA . ARG B 1 610 ? 99.53916 -7.17017 15.31405 1.000 19.46459 589 ARG B CA 1
ATOM 9240 C C . ARG B 1 610 ? 99.68148 -8.55470 15.92925 1.000 18.47789 589 ARG B C 1
ATOM 9241 O O . ARG B 1 610 ? 100.68504 -9.23486 15.69450 1.000 18.20319 589 ARG B O 1
ATOM 9249 N N . LEU B 1 611 ? 98.68101 -8.96785 16.70810 1.000 17.89656 590 LEU B N 1
ATOM 9250 C CA . LEU B 1 611 ? 98.78163 -10.17755 17.51346 1.000 18.73538 590 LEU B CA 1
ATOM 9251 C C . LEU B 1 611 ? 100.07103 -10.10699 18.33121 1.000 20.22967 590 LEU B C 1
ATOM 9252 O O . LEU B 1 611 ? 100.24456 -9.18148 19.12811 1.000 19.85880 590 LEU B O 1
ATOM 9257 N N . ASP B 1 612 ? 100.99016 -11.04864 18.12032 1.000 21.92287 591 ASP B N 1
ATOM 9258 C CA . ASP B 1 612 ? 102.23270 -11.10809 18.88211 1.000 23.43338 591 ASP B CA 1
ATOM 9259 C C . ASP B 1 612 ? 103.43234 -10.54538 18.12034 1.000 24.34559 591 ASP B C 1
ATOM 9260 O O . ASP B 1 612 ? 104.57516 -10.88564 18.44557 1.000 24.38060 591 ASP B O 1
ATOM 9265 N N . ARG B 1 613 ? 103.20560 -9.70869 17.10986 1.000 25.70902 592 ARG B N 1
ATOM 9266 C CA . ARG B 1 613 ? 104.29005 -9.15029 16.31284 1.000 27.24010 592 ARG B CA 1
ATOM 9267 C C . ARG B 1 613 ? 104.22973 -7.63102 16.32173 1.000 24.78919 592 ARG B C 1
ATOM 9268 O O . ARG B 1 613 ? 103.15009 -7.03312 16.38670 1.000 23.91745 592 ARG B O 1
ATOM 9276 N N . TYR B 1 614 ? 105.40906 -7.01769 16.25214 1.000 23.25362 593 TYR B N 1
ATOM 9277 C CA . TYR B 1 614 ? 105.56176 -5.57244 16.22020 1.000 21.89132 593 TYR B CA 1
ATOM 9278 C C . TYR B 1 614 ? 106.21314 -5.18099 14.90629 1.000 21.73170 593 TYR B C 1
ATOM 9279 O O . TYR B 1 614 ? 107.22318 -5.77347 14.51178 1.000 21.80175 593 TYR B O 1
ATOM 9288 N N . ASP B 1 615 ? 105.65695 -4.16717 14.24849 1.000 21.30669 594 ASP B N 1
ATOM 9289 C CA . ASP B 1 615 ? 106.27891 -3.62929 13.05329 1.000 21.75633 594 ASP B CA 1
ATOM 9290 C C . ASP B 1 615 ? 106.00994 -2.13541 13.00189 1.000 21.14936 594 ASP B C 1
ATOM 9291 O O . ASP B 1 615 ? 105.11335 -1.62280 13.67412 1.000 21.00396 594 ASP B O 1
ATOM 9296 N N . THR B 1 616 ? 106.80540 -1.43631 12.20237 1.000 20.74567 595 THR B N 1
ATOM 9297 C CA . THR B 1 616 ? 106.62259 -0.01057 11.99421 1.000 20.87676 595 THR B CA 1
ATOM 9298 C C . THR B 1 616 ? 106.12760 0.21142 10.57255 1.000 21.00319 595 THR B C 1
ATOM 9299 O O . THR B 1 616 ? 106.74500 -0.26455 9.61165 1.000 21.14097 595 THR B O 1
ATOM 9303 N N . VAL B 1 617 ? 105.01996 0.93559 10.44120 1.000 21.21196 596 VAL B N 1
ATOM 9304 C CA . VAL B 1 617 ? 104.47105 1.27615 9.13594 1.000 22.28937 596 VAL B CA 1
ATOM 9305 C C . VAL B 1 617 ? 104.67858 2.76419 8.93180 1.000 23.57837 596 VAL B C 1
ATOM 9306 O O . VAL B 1 617 ? 104.65618 3.55775 9.87807 1.000 23.09166 596 VAL B O 1
ATOM 9310 N N . ARG B 1 618 ? 104.88268 3.13925 7.68199 1.000 25.37015 597 ARG B N 1
ATOM 9311 C CA . ARG B 1 618 ? 105.12043 4.52169 7.30500 1.000 28.04570 597 ARG B CA 1
ATOM 9312 C C . ARG B 1 618 ? 103.90390 4.97392 6.51419 1.000 26.81338 597 ARG B C 1
ATOM 9313 O O . ARG B 1 618 ? 103.62091 4.42945 5.44162 1.000 26.32487 597 ARG B O 1
ATOM 9321 N N . ILE B 1 619 ? 103.16168 5.93509 7.05731 1.000 26.04534 598 ILE B N 1
ATOM 9322 C CA . ILE B 1 619 ? 101.91716 6.38939 6.44736 1.000 26.82913 598 ILE B CA 1
ATOM 9323 C C . ILE B 1 619 ? 102.15126 7.76463 5.83968 1.000 28.30249 598 ILE B C 1
ATOM 9324 O O . ILE B 1 619 ? 102.42481 8.73650 6.55648 1.000 27.46866 598 ILE B O 1
ATOM 9329 N N . ASP B 1 620 ? 102.02336 7.84189 4.51523 1.000 30.50334 599 ASP B N 1
ATOM 9330 C CA . ASP B 1 620 ? 102.23237 9.07835 3.76489 1.000 31.83259 599 ASP B CA 1
ATOM 9331 C C . ASP B 1 620 ? 100.93421 9.87952 3.69600 1.000 29.79430 599 ASP B C 1
ATOM 9332 O O . ASP B 1 620 ? 100.35926 10.09627 2.62828 1.000 29.46666 599 ASP B O 1
ATOM 9337 N N . TYR B 1 621 ? 100.47145 10.32202 4.86084 1.000 27.30979 600 TYR B N 1
ATOM 9338 C CA . TYR B 1 621 ? 99.26878 11.13963 4.94760 1.000 25.68226 600 TYR B CA 1
ATOM 9339 C C . TYR B 1 621 ? 99.66229 12.54255 5.37978 1.000 25.44531 600 TYR B C 1
ATOM 9340 O O . TYR B 1 621 ? 100.25653 12.72288 6.44692 1.000 25.55321 600 TYR B O 1
ATOM 9349 N N . HIS B 1 622 ? 99.29708 13.53641 4.56952 1.000 25.54829 601 HIS B N 1
ATOM 9350 C CA . HIS B 1 622 ? 99.73682 14.90517 4.80450 1.000 25.52068 601 HIS B CA 1
ATOM 9351 C C . HIS B 1 622 ? 98.59548 15.90899 4.70355 1.000 25.31253 601 HIS B C 1
ATOM 9352 O O . HIS B 1 622 ? 98.84538 17.09725 4.48212 1.000 25.58544 601 HIS B O 1
ATOM 9359 N N . GLY B 1 623 ? 97.35075 15.46384 4.89969 1.000 24.82792 602 GLY B N 1
ATOM 9360 C CA . GLY B 1 623 ? 96.20785 16.35659 4.87026 1.000 24.66423 602 GLY B CA 1
ATOM 9361 C C . GLY B 1 623 ? 95.82585 16.99421 6.18727 1.000 23.96540 602 GLY B C 1
ATOM 9362 O O . GLY B 1 623 ? 94.95139 17.86668 6.21203 1.000 24.22294 602 GLY B O 1
ATOM 9363 N N . GLY B 1 624 ? 96.45375 16.58760 7.28467 1.000 23.31211 603 GLY B N 1
ATOM 9364 C CA . GLY B 1 624 ? 96.12612 17.12337 8.59241 1.000 22.77551 603 GLY B CA 1
ATOM 9365 C C . GLY B 1 624 ? 94.82848 16.55648 9.14349 1.000 22.21042 603 GLY B C 1
ATOM 9366 O O . GLY B 1 624 ? 94.18251 15.68662 8.55270 1.000 22.01947 603 GLY B O 1
ATOM 9367 N N . LEU B 1 625 ? 94.45316 17.05687 10.32014 1.000 21.85007 604 LEU B N 1
ATOM 9368 C CA . LEU B 1 625 ? 93.20182 16.64668 10.94553 1.000 22.18195 604 LEU B CA 1
ATOM 9369 C C . LEU B 1 625 ? 92.01208 17.21606 10.17531 1.000 22.50673 604 LEU B C 1
ATOM 9370 O O . LEU B 1 625 ? 92.01325 18.38363 9.77776 1.000 22.55453 604 LEU B O 1
ATOM 9375 N N . LEU B 1 626 ? 90.99087 16.38616 9.95899 1.000 22.67173 605 LEU B N 1
ATOM 9376 C CA . LEU B 1 626 ? 89.83491 16.78095 9.15470 1.000 22.97040 605 LEU B CA 1
ATOM 9377 C C . LEU B 1 626 ? 88.55025 16.32829 9.83366 1.000 22.72165 605 LEU B C 1
ATOM 9378 O O . LEU B 1 626 ? 88.33428 15.12710 10.01899 1.000 22.82921 605 LEU B O 1
ATOM 9383 N N . TYR B 1 627 ? 87.71377 17.29034 10.22312 1.000 22.58127 606 TYR B N 1
ATOM 9384 C CA . TYR B 1 627 ? 86.41566 17.03692 10.83002 1.000 22.45510 606 TYR B CA 1
ATOM 9385 C C . TYR B 1 627 ? 85.31419 17.76221 10.06552 1.000 21.81665 606 TYR B C 1
ATOM 9386 O O . TYR B 1 627 ? 85.52617 18.88011 9.57694 1.000 21.48781 606 TYR B O 1
ATOM 9395 N N . PRO B 1 628 ? 84.12930 17.15668 9.94562 1.000 21.32350 607 PRO B N 1
ATOM 9396 C CA . PRO B 1 628 ? 83.07398 17.74383 9.10763 1.000 21.05821 607 PRO B CA 1
ATOM 9397 C C . PRO B 1 628 ? 82.27846 18.83215 9.82040 1.000 20.85103 607 PRO B C 1
ATOM 9398 O O . PRO B 1 628 ? 81.99671 18.75128 11.02177 1.000 20.70438 607 PRO B O 1
ATOM 9402 N N . HIS B 1 629 ? 81.89910 19.84837 9.04735 1.000 20.94012 608 HIS B N 1
ATOM 9403 C CA . HIS B 1 629 ? 81.02494 20.92064 9.50299 1.000 21.69748 608 HIS B CA 1
ATOM 9404 C C . HIS B 1 629 ? 80.17280 21.37389 8.32546 1.000 21.82555 608 HIS B C 1
ATOM 9405 O O . HIS B 1 629 ? 80.44682 21.03727 7.17208 1.000 21.85238 608 HIS B O 1
ATOM 9412 N N . LEU B 1 630 ? 79.12663 22.13669 8.62854 1.000 21.73738 609 LEU B N 1
ATOM 9413 C CA . LEU B 1 630 ? 78.31227 22.79359 7.61464 1.000 22.83605 609 LEU B CA 1
ATOM 9414 C C . LEU B 1 630 ? 78.58601 24.29025 7.63459 1.000 24.72288 609 LEU B C 1
ATOM 9415 O O . LEU B 1 630 ? 78.69368 24.89652 8.70726 1.000 24.37585 609 LEU B O 1
ATOM 9420 N N . GLU B 1 631 ? 78.70550 24.87683 6.44647 1.000 26.76508 610 GLU B N 1
ATOM 9421 C CA . GLU B 1 631 ? 78.88328 26.31180 6.29053 1.000 28.71326 610 GLU B CA 1
ATOM 9422 C C . GLU B 1 631 ? 77.83111 26.85598 5.33901 1.000 28.79317 610 GLU B C 1
ATOM 9423 O O . GLU B 1 631 ? 77.41398 26.17816 4.39526 1.000 28.63055 610 GLU B O 1
ATOM 9429 N N . ARG B 1 632 ? 77.40437 28.08839 5.60510 1.000 28.84556 611 ARG B N 1
ATOM 9430 C CA . ARG B 1 632 ? 76.37503 28.72395 4.79876 1.000 29.24510 611 ARG B CA 1
ATOM 9431 C C . ARG B 1 632 ? 76.85787 28.95925 3.37173 1.000 29.46628 611 ARG B C 1
ATOM 9432 O O . ARG B 1 632 ? 78.04163 29.21533 3.13027 1.000 28.94221 611 ARG B O 1
ATOM 9440 N N . ILE B 1 633 ? 75.93855 28.81946 2.42282 1.000 29.78901 612 ILE B N 1
ATOM 9441 C CA . ILE B 1 633 ? 76.11235 29.31332 1.06085 1.000 30.54702 612 ILE B CA 1
ATOM 9442 C C . ILE B 1 633 ? 75.43877 30.68175 1.03228 1.000 33.07806 612 ILE B C 1
ATOM 9443 O O . ILE B 1 633 ? 74.20750 30.77676 1.01056 1.000 33.39849 612 ILE B O 1
ATOM 9448 N N . ALA B 1 634 ? 76.25046 31.74093 1.01884 1.000 35.83786 613 ALA B N 1
ATOM 9449 C CA . ALA B 1 634 ? 75.75177 33.09743 1.25384 1.000 38.61173 613 ALA B CA 1
ATOM 9450 C C . ALA B 1 634 ? 74.62654 33.49432 0.30090 1.000 39.55115 613 ALA B C 1
ATOM 9451 O O . ALA B 1 634 ? 73.67500 34.17495 0.70886 1.000 41.01070 613 ALA B O 1
ATOM 9453 N N . GLY B 1 635 ? 74.71277 33.09425 -0.96946 1.000 39.99447 614 GLY B N 1
ATOM 9454 C CA . GLY B 1 635 ? 73.72969 33.55633 -1.93816 1.000 41.22499 614 GLY B CA 1
ATOM 9455 C C . GLY B 1 635 ? 72.37109 32.88588 -1.87048 1.000 41.02132 614 GLY B C 1
ATOM 9456 O O . GLY B 1 635 ? 71.39451 33.44955 -2.37460 1.000 40.66429 614 GLY B O 1
ATOM 9457 N N . LYS B 1 636 ? 72.27653 31.67207 -1.24815 1.000 40.36089 615 LYS B N 1
ATOM 9458 C CA . LYS B 1 636 ? 71.03771 30.90453 -1.21725 1.000 39.47623 615 LYS B CA 1
ATOM 9459 C C . LYS B 1 636 ? 70.26115 31.11462 0.07875 1.000 35.80913 615 LYS B C 1
ATOM 9460 O O . LYS B 1 636 ? 70.84828 31.37751 1.13196 1.000 35.74651 615 LYS B O 1
ATOM 9466 N N . PRO B 1 637 ? 68.93420 30.99239 0.01518 1.000 32.53531 616 PRO B N 1
ATOM 9467 C CA . PRO B 1 637 ? 68.12697 31.06667 1.23881 1.000 30.53082 616 PRO B CA 1
ATOM 9468 C C . PRO B 1 637 ? 68.47728 29.94398 2.20724 1.000 28.35101 616 PRO B C 1
ATOM 9469 O O . PRO B 1 637 ? 68.75795 28.81350 1.80531 1.000 27.69479 616 PRO B O 1
ATOM 9473 N N . ASP B 1 638 ? 68.47396 30.27314 3.49945 1.000 27.05362 617 ASP B N 1
ATOM 9474 C CA . ASP B 1 638 ? 68.79397 29.30010 4.54310 1.000 25.64317 617 ASP B CA 1
ATOM 9475 C C . ASP B 1 638 ? 67.50687 28.58473 4.94410 1.000 25.29437 617 ASP B C 1
ATOM 9476 O O . ASP B 1 638 ? 66.85358 28.90781 5.93881 1.000 24.97492 617 ASP B O 1
ATOM 9481 N N . ARG B 1 639 ? 67.13486 27.58862 4.13640 1.000 25.36518 618 ARG B N 1
ATOM 9482 C CA . ARG B 1 639 ? 66.00692 26.73321 4.47963 1.000 25.57984 618 ARG B CA 1
ATOM 9483 C C . ARG B 1 639 ? 66.34967 25.75099 5.59170 1.000 24.06221 618 ARG B C 1
ATOM 9484 O O . ARG B 1 639 ? 65.44810 25.30815 6.31300 1.000 23.44553 618 ARG B O 1
ATOM 9492 N N . LEU B 1 640 ? 67.62940 25.41099 5.74748 1.000 23.46377 619 LEU B N 1
ATOM 9493 C CA . LEU B 1 640 ? 68.01889 24.44420 6.76877 1.000 22.83220 619 LEU B CA 1
ATOM 9494 C C . LEU B 1 640 ? 67.66976 24.94853 8.16174 1.000 22.52292 619 LEU B C 1
ATOM 9495 O O . LEU B 1 640 ? 67.12857 24.20555 8.99173 1.000 21.99538 619 LEU B O 1
ATOM 9500 N N . SER B 1 641 ? 67.98801 26.21150 8.44181 1.000 22.69832 620 SER B N 1
ATOM 9501 C CA . SER B 1 641 ? 67.66420 26.77143 9.74693 1.000 23.04198 620 SER B CA 1
ATOM 9502 C C . SER B 1 641 ? 66.15783 26.86427 9.95965 1.000 23.49706 620 SER B C 1
ATOM 9503 O O . SER B 1 641 ? 65.68532 26.69984 11.09154 1.000 23.28880 620 SER B O 1
ATOM 9506 N N . GLU B 1 642 ? 65.38708 27.12530 8.89800 1.000 24.00059 621 GLU B N 1
ATOM 9507 C CA . GLU B 1 642 ? 63.93385 27.08723 9.02776 1.000 24.39545 621 GLU B CA 1
ATOM 9508 C C . GLU B 1 642 ? 63.47001 25.69637 9.43937 1.000 23.32163 621 GLU B C 1
ATOM 9509 O O . GLU B 1 642 ? 62.63401 25.54475 10.33921 1.000 23.51436 621 GLU B O 1
ATOM 9515 N N . LEU B 1 643 ? 64.01245 24.66660 8.78262 1.000 21.92429 622 LEU B N 1
ATOM 9516 C CA . LEU B 1 643 ? 63.63749 23.28934 9.08618 1.000 21.23174 622 LEU B CA 1
ATOM 9517 C C . LEU B 1 643 ? 63.88311 22.95168 10.54940 1.000 20.85201 622 LEU B C 1
ATOM 9518 O O . LEU B 1 643 ? 63.05325 22.29885 11.19326 1.000 20.97379 622 LEU B O 1
ATOM 9523 N N . TYR B 1 644 ? 65.01625 23.38327 11.08657 1.000 20.75971 623 TYR B N 1
ATOM 9524 C CA . TYR B 1 644 ? 65.42229 23.04667 12.44237 1.000 21.04307 623 TYR B CA 1
ATOM 9525 C C . TYR B 1 644 ? 64.88242 24.00903 13.49525 1.000 21.91847 623 TYR B C 1
ATOM 9526 O O . TYR B 1 644 ? 65.20513 23.85338 14.67985 1.000 21.24621 623 TYR B O 1
ATOM 9535 N N . LYS B 1 645 ? 64.06643 24.97952 13.09894 1.000 23.27422 624 LYS B N 1
ATOM 9536 C CA . LYS B 1 645 ? 63.54164 25.98845 14.00805 1.000 24.68013 624 LYS B CA 1
ATOM 9537 C C . LYS B 1 645 ? 62.26394 25.50128 14.68051 1.000 23.29431 624 LYS B C 1
ATOM 9538 O O . LYS B 1 645 ? 61.43155 24.83605 14.05601 1.000 22.87220 624 LYS B O 1
ATOM 9544 N N . ALA B 1 646 ? 62.12110 25.83094 15.96408 1.000 22.69571 625 ALA B N 1
ATOM 9545 C CA . ALA B 1 646 ? 60.90509 25.50423 16.69754 1.000 22.50794 625 ALA B CA 1
ATOM 9546 C C . ALA B 1 646 ? 59.68780 26.14932 16.04902 1.000 22.74547 625 ALA B C 1
ATOM 9547 O O . ALA B 1 646 ? 59.73435 27.30359 15.61908 1.000 23.15991 625 ALA B O 1
ATOM 9549 N N . ARG B 1 647 ? 58.59710 25.38860 15.96678 1.000 22.68405 626 ARG B N 1
ATOM 9550 C CA . ARG B 1 647 ? 57.33054 25.89913 15.44093 1.000 23.70819 626 ARG B CA 1
ATOM 9551 C C . ARG B 1 647 ? 56.40028 26.34974 16.56525 1.000 24.11783 626 ARG B C 1
ATOM 9552 O O . ARG B 1 647 ? 55.39354 27.02293 16.33481 1.000 24.28340 626 ARG B O 1
ATOM 9561 N N . ALA C 1 43 ? 60.75772 -15.68069 -1.79250 1.000 37.31851 22 ALA C N 1
ATOM 9562 C CA . ALA C 1 43 ? 60.52478 -17.10121 -2.02534 1.000 35.68477 22 ALA C CA 1
ATOM 9563 C C . ALA C 1 43 ? 61.40800 -17.62943 -3.15077 1.000 33.95576 22 ALA C C 1
ATOM 9564 O O . ALA C 1 43 ? 61.20054 -17.29757 -4.31437 1.000 34.52972 22 ALA C O 1
ATOM 9566 N N . THR C 1 44 ? 62.39046 -18.45557 -2.80455 1.000 31.78131 23 THR C N 1
ATOM 9567 C CA . THR C 1 44 ? 63.27101 -19.05262 -3.79791 1.000 30.00247 23 THR C CA 1
ATOM 9568 C C . THR C 1 44 ? 62.69877 -20.39050 -4.24196 1.000 29.44223 23 THR C C 1
ATOM 9569 O O . THR C 1 44 ? 62.33375 -21.21838 -3.40303 1.000 29.43616 23 THR C O 1
ATOM 9573 N N . ALA C 1 45 ? 62.61260 -20.58827 -5.55659 1.000 29.18278 24 ALA C N 1
ATOM 9574 C CA . ALA C 1 45 ? 62.09247 -21.83658 -6.10089 1.000 28.80423 24 ALA C CA 1
ATOM 9575 C C . ALA C 1 45 ? 62.87985 -23.03035 -5.57120 1.000 28.55494 24 ALA C C 1
ATOM 9576 O O . ALA C 1 45 ? 64.08630 -22.94939 -5.32732 1.000 28.76220 24 ALA C O 1
ATOM 9578 N N . ALA C 1 46 ? 62.17608 -24.14437 -5.37876 1.000 28.15462 25 ALA C N 1
ATOM 9579 C CA . ALA C 1 46 ? 62.79897 -25.33199 -4.80924 1.000 27.88861 25 ALA C CA 1
ATOM 9580 C C . ALA C 1 46 ? 63.79996 -25.93554 -5.79479 1.000 27.45461 25 ALA C C 1
ATOM 9581 O O . ALA C 1 46 ? 63.58683 -25.88778 -7.01285 1.000 27.31080 25 ALA C O 1
ATOM 9583 N N . PRO C 1 47 ? 64.90304 -26.49661 -5.30588 1.000 26.80154 26 PRO C N 1
ATOM 9584 C CA . PRO C 1 47 ? 65.85546 -27.15162 -6.21111 1.000 26.86279 26 PRO C CA 1
ATOM 9585 C C . PRO C 1 47 ? 65.28305 -28.43837 -6.79081 1.000 27.68154 26 PRO C C 1
ATOM 9586 O O . PRO C 1 47 ? 64.59825 -29.20203 -6.10461 1.000 27.21736 26 PRO C O 1
ATOM 9590 N N . GLN C 1 48 ? 65.55962 -28.65921 -8.07399 1.000 29.09269 27 GLN C N 1
ATOM 9591 C CA . GLN C 1 48 ? 65.09045 -29.82405 -8.80836 1.000 30.76634 27 GLN C CA 1
ATOM 9592 C C . GLN C 1 48 ? 66.28231 -30.66676 -9.24612 1.000 29.53384 27 GLN C C 1
ATOM 9593 O O . GLN C 1 48 ? 67.36419 -30.14309 -9.52822 1.000 28.68591 27 GLN C O 1
ATOM 9599 N N . ASP C 1 49 ? 66.07920 -31.98382 -9.29159 1.000 29.26084 28 ASP C N 1
ATOM 9600 C CA . ASP C 1 49 ? 67.11430 -32.91887 -9.73554 1.000 29.14717 28 ASP C CA 1
ATOM 9601 C C . ASP C 1 49 ? 67.13192 -32.94870 -11.26485 1.000 28.48552 28 ASP C C 1
ATOM 9602 O O . ASP C 1 49 ? 66.67104 -33.88588 -11.91683 1.000 28.58966 28 ASP C O 1
ATOM 9607 N N . VAL C 1 50 ? 67.68202 -31.88323 -11.83692 1.000 27.94567 29 VAL C N 1
ATOM 9608 C CA . VAL C 1 50 ? 67.73313 -31.72359 -13.28862 1.000 28.34372 29 VAL C CA 1
ATOM 9609 C C . VAL C 1 50 ? 69.16934 -31.41585 -13.68735 1.000 28.24924 29 VAL C C 1
ATOM 9610 O O . VAL C 1 50 ? 69.95480 -30.89291 -12.88034 1.000 27.92979 29 VAL C O 1
ATOM 9614 N N . PRO C 1 51 ? 69.54595 -31.72567 -14.92905 1.000 27.85642 30 PRO C N 1
ATOM 9615 C CA . PRO C 1 51 ? 70.93162 -31.48782 -15.34928 1.000 27.60698 30 PRO C CA 1
ATOM 9616 C C . PRO C 1 51 ? 71.28154 -30.00766 -15.31978 1.000 27.23276 30 PRO C C 1
ATOM 9617 O O . PRO C 1 51 ? 70.45111 -29.14260 -15.60839 1.000 26.50795 30 PRO C O 1
ATOM 9621 N N . PHE C 1 52 ? 72.52835 -29.72836 -14.94646 1.000 27.18176 31 PHE C N 1
ATOM 9622 C CA . PHE C 1 52 ? 73.09449 -28.39008 -14.99933 1.000 27.06093 31 PHE C CA 1
ATOM 9623 C C . PHE C 1 52 ? 74.04075 -28.31715 -16.19267 1.000 28.51842 31 PHE C C 1
ATOM 9624 O O . PHE C 1 52 ? 74.97890 -29.11472 -16.29577 1.000 27.98733 31 PHE C O 1
ATOM 9632 N N . GLU C 1 53 ? 73.78739 -27.37094 -17.09374 1.000 30.50237 32 GLU C N 1
ATOM 9633 C CA . GLU C 1 53 ? 74.59091 -27.22394 -18.29899 1.000 32.39611 32 GLU C CA 1
ATOM 9634 C C . GLU C 1 53 ? 75.84108 -26.41186 -17.98749 1.000 29.22540 32 GLU C C 1
ATOM 9635 O O . GLU C 1 53 ? 75.75535 -25.32228 -17.41390 1.000 28.91008 32 GLU C O 1
ATOM 9641 N N . GLY C 1 54 ? 77.00160 -26.95690 -18.31836 1.000 26.97554 33 GLY C N 1
ATOM 9642 C CA . GLY C 1 54 ? 78.23219 -26.20777 -18.16092 1.000 25.79549 33 GLY C CA 1
ATOM 9643 C C . GLY C 1 54 ? 78.90813 -26.46167 -16.82689 1.000 23.55400 33 GLY C C 1
ATOM 9644 O O . GLY C 1 54 ? 78.65162 -27.45088 -16.13314 1.000 22.75881 33 GLY C O 1
ATOM 9645 N N . THR C 1 55 ? 79.79243 -25.53181 -16.46421 1.000 21.95985 34 THR C N 1
ATOM 9646 C CA . THR C 1 55 ? 80.60324 -25.65008 -15.26133 1.000 21.12534 34 THR C CA 1
ATOM 9647 C C . THR C 1 55 ? 80.57452 -24.34030 -14.48130 1.000 20.49395 34 THR C C 1
ATOM 9648 O O . THR C 1 55 ? 80.68002 -23.25215 -15.06099 1.000 20.47822 34 THR C O 1
ATOM 9652 N N . LEU C 1 56 ? 80.41901 -24.45420 -13.16436 1.000 19.63264 35 LEU C N 1
ATOM 9653 C CA . LEU C 1 56 ? 80.51522 -23.32026 -12.24888 1.000 19.83078 35 LEU C CA 1
ATOM 9654 C C . LEU C 1 56 ? 81.97910 -23.13306 -11.85906 1.000 21.12543 35 LEU C C 1
ATOM 9655 O O . LEU C 1 56 ? 82.53849 -23.94491 -11.11785 1.000 21.13871 35 LEU C O 1
ATOM 9660 N N . LYS C 1 57 ? 82.60584 -22.07515 -12.36612 1.000 23.18940 36 LYS C N 1
ATOM 9661 C CA . LYS C 1 57 ? 84.00293 -21.78428 -12.05227 1.000 25.41924 36 LYS C CA 1
ATOM 9662 C C . LYS C 1 57 ? 84.09380 -20.88011 -10.83503 1.000 23.37793 36 LYS C C 1
ATOM 9663 O O . LYS C 1 57 ? 83.42176 -19.84806 -10.76990 1.000 22.85550 36 LYS C O 1
ATOM 9669 N N . ILE C 1 58 ? 84.91993 -21.27218 -9.87114 1.000 22.33491 37 ILE C N 1
ATOM 9670 C CA . ILE C 1 58 ? 85.08456 -20.52607 -8.62882 1.000 21.62590 37 ILE C CA 1
ATOM 9671 C C . ILE C 1 58 ? 86.57531 -20.26700 -8.45713 1.000 22.14162 37 ILE C C 1
ATOM 9672 O O . ILE C 1 58 ? 87.34470 -21.20215 -8.20138 1.000 21.53466 37 ILE C O 1
ATOM 9677 N N . ASP C 1 59 ? 86.98593 -19.01040 -8.61149 1.000 22.30046 38 ASP C N 1
ATOM 9678 C CA . ASP C 1 59 ? 88.38606 -18.61818 -8.50754 1.000 22.65557 38 ASP C CA 1
ATOM 9679 C C . ASP C 1 59 ? 88.54677 -17.73387 -7.28181 1.000 21.68013 38 ASP C C 1
ATOM 9680 O O . ASP C 1 59 ? 87.86831 -16.70718 -7.16396 1.000 21.64680 38 ASP C O 1
ATOM 9685 N N . VAL C 1 60 ? 89.44003 -18.13214 -6.37777 1.000 21.04220 39 VAL C N 1
ATOM 9686 C CA . VAL C 1 60 ? 89.61895 -17.47124 -5.08849 1.000 20.30998 39 VAL C CA 1
ATOM 9687 C C . VAL C 1 60 ? 91.04631 -16.95784 -4.99409 1.000 20.89181 39 VAL C C 1
ATOM 9688 O O . VAL C 1 60 ? 91.99759 -17.70146 -5.25482 1.000 20.67998 39 VAL C O 1
ATOM 9692 N N . ASP C 1 61 ? 91.19084 -15.68883 -4.63053 1.000 21.48646 40 ASP C N 1
ATOM 9693 C CA . ASP C 1 61 ? 92.48058 -15.10917 -4.27561 1.000 21.79908 40 ASP C CA 1
ATOM 9694 C C . ASP C 1 61 ? 92.53480 -15.04505 -2.75360 1.000 20.94648 40 ASP C C 1
ATOM 9695 O O . ASP C 1 61 ? 91.74941 -14.32524 -2.12899 1.000 20.54432 40 ASP C O 1
ATOM 9700 N N . ALA C 1 62 ? 93.44617 -15.80602 -2.15780 1.000 20.69161 41 ALA C N 1
ATOM 9701 C CA . ALA C 1 62 ? 93.58200 -15.88269 -0.70773 1.000 20.06656 41 ALA C CA 1
ATOM 9702 C C . ALA C 1 62 ? 94.89465 -15.26481 -0.22539 1.000 19.67730 41 ALA C C 1
ATOM 9703 O O . ALA C 1 62 ? 95.54363 -15.78319 0.68665 1.000 19.40437 41 ALA C O 1
ATOM 9705 N N . THR C 1 63 ? 95.29890 -14.13725 -0.81739 1.000 19.56738 42 THR C N 1
ATOM 9706 C CA . THR C 1 63 ? 96.58589 -13.54008 -0.47856 1.000 19.05486 42 THR C CA 1
ATOM 9707 C C . THR C 1 63 ? 96.49798 -12.39029 0.52149 1.000 19.09029 42 THR C C 1
ATOM 9708 O O . THR C 1 63 ? 97.53241 -12.00839 1.08055 1.000 19.47404 42 THR C O 1
ATOM 9712 N N . ASP C 1 64 ? 95.31840 -11.80723 0.74854 1.000 19.10860 43 ASP C N 1
ATOM 9713 C CA . ASP C 1 64 ? 95.20665 -10.65853 1.65474 1.000 19.21194 43 ASP C CA 1
ATOM 9714 C C . ASP C 1 64 ? 95.05081 -11.14666 3.09812 1.000 19.42023 43 ASP C C 1
ATOM 9715 O O . ASP C 1 64 ? 93.98589 -11.07269 3.71633 1.000 19.13036 43 ASP C O 1
ATOM 9720 N N . LEU C 1 65 ? 96.16851 -11.63268 3.64070 1.000 19.34145 44 LEU C N 1
ATOM 9721 C CA . LEU C 1 65 ? 96.18167 -12.11244 5.01937 1.000 19.83265 44 LEU C CA 1
ATOM 9722 C C . LEU C 1 65 ? 95.99699 -10.97868 6.01746 1.000 19.49282 44 LEU C C 1
ATOM 9723 O O . LEU C 1 65 ? 95.42517 -11.19157 7.09130 1.000 20.03711 44 LEU C O 1
ATOM 9728 N N . GLN C 1 66 ? 96.47874 -9.77761 5.69255 1.000 19.13316 45 GLN C N 1
ATOM 9729 C CA . GLN C 1 66 ? 96.41105 -8.67440 6.64868 1.000 19.69629 45 GLN C CA 1
ATOM 9730 C C . GLN C 1 66 ? 94.96710 -8.27846 6.92710 1.000 18.68351 45 GLN C C 1
ATOM 9731 O O . GLN C 1 66 ? 94.55787 -8.17894 8.08727 1.000 17.98906 45 GLN C O 1
ATOM 9737 N N . HIS C 1 67 ? 94.17255 -8.05941 5.87289 1.000 18.10883 46 HIS C N 1
ATOM 9738 C CA . HIS C 1 67 ? 92.75651 -7.76968 6.05635 1.000 17.31920 46 HIS C CA 1
ATOM 9739 C C . HIS C 1 67 ? 91.92241 -9.02737 6.25775 1.000 17.19668 46 HIS C C 1
ATOM 9740 O O . HIS C 1 67 ? 90.74585 -8.91763 6.62974 1.000 17.05000 46 HIS C O 1
ATOM 9747 N N . ARG C 1 68 ? 92.49927 -10.20364 5.99837 1.000 17.31282 47 ARG C N 1
ATOM 9748 C CA . ARG C 1 68 ? 91.81073 -11.49196 6.11297 1.000 17.12743 47 ARG C CA 1
ATOM 9749 C C . ARG C 1 68 ? 90.65060 -11.58696 5.12053 1.000 17.09107 47 ARG C C 1
ATOM 9750 O O . ARG C 1 68 ? 89.54632 -12.02704 5.45147 1.000 15.87303 47 ARG C O 1
ATOM 9758 N N . ILE C 1 69 ? 90.92284 -11.19223 3.88075 1.000 17.48990 48 ILE C N 1
ATOM 9759 C CA . ILE C 1 69 ? 89.91606 -11.11679 2.82779 1.000 17.53151 48 ILE C CA 1
ATOM 9760 C C . ILE C 1 69 ? 90.19225 -12.20381 1.79580 1.000 17.87725 48 ILE C C 1
ATOM 9761 O O . ILE C 1 69 ? 91.33369 -12.36572 1.34147 1.000 18.29475 48 ILE C O 1
ATOM 9766 N N . PHE C 1 70 ? 89.15336 -12.96288 1.44675 1.000 17.91697 49 PHE C N 1
ATOM 9767 C CA . PHE C 1 70 ? 89.17559 -13.86344 0.29866 1.000 18.75833 49 PHE C CA 1
ATOM 9768 C C . PHE C 1 70 ? 88.45985 -13.17042 -0.85874 1.000 19.82660 49 PHE C C 1
ATOM 9769 O O . PHE C 1 70 ? 87.27376 -12.83978 -0.74468 1.000 19.25183 49 PHE C O 1
ATOM 9777 N N . LYS C 1 71 ? 89.16693 -12.95934 -1.96812 1.000 20.96782 50 LYS C N 1
ATOM 9778 C CA . LYS C 1 71 ? 88.57118 -12.34868 -3.15370 1.000 22.09645 50 LYS C CA 1
ATOM 9779 C C . LYS C 1 71 ? 88.06993 -13.44754 -4.08045 1.000 21.00699 50 LYS C C 1
ATOM 9780 O O . LYS C 1 71 ? 88.76285 -14.44559 -4.29545 1.000 20.65396 50 LYS C O 1
ATOM 9786 N N . VAL C 1 72 ? 86.85982 -13.27536 -4.61122 1.000 19.98815 51 VAL C N 1
ATOM 9787 C CA . VAL C 1 72 ? 86.15088 -14.36291 -5.27499 1.000 18.96634 51 VAL C CA 1
ATOM 9788 C C . VAL C 1 72 ? 85.64395 -13.89353 -6.62740 1.000 19.78456 51 VAL C C 1
ATOM 9789 O O . VAL C 1 72 ? 85.16785 -12.76218 -6.76676 1.000 19.30365 51 VAL C O 1
ATOM 9793 N N . LYS C 1 73 ? 85.75931 -14.76100 -7.62808 1.000 21.08329 52 LYS C N 1
ATOM 9794 C CA . LYS C 1 73 ? 85.07069 -14.58148 -8.89873 1.000 22.94431 52 LYS C CA 1
ATOM 9795 C C . LYS C 1 73 ? 84.39664 -15.90081 -9.23817 1.000 22.06779 52 LYS C C 1
ATOM 9796 O O . LYS C 1 73 ? 85.05810 -16.94320 -9.26496 1.000 21.41997 52 LYS C O 1
ATOM 9802 N N . THR C 1 74 ? 83.08017 -15.86270 -9.44918 1.000 21.18827 53 THR C N 1
ATOM 9803 C CA . THR C 1 74 ? 82.30979 -17.03649 -9.83731 1.000 20.35576 53 THR C CA 1
ATOM 9804 C C . THR C 1 74 ? 81.76848 -16.83855 -11.25020 1.000 20.03541 53 THR C C 1
ATOM 9805 O O . THR C 1 74 ? 81.19261 -15.78958 -11.56009 1.000 20.34040 53 THR C O 1
ATOM 9809 N N . THR C 1 75 ? 81.97816 -17.83450 -12.10521 1.000 19.56192 54 THR C N 1
ATOM 9810 C CA . THR C 1 75 ? 81.56617 -17.78201 -13.50383 1.000 19.74346 54 THR C CA 1
ATOM 9811 C C . THR C 1 75 ? 80.65595 -18.96508 -13.81409 1.000 19.76738 54 THR C C 1
ATOM 9812 O O . THR C 1 75 ? 80.94389 -20.09947 -13.41961 1.000 19.54063 54 THR C O 1
ATOM 9816 N N . MET C 1 76 ? 79.56243 -18.70580 -14.52866 1.000 19.81558 55 MET C N 1
ATOM 9817 C CA . MET C 1 76 ? 78.56843 -19.73656 -14.79598 1.000 19.53259 55 MET C CA 1
ATOM 9818 C C . MET C 1 76 ? 77.76596 -19.33578 -16.02993 1.000 19.71216 55 MET C C 1
ATOM 9819 O O . MET C 1 76 ? 77.72139 -18.15106 -16.38957 1.000 19.34809 55 MET C O 1
ATOM 9824 N N . PRO C 1 77 ? 77.13922 -20.29755 -16.71278 1.000 20.06783 56 PRO C N 1
ATOM 9825 C CA . PRO C 1 77 ? 76.25938 -19.93444 -17.82504 1.000 20.63598 56 PRO C CA 1
ATOM 9826 C C . PRO C 1 77 ? 75.09851 -19.09412 -17.32258 1.000 21.12728 56 PRO C C 1
ATOM 9827 O O . PRO C 1 77 ? 74.60337 -19.27658 -16.20899 1.000 21.06678 56 PRO C O 1
ATOM 9831 N N . ALA C 1 78 ? 74.61602 -18.20729 -18.17871 1.000 21.94819 57 ALA C N 1
ATOM 9832 C CA . ALA C 1 78 ? 73.56275 -17.27749 -17.80387 1.000 23.21219 57 ALA C CA 1
ATOM 9833 C C . ALA C 1 78 ? 72.27728 -17.71536 -18.48582 1.000 24.59240 57 ALA C C 1
ATOM 9834 O O . ALA C 1 78 ? 72.25643 -17.90821 -19.70357 1.000 25.14103 57 ALA C O 1
ATOM 9836 N N . THR C 1 79 ? 71.20885 -17.90713 -17.68618 1.000 25.39897 58 THR C N 1
ATOM 9837 C CA . THR C 1 79 ? 69.91914 -18.25523 -18.27394 1.000 26.44613 58 THR C CA 1
ATOM 9838 C C . THR C 1 79 ? 69.04133 -17.02657 -18.39370 1.000 26.51863 58 THR C C 1
ATOM 9839 O O . THR C 1 79 ? 68.77627 -16.35693 -17.38331 1.000 26.32412 58 THR C O 1
ATOM 9843 N N . PRO C 1 80 ? 68.51962 -16.76824 -19.59257 1.000 26.12675 59 PRO C N 1
ATOM 9844 C CA . PRO C 1 80 ? 67.70416 -15.56945 -19.80763 1.000 25.60754 59 PRO C CA 1
ATOM 9845 C C . PRO C 1 80 ? 66.48695 -15.54028 -18.89911 1.000 25.26058 59 PRO C C 1
ATOM 9846 O O . PRO C 1 80 ? 65.92190 -16.57557 -18.54237 1.000 25.12251 59 PRO C O 1
ATOM 9850 N N . GLY C 1 81 ? 66.09560 -14.32808 -18.51751 1.000 25.24151 60 GLY C N 1
ATOM 9851 C CA . GLY C 1 81 ? 65.00739 -14.14069 -17.59339 1.000 25.33131 60 GLY C CA 1
ATOM 9852 C C . GLY C 1 81 ? 65.55738 -13.83068 -16.21906 1.000 24.87688 60 GLY C C 1
ATOM 9853 O O . GLY C 1 81 ? 66.75610 -13.57401 -16.04660 1.000 24.67901 60 GLY C O 1
ATOM 9854 N N . PRO C 1 82 ? 64.69298 -13.83747 -15.20985 1.000 24.46745 61 PRO C N 1
ATOM 9855 C CA . PRO C 1 82 ? 65.18398 -13.64150 -13.84380 1.000 23.85479 61 PRO C CA 1
ATOM 9856 C C . PRO C 1 82 ? 66.05673 -14.82274 -13.45499 1.000 23.08472 61 PRO C C 1
ATOM 9857 O O . PRO C 1 82 ? 65.70670 -15.98079 -13.69020 1.000 23.60054 61 PRO C O 1
ATOM 9861 N N . MET C 1 83 ? 67.18434 -14.52475 -12.82257 1.000 21.87290 62 MET C N 1
ATOM 9862 C CA . MET C 1 83 ? 68.13036 -15.54682 -12.40377 1.000 21.38959 62 MET C CA 1
ATOM 9863 C C . MET C 1 83 ? 68.50240 -15.26746 -10.96471 1.000 20.56980 62 MET C C 1
ATOM 9864 O O . MET C 1 83 ? 68.88969 -14.14456 -10.62901 1.000 20.51037 62 MET C O 1
ATOM 9869 N N . THR C 1 84 ? 68.41393 -16.29939 -10.13365 1.000 20.00781 63 THR C N 1
ATOM 9870 C CA . THR C 1 84 ? 68.68520 -16.19976 -8.71047 1.000 19.38631 63 THR C CA 1
ATOM 9871 C C . THR C 1 84 ? 69.94776 -16.97912 -8.38759 1.000 19.11664 63 THR C C 1
ATOM 9872 O O . THR C 1 84 ? 70.07583 -18.14714 -8.77161 1.000 19.42653 63 THR C O 1
ATOM 9876 N N . LEU C 1 85 ? 70.87671 -16.32167 -7.70004 1.000 18.17061 64 LEU C N 1
ATOM 9877 C CA . LEU C 1 85 ? 72.11145 -16.93294 -7.23798 1.000 18.52721 64 LEU C CA 1
ATOM 9878 C C . LEU C 1 85 ? 72.02860 -17.09440 -5.72917 1.000 17.87455 64 LEU C C 1
ATOM 9879 O O . LEU C 1 85 ? 71.47275 -16.23468 -5.03562 1.000 17.71404 64 LEU C O 1
ATOM 9884 N N . LEU C 1 86 ? 72.58130 -18.19153 -5.22144 1.000 17.16973 65 LEU C N 1
ATOM 9885 C CA . LEU C 1 86 ? 72.47022 -18.52830 -3.81129 1.000 16.53085 65 LEU C CA 1
ATOM 9886 C C . LEU C 1 86 ? 73.84246 -18.54075 -3.15815 1.000 16.67265 65 LEU C C 1
ATOM 9887 O O . LEU C 1 86 ? 74.78667 -19.12377 -3.69718 1.000 15.57178 65 LEU C O 1
ATOM 9892 N N . TYR C 1 87 ? 73.93358 -17.92297 -2.01023 1.000 15.19727 66 TYR C N 1
ATOM 9893 C CA . TYR C 1 87 ? 75.06418 -18.10421 -1.10983 1.000 15.12016 66 TYR C CA 1
ATOM 9894 C C . TYR C 1 87 ? 74.73553 -19.23100 -0.13934 1.000 16.62887 66 TYR C C 1
ATOM 9895 O O . TYR C 1 87 ? 73.67111 -19.19776 0.49240 1.000 14.93388 66 TYR C O 1
ATOM 9904 N N . PRO C 1 88 ? 75.58946 -20.24713 -0.01498 1.000 17.18713 67 PRO C N 1
ATOM 9905 C CA . PRO C 1 88 ? 75.25565 -21.39486 0.83834 1.000 17.05957 67 PRO C CA 1
ATOM 9906 C C . PRO C 1 88 ? 74.89343 -20.96931 2.25397 1.000 17.04676 67 PRO C C 1
ATOM 9907 O O . PRO C 1 88 ? 75.57821 -20.15380 2.87705 1.000 16.78627 67 PRO C O 1
ATOM 9911 N N . GLN C 1 89 ? 73.78831 -21.52345 2.75066 1.000 16.90738 68 GLN C N 1
ATOM 9912 C CA . GLN C 1 89 ? 73.18951 -21.13660 4.02262 1.000 16.82421 68 GLN C CA 1
ATOM 9913 C C . GLN C 1 89 ? 73.31760 -22.23161 5.07467 1.000 16.87075 68 GLN C C 1
ATOM 9914 O O . GLN C 1 89 ? 73.93349 -22.02339 6.12604 1.000 16.93323 68 GLN C O 1
ATOM 9920 N N . TRP C 1 90 ? 72.74187 -23.40344 4.81579 1.000 17.02546 69 TRP C N 1
ATOM 9921 C CA . TRP C 1 90 ? 72.87485 -24.55523 5.70006 1.000 16.81809 69 TRP C CA 1
ATOM 9922 C C . TRP C 1 90 ? 74.09544 -25.36001 5.26088 1.000 16.77956 69 TRP C C 1
ATOM 9923 O O . TRP C 1 90 ? 74.14176 -25.84947 4.13184 1.000 16.24427 69 TRP C O 1
ATOM 9934 N N . ILE C 1 91 ? 75.07574 -25.49776 6.14289 1.000 17.04369 70 ILE C N 1
ATOM 9935 C CA . ILE C 1 91 ? 76.38436 -26.03533 5.77640 1.000 16.87839 70 ILE C CA 1
ATOM 9936 C C . ILE C 1 91 ? 76.50008 -27.44452 6.34692 1.000 16.74736 70 ILE C C 1
ATOM 9937 O O . ILE C 1 91 ? 76.39328 -27.61970 7.56966 1.000 17.21653 70 ILE C O 1
ATOM 9942 N N . PRO C 1 92 ? 76.70983 -28.46495 5.51289 1.000 16.81333 71 PRO C N 1
ATOM 9943 C CA . PRO C 1 92 ? 76.77026 -29.84402 6.01743 1.000 16.88968 71 PRO C CA 1
ATOM 9944 C C . PRO C 1 92 ? 77.82110 -30.00765 7.10142 1.000 16.83982 71 PRO C C 1
ATOM 9945 O O . PRO C 1 92 ? 78.96222 -29.55687 6.96623 1.000 16.00732 71 PRO C O 1
ATOM 9949 N N . GLY C 1 93 ? 77.42678 -30.67408 8.18326 1.000 17.29318 72 GLY C N 1
ATOM 9950 C CA . GLY C 1 93 ? 78.26335 -30.79250 9.34988 1.000 17.89598 72 GLY C CA 1
ATOM 9951 C C . GLY C 1 93 ? 78.03039 -29.72461 10.39561 1.000 18.58014 72 GLY C C 1
ATOM 9952 O O . GLY C 1 93 ? 78.45921 -29.89579 11.54074 1.000 18.17661 72 GLY C O 1
ATOM 9953 N N . ASN C 1 94 ? 77.37734 -28.61861 10.03182 1.000 19.69013 73 ASN C N 1
ATOM 9954 C CA . ASN C 1 94 ? 76.98996 -27.60909 11.00733 1.000 20.40175 73 ASN C CA 1
ATOM 9955 C C . ASN C 1 94 ? 75.54483 -27.74656 11.45353 1.000 19.26030 73 ASN C C 1
ATOM 9956 O O . ASN C 1 94 ? 75.18304 -27.18962 12.49545 1.000 19.12164 73 ASN C O 1
ATOM 9961 N N . HIS C 1 95 ? 74.71536 -28.45666 10.68695 1.000 18.31046 74 HIS C N 1
ATOM 9962 C CA . HIS C 1 95 ? 73.34029 -28.77440 11.06668 1.000 18.02169 74 HIS C CA 1
ATOM 9963 C C . HIS C 1 95 ? 72.52402 -27.52563 11.36151 1.000 16.97974 74 HIS C C 1
ATOM 9964 O O . HIS C 1 95 ? 71.54921 -27.58469 12.11512 1.000 16.73425 74 HIS C O 1
ATOM 9971 N N . SER C 1 96 ? 72.91121 -26.38929 10.79158 1.000 16.55377 75 SER C N 1
ATOM 9972 C CA . SER C 1 96 ? 72.31514 -25.10713 11.12943 1.000 16.28616 75 SER C CA 1
ATOM 9973 C C . SER C 1 96 ? 72.69979 -24.10857 10.04955 1.000 16.62049 75 SER C C 1
ATOM 9974 O O . SER C 1 96 ? 73.64192 -24.35216 9.28657 1.000 16.56845 75 SER C O 1
ATOM 9977 N N . PRO C 1 97 ? 71.98987 -22.98086 9.95087 1.000 16.64248 76 PRO C N 1
ATOM 9978 C CA . PRO C 1 97 ? 72.30141 -22.02730 8.86191 1.000 16.85039 76 PRO C CA 1
ATOM 9979 C C . PRO C 1 97 ? 73.46613 -21.09939 9.19043 1.000 16.92110 76 PRO C C 1
ATOM 9980 O O . PRO C 1 97 ? 73.30970 -19.90257 9.44694 1.000 16.71861 76 PRO C O 1
ATOM 9984 N N . THR C 1 98 ? 74.67915 -21.65213 9.13130 1.000 17.41122 77 THR C N 1
ATOM 9985 C CA . THR C 1 98 ? 75.90122 -20.94531 9.50861 1.000 17.80073 77 THR C CA 1
ATOM 9986 C C . THR C 1 98 ? 76.53225 -20.15478 8.36590 1.000 17.35277 77 THR C C 1
ATOM 9987 O O . THR C 1 98 ? 77.54601 -19.48881 8.59336 1.000 16.92697 77 THR C O 1
ATOM 9991 N N . GLY C 1 99 ? 75.99496 -20.23619 7.14681 1.000 16.65998 78 GLY C N 1
ATOM 9992 C CA . GLY C 1 99 ? 76.52036 -19.46793 6.03805 1.000 15.80581 78 GLY C CA 1
ATOM 9993 C C . GLY C 1 99 ? 76.66208 -18.00291 6.40923 1.000 15.21659 78 GLY C C 1
ATOM 9994 O O . GLY C 1 99 ? 75.70500 -17.36019 6.85776 1.000 14.44075 78 GLY C O 1
ATOM 9995 N N . PRO C 1 100 ? 77.88162 -17.45344 6.27482 1.000 14.97455 79 PRO C N 1
ATOM 9996 C CA . PRO C 1 100 ? 78.13798 -16.07889 6.78142 1.000 15.26501 79 PRO C CA 1
ATOM 9997 C C . PRO C 1 100 ? 77.72501 -14.99811 5.78865 1.000 15.46940 79 PRO C C 1
ATOM 9998 O O . PRO C 1 100 ? 78.54805 -14.29082 5.20051 1.000 15.16834 79 PRO C O 1
ATOM 10002 N N . ILE C 1 101 ? 76.40829 -14.84874 5.61115 1.000 15.65838 80 ILE C N 1
ATOM 10003 C CA . ILE C 1 101 ? 75.88722 -13.99810 4.54083 1.000 15.72493 80 ILE C CA 1
ATOM 10004 C C . ILE C 1 101 ? 76.33639 -12.55121 4.70266 1.000 16.35262 80 ILE C C 1
ATOM 10005 O O . ILE C 1 101 ? 76.56093 -11.85481 3.70628 1.000 16.40219 80 ILE C O 1
ATOM 10010 N N . ASP C 1 102 ? 76.46752 -12.06123 5.94048 1.000 17.30074 81 ASP C N 1
ATOM 10011 C CA . ASP C 1 102 ? 76.81260 -10.65178 6.09986 1.000 18.31942 81 ASP C CA 1
ATOM 10012 C C . ASP C 1 102 ? 78.29743 -10.36816 5.89432 1.000 17.53701 81 ASP C C 1
ATOM 10013 O O . ASP C 1 102 ? 78.70117 -9.20040 5.95874 1.000 17.33021 81 ASP C O 1
ATOM 10018 N N . LYS C 1 103 ? 79.10669 -11.39298 5.63113 1.000 16.64324 82 LYS C N 1
ATOM 10019 C CA . LYS C 1 103 ? 80.51107 -11.21519 5.28695 1.000 16.61992 82 LYS C CA 1
ATOM 10020 C C . LYS C 1 103 ? 80.76233 -11.25002 3.78514 1.000 16.91770 82 LYS C C 1
ATOM 10021 O O . LYS C 1 103 ? 81.92015 -11.16481 3.35819 1.000 16.56280 82 LYS C O 1
ATOM 10027 N N . LEU C 1 104 ? 79.70887 -11.36809 2.97838 1.000 16.68783 83 LEU C N 1
ATOM 10028 C CA . LEU C 1 104 ? 79.81140 -11.25136 1.52752 1.000 17.05765 83 LEU C CA 1
ATOM 10029 C C . LEU C 1 104 ? 79.68924 -9.77310 1.16310 1.000 17.34045 83 LEU C C 1
ATOM 10030 O O . LEU C 1 104 ? 78.62340 -9.17569 1.33205 1.000 17.72326 83 LEU C O 1
ATOM 10035 N N . ALA C 1 105 ? 80.76175 -9.19068 0.62745 1.000 17.31164 84 ALA C N 1
ATOM 10036 C CA . ALA C 1 105 ? 80.79673 -7.76783 0.31587 1.000 17.32284 84 ALA C CA 1
ATOM 10037 C C . ALA C 1 105 ? 81.37453 -7.54086 -1.07989 1.000 17.36803 84 ALA C C 1
ATOM 10038 O O . ALA C 1 105 ? 81.98899 -8.42622 -1.67957 1.000 17.62062 84 ALA C O 1
ATOM 10040 N N . GLY C 1 106 ? 81.17911 -6.32873 -1.59402 1.000 17.32675 85 GLY C N 1
ATOM 10041 C CA . GLY C 1 106 ? 81.73858 -5.96226 -2.88576 1.000 17.51114 85 GLY C CA 1
ATOM 10042 C C . GLY C 1 106 ? 81.12802 -6.68439 -4.06767 1.000 17.52091 85 GLY C C 1
ATOM 10043 O O . GLY C 1 106 ? 81.78207 -6.82656 -5.10716 1.000 17.62421 85 GLY C O 1
ATOM 10044 N N . LEU C 1 107 ? 79.88300 -7.13538 -3.94439 1.000 17.14256 86 LEU C N 1
ATOM 10045 C CA . LEU C 1 107 ? 79.27705 -7.95915 -4.98721 1.000 17.29345 86 LEU C CA 1
ATOM 10046 C C . LEU C 1 107 ? 78.95371 -7.12847 -6.22548 1.000 17.20127 86 LEU C C 1
ATOM 10047 O O . LEU C 1 107 ? 78.18065 -6.16445 -6.15308 1.000 16.71410 86 LEU C O 1
ATOM 10052 N N . VAL C 1 108 ? 79.55193 -7.50194 -7.36028 1.000 17.05770 87 VAL C N 1
ATOM 10053 C CA . VAL C 1 108 ? 79.23068 -6.93754 -8.66689 1.000 17.04551 87 VAL C CA 1
ATOM 10054 C C . VAL C 1 108 ? 78.97141 -8.09857 -9.61644 1.000 17.39598 87 VAL C C 1
ATOM 10055 O O . VAL C 1 108 ? 79.79237 -9.01865 -9.71212 1.000 17.39117 87 VAL C O 1
ATOM 10059 N N . ILE C 1 109 ? 77.83182 -8.06419 -10.30241 1.000 17.85106 88 ILE C N 1
ATOM 10060 C CA . ILE C 1 109 ? 77.42665 -9.11956 -11.22649 1.000 18.14889 88 ILE C CA 1
ATOM 10061 C C . ILE C 1 109 ? 77.39221 -8.54334 -12.63250 1.000 19.36805 88 ILE C C 1
ATOM 10062 O O . ILE C 1 109 ? 76.80118 -7.47997 -12.86250 1.000 19.05925 88 ILE C O 1
ATOM 10067 N N . LYS C 1 110 ? 78.04295 -9.23442 -13.56611 1.000 20.57189 89 LYS C N 1
ATOM 10068 C CA . LYS C 1 110 ? 78.07278 -8.83073 -14.96001 1.000 21.83660 89 LYS C CA 1
ATOM 10069 C C . LYS C 1 110 ? 77.60501 -9.99357 -15.82125 1.000 21.75673 89 LYS C C 1
ATOM 10070 O O . LYS C 1 110 ? 78.02446 -11.13728 -15.62014 1.000 21.59794 89 LYS C O 1
ATOM 10076 N N . VAL C 1 111 ? 76.75921 -9.69555 -16.79706 1.000 21.34239 90 VAL C N 1
ATOM 10077 C CA . VAL C 1 111 ? 76.33387 -10.67724 -17.78720 1.000 21.26204 90 VAL C CA 1
ATOM 10078 C C . VAL C 1 111 ? 76.95490 -10.26187 -19.10555 1.000 22.20183 90 VAL C C 1
ATOM 10079 O O . VAL C 1 111 ? 76.69455 -9.15502 -19.59301 1.000 22.39448 90 VAL C O 1
ATOM 10083 N N . ASP C 1 112 ? 77.79767 -11.12998 -19.66616 1.000 23.22721 91 ASP C N 1
ATOM 10084 C CA . ASP C 1 112 ? 78.47489 -10.83494 -20.92453 1.000 24.25152 91 ASP C CA 1
ATOM 10085 C C . ASP C 1 112 ? 79.21354 -9.50110 -20.84482 1.000 24.38728 91 ASP C C 1
ATOM 10086 O O . ASP C 1 112 ? 79.21409 -8.70592 -21.78729 1.000 24.51900 91 ASP C O 1
ATOM 10091 N N . GLY C 1 113 ? 79.82027 -9.24075 -19.68348 1.000 23.72960 92 GLY C N 1
ATOM 10092 C CA . GLY C 1 113 ? 80.62960 -8.06063 -19.48405 1.000 23.52642 92 GLY C CA 1
ATOM 10093 C C . GLY C 1 113 ? 79.88028 -6.80549 -19.08223 1.000 23.76860 92 GLY C C 1
ATOM 10094 O O . GLY C 1 113 ? 80.52426 -5.78046 -18.82461 1.000 24.15843 92 GLY C O 1
ATOM 10095 N N A LYS C 1 114 ? 78.55486 -6.85060 -19.00197 0.508 23.75505 93 LYS C N 1
ATOM 10096 N N B LYS C 1 114 ? 78.55043 -6.84182 -19.03042 0.492 23.76337 93 LYS C N 1
ATOM 10097 C CA A LYS C 1 114 ? 77.74762 -5.67869 -18.68721 0.508 24.05220 93 LYS C CA 1
ATOM 10098 C CA B LYS C 1 114 ? 77.74148 -5.67823 -18.68657 0.492 24.06229 93 LYS C CA 1
ATOM 10099 C C A LYS C 1 114 ? 77.16165 -5.82963 -17.28969 0.508 23.42871 93 LYS C C 1
ATOM 10100 C C B LYS C 1 114 ? 77.17740 -5.83949 -17.28211 0.492 23.43523 93 LYS C C 1
ATOM 10101 O O A LYS C 1 114 ? 76.48381 -6.82281 -17.00147 0.508 23.19302 93 LYS C O 1
ATOM 10102 O O B LYS C 1 114 ? 76.52158 -6.84405 -16.98427 0.492 23.19744 93 LYS C O 1
ATOM 10113 N N . VAL C 1 115 ? 77.42900 -4.84300 -16.42785 1.000 22.99695 94 VAL C N 1
ATOM 10114 C CA . VAL C 1 115 ? 76.91299 -4.87486 -15.06419 1.000 21.81450 94 VAL C CA 1
ATOM 10115 C C . VAL C 1 115 ? 75.39603 -4.95681 -15.09494 1.000 21.41801 94 VAL C C 1
ATOM 10116 O O . VAL C 1 115 ? 74.73189 -4.23043 -15.84603 1.000 21.33035 94 VAL C O 1
ATOM 10120 N N . VAL C 1 116 ? 74.83952 -5.85766 -14.29280 1.000 20.85053 95 VAL C N 1
ATOM 10121 C CA . VAL C 1 116 ? 73.40127 -5.95557 -14.08101 1.000 20.69435 95 VAL C CA 1
ATOM 10122 C C . VAL C 1 116 ? 73.12809 -5.70430 -12.61074 1.000 21.10497 95 VAL C C 1
ATOM 10123 O O . VAL C 1 116 ? 73.83975 -6.23778 -11.75484 1.000 21.97666 95 VAL C O 1
ATOM 10127 N N . PRO C 1 117 ? 72.14837 -4.87177 -12.25931 1.000 21.03522 96 PRO C N 1
ATOM 10128 C CA . PRO C 1 117 ? 71.86388 -4.62979 -10.84111 1.000 21.44824 96 PRO C CA 1
ATOM 10129 C C . PRO C 1 117 ? 71.26708 -5.87147 -10.20058 1.000 21.63328 96 PRO C C 1
ATOM 10130 O O . PRO C 1 117 ? 70.51099 -6.60818 -10.83372 1.000 21.50064 96 PRO C O 1
ATOM 10134 N N . TRP C 1 118 ? 71.61595 -6.11349 -8.93690 1.000 21.56958 97 TRP C N 1
ATOM 10135 C CA . TRP C 1 118 ? 71.06313 -7.25775 -8.22524 1.000 21.69771 97 TRP C CA 1
ATOM 10136 C C . TRP C 1 118 ? 70.12767 -6.81481 -7.10821 1.000 22.78009 97 TRP C C 1
ATOM 10137 O O . TRP C 1 118 ? 70.26133 -5.71961 -6.55054 1.000 22.57948 97 TRP C O 1
ATOM 10148 N N . THR C 1 119 ? 69.16806 -7.68627 -6.80493 1.000 23.61507 98 THR C N 1
ATOM 10149 C CA . THR C 1 119 ? 68.17058 -7.46229 -5.76609 1.000 23.96917 98 THR C CA 1
ATOM 10150 C C . THR C 1 119 ? 68.14258 -8.68402 -4.86329 1.000 22.92241 98 THR C C 1
ATOM 10151 O O . THR C 1 119 ? 67.95382 -9.80746 -5.34354 1.000 23.20704 98 THR C O 1
ATOM 10155 N N . ARG C 1 120 ? 68.32627 -8.46759 -3.56620 1.000 21.21575 99 ARG C N 1
ATOM 10156 C CA . ARG C 1 120 ? 68.23337 -9.54445 -2.59449 1.000 19.39452 99 ARG C CA 1
ATOM 10157 C C . ARG C 1 120 ? 66.77224 -9.82181 -2.24780 1.000 18.68962 99 ARG C C 1
ATOM 10158 O O . ARG C 1 120 ? 65.95144 -8.90345 -2.17458 1.000 18.69221 99 ARG C O 1
ATOM 10166 N N . ASP C 1 121 ? 66.44609 -11.09557 -2.04122 1.000 18.63491 100 ASP C N 1
ATOM 10167 C CA . ASP C 1 121 ? 65.11023 -11.48422 -1.58912 1.000 18.32694 100 ASP C CA 1
ATOM 10168 C C . ASP C 1 121 ? 64.99373 -11.15612 -0.10415 1.000 18.21273 100 ASP C C 1
ATOM 10169 O O . ASP C 1 121 ? 65.69741 -11.74515 0.72135 1.000 17.45654 100 ASP C O 1
ATOM 10174 N N . GLN C 1 122 ? 64.10559 -10.22263 0.25211 1.000 18.24159 101 GLN C N 1
ATOM 10175 C CA . GLN C 1 122 ? 64.01084 -9.85031 1.66214 1.000 18.13192 101 GLN C CA 1
ATOM 10176 C C . GLN C 1 122 ? 63.48449 -10.98884 2.52856 1.000 18.26387 101 GLN C C 1
ATOM 10177 O O . GLN C 1 122 ? 63.67520 -10.96107 3.74757 1.000 18.41972 101 GLN C O 1
ATOM 10183 N N . PHE C 1 123 ? 62.86000 -12.00279 1.93339 1.000 18.17091 102 PHE C N 1
ATOM 10184 C CA . PHE C 1 123 ? 62.43460 -13.18265 2.67260 1.000 18.00591 102 PHE C CA 1
ATOM 10185 C C . PHE C 1 123 ? 63.37684 -14.36214 2.47451 1.000 17.18439 102 PHE C C 1
ATOM 10186 O O . PHE C 1 123 ? 63.08944 -15.46027 2.95528 1.000 16.66549 102 PHE C O 1
ATOM 10194 N N . ASP C 1 124 ? 64.50321 -14.14775 1.79204 1.000 16.87961 103 ASP C N 1
ATOM 10195 C CA . ASP C 1 124 ? 65.55003 -15.16509 1.64668 1.000 16.43409 103 ASP C CA 1
ATOM 10196 C C . ASP C 1 124 ? 66.84266 -14.38435 1.37976 1.000 15.98517 103 ASP C C 1
ATOM 10197 O O . ASP C 1 124 ? 67.22633 -14.18579 0.22739 1.000 15.23554 103 ASP C O 1
ATOM 10202 N N . VAL C 1 125 ? 67.49869 -13.95219 2.45663 1.000 15.64942 104 VAL C N 1
ATOM 10203 C CA . VAL C 1 125 ? 68.57284 -12.96981 2.33444 1.000 15.53771 104 VAL C CA 1
ATOM 10204 C C . VAL C 1 125 ? 69.82951 -13.59869 1.74873 1.000 15.98693 104 VAL C C 1
ATOM 10205 O O . VAL C 1 125 ? 70.81265 -12.89886 1.48590 1.000 16.30249 104 VAL C O 1
ATOM 10209 N N . TYR C 1 126 ? 69.80532 -14.91084 1.52232 1.000 16.25660 105 TYR C N 1
ATOM 10210 C CA . TYR C 1 126 ? 70.89608 -15.59115 0.83668 1.000 16.56375 105 TYR C CA 1
ATOM 10211 C C . TYR C 1 126 ? 70.70242 -15.65035 -0.67667 1.000 16.69461 105 TYR C C 1
ATOM 10212 O O . TYR C 1 126 ? 71.55331 -16.21652 -1.37035 1.000 16.33772 105 TYR C O 1
ATOM 10221 N N . ALA C 1 127 ? 69.62845 -15.06768 -1.21150 1.000 17.02044 106 ALA C N 1
ATOM 10222 C CA . ALA C 1 127 ? 69.28275 -15.20859 -2.62336 1.000 16.98286 106 ALA C CA 1
ATOM 10223 C C . ALA C 1 127 ? 69.38303 -13.85794 -3.32143 1.000 17.11837 106 ALA C C 1
ATOM 10224 O O . ALA C 1 127 ? 68.70215 -12.90303 -2.93428 1.000 17.03224 106 ALA C O 1
ATOM 10226 N N . PHE C 1 128 ? 70.19753 -13.79722 -4.37424 1.000 17.06321 107 PHE C N 1
ATOM 10227 C CA . PHE C 1 128 ? 70.41624 -12.58816 -5.16033 1.000 17.08623 107 PHE C CA 1
ATOM 10228 C C . PHE C 1 128 ? 69.81608 -12.79672 -6.54079 1.000 18.14042 107 PHE C C 1
ATOM 10229 O O . PHE C 1 128 ? 70.06205 -13.82656 -7.17334 1.000 17.98606 107 PHE C O 1
ATOM 10237 N N . LYS C 1 129 ? 69.02061 -11.83566 -6.99740 1.000 19.28173 108 LYS C N 1
ATOM 10238 C CA . LYS C 1 129 ? 68.31976 -11.94897 -8.26793 1.000 20.60526 108 LYS C CA 1
ATOM 10239 C C . LYS C 1 129 ? 68.81514 -10.89566 -9.25104 1.000 19.59344 108 LYS C C 1
ATOM 10240 O O . LYS C 1 129 ? 68.94555 -9.71975 -8.89477 1.000 18.93841 108 LYS C O 1
ATOM 10246 N N . VAL C 1 130 ? 69.07609 -11.31646 -10.49118 1.000 19.42172 109 VAL C N 1
ATOM 10247 C CA . VAL C 1 130 ? 69.37732 -10.40452 -11.58743 1.000 19.34030 109 VAL C CA 1
ATOM 10248 C C . VAL C 1 130 ? 68.47332 -10.75383 -12.76110 1.000 20.66247 109 VAL C C 1
ATOM 10249 O O . VAL C 1 130 ? 67.86769 -11.82574 -12.81814 1.000 20.20494 109 VAL C O 1
ATOM 10253 N N . ASP C 1 131 ? 68.40408 -9.83542 -13.71489 1.000 22.12487 110 ASP C N 1
ATOM 10254 C CA . ASP C 1 131 ? 67.66530 -10.05707 -14.94819 1.000 22.68543 110 ASP C CA 1
ATOM 10255 C C . ASP C 1 131 ? 68.67517 -10.30248 -16.05685 1.000 22.22166 110 ASP C C 1
ATOM 10256 O O . ASP C 1 131 ? 69.49399 -9.42925 -16.36695 1.000 22.64151 110 ASP C O 1
ATOM 10261 N N . VAL C 1 132 ? 68.64359 -11.50735 -16.61332 1.000 21.38641 111 VAL C N 1
ATOM 10262 C CA . VAL C 1 132 ? 69.56137 -11.91252 -17.67056 1.000 20.96816 111 VAL C CA 1
ATOM 10263 C C . VAL C 1 132 ? 68.88628 -11.62538 -19.01094 1.000 21.02039 111 VAL C C 1
ATOM 10264 O O . VAL C 1 132 ? 67.76842 -12.10892 -19.23649 1.000 20.60559 111 VAL C O 1
ATOM 10268 N N . PRO C 1 133 ? 69.50147 -10.84907 -19.89686 1.000 21.36289 112 PRO C N 1
ATOM 10269 C CA . PRO C 1 133 ? 68.85764 -10.54779 -21.18109 1.000 22.19081 112 PRO C CA 1
ATOM 10270 C C . PRO C 1 133 ? 68.74030 -11.78557 -22.05799 1.000 23.86720 112 PRO C C 1
ATOM 10271 O O . PRO C 1 133 ? 69.47776 -12.76256 -21.91611 1.000 23.15261 112 PRO C O 1
ATOM 10275 N N . GLN C 1 134 ? 67.78187 -11.73228 -22.98058 1.000 26.08661 113 GLN C N 1
ATOM 10276 C CA . GLN C 1 134 ? 67.67344 -12.77921 -23.98645 1.000 27.64520 113 GLN C CA 1
ATOM 10277 C C . GLN C 1 134 ? 68.97035 -12.83541 -24.78227 1.000 26.90646 113 GLN C C 1
ATOM 10278 O O . GLN C 1 134 ? 69.59944 -11.80511 -25.03121 1.000 26.72097 113 GLN C O 1
ATOM 10284 N N . GLY C 1 135 ? 69.38838 -14.04251 -25.16843 1.000 26.53365 114 GLY C N 1
ATOM 10285 C CA . GLY C 1 135 ? 70.60781 -14.17361 -25.94547 1.000 25.47866 114 GLY C CA 1
ATOM 10286 C C . GLY C 1 135 ? 71.90614 -14.11997 -25.16670 1.000 24.71236 114 GLY C C 1
ATOM 10287 O O . GLY C 1 135 ? 72.97892 -14.10978 -25.78045 1.000 25.13833 114 GLY C O 1
ATOM 10288 N N . ALA C 1 136 ? 71.85049 -14.06366 -23.84250 1.000 23.70023 115 ALA C N 1
ATOM 10289 C CA . ALA C 1 136 ? 73.05649 -13.97346 -23.03364 1.000 22.81533 115 ALA C CA 1
ATOM 10290 C C . ALA C 1 136 ? 73.81532 -15.30130 -23.01964 1.000 22.15581 115 ALA C C 1
ATOM 10291 O O . ALA C 1 136 ? 73.26574 -16.36974 -23.31168 1.000 21.76971 115 ALA C O 1
ATOM 10293 N N . SER C 1 137 ? 75.10264 -15.22372 -22.67122 1.000 21.53926 116 SER C N 1
ATOM 10294 C CA . SER C 1 137 ? 75.94756 -16.41162 -22.61650 1.000 20.90411 116 SER C CA 1
ATOM 10295 C C . SER C 1 137 ? 76.48157 -16.70884 -21.22585 1.000 20.10375 116 SER C C 1
ATOM 10296 O O . SER C 1 137 ? 76.35188 -17.84250 -20.74729 1.000 19.36871 116 SER C O 1
ATOM 10299 N N . GLU C 1 138 ? 77.00922 -15.71016 -20.52672 1.000 20.25455 117 GLU C N 1
ATOM 10300 C CA . GLU C 1 138 ? 77.80567 -15.98857 -19.34214 1.000 21.14114 117 GLU C CA 1
ATOM 10301 C C . GLU C 1 138 ? 77.56400 -14.93559 -18.27340 1.000 20.74045 117 GLU C C 1
ATOM 10302 O O . GLU C 1 138 ? 77.45925 -13.74223 -18.57683 1.000 20.25525 117 GLU C O 1
ATOM 10308 N N . LEU C 1 139 ? 77.49124 -15.38665 -17.02266 1.000 20.11823 118 LEU C N 1
ATOM 10309 C CA . LEU C 1 139 ? 77.36702 -14.50982 -15.86819 1.000 19.90507 118 LEU C CA 1
ATOM 10310 C C . LEU C 1 139 ? 78.63108 -14.63753 -15.03296 1.000 20.48855 118 LEU C C 1
ATOM 10311 O O . LEU C 1 139 ? 79.11130 -15.75013 -14.79224 1.000 20.19205 118 LEU C O 1
ATOM 10316 N N . VAL C 1 140 ? 79.16889 -13.50070 -14.60518 1.000 20.72970 119 VAL C N 1
ATOM 10317 C CA . VAL C 1 140 ? 80.31376 -13.45381 -13.70643 1.000 19.87666 119 VAL C CA 1
ATOM 10318 C C . VAL C 1 140 ? 79.91196 -12.62202 -12.50205 1.000 20.03288 119 VAL C C 1
ATOM 10319 O O . VAL C 1 140 ? 79.41924 -11.49824 -12.65878 1.000 20.20154 119 VAL C O 1
ATOM 10323 N N . ALA C 1 141 ? 80.08508 -13.18722 -11.30987 1.000 20.64894 120 ALA C N 1
ATOM 10324 C CA . ALA C 1 141 ? 79.87031 -12.47729 -10.05579 1.000 20.47668 120 ALA C CA 1
ATOM 10325 C C . ALA C 1 141 ? 81.19674 -12.39496 -9.31999 1.000 21.01681 120 ALA C C 1
ATOM 10326 O O . ALA C 1 141 ? 81.87595 -13.41116 -9.14384 1.000 20.62833 120 ALA C O 1
ATOM 10328 N N . GLU C 1 142 ? 81.58077 -11.18627 -8.92752 1.000 21.99492 121 GLU C N 1
ATOM 10329 C CA . GLU C 1 142 ? 82.78586 -10.97147 -8.14332 1.000 22.95618 121 GLU C CA 1
ATOM 10330 C C . GLU C 1 142 ? 82.40262 -10.38043 -6.79709 1.000 20.64517 121 GLU C C 1
ATOM 10331 O O . GLU C 1 142 ? 81.50733 -9.53443 -6.71019 1.000 19.75786 121 GLU C O 1
ATOM 10337 N N . PHE C 1 143 ? 83.05457 -10.85704 -5.74562 1.000 19.09078 122 PHE C N 1
ATOM 10338 C CA . PHE C 1 143 ? 82.78569 -10.36272 -4.40572 1.000 18.06988 122 PHE C CA 1
ATOM 10339 C C . PHE C 1 143 ? 83.97136 -10.73279 -3.53044 1.000 18.03053 122 PHE C C 1
ATOM 10340 O O . PHE C 1 143 ? 84.91145 -11.39775 -3.97324 1.000 17.47335 122 PHE C O 1
ATOM 10348 N N . LYS C 1 144 ? 83.91075 -10.30317 -2.27685 1.000 18.87925 123 LYS C N 1
ATOM 10349 C CA . LYS C 1 144 ? 84.95267 -10.58209 -1.30267 1.000 19.88334 123 LYS C CA 1
ATOM 10350 C C . LYS C 1 144 ? 84.30285 -11.21496 -0.08513 1.000 18.79192 123 LYS C C 1
ATOM 10351 O O . LYS C 1 144 ? 83.20846 -10.81165 0.32279 1.000 18.89760 123 LYS C O 1
ATOM 10357 N N . PHE C 1 145 ? 84.94828 -12.23772 0.46037 1.000 17.42159 124 PHE C N 1
ATOM 10358 C CA . PHE C 1 145 ? 84.53805 -12.81665 1.73476 1.000 16.59336 124 PHE C CA 1
ATOM 10359 C C . PHE C 1 145 ? 85.40798 -12.18174 2.81247 1.000 16.76649 124 PHE C C 1
ATOM 10360 O O . PHE C 1 145 ? 86.62761 -12.38280 2.82971 1.000 16.11645 124 PHE C O 1
ATOM 10368 N N . LEU C 1 146 ? 84.78817 -11.38357 3.68461 1.000 16.97865 125 LEU C N 1
ATOM 10369 C CA . LEU C 1 146 ? 85.52270 -10.69333 4.74530 1.000 17.81579 125 LEU C CA 1
ATOM 10370 C C . LEU C 1 146 ? 85.52911 -11.59720 5.97052 1.000 17.62562 125 LEU C C 1
ATOM 10371 O O . LEU C 1 146 ? 84.65071 -11.52251 6.83084 1.000 17.43318 125 LEU C O 1
ATOM 10376 N N . SER C 1 147 ? 86.53901 -12.46356 6.04873 1.000 17.83546 126 SER C N 1
ATOM 10377 C CA . SER C 1 147 ? 86.60836 -13.45204 7.11243 1.000 17.98677 126 SER C CA 1
ATOM 10378 C C . SER C 1 147 ? 86.88934 -12.77373 8.45935 1.000 18.08633 126 SER C C 1
ATOM 10379 O O . SER C 1 147 ? 87.30779 -11.61368 8.50350 1.000 17.58369 126 SER C O 1
ATOM 10382 N N . PRO C 1 148 ? 86.62120 -13.46588 9.57139 1.000 18.17273 127 PRO C N 1
ATOM 10383 C CA . PRO C 1 148 ? 86.67175 -12.80920 10.88901 1.000 18.03976 127 PRO C CA 1
ATOM 10384 C C . PRO C 1 148 ? 88.02104 -12.17028 11.19455 1.000 17.70361 127 PRO C C 1
ATOM 10385 O O . PRO C 1 148 ? 89.06866 -12.81591 11.12614 1.000 17.56508 127 PRO C O 1
ATOM 10389 N N . GLN C 1 149 ? 87.97717 -10.89070 11.56359 1.000 17.40697 128 GLN C N 1
ATOM 10390 C CA . GLN C 1 149 ? 89.15829 -10.17345 12.01328 1.000 17.56681 128 GLN C CA 1
ATOM 10391 C C . GLN C 1 149 ? 89.38167 -10.32411 13.50893 1.000 17.34666 128 GLN C C 1
ATOM 10392 O O . GLN C 1 149 ? 90.43557 -9.91778 14.01217 1.000 17.03830 128 GLN C O 1
ATOM 10398 N N . ALA C 1 150 ? 88.41982 -10.91885 14.20878 1.000 17.01006 129 ALA C N 1
ATOM 10399 C CA . ALA C 1 150 ? 88.53356 -11.30709 15.60638 1.000 17.51354 129 ALA C CA 1
ATOM 10400 C C . ALA C 1 150 ? 87.49597 -12.39266 15.84989 1.000 17.76731 129 ALA C C 1
ATOM 10401 O O . ALA C 1 150 ? 86.54088 -12.53647 15.08206 1.000 17.44226 129 ALA C O 1
ATOM 10403 N N A SER C 1 151 ? 87.69234 -13.15755 16.92833 0.554 17.67421 130 SER C N 1
ATOM 10404 N N B SER C 1 151 ? 87.69262 -13.14818 16.93531 0.446 17.68139 130 SER C N 1
ATOM 10405 C CA A SER C 1 151 ? 86.79815 -14.27801 17.20717 0.554 18.22926 130 SER C CA 1
ATOM 10406 C CA B SER C 1 151 ? 86.80381 -14.26915 17.22965 0.446 18.22420 130 SER C CA 1
ATOM 10407 C C A SER C 1 151 ? 85.36680 -13.82902 17.48214 0.554 17.73799 130 SER C C 1
ATOM 10408 C C B SER C 1 151 ? 85.36371 -13.81590 17.43487 0.446 17.78578 130 SER C C 1
ATOM 10409 O O A SER C 1 151 ? 84.44490 -14.64772 17.39179 0.554 18.14737 130 SER C O 1
ATOM 10410 O O B SER C 1 151 ? 84.43238 -14.60690 17.24363 0.446 18.13604 130 SER C O 1
ATOM 10415 N N . SER C 1 152 ? 85.15904 -12.55199 17.81528 1.000 17.94233 131 SER C N 1
ATOM 10416 C CA . SER C 1 152 ? 83.80655 -12.03757 17.99382 1.000 18.15432 131 SER C CA 1
ATOM 10417 C C . SER C 1 152 ? 82.99821 -12.08070 16.70264 1.000 18.31901 131 SER C C 1
ATOM 10418 O O . SER C 1 152 ? 81.76291 -12.04171 16.75776 1.000 18.18456 131 SER C O 1
ATOM 10421 N N . GLN C 1 153 ? 83.66268 -12.14467 15.54688 1.000 17.97210 132 GLN C N 1
ATOM 10422 C CA . GLN C 1 153 ? 82.99108 -12.20004 14.25497 1.000 17.62291 132 GLN C CA 1
ATOM 10423 C C . GLN C 1 153 ? 82.81626 -13.62274 13.73131 1.000 17.59772 132 GLN C C 1
ATOM 10424 O O . GLN C 1 153 ? 82.21547 -13.80883 12.66983 1.000 17.21617 132 GLN C O 1
ATOM 10430 N N . GLY C 1 154 ? 83.28755 -14.62255 14.46157 1.000 17.59351 133 GLY C N 1
ATOM 10431 C CA . GLY C 1 154 ? 83.37150 -15.99060 13.98737 1.000 17.62459 133 GLY C CA 1
ATOM 10432 C C . GLY C 1 154 ? 84.79603 -16.50093 14.09669 1.000 17.73486 133 GLY C C 1
ATOM 10433 O O . GLY C 1 154 ? 85.69685 -15.80150 14.55373 1.000 18.12890 133 GLY C O 1
ATOM 10434 N N . ARG C 1 155 ? 84.99389 -17.75251 13.68051 1.000 17.65589 134 ARG C N 1
ATOM 10435 C CA . ARG C 1 155 ? 86.32111 -18.33981 13.82517 1.000 18.11212 134 ARG C CA 1
ATOM 10436 C C . ARG C 1 155 ? 87.27858 -17.79248 12.76831 1.000 18.30122 134 ARG C C 1
ATOM 10437 O O . ARG C 1 155 ? 86.92954 -17.65547 11.58958 1.000 18.51127 134 ARG C O 1
ATOM 10445 N N . VAL C 1 156 ? 88.49282 -17.46276 13.21456 1.000 17.52923 135 VAL C N 1
ATOM 10446 C CA . VAL C 1 156 ? 89.49417 -16.85193 12.35057 1.000 17.86066 135 VAL C CA 1
ATOM 10447 C C . VAL C 1 156 ? 89.98994 -17.87186 11.33293 1.000 18.32743 135 VAL C C 1
ATOM 10448 O O . VAL C 1 156 ? 90.27736 -19.02902 11.67109 1.000 18.73146 135 VAL C O 1
ATOM 10452 N N . MET C 1 157 ? 90.10037 -17.44039 10.07311 1.000 17.81712 136 MET C N 1
ATOM 10453 C CA . MET C 1 157 ? 90.45680 -18.32455 8.97425 1.000 17.56878 136 MET C CA 1
ATOM 10454 C C . MET C 1 157 ? 91.75250 -17.93351 8.26905 1.000 17.30249 136 MET C C 1
ATOM 10455 O O . MET C 1 157 ? 92.18269 -18.64948 7.35710 1.000 17.35519 136 MET C O 1
ATOM 10460 N N . MET C 1 158 ? 92.38292 -16.82466 8.65072 1.000 16.99884 137 MET C N 1
ATOM 10461 C CA . MET C 1 158 ? 93.65816 -16.41938 8.07468 1.000 16.88902 137 MET C CA 1
ATOM 10462 C C . MET C 1 158 ? 94.59215 -15.95674 9.18648 1.000 16.96284 137 MET C C 1
ATOM 10463 O O . MET C 1 158 ? 94.16263 -15.27462 10.11686 1.000 16.45839 137 MET C O 1
ATOM 10468 N N . THR C 1 159 ? 95.87091 -16.34265 9.09020 1.000 17.21367 138 THR C N 1
ATOM 10469 C CA . THR C 1 159 ? 96.90963 -15.93024 10.03194 1.000 17.68514 138 THR C CA 1
ATOM 10470 C C . THR C 1 159 ? 98.15914 -15.59939 9.21912 1.000 18.38377 138 THR C C 1
ATOM 10471 O O . THR C 1 159 ? 98.18584 -15.85778 8.00689 1.000 17.84263 138 THR C O 1
ATOM 10475 N N . PRO C 1 160 ? 99.21283 -15.03423 9.82227 1.000 18.81356 139 PRO C N 1
ATOM 10476 C CA . PRO C 1 160 ? 100.44274 -14.80761 9.04542 1.000 19.01570 139 PRO C CA 1
ATOM 10477 C C . PRO C 1 160 ? 101.11485 -16.08735 8.59560 1.000 19.54896 139 PRO C C 1
ATOM 10478 O O . PRO C 1 160 ? 101.96954 -16.03011 7.70186 1.000 20.04755 139 PRO C O 1
ATOM 10482 N N . GLU C 1 161 ? 100.74320 -17.24280 9.15845 1.000 19.68060 140 GLU C N 1
ATOM 10483 C CA . GLU C 1 161 ? 101.39467 -18.49797 8.82583 1.000 20.55321 140 GLU C CA 1
ATOM 10484 C C . GLU C 1 161 ? 100.49226 -19.53920 8.18570 1.000 20.04657 140 GLU C C 1
ATOM 10485 O O . GLU C 1 161 ? 101.01935 -20.48277 7.59704 1.000 20.28969 140 GLU C O 1
ATOM 10491 N N . MET C 1 162 ? 99.16815 -19.41132 8.27423 1.000 19.37054 141 MET C N 1
ATOM 10492 C CA . MET C 1 162 ? 98.29768 -20.44070 7.71669 1.000 18.75886 141 MET C CA 1
ATOM 10493 C C . MET C 1 162 ? 96.94464 -19.82623 7.38460 1.000 17.83802 141 MET C C 1
ATOM 10494 O O . MET C 1 162 ? 96.62307 -18.70903 7.80185 1.000 17.23259 141 MET C O 1
ATOM 10499 N N . LEU C 1 163 ? 96.15454 -20.57547 6.61805 1.000 17.24834 142 LEU C N 1
ATOM 10500 C CA . LEU C 1 163 ? 94.80056 -20.15001 6.29163 1.000 17.62436 142 LEU C CA 1
ATOM 10501 C C . LEU C 1 163 ? 93.91697 -21.37403 6.10573 1.000 17.91530 142 LEU C C 1
ATOM 10502 O O . LEU C 1 163 ? 94.39373 -22.47767 5.83929 1.000 18.08554 142 LEU C O 1
ATOM 10507 N N . ASN C 1 164 ? 92.61068 -21.14488 6.21754 1.000 17.71839 143 ASN C N 1
ATOM 10508 C CA . ASN C 1 164 ? 91.59225 -22.18486 6.13056 1.000 18.07642 143 ASN C CA 1
ATOM 10509 C C . ASN C 1 164 ? 90.56976 -21.70277 5.10721 1.000 18.43746 143 ASN C C 1
ATOM 10510 O O . ASN C 1 164 ? 89.87724 -20.70567 5.34016 1.000 18.62705 143 ASN C O 1
ATOM 10515 N N . LEU C 1 165 ? 90.49447 -22.37945 3.96460 1.000 18.27792 144 LEU C N 1
ATOM 10516 C CA . LEU C 1 165 ? 89.54796 -22.01584 2.91620 1.000 18.03050 144 LEU C CA 1
ATOM 10517 C C . LEU C 1 165 ? 88.37966 -22.99451 2.93050 1.000 17.73248 144 LEU C C 1
ATOM 10518 O O . LEU C 1 165 ? 88.56414 -24.19398 2.69828 1.000 18.25934 144 LEU C O 1
ATOM 10523 N N . GLN C 1 166 ? 87.18649 -22.48343 3.22403 1.000 17.72109 145 GLN C N 1
ATOM 10524 C CA . GLN C 1 166 ? 85.94462 -23.24945 3.14733 1.000 17.06384 145 GLN C CA 1
ATOM 10525 C C . GLN C 1 166 ? 85.17034 -22.71654 1.94745 1.000 16.95278 145 GLN C C 1
ATOM 10526 O O . GLN C 1 166 ? 84.74043 -21.55570 1.94488 1.000 16.46675 145 GLN C O 1
ATOM 10532 N N . TRP C 1 167 ? 85.00467 -23.56268 0.92679 1.000 17.19912 146 TRP C N 1
ATOM 10533 C CA . TRP C 1 167 ? 84.52388 -23.09171 -0.36661 1.000 17.85010 146 TRP C CA 1
ATOM 10534 C C . TRP C 1 167 ? 83.09761 -22.55653 -0.31479 1.000 17.83580 146 TRP C C 1
ATOM 10535 O O . TRP C 1 167 ? 82.72611 -21.75220 -1.17690 1.000 17.69791 146 TRP C O 1
ATOM 10546 N N . ASN C 1 168 ? 82.29225 -22.97255 0.66789 1.000 17.83872 147 ASN C N 1
ATOM 10547 C CA . ASN C 1 168 ? 80.95307 -22.40093 0.79491 1.000 17.75871 147 ASN C CA 1
ATOM 10548 C C . ASN C 1 168 ? 81.00356 -20.90602 1.09169 1.000 17.40644 147 ASN C C 1
ATOM 10549 O O . ASN C 1 168 ? 80.09028 -20.16669 0.70101 1.000 17.16832 147 ASN C O 1
ATOM 10554 N N . THR C 1 169 ? 82.05957 -20.43594 1.76555 1.000 16.64519 148 THR C N 1
ATOM 10555 C CA . THR C 1 169 ? 82.16678 -19.00543 2.03636 1.000 16.53645 148 THR C CA 1
ATOM 10556 C C . THR C 1 169 ? 82.54076 -18.21687 0.79065 1.000 17.15415 148 THR C C 1
ATOM 10557 O O . THR C 1 169 ? 82.39138 -16.99155 0.77776 1.000 17.53042 148 THR C O 1
ATOM 10561 N N . THR C 1 170 ? 83.02720 -18.89157 -0.24817 1.000 17.37110 149 THR C N 1
ATOM 10562 C CA . THR C 1 170 ? 83.49406 -18.22947 -1.45484 1.000 17.93017 149 THR C CA 1
ATOM 10563 C C . THR C 1 170 ? 82.75141 -18.76419 -2.67487 1.000 18.06735 149 THR C C 1
ATOM 10564 O O . THR C 1 170 ? 83.37834 -19.09412 -3.68462 1.000 18.66818 149 THR C O 1
ATOM 10568 N N . ALA C 1 171 ? 81.42543 -18.87235 -2.59802 1.000 17.76530 150 ALA C N 1
ATOM 10569 C CA . ALA C 1 171 ? 80.67449 -19.46188 -3.69953 1.000 17.90106 150 ALA C CA 1
ATOM 10570 C C . ALA C 1 171 ? 79.28913 -18.84365 -3.80412 1.000 17.80499 150 ALA C C 1
ATOM 10571 O O . ALA C 1 171 ? 78.63695 -18.58093 -2.79080 1.000 17.46166 150 ALA C O 1
ATOM 10573 N N . LEU C 1 172 ? 78.86882 -18.58637 -5.04296 1.000 17.67259 151 LEU C N 1
ATOM 10574 C CA . LEU C 1 172 ? 77.47948 -18.35961 -5.40908 1.000 17.36161 151 LEU C CA 1
ATOM 10575 C C . LEU C 1 172 ? 77.11764 -19.39262 -6.46798 1.000 17.39840 151 LEU C C 1
ATOM 10576 O O . LEU C 1 172 ? 77.94561 -19.71823 -7.32291 1.000 18.50081 151 LEU C O 1
ATOM 10581 N N . TYR C 1 173 ? 75.91070 -19.94302 -6.39277 1.000 17.06524 152 TYR C N 1
ATOM 10582 C CA . TYR C 1 173 ? 75.49680 -20.96026 -7.34914 1.000 18.03281 152 TYR C CA 1
ATOM 10583 C C . TYR C 1 173 ? 74.03116 -20.76492 -7.70860 1.000 18.08748 152 TYR C C 1
ATOM 10584 O O . TYR C 1 173 ? 73.25928 -20.22674 -6.90585 1.000 16.11020 152 TYR C O 1
ATOM 10593 N N . PRO C 1 174 ? 73.62126 -21.18263 -8.90773 1.000 18.34899 153 PRO C N 1
ATOM 10594 C CA . PRO C 1 174 ? 72.24313 -20.91552 -9.34324 1.000 18.65224 153 PRO C CA 1
ATOM 10595 C C . PRO C 1 174 ? 71.21997 -21.68933 -8.52561 1.000 19.17479 153 PRO C C 1
ATOM 10596 O O . PRO C 1 174 ? 71.41028 -22.86333 -8.19708 1.000 18.75965 153 PRO C O 1
ATOM 10600 N N . ALA C 1 175 ? 70.12756 -21.00889 -8.19133 1.000 19.77846 154 ALA C N 1
ATOM 10601 C CA . ALA C 1 175 ? 68.99999 -21.68612 -7.57931 1.000 19.81611 154 ALA C CA 1
ATOM 10602 C C . ALA C 1 175 ? 68.33732 -22.60499 -8.59669 1.000 20.09849 154 ALA C C 1
ATOM 10603 O O . ALA C 1 175 ? 68.49194 -22.44189 -9.81010 1.000 20.45505 154 ALA C O 1
ATOM 10605 N N . GLY C 1 176 ? 67.60314 -23.59053 -8.08323 1.000 20.14344 155 GLY C N 1
ATOM 10606 C CA . GLY C 1 176 ? 66.81898 -24.48266 -8.90792 1.000 20.64640 155 GLY C CA 1
ATOM 10607 C C . GLY C 1 176 ? 67.44023 -25.83177 -9.19046 1.000 21.10876 155 GLY C C 1
ATOM 10608 O O . GLY C 1 176 ? 66.82514 -26.63670 -9.90105 1.000 20.82094 155 GLY C O 1
ATOM 10609 N N . TYR C 1 177 ? 68.62700 -26.11278 -8.65592 1.000 21.41722 156 TYR C N 1
ATOM 10610 C CA . TYR C 1 177 ? 69.34507 -27.34191 -8.96396 1.000 21.93217 156 TYR C CA 1
ATOM 10611 C C . TYR C 1 177 ? 69.78040 -28.03183 -7.68236 1.000 21.70236 156 TYR C C 1
ATOM 10612 O O . TYR C 1 177 ? 70.23541 -27.37499 -6.74146 1.000 21.03986 156 TYR C O 1
ATOM 10621 N N . PHE C 1 178 ? 69.65761 -29.35773 -7.65299 1.000 21.95718 157 PHE C N 1
ATOM 10622 C CA . PHE C 1 178 ? 70.41027 -30.14287 -6.68202 1.000 22.40592 157 PHE C CA 1
ATOM 10623 C C . PHE C 1 178 ? 71.88635 -29.79366 -6.80730 1.000 21.52879 157 PHE C C 1
ATOM 10624 O O . PHE C 1 178 ? 72.41748 -29.70784 -7.91816 1.000 21.13270 157 PHE C O 1
ATOM 10632 N N . ALA C 1 179 ? 72.54187 -29.56150 -5.66461 1.000 20.77258 158 ALA C N 1
ATOM 10633 C CA . ALA C 1 179 ? 73.93980 -29.14169 -5.69438 1.000 20.59248 158 ALA C CA 1
ATOM 10634 C C . ALA C 1 179 ? 74.82378 -30.17312 -6.38987 1.000 21.04654 158 ALA C C 1
ATOM 10635 O O . ALA C 1 179 ? 75.78283 -29.81136 -7.08212 1.000 20.40082 158 ALA C O 1
ATOM 10637 N N . ARG C 1 180 ? 74.51164 -31.46179 -6.22927 1.000 22.13718 159 ARG C N 1
ATOM 10638 C CA . ARG C 1 180 ? 75.33689 -32.51232 -6.81819 1.000 24.10276 159 ARG C CA 1
ATOM 10639 C C . ARG C 1 180 ? 75.28888 -32.51505 -8.34012 1.000 23.92785 159 ARG C C 1
ATOM 10640 O O . ARG C 1 180 ? 76.15862 -33.12585 -8.96827 1.000 24.44709 159 ARG C O 1
ATOM 10648 N N . ASN C 1 181 ? 74.30238 -31.85009 -8.94338 1.000 23.44194 160 ASN C N 1
ATOM 10649 C CA . ASN C 1 181 ? 74.18623 -31.80002 -10.39442 1.000 24.12934 160 ASN C CA 1
ATOM 10650 C C . ASN C 1 181 ? 75.05420 -30.72257 -11.02565 1.000 22.49326 160 ASN C C 1
ATOM 10651 O O . ASN C 1 181 ? 75.22532 -30.72158 -12.25166 1.000 22.13222 160 ASN C O 1
ATOM 10656 N N . ILE C 1 182 ? 75.62418 -29.83275 -10.22514 1.000 20.89930 161 ILE C N 1
ATOM 10657 C CA . ILE C 1 182 ? 76.39575 -28.70634 -10.72931 1.000 20.08368 161 ILE C CA 1
ATOM 10658 C C . ILE C 1 182 ? 77.85933 -29.12650 -10.78830 1.000 20.97856 161 ILE C C 1
ATOM 10659 O O . ILE C 1 182 ? 78.48779 -29.35877 -9.75282 1.000 20.43882 161 ILE C O 1
ATOM 10664 N N . LYS C 1 183 ? 78.40612 -29.23566 -11.99605 1.000 22.57436 162 LYS C N 1
ATOM 10665 C CA . LYS C 1 183 ? 79.84002 -29.45533 -12.12138 1.000 23.45600 162 LYS C CA 1
ATOM 10666 C C . LYS C 1 183 ? 80.56943 -28.15574 -11.81643 1.000 21.90549 162 LYS C C 1
ATOM 10667 O O . LYS C 1 183 ? 80.21846 -27.09784 -12.34507 1.000 21.70819 162 LYS C O 1
ATOM 10673 N N . ALA C 1 184 ? 81.58508 -28.22981 -10.96563 1.000 20.57573 163 ALA C N 1
ATOM 10674 C CA . ALA C 1 184 ? 82.34444 -27.05512 -10.57672 1.000 20.00430 163 ALA C CA 1
ATOM 10675 C C . ALA C 1 184 ? 83.81823 -27.25868 -10.90170 1.000 20.05481 163 ALA C C 1
ATOM 10676 O O . ALA C 1 184 ? 84.28848 -28.38548 -11.07334 1.000 19.71412 163 ALA C O 1
ATOM 10678 N N . GLN C 1 185 ? 84.54678 -26.15032 -11.00221 1.000 20.35227 164 GLN C N 1
ATOM 10679 C CA . GLN C 1 185 ? 86.00213 -26.21847 -11.09987 1.000 20.88430 164 GLN C CA 1
ATOM 10680 C C . GLN C 1 185 ? 86.58867 -25.03614 -10.35022 1.000 19.34449 164 GLN C C 1
ATOM 10681 O O . GLN C 1 185 ? 86.28110 -23.88264 -10.66670 1.000 18.50100 164 GLN C O 1
ATOM 10687 N N . ALA C 1 186 ? 87.44519 -25.32433 -9.38021 1.000 18.81055 165 ALA C N 1
ATOM 10688 C CA . ALA C 1 186 ? 87.95261 -24.32035 -8.46107 1.000 17.78599 165 ALA C CA 1
ATOM 10689 C C . ALA C 1 186 ? 89.41965 -24.02047 -8.73843 1.000 17.93705 165 ALA C C 1
ATOM 10690 O O . ALA C 1 186 ? 90.15357 -24.84886 -9.28741 1.000 18.22194 165 ALA C O 1
ATOM 10692 N N . SER C 1 187 ? 89.82577 -22.80624 -8.37857 1.000 21.03148 166 SER C N 1
ATOM 10693 C CA . SER C 1 187 ? 91.22815 -22.42885 -8.34407 1.000 21.73596 166 SER C CA 1
ATOM 10694 C C . SER C 1 187 ? 91.44038 -21.49877 -7.15994 1.000 20.97705 166 SER C C 1
ATOM 10695 O O . SER C 1 187 ? 90.50980 -20.82894 -6.70692 1.000 20.14609 166 SER C O 1
ATOM 10698 N N . VAL C 1 188 ? 92.67269 -21.45851 -6.65949 1.000 20.93490 167 VAL C N 1
ATOM 10699 C CA . VAL C 1 188 ? 93.02244 -20.59167 -5.54041 1.000 20.04313 167 VAL C CA 1
ATOM 10700 C C . VAL C 1 188 ? 94.43536 -20.06008 -5.74472 1.000 20.40228 167 VAL C C 1
ATOM 10701 O O . VAL C 1 188 ? 95.33289 -20.79291 -6.17112 1.000 20.75183 167 VAL C O 1
ATOM 10705 N N . THR C 1 189 ? 94.62105 -18.76977 -5.47607 1.000 20.65943 168 THR C N 1
ATOM 10706 C CA . THR C 1 189 ? 95.94322 -18.16088 -5.43468 1.000 21.23276 168 THR C CA 1
ATOM 10707 C C . THR C 1 189 ? 96.34754 -18.02186 -3.97283 1.000 20.96652 168 THR C C 1
ATOM 10708 O O . THR C 1 189 ? 95.63838 -17.38286 -3.18277 1.000 19.87918 168 THR C O 1
ATOM 10712 N N . LEU C 1 190 ? 97.47613 -18.62263 -3.62062 1.000 20.96088 169 LEU C N 1
ATOM 10713 C CA . LEU C 1 190 ? 97.96202 -18.73948 -2.26045 1.000 20.58245 169 LEU C CA 1
ATOM 10714 C C . LEU C 1 190 ? 98.97431 -17.65131 -1.95839 1.000 21.07244 169 LEU C C 1
ATOM 10715 O O . LEU C 1 190 ? 99.58719 -17.08563 -2.86908 1.000 20.80282 169 LEU C O 1
ATOM 10720 N N . PRO C 1 191 ? 99.18100 -17.32915 -0.68236 1.000 21.37056 170 PRO C N 1
ATOM 10721 C CA . PRO C 1 191 ? 100.35524 -16.53014 -0.31848 1.000 21.71213 170 PRO C CA 1
ATOM 10722 C C . PRO C 1 191 ? 101.61770 -17.17959 -0.87386 1.000 22.29008 170 PRO C C 1
ATOM 10723 O O . PRO C 1 191 ? 101.70858 -18.40532 -0.98742 1.000 22.46801 170 PRO C O 1
ATOM 10727 N N . ALA C 1 192 ? 102.58118 -16.33830 -1.25403 1.000 22.69362 171 ALA C N 1
ATOM 10728 C CA . ALA C 1 192 ? 103.74914 -16.79275 -2.00532 1.000 23.47168 171 ALA C CA 1
ATOM 10729 C C . ALA C 1 192 ? 104.46339 -17.93603 -1.29572 1.000 23.60814 171 ALA C C 1
ATOM 10730 O O . ALA C 1 192 ? 104.84787 -17.81473 -0.13141 1.000 23.66247 171 ALA C O 1
ATOM 10732 N N . GLY C 1 193 ? 104.63936 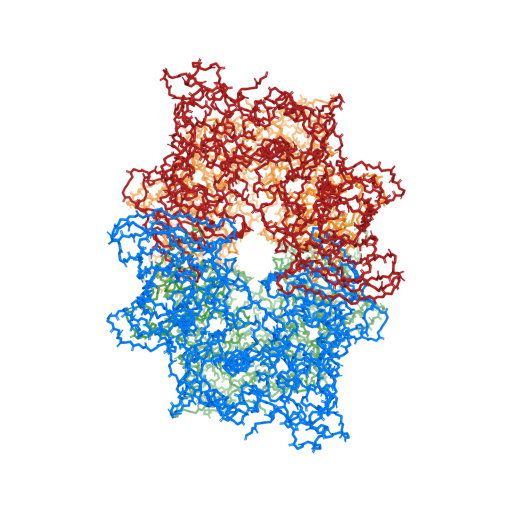-19.04836 -2.00921 1.000 23.65782 172 GLY C N 1
ATOM 10733 C CA . GLY C 1 193 ? 105.40048 -20.18305 -1.52700 1.000 24.10456 172 GLY C CA 1
ATOM 10734 C C . GLY C 1 193 ? 104.69687 -21.09971 -0.54726 1.000 23.88932 172 GLY C C 1
ATOM 10735 O O . GLY C 1 193 ? 105.30132 -22.08960 -0.11379 1.000 23.18258 172 GLY C O 1
ATOM 10736 N N . TRP C 1 194 ? 103.44325 -20.83031 -0.19556 1.000 23.65481 173 TRP C N 1
ATOM 10737 C CA . TRP C 1 194 ? 102.77214 -21.66086 0.79531 1.000 23.18387 173 TRP C CA 1
ATOM 10738 C C . TRP C 1 194 ? 102.45132 -23.04497 0.24543 1.000 22.97619 173 TRP C C 1
ATOM 10739 O O . TRP C 1 194 ? 102.19137 -23.22724 -0.94821 1.000 23.71202 173 TRP C O 1
ATOM 10750 N N . SER C 1 195 ? 102.48517 -24.02604 1.14003 1.000 22.51301 174 SER C N 1
ATOM 10751 C CA . SER C 1 195 ? 101.99201 -25.36683 0.87395 1.000 22.28345 174 SER C CA 1
ATOM 10752 C C . SER C 1 195 ? 100.49182 -25.41517 1.14360 1.000 21.46381 174 SER C C 1
ATOM 10753 O O . SER C 1 195 ? 99.93784 -24.55454 1.82448 1.000 21.35808 174 SER C O 1
ATOM 10756 N N . TYR C 1 196 ? 99.83641 -26.44031 0.60786 1.000 21.06587 175 TYR C N 1
ATOM 10757 C CA . TYR C 1 196 ? 98.39731 -26.57678 0.79278 1.000 20.81559 175 TYR C CA 1
ATOM 10758 C C . TYR C 1 196 ? 98.04484 -28.05336 0.83876 1.000 20.80653 175 TYR C C 1
ATOM 10759 O O . TYR C 1 196 ? 98.82810 -28.90971 0.41914 1.000 20.91361 175 TYR C O 1
ATOM 10768 N N . ALA C 1 197 ? 96.85720 -28.34386 1.37075 1.000 20.50299 176 ALA C N 1
ATOM 10769 C CA . ALA C 1 197 ? 96.35878 -29.71166 1.41022 1.000 20.58690 176 ALA C CA 1
ATOM 10770 C C . ALA C 1 197 ? 94.83845 -29.69578 1.35257 1.000 20.26855 176 ALA C C 1
ATOM 10771 O O . ALA C 1 197 ? 94.18943 -28.85401 1.98299 1.000 20.40800 176 ALA C O 1
ATOM 10773 N N . THR C 1 198 ? 94.28611 -30.63762 0.59380 1.000 20.52588 177 THR C N 1
ATOM 10774 C CA . THR C 1 198 ? 92.85500 -30.79070 0.37629 1.000 20.57992 177 THR C CA 1
ATOM 10775 C C . THR C 1 198 ? 92.62549 -32.14648 -0.27182 1.000 20.52260 177 THR C C 1
ATOM 10776 O O . THR C 1 198 ? 93.51129 -32.67752 -0.94963 1.000 20.47589 177 THR C O 1
ATOM 10780 N N . ALA C 1 199 ? 91.43847 -32.70787 -0.03902 1.000 19.61593 178 ALA C N 1
ATOM 10781 C CA . ALA C 1 199 ? 91.05597 -33.94867 -0.70310 1.000 20.55522 178 ALA C CA 1
ATOM 10782 C C . ALA C 1 199 ? 90.77957 -33.73814 -2.18859 1.000 21.30291 178 ALA C C 1
ATOM 10783 O O . ALA C 1 199 ? 90.79978 -34.70567 -2.96280 1.000 21.35503 178 ALA C O 1
ATOM 10785 N N . MET C 1 200 ? 90.49925 -32.50149 -2.59111 1.000 21.61189 179 MET C N 1
ATOM 10786 C CA . MET C 1 200 ? 90.20571 -32.19339 -3.98588 1.000 22.08340 179 MET C CA 1
ATOM 10787 C C . MET C 1 200 ? 91.47395 -32.28664 -4.82947 1.000 23.70686 179 MET C C 1
ATOM 10788 O O . MET C 1 200 ? 92.52444 -31.75743 -4.45290 1.000 23.53179 179 MET C O 1
ATOM 10793 N N . GLU C 1 201 ? 91.37813 -32.95426 -5.97659 1.000 25.50147 180 GLU C N 1
ATOM 10794 C CA . GLU C 1 201 ? 92.56275 -33.24353 -6.77096 1.000 27.02697 180 GLU C CA 1
ATOM 10795 C C . GLU C 1 201 ? 93.02039 -32.01133 -7.54472 1.000 26.16334 180 GLU C C 1
ATOM 10796 O O . GLU C 1 201 ? 92.20643 -31.30420 -8.15076 1.000 25.58067 180 GLU C O 1
ATOM 10802 N N . THR C 1 202 ? 94.33213 -31.76596 -7.52017 1.000 25.43382 181 THR C N 1
ATOM 10803 C CA . THR C 1 202 ? 94.93863 -30.64736 -8.23153 1.000 24.62849 181 THR C CA 1
ATOM 10804 C C . THR C 1 202 ? 95.15623 -30.98713 -9.70440 1.000 25.27379 181 THR C C 1
ATOM 10805 O O . THR C 1 202 ? 95.59564 -32.08735 -10.04451 1.000 25.63597 181 THR C O 1
ATOM 10809 N N . GLU C 1 203 ? 94.84672 -30.03138 -10.58138 1.000 25.88335 182 GLU C N 1
ATOM 10810 C CA . GLU C 1 203 ? 95.19986 -30.15845 -11.99077 1.000 27.00080 182 GLU C CA 1
ATOM 10811 C C . GLU C 1 203 ? 96.61676 -29.65642 -12.24610 1.000 27.08719 182 GLU C C 1
ATOM 10812 O O . GLU C 1 203 ? 97.42899 -30.36702 -12.84624 1.000 27.17376 182 GLU C O 1
ATOM 10818 N N . ARG C 1 204 ? 96.93596 -28.45420 -11.77068 1.000 27.08673 183 ARG C N 1
ATOM 10819 C CA . ARG C 1 204 ? 98.28000 -27.90532 -11.91047 1.000 27.83018 183 ARG C CA 1
ATOM 10820 C C . ARG C 1 204 ? 98.44791 -26.75856 -10.92504 1.000 26.53364 183 ARG C C 1
ATOM 10821 O O . ARG C 1 204 ? 97.46810 -26.13545 -10.50411 1.000 25.67506 183 ARG C O 1
ATOM 10829 N N . ARG C 1 205 ? 99.69843 -26.50489 -10.54475 1.000 25.81200 184 ARG C N 1
ATOM 10830 C CA . ARG C 1 205 ? 100.07369 -25.30247 -9.81359 1.000 25.51512 184 ARG C CA 1
ATOM 10831 C C . ARG C 1 205 ? 101.01548 -24.47740 -10.67869 1.000 26.06370 184 ARG C C 1
ATOM 10832 O O . ARG C 1 205 ? 102.07842 -24.96107 -11.08761 1.000 25.88698 184 ARG C O 1
ATOM 10840 N N . VAL C 1 206 ? 100.62397 -23.23956 -10.95932 1.000 27.11102 185 VAL C N 1
ATOM 10841 C CA . VAL C 1 206 ? 101.43033 -22.31276 -11.74284 1.000 27.65445 185 VAL C CA 1
ATOM 10842 C C . VAL C 1 206 ? 101.80588 -21.16433 -10.82031 1.000 27.08483 185 VAL C C 1
ATOM 10843 O O . VAL C 1 206 ? 100.95452 -20.33139 -10.47623 1.000 27.01403 185 VAL C O 1
ATOM 10847 N N . GLY C 1 207 ? 103.07158 -21.11001 -10.43013 1.000 27.04177 186 GLY C N 1
ATOM 10848 C CA . GLY C 1 207 ? 103.47300 -20.16287 -9.40932 1.000 26.91954 186 GLY C CA 1
ATOM 10849 C C . GLY C 1 207 ? 102.75293 -20.49132 -8.11556 1.000 26.34164 186 GLY C C 1
ATOM 10850 O O . GLY C 1 207 ? 102.92973 -21.57006 -7.53790 1.000 26.06608 186 GLY C O 1
ATOM 10851 N N . ASP C 1 208 ? 101.89226 -19.57581 -7.66793 1.000 25.49751 187 ASP C N 1
ATOM 10852 C CA . ASP C 1 208 ? 101.11032 -19.77303 -6.45575 1.000 24.65299 187 ASP C CA 1
ATOM 10853 C C . ASP C 1 208 ? 99.62272 -19.91758 -6.73586 1.000 23.95941 187 ASP C C 1
ATOM 10854 O O . ASP C 1 208 ? 98.81607 -19.83193 -5.80447 1.000 23.22717 187 ASP C O 1
ATOM 10859 N N . THR C 1 209 ? 99.23881 -20.14408 -7.98691 1.000 23.84627 188 THR C N 1
ATOM 10860 C CA . THR C 1 209 ? 97.84323 -20.33527 -8.35517 1.000 23.21861 188 THR C CA 1
ATOM 10861 C C . THR C 1 209 ? 97.60440 -21.81174 -8.63286 1.000 23.29629 188 THR C C 1
ATOM 10862 O O . THR C 1 209 ? 98.18457 -22.37612 -9.56761 1.000 24.01423 188 THR C O 1
ATOM 10866 N N . VAL C 1 210 ? 96.75893 -22.42938 -7.81526 1.000 23.05475 189 VAL C N 1
ATOM 10867 C CA . VAL C 1 210 ? 96.43611 -23.84678 -7.92071 1.000 23.52715 189 VAL C CA 1
ATOM 10868 C C . VAL C 1 210 ? 95.12305 -23.97711 -8.67306 1.000 23.78657 189 VAL C C 1
ATOM 10869 O O . VAL C 1 210 ? 94.11168 -23.39353 -8.27028 1.000 23.62884 189 VAL C O 1
ATOM 10873 N N . THR C 1 211 ? 95.13469 -24.73239 -9.76427 1.000 23.90763 190 THR C N 1
ATOM 10874 C CA . THR C 1 211 ? 93.92088 -25.07730 -10.48807 1.000 24.03276 190 THR C CA 1
ATOM 10875 C C . THR C 1 211 ? 93.55767 -26.51645 -10.15675 1.000 23.41222 190 THR C C 1
ATOM 10876 O O . THR C 1 211 ? 94.38866 -27.41924 -10.30416 1.000 23.68663 190 THR C O 1
ATOM 10880 N N . PHE C 1 212 ? 92.33117 -26.72345 -9.69280 1.000 22.46994 191 PHE C N 1
ATOM 10881 C CA . PHE C 1 212 ? 91.86770 -28.05779 -9.34634 1.000 22.29880 191 PHE C CA 1
ATOM 10882 C C . PHE C 1 212 ? 91.12140 -28.69649 -10.51511 1.000 22.60763 191 PHE C C 1
ATOM 10883 O O . PHE C 1 212 ? 90.60576 -28.01403 -11.40611 1.000 21.58993 191 PHE C O 1
ATOM 10891 N N . LYS C 1 213 ? 91.08563 -30.02960 -10.50748 1.000 23.49953 192 LYS C N 1
ATOM 10892 C CA . LYS C 1 213 ? 90.29024 -30.75390 -11.48659 1.000 24.41901 192 LYS C CA 1
ATOM 10893 C C . LYS C 1 213 ? 88.80493 -30.51699 -11.22329 1.000 23.35413 192 LYS C C 1
ATOM 10894 O O . LYS C 1 213 ? 88.41395 -30.21560 -10.09419 1.000 22.92890 192 LYS C O 1
ATOM 10900 N N . PRO C 1 214 ? 87.95848 -30.63522 -12.24973 1.000 23.39917 193 PRO C N 1
ATOM 10901 C CA . PRO C 1 214 ? 86.51858 -30.46358 -12.02768 1.000 22.78571 193 PRO C CA 1
ATOM 10902 C C . PRO C 1 214 ? 86.00058 -31.42351 -10.96813 1.000 22.33398 193 PRO C C 1
ATOM 10903 O O . PRO C 1 214 ? 86.49593 -32.54034 -10.81282 1.000 22.28767 193 PRO C O 1
ATOM 10907 N N . ILE C 1 215 ? 84.97868 -30.97487 -10.24182 1.000 21.77856 194 ILE C N 1
ATOM 10908 C CA . ILE C 1 215 ? 84.39264 -31.75279 -9.15811 1.000 21.58267 194 ILE C CA 1
ATOM 10909 C C . ILE C 1 215 ? 82.95150 -31.28856 -8.98555 1.000 21.50668 194 ILE C C 1
ATOM 10910 O O . ILE C 1 215 ? 82.61614 -30.13863 -9.28142 1.000 21.24949 194 ILE C O 1
ATOM 10915 N N . ASP C 1 216 ? 82.08494 -32.19487 -8.53550 1.000 21.59929 195 ASP C N 1
ATOM 10916 C CA . ASP C 1 216 ? 80.70074 -31.80634 -8.28848 1.000 21.58426 195 ASP C CA 1
ATOM 10917 C C . ASP C 1 216 ? 80.64054 -30.75741 -7.18616 1.000 20.49764 195 ASP C C 1
ATOM 10918 O O . ASP C 1 216 ? 81.43651 -30.77920 -6.24084 1.000 20.01424 195 ASP C O 1
ATOM 10923 N N . PHE C 1 217 ? 79.69468 -29.82096 -7.32186 1.000 19.57047 196 PHE C N 1
ATOM 10924 C CA . PHE C 1 217 ? 79.66928 -28.66071 -6.43497 1.000 19.03575 196 PHE C CA 1
ATOM 10925 C C . PHE C 1 217 ? 79.46477 -29.05204 -4.97512 1.000 19.21478 196 PHE C C 1
ATOM 10926 O O . PHE C 1 217 ? 79.98520 -28.37624 -4.08237 1.000 19.24757 196 PHE C O 1
ATOM 10934 N N . ASP C 1 218 ? 78.69668 -30.11314 -4.69954 1.000 19.83123 197 ASP C N 1
ATOM 10935 C CA . ASP C 1 218 ? 78.54263 -30.52204 -3.30558 1.000 20.75813 197 ASP C CA 1
ATOM 10936 C C . ASP C 1 218 ? 79.86890 -31.02023 -2.73904 1.000 20.77077 197 ASP C C 1
ATOM 10937 O O . ASP C 1 218 ? 80.22946 -30.68631 -1.60370 1.000 20.17505 197 ASP C O 1
ATOM 10942 N N . ASP C 1 219 ? 80.63358 -31.77664 -3.53267 1.000 21.29929 198 ASP C N 1
ATOM 10943 C CA . ASP C 1 219 ? 81.95930 -32.20342 -3.08757 1.000 21.25570 198 ASP C CA 1
ATOM 10944 C C . ASP C 1 219 ? 82.93586 -31.04228 -2.98872 1.000 20.32811 198 ASP C C 1
ATOM 10945 O O . ASP C 1 219 ? 83.84693 -31.08222 -2.15597 1.000 20.43042 198 ASP C O 1
ATOM 10950 N N . LEU C 1 220 ? 82.78860 -30.02060 -3.83831 1.000 19.68020 199 LEU C N 1
ATOM 10951 C CA . LEU C 1 220 ? 83.63899 -28.84055 -3.71026 1.000 19.13116 199 LEU C CA 1
ATOM 10952 C C . LEU C 1 220 ? 83.47811 -28.21525 -2.33390 1.000 18.30283 199 LEU C C 1
ATOM 10953 O O . LEU C 1 220 ? 84.46561 -27.95163 -1.63678 1.000 18.04678 199 LEU C O 1
ATOM 10958 N N . VAL C 1 221 ? 82.23111 -27.96729 -1.92762 1.000 17.37755 200 VAL C N 1
ATOM 10959 C CA . VAL C 1 221 ? 81.97828 -27.44184 -0.59184 1.000 17.39021 200 VAL C CA 1
ATOM 10960 C C . VAL C 1 221 ? 82.52652 -28.38850 0.46948 1.000 17.44591 200 VAL C C 1
ATOM 10961 O O . VAL C 1 221 ? 82.99104 -27.94638 1.52817 1.000 17.65757 200 VAL C O 1
ATOM 10965 N N . ASP C 1 222 ? 82.52369 -29.69299 0.19336 1.000 17.34013 201 ASP C N 1
ATOM 10966 C CA . ASP C 1 222 ? 82.98101 -30.69335 1.15069 1.000 17.36241 201 ASP C CA 1
ATOM 10967 C C . ASP C 1 222 ? 84.48907 -30.93919 1.08161 1.000 17.28304 201 ASP C C 1
ATOM 10968 O O . ASP C 1 222 ? 84.98403 -31.86054 1.73995 1.000 16.85656 201 ASP C O 1
ATOM 10973 N N . SER C 1 223 ? 85.23158 -30.11971 0.33263 1.000 17.05568 202 SER C N 1
ATOM 10974 C CA . SER C 1 223 ? 86.67096 -30.30076 0.13267 1.000 17.60197 202 SER C CA 1
ATOM 10975 C C . SER C 1 223 ? 87.45077 -29.05612 0.55425 1.000 17.61119 202 SER C C 1
ATOM 10976 O O . SER C 1 223 ? 88.09127 -28.39949 -0.27613 1.000 17.60573 202 SER C O 1
ATOM 10979 N N . PRO C 1 224 ? 87.42927 -28.70800 1.83918 1.000 17.51562 203 PRO C N 1
ATOM 10980 C CA . PRO C 1 224 ? 88.16301 -27.52242 2.29440 1.000 17.84622 203 PRO C CA 1
ATOM 10981 C C . PRO C 1 224 ? 89.66251 -27.68199 2.08475 1.000 18.59140 203 PRO C C 1
ATOM 10982 O O . PRO C 1 224 ? 90.18514 -28.77011 1.84145 1.000 16.71135 203 PRO C O 1
ATOM 10986 N N . MET C 1 225 ? 90.36268 -26.56104 2.18182 1.000 19.26149 204 MET C N 1
ATOM 10987 C CA . MET C 1 225 ? 91.80696 -26.53717 2.01775 1.000 19.63354 204 MET C CA 1
ATOM 10988 C C . MET C 1 225 ? 92.43403 -25.84685 3.21862 1.000 19.64771 204 MET C C 1
ATOM 10989 O O . MET C 1 225 ? 91.95609 -24.79424 3.65710 1.000 19.76903 204 MET C O 1
ATOM 10994 N N . PHE C 1 226 ? 93.48483 -26.45230 3.76116 1.000 20.04932 205 PHE C N 1
ATOM 10995 C CA . PHE C 1 226 ? 94.41326 -25.76525 4.64296 1.000 20.06219 205 PHE C CA 1
ATOM 10996 C C . PHE C 1 226 ? 95.64473 -25.38305 3.83633 1.000 20.70464 205 PHE C C 1
ATOM 10997 O O . PHE C 1 226 ? 96.03375 -26.08665 2.90294 1.000 21.18120 205 PHE C O 1
ATOM 11005 N N . ALA C 1 227 ? 96.23986 -24.24856 4.18604 1.000 20.65664 206 ALA C N 1
ATOM 11006 C CA . ALA C 1 227 ? 97.49307 -23.83454 3.57684 1.000 21.13096 206 ALA C CA 1
ATOM 11007 C C . ALA C 1 227 ? 98.31831 -23.11592 4.62863 1.000 21.29375 206 ALA C C 1
ATOM 11008 O O . ALA C 1 227 ? 97.76984 -22.53131 5.56473 1.000 21.21647 206 ALA C O 1
ATOM 11010 N N . GLY C 1 228 ? 99.63525 -23.15563 4.46303 1.000 21.99889 207 GLY C N 1
ATOM 11011 C CA . GLY C 1 228 ? 100.51634 -22.53013 5.43347 1.000 22.91065 207 GLY C CA 1
ATOM 11012 C C . GLY C 1 228 ? 101.96593 -22.72258 5.04692 1.000 23.91334 207 GLY C C 1
ATOM 11013 O O . GLY C 1 228 ? 102.29773 -23.48943 4.13508 1.000 23.95627 207 GLY C O 1
ATOM 11014 N N . LYS C 1 229 ? 102.83387 -22.00305 5.76302 1.000 24.90421 208 LYS C N 1
ATOM 11015 C CA . LYS C 1 229 ? 104.26592 -22.05046 5.49198 1.000 26.65426 208 LYS C CA 1
ATOM 11016 C C . LYS C 1 229 ? 104.99287 -23.13325 6.27879 1.000 25.99019 208 LYS C C 1
ATOM 11017 O O . LYS C 1 229 ? 106.11179 -23.50400 5.90104 1.000 25.44811 208 LYS C O 1
ATOM 11023 N N . TYR C 1 230 ? 104.40000 -23.64657 7.35642 1.000 25.34669 209 TYR C N 1
ATOM 11024 C CA . TYR C 1 230 ? 105.01815 -24.69497 8.17123 1.000 25.20688 209 TYR C CA 1
ATOM 11025 C C . TYR C 1 230 ? 104.15334 -25.94618 8.06961 1.000 24.44418 209 TYR C C 1
ATOM 11026 O O . TYR C 1 230 ? 103.14987 -26.07267 8.77560 1.000 24.19275 209 TYR C O 1
ATOM 11035 N N . TYR C 1 231 ? 104.56609 -26.88498 7.21849 1.000 24.49124 210 TYR C N 1
ATOM 11036 C CA . TYR C 1 231 ? 103.71430 -27.98594 6.79484 1.000 23.99814 210 TYR C CA 1
ATOM 11037 C C . TYR C 1 231 ? 104.47541 -29.30258 6.83593 1.000 24.95407 210 TYR C C 1
ATOM 11038 O O . TYR C 1 231 ? 105.63093 -29.37594 6.40858 1.000 25.22780 210 TYR C O 1
ATOM 11047 N N . LYS C 1 232 ? 103.80587 -30.34805 7.32330 1.000 25.69217 211 LYS C N 1
ATOM 11048 C CA . LYS C 1 232 ? 104.34335 -31.70206 7.29129 1.000 26.79507 211 LYS C CA 1
ATOM 11049 C C . LYS C 1 232 ? 103.24640 -32.65582 6.85419 1.000 26.24806 211 LYS C C 1
ATOM 11050 O O . LYS C 1 232 ? 102.13868 -32.62389 7.39840 1.000 25.84531 211 LYS C O 1
ATOM 11056 N N . ARG C 1 233 ? 103.56593 -33.50068 5.87834 1.000 26.33523 212 ARG C N 1
ATOM 11057 C CA . ARG C 1 233 ? 102.66035 -34.51188 5.35035 1.000 26.40536 212 ARG C CA 1
ATOM 11058 C C . ARG C 1 233 ? 103.13904 -35.89087 5.78369 1.000 27.54651 212 ARG C C 1
ATOM 11059 O O . ARG C 1 233 ? 104.30721 -36.24274 5.57817 1.000 27.45612 212 ARG C O 1
ATOM 11067 N N . VAL C 1 234 ? 102.24707 -36.65510 6.41055 1.000 28.13716 213 VAL C N 1
ATOM 11068 C CA . VAL C 1 234 ? 102.58471 -37.95130 6.98318 1.000 28.89118 213 VAL C CA 1
ATOM 11069 C C . VAL C 1 234 ? 101.59782 -38.98928 6.47002 1.000 29.99341 213 VAL C C 1
ATOM 11070 O O . VAL C 1 234 ? 100.38154 -38.81976 6.61397 1.000 30.35341 213 VAL C O 1
ATOM 11074 N N . GLU C 1 235 ? 102.11737 -40.07031 5.89253 1.000 30.72470 214 GLU C N 1
ATOM 11075 C CA . GLU C 1 235 ? 101.26768 -41.16901 5.45610 1.000 31.47828 214 GLU C CA 1
ATOM 11076 C C . GLU C 1 235 ? 100.82412 -41.98206 6.66385 1.000 30.18399 214 GLU C C 1
ATOM 11077 O O . GLU C 1 235 ? 101.65477 -42.43451 7.45745 1.000 30.25434 214 GLU C O 1
ATOM 11083 N N . LEU C 1 236 ? 99.51219 -42.15725 6.80843 1.000 28.73536 215 LEU C N 1
ATOM 11084 C CA . LEU C 1 236 ? 98.97004 -42.98213 7.87940 1.000 27.68952 215 LEU C CA 1
ATOM 11085 C C . LEU C 1 236 ? 98.57414 -44.36802 7.41065 1.000 28.54274 215 LEU C C 1
ATOM 11086 O O . LEU C 1 236 ? 98.56442 -45.30432 8.21640 1.000 28.43650 215 LEU C O 1
ATOM 11091 N N . SER C 1 237 ? 98.24045 -44.51331 6.13155 1.000 29.21656 216 SER C N 1
ATOM 11092 C CA . SER C 1 237 ? 97.86915 -45.79896 5.56339 1.000 30.70683 216 SER C CA 1
ATOM 11093 C C . SER C 1 237 ? 98.18723 -45.78731 4.07761 1.000 32.41917 216 SER C C 1
ATOM 11094 O O . SER C 1 237 ? 97.81291 -44.84753 3.36788 1.000 32.49899 216 SER C O 1
ATOM 11097 N N . ALA C 1 238 ? 98.90319 -46.81194 3.62670 1.000 33.86005 217 ALA C N 1
ATOM 11098 C CA . ALA C 1 238 ? 99.15149 -47.03566 2.21493 1.000 35.15946 217 ALA C CA 1
ATOM 11099 C C . ALA C 1 238 ? 97.99123 -47.82983 1.61992 1.000 36.54825 217 ALA C C 1
ATOM 11100 O O . ALA C 1 238 ? 96.97516 -48.08420 2.27266 1.000 36.23064 217 ALA C O 1
ATOM 11102 N N . GLY C 1 239 ? 98.11082 -48.16790 0.35097 1.000 37.92673 218 GLY C N 1
ATOM 11103 C CA . GLY C 1 239 ? 97.12992 -48.99474 -0.31075 1.000 38.38075 218 GLY C CA 1
ATOM 11104 C C . GLY C 1 239 ? 96.36122 -48.20616 -1.34814 1.000 38.79550 218 GLY C C 1
ATOM 11105 O O . GLY C 1 239 ? 96.72539 -47.08846 -1.72423 1.000 39.01345 218 GLY C O 1
ATOM 11106 N N . LYS C 1 240 ? 95.25576 -48.81143 -1.78766 1.000 39.09465 219 LYS C N 1
ATOM 11107 C CA . LYS C 1 240 ? 94.39731 -48.24668 -2.82011 1.000 38.99976 219 LYS C CA 1
ATOM 11108 C C . LYS C 1 240 ? 93.52813 -47.10910 -2.31467 1.000 36.41417 219 LYS C C 1
ATOM 11109 O O . LYS C 1 240 ? 93.06408 -46.29482 -3.12286 1.000 37.67363 219 LYS C O 1
ATOM 11115 N N . GLN C 1 241 ? 93.29095 -47.04549 -1.00821 1.000 33.31375 220 GLN C N 1
ATOM 11116 C CA . GLN C 1 241 ? 92.48308 -45.99863 -0.38788 1.000 31.33282 220 GLN C CA 1
ATOM 11117 C C . GLN C 1 241 ? 93.30878 -45.35064 0.71443 1.000 29.89897 220 GLN C C 1
ATOM 11118 O O . GLN C 1 241 ? 92.99673 -45.48055 1.90419 1.000 29.60292 220 GLN C O 1
ATOM 11124 N N . PRO C 1 242 ? 94.37440 -44.63950 0.34809 1.000 28.69771 221 PRO C N 1
ATOM 11125 C CA . PRO C 1 242 ? 95.34643 -44.19134 1.34886 1.000 27.84828 221 PRO C CA 1
ATOM 11126 C C . PRO C 1 242 ? 94.81299 -43.05014 2.20203 1.000 27.09182 221 PRO C C 1
ATOM 11127 O O . PRO C 1 242 ? 93.91529 -42.29947 1.81395 1.000 26.51830 221 PRO C O 1
ATOM 11131 N N . VAL C 1 243 ? 95.41880 -42.91666 3.37854 1.000 26.70783 222 VAL C N 1
ATOM 11132 C CA . VAL C 1 243 ? 95.05231 -41.92270 4.37808 1.000 26.39785 222 VAL C CA 1
ATOM 11133 C C . VAL C 1 243 ? 96.31145 -41.16060 4.75988 1.000 27.13792 222 VAL C C 1
ATOM 11134 O O . VAL C 1 243 ? 97.35078 -41.77223 5.03462 1.000 26.92334 222 VAL C O 1
ATOM 11138 N N . TYR C 1 244 ? 96.22386 -39.83071 4.76439 1.000 27.94193 223 TYR C N 1
ATOM 11139 C CA . TYR C 1 244 ? 97.36637 -38.98042 5.05512 1.000 29.23222 223 TYR C CA 1
ATOM 11140 C C . TYR C 1 244 ? 96.99719 -37.99365 6.15127 1.000 26.68880 223 TYR C C 1
ATOM 11141 O O . TYR C 1 244 ? 95.82672 -37.64026 6.32025 1.000 25.97675 223 TYR C O 1
ATOM 11150 N N . LEU C 1 245 ? 98.01144 -37.55036 6.88909 1.000 24.89827 224 LEU C N 1
ATOM 11151 C CA . LEU C 1 245 ? 97.87245 -36.52257 7.91413 1.000 23.66397 224 LEU C CA 1
ATOM 11152 C C . LEU C 1 245 ? 98.62761 -35.28621 7.43974 1.000 22.96780 224 LEU C C 1
ATOM 11153 O O . LEU C 1 245 ? 99.82916 -35.35781 7.15923 1.000 23.01662 224 LEU C O 1
ATOM 11158 N N . ASN C 1 246 ? 97.91657 -34.17285 7.30409 1.000 22.56343 225 ASN C N 1
ATOM 11159 C CA . ASN C 1 246 ? 98.48979 -32.91600 6.83042 1.000 22.09008 225 ASN C CA 1
ATOM 11160 C C . ASN C 1 246 ? 98.49086 -31.92395 7.98497 1.000 21.65754 225 ASN C C 1
ATOM 11161 O O . ASN C 1 246 ? 97.42707 -31.47650 8.42503 1.000 21.87572 225 ASN C O 1
ATOM 11166 N N . VAL C 1 247 ? 99.67965 -31.58265 8.47770 1.000 21.97740 226 VAL C N 1
ATOM 11167 C CA . VAL C 1 247 ? 99.82420 -30.77173 9.67918 1.000 21.74760 226 VAL C CA 1
ATOM 11168 C C . VAL C 1 247 ? 100.38400 -29.40944 9.29475 1.000 21.66869 226 VAL C C 1
ATOM 11169 O O . VAL C 1 247 ? 101.43111 -29.31824 8.64165 1.000 22.15348 226 VAL C O 1
ATOM 11173 N N . PHE C 1 248 ? 99.68969 -28.35596 9.70989 1.000 20.84365 227 PHE C N 1
ATOM 11174 C CA . PHE C 1 248 ? 100.15093 -26.98289 9.58228 1.000 21.13561 227 PHE C CA 1
ATOM 11175 C C . PHE C 1 248 ? 100.26010 -26.39176 10.97686 1.000 20.71108 227 PHE C C 1
ATOM 11176 O O . PHE C 1 248 ? 99.42565 -26.67832 11.84049 1.000 20.70119 227 PHE C O 1
ATOM 11184 N N . ALA C 1 249 ? 101.27613 -25.56096 11.20274 1.000 20.68742 228 ALA C N 1
ATOM 11185 C CA . ALA C 1 249 ? 101.52896 -25.06105 12.54752 1.000 20.65475 228 ALA C CA 1
ATOM 11186 C C . ALA C 1 249 ? 101.91639 -23.58940 12.50974 1.000 20.81588 228 ALA C C 1
ATOM 11187 O O . ALA C 1 249 ? 102.39652 -23.07655 11.49396 1.000 20.86898 228 ALA C O 1
ATOM 11189 N N . ASP C 1 250 ? 101.68227 -22.90918 13.64196 1.000 21.24295 229 ASP C N 1
ATOM 11190 C CA . ASP C 1 250 ? 102.17597 -21.54488 13.80755 1.000 21.82010 229 ASP C CA 1
ATOM 11191 C C . ASP C 1 250 ? 103.69375 -21.50517 13.71550 1.000 22.62962 229 ASP C C 1
ATOM 11192 O O . ASP C 1 250 ? 104.26609 -20.53817 13.20101 1.000 22.56958 229 ASP C O 1
ATOM 11197 N N . GLU C 1 251 ? 104.35817 -22.53313 14.24514 1.000 23.78654 230 GLU C N 1
ATOM 11198 C CA . GLU C 1 251 ? 105.81061 -22.63913 14.25722 1.000 25.28218 230 GLU C CA 1
ATOM 11199 C C . GLU C 1 251 ? 106.19729 -24.06295 13.88501 1.000 25.01688 230 GLU C C 1
ATOM 11200 O O . GLU C 1 251 ? 105.52198 -25.01708 14.28001 1.000 24.63274 230 GLU C O 1
ATOM 11206 N N . ALA C 1 252 ? 107.28545 -24.19932 13.11985 1.000 25.38079 231 ALA C N 1
ATOM 11207 C CA . ALA C 1 252 ? 107.67088 -25.50316 12.58176 1.000 25.76863 231 ALA C CA 1
ATOM 11208 C C . ALA C 1 252 ? 107.98413 -26.51687 13.67718 1.000 26.42231 231 ALA C C 1
ATOM 11209 O O . ALA C 1 252 ? 107.84015 -27.72442 13.45869 1.000 26.42713 231 ALA C O 1
ATOM 11211 N N . LYS C 1 253 ? 108.43583 -26.05880 14.84720 1.000 27.26225 232 LYS C N 1
ATOM 11212 C CA . LYS C 1 253 ? 108.79767 -26.99173 15.90934 1.000 28.37633 232 LYS C CA 1
ATOM 11213 C C . LYS C 1 253 ? 107.61481 -27.84066 16.36100 1.000 27.26761 232 LYS C C 1
ATOM 11214 O O . LYS C 1 253 ? 107.82132 -28.94625 16.87525 1.000 26.66150 232 LYS C O 1
ATOM 11220 N N . SER C 1 254 ? 106.38073 -27.36112 16.17131 1.000 26.36094 233 SER C N 1
ATOM 11221 C CA . SER C 1 254 ? 105.21454 -28.13648 16.57695 1.000 25.53660 233 SER C CA 1
ATOM 11222 C C . SER C 1 254 ? 104.98375 -29.35247 15.69470 1.000 25.89885 233 SER C C 1
ATOM 11223 O O . SER C 1 254 ? 104.20555 -30.23497 16.07825 1.000 25.52596 233 SER C O 1
ATOM 11226 N N . LEU C 1 255 ? 105.63997 -29.42500 14.53585 1.000 26.57524 234 LEU C N 1
ATOM 11227 C CA . LEU C 1 255 ? 105.44214 -30.52631 13.60295 1.000 27.20405 234 LEU C CA 1
ATOM 11228 C C . LEU C 1 255 ? 106.25111 -31.76262 13.96384 1.000 29.37503 234 LEU C C 1
ATOM 11229 O O . LEU C 1 255 ? 106.15042 -32.77081 13.25976 1.000 29.79850 234 LEU C O 1
ATOM 11234 N N . ASP C 1 256 ? 107.04264 -31.71564 15.03728 1.000 31.18899 235 ASP C N 1
ATOM 11235 C CA . ASP C 1 256 ? 107.97941 -32.79241 15.36239 1.000 33.05456 235 ASP C CA 1
ATOM 11236 C C . ASP C 1 256 ? 107.24035 -33.94002 16.05482 1.000 33.25309 235 ASP C C 1
ATOM 11237 O O . ASP C 1 256 ? 107.43028 -34.23813 17.23500 1.000 32.98058 235 ASP C O 1
ATOM 11242 N N . ALA C 1 257 ? 106.39239 -34.60568 15.27950 1.000 33.94896 236 ALA C N 1
ATOM 11243 C CA . ALA C 1 257 ? 105.68231 -35.77417 15.77864 1.000 34.88690 236 ALA C CA 1
ATOM 11244 C C . ALA C 1 257 ? 106.64832 -36.93790 15.96437 1.000 35.23652 236 ALA C C 1
ATOM 11245 O O . ALA C 1 257 ? 107.44626 -37.24284 15.07316 1.000 34.68687 236 ALA C O 1
ATOM 11247 N N . LYS C 1 258 ? 106.58333 -37.57775 17.12878 1.000 35.71599 237 LYS C N 1
ATOM 11248 C CA . LYS C 1 258 ? 107.43619 -38.71589 17.42926 1.000 35.96926 237 LYS C CA 1
ATOM 11249 C C . LYS C 1 258 ? 106.85193 -39.97850 16.80651 1.000 35.23816 237 LYS C C 1
ATOM 11250 O O . LYS C 1 258 ? 105.65141 -40.04127 16.53104 1.000 35.01891 237 LYS C O 1
ATOM 11256 N N . PRO C 1 259 ? 107.68296 -41.00251 16.56730 1.000 34.80841 238 PRO C N 1
ATOM 11257 C CA . PRO C 1 259 ? 107.17109 -42.20498 15.88448 1.000 34.77096 238 PRO C CA 1
ATOM 11258 C C . PRO C 1 259 ? 105.98428 -42.84765 16.58210 1.000 34.56573 238 PRO C C 1
ATOM 11259 O O . PRO C 1 259 ? 105.03373 -43.26673 15.91051 1.000 34.40245 238 PRO C O 1
ATOM 11263 N N . GLU C 1 260 ? 106.01120 -42.94785 17.91368 1.000 34.79437 239 GLU C N 1
ATOM 11264 C CA . GLU C 1 260 ? 104.89352 -43.56647 18.62063 1.000 35.45402 239 GLU C CA 1
ATOM 11265 C C . GLU C 1 260 ? 103.63008 -42.71992 18.51212 1.000 32.77486 239 GLU C C 1
ATOM 11266 O O . GLU C 1 260 ? 102.51834 -43.25724 18.54442 1.000 32.06813 239 GLU C O 1
ATOM 11272 N N . GLN C 1 261 ? 103.77909 -41.40214 18.37089 1.000 30.79599 240 GLN C N 1
ATOM 11273 C CA . GLN C 1 261 ? 102.60918 -40.54851 18.22042 1.000 29.40823 240 GLN C CA 1
ATOM 11274 C C . GLN C 1 261 ? 102.00510 -40.69593 16.82974 1.000 28.26556 240 GLN C C 1
ATOM 11275 O O . GLN C 1 261 ? 100.77861 -40.77493 16.68548 1.000 27.71534 240 GLN C O 1
ATOM 11281 N N . ILE C 1 262 ? 102.84978 -40.75210 15.79483 1.000 27.96627 241 ILE C N 1
ATOM 11282 C CA . ILE C 1 262 ? 102.35353 -41.04505 14.45222 1.000 28.17179 241 ILE C CA 1
ATOM 11283 C C . ILE C 1 262 ? 101.68699 -42.41476 14.43201 1.000 28.80723 241 ILE C C 1
ATOM 11284 O O . ILE C 1 262 ? 100.64034 -42.61303 13.80175 1.000 27.91568 241 ILE C O 1
ATOM 11289 N N . LYS C 1 263 ? 102.27418 -43.37953 15.15124 1.000 29.95755 242 LYS C N 1
ATOM 11290 C CA . LYS C 1 263 ? 101.73266 -44.73570 15.19196 1.000 31.32737 242 LYS C CA 1
ATOM 11291 C C . LYS C 1 263 ? 100.31039 -44.75208 15.72722 1.000 28.75867 242 LYS C C 1
ATOM 11292 O O . LYS C 1 263 ? 99.46635 -45.50121 15.22657 1.000 28.68194 242 LYS C O 1
ATOM 11298 N N . ALA C 1 264 ? 100.01785 -43.91859 16.73137 1.000 27.04629 243 ALA C N 1
ATOM 11299 C CA . ALA C 1 264 ? 98.66425 -43.87550 17.28347 1.000 25.53138 243 ALA C CA 1
ATOM 11300 C C . ALA C 1 264 ? 97.65414 -43.41616 16.24225 1.000 24.90441 243 ALA C C 1
ATOM 11301 O O . ALA C 1 264 ? 96.52347 -43.91153 16.20524 1.000 24.66765 243 ALA C O 1
ATOM 11303 N N . HIS C 1 265 ? 98.04634 -42.47154 15.38265 1.000 24.88470 244 HIS C N 1
ATOM 11304 C CA . HIS C 1 265 ? 97.14941 -42.03528 14.31579 1.000 25.01429 244 HIS C CA 1
ATOM 11305 C C . HIS C 1 265 ? 97.02493 -43.09710 13.23574 1.000 25.02498 244 HIS C C 1
ATOM 11306 O O . HIS C 1 265 ? 95.94003 -43.29251 12.67114 1.000 24.85310 244 HIS C O 1
ATOM 11313 N N . ALA C 1 266 ? 98.12652 -43.78693 12.92416 1.000 24.92826 245 ALA C N 1
ATOM 11314 C CA . ALA C 1 266 ? 98.04267 -44.91504 12.00323 1.000 25.29785 245 ALA C CA 1
ATOM 11315 C C . ALA C 1 266 ? 97.17297 -46.01973 12.58398 1.000 25.69955 245 ALA C C 1
ATOM 11316 O O . ALA C 1 266 ? 96.41323 -46.67517 11.85645 1.000 25.46747 245 ALA C O 1
ATOM 11318 N N . ALA C 1 267 ? 97.26850 -46.23362 13.89980 1.000 26.05306 246 ALA C N 1
ATOM 11319 C CA . ALA C 1 267 ? 96.44433 -47.24120 14.55649 1.000 25.72535 246 ALA C CA 1
ATOM 11320 C C . ALA C 1 267 ? 94.96634 -46.87412 14.50585 1.000 25.16954 246 ALA C C 1
ATOM 11321 O O . ALA C 1 267 ? 94.11343 -47.76084 14.38932 1.000 25.54450 246 ALA C O 1
ATOM 11323 N N . LEU C 1 268 ? 94.64841 -45.57896 14.57678 1.000 24.69035 247 LEU C N 1
ATOM 11324 C CA . LEU C 1 268 ? 93.26546 -45.13550 14.42075 1.000 25.04247 247 LEU C CA 1
ATOM 11325 C C . LEU C 1 268 ? 92.65998 -45.66087 13.12400 1.000 25.54288 247 LEU C C 1
ATOM 11326 O O . LEU C 1 268 ? 91.55152 -46.20986 13.11916 1.000 25.66528 247 LEU C O 1
ATOM 11331 N N . VAL C 1 269 ? 93.38980 -45.51984 12.01294 1.000 25.94850 248 VAL C N 1
ATOM 11332 C CA . VAL C 1 269 ? 92.89712 -46.01838 10.73087 1.000 26.72569 248 VAL C CA 1
ATOM 11333 C C . VAL C 1 269 ? 92.71968 -47.53021 10.78447 1.000 27.64640 248 VAL C C 1
ATOM 11334 O O . VAL C 1 269 ? 91.72545 -48.07051 10.28186 1.000 27.30932 248 VAL C O 1
ATOM 11338 N N . GLN C 1 270 ? 93.67318 -48.23397 11.40965 1.000 28.49712 249 GLN C N 1
ATOM 11339 C CA . GLN C 1 270 ? 93.58151 -49.68859 11.51339 1.000 29.90199 249 GLN C CA 1
ATOM 11340 C C . GLN C 1 270 ? 92.35477 -50.11126 12.31061 1.000 28.51566 249 GLN C C 1
ATOM 11341 O O . GLN C 1 270 ? 91.64573 -51.04811 11.92412 1.000 28.36884 249 GLN C O 1
ATOM 11347 N N . GLN C 1 271 ? 92.08576 -49.42831 13.42719 1.000 27.38689 250 GLN C N 1
ATOM 11348 C CA . GLN C 1 271 ? 90.94571 -49.79869 14.25949 1.000 26.51392 250 GLN C CA 1
ATOM 11349 C C . GLN C 1 271 ? 89.62008 -49.49146 13.57421 1.000 25.81581 250 GLN C C 1
ATOM 11350 O O . GLN C 1 271 ? 88.64651 -50.23134 13.75839 1.000 25.58459 250 GLN C O 1
ATOM 11356 N N . MET C 1 272 ? 89.55854 -48.41893 12.77863 1.000 26.02626 251 MET C N 1
ATOM 11357 C CA . MET C 1 272 ? 88.34640 -48.15590 12.00214 1.000 26.15403 251 MET C CA 1
ATOM 11358 C C . MET C 1 272 ? 88.10745 -49.24298 10.95857 1.000 27.17507 251 MET C C 1
ATOM 11359 O O . MET C 1 272 ? 86.95920 -49.64009 10.71938 1.000 26.56879 251 MET C O 1
ATOM 11364 N N . ASP C 1 273 ? 89.17255 -49.73333 10.31638 1.000 28.81551 252 ASP C N 1
ATOM 11365 C CA . ASP C 1 273 ? 89.00569 -50.85295 9.38925 1.000 30.03469 252 ASP C CA 1
ATOM 11366 C C . ASP C 1 273 ? 88.40168 -52.06092 10.09349 1.000 30.61357 252 ASP C C 1
ATOM 11367 O O . ASP C 1 273 ? 87.48948 -52.70893 9.56610 1.000 30.70435 252 ASP C O 1
ATOM 11372 N N . LYS C 1 274 ? 88.89791 -52.37519 11.29241 1.000 31.39423 253 LYS C N 1
ATOM 11373 C CA . LYS C 1 274 ? 88.39012 -53.53122 12.02408 1.000 32.15937 253 LYS C CA 1
ATOM 11374 C C . LYS C 1 274 ? 86.91582 -53.36311 12.36928 1.000 29.82352 253 LYS C C 1
ATOM 11375 O O . LYS C 1 274 ? 86.14210 -54.32505 12.30670 1.000 29.58189 253 LYS C O 1
ATOM 11381 N N . LEU C 1 275 ? 86.50702 -52.14498 12.73284 1.000 27.66997 254 LEU C N 1
ATOM 11382 C CA . LEU C 1 275 ? 85.11265 -51.90912 13.09337 1.000 26.33135 254 LEU C CA 1
ATOM 11383 C C . LEU C 1 275 ? 84.20419 -51.99765 11.87452 1.000 26.16787 254 LEU C C 1
ATOM 11384 O O . LEU C 1 275 ? 83.19485 -52.71315 11.88944 1.000 26.27368 254 LEU C O 1
ATOM 11389 N N . TYR C 1 276 ? 84.55175 -51.28531 10.80473 1.000 25.90531 255 TYR C N 1
ATOM 11390 C CA . TYR C 1 276 ? 83.64357 -51.10987 9.67871 1.000 25.63913 255 TYR C CA 1
ATOM 11391 C C . TYR C 1 276 ? 83.90024 -52.06294 8.52160 1.000 26.39469 255 TYR C C 1
ATOM 11392 O O . TYR C 1 276 ? 82.95231 -52.42105 7.81197 1.000 26.81425 255 TYR C O 1
ATOM 11401 N N . GLY C 1 277 ? 85.14726 -52.48226 8.31206 1.000 26.58421 256 GLY C N 1
ATOM 11402 C CA . GLY C 1 277 ? 85.45697 -53.34065 7.18607 1.000 26.95071 256 GLY C CA 1
ATOM 11403 C C . GLY C 1 277 ? 85.37491 -52.66781 5.83709 1.000 26.83460 256 GLY C C 1
ATOM 11404 O O . GLY C 1 277 ? 85.41823 -53.35632 4.81437 1.000 27.13268 256 GLY C O 1
ATOM 11405 N N . ALA C 1 278 ? 85.25535 -51.34232 5.80067 1.000 26.17050 257 ALA C N 1
ATOM 11406 C CA . ALA C 1 278 ? 85.18084 -50.60790 4.54654 1.000 25.42619 257 ALA C CA 1
ATOM 11407 C C . ALA C 1 278 ? 85.61776 -49.17372 4.79962 1.000 24.43532 257 ALA C C 1
ATOM 11408 O O . ALA C 1 278 ? 85.58453 -48.68614 5.93075 1.000 23.85596 257 ALA C O 1
ATOM 11410 N N . ARG C 1 279 ? 86.02445 -48.50211 3.72575 1.000 24.15765 258 ARG C N 1
ATOM 11411 C CA . ARG C 1 279 ? 86.41938 -47.10041 3.77763 1.000 23.60926 258 ARG C CA 1
ATOM 11412 C C . ARG C 1 279 ? 85.60351 -46.34414 2.74311 1.000 23.53212 258 ARG C C 1
ATOM 11413 O O . ARG C 1 279 ? 85.59669 -46.71822 1.56618 1.000 23.25228 258 ARG C O 1
ATOM 11421 N N . HIS C 1 280 ? 84.91722 -45.28777 3.17742 1.000 23.30336 259 HIS C N 1
ATOM 11422 C CA . HIS C 1 280 ? 84.03529 -44.53764 2.28639 1.000 23.52287 259 HIS C CA 1
ATOM 11423 C C . HIS C 1 280 ? 84.75812 -43.30773 1.74516 1.000 23.48916 259 HIS C C 1
ATOM 11424 O O . HIS C 1 280 ? 84.41845 -42.15841 2.02808 1.000 22.84459 259 HIS C O 1
ATOM 11431 N N . PHE C 1 281 ? 85.77696 -43.60058 0.93371 1.000 24.43725 260 PHE C N 1
ATOM 11432 C CA . PHE C 1 281 ? 86.58348 -42.60964 0.22996 1.000 24.46560 260 PHE C CA 1
ATOM 11433 C C . PHE C 1 281 ? 87.56289 -43.32562 -0.69320 1.000 25.40958 260 PHE C C 1
ATOM 11434 O O . PHE C 1 281 ? 87.88965 -44.49608 -0.46739 1.000 25.70092 260 PHE C O 1
ATOM 11442 N N . ASP C 1 282 ? 88.01075 -42.65336 -1.75643 1.000 26.16489 261 ASP C N 1
ATOM 11443 C CA . ASP C 1 282 ? 89.12931 -43.17808 -2.52966 1.000 27.41244 261 ASP C CA 1
ATOM 11444 C C . ASP C 1 282 ? 90.46783 -42.79263 -1.91258 1.000 27.44493 261 ASP C C 1
ATOM 11445 O O . ASP C 1 282 ? 91.46948 -43.47118 -2.15829 1.000 27.62850 261 ASP C O 1
ATOM 11450 N N . HIS C 1 283 ? 90.49351 -41.72648 -1.11534 1.000 26.89726 262 HIS C N 1
ATOM 11451 C CA . HIS C 1 283 ? 91.63281 -41.36842 -0.28268 1.000 26.65035 262 HIS C CA 1
ATOM 11452 C C . HIS C 1 283 ? 91.11313 -40.39843 0.76546 1.000 25.43629 262 HIS C C 1
ATOM 11453 O O . HIS C 1 283 ? 90.03411 -39.82402 0.61080 1.000 25.46851 262 HIS C O 1
ATOM 11460 N N . TYR C 1 284 ? 91.87411 -40.23332 1.84505 1.000 24.76835 263 TYR C N 1
ATOM 11461 C CA . TYR C 1 284 ? 91.44333 -39.37741 2.94010 1.000 23.67877 263 TYR C CA 1
ATOM 11462 C C . TYR C 1 284 ? 92.58772 -38.47739 3.37525 1.000 23.52448 263 TYR C C 1
ATOM 11463 O O . TYR C 1 284 ? 93.72185 -38.93704 3.55860 1.000 23.70376 263 TYR C O 1
ATOM 11472 N N . GLU C 1 285 ? 92.27857 -37.19746 3.57299 1.000 23.12034 264 GLU C N 1
ATOM 11473 C CA . GLU C 1 285 ? 93.28062 -36.19945 3.93914 1.000 23.52156 264 GLU C CA 1
ATOM 11474 C C . GLU C 1 285 ? 92.87293 -35.54260 5.25282 1.000 22.29517 264 GLU C C 1
ATOM 11475 O O . GLU C 1 285 ? 92.00506 -34.66583 5.26859 1.000 21.89330 264 GLU C O 1
ATOM 11481 N N . PHE C 1 286 ? 93.49821 -35.95131 6.35642 1.000 21.42508 265 PHE C N 1
ATOM 11482 C CA . PHE C 1 286 ? 93.35932 -35.19807 7.59579 1.000 20.45420 265 PHE C CA 1
ATOM 11483 C C . PHE C 1 286 ? 93.98098 -33.81843 7.42480 1.000 20.13255 265 PHE C C 1
ATOM 11484 O O . PHE C 1 286 ? 95.11797 -33.69631 6.96088 1.000 20.78844 265 PHE C O 1
ATOM 11492 N N . LEU C 1 287 ? 93.25226 -32.77893 7.81939 1.000 19.10950 266 LEU C N 1
ATOM 11493 C CA . LEU C 1 287 ? 93.79553 -31.42817 7.87894 1.000 18.93832 266 LEU C CA 1
ATOM 11494 C C . LEU C 1 287 ? 93.85952 -31.02549 9.34307 1.000 18.85244 266 LEU C C 1
ATOM 11495 O O . LEU C 1 287 ? 92.82058 -30.94509 10.00437 1.000 18.73032 266 LEU C O 1
ATOM 11500 N N . LEU C 1 288 ? 95.07167 -30.78193 9.84800 1.000 19.33869 267 LEU C N 1
ATOM 11501 C CA . LEU C 1 288 ? 95.28182 -30.49303 11.26406 1.000 19.35759 267 LEU C CA 1
ATOM 11502 C C . LEU C 1 288 ? 96.12221 -29.23485 11.41313 1.000 19.47090 267 LEU C C 1
ATOM 11503 O O . LEU C 1 288 ? 97.27284 -29.19214 10.96160 1.000 19.74688 267 LEU C O 1
ATOM 11508 N N . ALA C 1 289 ? 95.55893 -28.22602 12.07006 1.000 19.03840 268 ALA C N 1
ATOM 11509 C CA . ALA C 1 289 ? 96.23854 -26.96314 12.31377 1.000 19.87671 268 ALA C CA 1
ATOM 11510 C C . ALA C 1 289 ? 96.60102 -26.89111 13.79049 1.000 20.26132 268 ALA C C 1
ATOM 11511 O O . ALA C 1 289 ? 95.71599 -26.92460 14.64980 1.000 20.27184 268 ALA C O 1
ATOM 11513 N N . LEU C 1 290 ? 97.89828 -26.80656 14.07768 1.000 20.56638 269 LEU C N 1
ATOM 11514 C CA . LEU C 1 290 ? 98.40819 -26.68061 15.43961 1.000 20.83170 269 LEU C CA 1
ATOM 11515 C C . LEU C 1 290 ? 98.73290 -25.21178 15.67625 1.000 20.26938 269 LEU C C 1
ATOM 11516 O O . LEU C 1 290 ? 99.71837 -24.69496 15.14089 1.000 19.97723 269 LEU C O 1
ATOM 11521 N N . THR C 1 291 ? 97.90307 -24.53596 16.46824 1.000 20.24140 270 THR C N 1
ATOM 11522 C CA . THR C 1 291 ? 97.84917 -23.08779 16.36148 1.000 19.95814 270 THR C CA 1
ATOM 11523 C C . THR C 1 291 ? 97.21039 -22.48133 17.60329 1.000 20.59416 270 THR C C 1
ATOM 11524 O O . THR C 1 291 ? 96.45070 -23.13334 18.32506 1.000 20.61424 270 THR C O 1
ATOM 11528 N N . LYS C 1 292 ? 97.54779 -21.22031 17.84969 1.000 21.69212 271 LYS C N 1
ATOM 11529 C CA . LYS C 1 292 ? 96.78150 -20.37333 18.75436 1.000 23.24421 271 LYS C CA 1
ATOM 11530 C C . LYS C 1 292 ? 96.16075 -19.19589 18.01772 1.000 21.87476 271 LYS C C 1
ATOM 11531 O O . LYS C 1 292 ? 95.65438 -18.27144 18.65906 1.000 20.97759 271 LYS C O 1
ATOM 11537 N N . LYS C 1 293 ? 96.21866 -19.19244 16.68672 1.000 21.08530 272 LYS C N 1
ATOM 11538 C CA . LYS C 1 293 ? 95.75964 -18.07210 15.88008 1.000 20.31513 272 LYS C CA 1
ATOM 11539 C C . LYS C 1 293 ? 94.55838 -18.43479 15.02093 1.000 19.63472 272 LYS C C 1
ATOM 11540 O O . LYS C 1 293 ? 93.57938 -17.68531 14.98089 1.000 19.35671 272 LYS C O 1
ATOM 11546 N N . LEU C 1 294 ? 94.60063 -19.57038 14.33101 1.000 19.19491 273 LEU C N 1
ATOM 11547 C CA . LEU C 1 294 ? 93.42855 -20.01940 13.59190 1.000 18.63182 273 LEU C CA 1
ATOM 11548 C C . LEU C 1 294 ? 92.30062 -20.35128 14.56223 1.000 18.76230 273 LEU C C 1
ATOM 11549 O O . LEU C 1 294 ? 92.53606 -20.87626 15.65572 1.000 18.37654 273 LEU C O 1
ATOM 11554 N N . GLY C 1 295 ? 91.07161 -20.03205 14.16633 1.000 18.87418 274 GLY C N 1
ATOM 11555 C CA . GLY C 1 295 ? 89.93529 -20.37785 15.00228 1.000 18.44672 274 GLY C CA 1
ATOM 11556 C C . GLY C 1 295 ? 89.80231 -21.88480 15.13480 1.000 18.91755 274 GLY C C 1
ATOM 11557 O O . GLY C 1 295 ? 90.02832 -22.63262 14.18041 1.000 19.01216 274 GLY C O 1
ATOM 11558 N N . GLY C 1 296 ? 89.45736 -22.33505 16.34241 1.000 18.88822 275 GLY C N 1
ATOM 11559 C CA . GLY C 1 296 ? 89.31748 -23.76272 16.56856 1.000 18.35556 275 GLY C CA 1
ATOM 11560 C C . GLY C 1 296 ? 88.28712 -24.37357 15.63799 1.000 18.02983 275 GLY C C 1
ATOM 11561 O O . GLY C 1 296 ? 87.29559 -23.74053 15.27493 1.000 18.53946 275 GLY C O 1
ATOM 11562 N N . ILE C 1 297 ? 88.52100 -25.62385 15.24783 1.000 17.30946 276 ILE C N 1
ATOM 11563 C CA . ILE C 1 297 ? 87.60764 -26.27567 14.31667 1.000 17.34369 276 ILE C CA 1
ATOM 11564 C C . ILE C 1 297 ? 87.69779 -27.78387 14.48434 1.000 17.66424 276 ILE C C 1
ATOM 11565 O O . ILE C 1 297 ? 88.76855 -28.34357 14.74241 1.000 17.40707 276 ILE C O 1
ATOM 11570 N N . GLY C 1 298 ? 86.54330 -28.42548 14.35524 1.000 17.54846 277 GLY C N 1
ATOM 11571 C CA . GLY C 1 298 ? 86.43064 -29.83868 14.08683 1.000 17.31790 277 GLY C CA 1
ATOM 11572 C C . GLY C 1 298 ? 85.27582 -30.00061 13.12181 1.000 17.42145 277 GLY C C 1
ATOM 11573 O O . GLY C 1 298 ? 84.11727 -29.85461 13.51856 1.000 17.43514 277 GLY C O 1
ATOM 11574 N N . LEU C 1 299 ? 85.56580 -30.25126 11.84612 1.000 17.62364 278 LEU C N 1
ATOM 11575 C CA . LEU C 1 299 ? 84.52158 -30.33781 10.83065 1.000 17.74423 278 LEU C CA 1
ATOM 11576 C C . LEU C 1 299 ? 84.82834 -31.50876 9.91735 1.000 17.86436 278 LEU C C 1
ATOM 11577 O O . LEU C 1 299 ? 85.90407 -31.57041 9.31144 1.000 18.15712 278 LEU C O 1
ATOM 11582 N N . GLU C 1 300 ? 83.87371 -32.42660 9.82758 1.000 17.78033 279 GLU C N 1
ATOM 11583 C CA . GLU C 1 300 ? 84.02183 -33.65777 9.07857 1.000 17.94289 279 GLU C CA 1
ATOM 11584 C C . GLU C 1 300 ? 83.70127 -33.45983 7.60395 1.000 18.05963 279 GLU C C 1
ATOM 11585 O O . GLU C 1 300 ? 82.92077 -32.58083 7.22643 1.000 17.72967 279 GLU C O 1
ATOM 11591 N N . HIS C 1 301 ? 84.28538 -34.32471 6.77409 1.000 18.27683 280 HIS C N 1
ATOM 11592 C CA . HIS C 1 301 ? 83.95644 -34.39572 5.35894 1.000 18.68069 280 HIS C CA 1
ATOM 11593 C C . HIS C 1 301 ? 84.11776 -35.84085 4.91001 1.000 19.21764 280 HIS C C 1
ATOM 11594 O O . HIS C 1 301 ? 84.59498 -36.69857 5.66257 1.000 18.99292 280 HIS C O 1
ATOM 11601 N N . HIS C 1 302 ? 83.68127 -36.10816 3.67700 1.000 19.57050 281 HIS C N 1
ATOM 11602 C CA . HIS C 1 302 ? 83.76208 -37.45960 3.12825 1.000 20.17806 281 HIS C CA 1
ATOM 11603 C C . HIS C 1 302 ? 85.20027 -37.95912 3.10341 1.000 20.69439 281 HIS C C 1
ATOM 11604 O O . HIS C 1 302 ? 85.49277 -39.07318 3.55132 1.000 20.15226 281 HIS C O 1
ATOM 11611 N N . ARG C 1 303 ? 86.10850 -37.15532 2.54476 1.000 20.91346 282 ARG C N 1
ATOM 11612 C CA . ARG C 1 303 ? 87.48179 -37.57497 2.28766 1.000 20.84061 282 ARG C CA 1
ATOM 11613 C C . ARG C 1 303 ? 88.49629 -36.71722 3.03034 1.000 20.85023 282 ARG C C 1
ATOM 11614 O O . ARG C 1 303 ? 89.67528 -36.70271 2.66010 1.000 21.61094 282 ARG C O 1
ATOM 11622 N N . SER C 1 304 ? 88.06444 -36.00198 4.06310 1.000 20.79372 283 SER C N 1
ATOM 11623 C CA . SER C 1 304 ? 88.94557 -35.11648 4.81085 1.000 20.93694 283 SER C CA 1
ATOM 11624 C C . SER C 1 304 ? 88.22100 -34.68215 6.07514 1.000 20.43968 283 SER C C 1
ATOM 11625 O O . SER C 1 304 ? 87.02753 -34.93811 6.25012 1.000 20.64505 283 SER C O 1
ATOM 11628 N N . SER C 1 305 ? 88.96842 -34.03652 6.96402 1.000 19.76779 284 SER C N 1
ATOM 11629 C CA . SER C 1 305 ? 88.38468 -33.34102 8.09964 1.000 19.75287 284 SER C CA 1
ATOM 11630 C C . SER C 1 305 ? 89.25587 -32.14051 8.42989 1.000 19.22320 284 SER C C 1
ATOM 11631 O O . SER C 1 305 ? 90.47377 -32.16349 8.22583 1.000 19.62543 284 SER C O 1
ATOM 11634 N N . GLU C 1 306 ? 88.61346 -31.08552 8.92279 1.000 18.05070 285 GLU C N 1
ATOM 11635 C CA . GLU C 1 306 ? 89.29788 -29.88742 9.38542 1.000 18.14711 285 GLU C CA 1
ATOM 11636 C C . GLU C 1 306 ? 89.41568 -29.97872 10.89840 1.000 18.16513 285 GLU C C 1
ATOM 11637 O O . GLU C 1 306 ? 88.40121 -30.08857 11.59394 1.000 17.52728 285 GLU C O 1
ATOM 11643 N N . ASN C 1 307 ? 90.64457 -29.93520 11.40366 1.000 18.76089 286 ASN C N 1
ATOM 11644 C CA . ASN C 1 307 ? 90.89226 -30.13627 12.82296 1.000 18.60170 286 ASN C CA 1
ATOM 11645 C C . ASN C 1 307 ? 91.89508 -29.10680 13.30566 1.000 19.11306 286 ASN C C 1
ATOM 11646 O O . ASN C 1 307 ? 92.81570 -28.73234 12.57190 1.000 19.14653 286 ASN C O 1
ATOM 11651 N N . SER C 1 308 ? 91.71576 -28.64946 14.54052 1.000 19.59207 287 SER C N 1
ATOM 11652 C CA . SER C 1 308 ? 92.69094 -27.77833 15.16626 1.000 20.42264 287 SER C CA 1
ATOM 11653 C C . SER C 1 308 ? 93.10120 -28.37311 16.50466 1.000 21.30099 287 SER C C 1
ATOM 11654 O O . SER C 1 308 ? 92.30969 -29.03437 17.18480 1.000 21.35645 287 SER C O 1
ATOM 11657 N N . GLY C 1 309 ? 94.36495 -28.15025 16.86035 1.000 21.83498 288 GLY C N 1
ATOM 11658 C CA . GLY C 1 309 ? 94.84860 -28.48074 18.18223 1.000 22.35191 288 GLY C CA 1
ATOM 11659 C C . GLY C 1 309 ? 95.82500 -27.41738 18.63991 1.000 22.61900 288 GLY C C 1
ATOM 11660 O O . GLY C 1 309 ? 96.20031 -26.52380 17.87515 1.000 22.66417 288 GLY C O 1
ATOM 11661 N N . ALA C 1 310 ? 96.23790 -27.52909 19.89787 1.000 22.77379 289 ALA C N 1
ATOM 11662 C CA . ALA C 1 310 ? 97.20491 -26.59290 20.43240 1.000 23.05193 289 ALA C CA 1
ATOM 11663 C C . ALA C 1 310 ? 98.57078 -26.84496 19.79874 1.000 23.56329 289 ALA C C 1
ATOM 11664 O O . ALA C 1 310 ? 98.83634 -27.93812 19.29024 1.000 24.12745 289 ALA C O 1
ATOM 11666 N N . PRO C 1 311 ? 99.45545 -25.84226 19.80798 1.000 23.72117 290 PRO C N 1
ATOM 11667 C CA . PRO C 1 311 ? 100.81563 -26.06434 19.28358 1.000 24.35055 290 PRO C CA 1
ATOM 11668 C C . PRO C 1 311 ? 101.54788 -27.23343 19.93557 1.000 24.85121 290 PRO C C 1
ATOM 11669 O O . PRO C 1 311 ? 102.46050 -27.79213 19.31406 1.000 25.50722 290 PRO C O 1
ATOM 11673 N N . ASN C 1 312 ? 101.17215 -27.63331 21.15305 1.000 24.70934 291 ASN C N 1
ATOM 11674 C CA . ASN C 1 312 ? 101.83137 -28.72887 21.85330 1.000 25.69040 291 ASN C CA 1
ATOM 11675 C C . ASN C 1 312 ? 101.10415 -30.05936 21.67773 1.000 25.36152 291 ASN C C 1
ATOM 11676 O O . ASN C 1 312 ? 101.24340 -30.95036 22.52239 1.000 24.84858 291 ASN C O 1
ATOM 11681 N N . TYR C 1 313 ? 100.30835 -30.18886 20.61102 1.000 25.05808 292 TYR C N 1
ATOM 11682 C CA . TYR C 1 313 ? 99.60530 -31.43186 20.30276 1.000 24.00414 292 TYR C CA 1
ATOM 11683 C C . TYR C 1 313 ? 100.53973 -32.63545 20.33511 1.000 24.19251 292 TYR C C 1
ATOM 11684 O O . TYR C 1 313 ? 100.19773 -33.69215 20.88104 1.000 24.36207 292 TYR C O 1
ATOM 11693 N N . PHE C 1 314 ? 101.71512 -32.50582 19.72567 1.000 24.52045 293 PHE C N 1
ATOM 11694 C CA . PHE C 1 314 ? 102.71776 -33.56414 19.77018 1.000 25.61969 293 PHE C CA 1
ATOM 11695 C C . PHE C 1 314 ? 103.77955 -33.32665 20.83312 1.000 26.75622 293 PHE C C 1
ATOM 11696 O O . PHE C 1 314 ? 104.17087 -34.26744 21.53073 1.000 26.77773 293 PHE C O 1
ATOM 11704 N N . THR C 1 315 ? 104.26047 -32.08788 20.96709 1.000 27.93079 294 THR C N 1
ATOM 11705 C CA . THR C 1 315 ? 105.43414 -31.83028 21.79361 1.000 29.46921 294 THR C CA 1
ATOM 11706 C C . THR C 1 315 ? 105.15529 -31.96444 23.28711 1.000 30.43686 294 THR C C 1
ATOM 11707 O O . THR C 1 315 ? 106.10122 -32.14564 24.06051 1.000 30.28267 294 THR C O 1
ATOM 11711 N N . GLU C 1 316 ? 103.89636 -31.85958 23.71687 1.000 31.47836 295 GLU C N 1
ATOM 11712 C CA . GLU C 1 316 ? 103.51539 -32.12076 25.10686 1.000 32.94913 295 GLU C CA 1
ATOM 11713 C C . GLU C 1 316 ? 102.33604 -33.09517 25.12104 1.000 33.04467 295 GLU C C 1
ATOM 11714 O O . GLU C 1 316 ? 101.23754 -32.79355 25.58583 1.000 32.67751 295 GLU C O 1
ATOM 11720 N N . TRP C 1 317 ? 102.60882 -34.30096 24.61298 1.000 33.69227 296 TRP C N 1
ATOM 11721 C CA . TRP C 1 317 ? 101.58586 -35.32081 24.39148 1.000 34.03490 296 TRP C CA 1
ATOM 11722 C C . TRP C 1 317 ? 100.77426 -35.61265 25.64896 1.000 35.78573 296 TRP C C 1
ATOM 11723 O O . TRP C 1 317 ? 99.55444 -35.80293 25.57895 1.000 35.83008 296 TRP C O 1
ATOM 11734 N N . ASP C 1 318 ? 101.42965 -35.64712 26.81003 1.000 37.38171 297 ASP C N 1
ATOM 11735 C CA . ASP C 1 318 ? 100.74314 -35.99373 28.04889 1.000 38.89564 297 ASP C CA 1
ATOM 11736 C C . ASP C 1 318 ? 99.91639 -34.84818 28.61779 1.000 38.33481 297 ASP C C 1
ATOM 11737 O O . ASP C 1 318 ? 99.07841 -35.08835 29.49243 1.000 38.16607 297 ASP C O 1
ATOM 11742 N N . LYS C 1 319 ? 100.12873 -33.61728 28.15393 1.000 38.09541 298 LYS C N 1
ATOM 11743 C CA . LYS C 1 319 ? 99.34060 -32.47898 28.60595 1.000 37.70440 298 LYS C CA 1
ATOM 11744 C C . LYS C 1 319 ? 98.18038 -32.14408 27.67842 1.000 35.88979 298 LYS C C 1
ATOM 11745 O O . LYS C 1 319 ? 97.19553 -31.54908 28.12716 1.000 35.74461 298 LYS C O 1
ATOM 11751 N N . SER C 1 320 ? 98.26490 -32.51778 26.40450 1.000 34.51750 299 SER C N 1
ATOM 11752 C CA . SER C 1 320 ? 97.28998 -32.10785 25.40434 1.000 32.89165 299 SER C CA 1
ATOM 11753 C C . SER C 1 320 ? 96.31556 -33.22409 25.05763 1.000 31.90140 299 SER C C 1
ATOM 11754 O O . SER C 1 320 ? 95.76538 -33.24955 23.95102 1.000 31.43090 299 SER C O 1
ATOM 11757 N N . TRP C 1 321 ? 96.04961 -34.12425 26.00359 1.000 31.10001 300 TRP C N 1
ATOM 11758 C CA . TRP C 1 321 ? 95.37352 -35.36297 25.64288 1.000 30.49595 300 TRP C CA 1
ATOM 11759 C C . TRP C 1 321 ? 93.85497 -35.22897 25.59427 1.000 29.80564 300 TRP C C 1
ATOM 11760 O O . TRP C 1 321 ? 93.21058 -35.95119 24.82700 1.000 30.07530 300 TRP C O 1
ATOM 11771 N N . THR C 1 322 ? 93.25919 -34.32846 26.38554 1.000 28.79381 301 THR C N 1
ATOM 11772 C CA . THR C 1 322 ? 91.80244 -34.32494 26.50100 1.000 28.11222 301 THR C CA 1
ATOM 11773 C C . THR C 1 322 ? 91.11674 -34.03017 25.17128 1.000 27.92253 301 THR C C 1
ATOM 11774 O O . THR C 1 322 ? 89.95994 -34.42045 24.98488 1.000 28.32182 301 THR C O 1
ATOM 11778 N N . GLY C 1 323 ? 91.79756 -33.35131 24.25390 1.000 27.43019 302 GLY C N 1
ATOM 11779 C CA . GLY C 1 323 ? 91.25613 -33.03707 22.95366 1.000 27.66638 302 GLY C CA 1
ATOM 11780 C C . GLY C 1 323 ? 91.65765 -33.97240 21.83769 1.000 27.55495 302 GLY C C 1
ATOM 11781 O O . GLY C 1 323 ? 91.24644 -33.75148 20.69258 1.000 27.55181 302 GLY C O 1
ATOM 11782 N N . ARG C 1 324 ? 92.44836 -35.01050 22.12836 1.000 26.80156 303 ARG C N 1
ATOM 11783 C CA . ARG C 1 324 ? 92.98249 -35.87378 21.08083 1.000 26.81314 303 ARG C CA 1
ATOM 11784 C C . ARG C 1 324 ? 91.97506 -36.87907 20.54386 1.000 25.36411 303 ARG C C 1
ATOM 11785 O O . ARG C 1 324 ? 92.32088 -37.63173 19.62756 1.000 26.05190 303 ARG C O 1
ATOM 11793 N N . ASP C 1 325 ? 90.75028 -36.92322 21.07289 1.000 23.48976 304 ASP C N 1
ATOM 11794 C CA . ASP C 1 325 ? 89.72248 -37.69777 20.38591 1.000 22.79439 304 ASP C CA 1
ATOM 11795 C C . ASP C 1 325 ? 89.24243 -37.00391 19.11998 1.000 21.25189 304 ASP C C 1
ATOM 11796 O O . ASP C 1 325 ? 88.49785 -37.61414 18.34543 1.000 21.13654 304 ASP C O 1
ATOM 11801 N N . LEU C 1 326 ? 89.69180 -35.76872 18.87964 1.000 20.36607 305 LEU C N 1
ATOM 11802 C CA . LEU C 1 326 ? 89.15985 -34.95510 17.78789 1.000 19.31969 305 LEU C CA 1
ATOM 11803 C C . LEU C 1 326 ? 89.27461 -35.66385 16.44288 1.000 19.14810 305 LEU C C 1
ATOM 11804 O O . LEU C 1 326 ? 88.27931 -35.81865 15.72352 1.000 19.04548 305 LEU C O 1
ATOM 11809 N N . LEU C 1 327 ? 90.48986 -36.08421 16.07112 1.000 18.94241 306 LEU C N 1
ATOM 11810 C CA . LEU C 1 327 ? 90.66140 -36.70573 14.76015 1.000 19.60362 306 LEU C CA 1
ATOM 11811 C C . LEU C 1 327 ? 89.91078 -38.02722 14.66840 1.000 19.65897 306 LEU C C 1
ATOM 11812 O O . LEU C 1 327 ? 89.35942 -38.35294 13.61359 1.000 19.44832 306 LEU C O 1
ATOM 11817 N N . ALA C 1 328 ? 89.86178 -38.79423 15.76218 1.000 19.50975 307 ALA C N 1
ATOM 11818 C CA . ALA C 1 328 ? 89.06236 -40.01661 15.76579 1.000 19.71794 307 ALA C CA 1
ATOM 11819 C C . ALA C 1 328 ? 87.58813 -39.70045 15.55544 1.000 19.83714 307 ALA C C 1
ATOM 11820 O O . ALA C 1 328 ? 86.89431 -40.39041 14.79886 1.000 20.19361 307 ALA C O 1
ATOM 11822 N N . HIS C 1 329 ? 87.09876 -38.65451 16.22373 1.000 19.97639 308 HIS C N 1
ATOM 11823 C CA . HIS C 1 329 ? 85.71316 -38.22148 16.08403 1.000 20.03468 308 HIS C CA 1
ATOM 11824 C C . HIS C 1 329 ? 85.38844 -37.85030 14.63839 1.000 20.20135 308 HIS C C 1
ATOM 11825 O O . HIS C 1 329 ? 84.48947 -38.43145 14.01751 1.000 20.00601 308 HIS C O 1
ATOM 11832 N N . GLU C 1 330 ? 86.11423 -36.87555 14.08170 1.000 20.31151 309 GLU C N 1
ATOM 11833 C CA . GLU C 1 330 ? 85.77954 -36.39626 12.74213 1.000 20.63312 309 GLU C CA 1
ATOM 11834 C C . GLU C 1 330 ? 86.00116 -37.47889 11.69235 1.000 20.62479 309 GLU C C 1
ATOM 11835 O O . GLU C 1 330 ? 85.23459 -37.57957 10.72714 1.000 19.92609 309 GLU C O 1
ATOM 11841 N N . PHE C 1 331 ? 87.03946 -38.30221 11.86715 1.000 20.58904 310 PHE C N 1
ATOM 11842 C CA . PHE C 1 331 ? 87.26348 -39.41952 10.95039 1.000 20.78931 310 PHE C CA 1
ATOM 11843 C C . PHE C 1 331 ? 86.07261 -40.37049 10.93999 1.000 20.66617 310 PHE C C 1
ATOM 11844 O O . PHE C 1 331 ? 85.63524 -40.81496 9.87252 1.000 21.57858 310 PHE C O 1
ATOM 11852 N N . ASN C 1 332 ? 85.52569 -40.68539 12.11873 1.000 20.42094 311 ASN C N 1
ATOM 11853 C CA . ASN C 1 332 ? 84.37691 -41.58433 12.18291 1.000 20.46093 311 ASN C CA 1
ATOM 11854 C C . ASN C 1 332 ? 83.19489 -41.05050 11.38477 1.000 20.50513 311 ASN C C 1
ATOM 11855 O O . ASN C 1 332 ? 82.39310 -41.83612 10.87073 1.000 20.48353 311 ASN C O 1
ATOM 11860 N N . HIS C 1 333 ? 83.06341 -39.72342 11.28221 1.000 20.26148 312 HIS C N 1
ATOM 11861 C CA . HIS C 1 333 ? 81.95406 -39.13635 10.53408 1.000 19.96084 312 HIS C CA 1
ATOM 11862 C C . HIS C 1 333 ? 81.99890 -39.48726 9.05007 1.000 20.22044 312 HIS C C 1
ATOM 11863 O O . HIS C 1 333 ? 80.96045 -39.45906 8.38078 1.000 19.84228 312 HIS C O 1
ATOM 11870 N N . SER C 1 334 ? 83.18582 -39.77786 8.50712 1.000 20.81334 313 SER C N 1
ATOM 11871 C CA . SER C 1 334 ? 83.25963 -40.22873 7.11965 1.000 21.21838 313 SER C CA 1
ATOM 11872 C C . SER C 1 334 ? 82.32560 -41.41039 6.89368 1.000 21.19709 313 SER C C 1
ATOM 11873 O O . SER C 1 334 ? 81.68291 -41.51866 5.84164 1.000 20.98134 313 SER C O 1
ATOM 11876 N N . TRP C 1 335 ? 82.23375 -42.30054 7.88307 1.000 20.90609 314 TRP C N 1
ATOM 11877 C CA . TRP C 1 335 ? 81.21562 -43.34314 7.89150 1.000 21.00069 314 TRP C CA 1
ATOM 11878 C C . TRP C 1 335 ? 79.87831 -42.80293 8.38701 1.000 20.85710 314 TRP C C 1
ATOM 11879 O O . TRP C 1 335 ? 78.87733 -42.82954 7.66478 1.000 21.27740 314 TRP C O 1
ATOM 11890 N N . ASN C 1 336 ? 79.85362 -42.28464 9.61440 1.000 20.95573 315 ASN C N 1
ATOM 11891 C CA . ASN C 1 336 ? 78.60893 -41.96314 10.31267 1.000 20.70795 315 ASN C CA 1
ATOM 11892 C C . ASN C 1 336 ? 78.36373 -40.46327 10.21247 1.000 20.06026 315 ASN C C 1
ATOM 11893 O O . ASN C 1 336 ? 78.77942 -39.68648 11.07199 1.000 19.44449 315 ASN C O 1
ATOM 11898 N N . GLY C 1 337 ? 77.64361 -40.05999 9.17127 1.000 19.73910 316 GLY C N 1
ATOM 11899 C CA . GLY C 1 337 ? 77.30914 -38.66316 9.01780 1.000 19.50965 316 GLY C CA 1
ATOM 11900 C C . GLY C 1 337 ? 77.48496 -38.18718 7.59561 1.000 19.34693 316 GLY C C 1
ATOM 11901 O O . GLY C 1 337 ? 76.58060 -37.57221 7.01706 1.000 19.39137 316 GLY C O 1
ATOM 11902 N N . LYS C 1 338 ? 78.66182 -38.45509 7.03120 1.000 18.93617 317 LYS C N 1
ATOM 11903 C CA . LYS C 1 338 ? 78.90783 -38.11949 5.63684 1.000 19.72466 317 LYS C CA 1
ATOM 11904 C C . LYS C 1 338 ? 78.35766 -39.20532 4.71878 1.000 20.23007 317 LYS C C 1
ATOM 11905 O O . LYS C 1 338 ? 77.50703 -38.93468 3.86244 1.000 20.50386 317 LYS C O 1
ATOM 11911 N N . TYR C 1 339 ? 78.82973 -40.44627 4.88078 1.000 20.73263 318 TYR C N 1
ATOM 11912 C CA . TYR C 1 339 ? 78.32869 -41.53089 4.03725 1.000 21.29624 318 TYR C CA 1
ATOM 11913 C C . TYR C 1 339 ? 76.88687 -41.90457 4.38890 1.000 21.22937 318 TYR C C 1
ATOM 11914 O O . TYR C 1 339 ? 76.00032 -41.87155 3.52604 1.000 21.14931 318 TYR C O 1
ATOM 11923 N N . ARG C 1 340 ? 76.63007 -42.30884 5.63571 1.000 21.05720 319 ARG C N 1
ATOM 11924 C CA . ARG C 1 340 ? 75.26208 -42.55430 6.08769 1.000 21.54694 319 ARG C CA 1
ATOM 11925 C C . ARG C 1 340 ? 74.75961 -41.29377 6.77496 1.000 21.08972 319 ARG C C 1
ATOM 11926 O O . ARG C 1 340 ? 75.40969 -40.77993 7.69315 1.000 21.31837 319 ARG C O 1
ATOM 11934 N N . ARG C 1 341 ? 73.61012 -40.79969 6.33279 1.000 20.79899 320 ARG C N 1
ATOM 11935 C CA . ARG C 1 341 ? 73.07483 -39.53853 6.82110 1.000 21.03066 320 ARG C CA 1
ATOM 11936 C C . ARG C 1 341 ? 71.56223 -39.64806 6.92889 1.000 20.79851 320 ARG C C 1
ATOM 11937 O O . ARG C 1 341 ? 70.92690 -40.29719 6.09562 1.000 20.68013 320 ARG C O 1
ATOM 11945 N N . GLY C 1 342 ? 70.99578 -39.03419 7.96581 1.000 20.17664 321 GLY C N 1
ATOM 11946 C CA . GLY C 1 342 ? 69.54858 -39.02552 8.10469 1.000 19.70580 321 GLY C CA 1
ATOM 11947 C C . GLY C 1 342 ? 68.88358 -38.37741 6.90160 1.000 19.89105 321 GLY C C 1
ATOM 11948 O O . GLY C 1 342 ? 69.36467 -37.37451 6.36454 1.000 19.80146 321 GLY C O 1
ATOM 11949 N N . ALA C 1 343 ? 67.75510 -38.95982 6.48065 1.000 20.13001 322 ALA C N 1
ATOM 11950 C CA . ALA C 1 343 ? 67.07832 -38.49386 5.27227 1.000 20.50525 322 ALA C CA 1
ATOM 11951 C C . ALA C 1 343 ? 66.64026 -37.03815 5.39573 1.000 20.56511 322 ALA C C 1
ATOM 11952 O O . ALA C 1 343 ? 66.68347 -36.28705 4.41319 1.000 19.73084 322 ALA C O 1
ATOM 11954 N N . ASP C 1 344 ? 66.21817 -36.61473 6.59004 1.000 20.76381 323 ASP C N 1
ATOM 11955 C CA . ASP C 1 344 ? 65.80282 -35.22764 6.75586 1.000 20.23207 323 ASP C CA 1
ATOM 11956 C C . ASP C 1 344 ? 66.98435 -34.27059 6.85874 1.000 19.99152 323 ASP C C 1
ATOM 11957 O O . ASP C 1 344 ? 66.79219 -33.05689 6.73217 1.000 19.72446 323 ASP C O 1
ATOM 11962 N N . LEU C 1 345 ? 68.19783 -34.78872 7.04856 1.000 20.81293 324 LEU C N 1
ATOM 11963 C CA . LEU C 1 345 ? 69.40736 -33.97814 7.03634 1.000 20.60570 324 LEU C CA 1
ATOM 11964 C C . LEU C 1 345 ? 70.03614 -33.88560 5.64869 1.000 20.24690 324 LEU C C 1
ATOM 11965 O O . LEU C 1 345 ? 70.74258 -32.91188 5.35540 1.000 20.35054 324 LEU C O 1
ATOM 11970 N N . ALA C 1 346 ? 69.80162 -34.88104 4.79425 1.000 19.90388 325 ALA C N 1
ATOM 11971 C CA . ALA C 1 346 ? 70.41843 -34.95475 3.46675 1.000 20.80771 325 ALA C CA 1
ATOM 11972 C C . ALA C 1 346 ? 69.62348 -34.10561 2.47466 1.000 20.94212 325 ALA C C 1
ATOM 11973 O O . ALA C 1 346 ? 68.87135 -34.60394 1.62997 1.000 21.15021 325 ALA C O 1
ATOM 11975 N N . THR C 1 347 ? 69.84424 -32.79429 2.55311 1.000 20.32355 326 THR C N 1
ATOM 11976 C CA . THR C 1 347 ? 69.10403 -31.81276 1.77492 1.000 19.94454 326 THR C CA 1
ATOM 11977 C C . THR C 1 347 ? 69.65356 -31.70225 0.35301 1.000 19.61823 326 THR C C 1
ATOM 11978 O O . THR C 1 347 ? 70.81821 -32.01557 0.10280 1.000 20.01774 326 THR C O 1
ATOM 11982 N N . PRO C 1 348 ? 68.82672 -31.24112 -0.60618 1.000 19.38074 327 PRO C N 1
ATOM 11983 C CA . PRO C 1 348 ? 69.25573 -31.22761 -2.01533 1.000 19.54771 327 PRO C CA 1
ATOM 11984 C C . PRO C 1 348 ? 70.20138 -30.09373 -2.39167 1.000 19.18847 327 PRO C C 1
ATOM 11985 O O . PRO C 1 348 ? 70.95713 -30.22822 -3.35894 1.000 19.02577 327 PRO C O 1
ATOM 11989 N N . ASN C 1 349 ? 70.16002 -28.96930 -1.67883 1.000 18.97629 328 ASN C N 1
ATOM 11990 C CA . ASN C 1 349 ? 71.16789 -27.92411 -1.85165 1.000 18.68344 328 ASN C CA 1
ATOM 11991 C C . ASN C 1 349 ? 71.42825 -27.29129 -0.48765 1.000 18.56508 328 ASN C C 1
ATOM 11992 O O . ASN C 1 349 ? 70.95327 -27.77760 0.54177 1.000 18.75222 328 ASN C O 1
ATOM 11997 N N . PHE C 1 350 ? 72.19599 -26.20144 -0.47817 1.000 18.18660 329 PHE C N 1
ATOM 11998 C CA . PHE C 1 350 ? 72.60780 -25.55808 0.76030 1.000 18.16911 329 PHE C CA 1
ATOM 11999 C C . PHE C 1 350 ? 71.64691 -24.46814 1.21108 1.000 17.91557 329 PHE C C 1
ATOM 12000 O O . PHE C 1 350 ? 72.00688 -23.65975 2.07355 1.000 17.51629 329 PHE C O 1
ATOM 12008 N N . ASN C 1 351 ? 70.43945 -24.40731 0.64348 1.000 17.83012 330 ASN C N 1
ATOM 12009 C CA . ASN C 1 351 ? 69.59206 -23.25802 0.92588 1.000 17.33137 330 ASN C CA 1
ATOM 12010 C C . ASN C 1 351 ? 68.15168 -23.67681 1.21211 1.000 17.73346 330 ASN C C 1
ATOM 12011 O O . ASN C 1 351 ? 67.21305 -22.90748 0.97236 1.000 17.99496 330 ASN C O 1
ATOM 12016 N N . VAL C 1 352 ? 67.96611 -24.89165 1.71968 1.000 17.92660 331 VAL C N 1
ATOM 12017 C CA . VAL C 1 352 ? 66.69417 -25.33520 2.28733 1.000 18.13807 331 VAL C CA 1
ATOM 12018 C C . VAL C 1 352 ? 67.01104 -25.89074 3.67429 1.000 18.31689 331 VAL C C 1
ATOM 12019 O O . VAL C 1 352 ? 68.13722 -26.36057 3.89950 1.000 18.44926 331 VAL C O 1
ATOM 12023 N N . PRO C 1 353 ? 66.08328 -25.85004 4.62956 1.000 18.34342 332 PRO C N 1
ATOM 12024 C CA . PRO C 1 353 ? 66.44298 -26.19441 6.01243 1.000 18.24930 332 PRO C CA 1
ATOM 12025 C C . PRO C 1 353 ? 66.73003 -27.67764 6.19909 1.000 18.15560 332 PRO C C 1
ATOM 12026 O O . PRO C 1 353 ? 66.15237 -28.54414 5.53259 1.000 17.94840 332 PRO C O 1
ATOM 12030 N N . MET C 1 354 ? 67.65388 -27.95010 7.12646 1.000 18.09386 333 MET C N 1
ATOM 12031 C CA . MET C 1 354 ? 68.04359 -29.30094 7.50594 1.000 18.08962 333 MET C CA 1
ATOM 12032 C C . MET C 1 354 ? 67.23473 -29.75712 8.71152 1.000 18.10158 333 MET C C 1
ATOM 12033 O O . MET C 1 354 ? 66.99810 -28.98903 9.64362 1.000 17.78252 333 MET C O 1
ATOM 12038 N N . GLY C 1 355 ? 66.82134 -31.03316 8.69141 1.000 18.16164 334 GLY C N 1
ATOM 12039 C CA . GLY C 1 355 ? 66.17438 -31.65147 9.82447 1.000 18.25725 334 GLY C CA 1
ATOM 12040 C C . GLY C 1 355 ? 67.18278 -32.45541 10.62120 1.000 18.76581 334 GLY C C 1
ATOM 12041 O O . GLY C 1 355 ? 67.79261 -33.39464 10.10164 1.000 18.90948 334 GLY C O 1
ATOM 12042 N N . ASP C 1 356 ? 67.35153 -32.08404 11.88999 1.000 18.82013 335 ASP C N 1
ATOM 12043 C CA . ASP C 1 356 ? 68.40241 -32.62022 12.74611 1.000 18.46097 335 ASP C CA 1
ATOM 12044 C C . ASP C 1 356 ? 67.93652 -33.75980 13.64819 1.000 18.26289 335 ASP C C 1
ATOM 12045 O O . ASP C 1 356 ? 68.67623 -34.14830 14.55974 1.000 18.35958 335 ASP C O 1
ATOM 12050 N N . SER C 1 357 ? 66.74799 -34.31869 13.40056 1.000 18.29898 336 SER C N 1
ATOM 12051 C CA . SER C 1 357 ? 66.12714 -35.24464 14.34819 1.000 18.60931 336 SER C CA 1
ATOM 12052 C C . SER C 1 357 ? 67.01717 -36.43923 14.68038 1.000 18.80564 336 SER C C 1
ATOM 12053 O O . SER C 1 357 ? 66.90510 -37.00725 15.77406 1.000 18.85799 336 SER C O 1
ATOM 12056 N N . LEU C 1 358 ? 67.88706 -36.85245 13.76087 1.000 18.71318 337 LEU C N 1
ATOM 12057 C CA . LEU C 1 358 ? 68.69184 -38.04908 13.96346 1.000 19.25296 337 LEU C CA 1
ATOM 12058 C C . LEU C 1 358 ? 70.13237 -37.72640 14.35006 1.000 19.17318 337 LEU C C 1
ATOM 12059 O O . LEU C 1 358 ? 71.02326 -38.56072 14.15849 1.000 19.69073 337 LEU C O 1
ATOM 12064 N N . LEU C 1 359 ? 70.37682 -36.54285 14.92070 1.000 18.18635 338 LEU C N 1
ATOM 12065 C CA . LEU C 1 359 ? 71.73761 -36.19841 15.31436 1.000 18.28083 338 LEU C CA 1
ATOM 12066 C C . LEU C 1 359 ? 72.23694 -37.02117 16.49236 1.000 18.19384 338 LEU C C 1
ATOM 12067 O O . LEU C 1 359 ? 73.45246 -37.08972 16.70318 1.000 17.91040 338 LEU C O 1
ATOM 12072 N N . TRP C 1 360 ? 71.34461 -37.65299 17.26144 1.000 18.39476 339 TRP C N 1
ATOM 12073 C CA . TRP C 1 360 ? 71.84623 -38.53352 18.30915 1.000 18.61758 339 TRP C CA 1
ATOM 12074 C C . TRP C 1 360 ? 72.51288 -39.78482 17.74819 1.000 18.68408 339 TRP C C 1
ATOM 12075 O O . TRP C 1 360 ? 73.21329 -40.47249 18.49528 1.000 18.33942 339 TRP C O 1
ATOM 12086 N N . LEU C 1 361 ? 72.34269 -40.08139 16.45777 1.000 19.10678 340 LEU C N 1
ATOM 12087 C CA . LEU C 1 361 ? 73.18245 -41.07501 15.79200 1.000 18.85303 340 LEU C CA 1
ATOM 12088 C C . LEU C 1 361 ? 74.39080 -40.41293 15.13292 1.000 18.85067 340 LEU C C 1
ATOM 12089 O O . LEU C 1 361 ? 75.53720 -40.75467 15.44557 1.000 19.14918 340 LEU C O 1
ATOM 12094 N N . TYR C 1 362 ? 74.13876 -39.46537 14.22037 1.000 18.44700 341 TYR C N 1
ATOM 12095 C CA . TYR C 1 362 ? 75.18889 -38.72289 13.52703 1.000 18.44250 341 TYR C CA 1
ATOM 12096 C C . TYR C 1 362 ? 76.29843 -38.28378 14.48196 1.000 18.25060 341 TYR C C 1
ATOM 12097 O O . TYR C 1 362 ? 77.46468 -38.66548 14.32497 1.000 18.84842 341 TYR C O 1
ATOM 12106 N N . GLU C 1 363 ? 75.95104 -37.46642 15.47488 1.000 17.81615 342 GLU C N 1
ATOM 12107 C CA . GLU C 1 363 ? 76.94318 -36.98662 16.42759 1.000 17.40101 342 GLU C CA 1
ATOM 12108 C C . GLU C 1 363 ? 77.04233 -37.87713 17.66179 1.000 17.33065 342 GLU C C 1
ATOM 12109 O O . GLU C 1 363 ? 78.14126 -38.08688 18.17904 1.000 17.61035 342 GLU C O 1
ATOM 12115 N N . GLY C 1 364 ? 75.91155 -38.39503 18.14534 1.000 17.29391 343 GLY C N 1
ATOM 12116 C CA . GLY C 1 364 ? 75.92332 -39.16279 19.38211 1.000 17.30082 343 GLY C CA 1
ATOM 12117 C C . GLY C 1 364 ? 76.77812 -40.41314 19.30219 1.000 17.63131 343 GLY C C 1
ATOM 12118 O O . GLY C 1 364 ? 77.59241 -40.68345 20.18924 1.000 17.11683 343 GLY C O 1
ATOM 12119 N N . GLN C 1 365 ? 76.58049 -41.22032 18.25905 1.000 18.00269 344 GLN C N 1
ATOM 12120 C CA . GLN C 1 365 ? 77.39878 -42.41933 18.16797 1.000 18.82344 344 GLN C CA 1
ATOM 12121 C C . GLN C 1 365 ? 78.82144 -42.09233 17.73553 1.000 19.12974 344 GLN C C 1
ATOM 12122 O O . GLN C 1 365 ? 79.74398 -42.85220 18.05301 1.000 19.12307 344 GLN C O 1
ATOM 12128 N N . THR C 1 366 ? 79.02458 -40.96997 17.03639 1.000 19.02337 345 THR C N 1
ATOM 12129 C CA . THR C 1 366 ? 80.38728 -40.55159 16.71762 1.000 19.01885 345 THR C CA 1
ATOM 12130 C C . THR C 1 366 ? 81.12481 -40.06672 17.96337 1.000 19.02108 345 THR C C 1
ATOM 12131 O O . THR C 1 366 ? 82.31800 -40.35008 18.13702 1.000 18.94666 345 THR C O 1
ATOM 12135 N N . GLN C 1 367 ? 80.44042 -39.33142 18.84354 1.000 19.13888 346 GLN C N 1
ATOM 12136 C CA . GLN C 1 367 ? 81.05861 -38.98425 20.12195 1.000 19.80575 346 GLN C CA 1
ATOM 12137 C C . GLN C 1 367 ? 81.48963 -40.24437 20.86085 1.000 19.84919 346 GLN C C 1
ATOM 12138 O O . GLN C 1 367 ? 82.59475 -40.30508 21.41341 1.000 20.12225 346 GLN C O 1
ATOM 12144 N N . PHE C 1 368 ? 80.63275 -41.26744 20.84382 1.000 20.08329 347 PHE C N 1
ATOM 12145 C CA . PHE C 1 368 ? 80.94592 -42.56469 21.43861 1.000 21.05775 347 PHE C CA 1
ATOM 12146 C C . PHE C 1 368 ? 82.19600 -43.18849 20.81550 1.000 21.36196 347 PHE C C 1
ATOM 12147 O O . PHE C 1 368 ? 83.14101 -43.55653 21.52575 1.000 21.28326 347 PHE C O 1
ATOM 12155 N N . TRP C 1 369 ? 82.22395 -43.30801 19.48364 1.000 21.53599 348 TRP C N 1
ATOM 12156 C CA . TRP C 1 369 ? 83.34701 -43.97100 18.82464 1.000 21.51507 348 TRP C CA 1
ATOM 12157 C C . TRP C 1 369 ? 84.62326 -43.14358 18.89492 1.000 21.65584 348 TRP C C 1
ATOM 12158 O O . TRP C 1 369 ? 85.72100 -43.71026 18.91176 1.000 21.53282 348 TRP C O 1
ATOM 12169 N N . GLY C 1 370 ? 84.50593 -41.81334 18.90337 1.000 21.41559 349 GLY C N 1
ATOM 12170 C CA . GLY C 1 370 ? 85.68751 -40.98132 19.04687 1.000 21.75956 349 GLY C CA 1
ATOM 12171 C C . GLY C 1 370 ? 86.46500 -41.29476 20.31091 1.000 22.43324 349 GLY C C 1
ATOM 12172 O O . GLY C 1 370 ? 87.69681 -41.37952 20.29176 1.000 21.83310 349 GLY C O 1
ATOM 12173 N N . GLU C 1 371 ? 85.75599 -41.46909 21.42880 1.000 22.82735 350 GLU C N 1
ATOM 12174 C CA . GLU C 1 371 ? 86.43164 -41.79078 22.68048 1.000 22.91049 350 GLU C CA 1
ATOM 12175 C C . GLU C 1 371 ? 86.89166 -43.24369 22.70559 1.000 23.31446 350 GLU C C 1
ATOM 12176 O O . GLU C 1 371 ? 88.02172 -43.52694 23.11790 1.000 24.33729 350 GLU C O 1
ATOM 12182 N N . VAL C 1 372 ? 86.04301 -44.17092 22.25283 1.000 23.65556 351 VAL C N 1
ATOM 12183 C CA . VAL C 1 372 ? 86.42820 -45.58158 22.21373 1.000 24.25242 351 VAL C CA 1
ATOM 12184 C C . VAL C 1 372 ? 87.64430 -45.77787 21.31662 1.000 24.29466 351 VAL C C 1
ATOM 12185 O O . VAL C 1 372 ? 88.60666 -46.46044 21.68534 1.000 23.95619 351 VAL C O 1
ATOM 12189 N N . MET C 1 373 ? 87.62791 -45.16628 20.12907 1.000 24.16293 352 MET C N 1
ATOM 12190 C CA . MET C 1 373 ? 88.73199 -45.36156 19.19622 1.000 23.87397 352 MET C CA 1
ATOM 12191 C C . MET C 1 373 ? 90.00293 -44.67680 19.67724 1.000 23.57311 352 MET C C 1
ATOM 12192 O O . MET C 1 373 ? 91.10420 -45.08787 19.29925 1.000 24.49779 352 MET C O 1
ATOM 12197 N N . SER C 1 374 ? 89.88022 -43.62270 20.48282 1.000 22.73109 353 SER C N 1
ATOM 12198 C CA . SER C 1 374 ? 91.06892 -43.03951 21.09345 1.000 22.88240 353 SER C CA 1
ATOM 12199 C C . SER C 1 374 ? 91.77465 -44.05629 21.98265 1.000 22.90465 353 SER C C 1
ATOM 12200 O O . SER C 1 374 ? 93.00679 -44.16180 21.96369 1.000 23.24214 353 SER C O 1
ATOM 12203 N N . ALA C 1 375 ? 91.00331 -44.83042 22.75144 1.000 22.56349 354 ALA C N 1
ATOM 12204 C CA . ALA C 1 375 ? 91.59090 -45.86561 23.59684 1.000 22.92660 354 ALA C CA 1
ATOM 12205 C C . ALA C 1 375 ? 92.10190 -47.03641 22.76584 1.000 23.29739 354 ALA C C 1
ATOM 12206 O O . ALA C 1 375 ? 93.20422 -47.54406 23.01096 1.000 23.66882 354 ALA C O 1
ATOM 12208 N N . ARG C 1 376 ? 91.31975 -47.47602 21.77393 1.000 23.12125 355 ARG C N 1
ATOM 12209 C CA . ARG C 1 376 ? 91.73278 -48.61533 20.96144 1.000 24.43934 355 ARG C CA 1
ATOM 12210 C C . ARG C 1 376 ? 93.00362 -48.31983 20.17766 1.000 25.14025 355 ARG C C 1
ATOM 12211 O O . ARG C 1 376 ? 93.79551 -49.23174 19.91555 1.000 25.91859 355 ARG C O 1
ATOM 12219 N N . SER C 1 377 ? 93.21829 -47.06141 19.80048 1.000 25.27121 356 SER C N 1
ATOM 12220 C CA . SER C 1 377 ? 94.33997 -46.67453 18.95556 1.000 26.31074 356 SER C CA 1
ATOM 12221 C C . SER C 1 377 ? 95.56168 -46.21775 19.73645 1.000 26.50700 356 SER C C 1
ATOM 12222 O O . SER C 1 377 ? 96.63893 -46.08739 19.14659 1.000 26.53771 356 SER C O 1
ATOM 12225 N N . GLY C 1 378 ? 95.42382 -45.95477 21.03010 1.000 26.37418 357 GLY C N 1
ATOM 12226 C CA . GLY C 1 378 ? 96.51485 -45.41391 21.80439 1.000 26.14413 357 GLY C CA 1
ATOM 12227 C C . GLY C 1 378 ? 96.61309 -43.90657 21.79429 1.000 25.89127 357 GLY C C 1
ATOM 12228 O O . GLY C 1 378 ? 97.56582 -43.36130 22.36682 1.000 25.65675 357 GLY C O 1
ATOM 12229 N N . LEU C 1 379 ? 95.66956 -43.21192 21.15140 1.000 25.53563 358 LEU C N 1
ATOM 12230 C CA . LEU C 1 379 ? 95.60245 -41.76130 21.29717 1.000 24.74967 358 LEU C CA 1
ATOM 12231 C C . LEU C 1 379 ? 95.35187 -41.36627 22.74815 1.000 24.72279 358 LEU C C 1
ATOM 12232 O O . LEU C 1 379 ? 95.86001 -40.33807 23.21126 1.000 24.89734 358 LEU C O 1
ATOM 12237 N N . TRP C 1 380 ? 94.56925 -42.16582 23.46774 1.000 24.92576 359 TRP C N 1
ATOM 12238 C CA . TRP C 1 380 ? 94.35547 -42.03342 24.90039 1.000 24.98702 359 TRP C CA 1
ATOM 12239 C C . TRP C 1 380 ? 94.83479 -43.30062 25.59909 1.000 25.44335 359 TRP C C 1
ATOM 12240 O O . TRP C 1 380 ? 94.79866 -44.39087 25.02056 1.000 25.70569 359 TRP C O 1
ATOM 12251 N N . THR C 1 381 ? 95.26440 -43.16666 26.85339 1.000 25.64645 360 THR C N 1
ATOM 12252 C CA . THR C 1 381 ? 95.44379 -44.36948 27.65381 1.000 26.26636 360 THR C CA 1
ATOM 12253 C C . THR C 1 381 ? 94.08304 -44.88783 28.11185 1.000 26.73816 360 THR C C 1
ATOM 12254 O O . THR C 1 381 ? 93.08214 -44.16677 28.10875 1.000 26.38108 360 THR C O 1
ATOM 12258 N N . GLN C 1 382 ? 94.05739 -46.15800 28.52041 1.000 27.37847 361 GLN C N 1
ATOM 12259 C CA . GLN C 1 382 ? 92.81326 -46.75282 29.00096 1.000 28.21264 361 GLN C CA 1
ATOM 12260 C C . GLN C 1 382 ? 92.29447 -46.03508 30.24175 1.000 29.41096 361 GLN C C 1
ATOM 12261 O O . GLN C 1 382 ? 91.07797 -45.88722 30.42044 1.000 29.14050 361 GLN C O 1
ATOM 12267 N N . GLU C 1 383 ? 93.20283 -45.59866 31.11959 1.000 31.18196 362 GLU C N 1
ATOM 12268 C CA . GLU C 1 383 ? 92.79671 -44.86316 32.31333 1.000 32.64868 362 GLU C CA 1
ATOM 12269 C C . GLU C 1 383 ? 92.19890 -43.51436 31.93628 1.000 30.94654 362 GLU C C 1
ATOM 12270 O O . GLU C 1 383 ? 91.20933 -43.07151 32.53311 1.000 30.04608 362 GLU C O 1
ATOM 12276 N N . GLN C 1 384 ? 92.80366 -42.84454 30.95158 1.000 29.92695 363 GLN C N 1
ATOM 12277 C CA . GLN C 1 384 ? 92.28553 -41.56636 30.47519 1.000 28.56832 363 GLN C CA 1
ATOM 12278 C C . GLN C 1 384 ? 90.88713 -41.72324 29.88844 1.000 27.34775 363 GLN C C 1
ATOM 12279 O O . GLN C 1 384 ? 89.98447 -40.92941 30.18359 1.000 27.07657 363 GLN C O 1
ATOM 12285 N N . ALA C 1 385 ? 90.68948 -42.74041 29.04293 1.000 26.72836 364 ALA C N 1
ATOM 12286 C CA . ALA C 1 385 ? 89.37458 -42.94219 28.43754 1.000 26.23164 364 ALA C CA 1
ATOM 12287 C C . ALA C 1 385 ? 88.32606 -43.26656 29.49302 1.000 26.52255 364 ALA C C 1
ATOM 12288 O O . ALA C 1 385 ? 87.16830 -42.84025 29.38023 1.000 25.41829 364 ALA C O 1
ATOM 12290 N N . ARG C 1 386 ? 88.71492 -44.02268 30.52822 1.000 27.26886 365 ARG C N 1
ATOM 12291 C CA . ARG C 1 386 ? 87.76003 -44.41705 31.55968 1.000 27.90266 365 ARG C CA 1
ATOM 12292 C C . ARG C 1 386 ? 87.31808 -43.22603 32.39848 1.000 26.38554 365 ARG C C 1
ATOM 12293 O O . ARG C 1 386 ? 86.12848 -43.08392 32.70783 1.000 26.20890 365 ARG C O 1
ATOM 12301 N N . ASP C 1 387 ? 88.26182 -42.37487 32.80128 1.000 25.71439 366 ASP C N 1
ATOM 12302 C CA . ASP C 1 387 ? 87.88459 -41.19371 33.56997 1.000 25.45500 366 ASP C CA 1
ATOM 12303 C C . ASP C 1 387 ? 87.09679 -40.20495 32.71667 1.000 24.90087 366 ASP C C 1
ATOM 12304 O O . ASP C 1 387 ? 86.21854 -39.50338 33.23430 1.000 24.28423 366 ASP C O 1
ATOM 12309 N N . MET C 1 388 ? 87.38150 -40.13718 31.41468 1.000 24.77086 367 MET C N 1
ATOM 12310 C CA . MET C 1 388 ? 86.54067 -39.32586 30.53975 1.000 24.83163 367 MET C CA 1
ATOM 12311 C C . MET C 1 388 ? 85.11309 -39.85939 30.52018 1.000 23.44864 367 MET C C 1
ATOM 12312 O O . MET C 1 388 ? 84.15017 -39.09044 30.62876 1.000 23.37804 367 MET C O 1
ATOM 12317 N N . LEU C 1 389 ? 84.95680 -41.18186 30.38162 1.000 22.28300 368 LEU C N 1
ATOM 12318 C CA . LEU C 1 389 ? 83.62250 -41.77426 30.40199 1.000 21.32003 368 LEU C CA 1
ATOM 12319 C C . LEU C 1 389 ? 82.93573 -41.53588 31.74111 1.000 20.95807 368 LEU C C 1
ATOM 12320 O O . LEU C 1 389 ? 81.72493 -41.28977 31.79027 1.000 20.80248 368 LEU C O 1
ATOM 12325 N N . ALA C 1 390 ? 83.69374 -41.60558 32.83989 1.000 20.99632 369 ALA C N 1
ATOM 12326 C CA . ALA C 1 390 ? 83.12522 -41.29569 34.14801 1.000 20.82161 369 ALA C CA 1
ATOM 12327 C C . ALA C 1 390 ? 82.58016 -39.87285 34.18570 1.000 20.36576 369 ALA C C 1
ATOM 12328 O O . ALA C 1 390 ? 81.51198 -39.62294 34.75764 1.000 20.17210 369 ALA C O 1
ATOM 12330 N N . GLY C 1 391 ? 83.29242 -38.92876 33.56815 1.000 20.49964 370 GLY C N 1
ATOM 12331 C CA . GLY C 1 391 ? 82.80418 -37.56028 33.52946 1.000 19.87638 370 GLY C CA 1
ATOM 12332 C C . GLY C 1 391 ? 81.51774 -37.41998 32.73546 1.000 19.97380 370 GLY C C 1
ATOM 12333 O O . GLY C 1 391 ? 80.63265 -36.64165 33.10208 1.000 19.93923 370 GLY C O 1
ATOM 12334 N N . VAL C 1 392 ? 81.39044 -38.17066 31.63993 1.000 20.32477 371 VAL C N 1
ATOM 12335 C CA . VAL C 1 392 ? 80.15311 -38.13206 30.86726 1.000 20.56123 371 VAL C CA 1
ATOM 12336 C C . VAL C 1 392 ? 78.99719 -38.69023 31.69091 1.000 20.29110 371 VAL C C 1
ATOM 12337 O O . VAL C 1 392 ? 77.90872 -38.10455 31.74144 1.000 19.75254 371 VAL C O 1
ATOM 12341 N N . ALA C 1 393 ? 79.21983 -39.82767 32.35729 1.000 20.32815 372 ALA C N 1
ATOM 12342 C CA . ALA C 1 393 ? 78.15857 -40.43912 33.14995 1.000 20.45963 372 ALA C CA 1
ATOM 12343 C C . ALA C 1 393 ? 77.70050 -39.50957 34.26672 1.000 20.26913 372 ALA C C 1
ATOM 12344 O O . ALA C 1 393 ? 76.49923 -39.39758 34.54077 1.000 20.62564 372 ALA C O 1
ATOM 12346 N N . ALA C 1 394 ? 78.64530 -38.84384 34.93037 1.000 20.45406 373 ALA C N 1
ATOM 12347 C CA . ALA C 1 394 ? 78.27797 -37.89819 35.97724 1.000 20.56220 373 ALA C CA 1
ATOM 12348 C C . ALA C 1 394 ? 77.49381 -36.72972 35.39807 1.000 20.43622 373 ALA C C 1
ATOM 12349 O O . ALA C 1 394 ? 76.56298 -36.22010 36.03372 1.000 20.33096 373 ALA C O 1
ATOM 12351 N N . GLN C 1 395 ? 77.84985 -36.29897 34.18458 1.000 19.95713 374 GLN C N 1
ATOM 12352 C CA . GLN C 1 395 ? 77.12414 -35.20102 33.55460 1.000 20.33671 374 GLN C CA 1
ATOM 12353 C C . GLN C 1 395 ? 75.63253 -35.50326 33.46137 1.000 20.03628 374 GLN C C 1
ATOM 12354 O O . GLN C 1 395 ? 74.80139 -34.61506 33.67467 1.000 19.70212 374 GLN C O 1
ATOM 12360 N N . TYR C 1 396 ? 75.26548 -36.75183 33.16442 1.000 19.96972 375 TYR C N 1
ATOM 12361 C CA . TYR C 1 396 ? 73.84648 -37.07076 33.05446 1.000 20.17195 375 TYR C CA 1
ATOM 12362 C C . TYR C 1 396 ? 73.24437 -37.60795 34.34610 1.000 20.88659 375 TYR C C 1
ATOM 12363 O O . TYR C 1 396 ? 72.02648 -37.50245 34.53100 1.000 20.94693 375 TYR C O 1
ATOM 12372 N N . GLU C 1 397 ? 74.05718 -38.11664 35.27007 1.000 21.82867 376 GLU C N 1
ATOM 12373 C CA . GLU C 1 397 ? 73.49976 -38.51163 36.56069 1.000 23.29359 376 GLU C CA 1
ATOM 12374 C C . GLU C 1 397 ? 73.20788 -37.30252 37.44739 1.000 22.18170 376 GLU C C 1
ATOM 12375 O O . GLU C 1 397 ? 72.13774 -37.22597 38.06037 1.000 22.01023 376 GLU C O 1
ATOM 12381 N N . ARG C 1 398 ? 74.13538 -36.34584 37.51901 1.000 21.12081 377 ARG C N 1
ATOM 12382 C CA . ARG C 1 398 ? 73.99905 -35.20196 38.41727 1.000 21.13833 377 ARG C CA 1
ATOM 12383 C C . ARG C 1 398 ? 74.21754 -33.85069 37.75802 1.000 20.45609 377 ARG C C 1
ATOM 12384 O O . ARG C 1 398 ? 73.79874 -32.83829 38.33226 1.000 20.39933 377 ARG C O 1
ATOM 12392 N N . GLY C 1 399 ? 74.85371 -33.78926 36.59453 1.000 19.93585 378 GLY C N 1
ATOM 12393 C CA . GLY C 1 399 ? 75.19385 -32.52807 35.97755 1.000 19.06235 378 GLY C CA 1
ATOM 12394 C C . GLY C 1 399 ? 74.19262 -32.00269 34.97425 1.000 18.80457 378 GLY C C 1
ATOM 12395 O O . GLY C 1 399 ? 74.47641 -31.00817 34.30017 1.000 18.34632 378 GLY C O 1
ATOM 12396 N N . ARG C 1 400 ? 73.02838 -32.63203 34.83938 1.000 19.34574 379 ARG C N 1
ATOM 12397 C CA . ARG C 1 400 ? 72.02163 -32.20691 33.86248 1.000 19.19049 379 ARG C CA 1
ATOM 12398 C C . ARG C 1 400 ? 70.64079 -32.18997 34.50353 1.000 19.00821 379 ARG C C 1
ATOM 12399 O O . ARG C 1 400 ? 69.74207 -32.94071 34.10443 1.000 18.72478 379 ARG C O 1
ATOM 12407 N N . PRO C 1 401 ? 70.42224 -31.30695 35.48421 1.000 19.05037 380 PRO C N 1
ATOM 12408 C CA . PRO C 1 401 ? 69.07323 -31.18806 36.06389 1.000 18.94561 380 PRO C CA 1
ATOM 12409 C C . PRO C 1 401 ? 68.02152 -30.76912 35.05188 1.000 18.78872 380 PRO C C 1
ATOM 12410 O O . PRO C 1 401 ? 66.82984 -30.98370 35.29733 1.000 18.22035 380 PRO C O 1
ATOM 12414 N N . GLY C 1 402 ? 68.42187 -30.18184 33.92102 1.000 19.23851 381 GLY C N 1
ATOM 12415 C CA . GLY C 1 402 ? 67.46354 -29.83890 32.88650 1.000 19.99447 381 GLY C CA 1
ATOM 12416 C C . GLY C 1 402 ? 66.78967 -31.03626 32.24391 1.000 21.48780 381 GLY C C 1
ATOM 12417 O O . GLY C 1 402 ? 65.79168 -30.86450 31.53722 1.000 21.18721 381 GLY C O 1
ATOM 12418 N N . MET C 1 403 ? 67.33521 -32.23951 32.43741 1.000 23.62817 382 MET C N 1
ATOM 12419 C CA . MET C 1 403 ? 66.69624 -33.44498 31.91256 1.000 26.02894 382 MET C CA 1
ATOM 12420 C C . MET C 1 403 ? 65.33138 -33.69644 32.54169 1.000 24.60565 382 MET C C 1
ATOM 12421 O O . MET C 1 403 ? 64.54203 -34.47980 31.99611 1.000 24.54377 382 MET C O 1
ATOM 12426 N N . ALA C 1 404 ? 65.04122 -33.06305 33.68456 1.000 23.09731 383 ALA C N 1
ATOM 12427 C CA . ALA C 1 404 ? 63.73687 -33.22930 34.31682 1.000 21.64748 383 ALA C CA 1
ATOM 12428 C C . ALA C 1 404 ? 62.61039 -32.69134 33.44205 1.000 20.61076 383 ALA C C 1
ATOM 12429 O O . ALA C 1 404 ? 61.46708 -33.14565 33.55643 1.000 20.24855 383 ALA C O 1
ATOM 12431 N N . TRP C 1 405 ? 62.90506 -31.72928 32.56140 1.000 19.53900 384 TRP C N 1
ATOM 12432 C CA . TRP C 1 405 ? 61.88573 -31.12008 31.72169 1.000 18.60584 384 TRP C CA 1
ATOM 12433 C C . TRP C 1 405 ? 62.17024 -31.19893 30.22612 1.000 18.74769 384 TRP C C 1
ATOM 12434 O O . TRP C 1 405 ? 61.22909 -31.06522 29.43577 1.000 18.45829 384 TRP C O 1
ATOM 12445 N N . ARG C 1 406 ? 63.41973 -31.40051 29.81151 1.000 18.60168 385 ARG C N 1
ATOM 12446 C CA . ARG C 1 406 ? 63.77819 -31.41019 28.39910 1.000 18.07179 385 ARG C CA 1
ATOM 12447 C C . ARG C 1 406 ? 64.36078 -32.76551 28.02056 1.000 18.13939 385 ARG C C 1
ATOM 12448 O O . ARG C 1 406 ? 65.13539 -33.34997 28.78399 1.000 18.32685 385 ARG C O 1
ATOM 12456 N N . THR C 1 407 ? 64.00118 -33.25515 26.83602 1.000 18.60805 386 THR C N 1
ATOM 12457 C CA . THR C 1 407 ? 64.49998 -34.53898 26.36378 1.000 18.75297 386 THR C CA 1
ATOM 12458 C C . THR C 1 407 ? 65.76679 -34.33875 25.54512 1.000 18.30987 386 THR C C 1
ATOM 12459 O O . THR C 1 407 ? 66.00523 -33.26640 24.98317 1.000 18.00727 386 THR C O 1
ATOM 12463 N N . VAL C 1 408 ? 66.58137 -35.39766 25.46852 1.000 17.98472 387 VAL C N 1
ATOM 12464 C CA . VAL C 1 408 ? 67.75701 -35.34376 24.60166 1.000 18.04207 387 VAL C CA 1
ATOM 12465 C C . VAL C 1 408 ? 67.33210 -35.13325 23.15246 1.000 18.57161 387 VAL C C 1
ATOM 12466 O O . VAL C 1 408 ? 67.98337 -34.39789 22.39706 1.000 18.39643 387 VAL C O 1
ATOM 12470 N N . GLN C 1 409 ? 66.21915 -35.75283 22.74806 1.000 18.85991 388 GLN C N 1
ATOM 12471 C CA . GLN C 1 409 ? 65.72650 -35.56563 21.38571 1.000 18.84125 388 GLN C CA 1
ATOM 12472 C C . GLN C 1 409 ? 65.50340 -34.08843 21.08126 1.000 18.06314 388 GLN C C 1
ATOM 12473 O O . GLN C 1 409 ? 65.82995 -33.61436 19.98539 1.000 17.97413 388 GLN C O 1
ATOM 12479 N N . ASP C 1 410 ? 64.94287 -33.33976 22.03353 1.000 17.60644 389 ASP C N 1
ATOM 12480 C CA . ASP C 1 410 ? 64.70196 -31.92842 21.76118 1.000 17.20220 389 ASP C CA 1
ATOM 12481 C C . ASP C 1 410 ? 65.99419 -31.14035 21.58440 1.000 16.87836 389 ASP C C 1
ATOM 12482 O O . ASP C 1 410 ? 65.98277 -30.11246 20.89991 1.000 16.52772 389 ASP C O 1
ATOM 12487 N N . THR C 1 411 ? 67.11000 -31.60649 22.15060 1.000 16.81278 390 THR C N 1
ATOM 12488 C CA . THR C 1 411 ? 68.36164 -30.87713 21.98148 1.000 16.82899 390 THR C CA 1
ATOM 12489 C C . THR C 1 411 ? 68.91907 -30.97640 20.56817 1.000 16.78297 390 THR C C 1
ATOM 12490 O O . THR C 1 411 ? 69.83093 -30.21553 20.23876 1.000 17.17284 390 THR C O 1
ATOM 12494 N N . THR C 1 412 ? 68.40367 -31.87187 19.71926 1.000 17.34584 391 THR C N 1
ATOM 12495 C CA . THR C 1 412 ? 68.83078 -31.82600 18.32519 1.000 17.00183 391 THR C CA 1
ATOM 12496 C C . THR C 1 412 ? 68.40341 -30.53391 17.64425 1.000 16.77356 391 THR C C 1
ATOM 12497 O O . THR C 1 412 ? 68.87821 -30.24899 16.54002 1.000 16.26585 391 THR C O 1
ATOM 12501 N N . ASN C 1 413 ? 67.53915 -29.74140 18.27930 1.000 16.57797 392 ASN C N 1
ATOM 12502 C CA . ASN C 1 413 ? 67.17241 -28.42890 17.76699 1.000 16.59193 392 ASN C CA 1
ATOM 12503 C C . ASN C 1 413 ? 68.09367 -27.31733 18.24721 1.000 16.78715 392 ASN C C 1
ATOM 12504 O O . ASN C 1 413 ? 67.97358 -26.18972 17.76013 1.000 17.45233 392 ASN C O 1
ATOM 12509 N N . ASP C 1 414 ? 69.02331 -27.61504 19.15719 1.000 17.01313 393 ASP C N 1
ATOM 12510 C CA . ASP C 1 414 ? 69.93298 -26.58490 19.65446 1.000 17.29269 393 ASP C CA 1
ATOM 12511 C C . ASP C 1 414 ? 70.79521 -25.92854 18.57916 1.000 17.46858 393 ASP C C 1
ATOM 12512 O O . ASP C 1 414 ? 71.06648 -24.72333 18.71206 1.000 17.45158 393 ASP C O 1
ATOM 12517 N N . PRO C 1 415 ? 71.28219 -26.62404 17.53855 1.000 17.85214 394 PRO C N 1
ATOM 12518 C CA . PRO C 1 415 ? 72.07683 -25.90924 16.52157 1.000 18.16955 394 PRO C CA 1
ATOM 12519 C C . PRO C 1 415 ? 71.34789 -24.71135 15.93815 1.000 18.34682 394 PRO C C 1
ATOM 12520 O O . PRO C 1 415 ? 71.93320 -23.62632 15.84311 1.000 18.30529 394 PRO C O 1
ATOM 12524 N N . THR C 1 416 ? 70.07148 -24.87410 15.57686 1.000 18.36848 395 THR C N 1
ATOM 12525 C CA . THR C 1 416 ? 69.28801 -23.77603 15.01242 1.000 18.89748 395 THR C CA 1
ATOM 12526 C C . THR C 1 416 ? 68.77361 -22.82210 16.09084 1.000 18.74172 395 THR C C 1
ATOM 12527 O O . THR C 1 416 ? 68.68188 -21.61252 15.85101 1.000 18.76228 395 THR C O 1
ATOM 12531 N N . MET C 1 417 ? 68.44734 -23.33932 17.27936 1.000 18.45616 396 MET C N 1
ATOM 12532 C CA . MET C 1 417 ? 67.97621 -22.48313 18.36666 1.000 18.63264 396 MET C CA 1
ATOM 12533 C C . MET C 1 417 ? 69.06379 -21.53396 18.85618 1.000 19.06227 396 MET C C 1
ATOM 12534 O O . MET C 1 417 ? 68.80250 -20.34665 19.08301 1.000 18.53315 396 MET C O 1
ATOM 12539 N N . SER C 1 418 ? 70.28535 -22.03733 19.03554 1.000 19.56026 397 SER C N 1
ATOM 12540 C CA . SER C 1 418 ? 71.31984 -21.29684 19.74455 1.000 20.33228 397 SER C CA 1
ATOM 12541 C C . SER C 1 418 ? 72.51312 -20.90757 18.88949 1.000 21.80763 397 SER C C 1
ATOM 12542 O O . SER C 1 418 ? 73.17840 -19.92062 19.21087 1.000 21.25848 397 SER C O 1
ATOM 12545 N N . MET C 1 419 ? 72.81778 -21.65992 17.82794 1.000 23.51019 398 MET C N 1
ATOM 12546 C CA . MET C 1 419 ? 74.00145 -21.39435 17.00914 1.000 24.62407 398 MET C CA 1
ATOM 12547 C C . MET C 1 419 ? 75.25292 -21.30831 17.87892 1.000 25.04200 398 MET C C 1
ATOM 12548 O O . MET C 1 419 ? 76.16721 -20.53384 17.59418 1.000 24.78823 398 MET C O 1
ATOM 12553 N N . ARG C 1 420 ? 75.25866 -22.06711 18.97905 1.000 25.45047 399 ARG C N 1
ATOM 12554 C CA . ARG C 1 420 ? 76.36427 -22.11105 19.93827 1.000 26.07917 399 ARG C CA 1
ATOM 12555 C C . ARG C 1 420 ? 76.66909 -20.74374 20.55259 1.000 25.21902 399 ARG C C 1
ATOM 12556 O O . ARG C 1 420 ? 77.79852 -20.47744 20.97117 1.000 25.06319 399 ARG C O 1
ATOM 12564 N N . ARG C 1 421 ? 75.66681 -19.86913 20.62400 1.000 24.99369 400 ARG C N 1
ATOM 12565 C CA . ARG C 1 421 ? 75.80397 -18.61870 21.35604 1.000 25.20321 400 ARG C CA 1
ATOM 12566 C C . ARG C 1 421 ? 75.78868 -18.89491 22.86228 1.000 24.37191 400 ARG C C 1
ATOM 12567 O O . ARG C 1 421 ? 75.34257 -19.95994 23.29639 1.000 23.61944 400 ARG C O 1
ATOM 12575 N N . PRO C 1 422 ? 76.28430 -17.95372 23.67800 1.000 23.61160 401 PRO C N 1
ATOM 12576 C CA . PRO C 1 422 ? 76.37487 -18.19800 25.12929 1.000 23.19139 401 PRO C CA 1
ATOM 12577 C C . PRO C 1 422 ? 75.02239 -18.49155 25.76028 1.000 22.76191 401 PRO C C 1
ATOM 12578 O O . PRO C 1 422 ? 74.01884 -17.85014 25.44205 1.000 23.37244 401 PRO C O 1
ATOM 12582 N N . LYS C 1 423 ? 74.99367 -19.47924 26.66044 1.000 21.72940 402 LYS C N 1
ATOM 12583 C CA . LYS C 1 423 ? 73.80370 -19.72899 27.46710 1.000 21.22841 402 LYS C CA 1
ATOM 12584 C C . LYS C 1 423 ? 74.16836 -19.79181 28.94656 1.000 20.34836 402 LYS C C 1
ATOM 12585 O O . LYS C 1 423 ? 75.27464 -20.19968 29.32698 1.000 20.08379 402 LYS C O 1
ATOM 12591 N N . ALA C 1 424 ? 73.21939 -19.33980 29.77346 1.000 19.35983 403 ALA C N 1
ATOM 12592 C CA . ALA C 1 424 ? 73.46419 -19.17670 31.20383 1.000 18.46587 403 ALA C CA 1
ATOM 12593 C C . ALA C 1 424 ? 73.61567 -20.51325 31.91789 1.000 17.82541 403 ALA C C 1
ATOM 12594 O O . ALA C 1 424 ? 74.46539 -20.65044 32.80523 1.000 17.75255 403 ALA C O 1
ATOM 12596 N N . TYR C 1 425 ? 72.78104 -21.50003 31.57929 1.000 17.00332 404 TYR C N 1
ATOM 12597 C CA . TYR C 1 425 ? 72.78305 -22.79216 32.27205 1.000 17.36725 404 TYR C CA 1
ATOM 12598 C C . TYR C 1 425 ? 72.77612 -23.90548 31.23634 1.000 17.85340 404 TYR C C 1
ATOM 12599 O O . TYR C 1 425 ? 71.71238 -24.44031 30.92228 1.000 17.62620 404 TYR C O 1
ATOM 12608 N N . ARG C 1 426 ? 73.95148 -24.27414 30.71885 1.000 18.51395 405 ARG C N 1
ATOM 12609 C CA . ARG C 1 426 ? 73.98673 -25.45295 29.85973 1.000 20.55792 405 ARG C CA 1
ATOM 12610 C C . ARG C 1 426 ? 73.42729 -26.66571 30.59457 1.000 18.98704 405 ARG C C 1
ATOM 12611 O O . ARG C 1 426 ? 72.84236 -27.55802 29.97375 1.000 18.34998 405 ARG C O 1
ATOM 12619 N N . ASN C 1 427 ? 73.57741 -26.70159 31.91969 1.000 17.70395 406 ASN C N 1
ATOM 12620 C CA . ASN C 1 427 ? 73.12745 -27.84378 32.70141 1.000 17.00661 406 ASN C CA 1
ATOM 12621 C C . ASN C 1 427 ? 71.61657 -27.87107 32.89024 1.000 16.88714 406 ASN C C 1
ATOM 12622 O O . ASN C 1 427 ? 71.07696 -28.92268 33.24883 1.000 17.21472 406 ASN C O 1
ATOM 12627 N N . TYR C 1 428 ? 70.92055 -26.74919 32.67723 1.000 16.66027 407 TYR C N 1
ATOM 12628 C CA . TYR C 1 428 ? 69.47011 -26.72760 32.83469 1.000 16.78084 407 TYR C CA 1
ATOM 12629 C C . TYR C 1 428 ? 68.73153 -26.45048 31.53647 1.000 16.70397 407 TYR C C 1
ATOM 12630 O O . TYR C 1 428 ? 67.70676 -27.08548 31.27166 1.000 16.33340 407 TYR C O 1
ATOM 12639 N N . GLN C 1 429 ? 69.21505 -25.51587 30.71378 1.000 16.69772 408 GLN C N 1
ATOM 12640 C CA . GLN C 1 429 ? 68.65890 -25.38409 29.37344 1.000 17.25473 408 GLN C CA 1
ATOM 12641 C C . GLN C 1 429 ? 68.97516 -26.59422 28.51179 1.000 17.99854 408 GLN C C 1
ATOM 12642 O O . GLN C 1 429 ? 68.26714 -26.83076 27.52935 1.000 18.53606 408 GLN C O 1
ATOM 12648 N N . MET C 1 430 ? 70.01069 -27.36238 28.87780 1.000 18.70415 409 MET C N 1
ATOM 12649 C CA . MET C 1 430 ? 70.58989 -28.43481 28.07276 1.000 19.89629 409 MET C CA 1
ATOM 12650 C C . MET C 1 430 ? 71.38425 -27.80490 26.93953 1.000 19.57359 409 MET C C 1
ATOM 12651 O O . MET C 1 430 ? 71.23271 -26.60971 26.66435 1.000 18.53154 409 MET C O 1
ATOM 12656 N N . SER C 1 431 ? 72.26436 -28.57614 26.30239 1.000 19.27516 410 SER C N 1
ATOM 12657 C CA . SER C 1 431 ? 73.12380 -27.99333 25.27569 1.000 19.02575 410 SER C CA 1
ATOM 12658 C C . SER C 1 431 ? 73.65538 -29.13147 24.39885 1.000 20.00239 410 SER C C 1
ATOM 12659 O O . SER C 1 431 ? 74.68288 -29.73119 24.71616 1.000 19.61775 410 SER C O 1
ATOM 12662 N N . GLU C 1 432 ? 72.94511 -29.40550 23.29774 1.000 22.00220 411 GLU C N 1
ATOM 12663 C CA . GLU C 1 432 ? 73.39288 -30.38122 22.30210 1.000 23.78310 411 GLU C CA 1
ATOM 12664 C C . GLU C 1 432 ? 73.74855 -31.71697 22.94858 1.000 21.33508 411 GLU C C 1
ATOM 12665 O O . GLU C 1 432 ? 74.75868 -32.34855 22.62305 1.000 20.18667 411 GLU C O 1
ATOM 12671 N N . ASP C 1 433 ? 72.90014 -32.15338 23.88025 1.000 19.51149 412 ASP C N 1
ATOM 12672 C CA . ASP C 1 433 ? 73.15243 -33.39906 24.59389 1.000 18.76451 412 ASP C CA 1
ATOM 12673 C C . ASP C 1 433 ? 72.96880 -34.63077 23.72109 1.000 18.41776 412 ASP C C 1
ATOM 12674 O O . ASP C 1 433 ? 73.26821 -35.73921 24.17617 1.000 18.43733 412 ASP C O 1
ATOM 12679 N N . TYR C 1 434 ? 72.48884 -34.47167 22.48777 1.000 18.38545 413 TYR C N 1
ATOM 12680 C CA . TYR C 1 434 ? 72.54645 -35.58149 21.54505 1.000 18.88729 413 TYR C CA 1
ATOM 12681 C C . TYR C 1 434 ? 73.97909 -36.05587 21.31400 1.000 18.81522 413 TYR C C 1
ATOM 12682 O O . TYR C 1 434 ? 74.17675 -37.16418 20.80921 1.000 18.85576 413 TYR C O 1
ATOM 12691 N N . TYR C 1 435 ? 74.97938 -35.24458 21.66597 1.000 19.15165 414 TYR C N 1
ATOM 12692 C CA . TYR C 1 435 ? 76.36418 -35.69976 21.68492 1.000 19.85239 414 TYR C CA 1
ATOM 12693 C C . TYR C 1 435 ? 76.60315 -36.69018 22.81911 1.000 20.15775 414 TYR C C 1
ATOM 12694 O O . TYR C 1 435 ? 76.65755 -37.90411 22.60149 1.000 20.59763 414 TYR C O 1
ATOM 12703 N N . SER C 1 436 ? 76.76029 -36.16533 24.03893 1.000 19.57963 415 SER C N 1
ATOM 12704 C CA . SER C 1 436 ? 77.22281 -36.97928 25.15678 1.000 20.60407 415 SER C CA 1
ATOM 12705 C C . SER C 1 436 ? 76.09839 -37.81027 25.76173 1.000 21.09783 415 SER C C 1
ATOM 12706 O O . SER C 1 436 ? 76.33494 -38.93467 26.21624 1.000 21.24272 415 SER C O 1
ATOM 12709 N N . GLY C 1 437 ? 74.87595 -37.27548 25.79554 1.000 20.99470 416 GLY C N 1
ATOM 12710 C CA . GLY C 1 437 ? 73.74144 -38.10574 26.16308 1.000 20.48633 416 GLY C CA 1
ATOM 12711 C C . GLY C 1 437 ? 73.51082 -39.21568 25.15770 1.000 20.84293 416 GLY C C 1
ATOM 12712 O O . GLY C 1 437 ? 73.22217 -40.35871 25.52937 1.000 21.29735 416 GLY C O 1
ATOM 12713 N N . GLY C 1 438 ? 73.64150 -38.89600 23.86695 1.000 20.83962 417 GLY C N 1
ATOM 12714 C CA . GLY C 1 438 ? 73.59339 -39.93710 22.85150 1.000 20.80742 417 GLY C CA 1
ATOM 12715 C C . GLY C 1 438 ? 74.68578 -40.97245 23.03649 1.000 20.82534 417 GLY C C 1
ATOM 12716 O O . GLY C 1 438 ? 74.44452 -42.17594 22.90288 1.000 21.07359 417 GLY C O 1
ATOM 12717 N N . GLN C 1 439 ? 75.90353 -40.51554 23.34161 1.000 20.49196 418 GLN C N 1
ATOM 12718 C CA . GLN C 1 439 ? 77.00340 -41.43157 23.62834 1.000 21.12211 418 GLN C CA 1
ATOM 12719 C C . GLN C 1 439 ? 76.61982 -42.41815 24.72535 1.000 21.63799 418 GLN C C 1
ATOM 12720 O O . GLN C 1 439 ? 76.84908 -43.62617 24.59934 1.000 21.52398 418 GLN C O 1
ATOM 12726 N N . MET C 1 440 ? 76.02998 -41.91911 25.81589 1.000 21.92085 419 MET C N 1
ATOM 12727 C CA . MET C 1 440 ? 75.63340 -42.81817 26.89822 1.000 22.28601 419 MET C CA 1
ATOM 12728 C C . MET C 1 440 ? 74.56528 -43.80328 26.43378 1.000 22.53335 419 MET C C 1
ATOM 12729 O O . MET C 1 440 ? 74.58842 -44.97734 26.81503 1.000 22.96731 419 MET C O 1
ATOM 12734 N N . MET C 1 441 ? 73.62073 -43.35032 25.61023 1.000 22.49067 420 MET C N 1
ATOM 12735 C CA . MET C 1 441 ? 72.63950 -44.28557 25.06702 1.000 23.06697 420 MET C CA 1
ATOM 12736 C C . MET C 1 441 ? 73.31826 -45.37484 24.24537 1.000 23.25308 420 MET C C 1
ATOM 12737 O O . MET C 1 441 ? 72.97435 -46.55703 24.36274 1.000 24.05930 420 MET C O 1
ATOM 12742 N N . TRP C 1 442 ? 74.29442 -44.99826 23.41443 1.000 22.71814 421 TRP C N 1
ATOM 12743 C CA . TRP C 1 442 ? 74.97129 -45.99489 22.59329 1.000 23.34236 421 TRP C CA 1
ATOM 12744 C C . TRP C 1 442 ? 75.80450 -46.95268 23.43908 1.000 23.83002 421 TRP C C 1
ATOM 12745 O O . TRP C 1 442 ? 75.94319 -48.12517 23.07514 1.000 23.69635 421 TRP C O 1
ATOM 12756 N N . LEU C 1 443 ? 76.35468 -46.48419 24.56730 1.000 23.70176 422 LEU C N 1
ATOM 12757 C CA . LEU C 1 443 ? 76.98514 -47.40608 25.51057 1.000 23.92606 422 LEU C CA 1
ATOM 12758 C C . LEU C 1 443 ? 75.98017 -48.42552 26.03278 1.000 24.44225 422 LEU C C 1
ATOM 12759 O O . LEU C 1 443 ? 76.29042 -49.61845 26.13078 1.000 25.04147 422 LEU C O 1
ATOM 12764 N N . GLU C 1 444 ? 74.76254 -47.97853 26.36076 1.000 24.83979 423 GLU C N 1
ATOM 12765 C CA . GLU C 1 444 ? 73.75173 -48.91509 26.83681 1.000 25.77361 423 GLU C CA 1
ATOM 12766 C C . GLU C 1 444 ? 73.30297 -49.85661 25.72534 1.000 25.73326 423 GLU C C 1
ATOM 12767 O O . GLU C 1 444 ? 73.03808 -51.03769 25.98133 1.000 25.88726 423 GLU C O 1
ATOM 12773 N N . VAL C 1 445 ? 73.21588 -49.35591 24.48691 1.000 25.24952 424 VAL C N 1
ATOM 12774 C CA . VAL C 1 445 ? 72.91377 -50.22727 23.34957 1.000 25.14408 424 VAL C CA 1
ATOM 12775 C C . VAL C 1 445 ? 73.95380 -51.33744 23.24429 1.000 25.56370 424 VAL C C 1
ATOM 12776 O O . VAL C 1 445 ? 73.61592 -52.51369 23.06359 1.000 26.29534 424 VAL C O 1
ATOM 12780 N N . ASP C 1 446 ? 75.23663 -50.97896 23.35455 1.000 25.51158 425 ASP C N 1
ATOM 12781 C CA . ASP C 1 446 ? 76.29229 -51.98913 23.36018 1.000 26.61094 425 ASP C CA 1
ATOM 12782 C C . ASP C 1 446 ? 76.07203 -53.00057 24.47744 1.000 27.07295 425 ASP C C 1
ATOM 12783 O O . ASP C 1 446 ? 76.16148 -54.21401 24.25908 1.000 27.19520 425 ASP C O 1
ATOM 12788 N N . SER C 1 447 ? 75.78477 -52.51400 25.68892 1.000 27.01330 426 SER C N 1
ATOM 12789 C CA . SER C 1 447 ? 75.58221 -53.41680 26.81800 1.000 27.13649 426 SER C CA 1
ATOM 12790 C C . SER C 1 447 ? 74.36799 -54.30984 26.59947 1.000 27.80298 426 SER C C 1
ATOM 12791 O O . SER C 1 447 ? 74.36880 -55.48048 26.99942 1.000 28.24315 426 SER C O 1
ATOM 12794 N N . LYS C 1 448 ? 73.31955 -53.77507 25.96797 1.000 28.32840 427 LYS C N 1
ATOM 12795 C CA . LYS C 1 448 ? 72.12453 -54.57314 25.71942 1.000 29.58490 427 LYS C CA 1
ATOM 12796 C C . LYS C 1 448 ? 72.36524 -55.61839 24.63374 1.000 29.12202 427 LYS C C 1
ATOM 12797 O O . LYS C 1 448 ? 71.88152 -56.75288 24.73801 1.000 28.63732 427 LYS C O 1
ATOM 12803 N N . LEU C 1 449 ? 73.08576 -55.24723 23.57217 1.000 28.79931 428 LEU C N 1
ATOM 12804 C CA . LEU C 1 449 ? 73.45852 -56.22223 22.54974 1.000 28.48834 428 LEU C CA 1
ATOM 12805 C C . LEU C 1 449 ? 74.26834 -57.36993 23.14733 1.000 29.37845 428 LEU C C 1
ATOM 12806 O O . LEU C 1 449 ? 74.04644 -58.53850 22.80742 1.000 29.59971 428 LEU C O 1
ATOM 12811 N N . ARG C 1 450 ? 75.21362 -57.05751 24.04110 1.000 29.98474 429 ARG C N 1
ATOM 12812 C CA . ARG C 1 450 ? 75.98606 -58.11183 24.69459 1.000 31.16817 429 ARG C CA 1
ATOM 12813 C C . ARG C 1 450 ? 75.09228 -58.98666 25.56553 1.000 32.26603 429 ARG C C 1
ATOM 12814 O O . ARG C 1 450 ? 75.19561 -60.21926 25.53288 1.000 32.98155 429 ARG C O 1
ATOM 12822 N N . ALA C 1 451 ? 74.19664 -58.36540 26.34014 1.000 32.35599 430 ALA C N 1
ATOM 12823 C CA . ALA C 1 451 ? 73.33992 -59.12616 27.24492 1.000 33.08040 430 ALA C CA 1
ATOM 12824 C C . ALA C 1 451 ? 72.38892 -60.03933 26.48153 1.000 32.84863 430 ALA C C 1
ATOM 12825 O O . ALA C 1 451 ? 72.14915 -61.17942 26.89554 1.000 33.30259 430 ALA C O 1
ATOM 12827 N N . LEU C 1 452 ? 71.84029 -59.56154 25.36171 1.000 31.91108 431 LEU C N 1
ATOM 12828 C CA . LEU C 1 452 ? 70.91363 -60.37685 24.58452 1.000 31.72461 431 LEU C CA 1
ATOM 12829 C C . LEU C 1 452 ? 71.59278 -61.56829 23.92479 1.000 32.28074 431 LEU C C 1
ATOM 12830 O O . LEU C 1 452 ? 70.91159 -62.54139 23.58685 1.000 32.79504 431 LEU C O 1
ATOM 12835 N N . THR C 1 453 ? 72.91018 -61.51302 23.72050 1.000 32.50074 432 THR C N 1
ATOM 12836 C CA . THR C 1 453 ? 73.61536 -62.52163 22.93730 1.000 33.19257 432 THR C CA 1
ATOM 12837 C C . THR C 1 453 ? 74.73989 -63.18534 23.72183 1.000 34.31596 432 THR C C 1
ATOM 12838 O O . THR C 1 453 ? 75.61837 -63.80306 23.11500 1.000 34.22701 432 THR C O 1
ATOM 12842 N N . ASN C 1 454 ? 74.74970 -63.04883 25.05051 1.000 35.13094 433 ASN C N 1
ATOM 12843 C CA . ASN C 1 454 ? 75.80925 -63.61549 25.88764 1.000 36.36185 433 ASN C CA 1
ATOM 12844 C C . ASN C 1 454 ? 77.18270 -63.15256 25.39651 1.000 36.05175 433 ASN C C 1
ATOM 12845 O O . ASN C 1 454 ? 78.11834 -63.94246 25.25516 1.000 35.56552 433 ASN C O 1
ATOM 12850 N N . ASN C 1 455 ? 77.28257 -61.86158 25.06862 1.000 35.82837 434 ASN C N 1
ATOM 12851 C CA . ASN C 1 455 ? 78.51466 -61.19239 24.65189 1.000 35.18558 434 ASN C CA 1
ATOM 12852 C C . ASN C 1 455 ? 79.01219 -61.65104 23.28587 1.000 36.25657 434 ASN C C 1
ATOM 12853 O O . ASN C 1 455 ? 80.16563 -61.37565 22.92995 1.000 36.45949 434 ASN C O 1
ATOM 12858 N N . LYS C 1 456 ? 78.18181 -62.34246 22.50511 1.000 37.33963 435 LYS C N 1
ATOM 12859 C CA . LYS C 1 456 ? 78.59137 -62.72975 21.15930 1.000 38.45983 435 LYS C CA 1
ATOM 12860 C C . LYS C 1 456 ? 78.47869 -61.57289 20.17449 1.000 36.93595 435 LYS C C 1
ATOM 12861 O O . LYS C 1 456 ? 79.19084 -61.55132 19.16388 1.000 36.75507 435 LYS C O 1
ATOM 12867 N N . ARG C 1 457 ? 77.60546 -60.61099 20.45247 1.000 35.39482 436 ARG C N 1
ATOM 12868 C CA . ARG C 1 457 ? 77.43811 -59.41842 19.63813 1.000 34.18574 436 ARG C CA 1
ATOM 12869 C C . ARG C 1 457 ? 77.62648 -58.17820 20.49891 1.000 31.97714 436 ARG C C 1
ATOM 12870 O O . ARG C 1 457 ? 77.43836 -58.21097 21.71711 1.000 31.73247 436 ARG C O 1
ATOM 12878 N N . SER C 1 458 ? 78.00461 -57.08237 19.84698 1.000 30.30187 437 SER C N 1
ATOM 12879 C CA . SER C 1 458 ? 78.21552 -55.80393 20.51294 1.000 28.27257 437 SER C CA 1
ATOM 12880 C C . SER C 1 458 ? 77.88393 -54.69595 19.52067 1.000 27.35504 437 SER C C 1
ATOM 12881 O O . SER C 1 458 ? 77.41030 -54.95777 18.40934 1.000 27.09382 437 SER C O 1
ATOM 12884 N N . ILE C 1 459 ? 78.12635 -53.44638 19.92489 1.000 26.24982 438 ILE C N 1
ATOM 12885 C CA . ILE C 1 459 ? 77.85829 -52.33772 19.01773 1.000 25.65025 438 ILE C CA 1
ATOM 12886 C C . ILE C 1 459 ? 78.78094 -52.37379 17.80307 1.000 26.17752 438 ILE C C 1
ATOM 12887 O O . ILE C 1 459 ? 78.43090 -51.82082 16.75221 1.000 25.79759 438 ILE C O 1
ATOM 12892 N N . ASP C 1 460 ? 79.94539 -53.03096 17.91005 1.000 27.01804 439 ASP C N 1
ATOM 12893 C CA . ASP C 1 460 ? 80.81147 -53.20009 16.74444 1.000 27.83048 439 ASP C CA 1
ATOM 12894 C C . ASP C 1 460 ? 80.05831 -53.83710 15.58589 1.000 28.12737 439 ASP C C 1
ATOM 12895 O O . ASP C 1 460 ? 80.28301 -53.48960 14.41922 1.000 28.30618 439 ASP C O 1
ATOM 12900 N N . ASP C 1 461 ? 79.14897 -54.76505 15.89174 1.000 28.16362 440 ASP C N 1
ATOM 12901 C CA . ASP C 1 461 ? 78.38072 -55.42300 14.84315 1.000 28.69492 440 ASP C CA 1
ATOM 12902 C C . ASP C 1 461 ? 77.37211 -54.47740 14.20223 1.000 28.25914 440 ASP C C 1
ATOM 12903 O O . ASP C 1 461 ? 77.06926 -54.61294 13.01071 1.000 27.99461 440 ASP C O 1
ATOM 12908 N N . PHE C 1 462 ? 76.82440 -53.53205 14.96778 1.000 27.75739 441 PHE C N 1
ATOM 12909 C CA . PHE C 1 462 ? 75.98327 -52.51195 14.35091 1.000 26.92299 441 PHE C CA 1
ATOM 12910 C C . PHE C 1 462 ? 76.80625 -51.61347 13.43752 1.000 26.36636 441 PHE C C 1
ATOM 12911 O O . PHE C 1 462 ? 76.36659 -51.27408 12.33401 1.000 26.76902 441 PHE C O 1
ATOM 12919 N N . GLY C 1 463 ? 77.99848 -51.21379 13.88757 1.000 26.06236 442 GLY C N 1
ATOM 12920 C CA . GLY C 1 463 ? 78.84458 -50.36398 13.06516 1.000 26.27778 442 GLY C CA 1
ATOM 12921 C C . GLY C 1 463 ? 79.12761 -50.97170 11.70548 1.000 26.90578 442 GLY C C 1
ATOM 12922 O O . GLY C 1 463 ? 78.98836 -50.31004 10.67301 1.000 25.76918 442 GLY C O 1
ATOM 12923 N N . LYS C 1 464 ? 79.52047 -52.24903 11.68735 1.000 28.25215 443 LYS C N 1
ATOM 12924 C CA . LYS C 1 464 ? 79.80135 -52.92013 10.42215 1.000 28.97867 443 LYS C CA 1
ATOM 12925 C C . LYS C 1 464 ? 78.54476 -53.06678 9.57060 1.000 28.26576 443 LYS C C 1
ATOM 12926 O O . LYS C 1 464 ? 78.58180 -52.82570 8.35969 1.000 28.47747 443 LYS C O 1
ATOM 12932 N N . ALA C 1 465 ? 77.42092 -53.45164 10.18013 1.000 27.89356 444 ALA C N 1
ATOM 12933 C CA . ALA C 1 465 ? 76.20573 -53.67909 9.40261 1.000 28.00877 444 ALA C CA 1
ATOM 12934 C C . ALA C 1 465 ? 75.64140 -52.37802 8.84387 1.000 27.60462 444 ALA C C 1
ATOM 12935 O O . ALA C 1 465 ? 75.12072 -52.35420 7.72233 1.000 27.35203 444 ALA C O 1
ATOM 12937 N N . PHE C 1 466 ? 75.71024 -51.29051 9.61508 1.000 26.86132 445 PHE C N 1
ATOM 12938 C CA . PHE C 1 466 ? 75.05665 -50.05074 9.20977 1.000 26.21277 445 PHE C CA 1
ATOM 12939 C C . PHE C 1 466 ? 75.93120 -49.17462 8.31997 1.000 25.87799 445 PHE C C 1
ATOM 12940 O O . PHE C 1 466 ? 75.40197 -48.45921 7.46041 1.000 26.12902 445 PHE C O 1
ATOM 12948 N N . PHE C 1 467 ? 77.25298 -49.20898 8.50248 1.000 25.79540 446 PHE C N 1
ATOM 12949 C CA . PHE C 1 467 ? 78.16138 -48.34312 7.76410 1.000 26.16615 446 PHE C CA 1
ATOM 12950 C C . PHE C 1 467 ? 79.17887 -49.08564 6.90495 1.000 26.39097 446 PHE C C 1
ATOM 12951 O O . PHE C 1 467 ? 79.92165 -48.43175 6.16002 1.000 25.40414 446 PHE C O 1
ATOM 12959 N N . GLY C 1 468 ? 79.23943 -50.41558 6.97879 1.000 26.61284 447 GLY C N 1
ATOM 12960 C CA . GLY C 1 468 ? 80.29662 -51.17204 6.34010 1.000 26.19835 447 GLY C CA 1
ATOM 12961 C C . GLY C 1 468 ? 80.03930 -51.63069 4.92354 1.000 27.05573 447 GLY C C 1
ATOM 12962 O O . GLY C 1 468 ? 80.91259 -52.27697 4.33314 1.000 27.53626 447 GLY C O 1
ATOM 12963 N N . MET C 1 469 ? 78.87111 -51.33182 4.35944 1.000 27.59833 448 MET C N 1
ATOM 12964 C CA . MET C 1 469 ? 78.56122 -51.72239 2.99408 1.000 28.72192 448 MET C CA 1
ATOM 12965 C C . MET C 1 469 ? 79.27990 -50.82032 1.99359 1.000 29.61246 448 MET C C 1
ATOM 12966 O O . MET C 1 469 ? 79.69259 -49.70256 2.31127 1.000 28.45411 448 MET C O 1
ATOM 12971 N N . LYS C 1 470 ? 79.42225 -51.32918 0.76633 1.000 31.12733 449 LYS C N 1
ATOM 12972 C CA . LYS C 1 470 ? 79.79563 -50.53065 -0.40430 1.000 32.13850 449 LYS C CA 1
ATOM 12973 C C . LYS C 1 470 ? 81.11510 -49.78059 -0.19073 1.000 31.11247 449 LYS C C 1
ATOM 12974 O O . LYS C 1 470 ? 81.17630 -48.54678 -0.21503 1.000 30.55923 449 LYS C O 1
ATOM 12980 N N . ASN C 1 471 ? 82.18180 -50.55401 0.00997 1.000 30.80045 450 ASN C N 1
ATOM 12981 C CA . ASN C 1 471 ? 83.50809 -49.97187 0.17105 1.000 30.02727 450 ASN C CA 1
ATOM 12982 C C . ASN C 1 471 ? 83.86073 -49.09901 -1.02811 1.000 29.91287 450 ASN C C 1
ATOM 12983 O O . ASN C 1 471 ? 83.59028 -49.45188 -2.18002 1.000 29.69670 450 ASN C O 1
ATOM 12988 N N . GLY C 1 472 ? 84.46333 -47.94373 -0.74881 1.000 29.26115 451 GLY C N 1
ATOM 12989 C CA . GLY C 1 472 ? 84.85707 -47.01750 -1.78183 1.000 28.96067 451 GLY C CA 1
ATOM 12990 C C . GLY C 1 472 ? 83.80616 -45.99965 -2.17030 1.000 28.77498 451 GLY C C 1
ATOM 12991 O O . GLY C 1 472 ? 84.15570 -44.97414 -2.76269 1.000 28.82604 451 GLY C O 1
ATOM 12992 N N . ASP C 1 473 ? 82.53327 -46.25455 -1.86853 1.000 28.76989 452 ASP C N 1
ATOM 12993 C CA . ASP C 1 473 ? 81.48296 -45.28242 -2.14887 1.000 28.30675 452 ASP C CA 1
ATOM 12994 C C . ASP C 1 473 ? 81.58346 -44.11609 -1.17479 1.000 27.50915 452 ASP C C 1
ATOM 12995 O O . ASP C 1 473 ? 81.70870 -44.31835 0.03775 1.000 27.00183 452 ASP C O 1
ATOM 13000 N N . TRP C 1 474 ? 81.54743 -42.89121 -1.70138 1.000 27.11415 453 TRP C N 1
ATOM 13001 C CA . TRP C 1 474 ? 81.44754 -41.71173 -0.84919 1.000 27.19422 453 TRP C CA 1
ATOM 13002 C C . TRP C 1 474 ? 80.34165 -40.77897 -1.33196 1.000 27.64414 453 TRP C C 1
ATOM 13003 O O . TRP C 1 474 ? 80.44601 -39.55660 -1.20184 1.000 27.14278 453 TRP C O 1
ATOM 13014 N N . ASP C 1 475 ? 79.28202 -41.35410 -1.90055 1.000 28.57784 454 ASP C N 1
ATOM 13015 C CA . ASP C 1 475 ? 78.00226 -40.68487 -2.07138 1.000 29.38192 454 ASP C CA 1
ATOM 13016 C C . ASP C 1 475 ? 77.19312 -40.79575 -0.77560 1.000 28.39189 454 ASP C C 1
ATOM 13017 O O . ASP C 1 475 ? 77.63486 -41.39048 0.20989 1.000 28.34621 454 ASP C O 1
ATOM 13022 N N . VAL C 1 476 ? 76.03476 -40.14502 -0.74474 1.000 27.12043 455 VAL C N 1
ATOM 13023 C CA . VAL C 1 476 ? 75.18883 -40.14115 0.44738 1.000 25.96198 455 VAL C CA 1
ATOM 13024 C C . VAL C 1 476 ? 74.26597 -41.35527 0.41805 1.000 25.48285 455 VAL C C 1
ATOM 13025 O O . VAL C 1 476 ? 73.55082 -41.58077 -0.56512 1.000 25.74962 455 VAL C O 1
ATOM 13029 N N . ASN C 1 477 ? 74.25491 -42.12293 1.51084 1.000 24.65597 456 ASN C N 1
ATOM 13030 C CA . ASN C 1 477 ? 73.37548 -43.28002 1.67691 1.000 24.93542 456 ASN C CA 1
ATOM 13031 C C . ASN C 1 477 ? 72.41216 -42.96219 2.81723 1.000 24.45179 456 ASN C C 1
ATOM 13032 O O . ASN C 1 477 ? 72.73396 -43.19621 3.99390 1.000 24.22164 456 ASN C O 1
ATOM 13037 N N . PRO C 1 478 ? 71.21884 -42.44557 2.52164 1.000 23.75130 457 PRO C N 1
ATOM 13038 C CA . PRO C 1 478 ? 70.34624 -41.92401 3.57933 1.000 23.25504 457 PRO C CA 1
ATOM 13039 C C . PRO C 1 478 ? 69.72849 -43.03510 4.41153 1.000 23.40715 457 PRO C C 1
ATOM 13040 O O . PRO C 1 478 ? 69.61669 -44.18669 3.98573 1.000 23.69779 457 PRO C O 1
ATOM 13044 N N . TYR C 1 479 ? 69.28013 -42.65480 5.60529 1.000 23.15319 458 TYR C N 1
ATOM 13045 C CA . TYR C 1 479 ? 68.57622 -43.57500 6.48433 1.000 23.34185 458 TYR C CA 1
ATOM 13046 C C . TYR C 1 479 ? 67.47987 -42.83393 7.23357 1.000 23.19386 458 TYR C C 1
ATOM 13047 O O . TYR C 1 479 ? 67.50503 -41.60770 7.36593 1.000 23.11066 458 TYR C O 1
ATOM 13056 N N . THR C 1 480 ? 66.52737 -43.60834 7.74526 1.000 23.20862 459 THR C N 1
ATOM 13057 C CA . THR C 1 480 ? 65.48101 -43.13134 8.63572 1.000 24.02625 459 THR C CA 1
ATOM 13058 C C . THR C 1 480 ? 65.61608 -43.82301 9.98692 1.000 24.94764 459 THR C C 1
ATOM 13059 O O . THR C 1 480 ? 66.42298 -44.74091 10.16260 1.000 25.07469 459 THR C O 1
ATOM 13063 N N . PHE C 1 481 ? 64.79894 -43.37313 10.94655 1.000 25.15546 460 PHE C N 1
ATOM 13064 C CA . PHE C 1 481 ? 64.76479 -44.00922 12.26237 1.000 25.28479 460 PHE C CA 1
ATOM 13065 C C . PHE C 1 481 ? 64.50505 -45.50670 12.14429 1.000 26.03687 460 PHE C C 1
ATOM 13066 O O . PHE C 1 481 ? 65.17474 -46.31689 12.79571 1.000 26.02787 460 PHE C O 1
ATOM 13074 N N . ASP C 1 482 ? 63.54354 -45.89093 11.30007 1.000 26.87468 461 ASP C N 1
ATOM 13075 C CA . ASP C 1 482 ? 63.20939 -47.30356 11.13539 1.000 27.90527 461 ASP C CA 1
ATOM 13076 C C . ASP C 1 482 ? 64.39426 -48.11211 10.61928 1.000 27.28249 461 ASP C C 1
ATOM 13077 O O . ASP C 1 482 ? 64.54896 -49.28365 10.98526 1.000 27.58594 461 ASP C O 1
ATOM 13082 N N . ASP C 1 483 ? 65.25913 -47.50319 9.80110 1.000 26.24242 462 ASP C N 1
ATOM 13083 C CA . ASP C 1 483 ? 66.45021 -48.21030 9.33841 1.000 25.72892 462 ASP C CA 1
ATOM 13084 C C . ASP C 1 483 ? 67.38595 -48.52840 10.49857 1.000 24.97907 462 ASP C C 1
ATOM 13085 O O . ASP C 1 483 ? 67.98954 -49.60690 10.53809 1.000 25.01454 462 ASP C O 1
ATOM 13090 N N . ILE C 1 484 ? 67.53472 -47.58977 11.43919 1.000 23.76661 463 ILE C N 1
ATOM 13091 C CA . ILE C 1 484 ? 68.34588 -47.83886 12.63080 1.000 23.57134 463 ILE C CA 1
ATOM 13092 C C . ILE C 1 484 ? 67.80009 -49.03266 13.40195 1.000 23.92378 463 ILE C C 1
ATOM 13093 O O . ILE C 1 484 ? 68.54280 -49.95164 13.76826 1.000 24.01516 463 ILE C O 1
ATOM 13098 N N . VAL C 1 485 ? 66.48712 -49.03179 13.65259 1.000 23.88495 464 VAL C N 1
ATOM 13099 C CA . VAL C 1 485 ? 65.85045 -50.11316 14.40088 1.000 24.11188 464 VAL C CA 1
ATOM 13100 C C . VAL C 1 485 ? 66.08072 -51.44908 13.70473 1.000 25.07683 464 VAL C C 1
ATOM 13101 O O . VAL C 1 485 ? 66.45991 -52.44313 14.33709 1.000 25.29225 464 VAL C O 1
ATOM 13105 N N A SER C 1 486 ? 65.86631 -51.48764 12.38768 0.365 24.82194 465 SER C N 1
ATOM 13106 N N B SER C 1 486 ? 65.85250 -51.48891 12.38833 0.635 24.81087 465 SER C N 1
ATOM 13107 C CA A SER C 1 486 ? 65.96962 -52.74643 11.65573 0.365 26.35128 465 SER C CA 1
ATOM 13108 C CA B SER C 1 486 ? 65.97095 -52.73956 11.64317 0.635 26.31431 465 SER C CA 1
ATOM 13109 C C A SER C 1 486 ? 67.38046 -53.31740 11.72323 0.365 25.18407 465 SER C C 1
ATOM 13110 C C B SER C 1 486 ? 67.37910 -53.31269 11.73526 0.635 25.13042 465 SER C C 1
ATOM 13111 O O A SER C 1 486 ? 67.56049 -54.52886 11.89893 0.365 26.31392 465 SER C O 1
ATOM 13112 O O B SER C 1 486 ? 67.55564 -54.52059 11.94075 0.635 26.29568 465 SER C O 1
ATOM 13117 N N . THR C 1 487 ? 68.39591 -52.46197 11.59017 1.000 25.50915 466 THR C N 1
ATOM 13118 C CA . THR C 1 487 ? 69.76943 -52.95103 11.62926 1.000 25.57029 466 THR C CA 1
ATOM 13119 C C . THR C 1 487 ? 70.13508 -53.44528 13.02529 1.000 26.24817 466 THR C C 1
ATOM 13120 O O . THR C 1 487 ? 70.79129 -54.48388 13.16813 1.000 26.23783 466 THR C O 1
ATOM 13124 N N . LEU C 1 488 ? 69.71497 -52.71833 14.06526 1.000 26.54354 467 LEU C N 1
ATOM 13125 C CA . LEU C 1 488 ? 69.91037 -53.19521 15.43240 1.000 27.32704 467 LEU C CA 1
ATOM 13126 C C . LEU C 1 488 ? 69.21106 -54.53171 15.65084 1.000 28.73689 467 LEU C C 1
ATOM 13127 O O . LEU C 1 488 ? 69.79630 -55.46869 16.20528 1.000 29.07673 467 LEU C O 1
ATOM 13132 N N . ASN C 1 489 ? 67.95180 -54.63809 15.21388 1.000 29.48303 468 ASN C N 1
ATOM 13133 C CA . ASN C 1 489 ? 67.21812 -55.88896 15.37444 1.000 31.20846 468 ASN C CA 1
ATOM 13134 C C . ASN C 1 489 ? 67.89762 -57.03820 14.64253 1.000 32.29291 468 ASN C C 1
ATOM 13135 O O . ASN C 1 489 ? 67.84136 -58.18489 15.10233 1.000 32.76463 468 ASN C O 1
ATOM 13140 N N . GLY C 1 490 ? 68.54687 -56.75204 13.51014 1.000 32.60895 469 GLY C N 1
ATOM 13141 C CA . GLY C 1 490 ? 69.27280 -57.78706 12.79436 1.000 32.91011 469 GLY C CA 1
ATOM 13142 C C . GLY C 1 490 ? 70.48638 -58.29499 13.54416 1.000 33.27669 469 GLY C C 1
ATOM 13143 O O . GLY C 1 490 ? 70.87611 -59.45503 13.38446 1.000 34.00129 469 GLY C O 1
ATOM 13144 N N . VAL C 1 491 ? 71.10762 -57.44182 14.35961 1.000 32.60723 470 VAL C N 1
ATOM 13145 C CA . VAL C 1 491 ? 72.20641 -57.90143 15.20279 1.000 32.55985 470 VAL C CA 1
ATOM 13146 C C . VAL C 1 491 ? 71.66861 -58.75897 16.34353 1.000 32.85434 470 VAL C C 1
ATOM 13147 O O . VAL C 1 491 ? 72.21802 -59.82163 16.65680 1.000 33.73118 470 VAL C O 1
ATOM 13151 N N . ALA C 1 492 ? 70.59763 -58.30085 16.99252 1.000 32.81410 471 ALA C N 1
ATOM 13152 C CA . ALA C 1 492 ? 69.96425 -59.05573 18.06832 1.000 33.31720 471 ALA C CA 1
ATOM 13153 C C . ALA C 1 492 ? 68.52436 -58.58821 18.20054 1.000 32.82156 471 ALA C C 1
ATOM 13154 O O . ALA C 1 492 ? 68.27585 -57.38669 18.34014 1.000 32.52173 471 ALA C O 1
ATOM 13156 N N . ALA C 1 493 ? 67.58591 -59.53032 18.13358 1.000 32.96708 472 ALA C N 1
ATOM 13157 C CA . ALA C 1 493 ? 66.16750 -59.19159 18.15882 1.000 32.73994 472 ALA C CA 1
ATOM 13158 C C . ALA C 1 493 ? 65.76641 -58.59088 19.50424 1.000 33.12466 472 ALA C C 1
ATOM 13159 O O . ALA C 1 493 ? 66.08378 -59.14412 20.56139 1.000 33.10401 472 ALA C O 1
ATOM 13161 N N . PHE C 1 494 ? 65.04409 -57.47091 19.45567 1.000 33.45674 473 PHE C N 1
ATOM 13162 C CA . PHE C 1 494 ? 64.61273 -56.69515 20.61670 1.000 33.82391 473 PHE C CA 1
ATOM 13163 C C . PHE C 1 494 ? 63.78549 -55.52264 20.10482 1.000 32.28336 473 PHE C C 1
ATOM 13164 O O . PHE C 1 494 ? 63.89838 -55.13051 18.93854 1.000 31.97078 473 PHE C O 1
ATOM 13172 N N . ASP C 1 495 ? 62.94604 -54.96955 20.98355 1.000 31.00925 474 ASP C N 1
ATOM 13173 C CA . ASP C 1 495 ? 62.13001 -53.80772 20.62789 1.000 30.24468 474 ASP C CA 1
ATOM 13174 C C . ASP C 1 495 ? 63.01860 -52.56905 20.70939 1.000 28.80583 474 ASP C C 1
ATOM 13175 O O . ASP C 1 495 ? 62.96216 -51.77122 21.64917 1.000 28.41702 474 ASP C O 1
ATOM 13180 N N . TRP C 1 496 ? 63.85563 -52.40861 19.68152 1.000 27.71113 475 TRP C N 1
ATOM 13181 C CA . TRP C 1 496 ? 64.80404 -51.30265 19.66624 1.000 26.65902 475 TRP C CA 1
ATOM 13182 C C . TRP C 1 496 ? 64.10934 -49.96261 19.48294 1.000 26.27818 475 TRP C C 1
ATOM 13183 O O . TRP C 1 496 ? 64.61612 -48.93904 19.95760 1.000 25.66014 475 TRP C O 1
ATOM 13194 N N . ALA C 1 497 ? 62.96735 -49.94362 18.79000 1.000 27.01840 476 ALA C N 1
ATOM 13195 C CA . ALA C 1 497 ? 62.22612 -48.69763 18.61676 1.000 27.42280 476 ALA C CA 1
ATOM 13196 C C . ALA C 1 497 ? 61.81322 -48.11451 19.96258 1.000 27.55673 476 ALA C C 1
ATOM 13197 O O . ALA C 1 497 ? 62.01728 -46.92352 20.22581 1.000 26.43767 476 ALA C O 1
ATOM 13199 N N . SER C 1 498 ? 61.22667 -48.94259 20.83081 1.000 28.23054 477 SER C N 1
ATOM 13200 C CA . SER C 1 498 ? 60.84276 -48.45955 22.15275 1.000 28.31391 477 SER C CA 1
ATOM 13201 C C . SER C 1 498 ? 62.06558 -48.09986 22.98530 1.000 28.61093 477 SER C C 1
ATOM 13202 O O . SER C 1 498 ? 62.04445 -47.11517 23.73159 1.000 28.50731 477 SER C O 1
ATOM 13205 N N . PHE C 1 499 ? 63.14416 -48.87684 22.86803 1.000 29.12544 478 PHE C N 1
ATOM 13206 C CA . PHE C 1 499 ? 64.34134 -48.57467 23.64555 1.000 29.10158 478 PHE C CA 1
ATOM 13207 C C . PHE C 1 499 ? 64.90761 -47.20811 23.27410 1.000 27.86923 478 PHE C C 1
ATOM 13208 O O . PHE C 1 499 ? 65.20465 -46.38770 24.15066 1.000 27.10787 478 PHE C O 1
ATOM 13216 N N . LEU C 1 500 ? 65.08660 -46.95593 21.97470 1.000 27.26022 479 LEU C N 1
ATOM 13217 C CA . LEU C 1 500 ? 65.64113 -45.67852 21.54001 1.000 26.42663 479 LEU C CA 1
ATOM 13218 C C . LEU C 1 500 ? 64.72669 -44.52696 21.93245 1.000 27.32179 479 LEU C C 1
ATOM 13219 O O . LEU C 1 500 ? 65.18853 -43.50428 22.45164 1.000 26.37530 479 LEU C O 1
ATOM 13224 N N . ARG C 1 501 ? 63.41715 -44.68414 21.70557 1.000 29.14133 480 ARG C N 1
ATOM 13225 C CA . ARG C 1 501 ? 62.47551 -43.61333 22.02447 1.000 30.35831 480 ARG C CA 1
ATOM 13226 C C . ARG C 1 501 ? 62.44233 -43.32015 23.51902 1.000 29.77079 480 ARG C C 1
ATOM 13227 O O . ARG C 1 501 ? 62.44137 -42.15357 23.92631 1.000 29.14564 480 ARG C O 1
ATOM 13235 N N . SER C 1 502 ? 62.41135 -44.36172 24.35530 1.000 29.71273 481 SER C N 1
ATOM 13236 C CA . SER C 1 502 ? 62.32772 -44.13270 25.79630 1.000 28.81832 481 SER C CA 1
ATOM 13237 C C . SER C 1 502 ? 63.53448 -43.35701 26.31325 1.000 27.94719 481 SER C C 1
ATOM 13238 O O . SER C 1 502 ? 63.40663 -42.55785 27.24813 1.000 28.01634 481 SER C O 1
ATOM 13241 N N . ARG C 1 503 ? 64.70264 -43.54431 25.69973 1.000 27.40726 482 ARG C N 1
ATOM 13242 C CA . ARG C 1 503 ? 65.89058 -42.83151 26.15984 1.000 27.13870 482 ARG C CA 1
ATOM 13243 C C . ARG C 1 503 ? 65.95443 -41.42095 25.58454 1.000 24.81061 482 ARG C C 1
ATOM 13244 O O . ARG C 1 503 ? 66.29858 -40.47195 26.29788 1.000 23.96892 482 ARG C O 1
ATOM 13252 N N . MET C 1 504 ? 65.65595 -41.26709 24.29304 1.000 23.52375 483 MET C N 1
ATOM 13253 C CA . MET C 1 504 ? 65.75685 -39.95527 23.66671 1.000 22.64033 483 MET C CA 1
ATOM 13254 C C . MET C 1 504 ? 64.53400 -39.08467 23.93162 1.000 23.29166 483 MET C C 1
ATOM 13255 O O . MET C 1 504 ? 64.64757 -37.85298 23.92830 1.000 22.70922 483 MET C O 1
ATOM 13260 N N . ASP C 1 505 ? 63.36999 -39.68827 24.16671 1.000 24.87877 484 ASP C N 1
ATOM 13261 C CA . ASP C 1 505 ? 62.15260 -38.94528 24.47272 1.000 26.15378 484 ASP C CA 1
ATOM 13262 C C . ASP C 1 505 ? 61.81607 -38.95076 25.95518 1.000 25.74597 484 ASP C C 1
ATOM 13263 O O . ASP C 1 505 ? 60.75285 -38.44997 26.33712 1.000 25.69319 484 ASP C O 1
ATOM 13268 N N . GLY C 1 506 ? 62.68216 -39.52043 26.79389 1.000 25.18448 485 GLY C N 1
ATOM 13269 C CA . GLY C 1 506 ? 62.41576 -39.65725 28.20625 1.000 24.88605 485 GLY C CA 1
ATOM 13270 C C . GLY C 1 506 ? 63.16439 -38.63936 29.05389 1.000 24.38666 485 GLY C C 1
ATOM 13271 O O . GLY C 1 506 ? 63.92325 -37.79978 28.57108 1.000 23.89033 485 GLY C O 1
ATOM 13272 N N . HIS C 1 507 ? 62.92483 -38.73478 30.36100 1.000 24.26647 486 HIS C N 1
ATOM 13273 C CA . HIS C 1 507 ? 63.59249 -37.89648 31.34693 1.000 23.92109 486 HIS C CA 1
ATOM 13274 C C . HIS C 1 507 ? 64.37026 -38.71047 32.37204 1.000 24.07229 486 HIS C C 1
ATOM 13275 O O . HIS C 1 507 ? 64.88646 -38.13754 33.33687 1.000 24.24948 486 HIS C O 1
ATOM 13282 N N . GLY C 1 508 ? 64.47501 -40.02399 32.18071 1.000 24.43562 487 GLY C N 1
ATOM 13283 C CA . GLY C 1 508 ? 65.10971 -40.90398 33.13913 1.000 25.36209 487 GLY C CA 1
ATOM 13284 C C . GLY C 1 508 ? 66.58537 -41.11769 32.86003 1.000 25.46429 487 GLY C C 1
ATOM 13285 O O . GLY C 1 508 ? 67.20609 -40.43704 32.04136 1.000 25.15951 487 GLY C O 1
ATOM 13286 N N . SER C 1 509 ? 67.14551 -42.10599 33.55337 1.000 25.37228 488 SER C N 1
ATOM 13287 C CA . SER C 1 509 ? 68.58538 -42.32179 33.53196 1.000 25.29316 488 SER C CA 1
ATOM 13288 C C . SER C 1 509 ? 69.07656 -42.74026 32.15273 1.000 25.18591 488 SER C C 1
ATOM 13289 O O . SER C 1 509 ? 68.44165 -43.54070 31.46129 1.000 25.68032 488 SER C O 1
ATOM 13292 N N . LEU C 1 510 ? 70.23354 -42.20282 31.76942 1.000 24.48904 489 LEU C N 1
ATOM 13293 C CA . LEU C 1 510 ? 70.91126 -42.57099 30.53583 1.000 24.65041 489 LEU C CA 1
ATOM 13294 C C . LEU C 1 510 ? 72.17350 -43.38815 30.76866 1.000 24.26415 489 LEU C C 1
ATOM 13295 O O . LEU C 1 510 ? 72.81872 -43.79150 29.79433 1.000 23.64918 489 LEU C O 1
ATOM 13300 N N . ILE C 1 511 ? 72.54191 -43.64688 32.02115 1.000 23.83110 490 ILE C N 1
ATOM 13301 C CA . ILE C 1 511 ? 73.84878 -44.20861 32.33920 1.000 23.33622 490 ILE C CA 1
ATOM 13302 C C . ILE C 1 511 ? 73.77490 -45.71843 32.58480 1.000 23.81143 490 ILE C C 1
ATOM 13303 O O . ILE C 1 511 ? 74.72259 -46.30234 33.11294 1.000 24.18566 490 ILE C O 1
ATOM 13308 N N . GLY C 1 512 ? 72.67307 -46.36342 32.19000 1.000 24.18988 491 GLY C N 1
ATOM 13309 C CA . GLY C 1 512 ? 72.50015 -47.79003 32.43556 1.000 24.63157 491 GLY C CA 1
ATOM 13310 C C . GLY C 1 512 ? 73.56067 -48.67437 31.80823 1.000 24.87412 491 GLY C C 1
ATOM 13311 O O . GLY C 1 512 ? 73.79119 -49.78874 32.29410 1.000 25.42741 491 GLY C O 1
ATOM 13312 N N . GLY C 1 513 ? 74.20892 -48.20993 30.73631 1.000 24.70292 492 GLY C N 1
ATOM 13313 C CA . GLY C 1 513 ? 75.25798 -48.98565 30.09664 1.000 25.18760 492 GLY C CA 1
ATOM 13314 C C . GLY C 1 513 ? 76.50444 -49.15766 30.94253 1.000 25.16910 492 GLY C C 1
ATOM 13315 O O . GLY C 1 513 ? 77.26125 -50.11067 30.72622 1.000 25.07925 492 GLY C O 1
ATOM 13316 N N . ILE C 1 514 ? 76.74470 -48.24520 31.88651 1.000 24.72232 493 ILE C N 1
ATOM 13317 C CA . ILE C 1 514 ? 77.88592 -48.38520 32.78986 1.000 25.23274 493 ILE C CA 1
ATOM 13318 C C . ILE C 1 514 ? 77.72573 -49.64383 33.63381 1.000 27.34003 493 ILE C C 1
ATOM 13319 O O . ILE C 1 514 ? 78.56937 -50.54889 33.61119 1.000 27.18965 493 ILE C O 1
ATOM 13324 N N . GLU C 1 515 ? 76.61454 -49.72974 34.36533 1.000 29.65685 494 GLU C N 1
ATOM 13325 C CA . GLU C 1 515 ? 76.37513 -50.88660 35.22041 1.000 31.94501 494 GLU C CA 1
ATOM 13326 C C . GLU C 1 515 ? 76.26101 -52.16850 34.40328 1.000 31.05265 494 GLU C C 1
ATOM 13327 O O . GLU C 1 515 ? 76.87813 -53.18442 34.74183 1.000 30.71852 494 GLU C O 1
ATOM 13333 N N . ALA C 1 516 ? 75.52141 -52.12368 33.29117 1.000 30.06400 495 ALA C N 1
ATOM 13334 C CA . ALA C 1 516 ? 75.29332 -53.32995 32.50200 1.000 29.16787 495 ALA C CA 1
ATOM 13335 C C . ALA C 1 516 ? 76.59048 -53.89291 31.93649 1.000 28.60352 495 ALA C C 1
ATOM 13336 O O . ALA C 1 516 ? 76.69485 -55.10637 31.72182 1.000 28.69861 495 ALA C O 1
ATOM 13338 N N . ASN C 1 517 ? 77.58245 -53.04213 31.67998 1.000 27.93308 496 ASN C N 1
ATOM 13339 C CA . ASN C 1 517 ? 78.86930 -53.49627 31.17373 1.000 28.64194 496 ASN C CA 1
ATOM 13340 C C . ASN C 1 517 ? 79.90601 -53.69943 32.27147 1.000 28.31105 496 ASN C C 1
ATOM 13341 O O . ASN C 1 517 ? 81.09558 -53.83945 31.96397 1.000 28.78447 496 ASN C O 1
ATOM 13346 N N . GLY C 1 518 ? 79.48883 -53.72994 33.53523 1.000 28.08965 497 GLY C N 1
ATOM 13347 C CA . GLY C 1 518 ? 80.32879 -54.24101 34.60104 1.000 28.17989 497 GLY C CA 1
ATOM 13348 C C . GLY C 1 518 ? 80.98667 -53.22499 35.50838 1.000 27.80218 497 GLY C C 1
ATOM 13349 O O . GLY C 1 518 ? 81.86012 -53.60845 36.29900 1.000 27.77949 497 GLY C O 1
ATOM 13350 N N . TRP C 1 519 ? 80.61344 -51.94917 35.42445 1.000 27.46364 498 TRP C N 1
ATOM 13351 C CA . TRP C 1 519 ? 81.23922 -50.91515 36.23576 1.000 27.77235 498 TRP C CA 1
ATOM 13352 C C . TRP C 1 519 ? 80.17366 -50.07458 36.93071 1.000 28.79125 498 TRP C C 1
ATOM 13353 O O . TRP C 1 519 ? 78.97623 -50.20179 36.67158 1.000 28.82668 498 TRP C O 1
ATOM 13364 N N . LYS C 1 520 ? 80.63059 -49.19882 37.82282 1.000 29.96067 499 LYS C N 1
ATOM 13365 C CA . LYS C 1 520 ? 79.75383 -48.35780 38.62714 1.000 30.70874 499 LYS C CA 1
ATOM 13366 C C . LYS C 1 520 ? 80.31816 -46.94838 38.70054 1.000 28.84700 499 LYS C C 1
ATOM 13367 O O . LYS C 1 520 ? 81.51446 -46.76546 38.94962 1.000 29.09955 499 LYS C O 1
ATOM 13373 N N . LEU C 1 521 ? 79.45296 -45.95885 38.49489 1.000 27.11758 500 LEU C N 1
ATOM 13374 C CA . LEU C 1 521 ? 79.84139 -44.56281 38.63308 1.000 26.37557 500 LEU C CA 1
ATOM 13375 C C . LEU C 1 521 ? 79.90941 -44.20921 40.11632 1.000 25.82462 500 LEU C C 1
ATOM 13376 O O . LEU C 1 521 ? 78.91384 -44.34453 40.83572 1.000 26.09061 500 LEU C O 1
ATOM 13381 N N . VAL C 1 522 ? 81.07696 -43.75088 40.56981 1.000 25.29744 501 VAL C N 1
ATOM 13382 C CA . VAL C 1 522 ? 81.28894 -43.33187 41.95025 1.000 24.97640 501 VAL C CA 1
ATOM 13383 C C . VAL C 1 522 ? 81.92022 -41.94410 41.94500 1.000 24.58373 501 VAL C C 1
ATOM 13384 O O . VAL C 1 522 ? 82.42966 -41.47322 40.92713 1.000 24.69670 501 VAL C O 1
ATOM 13388 N N . TYR C 1 523 ? 81.89160 -41.29761 43.11546 1.000 24.25734 502 TYR C N 1
ATOM 13389 C CA . TYR C 1 523 ? 82.49845 -39.99025 43.33633 1.000 24.31201 502 TYR C CA 1
ATOM 13390 C C . TYR C 1 523 ? 83.37043 -40.04402 44.58510 1.000 24.58686 502 TYR C C 1
ATOM 13391 O O . TYR C 1 523 ? 82.97885 -40.63612 45.59196 1.000 24.62073 502 TYR C O 1
ATOM 13400 N N . ASN C 1 524 ? 84.53490 -39.40398 44.53033 1.000 24.87803 503 ASN C N 1
ATOM 13401 C CA . ASN C 1 524 ? 85.42528 -39.33213 45.68648 1.000 25.38076 503 ASN C CA 1
ATOM 13402 C C . ASN C 1 524 ? 86.32437 -38.11038 45.52730 1.000 25.20963 503 ASN C C 1
ATOM 13403 O O . ASN C 1 524 ? 86.15608 -37.30964 44.60307 1.000 24.85265 503 ASN C O 1
ATOM 13408 N N . ASP C 1 525 ? 87.26833 -37.94797 46.45335 1.000 25.21965 504 ASP C N 1
ATOM 13409 C CA . ASP C 1 525 ? 88.12045 -36.76676 46.41500 1.000 26.13165 504 ASP C CA 1
ATOM 13410 C C . ASP C 1 525 ? 89.32860 -36.93106 45.49953 1.000 26.93991 504 ASP C C 1
ATOM 13411 O O . ASP C 1 525 ? 90.14761 -36.01413 45.41184 1.000 26.38310 504 ASP C O 1
ATOM 13416 N N . GLU C 1 526 ? 89.45901 -38.05954 44.81950 1.000 28.92741 505 GLU C N 1
ATOM 13417 C CA . GLU C 1 526 ? 90.53850 -38.22502 43.85030 1.000 30.51260 505 GLU C CA 1
ATOM 13418 C C . GLU C 1 526 ? 90.20575 -37.46464 42.57050 1.000 28.92507 505 GLU C C 1
ATOM 13419 O O . GLU C 1 526 ? 89.12001 -37.65190 42.01473 1.000 28.70946 505 GLU C O 1
ATOM 13425 N N . PRO C 1 527 ? 91.09466 -36.59478 42.08882 1.000 27.55482 506 PRO C N 1
ATOM 13426 C CA . PRO C 1 527 ? 90.77685 -35.80990 40.89154 1.000 26.77250 506 PRO C CA 1
ATOM 13427 C C . PRO C 1 527 ? 90.49161 -36.70388 39.69214 1.000 26.85809 506 PRO C C 1
ATOM 13428 O O . PRO C 1 527 ? 91.10231 -37.76025 39.51276 1.000 27.07624 506 PRO C O 1
ATOM 13432 N N . ASN C 1 528 ? 89.52828 -36.27848 38.88395 1.000 26.47383 507 ASN C N 1
ATOM 13433 C CA . ASN C 1 528 ? 89.29963 -36.90864 37.59317 1.000 26.09599 507 ASN C CA 1
ATOM 13434 C C . ASN C 1 528 ? 90.40206 -36.48059 36.63086 1.000 25.80928 507 ASN C C 1
ATOM 13435 O O . ASN C 1 528 ? 90.74528 -35.29625 36.56149 1.000 25.78706 507 ASN C O 1
ATOM 13440 N N . LEU C 1 529 ? 90.96782 -37.44618 35.89730 1.000 25.87378 508 LEU C N 1
ATOM 13441 C CA . LEU C 1 529 ? 92.12081 -37.14810 35.04777 1.000 26.21783 508 LEU C CA 1
ATOM 13442 C C . LEU C 1 529 ? 91.81629 -36.03882 34.04962 1.000 26.34055 508 LEU C C 1
ATOM 13443 O O . LEU C 1 529 ? 92.66714 -35.17829 33.79084 1.000 25.69549 508 LEU C O 1
ATOM 13448 N N . ALA C 1 530 ? 90.61362 -36.05022 33.46773 1.000 26.91573 509 ALA C N 1
ATOM 13449 C CA . ALA C 1 530 ? 90.23703 -35.00373 32.52347 1.000 28.20013 509 ALA C CA 1
ATOM 13450 C C . ALA C 1 530 ? 90.09817 -33.66334 33.22341 1.000 29.58392 509 ALA C C 1
ATOM 13451 O O . ALA C 1 530 ? 90.62736 -32.64878 32.75684 1.000 29.31504 509 ALA C O 1
ATOM 13453 N N . THR C 1 531 ? 89.36100 -33.64145 34.33583 1.000 31.95930 510 THR C N 1
ATOM 13454 C CA . THR C 1 531 ? 89.18833 -32.40971 35.09614 1.000 33.81514 510 THR C CA 1
ATOM 13455 C C . THR C 1 531 ? 90.53158 -31.85866 35.55168 1.000 35.87829 510 THR C C 1
ATOM 13456 O O . THR C 1 531 ? 90.79018 -30.65382 35.43383 1.000 36.62708 510 THR C O 1
ATOM 13460 N N . LYS C 1 532 ? 91.40405 -32.73257 36.06118 1.000 38.16019 511 LYS C N 1
ATOM 13461 C CA . LYS C 1 532 ? 92.72721 -32.30496 36.50094 1.000 40.36367 511 LYS C CA 1
ATOM 13462 C C . LYS C 1 532 ? 93.49318 -31.63445 35.36790 1.000 39.10838 511 LYS C C 1
ATOM 13463 O O . LYS C 1 532 ? 94.05178 -30.54418 35.53661 1.000 38.75870 511 LYS C O 1
ATOM 13469 N N . THR C 1 533 ? 93.53528 -32.28137 34.20207 1.000 37.92672 512 THR C N 1
ATOM 13470 C CA . THR C 1 533 ? 94.24654 -31.70993 33.06403 1.000 37.17911 512 THR C CA 1
ATOM 13471 C C . THR C 1 533 ? 93.58385 -30.42170 32.58589 1.000 37.74527 512 THR C C 1
ATOM 13472 O O . THR C 1 533 ? 94.27261 -29.44889 32.26119 1.000 37.45367 512 THR C O 1
ATOM 13476 N N . ASP C 1 534 ? 92.24757 -30.39212 32.55320 1.000 39.03898 513 ASP C N 1
ATOM 13477 C CA . ASP C 1 534 ? 91.53681 -29.21883 32.05864 1.000 40.53452 513 ASP C CA 1
ATOM 13478 C C . ASP C 1 534 ? 91.59923 -28.05311 33.04156 1.000 43.25866 513 ASP C C 1
ATOM 13479 O O . ASP C 1 534 ? 91.50586 -26.88892 32.62479 1.000 42.42646 513 ASP C O 1
ATOM 13484 N N . GLU C 1 535 ? 91.74752 -28.33190 34.33880 1.000 46.84409 514 GLU C N 1
ATOM 13485 C CA . GLU C 1 535 ? 91.86047 -27.25342 35.31934 1.000 50.27360 514 GLU C CA 1
ATOM 13486 C C . GLU C 1 535 ? 93.23927 -26.61411 35.27070 1.000 54.79906 514 GLU C C 1
ATOM 13487 O O . GLU C 1 535 ? 93.36493 -25.38545 35.28285 1.000 54.61513 514 GLU C O 1
ATOM 13493 N N . SER C 1 536 ? 94.27505 -27.45140 35.16885 1.000 59.51981 515 SER C N 1
ATOM 13494 C CA . SER C 1 536 ? 95.64945 -27.09406 35.48285 1.000 63.57935 515 SER C CA 1
ATOM 13495 C C . SER C 1 536 ? 96.20724 -26.08981 34.47306 1.000 66.34622 515 SER C C 1
ATOM 13496 O O . SER C 1 536 ? 95.58145 -25.75610 33.46041 1.000 66.90521 515 SER C O 1
ATOM 13499 N N . ASP C 1 537 ? 97.41974 -25.61251 34.77448 1.000 68.03511 516 ASP C N 1
ATOM 13500 C CA . ASP C 1 537 ? 98.13692 -24.56650 34.03815 1.000 69.36499 516 ASP C CA 1
ATOM 13501 C C . ASP C 1 537 ? 97.48945 -23.19335 34.22745 1.000 68.62714 516 ASP C C 1
ATOM 13502 O O . ASP C 1 537 ? 98.19838 -22.19647 34.37622 1.000 69.35323 516 ASP C O 1
ATOM 13507 N N . ASP C 1 538 ? 96.15188 -23.11024 34.22733 1.000 66.97086 517 ASP C N 1
ATOM 13508 C CA . ASP C 1 538 ? 95.47888 -21.87160 34.60833 1.000 65.33071 517 ASP C CA 1
ATOM 13509 C C . ASP C 1 538 ? 95.03529 -21.86594 36.06659 1.000 60.39605 517 ASP C C 1
ATOM 13510 O O . ASP C 1 538 ? 94.53772 -20.83937 36.53586 1.000 60.10205 517 ASP C O 1
ATOM 13515 N N . LYS C 1 539 ? 95.18959 -22.98788 36.77725 1.000 52.99167 518 LYS C N 1
ATOM 13516 C CA . LYS C 1 539 ? 94.85180 -23.10588 38.19922 1.000 46.98912 518 LYS C CA 1
ATOM 13517 C C . LYS C 1 539 ? 93.36419 -22.85711 38.45204 1.000 42.03279 518 LYS C C 1
ATOM 13518 O O . LYS C 1 539 ? 92.99288 -22.16615 39.40272 1.000 41.75965 518 LYS C O 1
ATOM 13524 N N . ASP C 1 540 ? 92.50028 -23.42064 37.60753 1.000 37.38656 519 ASP C N 1
ATOM 13525 C CA . ASP C 1 540 ? 91.06301 -23.25038 37.78826 1.000 32.67668 519 ASP C CA 1
ATOM 13526 C C . ASP C 1 540 ? 90.50876 -24.27741 38.77829 1.000 28.82853 519 ASP C C 1
ATOM 13527 O O . ASP C 1 540 ? 91.20452 -25.19170 39.22694 1.000 28.61527 519 ASP C O 1
ATOM 13532 N N . ALA C 1 541 ? 89.21956 -24.14584 39.09584 1.000 25.68172 520 ALA C N 1
ATOM 13533 C CA . ALA C 1 541 ? 88.56958 -24.99974 40.08652 1.000 24.09487 520 ALA C CA 1
ATOM 13534 C C . ALA C 1 541 ? 87.22532 -25.46082 39.54289 1.000 23.04221 520 ALA C C 1
ATOM 13535 O O . ALA C 1 541 ? 86.27825 -24.67257 39.47345 1.000 22.66318 520 ALA C O 1
ATOM 13537 N N . SER C 1 542 ? 87.14635 -26.73466 39.16186 1.000 22.45793 521 SER C N 1
ATOM 13538 C CA . SER C 1 542 ? 85.88950 -27.36802 38.77385 1.000 22.20180 521 SER C CA 1
ATOM 13539 C C . SER C 1 542 ? 85.27914 -28.02440 40.00939 1.000 21.62191 521 SER C C 1
ATOM 13540 O O . SER C 1 542 ? 85.82520 -29.00162 40.53276 1.000 21.73031 521 SER C O 1
ATOM 13543 N N . LEU C 1 543 ? 84.13506 -27.49990 40.46685 1.000 20.92958 522 LEU C N 1
ATOM 13544 C CA . LEU C 1 543 ? 83.50144 -27.93394 41.71030 1.000 20.50724 522 LEU C CA 1
ATOM 13545 C C . LEU C 1 543 ? 82.04008 -28.30594 41.48431 1.000 19.96243 522 LEU C C 1
ATOM 13546 O O . LEU C 1 543 ? 81.19276 -28.09634 42.36052 1.000 19.55992 522 LEU C O 1
ATOM 13551 N N . THR C 1 544 ? 81.73701 -28.87568 40.31439 1.000 18.97490 523 THR C N 1
ATOM 13552 C CA . THR C 1 544 ? 80.34798 -29.09900 39.92812 1.000 18.42078 523 THR C CA 1
ATOM 13553 C C . THR C 1 544 ? 79.60108 -29.95142 40.94442 1.000 19.06276 523 THR C C 1
ATOM 13554 O O . THR C 1 544 ? 78.43756 -29.67321 41.26197 1.000 19.26000 523 THR C O 1
ATOM 13558 N N . TYR C 1 545 ? 80.23991 -31.00265 41.45389 1.000 19.61982 524 TYR C N 1
ATOM 13559 C CA . TYR C 1 545 ? 79.55529 -31.98662 42.28127 1.000 20.17831 524 TYR C CA 1
ATOM 13560 C C . TYR C 1 545 ? 79.76846 -31.75845 43.77168 1.000 20.01411 524 TYR C C 1
ATOM 13561 O O . TYR C 1 545 ? 79.30983 -32.56677 44.58586 1.000 20.40925 524 TYR C O 1
ATOM 13570 N N . SER C 1 546 ? 80.43575 -30.66736 44.14789 1.000 19.36882 525 SER C N 1
ATOM 13571 C CA . SER C 1 546 ? 80.49636 -30.26993 45.54929 1.000 19.59283 525 SER C CA 1
ATOM 13572 C C . SER C 1 546 ? 79.72990 -28.96529 45.75001 1.000 19.26704 525 SER C C 1
ATOM 13573 O O . SER C 1 546 ? 78.57717 -28.98991 46.19053 1.000 19.29924 525 SER C O 1
ATOM 13576 N N . LEU C 1 547 ? 80.33605 -27.82244 45.41698 1.000 18.58117 526 LEU C N 1
ATOM 13577 C CA . LEU C 1 547 ? 79.63683 -26.55272 45.59661 1.000 18.17204 526 LEU C CA 1
ATOM 13578 C C . LEU C 1 547 ? 78.71251 -26.20155 44.43554 1.000 17.80140 526 LEU C C 1
ATOM 13579 O O . LEU C 1 547 ? 77.96250 -25.22615 44.54124 1.000 17.59513 526 LEU C O 1
ATOM 13584 N N . GLY C 1 548 ? 78.71993 -26.97583 43.35667 1.000 17.75408 527 GLY C N 1
ATOM 13585 C CA . GLY C 1 548 ? 77.83084 -26.69304 42.23984 1.000 17.04208 527 GLY C CA 1
ATOM 13586 C C . GLY C 1 548 ? 78.23125 -25.48674 41.41754 1.000 16.86234 527 GLY C C 1
ATOM 13587 O O . GLY C 1 548 ? 77.35987 -24.73387 40.95756 1.000 16.74655 527 GLY C O 1
ATOM 13588 N N . MET C 1 549 ? 79.52814 -25.29324 41.20160 1.000 17.11758 528 MET C N 1
ATOM 13589 C CA . MET C 1 549 ? 79.99995 -24.20879 40.35414 1.000 17.37789 528 MET C CA 1
ATOM 13590 C C . MET C 1 549 ? 81.41177 -24.52021 39.88356 1.000 18.18505 528 MET C C 1
ATOM 13591 O O . MET C 1 549 ? 82.07223 -25.43453 40.38272 1.000 18.73669 528 MET C O 1
ATOM 13596 N N . SER C 1 550 ? 81.85329 -23.75789 38.89144 1.000 18.23769 529 SER C N 1
ATOM 13597 C CA . SER C 1 550 ? 83.23773 -23.74625 38.45162 1.000 19.25764 529 SER C CA 1
ATOM 13598 C C . SER C 1 550 ? 83.74616 -22.31557 38.52757 1.000 19.80679 529 SER C C 1
ATOM 13599 O O . SER C 1 550 ? 82.98401 -21.36335 38.35008 1.000 19.44912 529 SER C O 1
ATOM 13602 N N . LEU C 1 551 ? 85.03239 -22.17098 38.82043 1.000 20.16765 530 LEU C N 1
ATOM 13603 C CA . LEU C 1 551 ? 85.64638 -20.86721 38.99824 1.000 20.49770 530 LEU C CA 1
ATOM 13604 C C . LEU C 1 551 ? 86.95623 -20.80252 38.22966 1.000 21.42160 530 LEU C C 1
ATOM 13605 O O . LEU C 1 551 ? 87.64739 -21.81370 38.06011 1.000 21.09576 530 LEU C O 1
ATOM 13610 N N . LYS C 1 552 ? 87.28675 -19.60123 37.76645 1.000 22.72205 531 LYS C N 1
ATOM 13611 C CA . LYS C 1 552 ? 88.62695 -19.33335 37.27612 1.000 24.71551 531 LYS C CA 1
ATOM 13612 C C . LYS C 1 552 ? 89.55657 -19.08595 38.46073 1.000 24.00668 531 LYS C C 1
ATOM 13613 O O . LYS C 1 552 ? 89.11330 -18.84170 39.58491 1.000 23.08624 531 LYS C O 1
ATOM 13619 N N . ALA C 1 553 ? 90.86538 -19.13870 38.19493 1.000 23.99806 532 ALA C N 1
ATOM 13620 C CA . ALA C 1 553 ? 91.83684 -18.87615 39.25327 1.000 23.40838 532 ALA C CA 1
ATOM 13621 C C . ALA C 1 553 ? 91.60987 -17.51454 39.89711 1.000 23.37200 532 ALA C C 1
ATOM 13622 O O . ALA C 1 553 ? 91.90675 -17.33071 41.08262 1.000 23.52351 532 ALA C O 1
ATOM 13624 N N . SER C 1 554 ? 91.07077 -16.55743 39.13897 1.000 23.17838 533 SER C N 1
ATOM 13625 C CA . SER C 1 554 ? 90.77048 -15.22594 39.65216 1.000 23.24156 533 SER C CA 1
ATOM 13626 C C . SER C 1 554 ? 89.65766 -15.21643 40.69133 1.000 23.19842 533 SER C C 1
ATOM 13627 O O . SER C 1 554 ? 89.47994 -14.20202 41.37237 1.000 23.93838 533 SER C O 1
ATOM 13630 N N . GLY C 1 555 ? 88.89612 -16.29490 40.82150 1.000 22.60270 534 GLY C N 1
ATOM 13631 C CA . GLY C 1 555 ? 87.71215 -16.29021 41.64977 1.000 22.22782 534 GLY C CA 1
ATOM 13632 C C . GLY C 1 555 ? 86.42796 -16.00087 40.89895 1.000 22.06940 534 GLY C C 1
ATOM 13633 O O . GLY C 1 555 ? 85.34590 -16.14850 41.47955 1.000 21.75647 534 GLY C O 1
ATOM 13634 N N . ASP C 1 556 ? 86.51474 -15.57067 39.64115 1.000 21.81900 535 ASP C N 1
ATOM 13635 C CA . ASP C 1 556 ? 85.31056 -15.37954 38.84051 1.000 21.05684 535 ASP C CA 1
ATOM 13636 C C . ASP C 1 556 ? 84.61390 -16.71756 38.62876 1.000 19.92260 535 ASP C C 1
ATOM 13637 O O . ASP C 1 556 ? 85.24092 -17.69888 38.21805 1.000 19.92489 535 ASP C O 1
ATOM 13642 N N . ILE C 1 557 ? 83.30781 -16.75141 38.89842 1.000 18.88845 536 ILE C N 1
ATOM 13643 C CA . ILE C 1 557 ? 82.52312 -17.95603 38.65192 1.000 17.93306 536 ILE C CA 1
ATOM 13644 C C . ILE C 1 557 ? 82.29154 -18.10289 37.15266 1.000 18.19793 536 ILE C C 1
ATOM 13645 O O . ILE C 1 557 ? 81.85070 -17.16001 36.48133 1.000 18.03823 536 ILE C O 1
ATOM 13650 N N . SER C 1 558 ? 82.61029 -19.28151 36.61345 1.000 18.57112 537 SER C N 1
ATOM 13651 C CA . SER C 1 558 ? 82.46960 -19.54735 35.18269 1.000 19.07146 537 SER C CA 1
ATOM 13652 C C . SER C 1 558 ? 81.25960 -20.40701 34.83781 1.000 20.25976 537 SER C C 1
ATOM 13653 O O . SER C 1 558 ? 80.87408 -20.46486 33.66322 1.000 20.05830 537 SER C O 1
ATOM 13656 N N . ASP C 1 559 ? 80.64749 -21.06143 35.82076 1.000 21.67251 538 ASP C N 1
ATOM 13657 C CA . ASP C 1 559 ? 79.47350 -21.88846 35.57994 1.000 22.53160 538 ASP C CA 1
ATOM 13658 C C . ASP C 1 559 ? 78.81865 -22.16490 36.92382 1.000 20.63382 538 ASP C C 1
ATOM 13659 O O . ASP C 1 559 ? 79.50011 -22.27624 37.94570 1.000 20.16055 538 ASP C O 1
ATOM 13664 N N . VAL C 1 560 ? 77.49287 -22.26146 36.91923 1.000 19.05003 539 VAL C N 1
ATOM 13665 C CA . VAL C 1 560 ? 76.72518 -22.54329 38.12599 1.000 17.46672 539 VAL C CA 1
ATOM 13666 C C . VAL C 1 560 ? 75.71501 -23.63267 37.80831 1.000 16.72603 539 VAL C C 1
ATOM 13667 O O . VAL C 1 560 ? 74.92307 -23.49264 36.86696 1.000 17.12791 539 VAL C O 1
ATOM 13671 N N . LEU C 1 561 ? 75.72077 -24.69203 38.61488 1.000 15.99069 540 LEU C N 1
ATOM 13672 C CA . LEU C 1 561 ? 74.79575 -25.80696 38.45448 1.000 16.57278 540 LEU C CA 1
ATOM 13673 C C . LEU C 1 561 ? 73.43012 -25.43972 39.02372 1.000 16.98854 540 LEU C C 1
ATOM 13674 O O . LEU C 1 561 ? 73.31950 -25.05532 40.19314 1.000 16.37739 540 LEU C O 1
ATOM 13679 N N . TRP C 1 562 ? 72.39701 -25.55808 38.19132 1.000 17.30704 541 TRP C N 1
ATOM 13680 C CA . TRP C 1 562 ? 71.02196 -25.31457 38.61447 1.000 17.64942 541 TRP C CA 1
ATOM 13681 C C . TRP C 1 562 ? 70.67372 -26.13370 39.84966 1.000 18.11484 541 TRP C C 1
ATOM 13682 O O . TRP C 1 562 ? 70.94465 -27.33689 39.90863 1.000 18.46962 541 TRP C O 1
ATOM 13693 N N . ASP C 1 563 ? 70.07131 -25.46611 40.83749 1.000 18.58994 542 ASP C N 1
ATOM 13694 C CA . ASP C 1 563 ? 69.61990 -26.03519 42.10939 1.000 18.72469 542 ASP C CA 1
ATOM 13695 C C . ASP C 1 563 ? 70.75354 -26.53772 42.99400 1.000 18.26323 542 ASP C C 1
ATOM 13696 O O . ASP C 1 563 ? 70.48494 -27.21918 43.99341 1.000 19.16239 542 ASP C O 1
ATOM 13701 N N . GLY C 1 564 ? 72.01075 -26.22868 42.66393 1.000 17.35067 543 GLY C N 1
ATOM 13702 C CA . GLY C 1 564 ? 73.12411 -26.61146 43.49956 1.000 17.48813 543 GLY C CA 1
ATOM 13703 C C . GLY C 1 564 ? 73.37427 -25.60971 44.60440 1.000 16.83010 543 GLY C C 1
ATOM 13704 O O . GLY C 1 564 ? 72.68784 -24.58688 44.73353 1.000 16.34833 543 GLY C O 1
ATOM 13705 N N . PRO C 1 565 ? 74.37948 -25.90707 45.43946 1.000 15.89341 544 PRO C N 1
ATOM 13706 C CA . PRO C 1 565 ? 74.64751 -25.02213 46.58897 1.000 15.92093 544 PRO C CA 1
ATOM 13707 C C . PRO C 1 565 ? 74.95213 -23.58309 46.19870 1.000 15.68177 544 PRO C C 1
ATOM 13708 O O . PRO C 1 565 ? 74.41827 -22.65890 46.82369 1.000 16.19020 544 PRO C O 1
ATOM 13712 N N . ALA C 1 566 ? 75.81320 -23.35969 45.19889 1.000 15.32449 545 ALA C N 1
ATOM 13713 C CA . ALA C 1 566 ? 76.10249 -21.99228 44.76445 1.000 15.53655 545 ALA C CA 1
ATOM 13714 C C . ALA C 1 566 ? 74.85834 -21.31725 44.19959 1.000 15.93790 545 ALA C C 1
ATOM 13715 O O . ALA C 1 566 ? 74.58755 -20.14487 44.49065 1.000 15.71213 545 ALA C O 1
ATOM 13717 N N . PHE C 1 567 ? 74.10139 -22.04041 43.37170 1.000 16.43137 546 PHE C N 1
ATOM 13718 C CA . PHE C 1 567 ? 72.83650 -21.52343 42.85969 1.000 17.28906 546 PHE C CA 1
ATOM 13719 C C . PHE C 1 567 ? 71.91513 -21.09196 43.99592 1.000 18.19363 546 PHE C C 1
ATOM 13720 O O . PHE C 1 567 ? 71.28298 -20.02863 43.92722 1.000 18.42289 546 PHE C O 1
ATOM 13728 N N . ASN C 1 568 ? 71.84341 -21.89210 45.06545 1.000 19.27463 547 ASN C N 1
ATOM 13729 C CA . ASN C 1 568 ? 70.93332 -21.58516 46.16633 1.000 20.87925 547 ASN C CA 1
ATOM 13730 C C . ASN C 1 568 ? 71.40060 -20.41798 47.02622 1.000 20.63454 547 ASN C C 1
ATOM 13731 O O . ASN C 1 568 ? 70.62137 -19.93041 47.85281 1.000 20.76887 547 ASN C O 1
ATOM 13736 N N . ALA C 1 569 ? 72.63786 -19.96254 46.86254 1.000 19.68174 548 ALA C N 1
ATOM 13737 C CA . ALA C 1 569 ? 73.08811 -18.72432 47.47944 1.000 19.20000 548 ALA C CA 1
ATOM 13738 C C . ALA C 1 569 ? 72.88384 -17.51446 46.57098 1.000 18.62508 548 ALA C C 1
ATOM 13739 O O . ALA C 1 569 ? 73.39924 -16.43272 46.87145 1.000 18.46278 548 ALA C O 1
ATOM 13741 N N . GLY C 1 570 ? 72.14412 -17.67075 45.47081 1.000 17.82736 549 GLY C N 1
ATOM 13742 C CA . GLY C 1 570 ? 71.91010 -16.57839 44.54758 1.000 16.91514 549 GLY C CA 1
ATOM 13743 C C . GLY C 1 570 ? 73.04356 -16.29077 43.58859 1.000 16.68665 549 GLY C C 1
ATOM 13744 O O . GLY C 1 570 ? 72.95729 -15.32336 42.82238 1.000 16.41857 549 GLY C O 1
ATOM 13745 N N . LEU C 1 571 ? 74.09465 -17.10556 43.59484 1.000 16.76172 550 LEU C N 1
ATOM 13746 C CA . LEU C 1 571 ? 75.27241 -16.83331 42.78410 1.000 16.32047 550 LEU C CA 1
ATOM 13747 C C . LEU C 1 571 ? 74.99940 -17.10216 41.31139 1.000 16.09155 550 LEU C C 1
ATOM 13748 O O . LEU C 1 571 ? 74.27863 -18.03980 40.95301 1.000 16.28576 550 LEU C O 1
ATOM 13753 N N . ILE C 1 572 ? 75.58788 -16.26928 40.45383 1.000 15.74518 551 ILE C N 1
ATOM 13754 C CA . ILE C 1 572 ? 75.54155 -16.47746 39.01675 1.000 15.53141 551 ILE C CA 1
ATOM 13755 C C . ILE C 1 572 ? 76.95033 -16.34532 38.46282 1.000 15.68070 551 ILE C C 1
ATOM 13756 O O . ILE C 1 572 ? 77.82971 -15.72401 39.06490 1.000 16.08676 551 ILE C O 1
ATOM 13761 N N . THR C 1 573 ? 77.15766 -16.98617 37.31775 1.000 15.70131 552 THR C N 1
ATOM 13762 C CA . THR C 1 573 ? 78.36344 -16.79845 36.52569 1.000 15.94029 552 THR C CA 1
ATOM 13763 C C . THR C 1 573 ? 78.63816 -15.31266 36.34140 1.000 16.07535 552 THR C C 1
ATOM 13764 O O . THR C 1 573 ? 77.73721 -14.53924 36.00890 1.000 15.96462 552 THR C O 1
ATOM 13768 N N . GLY C 1 574 ? 79.88651 -14.91032 36.58400 1.000 16.28457 553 GLY C N 1
ATOM 13769 C CA . GLY C 1 574 ? 80.28535 -13.52473 36.53952 1.000 16.32033 553 GLY C CA 1
ATOM 13770 C C . GLY C 1 574 ? 80.46867 -12.88218 37.90374 1.000 16.47989 553 GLY C C 1
ATOM 13771 O O . GLY C 1 574 ? 81.25604 -11.93694 38.02726 1.000 16.50221 553 GLY C O 1
ATOM 13772 N N . ASN C 1 575 ? 79.75436 -13.35708 38.92429 1.000 16.19637 554 ASN C N 1
ATOM 13773 C CA . ASN C 1 575 ? 80.10356 -12.98962 40.28736 1.000 16.54592 554 ASN C CA 1
ATOM 13774 C C . ASN C 1 575 ? 81.49644 -13.52723 40.60742 1.000 16.95680 554 ASN C C 1
ATOM 13775 O O . ASN C 1 575 ? 82.02502 -14.40700 39.92205 1.000 16.96325 554 ASN C O 1
ATOM 13780 N N . THR C 1 576 ? 82.09999 -12.98276 41.65787 1.000 17.61649 555 THR C N 1
ATOM 13781 C CA . THR C 1 576 ? 83.46309 -13.33724 42.02012 1.000 17.54210 555 THR C CA 1
ATOM 13782 C C . THR C 1 576 ? 83.49665 -13.80034 43.46494 1.000 17.70727 555 THR C C 1
ATOM 13783 O O . THR C 1 576 ? 82.96607 -13.12028 44.34627 1.000 17.39055 555 THR C O 1
ATOM 13787 N N . ILE C 1 577 ? 84.11284 -14.95384 43.70786 1.000 18.07265 556 ILE C N 1
ATOM 13788 C CA . ILE C 1 577 ? 84.39652 -15.37068 45.07528 1.000 18.26329 556 ILE C CA 1
ATOM 13789 C C . ILE C 1 577 ? 85.69427 -14.67716 45.47962 1.000 18.21911 556 ILE C C 1
ATOM 13790 O O . ILE C 1 577 ? 86.76099 -14.97478 44.93548 1.000 17.91028 556 ILE C O 1
ATOM 13795 N N . VAL C 1 578 ? 85.58696 -13.70342 46.38714 1.000 18.45705 557 VAL C N 1
ATOM 13796 C CA . VAL C 1 578 ? 86.72956 -12.88803 46.79311 1.000 17.99951 557 VAL C CA 1
ATOM 13797 C C . VAL C 1 578 ? 87.54762 -13.59110 47.87011 1.000 18.39794 557 VAL C C 1
ATOM 13798 O O . VAL C 1 578 ? 88.78566 -13.55389 47.85106 1.000 18.63578 557 VAL C O 1
ATOM 13802 N N . ALA C 1 579 ? 86.87684 -14.21566 48.83515 1.000 18.18515 558 ALA C N 1
ATOM 13803 C CA . ALA C 1 579 ? 87.56630 -14.86547 49.93762 1.000 18.60362 558 ALA C CA 1
ATOM 13804 C C . ALA C 1 579 ? 86.76973 -16.08012 50.38679 1.000 18.87451 558 ALA C C 1
ATOM 13805 O O . ALA C 1 579 ? 85.55489 -16.15916 50.18861 1.000 19.08157 558 ALA C O 1
ATOM 13807 N N . VAL C 1 580 ? 87.47564 -17.01783 51.01902 1.000 18.88929 559 VAL C N 1
ATOM 13808 C CA . VAL C 1 580 ? 86.90268 -18.24932 51.54995 1.000 19.35332 559 VAL C CA 1
ATOM 13809 C C . VAL C 1 580 ? 87.30713 -18.34743 53.01521 1.000 20.44825 559 VAL C C 1
ATOM 13810 O O . VAL C 1 580 ? 88.50080 -18.44826 53.32478 1.000 20.75277 559 VAL C O 1
ATOM 13814 N N . ASN C 1 581 ? 86.32045 -18.31050 53.91143 1.000 21.16919 560 ASN C N 1
ATOM 13815 C CA . ASN C 1 581 ? 86.57632 -18.26650 55.35070 1.000 22.20789 560 ASN C CA 1
ATOM 13816 C C . ASN C 1 581 ? 87.55271 -17.14306 55.68723 1.000 22.59629 560 ASN C C 1
ATOM 13817 O O . ASN C 1 581 ? 88.43673 -17.28957 56.53322 1.000 22.46433 560 ASN C O 1
ATOM 13822 N N . GLY C 1 582 ? 87.40926 -16.01600 54.99015 1.000 22.77454 561 GLY C N 1
ATOM 13823 C CA . GLY C 1 582 ? 88.23026 -14.85220 55.23540 1.000 22.62551 561 GLY C CA 1
ATOM 13824 C C . GLY C 1 582 ? 89.53618 -14.79907 54.47269 1.000 22.91571 561 GLY C C 1
ATOM 13825 O O . GLY C 1 582 ? 90.17968 -13.74485 54.46347 1.000 22.86930 561 GLY C O 1
ATOM 13826 N N . ARG C 1 583 ? 89.93812 -15.88114 53.80898 1.000 23.62293 562 ARG C N 1
ATOM 13827 C CA . ARG C 1 583 ? 91.21187 -15.93557 53.10541 1.000 23.92519 562 ARG C CA 1
ATOM 13828 C C . ARG C 1 583 ? 91.01427 -15.67481 51.61488 1.000 22.65929 562 ARG C C 1
ATOM 13829 O O . ARG C 1 583 ? 90.11750 -16.25625 50.99154 1.000 22.13417 562 ARG C O 1
ATOM 13837 N N . ALA C 1 584 ? 91.87502 -14.82394 51.04789 1.000 21.20247 563 ALA C N 1
ATOM 13838 C CA . ALA C 1 584 ? 91.80012 -14.48325 49.63216 1.000 20.42367 563 ALA C CA 1
ATOM 13839 C C . ALA C 1 584 ? 91.69130 -15.73965 48.77900 1.000 19.95139 563 ALA C C 1
ATOM 13840 O O . ALA C 1 584 ? 92.37751 -16.73636 49.01883 1.000 19.61838 563 ALA C O 1
ATOM 13842 N N . PHE C 1 585 ? 90.81693 -15.68454 47.77578 1.000 19.82771 564 PHE C N 1
ATOM 13843 C CA . PHE C 1 585 ? 90.48627 -16.88121 47.01875 1.000 19.73592 564 PHE C CA 1
ATOM 13844 C C . PHE C 1 585 ? 91.69089 -17.44706 46.27695 1.000 20.05208 564 PHE C C 1
ATOM 13845 O O . PHE C 1 585 ? 92.48158 -16.71890 45.67529 1.000 19.61293 564 PHE C O 1
ATOM 13853 N N . SER C 1 586 ? 91.79543 -18.77000 46.29327 1.000 20.77779 565 SER C N 1
ATOM 13854 C CA . SER C 1 586 ? 92.54561 -19.50165 45.29014 1.000 21.34128 565 SER C CA 1
ATOM 13855 C C . SER C 1 586 ? 91.84427 -20.83772 45.10634 1.000 22.25632 565 SER C C 1
ATOM 13856 O O . SER C 1 586 ? 91.01570 -21.23663 45.92909 1.000 22.55264 565 SER C O 1
ATOM 13859 N N . SER C 1 587 ? 92.17321 -21.52718 44.01295 1.000 22.92243 566 SER C N 1
ATOM 13860 C CA . SER C 1 587 ? 91.59662 -22.85064 43.79500 1.000 23.45393 566 SER C CA 1
ATOM 13861 C C . SER C 1 587 ? 91.96525 -23.79824 44.92777 1.000 23.82900 566 SER C C 1
ATOM 13862 O O . SER C 1 587 ? 91.12285 -24.56719 45.40319 1.000 23.68017 566 SER C O 1
ATOM 13865 N N . ASP C 1 588 ? 93.22527 -23.76296 45.36850 1.000 23.92111 567 ASP C N 1
ATOM 13866 C CA . ASP C 1 588 ? 93.63192 -24.59261 46.49842 1.000 23.67160 567 ASP C CA 1
ATOM 13867 C C . ASP C 1 588 ? 92.89034 -24.20051 47.77130 1.000 22.30944 567 ASP C C 1
ATOM 13868 O O . ASP C 1 588 ? 92.48717 -25.06838 48.55543 1.000 22.68313 567 ASP C O 1
ATOM 13873 N N . VAL C 1 589 ? 92.69787 -22.89652 47.98910 1.000 20.65514 568 VAL C N 1
ATOM 13874 C CA . VAL C 1 589 ? 92.05988 -22.42087 49.21423 1.000 19.57710 568 VAL C CA 1
ATOM 13875 C C . VAL C 1 589 ? 90.61763 -22.91131 49.29677 1.000 18.99512 568 VAL C C 1
ATOM 13876 O O . VAL C 1 589 ? 90.16431 -23.38879 50.34318 1.000 19.07563 568 VAL C O 1
ATOM 13880 N N . ILE C 1 590 ? 89.86841 -22.80584 48.19750 1.000 18.43689 569 ILE C N 1
ATOM 13881 C CA . ILE C 1 590 ? 88.46218 -23.19374 48.27421 1.000 18.02564 569 ILE C CA 1
ATOM 13882 C C . ILE C 1 590 ? 88.32806 -24.71281 48.35552 1.000 18.73551 569 ILE C C 1
ATOM 13883 O O . ILE C 1 590 ? 87.44038 -25.23393 49.04391 1.000 18.45627 569 ILE C O 1
ATOM 13888 N N . LYS C 1 591 ? 89.20685 -25.44963 47.66680 1.000 20.03183 570 LYS C N 1
ATOM 13889 C CA . LYS C 1 591 ? 89.18144 -26.90473 47.77564 1.000 21.78074 570 LYS C CA 1
ATOM 13890 C C . LYS C 1 591 ? 89.51124 -27.35432 49.19631 1.000 21.73032 570 LYS C C 1
ATOM 13891 O O . LYS C 1 591 ? 88.88264 -28.27977 49.72332 1.000 21.78884 570 LYS C O 1
ATOM 13897 N N . ASP C 1 592 ? 90.51005 -26.72467 49.82378 1.000 21.69719 571 ASP C N 1
ATOM 13898 C CA . ASP C 1 592 ? 90.83442 -27.05713 51.20960 1.000 22.20193 571 ASP C CA 1
ATOM 13899 C C . ASP C 1 592 ? 89.66261 -26.76660 52.13847 1.000 21.96730 571 ASP C C 1
ATOM 13900 O O . ASP C 1 592 ? 89.39988 -27.52888 53.07627 1.000 21.76987 571 ASP C O 1
ATOM 13905 N N . ALA C 1 593 ? 88.95214 -25.66187 51.90209 1.000 21.86330 572 ALA C N 1
ATOM 13906 C CA . ALA C 1 593 ? 87.80893 -25.33805 52.74985 1.000 21.60737 572 ALA C CA 1
ATOM 13907 C C . ALA C 1 593 ? 86.68919 -26.35206 52.57100 1.000 21.46422 572 ALA C C 1
ATOM 13908 O O . ALA C 1 593 ? 86.00036 -26.70467 53.53763 1.000 20.93830 572 ALA C O 1
ATOM 13910 N N . ILE C 1 594 ? 86.48152 -26.82063 51.33750 1.000 21.42725 573 ILE C N 1
ATOM 13911 C CA . ILE C 1 594 ? 85.47179 -27.84712 51.09388 1.000 21.51322 573 ILE C CA 1
ATOM 13912 C C . ILE C 1 594 ? 85.82969 -29.12113 51.84854 1.000 22.62865 573 ILE C C 1
ATOM 13913 O O . ILE C 1 594 ? 84.98933 -29.71996 52.52980 1.000 22.92076 573 ILE C O 1
ATOM 13918 N N . THR C 1 595 ? 87.09274 -29.54156 51.75367 1.000 23.92258 574 THR C N 1
ATOM 13919 C CA . THR C 1 595 ? 87.53962 -30.71258 52.50247 1.000 25.03814 574 THR C CA 1
ATOM 13920 C C . THR C 1 595 ? 87.41914 -30.47983 54.00459 1.000 25.35110 574 THR C C 1
ATOM 13921 O O . THR C 1 595 ? 86.98237 -31.36673 54.74586 1.000 25.59117 574 THR C O 1
ATOM 13925 N N . ALA C 1 596 ? 87.77622 -29.28153 54.46947 1.000 25.47385 575 ALA C N 1
ATOM 13926 C CA . ALA C 1 596 ? 87.68096 -28.99516 55.89778 1.000 25.52347 575 ALA C CA 1
ATOM 13927 C C . ALA C 1 596 ? 86.23737 -29.02850 56.38204 1.000 25.46528 575 ALA C C 1
ATOM 13928 O O . ALA C 1 596 ? 85.98591 -29.31025 57.55917 1.000 25.77789 575 ALA C O 1
ATOM 13930 N N . ALA C 1 597 ? 85.27629 -28.75867 55.49495 1.000 25.04437 576 ALA C N 1
ATOM 13931 C CA . ALA C 1 597 ? 83.86474 -28.78306 55.85783 1.000 25.54242 576 ALA C CA 1
ATOM 13932 C C . ALA C 1 597 ? 83.24063 -30.17037 55.77305 1.000 25.78363 576 ALA C C 1
ATOM 13933 O O . ALA C 1 597 ? 82.08304 -30.33727 56.17450 1.000 24.76309 576 ALA C O 1
ATOM 13935 N N . LYS C 1 598 ? 83.96847 -31.16080 55.26645 1.000 26.74957 577 LYS C N 1
ATOM 13936 C CA . LYS C 1 598 ? 83.41444 -32.49854 55.09315 1.000 27.16221 577 LYS C CA 1
ATOM 13937 C C . LYS C 1 598 ? 83.09291 -33.12131 56.44733 1.000 28.08046 577 LYS C C 1
ATOM 13938 O O . LYS C 1 598 ? 83.97129 -33.23903 57.30593 1.000 28.37767 577 LYS C O 1
ATOM 13944 N N . GLY C 1 599 ? 81.83177 -33.50378 56.63889 1.000 29.29987 578 GLY C N 1
ATOM 13945 C CA . GLY C 1 599 ? 81.38779 -34.18845 57.83583 1.000 31.10257 578 GLY C CA 1
ATOM 13946 C C . GLY C 1 599 ? 81.12922 -33.31185 59.04289 1.000 32.09573 578 GLY C C 1
ATOM 13947 O O . GLY C 1 599 ? 80.76141 -33.84241 60.09890 1.000 32.14971 578 GLY C O 1
ATOM 13948 N N . THR C 1 600 ? 81.30085 -31.99622 58.93087 1.000 32.95831 579 THR C N 1
ATOM 13949 C CA . THR C 1 600 ? 81.07069 -31.08440 60.04157 1.000 34.16095 579 THR C CA 1
ATOM 13950 C C . THR C 1 600 ? 79.74327 -30.35217 59.85982 1.000 34.44455 579 THR C C 1
ATOM 13951 O O . THR C 1 600 ? 78.99094 -30.58815 58.91119 1.000 34.47907 579 THR C O 1
ATOM 13955 N N . THR C 1 601 ? 79.45944 -29.44166 60.79169 1.000 34.23703 580 THR C N 1
ATOM 13956 C CA . THR C 1 601 ? 78.28166 -28.58514 60.72434 1.000 33.90273 580 THR C CA 1
ATOM 13957 C C . THR C 1 601 ? 78.64818 -27.11138 60.60297 1.000 33.08981 580 THR C C 1
ATOM 13958 O O . THR C 1 601 ? 77.78315 -26.24934 60.79657 1.000 33.17053 580 THR C O 1
ATOM 13962 N N . VAL C 1 602 ? 79.90067 -26.80188 60.28381 1.000 32.22584 581 VAL C N 1
ATOM 13963 C CA . VAL C 1 602 ? 80.36992 -25.42419 60.15069 1.000 31.39984 581 VAL C CA 1
ATOM 13964 C C . VAL C 1 602 ? 80.29063 -25.04464 58.67959 1.000 30.88154 581 VAL C C 1
ATOM 13965 O O . VAL C 1 602 ? 81.03226 -25.61550 57.85864 1.000 31.15338 581 VAL C O 1
ATOM 13969 N N . PRO C 1 603 ? 79.43432 -24.10027 58.28830 1.000 29.96413 582 PRO C N 1
ATOM 13970 C CA . PRO C 1 603 ? 79.29999 -23.74889 56.87197 1.000 28.85217 582 PRO C CA 1
ATOM 13971 C C . PRO C 1 603 ? 80.54426 -23.06871 56.31309 1.000 27.21846 582 PRO C C 1
ATOM 13972 O O . PRO C 1 603 ? 81.32528 -22.43571 57.02680 1.000 27.23651 582 PRO C O 1
ATOM 13976 N N . ILE C 1 604 ? 80.69717 -23.18534 54.99528 1.000 25.32633 583 ILE C N 1
ATOM 13977 C CA . ILE C 1 604 ? 81.77513 -22.51443 54.27759 1.000 24.58931 583 ILE C CA 1
ATOM 13978 C C . ILE C 1 604 ? 81.38266 -21.06105 54.05923 1.000 24.88479 583 ILE C C 1
ATOM 13979 O O . ILE C 1 604 ? 80.31306 -20.77076 53.51105 1.000 24.33126 583 ILE C O 1
ATOM 13984 N N . GLU C 1 605 ? 82.24313 -20.14332 54.49102 1.000 25.73618 584 GLU C N 1
ATOM 13985 C CA . GLU C 1 605 ? 81.96909 -18.71351 54.41014 1.000 27.08670 584 GLU C CA 1
ATOM 13986 C C . GLU C 1 605 ? 82.59688 -18.15765 53.13468 1.000 24.80671 584 GLU C C 1
ATOM 13987 O O . GLU C 1 605 ? 83.82280 -18.15932 52.98479 1.000 24.11626 584 GLU C O 1
ATOM 13993 N N . LEU C 1 606 ? 81.75826 -17.69080 52.20927 1.000 23.06573 585 LEU C N 1
ATOM 13994 C CA . LEU C 1 606 ? 82.22644 -17.12877 50.94873 1.000 21.50584 585 LEU C CA 1
ATOM 13995 C C . LEU C 1 606 ? 81.95975 -15.62839 50.91876 1.000 20.25042 585 LEU C C 1
ATOM 13996 O O . LEU C 1 606 ? 80.80830 -15.19634 51.04030 1.000 20.56471 585 LEU C O 1
ATOM 14001 N N . LEU C 1 607 ? 83.02066 -14.84178 50.75517 1.000 19.09747 586 LEU C N 1
ATOM 14002 C CA . LEU C 1 607 ? 82.90172 -13.41444 50.47530 1.000 19.03206 586 LEU C CA 1
ATOM 14003 C C . LEU C 1 607 ? 82.73776 -13.24611 48.97217 1.000 18.80411 586 LEU C C 1
ATOM 14004 O O . LEU C 1 607 ? 83.60901 -13.66574 48.20223 1.000 18.50857 586 LEU C O 1
ATOM 14009 N N . VAL C 1 608 ? 81.63234 -12.63206 48.55721 1.000 18.90935 587 VAL C N 1
ATOM 14010 C CA . VAL C 1 608 ? 81.23175 -12.58609 47.15583 1.000 18.60072 587 VAL C CA 1
ATOM 14011 C C . VAL C 1 608 ? 81.13986 -11.14035 46.68969 1.000 18.68613 587 VAL C C 1
ATOM 14012 O O . VAL C 1 608 ? 80.61407 -10.27559 47.40028 1.000 18.65307 587 VAL C O 1
ATOM 14016 N N . LYS C 1 609 ? 81.64379 -10.88515 45.48571 1.000 18.92398 588 LYS C N 1
ATOM 14017 C CA . LYS C 1 609 ? 81.41744 -9.62348 44.80013 1.000 18.96850 588 LYS C CA 1
ATOM 14018 C C . LYS C 1 609 ? 80.37320 -9.85261 43.71251 1.000 18.33914 588 LYS C C 1
ATOM 14019 O O . LYS C 1 609 ? 80.57607 -10.68380 42.81804 1.000 17.76288 588 LYS C O 1
ATOM 14025 N N . ARG C 1 610 ? 79.24800 -9.14922 43.81721 1.000 17.81231 589 ARG C N 1
ATOM 14026 C CA . ARG C 1 610 ? 78.18759 -9.16915 42.81210 1.000 17.43688 589 ARG C CA 1
ATOM 14027 C C . ARG C 1 610 ? 78.09082 -7.75305 42.25848 1.000 17.22310 589 ARG C C 1
ATOM 14028 O O . ARG C 1 610 ? 77.62119 -6.84635 42.95425 1.000 17.92908 589 ARG C O 1
ATOM 14036 N N . LEU C 1 611 ? 78.53925 -7.56449 41.01713 1.000 16.99944 590 LEU C N 1
ATOM 14037 C CA . LEU C 1 611 ? 78.72449 -6.23249 40.44768 1.000 17.47162 590 LEU C CA 1
ATOM 14038 C C . LEU C 1 611 ? 79.58186 -5.40050 41.40182 1.000 18.83863 590 LEU C C 1
ATOM 14039 O O . LEU C 1 611 ? 80.71703 -5.78491 41.69303 1.000 19.07838 590 LEU C O 1
ATOM 14044 N N . ASP C 1 612 ? 79.06281 -4.28300 41.91486 1.000 20.49688 591 ASP C N 1
ATOM 14045 C CA . ASP C 1 612 ? 79.83145 -3.40821 42.80020 1.000 21.48515 591 ASP C CA 1
ATOM 14046 C C . ASP C 1 612 ? 79.48472 -3.59380 44.27872 1.000 21.90955 591 ASP C C 1
ATOM 14047 O O . ASP C 1 612 ? 79.74825 -2.69641 45.09084 1.000 21.51104 591 ASP C O 1
ATOM 14052 N N . ARG C 1 613 ? 78.91797 -4.73587 44.65164 1.000 22.44176 592 ARG C N 1
ATOM 14053 C CA . ARG C 1 613 ? 78.50138 -4.98591 46.02331 1.000 23.26303 592 ARG C CA 1
ATOM 14054 C C . ARG C 1 613 ? 79.20670 -6.22423 46.55759 1.000 21.67085 592 ARG C C 1
ATOM 14055 O O . ARG C 1 613 ? 79.45874 -7.17698 45.81667 1.000 21.22936 592 ARG C O 1
ATOM 14063 N N . TYR C 1 614 ? 79.50131 -6.21096 47.85930 1.000 21.02935 593 TYR C N 1
ATOM 14064 C CA . TYR C 1 614 ? 80.14470 -7.32473 48.54873 1.000 20.14355 593 TYR C CA 1
ATOM 14065 C C . TYR C 1 614 ? 79.20358 -7.87251 49.61063 1.000 19.80643 593 TYR C C 1
ATOM 14066 O O . TYR C 1 614 ? 78.59857 -7.10412 50.36409 1.000 20.17468 593 TYR C O 1
ATOM 14075 N N . ASP C 1 615 ? 79.08706 -9.19633 49.67483 1.000 19.80852 594 ASP C N 1
ATOM 14076 C CA . ASP C 1 615 ? 78.32236 -9.83703 50.73371 1.000 20.19954 594 ASP C CA 1
ATOM 14077 C C . ASP C 1 615 ? 78.96504 -11.17372 51.06794 1.000 20.63251 594 ASP C C 1
ATOM 14078 O O . ASP C 1 615 ? 79.75639 -11.71702 50.29334 1.000 20.41975 594 ASP C O 1
ATOM 14083 N N . THR C 1 616 ? 78.62999 -11.68959 52.24636 1.000 21.28845 595 THR C N 1
ATOM 14084 C CA . THR C 1 616 ? 79.10406 -12.98710 52.70515 1.000 21.40249 595 THR C CA 1
ATOM 14085 C C . THR C 1 616 ? 77.94551 -13.97155 52.76358 1.000 22.14767 595 THR C C 1
ATOM 14086 O O . THR C 1 616 ? 76.90706 -13.68357 53.37107 1.000 22.22737 595 THR C O 1
ATOM 14090 N N . VAL C 1 617 ? 78.12205 -15.12308 52.12315 1.000 23.03192 596 VAL C N 1
ATOM 14091 C CA . VAL C 1 617 ? 77.13968 -16.19542 52.15369 1.000 23.86568 596 VAL C CA 1
ATOM 14092 C C . VAL C 1 617 ? 77.73622 -17.37010 52.91113 1.000 25.75100 596 VAL C C 1
ATOM 14093 O O . VAL C 1 617 ? 78.95549 -17.58056 52.92151 1.000 25.51677 596 VAL C O 1
ATOM 14097 N N . ARG C 1 618 ? 76.86952 -18.11812 53.57928 1.000 27.56883 597 ARG C N 1
ATOM 14098 C CA . ARG C 1 618 ? 77.26811 -19.30873 54.31157 1.000 29.78353 597 ARG C CA 1
ATOM 14099 C C . ARG C 1 618 ? 76.64727 -20.51861 53.62689 1.000 28.33446 597 ARG C C 1
ATOM 14100 O O . ARG C 1 618 ? 75.41986 -20.60481 53.49626 1.000 27.92899 597 ARG C O 1
ATOM 14108 N N . ILE C 1 619 ? 77.49722 -21.41688 53.13804 1.000 27.26009 598 ILE C N 1
ATOM 14109 C CA . ILE C 1 619 ? 77.06402 -22.58188 52.37666 1.000 27.12602 598 ILE C CA 1
ATOM 14110 C C . ILE C 1 619 ? 77.21880 -23.81856 53.24903 1.000 28.09500 598 ILE C C 1
ATOM 14111 O O . ILE C 1 619 ? 78.32921 -24.15232 53.68430 1.000 27.04187 598 ILE C O 1
ATOM 14116 N N . ASP C 1 620 ? 76.09456 -24.48202 53.51624 1.000 29.63838 599 ASP C N 1
ATOM 14117 C CA . ASP C 1 620 ? 76.05738 -25.67604 54.35721 1.000 30.94290 599 ASP C CA 1
ATOM 14118 C C . ASP C 1 620 ? 76.30277 -26.92712 53.51312 1.000 29.10302 599 ASP C C 1
ATOM 14119 O O . ASP C 1 620 ? 75.43792 -27.78575 53.36248 1.000 28.95496 599 ASP C O 1
ATOM 14124 N N . TYR C 1 621 ? 77.49921 -27.02269 52.94406 1.000 27.15203 600 TYR C N 1
ATOM 14125 C CA . TYR C 1 621 ? 77.87056 -28.18684 52.15057 1.000 25.64796 600 TYR C CA 1
ATOM 14126 C C . TYR C 1 621 ? 78.96409 -28.96139 52.86801 1.000 25.60324 600 TYR C C 1
ATOM 14127 O O . TYR C 1 621 ? 80.04994 -28.42715 53.11340 1.000 25.91918 600 TYR C O 1
ATOM 14136 N N . HIS C 1 622 ? 78.69846 -30.23992 53.13529 1.000 26.06622 601 HIS C N 1
ATOM 14137 C CA . HIS C 1 622 ? 79.58264 -31.05648 53.95480 1.000 26.29911 601 HIS C CA 1
ATOM 14138 C C . HIS C 1 622 ? 79.87196 -32.40970 53.31769 1.000 25.45837 601 HIS C C 1
ATOM 14139 O O . HIS C 1 622 ? 80.27734 -33.34466 54.01766 1.000 25.41921 601 HIS C O 1
ATOM 14146 N N . GLY C 1 623 ? 79.71404 -32.51748 51.99872 1.000 24.02689 602 GLY C N 1
ATOM 14147 C CA . GLY C 1 623 ? 80.02130 -33.73930 51.28569 1.000 23.51109 602 GLY C CA 1
ATOM 14148 C C . GLY C 1 623 ? 81.45105 -33.86639 50.82320 1.000 22.72762 602 GLY C C 1
ATOM 14149 O O . GLY C 1 623 ? 81.83183 -34.91439 50.29299 1.000 22.81401 602 GLY C O 1
ATOM 14150 N N . GLY C 1 624 ? 82.25421 -32.81751 50.98690 1.000 21.85692 603 GLY C N 1
ATOM 14151 C CA . GLY C 1 624 ? 83.63913 -32.85212 50.55735 1.000 21.65673 603 GLY C CA 1
ATOM 14152 C C . GLY C 1 624 ? 83.76400 -32.75057 49.04472 1.000 21.34190 603 GLY C C 1
ATOM 14153 O O . GLY C 1 624 ? 82.78408 -32.61856 48.30666 1.000 21.07636 603 GLY C O 1
ATOM 14154 N N . LEU C 1 625 ? 85.01299 -32.82415 48.58378 1.000 21.38795 604 LEU C N 1
ATOM 14155 C CA . LEU C 1 625 ? 85.29103 -32.79160 47.15344 1.000 21.57052 604 LEU C CA 1
ATOM 14156 C C . LEU C 1 625 ? 84.81520 -34.08455 46.50428 1.000 21.70054 604 LEU C C 1
ATOM 14157 O O . LEU C 1 625 ? 85.03480 -35.18033 47.03317 1.000 21.88713 604 LEU C O 1
ATOM 14162 N N . LEU C 1 626 ? 84.15216 -33.95786 45.35361 1.000 21.38252 605 LEU C N 1
ATOM 14163 C CA . LEU C 1 626 ? 83.55387 -35.11457 44.69011 1.000 21.82485 605 LEU C CA 1
ATOM 14164 C C . LEU C 1 626 ? 83.83198 -35.06150 43.19469 1.000 22.23550 605 LEU C C 1
ATOM 14165 O O . LEU C 1 626 ? 83.32481 -34.18091 42.48863 1.000 21.76998 605 LEU C O 1
ATOM 14170 N N . TYR C 1 627 ? 84.61668 -36.02485 42.71121 1.000 22.91289 606 TYR C N 1
ATOM 14171 C CA . TYR C 1 627 ? 84.92883 -36.15036 41.30046 1.000 23.17248 606 TYR C CA 1
ATOM 14172 C C . TYR C 1 627 ? 84.55598 -37.54444 40.81193 1.000 22.51758 606 TYR C C 1
ATOM 14173 O O . TYR C 1 627 ? 84.72571 -38.52372 41.55026 1.000 21.95378 606 TYR C O 1
ATOM 14182 N N . PRO C 1 628 ? 84.05922 -37.67215 39.58355 1.000 21.69019 607 PRO C N 1
ATOM 14183 C CA . PRO C 1 628 ? 83.54257 -38.96490 39.13189 1.000 21.59691 607 PRO C CA 1
ATOM 14184 C C . PRO C 1 628 ? 84.63503 -39.92255 38.67730 1.000 22.01296 607 PRO C C 1
ATOM 14185 O O . PRO C 1 628 ? 85.66138 -39.53183 38.11581 1.000 22.28040 607 PRO C O 1
ATOM 14189 N N . HIS C 1 629 ? 84.39646 -41.20247 38.95543 1.000 22.86185 608 HIS C N 1
ATOM 14190 C CA . HIS C 1 629 ? 85.24036 -42.29039 38.48183 1.000 23.25351 608 HIS C CA 1
ATOM 14191 C C . HIS C 1 629 ? 84.36449 -43.50974 38.24243 1.000 23.29853 608 HIS C C 1
ATOM 14192 O O . HIS C 1 629 ? 83.22457 -43.58198 38.70679 1.000 23.12707 608 HIS C O 1
ATOM 14199 N N . LEU C 1 630 ? 84.92045 -44.48787 37.53332 1.000 23.33568 609 LEU C N 1
ATOM 14200 C CA . LEU C 1 630 ? 84.28708 -45.78848 37.37597 1.000 23.76361 609 LEU C CA 1
ATOM 14201 C C . LEU C 1 630 ? 85.03396 -46.81428 38.21512 1.000 25.53300 609 LEU C C 1
ATOM 14202 O O . LEU C 1 630 ? 86.26740 -46.81052 38.25937 1.000 25.41159 609 LEU C O 1
ATOM 14207 N N . GLU C 1 631 ? 84.27908 -47.67910 38.88986 1.000 27.57703 610 GLU C N 1
ATOM 14208 C CA . GLU C 1 631 ? 84.83438 -48.78142 39.66001 1.000 29.48475 610 GLU C CA 1
ATOM 14209 C C . GLU C 1 631 ? 84.19048 -50.08600 39.21409 1.000 30.68661 610 GLU C C 1
ATOM 14210 O O . GLU C 1 631 ? 83.00852 -50.12414 38.86210 1.000 30.68941 610 GLU C O 1
ATOM 14216 N N . ARG C 1 632 ? 84.98094 -51.15734 39.23546 1.000 32.25562 611 ARG C N 1
ATOM 14217 C CA . ARG C 1 632 ? 84.48747 -52.45838 38.80111 1.000 33.58731 611 ARG C CA 1
ATOM 14218 C C . ARG C 1 632 ? 83.38528 -52.94844 39.72944 1.000 34.31984 611 ARG C C 1
ATOM 14219 O O . ARG C 1 632 ? 83.42860 -52.72807 40.94176 1.000 34.33651 611 ARG C O 1
ATOM 14227 N N . ILE C 1 633 ? 82.39207 -53.62322 39.15862 1.000 34.96982 612 ILE C N 1
ATOM 14228 C CA . ILE C 1 633 ? 81.41057 -54.34991 39.95257 1.000 36.37111 612 ILE C CA 1
ATOM 14229 C C . ILE C 1 633 ? 81.88096 -55.79515 40.04791 1.000 38.57708 612 ILE C C 1
ATOM 14230 O O . ILE C 1 633 ? 81.79551 -56.55565 39.08024 1.000 39.04825 612 ILE C O 1
ATOM 14235 N N . ALA C 1 634 ? 82.43051 -56.15492 41.20438 1.000 40.10841 613 ALA C N 1
ATOM 14236 C CA . ALA C 1 634 ? 82.90792 -57.51445 41.40981 1.000 41.29082 613 ALA C CA 1
ATOM 14237 C C . ALA C 1 634 ? 81.73882 -58.48069 41.28576 1.000 42.73226 613 ALA C C 1
ATOM 14238 O O . ALA C 1 634 ? 80.69610 -58.29236 41.91815 1.000 43.98454 613 ALA C O 1
ATOM 14240 N N . GLY C 1 635 ? 81.90460 -59.50500 40.45921 1.000 43.56946 614 GLY C N 1
ATOM 14241 C CA . GLY C 1 635 ? 80.86094 -60.46846 40.17955 1.000 44.66643 614 GLY C CA 1
ATOM 14242 C C . GLY C 1 635 ? 80.26027 -60.33629 38.80065 1.000 44.67251 614 GLY C C 1
ATOM 14243 O O . GLY C 1 635 ? 79.66341 -61.29787 38.30216 1.000 44.69759 614 GLY C O 1
ATOM 14244 N N . LYS C 1 636 ? 80.36529 -59.17626 38.19690 1.000 44.17218 615 LYS C N 1
ATOM 14245 C CA . LYS C 1 636 ? 79.83269 -58.95343 36.86868 1.000 43.52706 615 LYS C CA 1
ATOM 14246 C C . LYS C 1 636 ? 80.95582 -59.03182 35.83916 1.000 40.05352 615 LYS C C 1
ATOM 14247 O O . LYS C 1 636 ? 82.09218 -58.63073 36.11281 1.000 39.58482 615 LYS C O 1
ATOM 14253 N N . PRO C 1 637 ? 80.67536 -59.53730 34.64345 1.000 37.10349 616 PRO C N 1
ATOM 14254 C CA . PRO C 1 637 ? 81.69807 -59.53951 33.58924 1.000 35.80316 616 PRO C CA 1
ATOM 14255 C C . PRO C 1 637 ? 82.07872 -58.12363 33.17191 1.000 34.14764 616 PRO C C 1
ATOM 14256 O O . PRO C 1 637 ? 81.23877 -57.22422 33.10915 1.000 33.93504 616 PRO C O 1
ATOM 14260 N N . ASP C 1 638 ? 83.36907 -57.92681 32.90136 1.000 33.45668 617 ASP C N 1
ATOM 14261 C CA . ASP C 1 638 ? 83.88507 -56.61720 32.50027 1.000 32.66890 617 ASP C CA 1
ATOM 14262 C C . ASP C 1 638 ? 83.77744 -56.49412 30.98218 1.000 32.68630 617 ASP C C 1
ATOM 14263 O O . ASP C 1 638 ? 84.74088 -56.68453 30.23637 1.000 32.44041 617 ASP C O 1
ATOM 14268 N N . ARG C 1 639 ? 82.57148 -56.15000 30.52313 1.000 32.93415 618 ARG C N 1
ATOM 14269 C CA . ARG C 1 639 ? 82.37425 -55.88361 29.10385 1.000 33.05398 618 ARG C CA 1
ATOM 14270 C C . ARG C 1 639 ? 82.94445 -54.53185 28.69643 1.000 31.59231 618 ARG C C 1
ATOM 14271 O O . ARG C 1 639 ? 83.29522 -54.34209 27.52620 1.000 31.32854 618 ARG C O 1
ATOM 14279 N N . LEU C 1 640 ? 83.05257 -53.59023 29.63868 1.000 30.13519 619 LEU C N 1
ATOM 14280 C CA . LEU C 1 640 ? 83.49400 -52.24546 29.28875 1.000 28.71578 619 LEU C CA 1
ATOM 14281 C C . LEU C 1 640 ? 84.92810 -52.25618 28.77436 1.000 28.61870 619 LEU C C 1
ATOM 14282 O O . LEU C 1 640 ? 85.24559 -51.60918 27.77001 1.000 28.45394 619 LEU C O 1
ATOM 14287 N N . SER C 1 641 ? 85.81456 -52.98245 29.45624 1.000 28.99173 620 SER C N 1
ATOM 14288 C CA . SER C 1 641 ? 87.19636 -53.05808 28.99662 1.000 29.53944 620 SER C CA 1
ATOM 14289 C C . SER C 1 641 ? 87.29885 -53.74952 27.64232 1.000 30.14372 620 SER C C 1
ATOM 14290 O O . SER C 1 641 ? 88.15996 -53.39268 26.82988 1.000 30.26897 620 SER C O 1
ATOM 14293 N N . GLU C 1 642 ? 86.43401 -54.73000 27.37782 1.000 30.90001 621 GLU C N 1
ATOM 14294 C CA . GLU C 1 642 ? 86.41080 -55.35730 26.06007 1.000 31.94683 621 GLU C CA 1
ATOM 14295 C C . GLU C 1 642 ? 86.07575 -54.33735 24.97799 1.000 30.32947 621 GLU C C 1
ATOM 14296 O O . GLU C 1 642 ? 86.73027 -54.28776 23.93003 1.000 30.00040 621 GLU C O 1
ATOM 14302 N N . LEU C 1 643 ? 85.05670 -53.50872 25.22527 1.000 28.58028 622 LEU C N 1
ATOM 14303 C CA . LEU C 1 643 ? 84.66426 -52.48147 24.26349 1.000 26.59682 622 LEU C CA 1
ATOM 14304 C C . LEU C 1 643 ? 85.81987 -51.54072 23.95014 1.000 25.87088 622 LEU C C 1
ATOM 14305 O O . LEU C 1 643 ? 86.04505 -51.18758 22.78734 1.000 26.04922 622 LEU C O 1
ATOM 14310 N N . TYR C 1 644 ? 86.56993 -51.13265 24.96966 1.000 25.53610 623 TYR C N 1
ATOM 14311 C CA . TYR C 1 644 ? 87.63453 -50.15749 24.79634 1.000 25.66334 623 TYR C CA 1
ATOM 14312 C C . TYR C 1 644 ? 88.96073 -50.79848 24.40472 1.000 26.54308 623 TYR C C 1
ATOM 14313 O O . TYR C 1 644 ? 89.96108 -50.08453 24.25525 1.000 25.68249 623 TYR C O 1
ATOM 14322 N N . LYS C 1 645 ? 88.97457 -52.11381 24.19180 1.000 28.14426 624 LYS C N 1
ATOM 14323 C CA . LYS C 1 645 ? 90.19090 -52.84593 23.86854 1.000 29.60030 624 LYS C CA 1
ATOM 14324 C C . LYS C 1 645 ? 90.49751 -52.77802 22.37741 1.000 28.79699 624 LYS C C 1
ATOM 14325 O O . LYS C 1 645 ? 89.59793 -52.88214 21.53524 1.000 28.34317 624 LYS C O 1
ATOM 14331 N N . ALA C 1 646 ? 91.78041 -52.61132 22.05529 1.000 28.88100 625 ALA C N 1
ATOM 14332 C CA . ALA C 1 646 ? 92.20521 -52.62299 20.66192 1.000 28.96961 625 ALA C CA 1
ATOM 14333 C C . ALA C 1 646 ? 91.86237 -53.96223 20.02453 1.000 29.82648 625 ALA C C 1
ATOM 14334 O O . ALA C 1 646 ? 92.04964 -55.02439 20.62884 1.000 29.67323 625 ALA C O 1
ATOM 14336 N N . ARG C 1 647 ? 91.34929 -53.90889 18.79850 1.000 30.24118 626 ARG C N 1
ATOM 14337 C CA . ARG C 1 647 ? 91.03770 -55.12217 18.05316 1.000 31.25800 626 ARG C CA 1
ATOM 14338 C C . ARG C 1 647 ? 92.19634 -55.49893 17.13463 1.000 32.28305 626 ARG C C 1
ATOM 14339 O O . ARG C 1 647 ? 92.25922 -56.61877 16.62185 1.000 33.29796 626 ARG C O 1
ATOM 14348 N N . ALA D 1 43 ? 141.01330 7.22843 60.75594 1.000 23.28251 22 ALA D N 1
ATOM 14349 C CA . ALA D 1 43 ? 140.39848 8.54661 60.90778 1.000 23.11375 22 ALA D CA 1
ATOM 14350 C C . ALA D 1 43 ? 141.14580 9.59613 60.08769 1.000 22.53110 22 ALA D C 1
ATOM 14351 O O . ALA D 1 43 ? 142.36603 9.51517 59.90588 1.000 22.76685 22 ALA D O 1
ATOM 14353 N N . THR D 1 44 ? 140.40441 10.57639 59.58124 1.000 21.41809 23 THR D N 1
ATOM 14354 C CA . THR D 1 44 ? 140.97601 11.64784 58.77964 1.000 20.46655 23 THR D CA 1
ATOM 14355 C C . THR D 1 44 ? 141.33254 12.84255 59.65719 1.000 20.68462 23 THR D C 1
ATOM 14356 O O . THR D 1 44 ? 140.50433 13.31342 60.44231 1.000 20.47964 23 THR D O 1
ATOM 14360 N N . ALA D 1 45 ? 142.56218 13.33274 59.51385 1.000 21.17257 24 ALA D N 1
ATOM 14361 C CA . ALA D 1 45 ? 143.00959 14.49801 60.27072 1.000 21.61130 24 ALA D CA 1
ATOM 14362 C C . ALA D 1 45 ? 142.07978 15.68895 60.03782 1.000 21.84713 24 ALA D C 1
ATOM 14363 O O . ALA D 1 45 ? 141.47798 15.83485 58.97163 1.000 21.72339 24 ALA D O 1
ATOM 14365 N N . ALA D 1 46 ? 141.95737 16.54004 61.05791 1.000 21.63949 25 ALA D N 1
ATOM 14366 C CA . ALA D 1 46 ? 141.02443 17.65671 60.98687 1.000 21.08957 25 ALA D CA 1
ATOM 14367 C C . ALA D 1 46 ? 141.47421 18.65795 59.92538 1.000 20.60267 25 ALA D C 1
ATOM 14368 O O . ALA D 1 46 ? 142.67649 18.87655 59.74698 1.000 20.66398 25 ALA D O 1
ATOM 14370 N N . PRO D 1 47 ? 140.53812 19.27150 59.19837 1.000 20.19458 26 PRO D N 1
ATOM 14371 C CA . PRO D 1 47 ? 140.92545 20.29217 58.21805 1.000 20.44114 26 PRO D CA 1
ATOM 14372 C C . PRO D 1 47 ? 141.43320 21.54528 58.91187 1.000 20.87098 26 PRO D C 1
ATOM 14373 O O . PRO D 1 47 ? 140.85240 22.00970 59.89486 1.000 20.61581 26 PRO D O 1
ATOM 14377 N N . GLN D 1 48 ? 142.49466 22.12058 58.35396 1.000 21.97922 27 GLN D N 1
ATOM 14378 C CA . GLN D 1 48 ? 143.16131 23.28241 58.92032 1.000 23.96877 27 GLN D CA 1
ATOM 14379 C C . GLN D 1 48 ? 142.95367 24.50215 58.03484 1.000 24.46845 27 GLN D C 1
ATOM 14380 O O . GLN D 1 48 ? 142.85128 24.39728 56.80867 1.000 23.20086 27 GLN D O 1
ATOM 14386 N N . ASP D 1 49 ? 142.87594 25.66711 58.67692 1.000 25.42303 28 ASP D N 1
ATOM 14387 C CA . ASP D 1 49 ? 142.74664 26.93217 57.96038 1.000 25.60444 28 ASP D CA 1
ATOM 14388 C C . ASP D 1 49 ? 144.13707 27.37578 57.49422 1.000 25.56768 28 ASP D C 1
ATOM 14389 O O . ASP D 1 49 ? 144.73467 28.32973 57.99591 1.000 25.61064 28 ASP D O 1
ATOM 14394 N N . VAL D 1 50 ? 144.64800 26.65861 56.49763 1.000 25.17839 29 VAL D N 1
ATOM 14395 C CA . VAL D 1 50 ? 145.96530 26.93126 55.92782 1.000 25.12969 29 VAL D CA 1
ATOM 14396 C C . VAL D 1 50 ? 145.80757 27.02812 54.41675 1.000 25.19670 29 VAL D C 1
ATOM 14397 O O . VAL D 1 50 ? 144.86203 26.45141 53.85827 1.000 25.31625 29 VAL D O 1
ATOM 14401 N N . PRO D 1 51 ? 146.68910 27.74144 53.72087 1.000 25.12159 30 PRO D N 1
ATOM 14402 C CA . PRO D 1 51 ? 146.54241 27.87378 52.26762 1.000 25.08111 30 PRO D CA 1
ATOM 14403 C C . PRO D 1 51 ? 146.71529 26.54410 51.55047 1.000 24.90603 30 PRO D C 1
ATOM 14404 O O . PRO D 1 51 ? 147.50379 25.68524 51.95242 1.000 24.38376 30 PRO D O 1
ATOM 14408 N N . PHE D 1 52 ? 145.96599 26.38142 50.46659 1.000 25.03914 31 PHE D N 1
ATOM 14409 C CA . PHE D 1 52 ? 146.17201 25.26842 49.55383 1.000 25.11826 31 PHE D CA 1
ATOM 14410 C C . PHE D 1 52 ? 146.91659 25.80401 48.33920 1.000 26.15224 31 PHE D C 1
ATOM 14411 O O . PHE D 1 52 ? 146.45136 26.74363 47.68335 1.000 25.80678 31 PHE D O 1
ATOM 14419 N N . GLU D 1 53 ? 148.07566 25.21988 48.05286 1.000 28.01696 32 GLU D N 1
ATOM 14420 C CA . GLU D 1 53 ? 148.88754 25.67400 46.93295 1.000 30.20310 32 GLU D CA 1
ATOM 14421 C C . GLU D 1 53 ? 148.38006 25.05450 45.63963 1.000 27.68701 32 GLU D C 1
ATOM 14422 O O . GLU D 1 53 ? 148.24145 23.83190 45.53569 1.000 26.84243 32 GLU D O 1
ATOM 14428 N N . GLY D 1 54 ? 148.08990 25.90324 44.66814 1.000 26.25626 33 GLY D N 1
ATOM 14429 C CA . GLY D 1 54 ? 147.66701 25.46406 43.36099 1.000 24.70588 33 GLY D CA 1
ATOM 14430 C C . GLY D 1 54 ? 146.16145 25.46466 43.20005 1.000 23.46841 33 GLY D C 1
ATOM 14431 O O . GLY D 1 54 ? 145.41125 26.10646 43.94145 1.000 22.98022 33 GLY D O 1
ATOM 14432 N N . THR D 1 55 ? 145.71616 24.71155 42.19921 1.000 22.76305 34 THR D N 1
ATOM 14433 C CA . THR D 1 55 ? 144.32071 24.70391 41.80442 1.000 22.05025 34 THR D CA 1
ATOM 14434 C C . THR D 1 55 ? 143.83016 23.27238 41.69645 1.000 21.25237 34 THR D C 1
ATOM 14435 O O . THR D 1 55 ? 144.50798 22.41502 41.11818 1.000 21.12228 34 THR D O 1
ATOM 14439 N N . LEU D 1 56 ? 142.64999 23.02305 42.24721 1.000 20.16157 35 LEU D N 1
ATOM 14440 C CA . LEU D 1 56 ? 141.97972 21.74312 42.08821 1.000 19.40046 35 LEU D CA 1
ATOM 14441 C C . LEU D 1 56 ? 141.17653 21.80808 40.79242 1.000 20.40191 35 LEU D C 1
ATOM 14442 O O . LEU D 1 56 ? 140.16057 22.50505 40.72555 1.000 19.81422 35 LEU D O 1
ATOM 14447 N N . LYS D 1 57 ? 141.63992 21.09935 39.76293 1.000 21.97810 36 LYS D N 1
ATOM 14448 C CA . LYS D 1 57 ? 140.95628 21.05221 38.47318 1.000 23.61539 36 LYS D CA 1
ATOM 14449 C C . LYS D 1 57 ? 139.95907 19.90642 38.43959 1.000 21.92015 36 LYS D C 1
ATOM 14450 O O . LYS D 1 57 ? 140.31799 18.75450 38.69339 1.000 21.51256 36 LYS D O 1
ATOM 14456 N N . ILE D 1 58 ? 138.71995 20.22411 38.07957 1.000 20.76020 37 ILE D N 1
ATOM 14457 C CA . ILE D 1 58 ? 137.63073 19.26183 38.03312 1.000 19.57703 37 ILE D CA 1
ATOM 14458 C C . ILE D 1 58 ? 136.99664 19.34988 36.64911 1.000 19.69164 37 ILE D C 1
ATOM 14459 O O . ILE D 1 58 ? 136.36450 20.35679 36.31605 1.000 19.47850 37 ILE D O 1
ATOM 14464 N N . ASP D 1 59 ? 137.17647 18.31087 35.84218 1.000 20.23082 38 ASP D N 1
ATOM 14465 C CA . ASP D 1 59 ? 136.63548 18.24904 34.48927 1.000 20.22928 38 ASP D CA 1
ATOM 14466 C C . ASP D 1 59 ? 135.59811 17.13865 34.42232 1.000 19.27865 38 ASP D C 1
ATOM 14467 O O . ASP D 1 59 ? 135.89308 15.99052 34.77212 1.000 19.04000 38 ASP D O 1
ATOM 14472 N N . VAL D 1 60 ? 134.38491 17.47534 33.98377 1.000 18.13981 39 VAL D N 1
ATOM 14473 C CA . VAL D 1 60 ? 133.27275 16.53348 33.98312 1.000 16.79698 39 VAL D CA 1
ATOM 14474 C C . VAL D 1 60 ? 132.78088 16.35285 32.55338 1.000 17.15904 39 VAL D C 1
ATOM 14475 O O . VAL D 1 60 ? 132.51700 17.33343 31.85190 1.000 17.28981 39 VAL D O 1
ATOM 14479 N N . ASP D 1 61 ? 132.64914 15.10306 32.12752 1.000 17.53606 40 ASP D N 1
ATOM 14480 C CA . ASP D 1 61 ? 131.98228 14.77442 30.87278 1.000 17.40957 40 ASP D CA 1
ATOM 14481 C C . ASP D 1 61 ? 130.57799 14.31584 31.24070 1.000 16.17604 40 ASP D C 1
ATOM 14482 O O . ASP D 1 61 ? 130.40744 13.28156 31.89345 1.000 15.28922 40 ASP D O 1
ATOM 14487 N N . ALA D 1 62 ? 129.57505 15.08882 30.83503 1.000 15.71657 41 ALA D N 1
ATOM 14488 C CA . ALA D 1 62 ? 128.18589 14.79706 31.16862 1.000 15.68552 41 ALA D CA 1
ATOM 14489 C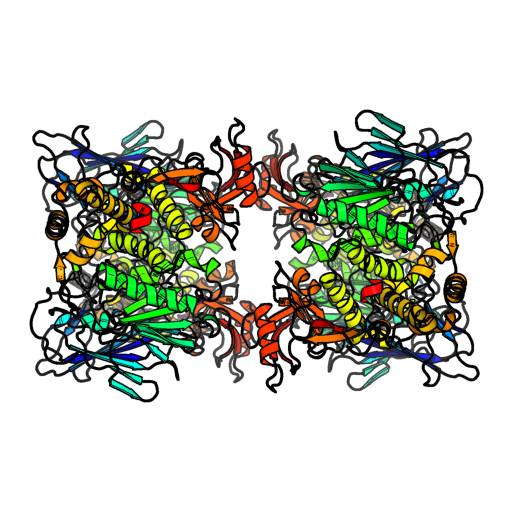 C . ALA D 1 62 ? 127.38087 14.38610 29.93491 1.000 15.92289 41 ALA D C 1
ATOM 14490 O O . ALA D 1 62 ? 126.21815 14.76510 29.78459 1.000 16.05949 41 ALA D O 1
ATOM 14492 N N . THR D 1 63 ? 127.98202 13.58811 29.04310 1.000 16.54737 42 THR D N 1
ATOM 14493 C CA . THR D 1 63 ? 127.33230 13.23185 27.78168 1.000 16.67025 42 THR D CA 1
ATOM 14494 C C . THR D 1 63 ? 126.67262 11.85642 27.77173 1.000 16.69730 42 THR D C 1
ATOM 14495 O O . THR D 1 63 ? 125.83420 11.60447 26.89742 1.000 16.66637 42 THR D O 1
ATOM 14499 N N . ASP D 1 64 ? 127.01196 10.95900 28.70108 1.000 16.39146 43 ASP D N 1
ATOM 14500 C CA . ASP D 1 64 ? 126.44284 9.60516 28.68210 1.000 16.67765 43 ASP D CA 1
ATOM 14501 C C . ASP D 1 64 ? 125.07952 9.64551 29.37091 1.000 16.53486 43 ASP D C 1
ATOM 14502 O O . ASP D 1 64 ? 124.89628 9.20531 30.50798 1.000 16.48300 43 ASP D O 1
ATOM 14507 N N . LEU D 1 65 ? 124.09937 10.19775 28.65343 1.000 16.55650 44 LEU D N 1
ATOM 14508 C CA . LEU D 1 65 ? 122.74303 10.27474 29.19069 1.000 16.26895 44 LEU D CA 1
ATOM 14509 C C . LEU D 1 65 ? 122.10207 8.89846 29.30398 1.000 15.98127 44 LEU D C 1
ATOM 14510 O O . LEU D 1 65 ? 121.27931 8.67162 30.20007 1.000 15.21776 44 LEU D O 1
ATOM 14515 N N . GLN D 1 66 ? 122.45117 7.97627 28.40006 1.000 16.46053 45 GLN D N 1
ATOM 14516 C CA . GLN D 1 66 ? 121.81187 6.66210 28.39059 1.000 16.63909 45 GLN D CA 1
ATOM 14517 C C . GLN D 1 66 ? 122.12424 5.88038 29.65986 1.000 15.89409 45 GLN D C 1
ATOM 14518 O O . GLN D 1 66 ? 121.21858 5.34002 30.30706 1.000 15.54070 45 GLN D O 1
ATOM 14524 N N . HIS D 1 67 ? 123.40500 5.78980 30.01849 1.000 15.60025 46 HIS D N 1
ATOM 14525 C CA . HIS D 1 67 ? 123.78693 5.13570 31.26399 1.000 15.26127 46 HIS D CA 1
ATOM 14526 C C . HIS D 1 67 ? 123.65757 6.05765 32.46883 1.000 15.34647 46 HIS D C 1
ATOM 14527 O O . HIS D 1 67 ? 123.73100 5.57224 33.60476 1.000 15.14676 46 HIS D O 1
ATOM 14534 N N . ARG D 1 68 ? 123.48418 7.36556 32.23846 1.000 15.65492 47 ARG D N 1
ATOM 14535 C CA . ARG D 1 68 ? 123.36923 8.37432 33.29507 1.000 15.61785 47 ARG D CA 1
ATOM 14536 C C . ARG D 1 68 ? 124.65610 8.46503 34.11595 1.000 15.58483 47 ARG D C 1
ATOM 14537 O O . ARG D 1 68 ? 124.64351 8.52176 35.34885 1.000 15.43135 47 ARG D O 1
ATOM 14545 N N . ILE D 1 69 ? 125.77708 8.50496 33.40646 1.000 15.81226 48 ILE D N 1
ATOM 14546 C CA . ILE D 1 69 ? 127.10554 8.48745 34.00236 1.000 15.81373 48 ILE D CA 1
ATOM 14547 C C . ILE D 1 69 ? 127.75366 9.84696 33.78977 1.000 15.92046 48 ILE D C 1
ATOM 14548 O O . ILE D 1 69 ? 127.74671 10.38000 32.67150 1.000 16.02289 48 ILE D O 1
ATOM 14553 N N . PHE D 1 70 ? 128.28839 10.41549 34.86945 1.000 15.83053 49 PHE D N 1
ATOM 14554 C CA . PHE D 1 70 ? 129.15538 11.58518 34.81522 1.000 16.47862 49 PHE D CA 1
ATOM 14555 C C . PHE D 1 70 ? 130.59563 11.09437 34.92085 1.000 16.93730 49 PHE D C 1
ATOM 14556 O O . PHE D 1 70 ? 130.95949 10.45803 35.91463 1.000 16.96687 49 PHE D O 1
ATOM 14564 N N . LYS D 1 71 ? 131.40627 11.38247 33.90424 1.000 17.64078 50 LYS D N 1
ATOM 14565 C CA . LYS D 1 71 ? 132.81426 11.00605 33.90144 1.000 19.05108 50 LYS D CA 1
ATOM 14566 C C . LYS D 1 71 ? 133.65042 12.16838 34.42833 1.000 17.70932 50 LYS D C 1
ATOM 14567 O O . LYS D 1 71 ? 133.42292 13.31913 34.04910 1.000 17.21961 50 LYS D O 1
ATOM 14573 N N . VAL D 1 72 ? 134.60592 11.87104 35.31430 1.000 16.64197 51 VAL D N 1
ATOM 14574 C CA . VAL D 1 72 ? 135.28169 12.90500 36.09154 1.000 16.29119 51 VAL D CA 1
ATOM 14575 C C . VAL D 1 72 ? 136.79105 12.71311 36.03023 1.000 17.14925 51 VAL D C 1
ATOM 14576 O O . VAL D 1 72 ? 137.29464 11.58780 36.11267 1.000 16.29366 51 VAL D O 1
ATOM 14580 N N . LYS D 1 73 ? 137.51044 13.82378 35.90390 1.000 19.01634 52 LYS D N 1
ATOM 14581 C CA . LYS D 1 73 ? 138.95665 13.86727 36.08296 1.000 20.61647 52 LYS D CA 1
ATOM 14582 C C . LYS D 1 73 ? 139.27087 15.02122 37.01967 1.000 20.41298 52 LYS D C 1
ATOM 14583 O O . LYS D 1 73 ? 138.86890 16.16005 36.75703 1.000 19.92524 52 LYS D O 1
ATOM 14589 N N . THR D 1 74 ? 139.94988 14.72584 38.12586 1.000 20.51610 53 THR D N 1
ATOM 14590 C CA . THR D 1 74 ? 140.38158 15.74979 39.06814 1.000 20.75341 53 THR D CA 1
ATOM 14591 C C . THR D 1 74 ? 141.90221 15.80832 39.05717 1.000 20.27922 53 THR D C 1
ATOM 14592 O O . THR D 1 74 ? 142.56485 14.77237 39.15725 1.000 20.14458 53 THR D O 1
ATOM 14596 N N . THR D 1 75 ? 142.44705 17.01269 38.91630 1.000 19.96815 54 THR D N 1
ATOM 14597 C CA . THR D 1 75 ? 143.88345 17.23034 38.85302 1.000 19.81410 54 THR D CA 1
ATOM 14598 C C . THR D 1 75 ? 144.28719 18.21264 39.94447 1.000 20.12440 54 THR D C 1
ATOM 14599 O O . THR D 1 75 ? 143.63875 19.24556 40.12709 1.000 19.68617 54 THR D O 1
ATOM 14603 N N . MET D 1 76 ? 145.36763 17.90483 40.65635 1.000 20.27679 55 MET D N 1
ATOM 14604 C CA . MET D 1 76 ? 145.80084 18.74892 41.75990 1.000 20.80904 55 MET D CA 1
ATOM 14605 C C . MET D 1 76 ? 147.28658 18.52531 41.97960 1.000 20.86924 55 MET D C 1
ATOM 14606 O O . MET D 1 76 ? 147.83103 17.48790 41.57087 1.000 20.15735 55 MET D O 1
ATOM 14611 N N . PRO D 1 77 ? 147.97582 19.47812 42.61068 1.000 21.30614 56 PRO D N 1
ATOM 14612 C CA . PRO D 1 77 ? 149.37055 19.23418 42.97813 1.000 21.84571 56 PRO D CA 1
ATOM 14613 C C . PRO D 1 77 ? 149.46230 18.05862 43.93514 1.000 22.06694 56 PRO D C 1
ATOM 14614 O O . PRO D 1 77 ? 148.56851 17.81133 44.74751 1.000 22.15248 56 PRO D O 1
ATOM 14618 N N . ALA D 1 78 ? 150.58539 17.35952 43.86892 1.000 22.14982 57 ALA D N 1
ATOM 14619 C CA . ALA D 1 78 ? 150.79375 16.16087 44.66258 1.000 22.81873 57 ALA D CA 1
ATOM 14620 C C . ALA D 1 78 ? 151.91141 16.47242 45.63796 1.000 23.51350 57 ALA D C 1
ATOM 14621 O O . ALA D 1 78 ? 152.98636 16.91875 45.22693 1.000 23.98721 57 ALA D O 1
ATOM 14623 N N . THR D 1 79 ? 151.63797 16.28658 46.91116 1.000 24.03307 58 THR D N 1
ATOM 14624 C CA . THR D 1 79 ? 152.66964 16.49900 47.90497 1.000 24.74718 58 THR D CA 1
ATOM 14625 C C . THR D 1 79 ? 153.24674 15.16133 48.31743 1.000 24.36487 58 THR D C 1
ATOM 14626 O O . THR D 1 79 ? 152.48390 14.26121 48.70205 1.000 23.74105 58 THR D O 1
ATOM 14630 N N . PRO D 1 80 ? 154.57039 15.01252 48.28952 1.000 24.28650 59 PRO D N 1
ATOM 14631 C CA . PRO D 1 80 ? 155.17122 13.72114 48.63124 1.000 23.50587 59 PRO D CA 1
ATOM 14632 C C . PRO D 1 80 ? 154.77156 13.27660 50.02734 1.000 22.77654 59 PRO D C 1
ATOM 14633 O O . PRO D 1 80 ? 154.56913 14.08926 50.93334 1.000 22.92983 59 PRO D O 1
ATOM 14637 N N . GLY D 1 81 ? 154.65663 11.96275 50.18993 1.000 22.28547 60 GLY D N 1
ATOM 14638 C CA . GLY D 1 81 ? 154.19597 11.39624 51.42981 1.000 22.95813 60 GLY D CA 1
ATOM 14639 C C . GLY D 1 81 ? 152.75739 10.93945 51.29608 1.000 22.91101 60 GLY D C 1
ATOM 14640 O O . GLY D 1 81 ? 152.19006 10.90124 50.19647 1.000 22.33442 60 GLY D O 1
ATOM 14641 N N . PRO D 1 82 ? 152.13910 10.57844 52.41765 1.000 22.74941 61 PRO D N 1
ATOM 14642 C CA . PRO D 1 82 ? 150.73522 10.15671 52.37288 1.000 22.35915 61 PRO D CA 1
ATOM 14643 C C . PRO D 1 82 ? 149.83614 11.31285 51.97499 1.000 22.39983 61 PRO D C 1
ATOM 14644 O O . PRO D 1 82 ? 150.03072 12.45615 52.39802 1.000 22.20804 61 PRO D O 1
ATOM 14648 N N . MET D 1 83 ? 148.85606 11.00986 51.13029 1.000 21.83147 62 MET D N 1
ATOM 14649 C CA . MET D 1 83 ? 147.89784 12.01286 50.70545 1.000 21.76837 62 MET D CA 1
ATOM 14650 C C . MET D 1 83 ? 146.51630 11.38069 50.74327 1.000 20.66754 62 MET D C 1
ATOM 14651 O O . MET D 1 83 ? 146.31693 10.29003 50.19901 1.000 20.80992 62 MET D O 1
ATOM 14656 N N . THR D 1 84 ? 145.57528 12.05970 51.39178 1.000 19.23865 63 THR D N 1
ATOM 14657 C CA . THR D 1 84 ? 144.20829 11.57922 51.53505 1.000 17.98618 63 THR D CA 1
ATOM 14658 C C . THR D 1 84 ? 143.27576 12.48761 50.75108 1.000 17.75102 63 THR D C 1
ATOM 14659 O O . THR D 1 84 ? 143.29933 13.70999 50.93302 1.000 17.59010 63 THR D O 1
ATOM 14663 N N . LEU D 1 85 ? 142.45356 11.88206 49.89356 1.000 17.37262 64 LEU D N 1
ATOM 14664 C CA . LEU D 1 85 ? 141.44494 12.57838 49.10881 1.000 17.15969 64 LEU D CA 1
ATOM 14665 C C . LEU D 1 85 ? 140.05868 12.26199 49.65176 1.000 16.59683 64 LEU D C 1
ATOM 14666 O O . LEU D 1 85 ? 139.78586 11.12916 50.06305 1.000 16.48085 64 LEU D O 1
ATOM 14671 N N . LEU D 1 86 ? 139.18206 13.26476 49.63759 1.000 15.91369 65 LEU D N 1
ATOM 14672 C CA . LEU D 1 86 ? 137.85858 13.16327 50.23591 1.000 15.40535 65 LEU D CA 1
ATOM 14673 C C . LEU D 1 86 ? 136.77603 13.32966 49.17920 1.000 15.47089 65 LEU D C 1
ATOM 14674 O O . LEU D 1 86 ? 136.85077 14.22773 48.33535 1.000 14.05851 65 LEU D O 1
ATOM 14679 N N . TYR D 1 87 ? 135.78249 12.46316 49.23648 1.000 15.20616 66 TYR D N 1
ATOM 14680 C CA . TYR D 1 87 ? 134.51704 12.63563 48.52993 1.000 14.72554 66 TYR D CA 1
ATOM 14681 C C . TYR D 1 87 ? 133.53826 13.34268 49.45726 1.000 15.13313 66 TYR D C 1
ATOM 14682 O O . TYR D 1 87 ? 133.37397 12.91191 50.60937 1.000 14.85382 66 TYR D O 1
ATOM 14691 N N . PRO D 1 88 ? 132.92885 14.44987 49.03006 1.000 15.63331 67 PRO D N 1
ATOM 14692 C CA . PRO D 1 88 ? 132.05862 15.20844 49.93737 1.000 15.66560 67 PRO D CA 1
ATOM 14693 C C . PRO D 1 88 ? 130.97587 14.33236 50.54548 1.000 15.57671 67 PRO D C 1
ATOM 14694 O O . PRO D 1 88 ? 130.30231 13.56647 49.85474 1.000 15.71649 67 PRO D O 1
ATOM 14698 N N . GLN D 1 89 ? 130.82595 14.44828 51.86141 1.000 15.10433 68 GLN D N 1
ATOM 14699 C CA . GLN D 1 89 ? 129.95141 13.59843 52.65455 1.000 14.73304 68 GLN D CA 1
ATOM 14700 C C . GLN D 1 89 ? 128.74937 14.36679 53.18694 1.000 14.81239 68 GLN D C 1
ATOM 14701 O O . GLN D 1 89 ? 127.60402 14.02327 52.87690 1.000 14.56674 68 GLN D O 1
ATOM 14707 N N . TRP D 1 90 ? 128.99234 15.39857 53.99324 1.000 15.27195 69 TRP D N 1
ATOM 14708 C CA . TRP D 1 90 ? 127.94763 16.27210 54.51067 1.000 15.20064 69 TRP D CA 1
ATOM 14709 C C . TRP D 1 90 ? 127.77204 17.43395 53.53955 1.000 14.75028 69 TRP D C 1
ATOM 14710 O O . TRP D 1 90 ? 128.69843 18.22985 53.34578 1.000 14.24597 69 TRP D O 1
ATOM 14721 N N . ILE D 1 91 ? 126.58144 17.55335 52.96640 1.000 14.29457 70 ILE D N 1
ATOM 14722 C CA .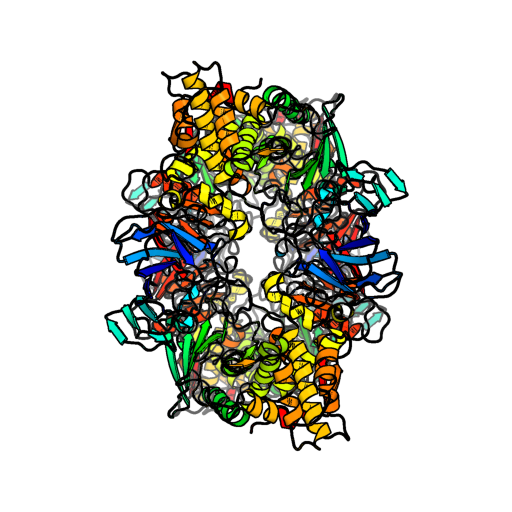 ILE D 1 91 ? 126.32727 18.45470 51.84701 1.000 14.65161 70 ILE D CA 1
ATOM 14723 C C . ILE D 1 91 ? 125.50956 19.63836 52.35638 1.000 15.14595 70 ILE D C 1
ATOM 14724 O O . ILE D 1 91 ? 124.40502 19.43702 52.87648 1.000 15.89926 70 ILE D O 1
ATOM 14729 N N . PRO D 1 92 ? 126.00611 20.87264 52.23579 1.000 15.48277 71 PRO D N 1
ATOM 14730 C CA . PRO D 1 92 ? 125.25571 22.03688 52.72975 1.000 15.73957 71 PRO D CA 1
ATOM 14731 C C . PRO D 1 92 ? 123.86316 22.10623 52.12095 1.000 16.19777 71 PRO D C 1
ATOM 14732 O O . PRO D 1 92 ? 123.68935 21.96767 50.90899 1.000 16.40569 71 PRO D O 1
ATOM 14736 N N . GLY D 1 93 ? 122.86715 22.34531 52.97221 1.000 16.25922 72 GLY D N 1
ATOM 14737 C CA . GLY D 1 93 ? 121.48656 22.30708 52.55370 1.000 17.34115 72 GLY D CA 1
ATOM 14738 C C . GLY D 1 93 ? 120.80707 20.96426 52.73054 1.000 17.59851 72 GLY D C 1
ATOM 14739 O O . GLY D 1 93 ? 119.57254 20.90114 52.68959 1.000 16.97806 72 GLY D O 1
ATOM 14740 N N . ASN D 1 94 ? 121.57625 19.88399 52.90071 1.000 17.73805 73 ASN D N 1
ATOM 14741 C CA . ASN D 1 94 ? 121.00965 18.58199 53.22577 1.000 17.73891 73 ASN D CA 1
ATOM 14742 C C . ASN D 1 94 ? 121.09140 18.24602 54.71077 1.000 16.90459 73 ASN D C 1
ATOM 14743 O O . ASN D 1 94 ? 120.37736 17.34657 55.15908 1.000 16.69091 73 ASN D O 1
ATOM 14748 N N . HIS D 1 95 ? 121.95401 18.92247 55.47070 1.000 17.02189 74 HIS D N 1
ATOM 14749 C CA . HIS D 1 95 ? 122.01679 18.78948 56.93026 1.000 16.91944 74 HIS D CA 1
ATOM 14750 C C . HIS D 1 95 ? 122.27610 17.35556 57.37836 1.000 16.74642 74 HIS D C 1
ATOM 14751 O O . HIS D 1 95 ? 121.95256 16.98519 58.51089 1.000 16.03048 74 HIS D O 1
ATOM 14758 N N . SER D 1 96 ? 122.87989 16.54654 56.51758 1.000 17.14803 75 SER D N 1
ATOM 14759 C CA . SER D 1 96 ? 123.02457 15.11926 56.75265 1.000 16.77036 75 SER D CA 1
ATOM 14760 C C . SER D 1 96 ? 124.08505 14.59144 55.79935 1.000 16.72041 75 SER D C 1
ATOM 14761 O O . SER D 1 96 ? 124.42371 15.26055 54.81398 1.000 17.41228 75 SER D O 1
ATOM 14764 N N . PRO D 1 97 ? 124.64223 13.40978 56.06972 1.000 16.00070 76 PRO D N 1
ATOM 14765 C CA . PRO D 1 97 ? 125.72047 12.90802 55.19294 1.000 15.62274 76 PRO D CA 1
ATOM 14766 C C . PRO D 1 97 ? 125.17375 12.21265 53.95023 1.000 15.19621 76 PRO D C 1
ATOM 14767 O O . PRO D 1 97 ? 125.17402 10.99133 53.82514 1.000 15.11877 76 PRO D O 1
ATOM 14771 N N . THR D 1 98 ? 124.68506 13.01159 52.99728 1.000 14.79936 77 THR D N 1
ATOM 14772 C CA . THR D 1 98 ? 124.02819 12.49349 51.79899 1.000 14.12025 77 THR D CA 1
ATOM 14773 C C . THR D 1 98 ? 124.97672 12.21575 50.63808 1.000 14.22701 77 THR D C 1
ATOM 14774 O O . THR D 1 98 ? 124.51389 11.73808 49.59827 1.000 14.05119 77 THR D O 1
ATOM 14778 N N . GLY D 1 99 ? 126.26411 12.54182 50.75597 1.000 13.98159 78 GLY D N 1
ATOM 14779 C CA . GLY D 1 99 ? 127.20663 12.26621 49.69282 1.000 13.97183 78 GLY D CA 1
ATOM 14780 C C . GLY D 1 99 ? 127.10651 10.82516 49.23304 1.000 13.87225 78 GLY D C 1
ATOM 14781 O O . GLY D 1 99 ? 127.20196 9.88864 50.03262 1.000 14.14806 78 GLY D O 1
ATOM 14782 N N . PRO D 1 100 ? 126.87899 10.61682 47.92999 1.000 13.88912 79 PRO D N 1
ATOM 14783 C CA . PRO D 1 100 ? 126.58910 9.25334 47.42506 1.000 13.72037 79 PRO D CA 1
ATOM 14784 C C . PRO D 1 100 ? 127.84959 8.43363 47.16984 1.000 13.59777 79 PRO D C 1
ATOM 14785 O O . PRO D 1 100 ? 128.18845 8.07676 46.03705 1.000 13.13871 79 PRO D O 1
ATOM 14789 N N . ILE D 1 101 ? 128.52857 8.06126 48.25970 1.000 13.29875 80 ILE D N 1
ATOM 14790 C CA . ILE D 1 101 ? 129.85610 7.45939 48.15344 1.000 13.93523 80 ILE D CA 1
ATOM 14791 C C . ILE D 1 101 ? 129.82015 6.17225 47.33410 1.000 14.74366 80 ILE D C 1
ATOM 14792 O O . ILE D 1 101 ? 130.77774 5.85610 46.62094 1.000 14.78555 80 ILE D O 1
ATOM 14797 N N . ASP D 1 102 ? 128.73784 5.39799 47.42820 1.000 15.72854 81 ASP D N 1
ATOM 14798 C CA . ASP D 1 102 ? 128.73720 4.11847 46.72356 1.000 17.14332 81 ASP D CA 1
ATOM 14799 C C . ASP D 1 102 ? 128.45707 4.26333 45.23142 1.000 16.12548 81 ASP D C 1
ATOM 14800 O O . ASP D 1 102 ? 128.46365 3.25841 44.51516 1.000 16.01408 81 ASP D O 1
ATOM 14805 N N . LYS D 1 103 ? 128.22888 5.48014 44.74529 1.000 14.94743 82 LYS D N 1
ATOM 14806 C CA . LYS D 1 103 ? 128.07816 5.72446 43.31858 1.000 14.40210 82 LYS D CA 1
ATOM 14807 C C . LYS D 1 103 ? 129.36408 6.21526 42.66892 1.000 14.33873 82 LYS D C 1
ATOM 14808 O O . LYS D 1 103 ? 129.36560 6.50742 41.46762 1.000 13.94606 82 LYS D O 1
ATOM 14814 N N . LEU D 1 104 ? 130.45365 6.31342 43.43165 1.000 14.24220 83 LEU D N 1
ATOM 14815 C CA . LEU D 1 104 ? 131.76823 6.63536 42.88403 1.000 14.65647 83 LEU D CA 1
ATOM 14816 C C . LEU D 1 104 ? 132.42260 5.32920 42.44938 1.000 15.10432 83 LEU D C 1
ATOM 14817 O O . LEU D 1 104 ? 132.73859 4.47846 43.28935 1.000 15.52597 83 LEU D O 1
ATOM 14822 N N . ALA D 1 105 ? 132.64275 5.17267 41.14393 1.000 15.33657 84 ALA D N 1
ATOM 14823 C CA . ALA D 1 105 ? 133.18697 3.93795 40.60240 1.000 15.10654 84 ALA D CA 1
ATOM 14824 C C . ALA D 1 105 ? 134.30428 4.23366 39.60914 1.000 14.82613 84 ALA D C 1
ATOM 14825 O O . ALA D 1 105 ? 134.45382 5.35514 39.11807 1.000 13.86937 84 ALA D O 1
ATOM 14827 N N . GLY D 1 106 ? 135.08217 3.19500 39.30888 1.000 15.03588 85 GLY D N 1
ATOM 14828 C CA . GLY D 1 106 ? 136.13995 3.30792 38.31769 1.000 15.49416 85 GLY D CA 1
ATOM 14829 C C . GLY D 1 106 ? 137.29156 4.19622 38.72885 1.000 15.51478 85 GLY D C 1
ATOM 14830 O O . GLY D 1 106 ? 137.97296 4.75786 37.86355 1.000 15.19943 85 GLY D O 1
ATOM 14831 N N . LEU D 1 107 ? 137.52789 4.33810 40.03231 1.000 15.39013 86 LEU D N 1
ATOM 14832 C CA . LEU D 1 107 ? 138.53881 5.26242 40.53328 1.000 15.41194 86 LEU D CA 1
ATOM 14833 C C . LEU D 1 107 ? 139.93913 4.74142 40.23019 1.000 15.59490 86 LEU D C 1
ATOM 14834 O O . LEU D 1 107 ? 140.32246 3.66140 40.69126 1.000 16.35742 86 LEU D O 1
ATOM 14839 N N . VAL D 1 108 ? 140.69647 5.51629 39.46086 1.000 15.45388 87 VAL D N 1
ATOM 14840 C CA . VAL D 1 108 ? 142.10272 5.25642 39.17980 1.000 16.08980 87 VAL D CA 1
ATOM 14841 C C . VAL D 1 108 ? 142.87216 6.53718 39.46131 1.000 16.78760 87 VAL D C 1
ATOM 14842 O O . VAL D 1 108 ? 142.49200 7.61175 38.98406 1.000 16.90902 87 VAL D O 1
ATOM 14846 N N . ILE D 1 109 ? 143.93018 6.43174 40.25967 1.000 16.77056 88 ILE D N 1
ATOM 14847 C CA . ILE D 1 109 ? 144.74238 7.57714 40.64527 1.000 16.79948 88 ILE D CA 1
ATOM 14848 C C . ILE D 1 109 ? 146.14046 7.39324 40.07014 1.000 17.54441 88 ILE D C 1
ATOM 14849 O O . ILE D 1 109 ? 146.74251 6.32431 40.21410 1.000 17.68598 88 ILE D O 1
ATOM 14854 N N . LYS D 1 110 ? 146.64023 8.41974 39.39468 1.000 18.46644 89 LYS D N 1
ATOM 14855 C CA . LYS D 1 110 ? 147.98388 8.40145 38.84053 1.000 19.59862 89 LYS D CA 1
ATOM 14856 C C . LYS D 1 110 ? 148.73595 9.61877 39.34333 1.000 19.78272 89 LYS D C 1
ATOM 14857 O O . LYS D 1 110 ? 148.18534 10.72265 39.38835 1.000 19.96782 89 LYS D O 1
ATOM 14863 N N . VAL D 1 111 ? 149.99265 9.41360 39.72002 1.000 19.44055 90 VAL D N 1
ATOM 14864 C CA . VAL D 1 111 ? 150.89094 10.49922 40.09041 1.000 19.77294 90 VAL D CA 1
ATOM 14865 C C . VAL D 1 111 ? 151.96726 10.58205 39.02031 1.000 20.19199 90 VAL D C 1
ATOM 14866 O O . VAL D 1 111 ? 152.70211 9.60956 38.79444 1.000 20.63066 90 VAL D O 1
ATOM 14870 N N . ASP D 1 112 ? 152.03695 11.72790 38.34029 1.000 19.89752 91 ASP D N 1
ATOM 14871 C CA . ASP D 1 112 ? 153.00525 11.93407 37.26602 1.000 21.36549 91 ASP D CA 1
ATOM 14872 C C . ASP D 1 112 ? 152.92876 10.80808 36.23611 1.000 21.16992 91 ASP D C 1
ATOM 14873 O O . ASP D 1 112 ? 153.94279 10.32736 35.72745 1.000 21.17166 91 ASP D O 1
ATOM 14878 N N . GLY D 1 113 ? 151.70082 10.36837 35.94902 1.000 20.57933 92 GLY D N 1
ATOM 14879 C CA . GLY D 1 113 ? 151.44131 9.38021 34.92237 1.000 21.14181 92 GLY D CA 1
ATOM 14880 C C . GLY D 1 113 ? 151.56095 7.92863 35.34225 1.000 21.51489 92 GLY D C 1
ATOM 14881 O O . GLY D 1 113 ? 151.31383 7.04886 34.51325 1.000 20.94445 92 GLY D O 1
ATOM 14882 N N . LYS D 1 114 ? 151.93762 7.64412 36.58762 1.000 22.23924 93 LYS D N 1
ATOM 14883 C CA . LYS D 1 114 ? 152.06366 6.27628 37.07800 1.000 23.23893 93 LYS D CA 1
ATOM 14884 C C . LYS D 1 114 ? 150.91578 5.96987 38.02700 1.000 22.19565 93 LYS D C 1
ATOM 14885 O O . LYS D 1 114 ? 150.63091 6.75996 38.93047 1.000 21.53004 93 LYS D O 1
ATOM 14891 N N . VAL D 1 115 ? 150.27215 4.81561 37.83427 1.000 21.91331 94 VAL D N 1
ATOM 14892 C CA . VAL D 1 115 ? 149.18351 4.40990 38.71825 1.000 21.32514 94 VAL D CA 1
ATOM 14893 C C . VAL D 1 115 ? 149.73224 4.17441 40.11947 1.000 21.17705 94 VAL D C 1
ATOM 14894 O O . VAL D 1 115 ? 150.76470 3.51316 40.29326 1.000 20.96056 94 VAL D O 1
ATOM 14898 N N . VAL D 1 116 ? 149.05168 4.71989 41.12110 1.000 20.95762 95 VAL D N 1
ATOM 14899 C CA . VAL D 1 116 ? 149.34044 4.45328 42.52525 1.000 21.16360 95 VAL D CA 1
ATOM 14900 C C . VAL D 1 116 ? 148.09889 3.83291 43.14132 1.000 21.09807 95 VAL D C 1
ATOM 14901 O O . VAL D 1 116 ? 146.98769 4.29532 42.87158 1.000 21.25065 95 VAL D O 1
ATOM 14905 N N . PRO D 1 117 ? 148.22397 2.76217 43.91979 1.000 20.77169 96 PRO D N 1
ATOM 14906 C CA . PRO D 1 117 ? 147.04062 2.14811 44.52577 1.000 20.34605 96 PRO D CA 1
ATOM 14907 C C . PRO D 1 117 ? 146.47032 3.01784 45.63236 1.000 19.57500 96 PRO D C 1
ATOM 14908 O O . PRO D 1 117 ? 147.19950 3.67059 46.38316 1.000 20.15772 96 PRO D O 1
ATOM 14912 N N . TRP D 1 118 ? 145.14942 2.99982 45.75301 1.000 18.54790 97 TRP D N 1
ATOM 14913 C CA . TRP D 1 118 ? 144.49117 3.71746 46.83028 1.000 18.03179 97 TRP D CA 1
ATOM 14914 C C . TRP D 1 118 ? 143.92527 2.72888 47.83687 1.000 17.94843 97 TRP D C 1
ATOM 14915 O O . TRP D 1 118 ? 143.62717 1.57554 47.50911 1.000 17.79769 97 TRP D O 1
ATOM 14926 N N . THR D 1 119 ? 143.83157 3.19231 49.07968 1.000 17.66817 98 THR D N 1
ATOM 14927 C CA . THR D 1 119 ? 143.28714 2.42210 50.18731 1.000 17.34361 98 THR D CA 1
ATOM 14928 C C . THR D 1 119 ? 142.23865 3.28835 50.86646 1.000 16.81073 98 THR D C 1
ATOM 14929 O O . THR D 1 119 ? 142.54008 4.41001 51.29211 1.000 17.29312 98 THR D O 1
ATOM 14933 N N . ARG D 1 120 ? 141.02114 2.77089 50.98242 1.000 15.55779 99 ARG D N 1
ATOM 14934 C CA . ARG D 1 120 ? 139.96203 3.49399 51.66841 1.000 14.99197 99 ARG D CA 1
ATOM 14935 C C . ARG D 1 120 ? 140.11638 3.33803 53.17777 1.000 15.14809 99 ARG D C 1
ATOM 14936 O O . ARG D 1 120 ? 140.52484 2.28169 53.66608 1.000 15.18572 99 ARG D O 1
ATOM 14944 N N . ASP D 1 121 ? 139.80290 4.40193 53.91653 1.000 14.97538 100 ASP D N 1
ATOM 14945 C CA . ASP D 1 121 ? 139.79510 4.33918 55.37632 1.000 15.06316 100 ASP D CA 1
ATOM 14946 C C . ASP D 1 121 ? 138.55020 3.58061 55.82075 1.000 15.15404 100 ASP D C 1
ATOM 14947 O O . ASP D 1 121 ? 137.42968 4.04388 55.59872 1.000 15.41106 100 ASP D O 1
ATOM 14952 N N . GLN D 1 122 ? 138.72996 2.41180 56.44083 1.000 15.18256 101 GLN D N 1
ATOM 14953 C CA . GLN D 1 122 ? 137.54845 1.65200 56.83848 1.000 15.40644 101 GLN D CA 1
ATOM 14954 C C . GLN D 1 122 ? 136.74689 2.35700 57.92499 1.000 15.50418 101 GLN D C 1
ATOM 14955 O O . GLN D 1 122 ? 135.57136 2.03027 58.11529 1.000 15.51200 101 GLN D O 1
ATOM 14961 N N . PHE D 1 123 ? 137.33490 3.33560 58.61508 1.000 15.44183 102 PHE D N 1
ATOM 14962 C CA . PHE D 1 123 ? 136.60453 4.14514 59.58047 1.000 15.27122 102 PHE D CA 1
ATOM 14963 C C . PHE D 1 123 ? 136.21745 5.50260 59.01616 1.000 15.10699 102 PHE D C 1
ATOM 14964 O O . PHE D 1 123 ? 135.71484 6.35101 59.75511 1.000 14.93748 102 PHE D O 1
ATOM 14972 N N . ASP D 1 124 ? 136.44746 5.72405 57.72062 1.000 14.92403 103 ASP D N 1
ATOM 14973 C CA . ASP D 1 124 ? 135.98091 6.93936 57.05295 1.000 14.90459 103 ASP D CA 1
ATOM 14974 C C . ASP D 1 124 ? 135.90896 6.59211 55.56213 1.000 14.64495 103 ASP D C 1
ATOM 14975 O O . ASP D 1 124 ? 136.85754 6.83639 54.81568 1.000 13.34811 103 ASP D O 1
ATOM 14980 N N . VAL D 1 125 ? 134.77787 6.02173 55.15059 1.000 14.58606 104 VAL D N 1
ATOM 14981 C CA . VAL D 1 125 ? 134.68312 5.39943 53.83230 1.000 14.43196 104 VAL D CA 1
ATOM 14982 C C . VAL D 1 125 ? 134.64377 6.44220 52.71832 1.000 13.23387 104 VAL D C 1
ATOM 14983 O O . VAL D 1 125 ? 134.65036 6.09095 51.53228 1.000 13.24692 104 VAL D O 1
ATOM 14987 N N . TYR D 1 126 ? 134.62200 7.72367 53.07746 1.000 13.28788 105 TYR D N 1
ATOM 14988 C CA . TYR D 1 126 ? 134.72524 8.78909 52.08477 1.000 13.82892 105 TYR D CA 1
ATOM 14989 C C . TYR D 1 126 ? 136.16296 9.22934 51.83472 1.000 14.58266 105 TYR D C 1
ATOM 14990 O O . TYR D 1 126 ? 136.37569 10.15093 51.03908 1.000 14.41757 105 TYR D O 1
ATOM 14999 N N . ALA D 1 127 ? 137.14691 8.59741 52.48212 1.000 14.79874 106 ALA D N 1
ATOM 15000 C CA . ALA D 1 127 ? 138.53994 9.03539 52.43853 1.000 14.53796 106 ALA D CA 1
ATOM 15001 C C . ALA D 1 127 ? 139.39269 7.98510 51.74160 1.000 14.88735 106 ALA D C 1
ATOM 15002 O O . ALA D 1 127 ? 139.40223 6.81590 52.14758 1.000 15.40997 106 ALA D O 1
ATOM 15004 N N . PHE D 1 128 ? 140.10542 8.40485 50.69610 1.000 15.30636 107 PHE D N 1
ATOM 15005 C CA . PHE D 1 128 ? 140.98644 7.54255 49.91982 1.000 15.83046 107 PHE D CA 1
ATOM 15006 C C . PHE D 1 128 ? 142.42577 7.99814 50.12374 1.000 17.10245 107 PHE D C 1
ATOM 15007 O O . PHE D 1 128 ? 142.74443 9.16873 49.89761 1.000 17.57211 107 PHE D O 1
ATOM 15015 N N . LYS D 1 129 ? 143.30354 7.07289 50.48991 1.000 17.76371 108 LYS D N 1
ATOM 15016 C CA . LYS D 1 129 ? 144.69172 7.41151 50.76860 1.000 19.66063 108 LYS D CA 1
ATOM 15017 C C . LYS D 1 129 ? 145.60798 6.80254 49.71622 1.000 18.97587 108 LYS D C 1
ATOM 15018 O O . LYS D 1 129 ? 145.45927 5.63310 49.34531 1.000 18.85467 108 LYS D O 1
ATOM 15024 N N . VAL D 1 130 ? 146.55312 7.60560 49.23210 1.000 18.80604 109 VAL D N 1
ATOM 15025 C CA . VAL D 1 130 ? 147.61071 7.12165 48.35971 1.000 18.64853 109 VAL D CA 1
ATOM 15026 C C . VAL D 1 130 ? 148.93851 7.57725 48.93869 1.000 18.78892 109 VAL D C 1
ATOM 15027 O O . VAL D 1 130 ? 149.00196 8.46495 49.79190 1.000 18.57931 109 VAL D O 1
ATOM 15031 N N . ASP D 1 131 ? 150.00512 6.95027 48.46127 1.000 19.10976 110 ASP D N 1
ATOM 15032 C CA . ASP D 1 131 ? 151.36283 7.33359 48.81431 1.000 20.32569 110 ASP D CA 1
ATOM 15033 C C . ASP D 1 131 ? 151.98844 8.01519 47.61092 1.000 20.46751 110 ASP D C 1
ATOM 15034 O O . ASP D 1 131 ? 152.14669 7.39819 46.54977 1.000 20.52918 110 ASP D O 1
ATOM 15039 N N . VAL D 1 132 ? 152.32160 9.28886 47.77420 1.000 20.33842 111 VAL D N 1
ATOM 15040 C CA . VAL D 1 132 ? 152.89527 10.09639 46.70581 1.000 20.67956 111 VAL D CA 1
ATOM 15041 C C . VAL D 1 132 ? 154.41501 9.95145 46.78028 1.000 22.40159 111 VAL D C 1
ATOM 15042 O O . VAL D 1 132 ? 154.99321 10.21355 47.84735 1.000 22.79336 111 VAL D O 1
ATOM 15046 N N . PRO D 1 133 ? 155.07928 9.53012 45.70862 1.000 23.98256 112 PRO D N 1
ATOM 15047 C CA . PRO D 1 133 ? 156.53415 9.34495 45.76707 1.000 25.73813 112 PRO D CA 1
ATOM 15048 C C . PRO D 1 133 ? 157.26272 10.66559 45.95733 1.000 27.48643 112 PRO D C 1
ATOM 15049 O O . PRO D 1 133 ? 156.75933 11.74410 45.63983 1.000 27.15804 112 PRO D O 1
ATOM 15053 N N . GLN D 1 134 ? 158.47562 10.56415 46.49456 1.000 29.32071 113 GLN D N 1
ATOM 15054 C CA . GLN D 1 134 ? 159.33300 11.73426 46.59745 1.000 30.52791 113 GLN D CA 1
ATOM 15055 C C . GLN D 1 134 ? 159.59745 12.30006 45.21069 1.000 30.02887 113 GLN D C 1
ATOM 15056 O O . GLN D 1 134 ? 159.71504 11.55625 44.23220 1.000 30.58899 113 GLN D O 1
ATOM 15062 N N . GLY D 1 135 ? 159.67210 13.62597 45.12307 1.000 29.57484 114 GLY D N 1
ATOM 15063 C CA . GLY D 1 135 ? 159.93359 14.28361 43.85855 1.000 29.62722 114 GLY D CA 1
ATOM 15064 C C . GLY D 1 135 ? 158.74329 14.41023 42.93312 1.000 28.75377 114 GLY D C 1
ATOM 15065 O O . GLY D 1 135 ? 158.90386 14.90723 41.81126 1.000 28.35541 114 GLY D O 1
ATOM 15066 N N . ALA D 1 136 ? 157.55860 13.97883 43.36044 1.000 27.91287 115 ALA D N 1
ATOM 15067 C CA . ALA D 1 136 ? 156.37387 14.02010 42.51425 1.000 26.95594 115 ALA D CA 1
ATOM 15068 C C . ALA D 1 136 ? 155.84824 15.44591 42.36463 1.000 26.66453 115 ALA D C 1
ATOM 15069 O O . ALA D 1 136 ? 156.11743 16.32469 43.18793 1.000 26.69969 115 ALA D O 1
ATOM 15071 N N . SER D 1 137 ? 155.07059 15.66485 41.30003 1.000 26.19552 116 SER D N 1
ATOM 15072 C CA . SER D 1 137 ? 154.49775 16.97748 41.01900 1.000 26.00551 116 SER D CA 1
ATOM 15073 C C . SER D 1 137 ? 152.97747 17.00348 40.99159 1.000 24.71483 116 SER D C 1
ATOM 15074 O O . SER D 1 137 ? 152.37263 17.90736 41.57082 1.000 24.12547 116 SER D O 1
ATOM 15077 N N . GLU D 1 138 ? 152.33038 16.01613 40.38095 1.000 23.67913 117 GLU D N 1
ATOM 15078 C CA . GLU D 1 138 ? 150.91547 16.15612 40.06939 1.000 22.25562 117 GLU D CA 1
ATOM 15079 C C . GLU D 1 138 ? 150.18917 14.84511 40.30504 1.000 20.65419 117 GLU D C 1
ATOM 15080 O O . GLU D 1 138 ? 150.70047 13.77077 39.97172 1.000 20.73034 117 GLU D O 1
ATOM 15086 N N . LEU D 1 139 ? 148.98749 14.94903 40.86588 1.000 19.48540 118 LEU D N 1
ATOM 15087 C CA . LEU D 1 139 ? 148.10276 13.81540 41.07881 1.000 18.50459 118 LEU D CA 1
ATOM 15088 C C . LEU D 1 139 ? 146.88277 13.98386 40.18478 1.000 18.47166 118 LEU D C 1
ATOM 15089 O O . LEU D 1 139 ? 146.32846 15.08184 40.08306 1.000 18.11627 118 LEU D O 1
ATOM 15094 N N . VAL D 1 140 ? 146.47804 12.89618 39.53164 1.000 18.31119 119 VAL D N 1
ATOM 15095 C CA . VAL D 1 140 ? 145.27033 12.86142 38.71545 1.000 17.51197 119 VAL D CA 1
ATOM 15096 C C . VAL D 1 140 ? 144.39101 11.72026 39.20074 1.000 17.78872 119 VAL D C 1
ATOM 15097 O O . VAL D 1 140 ? 144.83800 10.56920 39.26347 1.000 18.61078 119 VAL D O 1
ATOM 15101 N N . ALA D 1 141 ? 143.14233 12.03135 39.52886 1.000 17.08158 120 ALA D N 1
ATOM 15102 C CA . ALA D 1 141 ? 142.15825 11.02045 39.87820 1.000 17.73534 120 ALA D CA 1
ATOM 15103 C C . ALA D 1 141 ? 141.05349 11.04478 38.83359 1.000 18.90523 120 ALA D C 1
ATOM 15104 O O . ALA D 1 141 ? 140.46927 12.10022 38.56228 1.000 18.74744 120 ALA D O 1
ATOM 15106 N N . GLU D 1 142 ? 140.78404 9.89175 38.24294 1.000 19.58379 121 GLU D N 1
ATOM 15107 C CA . GLU D 1 142 ? 139.69638 9.74275 37.29105 1.000 20.46543 121 GLU D CA 1
ATOM 15108 C C . GLU D 1 142 ? 138.69171 8.76316 37.86614 1.000 18.72617 121 GLU D C 1
ATOM 15109 O O . GLU D 1 142 ? 139.07347 7.74984 38.46147 1.000 18.43896 121 GLU D O 1
ATOM 15115 N N . PHE D 1 143 ? 137.41190 9.08563 37.71740 1.000 17.79405 122 PHE D N 1
ATOM 15116 C CA . PHE D 1 143 ? 136.35944 8.21517 38.21690 1.000 16.63401 122 PHE D CA 1
ATOM 15117 C C . PHE D 1 143 ? 135.06319 8.57370 37.51305 1.000 16.64820 122 PHE D C 1
ATOM 15118 O O . PHE D 1 143 ? 135.00407 9.49956 36.69782 1.000 15.48024 122 PHE D O 1
ATOM 15126 N N . LYS D 1 144 ? 134.02266 7.81892 37.84137 1.000 17.81879 123 LYS D N 1
ATOM 15127 C CA . LYS D 1 144 ? 132.68364 8.02398 37.31730 1.000 18.84531 123 LYS D CA 1
ATOM 15128 C C . LYS D 1 144 ? 131.69511 8.10725 38.46271 1.000 17.51025 123 LYS D C 1
ATOM 15129 O O . LYS D 1 144 ? 131.78954 7.35591 39.43742 1.000 16.40313 123 LYS D O 1
ATOM 15135 N N . PHE D 1 145 ? 130.77859 9.05588 38.35296 1.000 16.57470 124 PHE D N 1
ATOM 15136 C CA . PHE D 1 145 ? 129.63215 9.14622 39.24006 1.000 14.90089 124 PHE D CA 1
ATOM 15137 C C . PHE D 1 145 ? 128.47480 8.46723 38.51822 1.000 14.41626 124 PHE D C 1
ATOM 15138 O O . PHE D 1 145 ? 128.02910 8.94456 37.46759 1.000 14.47119 124 PHE D O 1
ATOM 15146 N N . LEU D 1 146 ? 128.02009 7.33420 39.05373 1.000 14.03729 125 LEU D N 1
ATOM 15147 C CA . LEU D 1 146 ? 126.94195 6.56379 38.42979 1.000 14.56065 125 LEU D CA 1
ATOM 15148 C C . LEU D 1 146 ? 125.62707 7.06172 39.01352 1.000 14.53251 125 LEU D C 1
ATOM 15149 O O . LEU D 1 146 ? 125.14786 6.56582 40.03290 1.000 14.07975 125 LEU D O 1
ATOM 15154 N N . SER D 1 147 ? 125.04889 8.07909 38.37230 1.000 14.39490 126 SER D N 1
ATOM 15155 C CA . SER D 1 147 ? 123.85580 8.71321 38.91155 1.000 14.34137 126 SER D CA 1
ATOM 15156 C C . SER D 1 147 ? 122.66168 7.76045 38.80070 1.000 14.31806 126 SER D C 1
ATOM 15157 O O . SER D 1 147 ? 122.70510 6.78513 38.04661 1.000 15.02315 126 SER D O 1
ATOM 15160 N N . PRO D 1 148 ? 121.59538 8.00942 39.56526 1.000 13.91460 127 PRO D N 1
ATOM 15161 C CA . PRO D 1 148 ? 120.49902 7.03305 39.65411 1.000 13.47989 127 PRO D CA 1
ATOM 15162 C C . PRO D 1 148 ? 119.89268 6.67806 38.30184 1.000 13.62854 127 PRO D C 1
ATOM 15163 O O . PRO D 1 148 ? 119.53633 7.54898 37.50425 1.000 13.73811 127 PRO D O 1
ATOM 15167 N N . GLN D 1 149 ? 119.78945 5.37731 38.05017 1.000 13.45485 128 GLN D N 1
ATOM 15168 C CA . GLN D 1 149 ? 119.09666 4.86531 36.87765 1.000 13.94386 128 GLN D CA 1
ATOM 15169 C C . GLN D 1 149 ? 117.60818 4.64405 37.13373 1.000 14.65194 128 GLN D C 1
ATOM 15170 O O . GLN D 1 149 ? 116.85693 4.38564 36.18232 1.000 14.48195 128 GLN D O 1
ATOM 15176 N N . ALA D 1 150 ? 117.17795 4.76480 38.38966 1.000 15.00425 129 ALA D N 1
ATOM 15177 C CA . ALA D 1 150 ? 115.77764 4.75787 38.79989 1.000 15.53044 129 ALA D CA 1
ATOM 15178 C C . ALA D 1 150 ? 115.69837 5.46820 40.14472 1.000 16.52701 129 ALA D C 1
ATOM 15179 O O . ALA D 1 150 ? 116.70390 5.60780 40.84589 1.000 16.01384 129 ALA D O 1
ATOM 15181 N N A SER D 1 151 ? 114.48635 5.90794 40.50135 0.454 16.45698 130 SER D N 1
ATOM 15182 N N B SER D 1 151 ? 114.48861 5.91827 40.49379 0.546 16.45966 130 SER D N 1
ATOM 15183 C CA A SER D 1 151 ? 114.31247 6.67284 41.73308 0.454 17.58670 130 SER D CA 1
ATOM 15184 C CA B SER D 1 151 ? 114.30603 6.66613 41.73393 0.546 17.66471 130 SER D CA 1
ATOM 15185 C C A SER D 1 151 ? 114.65450 5.86031 42.97861 0.454 16.32706 130 SER D C 1
ATOM 15186 C C B SER D 1 151 ? 114.70150 5.86015 42.96452 0.546 16.30339 130 SER D C 1
ATOM 15187 O O A SER D 1 151 ? 114.91530 6.44786 44.03493 0.454 16.69174 130 SER D O 1
ATOM 15188 O O B SER D 1 151 ? 115.04536 6.45175 43.99462 0.546 16.67830 130 SER D O 1
ATOM 15193 N N . SER D 1 152 ? 114.67257 4.52791 42.88112 1.000 17.56951 131 SER D N 1
ATOM 15194 C CA . SER D 1 152 ? 115.08089 3.70703 44.01665 1.000 17.27618 131 SER D CA 1
ATOM 15195 C C . SER D 1 152 ? 116.53714 3.93581 44.40207 1.000 17.27937 131 SER D C 1
ATOM 15196 O O . SER D 1 152 ? 116.91502 3.65375 45.54434 1.000 17.82027 131 SER D O 1
ATOM 15199 N N . GLN D 1 153 ? 117.35891 4.45073 43.48861 1.000 17.14728 132 GLN D N 1
ATOM 15200 C CA . GLN D 1 153 ? 118.76622 4.71503 43.76726 1.000 17.27840 132 GLN D CA 1
ATOM 15201 C C . GLN D 1 153 ? 119.02398 6.14713 44.22521 1.000 17.07484 132 GLN D C 1
ATOM 15202 O O . GLN D 1 153 ? 120.16786 6.48716 44.54761 1.000 17.07399 132 GLN D O 1
ATOM 15208 N N . GLY D 1 154 ? 117.99625 6.97761 44.29364 1.000 16.73274 133 GLY D N 1
ATOM 15209 C CA . GLY D 1 154 ? 118.14337 8.40045 44.53027 1.000 16.88173 133 GLY D CA 1
ATOM 15210 C C . GLY D 1 154 ? 117.48199 9.18627 43.41648 1.000 16.77988 133 GLY D C 1
ATOM 15211 O O . GLY D 1 154 ? 116.92628 8.62503 42.47538 1.000 16.47791 133 GLY D O 1
ATOM 15212 N N . ARG D 1 155 ? 117.55137 10.50979 43.52846 1.000 16.53288 134 ARG D N 1
ATOM 15213 C CA . ARG D 1 155 ? 116.84936 11.32282 42.54149 1.000 16.40803 134 ARG D CA 1
ATOM 15214 C C . ARG D 1 155 ? 117.58716 11.31470 41.20278 1.000 16.06664 134 ARG D C 1
ATOM 15215 O O . ARG D 1 155 ? 118.81823 11.38598 41.14259 1.000 16.07338 134 ARG D O 1
ATOM 15223 N N . VAL D 1 156 ? 116.81349 11.18494 40.12065 1.000 15.72364 135 VAL D N 1
ATOM 15224 C CA . VAL D 1 156 ? 117.37926 11.10030 38.77862 1.000 15.28809 135 VAL D CA 1
ATOM 15225 C C . VAL D 1 156 ? 117.97073 12.44357 38.37627 1.000 15.53196 135 VAL D C 1
ATOM 15226 O O . VAL D 1 156 ? 117.36484 13.50414 38.59029 1.000 15.98086 135 VAL D O 1
ATOM 15230 N N . MET D 1 157 ? 119.16728 12.40462 37.78794 1.000 15.25732 136 MET D N 1
ATOM 15231 C CA . MET D 1 157 ? 119.89800 13.60904 37.42796 1.000 15.63201 136 MET D CA 1
ATOM 15232 C C . MET D 1 157 ? 120.18642 13.72986 35.93684 1.000 16.03015 136 MET D C 1
ATOM 15233 O O . MET D 1 157 ? 120.75616 14.74660 35.51605 1.000 16.11654 136 MET D O 1
ATOM 15238 N N . MET D 1 158 ? 119.83518 12.72663 35.12988 1.000 16.05383 137 MET D N 1
ATOM 15239 C CA . MET D 1 158 ? 120.01108 12.80655 33.68566 1.000 16.09964 137 MET D CA 1
ATOM 15240 C C . MET D 1 158 ? 118.76666 12.27862 32.98743 1.000 15.93050 137 MET D C 1
ATOM 15241 O O . MET D 1 158 ? 118.17666 11.27800 33.41013 1.000 15.75226 137 MET D O 1
ATOM 15246 N N . THR D 1 159 ? 118.36326 12.97270 31.92920 1.000 15.57504 138 THR D N 1
ATOM 15247 C CA . THR D 1 159 ? 117.22277 12.57869 31.11241 1.000 15.54750 138 THR D CA 1
ATOM 15248 C C . THR D 1 159 ? 117.57710 12.81741 29.64764 1.000 15.80882 138 THR D C 1
ATOM 15249 O O . THR D 1 159 ? 118.62655 13.40616 29.35827 1.000 15.57970 138 THR D O 1
ATOM 15253 N N . PRO D 1 160 ? 116.74382 12.38794 28.69123 1.000 15.79703 139 PRO D N 1
ATOM 15254 C CA . PRO D 1 160 ? 117.03563 12.70026 27.28385 1.000 15.98336 139 PRO D CA 1
ATOM 15255 C C . PRO D 1 160 ? 116.95354 14.17995 26.95245 1.000 16.27195 139 PRO D C 1
ATOM 15256 O O . PRO D 1 160 ? 117.42487 14.57269 25.87855 1.000 16.11970 139 PRO D O 1
ATOM 15260 N N . GLU D 1 161 ? 116.37133 15.01277 27.82081 1.000 16.30550 140 GLU D N 1
ATOM 15261 C CA . GLU D 1 161 ? 116.22559 16.43088 27.53052 1.000 16.30284 140 GLU D CA 1
ATOM 15262 C C . GLU D 1 161 ? 116.93618 17.36132 28.50380 1.000 15.94403 140 GLU D C 1
ATOM 15263 O O . GLU D 1 161 ? 117.12253 18.53509 28.16694 1.000 16.36911 140 GLU D O 1
ATOM 15269 N N . MET D 1 162 ? 117.33151 16.89616 29.68618 1.000 15.60746 141 MET D N 1
ATOM 15270 C CA . MET D 1 162 ? 117.95708 17.79976 30.64389 1.000 15.70866 141 MET D CA 1
ATOM 15271 C C . MET D 1 162 ? 118.83109 16.99977 31.60109 1.000 15.24512 141 MET D C 1
ATOM 15272 O O . MET D 1 162 ? 118.73062 15.77256 31.69827 1.000 14.29313 141 MET D O 1
ATOM 15277 N N . LEU D 1 163 ? 119.68734 17.72078 32.31978 1.000 15.28840 142 LEU D N 1
ATOM 15278 C CA . LEU D 1 163 ? 120.53795 17.09338 33.32089 1.000 15.15980 142 LEU D CA 1
ATOM 15279 C C . LEU D 1 163 ? 120.80476 18.08334 34.44029 1.000 15.30298 142 LEU D C 1
ATOM 15280 O O . LEU D 1 163 ? 120.70087 19.29904 34.26616 1.000 15.40110 142 LEU D O 1
ATOM 15285 N N . ASN D 1 164 ? 121.19346 17.53190 35.58524 1.000 15.50484 143 ASN D N 1
ATOM 15286 C CA . ASN D 1 164 ? 121.43665 18.28109 36.81169 1.000 15.73446 143 ASN D CA 1
ATOM 15287 C C . ASN D 1 164 ? 122.81466 17.85552 37.30164 1.000 16.08484 143 ASN D C 1
ATOM 15288 O O . ASN D 1 164 ? 123.01858 16.68806 37.64520 1.000 14.80234 143 ASN D O 1
ATOM 15293 N N . LEU D 1 165 ? 123.77426 18.77703 37.26649 1.000 16.73545 144 LEU D N 1
ATOM 15294 C CA . LEU D 1 165 ? 125.13371 18.50694 37.72033 1.000 16.05079 144 LEU D CA 1
ATOM 15295 C C . LEU D 1 165 ? 125.32991 19.15288 39.08418 1.000 15.70304 144 LEU D C 1
ATOM 15296 O O . LEU D 1 165 ? 125.27176 20.38227 39.20946 1.000 15.85457 144 LEU D O 1
ATOM 15301 N N . GLN D 1 166 ? 125.55348 18.32343 40.10108 1.000 15.48725 145 GLN D N 1
ATOM 15302 C CA . GLN D 1 166 ? 125.88638 18.78465 41.44353 1.000 15.59365 145 GLN D CA 1
ATOM 15303 C C . GLN D 1 166 ? 127.35238 18.44534 41.66243 1.000 15.48585 145 GLN D C 1
ATOM 15304 O O . GLN D 1 166 ? 127.71799 17.26416 41.69855 1.000 14.86063 145 GLN D O 1
ATOM 15310 N N . TRP D 1 167 ? 128.19114 19.47960 41.78160 1.000 15.76373 146 TRP D N 1
ATOM 15311 C CA . TRP D 1 167 ? 129.63523 19.26546 41.72107 1.000 15.87243 146 TRP D CA 1
ATOM 15312 C C . TRP D 1 167 ? 130.15728 18.41405 42.87423 1.000 15.42176 146 TRP D C 1
ATOM 15313 O O . TRP D 1 167 ? 131.22760 17.80944 42.74643 1.000 15.07967 146 TRP D O 1
ATOM 15324 N N . ASN D 1 168 ? 129.43973 18.34168 43.99566 1.000 15.13398 147 ASN D N 1
ATOM 15325 C CA . ASN D 1 168 ? 129.89860 17.45806 45.06582 1.000 14.87769 147 ASN D CA 1
ATOM 15326 C C . ASN D 1 168 ? 129.89157 15.99705 44.62557 1.000 14.53441 147 ASN D C 1
ATOM 15327 O O . ASN D 1 168 ? 130.69102 15.20121 45.12893 1.000 13.90696 147 ASN D O 1
ATOM 15332 N N . THR D 1 169 ? 129.00786 15.62225 43.68637 1.000 14.66285 148 THR D N 1
ATOM 15333 C CA . THR D 1 169 ? 128.98708 14.23924 43.21281 1.000 14.80659 148 THR D CA 1
ATOM 15334 C C . THR D 1 169 ? 130.15074 13.93037 42.28242 1.000 15.17140 148 THR D C 1
ATOM 15335 O O . THR D 1 169 ? 130.46361 12.75166 42.06811 1.000 14.44766 148 THR D O 1
ATOM 15339 N N . THR D 1 170 ? 130.80339 14.95948 41.74657 1.000 15.25589 149 THR D N 1
ATOM 15340 C CA . THR D 1 170 ? 131.88834 14.79400 40.79069 1.000 15.83774 149 THR D CA 1
ATOM 15341 C C . THR D 1 170 ? 133.16159 15.46750 41.28636 1.000 16.45966 149 THR D C 1
ATOM 15342 O O . THR D 1 170 ? 133.81611 16.18850 40.52648 1.000 17.02368 149 THR D O 1
ATOM 15346 N N . ALA D 1 171 ? 133.52522 15.25035 42.55047 1.000 16.46624 150 ALA D N 1
ATOM 15347 C CA . ALA D 1 171 ? 134.68469 15.93098 43.10482 1.000 16.83569 150 ALA D CA 1
ATOM 15348 C C . ALA D 1 171 ? 135.37387 15.05053 44.13696 1.000 16.71323 150 ALA D C 1
ATOM 15349 O O . ALA D 1 171 ? 134.71682 14.38287 44.94104 1.000 16.18933 150 ALA D O 1
ATOM 15351 N N . LEU D 1 172 ? 136.70026 15.03625 44.07939 1.000 16.70328 151 LEU D N 1
ATOM 15352 C CA . LEU D 1 172 ? 137.55141 14.58859 45.17415 1.000 16.62183 151 LEU D CA 1
ATOM 15353 C C . LEU D 1 172 ? 138.45992 15.75019 45.53083 1.000 17.02899 151 LEU D C 1
ATOM 15354 O O . LEU D 1 172 ? 138.94872 16.44998 44.64140 1.000 17.73144 151 LEU D O 1
ATOM 15359 N N . TYR D 1 173 ? 138.68022 15.96838 46.82342 1.000 17.26113 152 TYR D N 1
ATOM 15360 C CA . TYR D 1 173 ? 139.48394 17.10790 47.23204 1.000 17.49593 152 TYR D CA 1
ATOM 15361 C C . TYR D 1 173 ? 140.37993 16.70952 48.39468 1.000 17.95863 152 TYR D C 1
ATOM 15362 O O . TYR D 1 173 ? 140.04196 15.79851 49.16140 1.000 18.22510 152 TYR D O 1
ATOM 15371 N N . PRO D 1 174 ? 141.53010 17.36317 48.54287 1.000 18.28444 153 PRO D N 1
ATOM 15372 C CA . PRO D 1 174 ? 142.49305 16.92818 49.56492 1.000 18.02830 153 PRO D CA 1
ATOM 15373 C C . PRO D 1 174 ? 141.98198 17.15992 50.97579 1.000 18.12767 153 PRO D C 1
ATOM 15374 O O . PRO D 1 174 ? 141.44110 18.22027 51.29700 1.000 18.16104 153 PRO D O 1
ATOM 15378 N N . ALA D 1 175 ? 142.19297 16.16251 51.82773 1.000 18.07245 154 ALA D N 1
ATOM 15379 C CA . ALA D 1 175 ? 141.94545 16.34166 53.24759 1.000 17.47834 154 ALA D CA 1
ATOM 15380 C C . ALA D 1 175 ? 142.98446 17.29241 53.83948 1.000 17.24833 154 ALA D C 1
ATOM 15381 O O . ALA D 1 175 ? 144.07023 17.48971 53.28780 1.000 16.77188 154 ALA D O 1
ATOM 15383 N N . GLY D 1 176 ? 142.63163 17.89335 54.96894 1.000 17.59744 155 GLY D N 1
ATOM 15384 C CA . GLY D 1 176 ? 143.54744 18.73261 55.71728 1.000 18.15979 155 GLY D CA 1
ATOM 15385 C C . GLY D 1 176 ? 143.37269 20.22101 55.51240 1.000 18.54651 155 GLY D C 1
ATOM 15386 O O . GLY D 1 176 ? 144.11308 21.00552 56.12359 1.000 18.62030 155 GLY D O 1
ATOM 15387 N N . TYR D 1 177 ? 142.41008 20.63493 54.69321 1.000 18.69584 156 TYR D N 1
ATOM 15388 C CA . TYR D 1 177 ? 142.21777 22.03104 54.33481 1.000 20.02197 156 TYR D CA 1
ATOM 15389 C C . TYR D 1 177 ? 140.76419 22.43472 54.52628 1.000 19.75795 156 TYR D C 1
ATOM 15390 O O . TYR D 1 177 ? 139.85210 21.67573 54.18627 1.000 18.80938 156 TYR D O 1
ATOM 15399 N N . PHE D 1 178 ? 140.55372 23.64317 55.04918 1.000 19.64656 157 PHE D N 1
ATOM 15400 C CA . PHE D 1 178 ? 139.25935 24.29701 54.90988 1.000 19.64438 157 PHE D CA 1
ATOM 15401 C C . PHE D 1 178 ? 138.87053 24.33952 53.43692 1.000 19.05863 157 PHE D C 1
ATOM 15402 O O . PHE D 1 178 ? 139.69012 24.68190 52.58161 1.000 18.78981 157 PHE D O 1
ATOM 15410 N N . ALA D 1 179 ? 137.62043 23.96937 53.14133 1.000 18.72348 158 ALA D N 1
ATOM 15411 C CA . ALA D 1 179 ? 137.18743 23.90849 51.74718 1.000 19.15683 158 ALA D CA 1
ATOM 15412 C C . ALA D 1 179 ? 137.31026 25.26113 51.05718 1.000 20.14472 158 ALA D C 1
ATOM 15413 O O . ALA D 1 179 ? 137.60635 25.32193 49.85739 1.000 20.04798 158 ALA D O 1
ATOM 15415 N N . ARG D 1 180 ? 137.07439 26.35419 51.78652 1.000 21.38386 159 ARG D N 1
ATOM 15416 C CA . ARG D 1 180 ? 137.14440 27.67473 51.17192 1.000 23.08741 159 ARG D CA 1
ATOM 15417 C C . ARG D 1 180 ? 138.56053 28.05826 50.76013 1.000 22.71993 159 ARG D C 1
ATOM 15418 O O . ARG D 1 180 ? 138.72566 28.96849 49.94066 1.000 22.81226 159 ARG D O 1
ATOM 15426 N N . ASN D 1 181 ? 139.58199 27.38575 51.29707 1.000 22.36708 160 ASN D N 1
ATOM 15427 C CA . ASN D 1 181 ? 140.96907 27.69940 50.96394 1.000 22.47528 160 ASN D CA 1
ATOM 15428 C C . ASN D 1 181 ? 141.44693 27.01326 49.69439 1.000 21.65921 160 ASN D C 1
ATOM 15429 O O . ASN D 1 181 ? 142.55417 27.30586 49.22881 1.000 21.77016 160 ASN D O 1
ATOM 15434 N N . ILE D 1 182 ? 140.65861 26.10087 49.14051 1.000 20.42569 161 ILE D N 1
ATOM 15435 C CA . ILE D 1 182 ? 141.04413 25.34904 47.95575 1.000 19.15206 161 ILE D CA 1
ATOM 15436 C C . ILE D 1 182 ? 140.48676 26.08541 46.74379 1.000 20.06235 161 ILE D C 1
ATOM 15437 O O . ILE D 1 182 ? 139.27000 26.13813 46.54987 1.000 20.29612 161 ILE D O 1
ATOM 15442 N N . LYS D 1 183 ? 141.36975 26.66063 45.93123 1.000 20.85210 162 LYS D N 1
ATOM 15443 C CA . LYS D 1 183 ? 140.93885 27.23743 44.66561 1.000 21.88236 162 LYS D CA 1
ATOM 15444 C C . LYS D 1 183 ? 140.66958 26.11508 43.67212 1.000 20.47768 162 LYS D C 1
ATOM 15445 O O . LYS D 1 183 ? 141.49745 25.21571 43.49721 1.000 19.92777 162 LYS D O 1
ATOM 15451 N N . ALA D 1 184 ? 139.51627 26.16931 43.01564 1.000 19.85335 163 ALA D N 1
ATOM 15452 C CA . ALA D 1 184 ? 139.13437 25.15463 42.05059 1.000 19.29812 163 ALA D CA 1
ATOM 15453 C C . ALA D 1 184 ? 138.88394 25.79734 40.69580 1.000 19.68196 163 ALA D C 1
ATOM 15454 O O . ALA D 1 184 ? 138.64835 27.00410 40.58386 1.000 19.73124 163 ALA D O 1
ATOM 15456 N N A GLN D 1 185 ? 138.96700 24.99110 39.63997 0.616 19.13937 164 GLN D N 1
ATOM 15457 N N B GLN D 1 185 ? 138.92584 24.94971 39.67408 0.384 19.30200 164 GLN D N 1
ATOM 15458 C CA A GLN D 1 185 ? 138.53830 25.44174 38.31966 0.616 16.32806 164 GLN D CA 1
ATOM 15459 C CA B GLN D 1 185 ? 138.62483 25.33703 38.30629 0.384 16.31941 164 GLN D CA 1
ATOM 15460 C C A GLN D 1 185 ? 137.89632 24.27442 37.59437 0.616 18.66641 164 GLN D C 1
ATOM 15461 C C B GLN D 1 185 ? 137.85546 24.18078 37.69165 0.384 18.73728 164 GLN D C 1
ATOM 15462 O O A GLN D 1 185 ? 138.55087 23.25992 37.33565 0.616 18.80545 164 GLN D O 1
ATOM 15463 O O B GLN D 1 185 ? 138.35681 23.05169 37.66004 0.384 18.78862 164 GLN D O 1
ATOM 15474 N N . ALA D 1 186 ? 136.62718 24.43974 37.25041 1.000 18.43103 165 ALA D N 1
ATOM 15475 C CA . ALA D 1 186 ? 135.78197 23.38180 36.73021 1.000 18.39292 165 ALA D CA 1
ATOM 15476 C C . ALA D 1 186 ? 135.53513 23.55308 35.23783 1.000 18.79633 165 ALA D C 1
ATOM 15477 O O . ALA D 1 186 ? 135.55772 24.66604 34.70221 1.000 16.30195 165 ALA D O 1
ATOM 15479 N N . SER D 1 187 ? 135.29186 22.42834 34.57641 1.000 18.35464 166 SER D N 1
ATOM 15480 C CA . SER D 1 187 ? 134.80301 22.42664 33.20776 1.000 18.84815 166 SER D CA 1
ATOM 15481 C C . SER D 1 187 ? 133.82455 21.27205 33.06152 1.000 18.18374 166 SER D C 1
ATOM 15482 O O . SER D 1 187 ? 133.85640 20.30754 33.82997 1.000 18.07391 166 SER D O 1
ATOM 15485 N N . VAL D 1 188 ? 132.92233 21.39126 32.08771 1.000 18.13187 167 VAL D N 1
ATOM 15486 C CA . VAL D 1 188 ? 131.94740 20.34404 31.81247 1.000 17.53936 167 VAL D CA 1
ATOM 15487 C C . VAL D 1 188 ? 131.72123 20.27197 30.30928 1.000 17.19554 167 VAL D C 1
ATOM 15488 O O . VAL D 1 188 ? 131.63201 21.30223 29.63114 1.000 16.52868 167 VAL D O 1
ATOM 15492 N N . THR D 1 189 ? 131.66066 19.04763 29.78816 1.000 16.71646 168 THR D N 1
ATOM 15493 C CA . THR D 1 189 ? 131.28077 18.79185 28.40321 1.000 16.95593 168 THR D CA 1
ATOM 15494 C C . THR D 1 189 ? 129.81958 18.35184 28.37834 1.000 16.75666 168 THR D C 1
ATOM 15495 O O . THR D 1 189 ? 129.45256 17.36247 29.02130 1.000 16.25375 168 THR D O 1
ATOM 15499 N N . LEU D 1 190 ? 128.99009 19.09512 27.64837 1.000 16.81202 169 LEU D N 1
ATOM 15500 C CA . LEU D 1 190 ? 127.54418 18.94414 27.59585 1.000 17.22194 169 LEU D CA 1
ATOM 15501 C C . LEU D 1 190 ? 127.12408 18.13087 26.37776 1.000 17.01759 169 LEU D C 1
ATOM 15502 O O . LEU D 1 190 ? 127.86572 18.03888 25.39497 1.000 17.04503 169 LEU D O 1
ATOM 15507 N N . PRO D 1 191 ? 125.93536 17.52241 26.40732 1.000 17.10746 170 PRO D N 1
ATOM 15508 C CA . PRO D 1 191 ? 125.34663 16.99842 25.16831 1.000 17.11264 170 PRO D CA 1
ATOM 15509 C C . PRO D 1 191 ? 125.29290 18.09833 24.11635 1.000 17.84997 170 PRO D C 1
ATOM 15510 O O . PRO D 1 191 ? 125.10702 19.27461 24.43622 1.000 17.61345 170 PRO D O 1
ATOM 15514 N N . ALA D 1 192 ? 125.45227 17.70110 22.85527 1.000 18.61746 171 ALA D N 1
ATOM 15515 C CA . ALA D 1 192 ? 125.65420 18.65262 21.76562 1.000 19.21308 171 ALA D CA 1
ATOM 15516 C C . ALA D 1 192 ? 124.56573 19.71915 21.72852 1.000 19.48008 171 ALA D C 1
ATOM 15517 O O . ALA D 1 192 ? 123.37131 19.41082 21.69894 1.000 19.67403 171 ALA D O 1
ATOM 15519 N N . GLY D 1 193 ? 124.98616 20.98115 21.76737 1.000 19.79738 172 GLY D N 1
ATOM 15520 C CA . GLY D 1 193 ? 124.07090 22.08680 21.60832 1.000 20.59488 172 GLY D CA 1
ATOM 15521 C C . GLY D 1 193 ? 123.21036 22.42086 22.80936 1.000 20.24634 172 GLY D C 1
ATOM 15522 O O . GLY D 1 193 ? 122.39075 23.34203 22.71420 1.000 20.57246 172 GLY D O 1
ATOM 15523 N N . TRP D 1 194 ? 123.35135 21.71416 23.93074 1.000 19.09659 173 TRP D N 1
ATOM 15524 C CA . TRP D 1 194 ? 122.47946 21.98829 25.06519 1.000 18.71517 173 TRP D CA 1
ATOM 15525 C C . TRP D 1 194 ? 122.80787 23.34736 25.67839 1.000 18.43378 173 TRP D C 1
ATOM 15526 O O . TRP D 1 194 ? 123.95913 23.79619 25.67877 1.000 18.75016 173 TRP D O 1
ATOM 15537 N N . SER D 1 195 ? 121.77142 24.00670 26.19132 1.000 17.59083 174 SER D N 1
ATOM 15538 C CA . SER D 1 195 ? 121.93816 25.20915 26.98893 1.000 17.62784 174 SER D CA 1
ATOM 15539 C C . SER D 1 195 ? 122.21486 24.82488 28.44081 1.000 17.39912 174 SER D C 1
ATOM 15540 O O . SER D 1 195 ? 121.94192 23.70326 28.86773 1.000 15.73150 174 SER D O 1
ATOM 15543 N N . TYR D 1 196 ? 122.76118 25.76998 29.20446 1.000 17.88061 175 TYR D N 1
ATOM 15544 C CA . TYR D 1 196 ? 123.08137 25.49491 30.60042 1.000 17.64374 175 TYR D CA 1
ATOM 15545 C C . TYR D 1 196 ? 122.91558 26.76733 31.41409 1.000 17.32887 175 TYR D C 1
ATOM 15546 O O . TYR D 1 196 ? 122.92465 27.87407 30.87523 1.000 16.92845 175 TYR D O 1
ATOM 15555 N N . ALA D 1 197 ? 122.80354 26.59831 32.73138 1.000 17.25782 176 ALA D N 1
ATOM 15556 C CA . ALA D 1 197 ? 122.71474 27.73870 33.63298 1.000 17.30875 176 ALA D CA 1
ATOM 15557 C C . ALA D 1 197 ? 123.31155 27.36761 34.98016 1.000 17.63421 176 ALA D C 1
ATOM 15558 O O . ALA D 1 197 ? 123.11547 26.25093 35.46422 1.000 17.03222 176 ALA D O 1
ATOM 15560 N N . THR D 1 198 ? 124.03388 28.31592 35.57301 1.000 18.28939 177 THR D N 1
ATOM 15561 C CA . THR D 1 198 ? 124.68214 28.15741 36.86853 1.000 18.08745 177 THR D CA 1
ATOM 15562 C C . THR D 1 198 ? 125.10063 29.53964 37.34057 1.000 18.38554 177 THR D C 1
ATOM 15563 O O . THR D 1 198 ? 125.32973 30.43544 36.52249 1.000 19.22957 177 THR D O 1
ATOM 15567 N N . ALA D 1 199 ? 125.17731 29.71293 38.66373 1.000 18.00820 178 ALA D N 1
ATOM 15568 C CA . ALA D 1 199 ? 125.69473 30.96826 39.19955 1.000 18.84144 178 ALA D CA 1
ATOM 15569 C C . ALA D 1 199 ? 127.18600 31.11013 38.95110 1.000 19.27700 178 ALA D C 1
ATOM 15570 O O . ALA D 1 199 ? 127.69883 32.23212 38.95300 1.000 19.71936 178 ALA D O 1
ATOM 15572 N N . MET D 1 200 ? 127.88363 30.00083 38.72022 1.000 19.74488 179 MET D N 1
ATOM 15573 C CA . MET D 1 200 ? 129.32386 30.03885 38.51106 1.000 19.82680 179 MET D CA 1
ATOM 15574 C C . MET D 1 200 ? 129.63792 30.69970 37.17443 1.000 20.65049 179 MET D C 1
ATOM 15575 O O . MET D 1 200 ? 129.00439 30.41104 36.15505 1.000 20.39555 179 MET D O 1
ATOM 15580 N N A GLU D 1 201 ? 130.63218 31.58139 37.18522 0.529 21.32654 180 GLU D N 1
ATOM 15581 N N B GLU D 1 201 ? 130.60684 31.61511 37.18701 0.471 21.33875 180 GLU D N 1
ATOM 15582 C CA A GLU D 1 201 ? 130.93022 32.41268 36.02853 0.529 21.73223 180 GLU D CA 1
ATOM 15583 C CA B GLU D 1 201 ? 130.89430 32.41973 36.00585 0.471 21.84801 180 GLU D CA 1
ATOM 15584 C C A GLU D 1 201 ? 131.66332 31.60717 34.95863 0.529 21.73402 180 GLU D C 1
ATOM 15585 C C B GLU D 1 201 ? 131.63660 31.59677 34.96179 0.471 21.73301 180 GLU D C 1
ATOM 15586 O O A GLU D 1 201 ? 132.63029 30.89490 35.25315 0.529 21.45215 180 GLU D O 1
ATOM 15587 O O B GLU D 1 201 ? 132.58889 30.87497 35.27861 0.471 21.45783 180 GLU D O 1
ATOM 15598 N N . THR D 1 202 ? 131.19823 31.72170 33.71433 1.000 21.52653 181 THR D N 1
ATOM 15599 C CA . THR D 1 202 ? 131.82870 31.03533 32.60126 1.000 21.38254 181 THR D CA 1
ATOM 15600 C C . THR D 1 202 ? 133.03975 31.81783 32.11247 1.000 22.35879 181 THR D C 1
ATOM 15601 O O . THR D 1 202 ? 133.00171 33.04615 31.99155 1.000 22.27082 181 THR D O 1
ATOM 15605 N N . GLU D 1 203 ? 134.12430 31.09921 31.84335 1.000 23.60100 182 GLU D N 1
ATOM 15606 C CA . GLU D 1 203 ? 135.27333 31.69631 31.18203 1.000 26.13106 182 GLU D CA 1
ATOM 15607 C C . GLU D 1 203 ? 135.11248 31.63692 29.66796 1.000 24.28516 182 GLU D C 1
ATOM 15608 O O . GLU D 1 203 ? 135.25603 32.65426 28.98241 1.000 23.28314 182 GLU D O 1
ATOM 15614 N N . ARG D 1 204 ? 134.78676 30.45922 29.14074 1.000 23.21192 183 ARG D N 1
ATOM 15615 C CA . ARG D 1 204 ? 134.55135 30.29318 27.71349 1.000 23.33650 183 ARG D CA 1
ATOM 15616 C C . ARG D 1 204 ? 133.81506 28.98130 27.47578 1.000 21.61811 183 ARG D C 1
ATOM 15617 O O . ARG D 1 204 ? 133.90840 28.04511 28.27555 1.000 20.75667 183 ARG D O 1
ATOM 15625 N N . ARG D 1 205 ? 133.04242 28.94367 26.39300 1.000 21.39440 184 ARG D N 1
ATOM 15626 C CA . ARG D 1 205 ? 132.47100 27.70831 25.86947 1.000 20.75928 184 ARG D CA 1
ATOM 15627 C C . ARG D 1 205 ? 133.04945 27.47679 24.48497 1.000 21.55353 184 ARG D C 1
ATOM 15628 O O . ARG D 1 205 ? 132.88217 28.31541 23.59574 1.000 21.75956 184 ARG D O 1
ATOM 15636 N N . VAL D 1 206 ? 133.72373 26.34867 24.30066 1.000 21.92009 185 VAL D N 1
ATOM 15637 C CA . VAL D 1 206 ? 134.29999 25.98342 23.01127 1.000 22.26880 185 VAL D CA 1
ATOM 15638 C C . VAL D 1 206 ? 133.58393 24.72704 22.55215 1.000 21.73369 185 VAL D C 1
ATOM 15639 O O . VAL D 1 206 ? 133.79961 23.64132 23.10587 1.000 21.44095 185 VAL D O 1
ATOM 15643 N N . GLY D 1 207 ? 132.74254 24.87004 21.53742 1.000 21.36179 186 GLY D N 1
ATOM 15644 C CA . GLY D 1 207 ? 131.86513 23.78063 21.16250 1.000 20.83752 186 GLY D CA 1
ATOM 15645 C C . GLY D 1 207 ? 130.90320 23.50143 22.29859 1.000 20.02172 186 GLY D C 1
ATOM 15646 O O . GLY D 1 207 ? 130.09140 24.35534 22.67851 1.000 20.30064 186 GLY D O 1
ATOM 15647 N N . ASP D 1 208 ? 131.00024 22.30777 22.88089 1.000 18.37571 187 ASP D N 1
ATOM 15648 C CA . ASP D 1 208 ? 130.12844 21.91141 23.97699 1.000 18.03921 187 ASP D CA 1
ATOM 15649 C C . ASP D 1 208 ? 130.87934 21.72428 25.28805 1.000 17.85471 187 ASP D C 1
ATOM 15650 O O . ASP D 1 208 ? 130.32577 21.15630 26.23282 1.000 17.56049 187 ASP D O 1
ATOM 15655 N N . THR D 1 209 ? 132.11462 22.20360 25.36981 1.000 18.13131 188 THR D N 1
ATOM 15656 C CA . THR D 1 209 ? 132.89500 22.14927 26.59600 1.000 18.09801 188 THR D CA 1
ATOM 15657 C C . THR D 1 209 ? 132.91132 23.54089 27.21047 1.000 17.92658 188 THR D C 1
ATOM 15658 O O . THR D 1 209 ? 133.41526 24.48793 26.59690 1.000 18.75051 188 THR D O 1
ATOM 15662 N N . VAL D 1 210 ? 132.34040 23.66171 28.40561 1.000 17.52905 189 VAL D N 1
ATOM 15663 C CA . VAL D 1 210 ? 132.26542 24.92394 29.12959 1.000 18.05187 189 VAL D CA 1
ATOM 15664 C C . VAL D 1 210 ? 133.40266 24.94325 30.13670 1.000 18.82214 189 VAL D C 1
ATOM 15665 O O . VAL D 1 210 ? 133.49876 24.05022 30.98449 1.000 18.03152 189 VAL D O 1
ATOM 15669 N N . THR D 1 211 ? 134.26290 25.95110 30.05035 1.000 19.40029 190 THR D N 1
ATOM 15670 C CA . THR D 1 211 ? 135.30520 26.16778 31.04381 1.000 19.70573 190 THR D CA 1
ATOM 15671 C C . THR D 1 211 ? 134.86737 27.31748 31.93901 1.000 19.93560 190 THR D C 1
ATOM 15672 O O . THR D 1 211 ? 134.57802 28.41418 31.44970 1.000 20.32055 190 THR D O 1
ATOM 15676 N N . PHE D 1 212 ? 134.82394 27.06872 33.24057 1.000 19.85323 191 PHE D N 1
ATOM 15677 C CA . PHE D 1 212 ? 134.43710 28.10257 34.18341 1.000 19.85742 191 PHE D CA 1
ATOM 15678 C C . PHE D 1 212 ? 135.67056 28.80783 34.73491 1.000 20.57252 191 PHE D C 1
ATOM 15679 O O . PHE D 1 212 ? 136.78523 28.27571 34.73005 1.000 20.85616 191 PHE D O 1
ATOM 15687 N N . LYS D 1 213 ? 135.45803 30.03254 35.19726 1.000 21.62618 192 LYS D N 1
ATOM 15688 C CA . LYS D 1 213 ? 136.51862 30.77149 35.84354 1.000 23.30739 192 LYS D CA 1
ATOM 15689 C C . LYS D 1 213 ? 136.85710 30.11069 37.17858 1.000 22.46938 192 LYS D C 1
ATOM 15690 O O . LYS D 1 213 ? 136.03083 29.39228 37.75044 1.000 21.35512 192 LYS D O 1
ATOM 15696 N N . PRO D 1 214 ? 138.08276 30.29867 37.67119 1.000 22.54084 193 PRO D N 1
ATOM 15697 C CA . PRO D 1 214 ? 138.43259 29.74542 38.98372 1.000 22.26779 193 PRO D CA 1
ATOM 15698 C C . PRO D 1 214 ? 137.46951 30.23384 40.05266 1.000 22.10569 193 PRO D C 1
ATOM 15699 O O . PRO D 1 214 ? 136.94106 31.34656 39.98457 1.000 21.83893 193 PRO D O 1
ATOM 15703 N N . ILE D 1 215 ? 137.23838 29.37595 41.04547 1.000 21.75770 194 ILE D N 1
ATOM 15704 C CA . ILE D 1 215 ? 136.29553 29.66964 42.11649 1.000 21.60122 194 ILE D CA 1
ATOM 15705 C C . ILE D 1 215 ? 136.72128 28.84491 43.31998 1.000 21.26298 194 ILE D C 1
ATOM 15706 O O . ILE D 1 215 ? 137.31713 27.77528 43.17266 1.000 20.86275 194 ILE D O 1
ATOM 15711 N N . ASP D 1 216 ? 136.44163 29.35514 44.51741 1.000 21.37288 195 ASP D N 1
ATOM 15712 C CA . ASP D 1 216 ? 136.76127 28.59436 45.72024 1.000 21.14764 195 ASP D CA 1
ATOM 15713 C C . ASP D 1 216 ? 135.95385 27.30195 45.75031 1.000 20.42056 195 ASP D C 1
ATOM 15714 O O . ASP D 1 216 ? 134.80447 27.25931 45.30472 1.000 19.93903 195 ASP D O 1
ATOM 15719 N N . PHE D 1 217 ? 136.56390 26.23719 46.28118 1.000 19.88097 196 PHE D N 1
ATOM 15720 C CA . PHE D 1 217 ? 135.94352 24.91873 46.18398 1.000 18.78784 196 PHE D CA 1
ATOM 15721 C C . PHE D 1 217 ? 134.59357 24.86230 46.89084 1.000 18.44822 196 PHE D C 1
ATOM 15722 O O . PHE D 1 217 ? 133.69204 24.14464 46.43969 1.000 17.69769 196 PHE D O 1
ATOM 15730 N N . ASP D 1 218 ? 134.42497 25.59470 47.99562 1.000 18.63121 197 ASP D N 1
ATOM 15731 C CA . ASP D 1 218 ? 133.12539 25.56690 48.66069 1.000 18.65804 197 ASP D CA 1
ATOM 15732 C C . ASP D 1 218 ? 132.04152 26.19424 47.78813 1.000 18.84736 197 ASP D C 1
ATOM 15733 O O . ASP D 1 218 ? 130.91466 25.68513 47.73340 1.000 18.39840 197 ASP D O 1
ATOM 15738 N N . ASP D 1 219 ? 132.36164 27.28907 47.08976 1.000 19.11509 198 ASP D N 1
ATOM 15739 C CA . ASP D 1 219 ? 131.39744 27.87298 46.15973 1.000 19.27526 198 ASP D CA 1
ATOM 15740 C C . ASP D 1 219 ? 131.15144 26.98451 44.94761 1.000 18.51398 198 ASP D C 1
ATOM 15741 O O . ASP D 1 219 ? 130.04570 27.00217 44.39295 1.000 18.66580 198 ASP D O 1
ATOM 15746 N N . LEU D 1 220 ? 132.15906 26.22334 44.50497 1.000 17.90255 199 LEU D N 1
ATOM 15747 C CA . LEU D 1 220 ? 131.93383 25.28710 43.40411 1.000 17.32537 199 LEU D CA 1
ATOM 15748 C C . LEU D 1 220 ? 130.84809 24.28183 43.76088 1.000 16.93364 199 LEU D C 1
ATOM 15749 O O . LEU D 1 220 ? 129.88771 24.09195 43.00248 1.000 16.95865 199 LEU D O 1
ATOM 15754 N N . VAL D 1 221 ? 130.97845 23.63281 44.92215 1.000 16.64094 200 VAL D N 1
ATOM 15755 C CA . VAL D 1 221 ? 129.93774 22.71628 45.37850 1.000 16.28205 200 VAL D CA 1
ATOM 15756 C C . VAL D 1 221 ? 128.59930 23.43548 45.47692 1.000 16.36454 200 VAL D C 1
ATOM 15757 O O . VAL D 1 221 ? 127.54304 22.84309 45.21856 1.000 16.01231 200 VAL D O 1
ATOM 15761 N N . ASP D 1 222 ? 128.62273 24.72481 45.80950 1.000 16.90021 201 ASP D N 1
ATOM 15762 C CA . ASP D 1 222 ? 127.42008 25.52630 45.97276 1.000 16.95781 201 ASP D CA 1
ATOM 15763 C C . ASP D 1 222 ? 126.93647 26.15205 44.66700 1.000 16.85787 201 ASP D C 1
ATOM 15764 O O . ASP D 1 222 ? 126.01505 26.97461 44.69729 1.000 16.22895 201 ASP D O 1
ATOM 15769 N N . SER D 1 223 ? 127.51719 25.77766 43.52308 1.000 16.76364 202 SER D N 1
ATOM 15770 C CA . SER D 1 223 ? 127.16719 26.36226 42.22593 1.000 17.27756 202 SER D CA 1
ATOM 15771 C C . SER D 1 223 ? 126.72263 25.27467 41.25002 1.000 17.23688 202 SER D C 1
ATOM 15772 O O . SER D 1 223 ? 127.39066 25.02424 40.23689 1.000 17.75070 202 SER D O 1
ATOM 15775 N N . PRO D 1 224 ? 125.59768 24.61532 41.52088 1.000 17.26077 203 PRO D N 1
ATOM 15776 C CA . PRO D 1 224 ? 125.12249 23.55332 40.62405 1.000 16.83565 203 PRO D CA 1
ATOM 15777 C C . PRO D 1 224 ? 124.78824 24.09601 39.24347 1.000 17.22069 203 PRO D C 1
ATOM 15778 O O . PRO D 1 224 ? 124.65026 25.30197 39.02636 1.000 15.32055 203 PRO D O 1
ATOM 15782 N N . MET D 1 225 ? 124.64660 23.17258 38.29548 1.000 17.16882 204 MET D N 1
ATOM 15783 C CA . MET D 1 225 ? 124.30500 23.50987 36.91877 1.000 16.73824 204 MET D CA 1
ATOM 15784 C C . MET D 1 225 ? 123.11274 22.68136 36.47253 1.000 16.46868 204 MET D C 1
ATOM 15785 O O . MET D 1 225 ? 123.05691 21.47744 36.74296 1.000 16.43336 204 MET D O 1
ATOM 15790 N N . PHE D 1 226 ? 122.14454 23.33567 35.83241 1.000 16.15096 205 PHE D N 1
ATOM 15791 C CA . PHE D 1 226 ? 121.14992 22.66169 35.00847 1.000 16.24181 205 PHE D CA 1
ATOM 15792 C C . PHE D 1 226 ? 121.54064 22.83607 33.54588 1.000 16.45019 205 PHE D C 1
ATOM 15793 O O . PHE D 1 226 ? 122.09999 23.86464 33.15569 1.000 16.26081 205 PHE D O 1
ATOM 15801 N N . ALA D 1 227 ? 121.22744 21.83215 32.73420 1.000 16.12804 206 ALA D N 1
ATOM 15802 C CA . ALA D 1 227 ? 121.44295 21.92135 31.29944 1.000 16.10499 206 ALA D CA 1
ATOM 15803 C C . ALA D 1 227 ? 120.31291 21.19376 30.59110 1.000 16.01887 206 ALA D C 1
ATOM 15804 O O . ALA D 1 227 ? 119.70288 20.28155 31.14755 1.000 15.64005 206 ALA D O 1
ATOM 15806 N N . GLY D 1 228 ? 120.02979 21.59864 29.36100 1.000 16.91222 207 GLY D N 1
ATOM 15807 C CA . GLY D 1 228 ? 118.93837 20.95910 28.65147 1.000 16.81104 207 GLY D CA 1
ATOM 15808 C C . GLY D 1 228 ? 118.74013 21.56805 27.28302 1.000 17.45089 207 GLY D C 1
ATOM 15809 O O . GLY D 1 228 ? 119.29339 22.62500 26.95422 1.000 17.75612 207 GLY D O 1
ATOM 15810 N N . LYS D 1 229 ? 117.90939 20.89291 26.49470 1.000 17.95513 208 LYS D N 1
ATOM 15811 C CA . LYS D 1 229 ? 117.65991 21.33858 25.13039 1.000 19.70761 208 LYS D CA 1
ATOM 15812 C C . LYS D 1 229 ? 116.49542 22.31847 25.01249 1.000 19.01910 208 LYS D C 1
ATOM 15813 O O . LYS D 1 229 ? 116.42890 23.05240 24.01896 1.000 18.71504 208 LYS D O 1
ATOM 15819 N N . TYR D 1 230 ? 115.59334 22.37309 25.99571 1.000 18.01678 209 TYR D N 1
ATOM 15820 C CA . TYR D 1 230 ? 114.43529 23.27067 25.95515 1.000 18.73457 209 TYR D CA 1
ATOM 15821 C C . TYR D 1 230 ? 114.57244 24.25704 27.10784 1.000 18.80536 209 TYR D C 1
ATOM 15822 O O . TYR D 1 230 ? 114.26600 23.92296 28.25667 1.000 18.32953 209 TYR D O 1
ATOM 15831 N N . TYR D 1 231 ? 115.01346 25.47405 26.79425 1.000 19.20370 210 TYR D N 1
ATOM 15832 C CA . TYR D 1 231 ? 115.50369 26.40772 27.79666 1.000 19.49295 210 TYR D CA 1
ATOM 15833 C C . TYR D 1 231 ? 114.92925 27.79567 27.57038 1.000 19.70010 210 TYR D C 1
ATOM 15834 O O . TYR D 1 231 ? 114.83961 28.25965 26.43059 1.000 19.06168 210 TYR D O 1
ATOM 15843 N N . LYS D 1 232 ? 114.56006 28.46423 28.66423 1.000 20.35147 211 LYS D N 1
ATOM 15844 C CA . LYS D 1 232 ? 114.15442 29.86267 28.60100 1.000 21.61597 211 LYS D CA 1
ATOM 15845 C C . LYS D 1 232 ? 114.77156 30.61160 29.77021 1.000 21.18927 211 LYS D C 1
ATOM 15846 O O . LYS D 1 232 ? 114.68880 30.16029 30.91898 1.000 20.84684 211 LYS D O 1
ATOM 15852 N N . ARG D 1 233 ? 115.38794 31.74852 29.46884 1.000 21.10957 212 ARG D N 1
ATOM 15853 C CA . ARG D 1 233 ? 115.98537 32.62312 30.46711 1.000 22.05328 212 ARG D CA 1
ATOM 15854 C C . ARG D 1 233 ? 115.12748 33.87375 30.58215 1.000 22.92900 212 ARG D C 1
ATOM 15855 O O . ARG D 1 233 ? 114.82018 34.51146 29.56831 1.000 22.45271 212 ARG D O 1
ATOM 15863 N N . VAL D 1 234 ? 114.71367 34.19731 31.80524 1.000 23.57136 213 VAL D N 1
ATOM 15864 C CA . VAL D 1 234 ? 113.80969 35.30955 32.07415 1.000 24.95780 213 VAL D CA 1
ATOM 15865 C C . VAL D 1 234 ? 114.45182 36.20464 33.12163 1.000 26.34174 213 VAL D C 1
ATOM 15866 O O . VAL D 1 234 ? 114.83550 35.73069 34.19725 1.000 25.84435 213 VAL D O 1
ATOM 15870 N N . GLU D 1 235 ? 114.56535 37.49404 32.81576 1.000 27.86005 214 GLU D N 1
ATOM 15871 C CA . GLU D 1 235 ? 115.07354 38.44437 33.79259 1.000 29.68987 214 GLU D CA 1
ATOM 15872 C C . GLU D 1 235 ? 113.98202 38.75828 34.80928 1.000 28.46021 214 GLU D C 1
ATOM 15873 O O . GLU D 1 235 ? 112.87817 39.16016 34.43782 1.000 28.24824 214 GLU D O 1
ATOM 15879 N N . LEU D 1 236 ? 114.29057 38.57466 36.09457 1.000 27.50780 215 LEU D N 1
ATOM 15880 C CA . LEU D 1 236 ? 113.35896 38.92189 37.16056 1.000 26.62749 215 LEU D CA 1
ATOM 15881 C C . LEU D 1 236 ? 113.68348 40.24937 37.81666 1.000 27.87252 215 LEU D C 1
ATOM 15882 O O . LEU D 1 236 ? 112.77838 40.91783 38.32446 1.000 27.91265 215 LEU D O 1
ATOM 15887 N N . SER D 1 237 ? 114.95196 40.64149 37.81413 1.000 29.37834 216 SER D N 1
ATOM 15888 C CA . SER D 1 237 ? 115.37511 41.91411 38.37370 1.000 31.03433 216 SER D CA 1
ATOM 15889 C C . SER D 1 237 ? 116.64389 42.34311 37.65729 1.000 33.03461 216 SER D C 1
ATOM 15890 O O . SER D 1 237 ? 117.59982 41.56718 37.56554 1.000 32.77880 216 SER D O 1
ATOM 15893 N N . ALA D 1 238 ? 116.63642 43.56203 37.13228 1.000 35.36280 217 ALA D N 1
ATOM 15894 C CA . ALA D 1 238 ? 117.83095 44.17298 36.57648 1.000 37.59044 217 ALA D CA 1
ATOM 15895 C C . ALA D 1 238 ? 118.60462 44.86354 37.69682 1.000 39.87619 217 ALA D C 1
ATOM 15896 O O . ALA D 1 238 ? 118.27419 44.74040 38.87851 1.000 42.03130 217 ALA D O 1
ATOM 15898 N N . GLY D 1 239 ? 119.68470 45.53565 37.34205 1.000 39.51179 218 GLY D N 1
ATOM 15899 C CA . GLY D 1 239 ? 120.43511 46.30977 38.30982 1.000 39.85987 218 GLY D CA 1
ATOM 15900 C C . GLY D 1 239 ? 121.80718 45.71480 38.56984 1.000 39.75906 218 GLY D C 1
ATOM 15901 O O . GLY D 1 239 ? 122.29014 44.83991 37.84555 1.000 39.92373 218 GLY D O 1
ATOM 15902 N N . LYS D 1 240 ? 122.42598 46.19122 39.65747 1.000 39.18654 219 LYS D N 1
ATOM 15903 C CA . LYS D 1 240 ? 123.78809 45.78501 39.99213 1.000 38.23494 219 LYS D CA 1
ATOM 15904 C C . LYS D 1 240 ? 123.85186 44.36769 40.55065 1.000 34.54810 219 LYS D C 1
ATOM 15905 O O . LYS D 1 240 ? 124.91263 43.73536 40.47905 1.000 34.26590 219 LYS D O 1
ATOM 15911 N N . GLN D 1 241 ? 122.74917 43.85315 41.09495 1.000 31.27450 220 GLN D N 1
ATOM 15912 C CA . GLN D 1 241 ? 122.68367 42.49811 41.64426 1.000 28.24073 220 GLN D CA 1
ATOM 15913 C C . GLN D 1 241 ? 121.51980 41.75581 41.00135 1.000 26.12384 220 GLN D C 1
ATOM 15914 O O . GLN D 1 241 ? 120.53336 41.42006 41.66742 1.000 26.04460 220 GLN D O 1
ATOM 15920 N N . PRO D 1 242 ? 121.61914 41.45647 39.70773 1.000 24.43620 221 PRO D N 1
ATOM 15921 C CA . PRO D 1 242 ? 120.44578 40.98643 38.96514 1.000 23.36034 221 PRO D CA 1
ATOM 15922 C C . PRO D 1 242 ? 120.05400 39.56562 39.34354 1.000 22.60015 221 PRO D C 1
ATOM 15923 O O . PRO D 1 242 ? 120.84967 38.78510 39.87046 1.000 22.01986 221 PRO D O 1
ATOM 15927 N N . VAL D 1 243 ? 118.78619 39.24758 39.07714 1.000 22.26115 222 VAL D N 1
ATOM 15928 C CA . VAL D 1 243 ? 118.19564 37.95158 39.38949 1.000 22.32514 222 VAL D CA 1
ATOM 15929 C C . VAL D 1 243 ? 117.53269 37.41532 38.12635 1.000 23.54216 222 VAL D C 1
ATOM 15930 O O . VAL D 1 243 ? 116.77896 38.13683 37.46199 1.000 23.13562 222 VAL D O 1
ATOM 15934 N N . TYR D 1 244 ? 117.80994 36.15513 37.79562 1.000 25.14418 223 TYR D N 1
ATOM 15935 C CA . TYR D 1 244 ? 117.29200 35.54286 36.58300 1.000 26.20327 223 TYR D CA 1
ATOM 15936 C C . TYR D 1 244 ? 116.60381 34.22724 36.90617 1.000 23.85083 223 TYR D C 1
ATOM 15937 O O . TYR D 1 244 ? 116.93597 33.55545 37.88813 1.000 23.27838 223 TYR D O 1
ATOM 15946 N N . LEU D 1 245 ? 115.64661 33.86597 36.05557 1.000 22.00849 224 LEU D N 1
ATOM 15947 C CA . LEU D 1 245 ? 114.92466 32.60380 36.14000 1.000 21.15848 224 LEU D CA 1
ATOM 15948 C C . LEU D 1 245 ? 115.30861 31.75671 34.93348 1.000 20.33505 224 LEU D C 1
ATOM 15949 O O . LEU D 1 245 ? 115.09886 32.17245 33.78760 1.000 19.97993 224 LEU D O 1
ATOM 15954 N N . ASN D 1 246 ? 115.88025 30.58229 35.19018 1.000 19.43103 225 ASN D N 1
ATOM 15955 C CA . ASN D 1 246 ? 116.34547 29.68396 34.13949 1.000 19.68586 225 ASN D CA 1
ATOM 15956 C C . ASN D 1 246 ? 115.45378 28.45039 34.13653 1.000 19.61872 225 ASN D C 1
ATOM 15957 O O . ASN D 1 246 ? 115.50713 27.63931 35.06812 1.000 19.07999 225 ASN D O 1
ATOM 15962 N N . VAL D 1 247 ? 114.64647 28.29976 33.08794 1.000 19.76656 226 VAL D N 1
ATOM 15963 C CA . VAL D 1 247 ? 113.64185 27.24650 33.01643 1.000 19.42663 226 VAL D CA 1
ATOM 15964 C C . VAL D 1 247 ? 114.06558 26.22929 31.96601 1.000 18.99158 226 VAL D C 1
ATOM 15965 O O . VAL D 1 247 ? 114.35664 26.59453 30.81929 1.000 19.09172 226 VAL D O 1
ATOM 15969 N N . PHE D 1 248 ? 114.10369 24.95831 32.36560 1.000 18.14246 227 PHE D N 1
ATOM 15970 C CA . PHE D 1 248 ? 114.32761 23.82152 31.48106 1.000 17.99885 227 PHE D CA 1
ATOM 15971 C C . PHE D 1 248 ? 113.11262 22.90839 31.57097 1.000 17.53632 227 PHE D C 1
ATOM 15972 O O . PHE D 1 248 ? 112.52611 22.75971 32.64637 1.000 17.72655 227 PHE D O 1
ATOM 15980 N N . ALA D 1 249 ? 112.72298 22.29478 30.45321 1.000 17.08665 228 ALA D N 1
ATOM 15981 C CA . ALA D 1 249 ? 111.49236 21.51199 30.44177 1.000 16.77609 228 ALA D CA 1
ATOM 15982 C C . ALA D 1 249 ? 111.66798 20.23601 29.62819 1.000 16.52671 228 ALA D C 1
ATOM 15983 O O . ALA D 1 249 ? 112.54632 20.13705 28.76817 1.000 17.09665 228 ALA D O 1
ATOM 15985 N N . ASP D 1 250 ? 110.82987 19.23935 29.94079 1.000 16.61753 229 ASP D N 1
ATOM 15986 C CA . ASP D 1 250 ? 110.75791 18.03846 29.11250 1.000 16.95172 229 ASP D CA 1
ATOM 15987 C C . ASP D 1 250 ? 110.33025 18.39174 27.69423 1.000 17.87202 229 ASP D C 1
ATOM 15988 O O . ASP D 1 250 ? 110.82306 17.80881 26.72104 1.000 17.88135 229 ASP D O 1
ATOM 15993 N N . GLU D 1 251 ? 109.41734 19.35060 27.56272 1.000 18.73938 230 GLU D N 1
ATOM 15994 C CA . GLU D 1 251 ? 108.89769 19.79100 26.27642 1.000 20.27180 230 GLU D CA 1
ATOM 15995 C C . GLU D 1 251 ? 108.83155 21.31033 26.26444 1.000 20.33559 230 GLU D C 1
ATOM 15996 O O . GLU D 1 251 ? 108.49851 21.93403 27.27656 1.000 19.94583 230 GLU D O 1
ATOM 16002 N N . ALA D 1 252 ? 109.14086 21.89555 25.10467 1.000 20.33757 231 ALA D N 1
ATOM 16003 C CA . ALA D 1 252 ? 109.25300 23.34836 24.99467 1.000 20.90609 231 ALA D CA 1
ATOM 16004 C C . ALA D 1 252 ? 107.94865 24.06056 25.33880 1.000 21.71270 231 ALA D C 1
ATOM 16005 O O . ALA D 1 252 ? 107.97659 25.20742 25.80234 1.000 21.97080 231 ALA D O 1
ATOM 16007 N N . LYS D 1 253 ? 106.80150 23.41011 25.12020 1.000 21.88183 232 LYS D N 1
ATOM 16008 C CA . LYS D 1 253 ? 105.52359 24.06147 25.38744 1.000 22.93639 232 LYS D CA 1
ATOM 16009 C C . LYS D 1 253 ? 105.37609 24.46465 26.84968 1.000 22.53153 232 LYS D C 1
ATOM 16010 O O . LYS D 1 253 ? 104.59844 25.37502 27.15555 1.000 22.83755 232 LYS D O 1
ATOM 16016 N N . SER D 1 254 ? 106.09207 23.80360 27.76150 1.000 22.19855 233 SER D N 1
ATOM 16017 C CA . SER D 1 254 ? 106.00409 24.13943 29.17666 1.000 21.60905 233 SER D CA 1
ATOM 16018 C C . SER D 1 254 ? 106.67593 25.46273 29.51235 1.000 21.56858 233 SER D C 1
ATOM 16019 O O . SER D 1 254 ? 106.46744 25.97994 30.61682 1.000 20.80197 233 SER D O 1
ATOM 16022 N N . LEU D 1 255 ? 107.46673 26.02405 28.59510 1.000 21.82412 234 LEU D N 1
ATOM 16023 C CA . LEU D 1 255 ? 108.19892 27.25794 28.85914 1.000 21.93137 234 LEU D CA 1
ATOM 16024 C C . LEU D 1 255 ? 107.35714 28.51008 28.65683 1.000 23.66005 234 LEU D C 1
ATOM 16025 O O . LEU D 1 255 ? 107.84581 29.61251 28.93172 1.000 24.21332 234 LEU D O 1
ATOM 16030 N N . ASP D 1 256 ? 106.10097 28.36685 28.22940 1.000 25.04866 235 ASP D N 1
ATOM 16031 C CA . ASP D 1 256 ? 105.26291 29.50366 27.84411 1.000 26.82725 235 ASP D CA 1
ATOM 16032 C C . ASP D 1 256 ? 104.68040 30.16757 29.09374 1.000 26.37351 235 ASP D C 1
ATOM 16033 O O . ASP D 1 256 ? 103.47692 30.13834 29.36071 1.000 26.29087 235 ASP D O 1
ATOM 16038 N N . ALA D 1 257 ? 105.56822 30.78765 29.86617 1.000 26.00097 236 ALA D N 1
ATOM 16039 C CA . ALA D 1 257 ? 105.13405 31.53631 31.03647 1.000 26.41452 236 ALA D CA 1
ATOM 16040 C C . ALA D 1 257 ? 104.41383 32.80778 30.60127 1.000 27.07832 236 ALA D C 1
ATOM 16041 O O . ALA D 1 257 ? 104.91944 33.56771 29.77043 1.000 26.87165 236 ALA D O 1
ATOM 16043 N N . LYS D 1 258 ? 103.24035 33.04328 31.17095 1.000 28.11213 237 LYS D N 1
ATOM 16044 C CA . LYS D 1 258 ? 102.45581 34.21245 30.81738 1.000 29.50988 237 LYS D CA 1
ATOM 16045 C C . LYS D 1 258 ? 102.97501 35.43757 31.56235 1.000 28.55626 237 LYS D C 1
ATOM 16046 O O . LYS D 1 258 ? 103.60222 35.30939 32.61702 1.000 27.90136 237 LYS D O 1
ATOM 16052 N N . PRO D 1 259 ? 102.71573 36.64397 31.03833 1.000 28.18288 238 PRO D N 1
ATOM 16053 C CA . PRO D 1 259 ? 103.29211 37.84681 31.66683 1.000 28.85786 238 PRO D CA 1
ATOM 16054 C C . PRO D 1 259 ? 102.95900 37.99857 33.14212 1.000 29.41828 238 PRO D C 1
ATOM 16055 O O . PRO D 1 259 ? 103.84870 38.34595 33.92845 1.000 29.13642 238 PRO D O 1
ATOM 16059 N N . GLU D 1 260 ? 101.71143 37.74231 33.54820 1.000 30.54288 239 GLU D N 1
ATOM 16060 C CA . GLU D 1 260 ? 101.36390 37.86841 34.96226 1.000 31.43847 239 GLU D CA 1
ATOM 16061 C C . GLU D 1 260 ? 102.06429 36.81248 35.81370 1.000 29.38034 239 GLU D C 1
ATOM 16062 O O . GLU D 1 260 ? 102.31230 37.04215 37.00336 1.000 28.44587 239 GLU D O 1
ATOM 16068 N N . GLN D 1 261 ? 102.38638 35.65679 35.22756 1.000 28.26516 240 GLN D N 1
ATOM 16069 C CA . GLN D 1 261 ? 103.08045 34.61100 35.97207 1.000 27.10375 240 GLN D CA 1
ATOM 16070 C C . GLN D 1 261 ? 104.54658 34.96292 36.17548 1.000 26.31105 240 GLN D C 1
ATOM 16071 O O . GLN D 1 261 ? 105.09476 34.74522 37.26058 1.000 26.02204 240 GLN D O 1
ATOM 16077 N N . ILE D 1 262 ? 105.20051 35.49091 35.13687 1.000 26.08501 241 ILE D N 1
ATOM 16078 C CA . ILE D 1 262 ? 106.54792 36.03486 35.29505 1.000 26.64635 241 ILE D CA 1
ATOM 16079 C C . ILE D 1 262 ? 106.55763 37.16714 36.30949 1.000 27.48128 241 ILE D C 1
ATOM 16080 O O . ILE D 1 262 ? 107.48612 37.27797 37.12161 1.000 26.77644 241 ILE D O 1
ATOM 16085 N N . LYS D 1 263 ? 105.54259 38.02805 36.26219 1.000 28.84439 242 LYS D N 1
ATOM 16086 C CA . LYS D 1 263 ? 105.48189 39.16710 37.17102 1.000 30.01851 242 LYS D CA 1
ATOM 16087 C C . LYS D 1 263 ? 105.44225 38.72699 38.63379 1.000 28.43379 242 LYS D C 1
ATOM 16088 O O . LYS D 1 263 ? 106.00386 39.39911 39.51222 1.000 28.10047 242 LYS D O 1
ATOM 16094 N N . ALA D 1 264 ? 104.75185 37.61591 38.91322 1.000 27.26662 243 ALA D N 1
ATOM 16095 C CA . ALA D 1 264 ? 104.67563 37.10106 40.27399 1.000 25.75649 243 ALA D CA 1
ATOM 16096 C C . ALA D 1 264 ? 106.04798 36.67707 40.77735 1.000 24.69399 243 ALA D C 1
ATOM 16097 O O . ALA D 1 264 ? 106.33513 36.78012 41.97745 1.000 24.41646 243 ALA D O 1
ATOM 16099 N N . HIS D 1 265 ? 106.88261 36.13092 39.88882 1.000 24.20868 244 HIS D N 1
ATOM 16100 C CA . HIS D 1 265 ? 108.25160 35.79446 40.26778 1.000 23.95424 244 HIS D CA 1
ATOM 16101 C C . HIS D 1 265 ? 109.10225 37.04715 40.41308 1.000 24.19075 244 HIS D C 1
ATOM 16102 O O . HIS D 1 265 ? 109.96999 37.11888 41.29119 1.000 24.24941 244 HIS D O 1
ATOM 16109 N N . ALA D 1 266 ? 108.87772 38.04165 39.55293 1.000 24.29616 245 ALA D N 1
ATOM 16110 C CA . ALA D 1 266 ? 109.55066 39.32344 39.73008 1.000 24.49105 245 ALA D CA 1
ATOM 16111 C C . ALA D 1 266 ? 109.10975 39.99096 41.02408 1.000 24.31987 245 ALA D C 1
ATOM 16112 O O . ALA D 1 266 ? 109.91469 40.63616 41.70525 1.000 24.83878 245 ALA D O 1
ATOM 16114 N N . ALA D 1 267 ? 107.83021 39.84947 41.37660 1.000 23.96914 246 ALA D N 1
ATOM 16115 C CA . ALA D 1 267 ? 107.33758 40.41802 42.62774 1.000 23.75543 246 ALA D CA 1
ATOM 16116 C C . ALA D 1 267 ? 107.96298 39.73826 43.84081 1.000 22.84844 246 ALA D C 1
ATOM 16117 O O . ALA D 1 267 ? 108.16390 40.38439 44.87699 1.000 23.22989 246 ALA D O 1
ATOM 16119 N N . LEU D 1 268 ? 108.25636 38.43776 43.73980 1.000 22.02234 247 LEU D N 1
ATOM 16120 C CA . LEU D 1 268 ? 108.97090 37.74750 44.80903 1.000 22.02158 247 LEU D CA 1
ATOM 16121 C C . LEU D 1 268 ? 110.28104 38.45557 45.13582 1.000 22.16001 247 LEU D C 1
ATOM 16122 O O . LEU D 1 268 ? 110.59702 38.69446 46.30686 1.000 22.37602 247 LEU D O 1
ATOM 16127 N N . VAL D 1 269 ? 111.05501 38.81087 44.10603 1.000 22.32414 248 VAL D N 1
ATOM 16128 C CA . VAL D 1 269 ? 112.31718 39.50684 44.34641 1.000 23.11106 248 VAL D CA 1
ATOM 16129 C C . VAL D 1 269 ? 112.06495 40.85390 45.01318 1.000 24.81750 248 VAL D C 1
ATOM 16130 O O . VAL D 1 269 ? 112.77954 41.24381 45.94666 1.000 24.13856 248 VAL D O 1
ATOM 16134 N N . GLN D 1 270 ? 111.04026 41.58130 44.55203 1.000 26.57313 249 GLN D N 1
ATOM 16135 C CA . GLN D 1 270 ? 110.73072 42.88686 45.13183 1.000 28.05078 249 GLN D CA 1
ATOM 16136 C C . GLN D 1 270 ? 110.31834 42.75740 46.58942 1.000 26.55971 249 GLN D C 1
ATOM 16137 O O . GLN D 1 270 ? 110.72707 43.56331 47.43220 1.000 27.00949 249 GLN D O 1
ATOM 16143 N N . GLN D 1 271 ? 109.50749 41.74760 46.90611 1.000 25.48988 250 GLN D N 1
ATOM 16144 C CA . GLN D 1 271 ? 109.05004 41.57918 48.27940 1.000 25.20349 250 GLN D CA 1
ATOM 16145 C C . GLN D 1 271 ? 110.18740 41.16590 49.20746 1.000 24.82484 250 GLN D C 1
ATOM 16146 O O . GLN D 1 271 ? 110.19749 41.55776 50.37840 1.000 24.49953 250 GLN D O 1
ATOM 16152 N N . MET D 1 272 ? 111.15087 40.38404 48.71311 1.000 24.33978 251 MET D N 1
ATOM 16153 C CA . MET D 1 272 ? 112.32408 40.07605 49.52653 1.000 24.31852 251 MET D CA 1
ATOM 16154 C C . MET D 1 272 ? 113.15318 41.32891 49.78875 1.000 24.95109 251 MET D C 1
ATOM 16155 O O . MET D 1 272 ? 113.69114 41.50435 50.88945 1.000 24.96087 251 MET D O 1
ATOM 16160 N N . ASP D 1 273 ? 113.26889 42.20939 48.78810 1.000 25.58989 252 ASP D N 1
ATOM 16161 C CA . ASP D 1 273 ? 113.94654 43.48653 48.99327 1.000 26.29171 252 ASP D CA 1
ATOM 16162 C C . ASP D 1 273 ? 113.29098 44.29083 50.11023 1.000 26.82262 252 ASP D C 1
ATOM 16163 O O . ASP D 1 273 ? 113.98560 44.86503 50.95604 1.000 27.11140 252 ASP D O 1
ATOM 16168 N N . LYS D 1 274 ? 111.95578 44.35087 50.12831 1.000 27.61844 253 LYS D N 1
ATOM 16169 C CA . LYS D 1 274 ? 111.27264 45.09990 51.18141 1.000 28.58892 253 LYS D CA 1
ATOM 16170 C C . LYS D 1 274 ? 111.55501 44.50579 52.55697 1.000 26.84907 253 LYS D C 1
ATOM 16171 O O . LYS D 1 274 ? 111.74475 45.24158 53.53266 1.000 26.57335 253 LYS D O 1
ATOM 16177 N N . LEU D 1 275 ? 111.59821 43.17305 52.65189 1.000 24.95821 254 LEU D N 1
ATOM 16178 C CA . LEU D 1 275 ? 111.81376 42.52248 53.94108 1.000 23.61482 254 LEU D CA 1
ATOM 16179 C C . LEU D 1 275 ? 113.24055 42.72045 54.43885 1.000 23.26588 254 LEU D C 1
ATOM 16180 O O . LEU D 1 275 ? 113.45684 43.10315 55.59413 1.000 23.72220 254 LEU D O 1
ATOM 16185 N N . TYR D 1 276 ? 114.22972 42.44412 53.59231 1.000 22.78474 255 TYR D N 1
ATOM 16186 C CA . TYR D 1 276 ? 115.61281 42.38723 54.04772 1.000 22.66224 255 TYR D CA 1
ATOM 16187 C C . TYR D 1 276 ? 116.40192 43.65676 53.79176 1.000 23.01775 255 TYR D C 1
ATOM 16188 O O . TYR D 1 276 ? 117.31584 43.96278 54.56372 1.000 23.30397 255 TYR D O 1
ATOM 16197 N N . GLY D 1 277 ? 116.08363 44.39758 52.73416 1.000 23.31444 256 GLY D N 1
ATOM 16198 C CA . GLY D 1 277 ? 116.85110 45.58401 52.41541 1.000 23.77217 256 GLY D CA 1
ATOM 16199 C C . GLY D 1 277 ? 118.24212 45.31287 51.89800 1.000 23.54364 256 GLY D C 1
ATOM 16200 O O . GLY D 1 277 ? 119.03948 46.24870 51.79044 1.000 24.25941 256 GLY D O 1
ATOM 16201 N N . ALA D 1 278 ? 118.55687 44.06142 51.56940 1.000 22.74072 257 ALA D N 1
ATOM 16202 C CA . ALA D 1 278 ? 119.86534 43.69450 51.04567 1.000 23.33420 257 ALA D CA 1
ATOM 16203 C C . ALA D 1 278 ? 119.72877 42.40252 50.25719 1.000 23.00630 257 ALA D C 1
ATOM 16204 O O . ALA D 1 278 ? 118.75980 41.65565 50.41429 1.000 22.64447 257 ALA D O 1
ATOM 16206 N N . ARG D 1 279 ? 120.70878 42.16125 49.39115 1.000 22.91386 258 ARG D N 1
ATOM 16207 C CA . ARG D 1 279 ? 120.79838 40.92899 48.61759 1.000 21.89999 258 ARG D CA 1
ATOM 16208 C C . ARG D 1 279 ? 122.17132 40.32531 48.85494 1.000 21.80046 258 ARG D C 1
ATOM 16209 O O . ARG D 1 279 ? 123.19028 40.99446 48.65110 1.000 22.03990 258 ARG D O 1
ATOM 16217 N N . HIS D 1 280 ? 122.20254 39.06674 49.27979 1.000 21.62977 259 HIS D N 1
ATOM 16218 C CA . HIS D 1 280 ? 123.46435 38.41693 49.61659 1.000 20.77248 259 HIS D CA 1
ATOM 16219 C C . HIS D 1 280 ? 123.95015 37.58355 48.43558 1.000 20.69617 259 HIS D C 1
ATOM 16220 O O . HIS D 1 280 ? 124.02573 36.35254 48.47601 1.000 20.71487 259 HIS D O 1
ATOM 16227 N N . PHE D 1 281 ? 124.29795 38.31148 47.37448 1.000 20.83425 260 PHE D N 1
ATOM 16228 C CA . PHE D 1 281 ? 124.84245 37.76501 46.13898 1.000 21.64658 260 PHE D CA 1
ATOM 16229 C C . PHE D 1 281 ? 125.20282 38.92837 45.22326 1.000 22.70615 260 PHE D C 1
ATOM 16230 O O . PHE D 1 281 ? 124.64249 40.02518 45.33818 1.000 22.89122 260 PHE D O 1
ATOM 16238 N N . ASP D 1 282 ? 126.14551 38.68121 44.31134 1.000 23.14831 261 ASP D N 1
ATOM 16239 C CA . ASP D 1 282 ? 126.37869 39.64039 43.23893 1.000 24.31882 261 ASP D CA 1
ATOM 16240 C C . ASP D 1 282 ? 125.40705 39.44203 42.07665 1.000 24.10556 261 ASP D C 1
ATOM 16241 O O . ASP D 1 282 ? 125.13632 40.39225 41.33171 1.000 24.03821 261 ASP D O 1
ATOM 16246 N N . HIS D 1 283 ? 124.85928 38.23780 41.93086 1.000 23.81080 262 HIS D N 1
ATOM 16247 C CA . HIS D 1 283 ? 123.76273 37.94633 41.01650 1.000 23.08939 262 HIS D CA 1
ATOM 16248 C C . HIS D 1 283 ? 123.16176 36.62131 41.46382 1.000 21.94901 262 HIS D C 1
ATOM 16249 O O . HIS D 1 283 ? 123.79184 35.85948 42.20243 1.000 21.43887 262 HIS D O 1
ATOM 16256 N N . TYR D 1 284 ? 121.93727 36.35298 41.02059 1.000 21.51502 263 TYR D N 1
ATOM 16257 C CA . TYR D 1 284 ? 121.22501 35.15413 41.44018 1.000 20.57624 263 TYR D CA 1
ATOM 16258 C C . TYR D 1 284 ? 120.59794 34.46040 40.24016 1.000 20.23794 263 TYR D C 1
ATOM 16259 O O . TYR D 1 284 ? 120.00498 35.10838 39.37251 1.000 20.79288 263 TYR D O 1
ATOM 16268 N N . GLU D 1 285 ? 120.72447 33.13758 40.20333 1.000 19.79838 264 GLU D N 1
ATOM 16269 C CA . GLU D 1 285 ? 120.22576 32.31537 39.10219 1.000 20.39087 264 GLU D CA 1
ATOM 16270 C C . GLU D 1 285 ? 119.25954 31.26927 39.65042 1.000 19.16064 264 GLU D C 1
ATOM 16271 O O . GLU D 1 285 ? 119.68997 30.26335 40.22552 1.000 18.01765 264 GLU D O 1
ATOM 16277 N N . PHE D 1 286 ? 117.95715 31.49991 39.49370 1.000 18.44540 265 PHE D N 1
ATOM 16278 C CA . PHE D 1 286 ? 116.99337 30.42649 39.71636 1.000 18.19488 265 PHE D CA 1
ATOM 16279 C C . PHE D 1 286 ? 117.19532 29.34579 38.66543 1.000 18.12510 265 PHE D C 1
ATOM 16280 O O . PHE D 1 286 ? 117.25328 29.64208 37.46757 1.000 18.28691 265 PHE D O 1
ATOM 16288 N N . LEU D 1 287 ? 117.27407 28.09465 39.10546 1.000 18.07845 266 LEU D N 1
ATOM 16289 C CA . LEU D 1 287 ? 117.28839 26.94634 38.20727 1.000 18.47752 266 LEU D CA 1
ATOM 16290 C C . LEU D 1 287 ? 115.98685 26.18194 38.41703 1.000 18.57294 266 LEU D C 1
ATOM 16291 O O . LEU D 1 287 ? 115.72461 25.69522 39.52338 1.000 18.75133 266 LEU D O 1
ATOM 16296 N N . LEU D 1 288 ? 115.16618 26.08990 37.37069 1.000 18.74956 267 LEU D N 1
ATOM 16297 C CA . LEU D 1 288 ? 113.84567 25.48016 37.48176 1.000 19.02387 267 LEU D CA 1
ATOM 16298 C C . LEU D 1 288 ? 113.68232 24.44901 36.37601 1.000 18.88075 267 LEU D C 1
ATOM 16299 O O . LEU D 1 288 ? 113.81719 24.77721 35.19322 1.000 19.03044 267 LEU D O 1
ATOM 16304 N N . ALA D 1 289 ? 113.42022 23.20303 36.76355 1.000 18.30517 268 ALA D N 1
ATOM 16305 C CA . ALA D 1 289 ? 113.19851 22.10488 35.83197 1.000 17.96952 268 ALA D CA 1
ATOM 16306 C C . ALA D 1 289 ? 111.72330 21.72797 35.86238 1.000 17.81515 268 ALA D C 1
ATOM 16307 O O . ALA D 1 289 ? 111.20441 21.33519 36.91233 1.000 17.50672 268 ALA D O 1
ATOM 16309 N N . LEU D 1 290 ? 111.05322 21.84669 34.71195 1.000 17.91901 269 LEU D N 1
ATOM 16310 C CA . LEU D 1 290 ? 109.64399 21.48670 34.57108 1.000 17.72943 269 LEU D CA 1
ATOM 16311 C C . LEU D 1 290 ? 109.58012 20.11212 33.91585 1.000 17.74188 269 LEU D C 1
ATOM 16312 O O . LEU D 1 290 ? 109.83536 19.97460 32.71373 1.000 17.48707 269 LEU D O 1
ATOM 16317 N N . THR D 1 291 ? 109.24662 19.09262 34.70151 1.000 17.55135 270 THR D N 1
ATOM 16318 C CA . THR D 1 291 ? 109.63393 17.75770 34.28578 1.000 17.38933 270 THR D CA 1
ATOM 16319 C C . THR D 1 291 ? 108.80928 16.71104 35.01638 1.000 18.57864 270 THR D C 1
ATOM 16320 O O . THR D 1 291 ? 108.28535 16.94409 36.10942 1.000 18.89686 270 THR D O 1
ATOM 16324 N N . LYS D 1 292 ? 108.69949 15.55008 34.37586 1.000 20.11919 271 LYS D N 1
ATOM 16325 C CA . LYS D 1 292 ? 108.28968 14.31013 35.01682 1.000 21.19655 271 LYS D CA 1
ATOM 16326 C C . LYS D 1 292 ? 109.41693 13.28921 35.01401 1.000 19.32615 271 LYS D C 1
ATOM 16327 O O . LYS D 1 292 ? 109.19269 12.12839 35.37337 1.000 18.81236 271 LYS D O 1
ATOM 16333 N N . LYS D 1 293 ? 110.61852 13.68770 34.59651 1.000 17.93371 272 LYS D N 1
ATOM 16334 C CA . LYS D 1 293 ? 111.73020 12.76113 34.42772 1.000 17.45259 272 LYS D CA 1
ATOM 16335 C C . LYS D 1 293 ? 112.88014 13.04268 35.37943 1.000 17.16021 272 LYS D C 1
ATOM 16336 O O . LYS D 1 293 ? 113.41965 12.10694 35.97559 1.000 17.16945 272 LYS D O 1
ATOM 16342 N N . LEU D 1 294 ? 113.30068 14.29775 35.50768 1.000 16.94968 273 LEU D N 1
ATOM 16343 C CA . LEU D 1 294 ? 114.31502 14.63589 36.49778 1.000 17.20312 273 LEU D CA 1
ATOM 16344 C C . LEU D 1 294 ? 113.76118 14.40749 37.89788 1.000 17.39704 273 LEU D C 1
ATOM 16345 O O . LEU D 1 294 ? 112.56985 14.60609 38.14913 1.000 17.60010 273 LEU D O 1
ATOM 16350 N N . GLY D 1 295 ? 114.61887 13.94992 38.80611 1.000 17.19285 274 GLY D N 1
ATOM 16351 C CA . GLY D 1 295 ? 114.18845 13.78219 40.18144 1.000 16.93769 274 GLY D CA 1
ATOM 16352 C C . GLY D 1 295 ? 113.83607 15.11958 40.81047 1.000 17.10900 274 GLY D C 1
ATOM 16353 O O . GLY D 1 295 ? 114.49469 16.13492 40.57678 1.000 17.10819 274 GLY D O 1
ATOM 16354 N N . GLY D 1 296 ? 112.76829 15.11785 41.60595 1.000 17.11313 275 GLY D N 1
ATOM 16355 C CA . GLY D 1 296 ? 112.33974 16.34452 42.25008 1.000 16.50694 275 GLY D CA 1
ATOM 16356 C C . GLY D 1 296 ? 113.42875 16.92441 43.13027 1.000 16.57477 275 GLY D C 1
ATOM 16357 O O . GLY D 1 296 ? 114.24662 16.20056 43.70593 1.000 16.21475 275 GLY D O 1
ATOM 16358 N N . ILE D 1 297 ? 113.45409 18.25036 43.22557 1.000 17.04669 276 ILE D N 1
ATOM 16359 C CA . ILE D 1 297 ? 114.49404 18.89033 44.02395 1.000 17.10985 276 ILE D CA 1
ATOM 16360 C C . ILE D 1 297 ? 114.02574 20.27033 44.46228 1.000 16.59453 276 ILE D C 1
ATOM 16361 O O . ILE D 1 297 ? 113.33705 20.98138 43.72640 1.000 15.84606 276 ILE D O 1
ATOM 16366 N N . GLY D 1 298 ? 114.40198 20.62777 45.68298 1.000 16.12481 277 GLY D N 1
ATOM 16367 C CA . GLY D 1 298 ? 114.40275 21.99353 46.16105 1.000 15.75584 277 GLY D CA 1
ATOM 16368 C C . GLY D 1 298 ? 115.65535 22.12703 47.00041 1.000 15.78626 277 GLY D C 1
ATOM 16369 O O . GLY D 1 298 ? 115.73052 21.54210 48.08447 1.000 15.59857 277 GLY D O 1
ATOM 16370 N N . LEU D 1 299 ? 116.68218 22.79847 46.48073 1.000 15.81260 278 LEU D N 1
ATOM 16371 C CA . LEU D 1 299 ? 117.95706 22.89592 47.18399 1.000 16.00990 278 LEU D CA 1
ATOM 16372 C C . LEU D 1 299 ? 118.50088 24.30557 47.02495 1.000 16.59652 278 LEU D C 1
ATOM 16373 O O . LEU D 1 299 ? 118.69543 24.77929 45.90205 1.000 16.07113 278 LEU D O 1
ATOM 16378 N N . GLU D 1 300 ? 118.75644 24.96138 48.14961 1.000 17.50557 279 GLU D N 1
ATOM 16379 C CA . GLU D 1 300 ? 119.18166 26.34922 48.17494 1.000 17.32531 279 GLU D CA 1
ATOM 16380 C C . GLU D 1 300 ? 120.69073 26.48475 47.98363 1.000 17.12635 279 GLU D C 1
ATOM 16381 O O . GLU D 1 300 ? 121.47312 25.57732 48.28606 1.000 17.22024 279 GLU D O 1
ATOM 16387 N N . HIS D 1 301 ? 121.09360 27.65415 47.49093 1.000 17.23563 280 HIS D N 1
ATOM 16388 C CA . HIS D 1 301 ? 122.49756 28.03462 47.41904 1.000 17.24907 280 HIS D CA 1
ATOM 16389 C C . HIS D 1 301 ? 122.58821 29.54476 47.59508 1.000 17.80296 280 HIS D C 1
ATOM 16390 O O . HIS D 1 301 ? 121.57277 30.24621 47.60939 1.000 17.65123 280 HIS D O 1
ATOM 16397 N N . HIS D 1 302 ? 123.82641 30.03496 47.74642 1.000 18.15239 281 HIS D N 1
ATOM 16398 C CA . HIS D 1 302 ? 124.06315 31.46663 47.93515 1.000 18.46855 281 HIS D CA 1
ATOM 16399 C C . HIS D 1 302 ? 123.51294 32.28037 46.76867 1.000 18.80260 281 HIS D C 1
ATOM 16400 O O . HIS D 1 302 ? 122.78347 33.26040 46.96366 1.000 18.34223 281 HIS D O 1
ATOM 16407 N N . ARG D 1 303 ? 123.88149 31.90755 45.54181 1.000 18.73114 282 ARG D N 1
ATOM 16408 C CA . ARG D 1 303 ? 123.56385 32.71205 44.36859 1.000 18.54116 282 ARG D CA 1
ATOM 16409 C C . ARG D 1 303 ? 122.69244 31.95510 43.37605 1.000 18.44635 282 ARG D C 1
ATOM 16410 O O . ARG D 1 303 ? 122.60996 32.34611 42.20590 1.000 19.49743 282 ARG D O 1
ATOM 16418 N N . SER D 1 304 ? 122.02767 30.89562 43.81909 1.000 17.95856 283 SER D N 1
ATOM 16419 C CA . SER D 1 304 ? 121.20241 30.08198 42.93458 1.000 18.27610 283 SER D CA 1
ATOM 16420 C C . SER D 1 304 ? 120.35745 29.15614 43.79425 1.000 17.84290 283 SER D C 1
ATOM 16421 O O . SER D 1 304 ? 120.54373 29.06357 45.00998 1.000 17.14875 283 SER D O 1
ATOM 16424 N N . SER D 1 305 ? 119.40444 28.48993 43.14692 1.000 17.14131 284 SER D N 1
ATOM 16425 C CA . SER D 1 305 ? 118.68865 27.39409 43.77920 1.000 17.03786 284 SER D CA 1
ATOM 16426 C C . SER D 1 305 ? 118.31335 26.38602 42.70500 1.000 16.83994 284 SER D C 1
ATOM 16427 O O . SER D 1 305 ? 118.11372 26.74564 41.54333 1.000 16.77441 284 SER D O 1
ATOM 16430 N N . GLU D 1 306 ? 118.25512 25.11896 43.10351 1.000 16.95409 285 GLU D N 1
ATOM 16431 C CA . GLU D 1 306 ? 117.80219 24.03041 42.24797 1.000 17.02211 285 GLU D CA 1
ATOM 16432 C C . GLU D 1 306 ? 116.34851 23.73334 42.58217 1.000 16.90068 285 GLU D C 1
ATOM 16433 O O . GLU D 1 306 ? 116.02239 23.44322 43.73866 1.000 16.52030 285 GLU D O 1
ATOM 16439 N N . ASN D 1 307 ? 115.48017 23.82483 41.58070 1.000 16.59670 286 ASN D N 1
ATOM 16440 C CA . ASN D 1 307 ? 114.04965 23.67632 41.78497 1.000 17.11182 286 ASN D CA 1
ATOM 16441 C C . ASN D 1 307 ? 113.46813 22.81184 40.67933 1.000 17.25291 286 ASN D C 1
ATOM 16442 O O . ASN D 1 307 ? 113.90523 22.88485 39.52584 1.000 17.37859 286 ASN D O 1
ATOM 16447 N N . SER D 1 308 ? 112.47689 22.00209 41.03333 1.000 17.81094 287 SER D N 1
ATOM 16448 C CA . SER D 1 308 ? 111.72775 21.23852 40.04837 1.000 17.68738 287 SER D CA 1
ATOM 16449 C C . SER D 1 308 ? 110.23860 21.49090 40.23610 1.000 18.08528 287 SER D C 1
ATOM 16450 O O . SER D 1 308 ? 109.75627 21.71320 41.35243 1.000 17.83830 287 SER D O 1
ATOM 16453 N N . GLY D 1 309 ? 109.51729 21.46949 39.11918 1.000 18.20224 288 GLY D N 1
ATOM 16454 C CA . GLY D 1 309 ? 108.07272 21.49424 39.15098 1.000 18.78535 288 GLY D CA 1
ATOM 16455 C C . GLY D 1 309 ? 107.52523 20.60364 38.05439 1.000 18.77971 288 GLY D C 1
ATOM 16456 O O . GLY D 1 309 ? 108.27450 20.04672 37.24969 1.000 18.34146 288 GLY D O 1
ATOM 16457 N N . ALA D 1 310 ? 106.20620 20.45275 38.05511 1.000 18.98648 289 ALA D N 1
ATOM 16458 C CA . ALA D 1 310 ? 105.55675 19.67543 37.01852 1.000 19.44720 289 ALA D CA 1
ATOM 16459 C C . ALA D 1 310 ? 105.60063 20.43757 35.69278 1.000 19.87441 289 ALA D C 1
ATOM 16460 O O . ALA D 1 310 ? 105.77903 21.65600 35.67398 1.000 20.31352 289 ALA D O 1
ATOM 16462 N N . PRO D 1 311 ? 105.45089 19.73346 34.56125 1.000 20.39910 290 PRO D N 1
ATOM 16463 C CA . PRO D 1 311 ? 105.40290 20.42409 33.26349 1.000 20.93379 290 PRO D CA 1
ATOM 16464 C C . PRO D 1 311 ? 104.34180 21.51489 33.17807 1.000 21.61022 290 PRO D C 1
ATOM 16465 O O . PRO D 1 311 ? 104.47498 22.43837 32.36730 1.000 22.11905 290 PRO D O 1
ATOM 16469 N N . ASN D 1 312 ? 103.29644 21.43949 34.00683 1.000 21.60830 291 ASN D N 1
ATOM 16470 C CA . ASN D 1 312 ? 102.21874 22.42198 33.97621 1.000 22.57236 291 ASN D CA 1
ATOM 16471 C C . ASN D 1 312 ? 102.40238 23.52803 35.01177 1.000 22.35617 291 ASN D C 1
ATOM 16472 O O . ASN D 1 312 ? 101.41875 24.17080 35.40383 1.000 22.45946 291 ASN D O 1
ATOM 16477 N N . TYR D 1 313 ? 103.64520 23.75260 35.45748 1.000 21.61319 292 TYR D N 1
ATOM 16478 C CA . TYR D 1 313 ? 103.94948 24.82631 36.40101 1.000 21.61646 292 TYR D CA 1
ATOM 16479 C C . TYR D 1 313 ? 103.34346 26.15052 35.95205 1.000 22.00512 292 TYR D C 1
ATOM 16480 O O . TYR D 1 313 ? 102.73300 26.87252 36.74896 1.000 21.84727 292 TYR D O 1
ATOM 16489 N N . PHE D 1 314 ? 103.51381 26.48595 34.67260 1.000 22.15842 293 PHE D N 1
ATOM 16490 C CA . PHE D 1 314 ? 102.93880 27.68276 34.07204 1.000 23.03313 293 PHE D CA 1
ATOM 16491 C C . PHE D 1 314 ? 101.65651 27.39608 33.30290 1.000 23.55412 293 PHE D C 1
ATOM 16492 O O . PHE D 1 314 ? 100.69688 28.16494 33.40254 1.000 23.66215 293 PHE D O 1
ATOM 16500 N N . THR D 1 315 ? 101.61779 26.30593 32.52936 1.000 24.15169 294 THR D N 1
ATOM 16501 C CA . THR D 1 315 ? 100.51210 26.10834 31.59707 1.000 25.01289 294 THR D CA 1
ATOM 16502 C C . THR D 1 315 ? 99.19851 25.76365 32.29232 1.000 25.62446 294 THR D C 1
ATOM 16503 O O . THR D 1 315 ? 98.13385 25.97332 31.70181 1.000 25.57501 294 THR D O 1
ATOM 16507 N N . GLU D 1 316 ? 99.23688 25.24886 33.52346 1.000 26.04341 295 GLU D N 1
ATOM 16508 C CA . GLU D 1 316 ? 98.02531 25.02589 34.31364 1.000 27.60206 295 GLU D CA 1
ATOM 16509 C C . GLU D 1 316 ? 98.21664 25.65518 35.69380 1.000 27.53107 295 GLU D C 1
ATOM 16510 O O . GLU D 1 316 ? 98.22402 24.98871 36.72748 1.000 26.82548 295 GLU D O 1
ATOM 16516 N N . TRP D 1 317 ? 98.35819 26.98298 35.68051 1.000 28.35787 296 TRP D N 1
ATOM 16517 C CA . TRP D 1 317 ? 98.71156 27.75208 36.87266 1.000 29.15315 296 TRP D CA 1
ATOM 16518 C C . TRP D 1 317 ? 97.77306 27.47504 38.04264 1.000 31.56681 296 TRP D C 1
ATOM 16519 O O . TRP D 1 317 ? 98.21225 27.39487 39.19565 1.000 31.23357 296 TRP D O 1
ATOM 16530 N N . ASP D 1 318 ? 96.47631 27.32315 37.76908 1.000 34.44976 297 ASP D N 1
ATOM 16531 C CA . ASP D 1 318 ? 95.49993 27.13648 38.83494 1.000 36.47243 297 ASP D CA 1
ATOM 16532 C C . ASP D 1 318 ? 95.48418 25.71940 39.38520 1.000 36.49087 297 ASP D C 1
ATOM 16533 O O . ASP D 1 318 ? 94.94125 25.49917 40.47239 1.000 36.34075 297 ASP D O 1
ATOM 16538 N N . LYS D 1 319 ? 96.08507 24.76529 38.68026 1.000 36.81164 298 LYS D N 1
ATOM 16539 C CA . LYS D 1 319 ? 96.15799 23.38835 39.14165 1.000 37.37661 298 LYS D CA 1
ATOM 16540 C C . LYS D 1 319 ? 97.45532 23.07919 39.87724 1.000 35.04281 298 LYS D C 1
ATOM 16541 O O . LYS D 1 319 ? 97.47885 22.16794 40.71241 1.000 34.64312 298 LYS D O 1
ATOM 16547 N N . SER D 1 320 ? 98.52207 23.82639 39.60078 1.000 33.12533 299 SER D N 1
ATOM 16548 C CA . SER D 1 320 ? 99.85682 23.52342 40.10077 1.000 31.34698 299 SER D CA 1
ATOM 16549 C C . SER D 1 320 ? 100.28337 24.45062 41.23449 1.000 29.94330 299 SER D C 1
ATOM 16550 O O . SER D 1 320 ? 101.47682 24.70078 41.41699 1.000 29.58538 299 SER D O 1
ATOM 16553 N N . TRP D 1 321 ? 99.33231 24.94723 42.02420 1.000 28.95473 300 TRP D N 1
ATOM 16554 C CA . TRP D 1 321 ? 99.66338 26.04216 42.92770 1.000 28.25337 300 TRP D CA 1
ATOM 16555 C C . TRP D 1 321 ? 100.28352 25.57515 44.24195 1.000 28.10322 300 TRP D C 1
ATOM 16556 O O . TRP D 1 321 ? 101.07648 26.31790 44.82807 1.000 28.38994 300 TRP D O 1
ATOM 16567 N N . THR D 1 322 ? 99.95586 24.36670 44.72107 1.000 28.05805 301 THR D N 1
ATOM 16568 C CA . THR D 1 322 ? 100.35006 23.98728 46.07991 1.000 28.33992 301 THR D CA 1
ATOM 16569 C C . THR D 1 322 ? 101.86549 23.92831 46.25679 1.000 27.74369 301 THR D C 1
ATOM 16570 O O . THR D 1 322 ? 102.35978 24.07660 47.37901 1.000 27.80988 301 THR D O 1
ATOM 16574 N N . GLY D 1 323 ? 102.61499 23.70299 45.18275 1.000 26.87621 302 GLY D N 1
ATOM 16575 C CA . GLY D 1 323 ? 104.05720 23.65227 45.27066 1.000 26.15197 302 GLY D CA 1
ATOM 16576 C C . GLY D 1 323 ? 104.76731 24.93769 44.91516 1.000 25.49502 302 GLY D C 1
ATOM 16577 O O . GLY D 1 323 ? 106.00163 24.97462 44.94847 1.000 25.43292 302 GLY D O 1
ATOM 16578 N N . ARG D 1 324 ? 104.03127 25.99984 44.58543 1.000 24.63712 303 ARG D N 1
ATOM 16579 C CA . ARG D 1 324 ? 104.64312 27.22270 44.07979 1.000 24.10818 303 ARG D CA 1
ATOM 16580 C C . ARG D 1 324 ? 105.29503 28.07061 45.15855 1.000 22.55266 303 ARG D C 1
ATOM 16581 O O . ARG D 1 324 ? 105.81649 29.14164 44.83431 1.000 22.60481 303 ARG D O 1
ATOM 16589 N N . ASP D 1 325 ? 105.25315 27.65650 46.42355 1.000 20.98940 304 ASP D N 1
ATOM 16590 C CA . ASP D 1 325 ? 106.10855 28.31207 47.40718 1.000 20.17937 304 ASP D CA 1
ATOM 16591 C C . ASP D 1 325 ? 107.56935 27.89141 47.27508 1.000 18.95392 304 ASP D C 1
ATOM 16592 O O . ASP D 1 325 ? 108.42680 28.48184 47.93954 1.000 18.93554 304 ASP D O 1
ATOM 16597 N N . LEU D 1 326 ? 107.86540 26.91449 46.41034 1.000 18.02488 305 LEU D N 1
ATOM 16598 C CA . LEU D 1 326 ? 109.20506 26.33919 46.32702 1.000 17.26357 305 LEU D CA 1
ATOM 16599 C C . LEU D 1 326 ? 110.26539 27.40931 46.08769 1.000 17.15551 305 LEU D C 1
ATOM 16600 O O . LEU D 1 326 ? 111.24354 27.50828 46.83716 1.000 16.77312 305 LEU D O 1
ATOM 16605 N N . LEU D 1 327 ? 110.09969 28.21167 45.03098 1.000 17.13445 306 LEU D N 1
ATOM 16606 C CA . LEU D 1 327 ? 111.11984 29.20548 44.70475 1.000 17.00223 306 LEU D CA 1
ATOM 16607 C C . LEU D 1 327 ? 111.22149 30.27839 45.77883 1.000 17.65117 306 LEU D C 1
ATOM 16608 O O . LEU D 1 327 ? 112.31594 30.78305 46.04898 1.000 17.67739 306 LEU D O 1
ATOM 16613 N N . ALA D 1 328 ? 110.09664 30.65460 46.39005 1.000 18.07174 307 ALA D N 1
ATOM 16614 C CA . ALA D 1 328 ? 110.14977 31.60728 47.49679 1.000 18.58903 307 ALA D CA 1
ATOM 16615 C C . ALA D 1 328 ? 110.92785 31.03342 48.67149 1.000 18.49418 307 ALA D C 1
ATOM 16616 O O . ALA D 1 328 ? 111.73462 31.72913 49.29773 1.000 18.93779 307 ALA D O 1
ATOM 16618 N N . HIS D 1 329 ? 110.68174 29.76192 48.98460 1.000 18.23086 308 HIS D N 1
ATOM 16619 C CA . HIS D 1 329 ? 111.37937 29.07918 50.06606 1.000 18.41509 308 HIS D CA 1
ATOM 16620 C C . HIS D 1 329 ? 112.88611 29.06276 49.82577 1.000 18.64657 308 HIS D C 1
ATOM 16621 O O . HIS D 1 329 ? 113.66540 29.58727 50.63183 1.000 17.72689 308 HIS D O 1
ATOM 16628 N N . GLU D 1 330 ? 113.31563 28.47591 48.70414 1.000 18.97769 309 GLU D N 1
ATOM 16629 C CA . GLU D 1 330 ? 114.74654 28.32308 48.45377 1.000 18.71376 309 GLU D CA 1
ATOM 16630 C C . GLU D 1 330 ? 115.43632 29.67265 48.28350 1.000 18.54618 309 GLU D C 1
ATOM 16631 O O . GLU D 1 330 ? 116.59128 29.83982 48.69493 1.000 18.58156 309 GLU D O 1
ATOM 16637 N N . PHE D 1 331 ? 114.75556 30.64023 47.66092 1.000 18.40650 310 PHE D N 1
ATOM 16638 C CA . PHE D 1 331 ? 115.30926 31.98957 47.54572 1.000 18.78083 310 PHE D CA 1
ATOM 16639 C C . PHE D 1 331 ? 115.55682 32.59964 48.92225 1.000 18.71180 310 PHE D C 1
ATOM 16640 O O . PHE D 1 331 ? 116.61570 33.19508 49.16889 1.000 17.93729 310 PHE D O 1
ATOM 16648 N N . ASN D 1 332 ? 114.60001 32.43838 49.84290 1.000 18.59714 311 ASN D N 1
ATOM 16649 C CA . ASN D 1 332 ? 114.76650 33.00424 51.17892 1.000 18.38023 311 ASN D CA 1
ATOM 16650 C C . ASN D 1 332 ? 116.01829 32.46974 51.85941 1.000 18.35946 311 ASN D C 1
ATOM 16651 O O . ASN D 1 332 ? 116.64771 33.18521 52.64785 1.000 18.84700 311 ASN D O 1
ATOM 16656 N N . HIS D 1 333 ? 116.40672 31.22877 51.54777 1.000 18.08658 312 HIS D N 1
ATOM 16657 C CA . HIS D 1 333 ? 117.59217 30.63127 52.15290 1.000 18.27667 312 HIS D CA 1
ATOM 16658 C C . HIS D 1 333 ? 118.87147 31.37345 51.80099 1.000 18.48088 312 HIS D C 1
ATOM 16659 O O . HIS D 1 333 ? 119.86014 31.24681 52.52869 1.000 17.86653 312 HIS D O 1
ATOM 16666 N N . SER D 1 334 ? 118.90089 32.09516 50.67379 1.000 19.18263 313 SER D N 1
ATOM 16667 C CA . SER D 1 334 ? 120.06814 32.91760 50.36496 1.000 19.22272 313 SER D CA 1
ATOM 16668 C C . SER D 1 334 ? 120.37982 33.86046 51.51773 1.000 19.70866 313 SER D C 1
ATOM 16669 O O . SER D 1 334 ? 121.55049 34.12235 51.82476 1.000 19.64717 313 SER D O 1
ATOM 16672 N N . TRP D 1 335 ? 119.33781 34.39524 52.15434 1.000 19.86194 314 TRP D N 1
ATOM 16673 C CA . TRP D 1 335 ? 119.51382 35.12968 53.40092 1.000 20.80299 314 TRP D CA 1
ATOM 16674 C C . TRP D 1 335 ? 119.63020 34.16692 54.57611 1.000 20.28193 314 TRP D C 1
ATOM 16675 O O . TRP D 1 335 ? 120.64406 34.14430 55.28233 1.000 19.88054 314 TRP D O 1
ATOM 16686 N N . ASN D 1 336 ? 118.60551 33.33796 54.77201 1.000 20.03195 315 ASN D N 1
ATOM 16687 C CA . ASN D 1 336 ? 118.44856 32.53231 55.98255 1.000 18.86368 315 ASN D CA 1
ATOM 16688 C C . ASN D 1 336 ? 118.91493 31.11006 55.68744 1.000 18.14954 315 ASN D C 1
ATOM 16689 O O . ASN D 1 336 ? 118.13248 30.24838 55.28988 1.000 18.35145 315 ASN D O 1
ATOM 16694 N N . GLY D 1 337 ? 120.19656 30.85323 55.92643 1.000 17.82735 316 GLY D N 1
ATOM 16695 C CA . GLY D 1 337 ? 120.71735 29.51516 55.73023 1.000 18.15879 316 GLY D CA 1
ATOM 16696 C C . GLY D 1 337 ? 122.05983 29.50004 55.03413 1.000 17.95891 316 GLY D C 1
ATOM 16697 O O . GLY D 1 337 ? 123.02637 28.91391 55.53767 1.000 16.91228 316 GLY D O 1
ATOM 16698 N N . LYS D 1 338 ? 122.13712 30.17290 53.88681 1.000 18.02711 317 LYS D N 1
ATOM 16699 C CA . LYS D 1 338 ? 123.40772 30.29683 53.18548 1.000 18.26846 317 LYS D CA 1
ATOM 16700 C C . LYS D 1 338 ? 124.24017 31.43139 53.77435 1.000 19.12834 317 LYS D C 1
ATOM 16701 O O . LYS D 1 338 ? 125.35257 31.20684 54.26981 1.000 19.03804 317 LYS D O 1
ATOM 16707 N N . TYR D 1 339 ? 123.71348 32.65968 53.75128 1.000 19.71217 318 TYR D N 1
ATOM 16708 C CA . TYR D 1 339 ? 124.47165 33.76942 54.32126 1.000 20.37293 318 TYR D CA 1
ATOM 16709 C C . TYR D 1 339 ? 124.57673 33.63551 55.83757 1.000 20.92099 318 TYR D C 1
ATOM 16710 O O . TYR D 1 339 ? 125.67983 33.60577 56.39597 1.000 21.11480 318 TYR D O 1
ATOM 16719 N N . ARG D 1 340 ? 123.44391 33.58155 56.52851 1.000 21.42788 319 ARG D N 1
ATOM 16720 C CA . ARG D 1 340 ? 123.43866 33.34423 57.96585 1.000 21.59028 319 ARG D CA 1
ATOM 16721 C C . ARG D 1 340 ? 123.16967 31.87319 58.24252 1.000 21.23551 319 ARG D C 1
ATOM 16722 O O . ARG D 1 340 ? 122.17313 31.31647 57.77413 1.000 20.86776 319 ARG D O 1
ATOM 16730 N N . ARG D 1 341 ? 124.05548 31.25819 59.01530 1.000 20.63793 320 ARG D N 1
ATOM 16731 C CA . ARG D 1 341 ? 124.03615 29.82864 59.26416 1.000 19.57991 320 ARG D CA 1
ATOM 16732 C C . ARG D 1 341 ? 124.45429 29.59515 60.70779 1.000 19.07014 320 ARG D C 1
ATOM 16733 O O . ARG D 1 341 ? 125.29544 30.32546 61.23132 1.000 19.27930 320 ARG D O 1
ATOM 16741 N N . GLY D 1 342 ? 123.84157 28.60770 61.35604 1.000 18.39907 321 GLY D N 1
ATOM 16742 C CA . GLY D 1 342 ? 124.24149 28.27369 62.71315 1.000 17.95284 321 GLY D CA 1
ATOM 16743 C C . GLY D 1 342 ? 125.71090 27.89073 62.77606 1.000 17.40042 321 GLY D C 1
ATOM 16744 O O . GLY D 1 342 ? 126.23860 27.22085 61.88488 1.000 17.05811 321 GLY D O 1
ATOM 16745 N N . ALA D 1 343 ? 126.38151 28.32921 63.84659 1.000 16.91330 322 ALA D N 1
ATOM 16746 C CA . ALA D 1 343 ? 127.81606 28.08270 63.96772 1.000 17.19103 322 ALA D CA 1
ATOM 16747 C C . ALA D 1 343 ? 128.13362 26.59224 63.96829 1.000 17.47997 322 ALA D C 1
ATOM 16748 O O . ALA D 1 343 ? 129.18058 26.18197 63.45597 1.000 17.23033 322 ALA D O 1
ATOM 16750 N N . ASP D 1 344 ? 127.26096 25.77014 64.55199 1.000 17.76326 323 ASP D N 1
ATOM 16751 C CA . ASP D 1 344 ? 127.49379 24.33224 64.55834 1.000 17.16356 323 ASP D CA 1
ATOM 16752 C C . ASP D 1 344 ? 127.16485 23.67705 63.21977 1.000 17.22375 323 ASP D C 1
ATOM 16753 O O . ASP D 1 344 ? 127.57841 22.53371 62.99002 1.000 16.40689 323 ASP D O 1
ATOM 16758 N N . LEU D 1 345 ? 126.46954 24.38729 62.32654 1.000 18.11711 324 LEU D N 1
ATOM 16759 C CA . LEU D 1 345 ? 126.18513 23.90670 60.97847 1.000 18.39666 324 LEU D CA 1
ATOM 16760 C C . LEU D 1 345 ? 127.23486 24.33233 59.95691 1.000 19.27290 324 LEU D C 1
ATOM 16761 O O . LEU D 1 345 ? 127.45674 23.61267 58.97395 1.000 19.26841 324 LEU D O 1
ATOM 16766 N N . ALA D 1 346 ? 127.90318 25.46605 60.18576 1.000 19.80938 325 ALA D N 1
ATOM 16767 C CA . ALA D 1 346 ? 128.87588 26.04037 59.25129 1.000 20.45625 325 ALA D CA 1
ATOM 16768 C C . ALA D 1 346 ? 130.23436 25.36694 59.44931 1.000 20.67934 325 ALA D C 1
ATOM 16769 O O . ALA D 1 346 ? 131.14963 25.90146 60.07925 1.000 22.71064 325 ALA D O 1
ATOM 16771 N N . THR D 1 347 ? 130.36106 24.17499 58.87548 1.000 19.78463 326 THR D N 1
ATOM 16772 C CA . THR D 1 347 ? 131.51605 23.30500 59.03256 1.000 19.49881 326 THR D CA 1
ATOM 16773 C C . THR D 1 347 ? 132.66624 23.71064 58.10779 1.000 19.30227 326 THR D C 1
ATOM 16774 O O . THR D 1 347 ? 132.45191 24.34239 57.07095 1.000 19.45455 326 THR D O 1
ATOM 16778 N N . PRO D 1 348 ? 133.91667 23.33546 58.45981 1.000 18.82613 327 PRO D N 1
ATOM 16779 C CA . PRO D 1 348 ? 135.07626 23.78614 57.67446 1.000 18.62573 327 PRO D CA 1
ATOM 16780 C C . PRO D 1 348 ? 135.28671 23.03978 56.36016 1.000 18.45400 327 PRO D C 1
ATOM 16781 O O . PRO D 1 348 ? 135.91167 23.58657 55.44507 1.000 18.79340 327 PRO D O 1
ATOM 16785 N N . ASN D 1 349 ? 134.82129 21.79543 56.25609 1.000 17.78676 328 ASN D N 1
ATOM 16786 C CA . ASN D 1 349 ? 134.80039 21.09945 54.96963 1.000 17.22694 328 ASN D CA 1
ATOM 16787 C C . ASN D 1 349 ? 133.55738 20.21596 54.92613 1.000 16.73758 328 ASN D C 1
ATOM 16788 O O . ASN D 1 349 ? 132.69134 20.28591 55.80342 1.000 17.00721 328 ASN D O 1
ATOM 16793 N N . PHE D 1 350 ? 133.46596 19.38060 53.89196 1.000 16.36875 329 PHE D N 1
ATOM 16794 C CA . PHE D 1 350 ? 132.29172 18.54659 53.66394 1.000 16.12703 329 PHE D CA 1
ATOM 16795 C C . PHE D 1 350 ? 132.39566 17.17688 54.31770 1.000 15.60954 329 PHE D C 1
ATOM 16796 O O . PHE D 1 350 ? 131.57455 16.29824 54.02483 1.000 15.07249 329 PHE D O 1
ATOM 16804 N N . ASN D 1 351 ? 133.36597 16.97438 55.20714 1.000 14.79596 330 ASN D N 1
ATOM 16805 C CA . ASN D 1 351 ? 133.62105 15.63047 55.70409 1.000 14.75904 330 ASN D CA 1
ATOM 16806 C C . ASN D 1 351 ? 133.80820 15.61738 57.21181 1.000 15.35963 330 ASN D C 1
ATOM 16807 O O . ASN D 1 351 ? 134.48981 14.73747 57.74975 1.000 15.65409 330 ASN D O 1
ATOM 16812 N N . VAL D 1 352 ? 133.20239 16.58079 57.89944 1.000 15.86871 331 VAL D N 1
ATOM 16813 C CA . VAL D 1 352 ? 133.05741 16.55348 59.35080 1.000 15.83207 331 VAL D CA 1
ATOM 16814 C C . VAL D 1 352 ? 131.57166 16.76596 59.62339 1.000 16.06805 331 VAL D C 1
ATOM 16815 O O . VAL D 1 352 ? 130.88696 17.40613 58.81130 1.000 16.74344 331 VAL D O 1
ATOM 16819 N N . PRO D 1 353 ? 131.02583 16.23848 60.71737 1.000 16.04877 332 PRO D N 1
ATOM 16820 C CA . PRO D 1 353 ? 129.56775 16.25382 60.88978 1.000 16.14634 332 PRO D CA 1
ATOM 16821 C C . PRO D 1 353 ? 129.01884 17.64434 61.15655 1.000 16.10769 332 PRO D C 1
ATOM 16822 O O . PRO D 1 353 ? 129.65631 18.48845 61.79359 1.000 16.04252 332 PRO D O 1
ATOM 16826 N N . MET D 1 354 ? 127.79918 17.85821 60.66924 1.000 15.73003 333 MET D N 1
ATOM 16827 C CA . MET D 1 354 ? 127.07345 19.10481 60.85242 1.000 15.38107 333 MET D CA 1
ATOM 16828 C C . MET D 1 354 ? 126.17347 19.02409 62.07816 1.000 15.32807 333 MET D C 1
ATOM 16829 O O . MET D 1 354 ? 125.55444 17.98978 62.33999 1.000 15.26047 333 MET D O 1
ATOM 16834 N N . GLY D 1 355 ? 126.10240 20.12639 62.82625 1.000 15.75844 334 GLY D N 1
ATOM 16835 C CA . GLY D 1 355 ? 125.18006 20.25078 63.93480 1.000 15.70645 334 GLY D CA 1
ATOM 16836 C C . GLY D 1 355 ? 123.93278 20.99364 63.49989 1.000 15.80618 334 GLY D C 1
ATOM 16837 O O . GLY D 1 355 ? 124.00500 22.14991 63.07350 1.000 16.42420 334 GLY D O 1
ATOM 16838 N N . ASP D 1 356 ? 122.78438 20.32497 63.61265 1.000 15.57153 335 ASP D N 1
ATOM 16839 C CA . ASP D 1 356 ? 121.52906 20.83345 63.06362 1.000 16.07439 335 ASP D CA 1
ATOM 16840 C C . ASP D 1 356 ? 120.66070 21.54219 64.09976 1.000 16.47762 335 ASP D C 1
ATOM 16841 O O . ASP D 1 356 ? 119.49406 21.82097 63.82060 1.000 15.99736 335 ASP D O 1
ATOM 16846 N N . SER D 1 357 ? 121.20909 21.86070 65.27481 1.000 16.87466 336 SER D N 1
ATOM 16847 C CA . SER D 1 357 ? 120.38441 22.30605 66.39676 1.000 16.94580 336 SER D CA 1
ATOM 16848 C C . SER D 1 357 ? 119.52390 23.52156 66.05522 1.000 17.22292 336 SER D C 1
ATOM 16849 O O . SER D 1 357 ? 118.44106 23.69585 66.62744 1.000 17.66743 336 SER D O 1
ATOM 16852 N N . LEU D 1 358 ? 119.97677 24.37365 65.13892 1.000 17.23072 337 LEU D N 1
ATOM 16853 C CA . LEU D 1 358 ? 119.27264 25.61230 64.84539 1.000 17.27426 337 LEU D CA 1
ATOM 16854 C C . LEU D 1 358 ? 118.47922 25.55002 63.54147 1.000 16.94419 337 LEU D C 1
ATOM 16855 O O . LEU D 1 358 ? 118.19430 26.59699 62.95237 1.000 17.21898 337 LEU D O 1
ATOM 16860 N N . LEU D 1 359 ? 118.10219 24.35097 63.08433 1.000 16.34787 338 LEU D N 1
ATOM 16861 C CA . LEU D 1 359 ? 117.33428 24.26111 61.84132 1.000 16.63607 338 LEU D CA 1
ATOM 16862 C C . LEU D 1 359 ? 115.92233 24.81232 61.98600 1.000 17.15337 338 LEU D C 1
ATOM 16863 O O . LEU D 1 359 ? 115.29269 25.12577 60.97066 1.000 16.94984 338 LEU D O 1
ATOM 16868 N N . TRP D 1 360 ? 115.40967 24.96196 63.21009 1.000 17.74912 339 TRP D N 1
ATOM 16869 C CA . TRP D 1 360 ? 114.10010 25.59309 63.33561 1.000 17.86909 339 TRP D CA 1
ATOM 16870 C C . TRP D 1 360 ? 114.12502 27.07393 62.97573 1.000 18.40367 339 TRP D C 1
ATOM 16871 O O . TRP D 1 360 ? 113.05471 27.66135 62.79201 1.000 18.35787 339 TRP D O 1
ATOM 16882 N N . LEU D 1 361 ? 115.30569 27.68349 62.85793 1.000 18.76428 340 LEU D N 1
ATOM 16883 C CA . LEU D 1 361 ? 115.42491 28.98505 62.20811 1.000 18.92660 340 LEU D CA 1
ATOM 16884 C C . LEU D 1 361 ? 115.73226 28.81588 60.72077 1.000 18.82009 340 LEU D C 1
ATOM 16885 O O . LEU D 1 361 ? 114.96710 29.27940 59.86966 1.000 19.22662 340 LEU D O 1
ATOM 16890 N N . TYR D 1 362 ? 116.84049 28.13535 60.40400 1.000 18.64134 341 TYR D N 1
ATOM 16891 C CA . TYR D 1 362 ? 117.24313 27.86533 59.02457 1.000 18.52888 341 TYR D CA 1
ATOM 16892 C C . TYR D 1 362 ? 116.06406 27.43853 58.15245 1.000 18.19583 341 TYR D C 1
ATOM 16893 O O . TYR D 1 362 ? 115.71319 28.11767 57.17924 1.000 17.83692 341 TYR D O 1
ATOM 16902 N N . GLU D 1 363 ? 115.43838 26.31198 58.49273 1.000 18.06010 342 GLU D N 1
ATOM 16903 C CA . GLU D 1 363 ? 114.31052 25.81656 57.71439 1.000 17.81341 342 GLU D CA 1
ATOM 16904 C C . GLU D 1 363 ? 112.97072 26.31656 58.24459 1.000 17.81858 342 GLU D C 1
ATOM 16905 O O . GLU D 1 363 ? 112.07481 26.63046 57.45550 1.000 17.67152 342 GLU D O 1
ATOM 16911 N N . GLY D 1 364 ? 112.81718 26.40750 59.56646 1.000 17.88448 343 GLY D N 1
ATOM 16912 C CA . GLY D 1 364 ? 111.52616 26.78247 60.12628 1.000 18.16765 343 GLY D CA 1
ATOM 16913 C C . GLY D 1 364 ? 111.06368 28.16290 59.69452 1.000 19.05925 343 GLY D C 1
ATOM 16914 O O . GLY D 1 364 ? 109.92773 28.34059 59.24866 1.000 18.38943 343 GLY D O 1
ATOM 16915 N N . GLN D 1 365 ? 111.93005 29.16696 59.83485 1.000 20.03403 344 GLN D N 1
ATOM 16916 C CA . GLN D 1 365 ? 111.50917 30.50415 59.43757 1.000 19.48158 344 GLN D CA 1
ATOM 16917 C C . GLN D 1 365 ? 111.46920 30.64600 57.92426 1.000 19.13643 344 GLN D C 1
ATOM 16918 O O . GLN D 1 365 ? 110.71081 31.47088 57.40382 1.000 19.77336 344 GLN D O 1
ATOM 16924 N N . THR D 1 366 ? 112.25714 29.84333 57.20400 1.000 18.89023 345 THR D N 1
ATOM 16925 C CA . THR D 1 366 ? 112.16931 29.84602 55.74537 1.000 19.43554 345 THR D CA 1
ATOM 16926 C C . THR D 1 366 ? 110.86706 29.21639 55.26848 1.000 19.33799 345 THR D C 1
ATOM 16927 O O . THR D 1 366 ? 110.25646 29.69898 54.30861 1.000 19.39344 345 THR D O 1
ATOM 16931 N N . GLN D 1 367 ? 110.42415 28.13815 55.92064 1.000 19.05110 346 GLN D N 1
ATOM 16932 C CA . GLN D 1 367 ? 109.09969 27.60447 55.62002 1.000 19.44837 346 GLN D CA 1
ATOM 16933 C C . GLN D 1 367 ? 108.03673 28.67414 55.82425 1.000 20.08906 346 GLN D C 1
ATOM 16934 O O . GLN D 1 367 ? 107.12557 28.82585 55.00277 1.000 20.33402 346 GLN D O 1
ATOM 16940 N N . PHE D 1 368 ? 108.15892 29.43231 56.91459 1.000 20.30510 347 PHE D N 1
ATOM 16941 C CA . PHE D 1 368 ? 107.25868 30.54386 57.20385 1.000 20.63098 347 PHE D CA 1
ATOM 16942 C C . PHE D 1 368 ? 107.28200 31.58974 56.09042 1.000 20.79315 347 PHE D C 1
ATOM 16943 O O . PHE D 1 368 ? 106.23262 31.96535 55.55153 1.000 20.925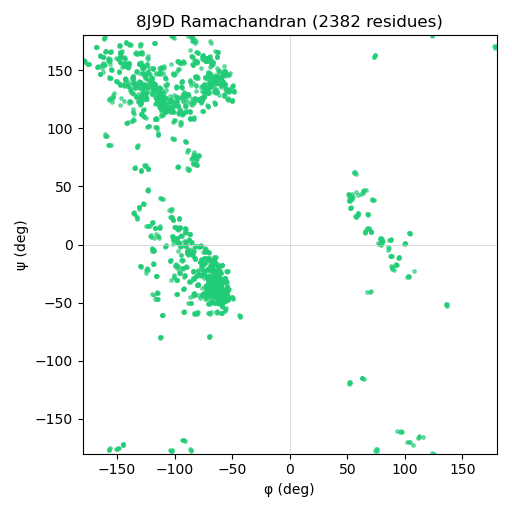61 347 PHE D O 1
ATOM 16951 N N . TRP D 1 369 ? 108.47477 32.06786 55.72385 1.000 20.74876 348 TRP D N 1
ATOM 16952 C CA . TRP D 1 369 ? 108.55702 33.13675 54.73037 1.000 21.13684 348 TRP D CA 1
ATOM 16953 C C . TRP D 1 369 ? 108.19361 32.65496 53.33452 1.000 20.73663 348 TRP D C 1
ATOM 16954 O O . TRP D 1 369 ? 107.67174 33.43763 52.53479 1.000 21.12420 348 TRP D O 1
ATOM 16965 N N . GLY D 1 370 ? 108.47746 31.38997 53.01590 1.000 20.45218 349 GLY D N 1
ATOM 16966 C CA . GLY D 1 370 ? 108.07672 30.85814 51.72291 1.000 20.80993 349 GLY D CA 1
ATOM 16967 C C . GLY D 1 370 ? 106.58479 30.98591 51.48078 1.000 21.22982 349 GLY D C 1
ATOM 16968 O O . GLY D 1 370 ? 106.14975 31.34929 50.38441 1.000 21.14929 349 GLY D O 1
ATOM 16969 N N . GLU D 1 371 ? 105.77871 30.67513 52.49553 1.000 21.50671 350 GLU D N 1
ATOM 16970 C CA . GLU D 1 371 ? 104.33458 30.78924 52.33679 1.000 21.95712 350 GLU D CA 1
ATOM 16971 C C . GLU D 1 371 ? 103.88269 32.24427 52.38240 1.000 21.76942 350 GLU D C 1
ATOM 16972 O O . GLU D 1 371 ? 103.04445 32.65585 51.57212 1.000 21.94968 350 GLU D O 1
ATOM 16978 N N . VAL D 1 372 ? 104.43058 33.03749 53.30877 1.000 21.29161 351 VAL D N 1
ATOM 16979 C CA . VAL D 1 372 ? 104.08126 34.45691 53.37465 1.000 21.60768 351 VAL D CA 1
ATOM 16980 C C . VAL D 1 372 ? 104.45148 35.15877 52.07061 1.000 21.77455 351 VAL D C 1
ATOM 16981 O O . VAL D 1 372 ? 103.64146 35.88839 51.48700 1.000 21.06363 351 VAL D O 1
ATOM 16985 N N . MET D 1 373 ? 105.66704 34.91305 51.56954 1.000 22.02544 352 MET D N 1
ATOM 16986 C CA . MET D 1 373 ? 106.10135 35.59911 50.35954 1.000 21.62781 352 MET D CA 1
ATOM 16987 C C . MET D 1 373 ? 105.34437 35.11159 49.13477 1.000 21.56656 352 MET D C 1
ATOM 16988 O O . MET D 1 373 ? 105.17465 35.87399 48.17794 1.000 22.20882 352 MET D O 1
ATOM 16993 N N . SER D 1 374 ? 104.87134 33.86078 49.14631 1.000 21.27822 353 SER D N 1
ATOM 16994 C CA . SER D 1 374 ? 103.99745 33.40616 48.06881 1.000 21.75943 353 SER D CA 1
ATOM 16995 C C . SER D 1 374 ? 102.73810 34.25972 47.99974 1.000 22.57538 353 SER D C 1
ATOM 16996 O O . SER D 1 374 ? 102.27140 34.60845 46.90855 1.000 22.21001 353 SER D O 1
ATOM 16999 N N . ALA D 1 375 ? 102.17867 34.61380 49.15889 1.000 23.07938 354 ALA D N 1
ATOM 17000 C CA . ALA D 1 375 ? 101.01036 35.48827 49.17924 1.000 23.28711 354 ALA D CA 1
ATOM 17001 C C . ALA D 1 375 ? 101.38211 36.91720 48.80226 1.000 23.61317 354 ALA D C 1
ATOM 17002 O O . ALA D 1 375 ? 100.67204 37.56216 48.02390 1.000 23.96787 354 ALA D O 1
ATOM 17004 N N . ARG D 1 376 ? 102.49244 37.42737 49.34172 1.000 23.37294 355 ARG D N 1
ATOM 17005 C CA . ARG D 1 376 ? 102.89314 38.80546 49.06582 1.000 23.48973 355 ARG D CA 1
ATOM 17006 C C . ARG D 1 376 ? 103.22281 39.02592 47.59361 1.000 23.70692 355 ARG D C 1
ATOM 17007 O O . ARG D 1 376 ? 103.03712 40.13401 47.07784 1.000 23.90009 355 ARG D O 1
ATOM 17015 N N . SER D 1 377 ? 103.71288 37.99636 46.90676 1.000 23.54970 356 SER D N 1
ATOM 17016 C CA . SER D 1 377 ? 104.14964 38.11324 45.52146 1.000 23.84734 356 SER D CA 1
ATOM 17017 C C . SER D 1 377 ? 103.06772 37.75704 44.51457 1.000 23.91602 356 SER D C 1
ATOM 17018 O O . SER D 1 377 ? 103.22685 38.05280 43.32456 1.000 24.31671 356 SER D O 1
ATOM 17021 N N . GLY D 1 378 ? 101.98424 37.12877 44.94895 1.000 23.84858 357 GLY D N 1
ATOM 17022 C CA . GLY D 1 378 ? 100.97966 36.66063 44.02371 1.000 24.27758 357 GLY D CA 1
ATOM 17023 C C . GLY D 1 378 ? 101.24211 35.28487 43.45760 1.000 24.07465 357 GLY D C 1
ATOM 17024 O O . GLY D 1 378 ? 100.48793 34.83847 42.58417 1.000 23.92660 357 GLY D O 1
ATOM 17025 N N . LEU D 1 379 ? 102.29977 34.60376 43.90688 1.000 23.48492 358 LEU D N 1
ATOM 17026 C CA . LEU D 1 379 ? 102.46361 33.19884 43.55008 1.000 23.31035 358 LEU D CA 1
ATOM 17027 C C . LEU D 1 379 ? 101.29078 32.37681 44.06621 1.000 23.21777 358 LEU D C 1
ATOM 17028 O O . LEU D 1 379 ? 100.85023 31.42328 43.41105 1.000 22.87146 358 LEU D O 1
ATOM 17033 N N . TRP D 1 380 ? 100.76833 32.74601 45.23508 1.000 23.18510 359 TRP D N 1
ATOM 17034 C CA . TRP D 1 380 ? 99.55149 32.19096 45.80622 1.000 22.74582 359 TRP D CA 1
ATOM 17035 C C . TRP D 1 380 ? 98.52653 33.30505 45.96032 1.000 23.31757 359 TRP D C 1
ATOM 17036 O O . TRP D 1 380 ? 98.88694 34.47029 46.14620 1.000 23.85004 359 TRP D O 1
ATOM 17047 N N . THR D 1 381 ? 97.24775 32.94229 45.89421 1.000 23.25330 360 THR D N 1
ATOM 17048 C CA . THR D 1 381 ? 96.21649 33.86691 46.33030 1.000 23.90120 360 THR D CA 1
ATOM 17049 C C . THR D 1 381 ? 96.17991 33.90872 47.85511 1.000 24.22125 360 THR D C 1
ATOM 17050 O O . THR D 1 381 ? 96.69281 33.01486 48.53607 1.000 23.55892 360 THR D O 1
ATOM 17054 N N . GLN D 1 382 ? 95.56744 34.96895 48.39146 1.000 25.13439 361 GLN D N 1
ATOM 17055 C CA . GLN D 1 382 ? 95.44356 35.08689 49.84299 1.000 25.10787 361 GLN D CA 1
ATOM 17056 C C . GLN D 1 382 ? 94.60574 33.94749 50.41394 1.000 25.35777 361 GLN D C 1
ATOM 17057 O O . GLN D 1 382 ? 94.88677 33.44197 51.50544 1.000 25.23810 361 GLN D O 1
ATOM 17063 N N . GLU D 1 383 ? 93.56743 33.53305 49.68701 1.000 25.82386 362 GLU D N 1
ATOM 17064 C CA . GLU D 1 383 ? 92.74070 32.41511 50.13054 1.000 26.51068 362 GLU D CA 1
ATOM 17065 C C . GLU D 1 383 ? 93.52799 31.10757 50.13147 1.000 24.83443 362 GLU D C 1
ATOM 17066 O O . GLU D 1 383 ? 93.38123 30.28452 51.04395 1.000 24.83333 362 GLU D O 1
ATOM 17072 N N . GLN D 1 384 ? 94.36532 30.89901 49.11590 1.000 23.25396 363 GLN D N 1
ATOM 17073 C CA . GLN D 1 384 ? 95.21311 29.71396 49.08294 1.000 22.45595 363 GLN D CA 1
ATOM 17074 C C . GLN D 1 384 ? 96.20161 29.71664 50.24428 1.000 21.87684 363 GLN D C 1
ATOM 17075 O O . GLN D 1 384 ? 96.38975 28.69751 50.91967 1.000 21.56265 363 GLN D O 1
ATOM 17081 N N . ALA D 1 385 ? 96.84990 30.85902 50.48825 1.000 22.06751 364 ALA D N 1
ATOM 17082 C CA . ALA D 1 385 ? 97.83109 30.93327 51.57009 1.000 22.92117 364 ALA D CA 1
ATOM 17083 C C . ALA D 1 385 ? 97.18222 30.70108 52.92833 1.000 23.93985 364 ALA D C 1
ATOM 17084 O O . ALA D 1 385 ? 97.77205 30.06284 53.81002 1.000 23.09994 364 ALA D O 1
ATOM 17086 N N . ARG D 1 386 ? 95.96666 31.21141 53.11661 1.000 25.76721 365 ARG D N 1
ATOM 17087 C CA . ARG D 1 386 ? 95.30725 31.06936 54.40853 1.000 27.19964 365 ARG D CA 1
ATOM 17088 C C . ARG D 1 386 ? 94.88191 29.62405 54.66132 1.000 25.78982 365 ARG D C 1
ATOM 17089 O O . ARG D 1 386 ? 95.03413 29.11615 55.77906 1.000 25.72391 365 ARG D O 1
ATOM 17097 N N . ASP D 1 387 ? 94.34751 28.94071 53.64586 1.000 24.52921 366 ASP D N 1
ATOM 17098 C CA . ASP D 1 387 ? 94.00462 27.53332 53.83852 1.000 24.21906 366 ASP D CA 1
ATOM 17099 C C . ASP D 1 387 ? 95.24948 26.66898 54.00873 1.000 23.77662 366 ASP D C 1
ATOM 17100 O O . ASP D 1 387 ? 95.19802 25.64577 54.69596 1.000 22.88743 366 ASP D O 1
ATOM 17105 N N . MET D 1 388 ? 96.36831 27.03802 53.38533 1.000 24.03641 367 MET D N 1
ATOM 17106 C CA . MET D 1 388 ? 97.60576 26.31469 53.65930 1.000 23.49204 367 MET D CA 1
ATOM 17107 C C . MET D 1 388 ? 98.01906 26.47010 55.11874 1.000 21.71435 367 MET D C 1
ATOM 17108 O O . MET D 1 388 ? 98.40496 25.49444 55.77485 1.000 21.43861 367 MET D O 1
ATOM 17113 N N . LEU D 1 389 ? 97.96316 27.69950 55.63908 1.000 20.39714 368 LEU D N 1
ATOM 17114 C CA . LEU D 1 389 ? 98.31809 27.92946 57.03751 1.000 19.33236 368 LEU D CA 1
ATOM 17115 C C . LEU D 1 389 ? 97.38896 27.17237 57.97727 1.000 18.94492 368 LEU D C 1
ATOM 17116 O O . LEU D 1 389 ? 97.82555 26.66566 59.01694 1.000 18.65771 368 LEU D O 1
ATOM 17121 N N . ALA D 1 390 ? 96.09982 27.10210 57.64005 1.000 18.97967 369 ALA D N 1
ATOM 17122 C CA . ALA D 1 390 ? 95.16544 26.31842 58.44156 1.000 18.82116 369 ALA D CA 1
ATOM 17123 C C . ALA D 1 390 ? 95.57350 24.84992 58.48805 1.000 18.39331 369 ALA D C 1
ATOM 17124 O O . ALA D 1 390 ? 95.46345 24.19782 59.53400 1.000 18.91250 369 ALA D O 1
ATOM 17126 N N . GLY D 1 391 ? 96.03906 24.31025 57.36066 1.000 18.16329 370 GLY D N 1
ATOM 17127 C CA . GLY D 1 391 ? 96.49321 22.92761 57.34871 1.000 18.58434 370 GLY D CA 1
ATOM 17128 C C . GLY D 1 391 ? 97.71738 22.70970 58.22016 1.000 18.53879 370 GLY D C 1
ATOM 17129 O O . GLY D 1 391 ? 97.84286 21.67341 58.88051 1.000 17.83227 370 GLY D O 1
ATOM 17130 N N . VAL D 1 392 ? 98.63099 23.68401 58.24213 1.000 18.53740 371 VAL D N 1
ATOM 17131 C CA . VAL D 1 392 ? 99.79039 23.59478 59.12863 1.000 18.67767 371 VAL D CA 1
ATOM 17132 C C . VAL D 1 392 ? 99.33861 23.61836 60.58337 1.000 19.04177 371 VAL D C 1
ATOM 17133 O O . VAL D 1 392 ? 99.79000 22.81435 61.40628 1.000 18.89544 371 VAL D O 1
ATOM 17137 N N . ALA D 1 393 ? 98.43387 24.54092 60.92089 1.000 19.53382 372 ALA D N 1
ATOM 17138 C CA . ALA D 1 393 ? 97.96738 24.64697 62.30184 1.000 19.60520 372 ALA D CA 1
ATOM 17139 C C . ALA D 1 393 ? 97.26907 23.36883 62.75680 1.000 19.56852 372 ALA D C 1
ATOM 17140 O O . ALA D 1 393 ? 97.47873 22.90786 63.88646 1.000 18.95820 372 ALA D O 1
ATOM 17142 N N . ALA D 1 394 ? 96.43161 22.78216 61.89308 1.000 19.62793 373 ALA D N 1
ATOM 17143 C CA . ALA D 1 394 ? 95.76193 21.53396 62.24928 1.000 19.71388 373 ALA D CA 1
ATOM 17144 C C . ALA D 1 394 ? 96.76795 20.40464 62.43936 1.000 19.84558 373 ALA D C 1
ATOM 17145 O O . ALA D 1 394 ? 96.58062 19.53109 63.29752 1.000 19.79176 373 ALA D O 1
ATOM 17147 N N . GLN D 1 395 ? 97.83461 20.39426 61.63550 1.000 20.36641 374 GLN D N 1
ATOM 17148 C CA . GLN D 1 395 ? 98.85640 19.36162 61.78441 1.000 20.39665 374 GLN D CA 1
ATOM 17149 C C . GLN D 1 395 ? 99.40314 19.33966 63.20512 1.000 20.55156 374 GLN D C 1
ATOM 17150 O O . GLN D 1 395 ? 99.60725 18.26842 63.78585 1.000 20.12131 374 GLN D O 1
ATOM 17156 N N . TYR D 1 396 ? 99.58987 20.50852 63.80966 1.000 20.84214 375 TYR D N 1
ATOM 17157 C CA . TYR D 1 396 ? 100.11719 20.52758 65.16391 1.000 20.90258 375 TYR D CA 1
ATOM 17158 C C . TYR D 1 396 ? 99.03381 20.55930 66.23056 1.000 21.89964 375 TYR D C 1
ATOM 17159 O O . TYR D 1 396 ? 99.29934 20.14688 67.36220 1.000 21.91922 375 TYR D O 1
ATOM 17168 N N . GLU D 1 397 ? 97.81050 20.97156 65.89881 1.000 22.99514 376 GLU D N 1
ATOM 17169 C CA . GLU D 1 397 ? 96.74735 20.85968 66.89250 1.000 24.31138 376 GLU D CA 1
ATOM 17170 C C . GLU D 1 397 ? 96.26780 19.41994 67.03570 1.000 23.18458 376 GLU D C 1
ATOM 17171 O O . GLU D 1 397 ? 96.07105 18.94101 68.15838 1.000 23.26789 376 GLU D O 1
ATOM 17177 N N . ARG D 1 398 ? 96.07678 18.71449 65.91837 1.000 21.83740 377 ARG D N 1
ATOM 17178 C CA . ARG D 1 398 ? 95.51749 17.36720 65.94490 1.000 21.54576 377 ARG D CA 1
ATOM 17179 C C . ARG D 1 398 ? 96.31631 16.33157 65.17193 1.000 20.77031 377 ARG D C 1
ATOM 17180 O O . ARG D 1 398 ? 96.12666 15.13625 65.42091 1.000 20.46442 377 ARG D O 1
ATOM 17188 N N . GLY D 1 399 ? 97.19277 16.72901 64.25577 1.000 20.39636 378 GLY D N 1
ATOM 17189 C CA . GLY D 1 399 ? 97.88667 15.77961 63.41370 1.000 19.61402 378 GLY D CA 1
ATOM 17190 C C . GLY D 1 399 ? 99.25498 15.33941 63.89144 1.000 19.78029 378 GLY D C 1
ATOM 17191 O O . GLY D 1 399 ? 99.95705 14.64676 63.14484 1.000 19.71017 378 GLY D O 1
ATOM 17192 N N . ARG D 1 400 ? 99.66367 15.71316 65.10519 1.000 20.10151 379 ARG D N 1
ATOM 17193 C CA . ARG D 1 400 ? 100.98985 15.37874 65.62973 1.000 19.88075 379 ARG D CA 1
ATOM 17194 C C . ARG D 1 400 ? 100.88113 14.87732 67.06662 1.000 19.93144 379 ARG D C 1
ATOM 17195 O O . ARG D 1 400 ? 101.37464 15.52062 68.00258 1.000 20.66310 379 ARG D O 1
ATOM 17203 N N . PRO D 1 401 ? 100.25062 13.71470 67.27630 1.000 19.72687 380 PRO D N 1
ATOM 17204 C CA . PRO D 1 401 ? 100.21289 13.13497 68.63118 1.000 19.54056 380 PRO D CA 1
ATOM 17205 C C . PRO D 1 401 ? 101.58583 12.79014 69.18355 1.000 19.87872 380 PRO D C 1
ATOM 17206 O O . PRO D 1 401 ? 101.71447 12.60516 70.39971 1.000 20.08539 380 PRO D O 1
ATOM 17210 N N . GLY D 1 402 ? 102.60574 12.65702 68.33090 1.000 20.10998 381 GLY D N 1
ATOM 17211 C CA . GLY D 1 402 ? 103.95492 12.41561 68.81793 1.000 20.64539 381 GLY D CA 1
ATOM 17212 C C . GLY D 1 402 ? 104.52313 13.56516 69.61836 1.000 21.74100 381 GLY D C 1
ATOM 17213 O O . GLY D 1 402 ? 105.53060 13.39351 70.31541 1.000 20.46703 381 GLY D O 1
ATOM 17214 N N . MET D 1 403 ? 103.90467 14.74069 69.52390 1.000 23.84548 382 MET D N 1
ATOM 17215 C CA . MET D 1 403 ? 104.34377 15.87363 70.32073 1.000 26.00385 382 MET D CA 1
ATOM 17216 C C . MET D 1 403 ? 104.20487 15.61851 71.81694 1.000 24.74852 382 MET D C 1
ATOM 17217 O O . MET D 1 403 ? 104.81699 16.33415 72.61462 1.000 25.02123 382 MET D O 1
ATOM 17222 N N . ALA D 1 404 ? 103.39783 14.63224 72.21537 1.000 23.27350 383 ALA D N 1
ATOM 17223 C CA . ALA D 1 404 ? 103.25834 14.31798 73.63229 1.000 22.28539 383 ALA D CA 1
ATOM 17224 C C . ALA D 1 404 ? 104.56110 13.80331 74.23022 1.000 21.52084 383 ALA D C 1
ATOM 17225 O O . ALA D 1 404 ? 104.78622 13.94443 75.43770 1.000 21.20321 383 ALA D O 1
ATOM 17227 N N . TRP D 1 405 ? 105.43716 13.21622 73.41035 1.000 20.52958 384 TRP D N 1
ATOM 17228 C CA . TRP D 1 405 ? 106.67416 12.63267 73.90948 1.000 19.39891 384 TRP D CA 1
ATOM 17229 C C . TRP D 1 405 ? 107.93410 13.18089 73.25248 1.000 18.92267 384 TRP D C 1
ATOM 17230 O O . TRP D 1 405 ? 109.01538 13.02402 73.82495 1.000 18.72173 384 TRP D O 1
ATOM 17241 N N . ARG D 1 406 ? 107.83746 13.78438 72.07022 1.000 18.87177 385 ARG D N 1
ATOM 17242 C CA . ARG D 1 406 ? 108.99637 14.27241 71.33514 1.000 18.70305 385 ARG D CA 1
ATOM 17243 C C . ARG D 1 406 ? 108.87660 15.77404 71.10821 1.000 18.71164 385 ARG D C 1
ATOM 17244 O O . ARG D 1 406 ? 107.78218 16.28396 70.84993 1.000 19.65928 385 ARG D O 1
ATOM 17252 N N . THR D 1 407 ? 109.99773 16.48307 71.22257 1.000 18.25855 386 THR D N 1
ATOM 17253 C CA . THR D 1 407 ? 110.01187 17.92565 71.02118 1.000 18.65402 386 THR D CA 1
ATOM 17254 C C . THR D 1 407 ? 110.36179 18.26234 69.57430 1.000 18.81943 386 THR D C 1
ATOM 17255 O O . THR D 1 407 ? 110.96231 17.46481 68.84819 1.000 18.30960 386 THR D O 1
ATOM 17259 N N . VAL D 1 408 ? 109.95996 19.46344 69.15104 1.000 18.57527 387 VAL D N 1
ATOM 17260 C CA . VAL D 1 408 ? 110.36667 19.93480 67.83014 1.000 17.63732 387 VAL D CA 1
ATOM 17261 C C . VAL D 1 408 ? 111.88659 20.05104 67.76030 1.000 17.26411 387 VAL D C 1
ATOM 17262 O O . VAL D 1 408 ? 112.49800 19.76976 66.72380 1.000 17.56699 387 VAL D O 1
ATOM 17266 N N . GLN D 1 409 ? 112.52268 20.46183 68.86344 1.000 17.37988 388 GLN D N 1
ATOM 17267 C CA . GLN D 1 409 ? 113.98105 20.55111 68.87816 1.000 17.00382 388 GLN D CA 1
ATOM 17268 C C . GLN D 1 409 ? 114.62450 19.21681 68.51887 1.000 16.28464 388 GLN D C 1
ATOM 17269 O O . GLN D 1 409 ? 115.59393 19.17442 67.74894 1.000 15.93573 388 GLN D O 1
ATOM 17275 N N . ASP D 1 410 ? 114.10203 18.11310 69.06432 1.000 15.75389 389 ASP D N 1
ATOM 17276 C CA . ASP D 1 410 ? 114.70772 16.81988 68.77425 1.000 15.71727 389 ASP D CA 1
ATOM 17277 C C . ASP D 1 410 ? 114.55898 16.42243 67.30946 1.000 15.47597 389 ASP D C 1
ATOM 17278 O O . ASP D 1 410 ? 115.37573 15.63425 66.81364 1.000 15.15471 389 ASP D O 1
ATOM 17283 N N . THR D 1 411 ? 113.55457 16.95637 66.59864 1.000 15.36022 390 THR D N 1
ATOM 17284 C CA . THR D 1 411 ? 113.40859 16.60893 65.18675 1.000 15.49423 390 THR D CA 1
ATOM 17285 C C . THR D 1 411 ? 114.49678 17.22141 64.31473 1.000 15.48615 390 THR D C 1
ATOM 17286 O O . THR D 1 411 ? 114.62540 16.81845 63.15345 1.000 14.66284 390 THR D O 1
ATOM 17290 N N . THR D 1 412 ? 115.29328 18.16664 64.82947 1.000 16.20053 391 THR D N 1
ATOM 17291 C CA . THR D 1 412 ? 116.43394 18.61232 64.03586 1.000 16.52142 391 THR D CA 1
ATOM 17292 C C . THR D 1 412 ? 117.45622 17.50103 63.82911 1.000 16.09584 391 THR D C 1
ATOM 17293 O O . THR D 1 412 ? 118.36891 17.66284 63.01323 1.000 16.01690 391 THR D O 1
ATOM 17297 N N . ASN D 1 413 ? 117.32048 16.38169 64.53929 1.000 15.57808 392 ASN D N 1
ATOM 17298 C CA . ASN D 1 413 ? 118.15861 15.20857 64.33685 1.000 15.56441 392 ASN D CA 1
ATOM 17299 C C . ASN D 1 413 ? 117.59636 14.24983 63.30102 1.000 15.54117 392 ASN D C 1
ATOM 17300 O O . ASN D 1 413 ? 118.28244 13.28780 62.93402 1.000 15.26484 392 ASN D O 1
ATOM 17305 N N . ASP D 1 414 ? 116.38315 14.50176 62.81264 1.000 15.70558 393 ASP D N 1
ATOM 17306 C CA . ASP D 1 414 ? 115.78558 13.61271 61.82139 1.000 15.91034 393 ASP D CA 1
ATOM 17307 C C . ASP D 1 414 ? 116.58730 13.47800 60.52897 1.000 16.02850 393 ASP D C 1
ATOM 17308 O O . ASP D 1 414 ? 116.59731 12.36686 59.96761 1.000 15.76584 393 ASP D O 1
ATOM 17313 N N . PRO D 1 415 ? 117.24293 14.51942 59.99175 1.000 16.22906 394 PRO D N 1
ATOM 17314 C CA . PRO D 1 415 ? 118.03390 14.30331 58.76180 1.000 16.38648 394 PRO D CA 1
ATOM 17315 C C . PRO D 1 415 ? 119.05485 13.18690 58.89866 1.000 16.75624 394 PRO D C 1
ATOM 17316 O O . PRO D 1 415 ? 119.15137 12.33019 58.01163 1.000 17.24022 394 PRO D O 1
ATOM 17320 N N . THR D 1 416 ? 119.81162 13.16250 59.99979 1.000 16.99952 395 THR D N 1
ATOM 17321 C CA . THR D 1 416 ? 120.80702 12.11464 60.20737 1.000 16.95314 395 THR D CA 1
ATOM 17322 C C . THR D 1 416 ? 120.17567 10.81660 60.69856 1.000 16.57610 395 THR D C 1
ATOM 17323 O O . THR D 1 416 ? 120.62918 9.72676 60.32026 1.000 16.36735 395 THR D O 1
ATOM 17327 N N . MET D 1 417 ? 119.12054 10.90853 61.50981 1.000 16.45713 396 MET D N 1
ATOM 17328 C CA . MET D 1 417 ? 118.46067 9.70384 62.00496 1.000 16.92686 396 MET D CA 1
ATOM 17329 C C . MET D 1 417 ? 117.80744 8.91757 60.87572 1.000 18.11666 396 MET D C 1
ATOM 17330 O O . MET D 1 417 ? 117.89838 7.68280 60.83645 1.000 17.64724 396 MET D O 1
ATOM 17335 N N . SER D 1 418 ? 117.12038 9.61207 59.96620 1.000 18.53280 397 SER D N 1
ATOM 17336 C CA . SER D 1 418 ? 116.24314 8.96430 59.00015 1.000 19.73100 397 SER D CA 1
ATOM 17337 C C . SER D 1 418 ? 116.67085 9.12185 57.55399 1.000 20.59533 397 SER D C 1
ATOM 17338 O O . SER D 1 418 ? 116.31476 8.26821 56.73553 1.000 20.50305 397 SER D O 1
ATOM 17341 N N . MET D 1 419 ? 117.38631 10.19323 57.20508 1.000 21.53915 398 MET D N 1
ATOM 17342 C CA . MET D 1 419 ? 117.76752 10.44735 55.81257 1.000 22.03236 398 MET D CA 1
ATOM 17343 C C . MET D 1 419 ? 116.54716 10.40795 54.89786 1.000 22.39131 398 MET D C 1
ATOM 17344 O O . MET D 1 419 ? 116.64041 9.98906 53.74289 1.000 21.96208 398 MET D O 1
ATOM 17349 N N . ARG D 1 420 ? 115.38888 10.80102 55.43793 1.000 23.01547 399 ARG D N 1
ATOM 17350 C CA . ARG D 1 420 ? 114.10947 10.81605 54.71837 1.000 23.90487 399 ARG D CA 1
ATOM 17351 C C . ARG D 1 420 ? 113.70188 9.43655 54.19936 1.000 23.25960 399 ARG D C 1
ATOM 17352 O O . ARG D 1 420 ? 112.96901 9.32631 53.21391 1.000 22.80036 399 ARG D O 1
ATOM 17360 N N . ARG D 1 421 ? 114.15613 8.37327 54.85608 1.000 23.14490 400 ARG D N 1
ATOM 17361 C CA . ARG D 1 421 ? 113.67709 7.04073 54.53555 1.000 23.38020 400 ARG D CA 1
ATOM 17362 C C . ARG D 1 421 ? 112.23915 6.87249 55.03678 1.000 22.78262 400 ARG D C 1
ATOM 17363 O O . ARG D 1 421 ? 111.79651 7.60503 55.92606 1.000 22.67679 400 ARG D O 1
ATOM 17371 N N . PRO D 1 422 ? 111.49116 5.90948 54.48775 1.000 22.31672 401 PRO D N 1
ATOM 17372 C CA . PRO D 1 422 ? 110.07888 5.76658 54.87669 1.000 22.17853 401 PRO D CA 1
ATOM 17373 C C . PRO D 1 422 ? 109.92383 5.51566 56.36814 1.000 22.22309 401 PRO D C 1
ATOM 17374 O O . PRO D 1 422 ? 110.68863 4.75809 56.96811 1.000 23.25309 401 PRO D O 1
ATOM 17378 N N . LYS D 1 423 ? 108.94063 6.18025 56.97748 1.000 21.57532 402 LYS D N 1
ATOM 17379 C CA . LYS D 1 423 ? 108.59261 5.89923 58.36297 1.000 21.27717 402 LYS D CA 1
ATOM 17380 C C . LYS D 1 423 ? 107.09967 5.62690 58.48247 1.000 20.92007 402 LYS D C 1
ATOM 17381 O O . LYS D 1 423 ? 106.27748 6.19006 57.75012 1.000 20.79158 402 LYS D O 1
ATOM 17387 N N . ALA D 1 424 ? 106.76872 4.74223 59.42241 1.000 20.32743 403 ALA D N 1
ATOM 17388 C CA . ALA D 1 424 ? 105.40080 4.25768 59.55632 1.000 19.14847 403 ALA D CA 1
ATOM 17389 C C . ALA D 1 424 ? 104.45779 5.35759 60.02328 1.000 18.28435 403 ALA D C 1
ATOM 17390 O O . ALA D 1 424 ? 103.33337 5.46577 59.52073 1.000 18.32628 403 ALA D O 1
ATOM 17392 N N . TYR D 1 425 ? 104.88304 6.17529 60.98816 1.000 17.49371 404 TYR D N 1
ATOM 17393 C CA . TYR D 1 425 ? 104.01909 7.20677 61.57033 1.000 17.87413 404 TYR D CA 1
ATOM 17394 C C . TYR D 1 425 ? 104.76422 8.53441 61.62490 1.000 18.27202 404 TYR D C 1
ATOM 17395 O O . TYR D 1 425 ? 105.34439 8.87497 62.65662 1.000 17.56849 404 TYR D O 1
ATOM 17404 N N . ARG D 1 426 ? 104.73643 9.29487 60.52816 1.000 19.08385 405 ARG D N 1
ATOM 17405 C CA . ARG D 1 426 ? 105.22946 10.66427 60.60542 1.000 20.50591 405 ARG D CA 1
ATOM 17406 C C . ARG D 1 426 ? 104.52127 11.44336 61.70370 1.000 19.08474 405 ARG D C 1
ATOM 17407 O O . ARG D 1 426 ? 105.11549 12.33990 62.31184 1.000 18.66448 405 ARG D O 1
ATOM 17415 N N . ASN D 1 427 ? 103.25921 11.10932 61.98215 1.000 18.12585 406 ASN D N 1
ATOM 17416 C CA . ASN D 1 427 ? 102.48859 11.85000 62.96840 1.000 18.07741 406 ASN D CA 1
ATOM 17417 C C . ASN D 1 427 ? 102.84570 11.49934 64.40699 1.000 17.56618 406 ASN D C 1
ATOM 17418 O O . ASN D 1 427 ? 102.52394 12.27871 65.30756 1.000 17.57818 406 ASN D O 1
ATOM 17423 N N . TYR D 1 428 ? 103.48352 10.35630 64.64901 1.000 17.12443 407 TYR D N 1
ATOM 17424 C CA . TYR D 1 428 ? 103.84256 9.95547 66.00463 1.000 17.20278 407 TYR D CA 1
ATOM 17425 C C . TYR D 1 428 ? 105.34266 9.87247 66.23396 1.000 16.68107 407 TYR D C 1
ATOM 17426 O O . TYR D 1 428 ? 105.82072 10.26135 67.30418 1.000 16.42481 407 TYR D O 1
ATOM 17435 N N . GLN D 1 429 ? 106.10085 9.34200 65.27506 1.000 16.66890 408 GLN D N 1
ATOM 17436 C CA . GLN D 1 429 ? 107.55048 9.45363 65.36034 1.000 16.84705 408 GLN D CA 1
ATOM 17437 C C . GLN D 1 429 ? 108.01447 10.89467 65.19599 1.000 17.54777 408 GLN D C 1
ATOM 17438 O O . GLN D 1 429 ? 109.10679 11.23274 65.66817 1.000 16.69451 408 GLN D O 1
ATOM 17444 N N . MET D 1 430 ? 107.18514 11.74169 64.56584 1.000 18.92847 409 MET D N 1
ATOM 17445 C CA . MET D 1 430 ? 107.51196 13.09668 64.11818 1.000 19.65399 409 MET D CA 1
ATOM 17446 C C . MET D 1 430 ? 108.40853 13.01599 62.88966 1.000 19.03295 409 MET D C 1
ATOM 17447 O O . MET D 1 430 ? 108.99980 11.96619 62.61651 1.000 18.96547 409 MET D O 1
ATOM 17452 N N . SER D 1 431 ? 108.52078 14.11273 62.13683 1.000 18.32440 410 SER D N 1
ATOM 17453 C CA . SER D 1 431 ? 109.29222 14.08180 60.89639 1.000 18.73456 410 SER D CA 1
ATOM 17454 C C . SER D 1 431 ? 109.66913 15.51276 60.51194 1.000 19.86078 410 SER D C 1
ATOM 17455 O O . SER D 1 431 ? 108.87519 16.20645 59.87155 1.000 19.34795 410 SER D O 1
ATOM 17458 N N . GLU D 1 432 ? 110.87634 15.93382 60.89868 1.000 21.72851 411 GLU D N 1
ATOM 17459 C CA . GLU D 1 432 ? 111.42907 17.22859 60.49135 1.000 23.34834 411 GLU D CA 1
ATOM 17460 C C . GLU D 1 432 ? 110.45756 18.37490 60.76434 1.000 21.30184 411 GLU D C 1
ATOM 17461 O O . GLU D 1 432 ? 110.32930 19.31863 59.98050 1.000 20.95869 411 GLU D O 1
ATOM 17467 N N . ASP D 1 433 ? 109.80584 18.31896 61.92714 1.000 19.83325 412 ASP D N 1
ATOM 17468 C CA . ASP D 1 433 ? 108.84110 19.34384 62.30604 1.000 19.26609 412 ASP D CA 1
ATOM 17469 C C . ASP D 1 433 ? 109.49467 20.67905 62.63471 1.000 18.54556 412 ASP D C 1
ATOM 17470 O O . ASP D 1 433 ? 108.77646 21.66508 62.82720 1.000 17.92606 412 ASP D O 1
ATOM 17475 N N . TYR D 1 434 ? 110.82924 20.74628 62.68233 1.000 18.11042 413 TYR D N 1
ATOM 17476 C CA . TYR D 1 434 ? 111.48774 22.04698 62.73804 1.000 18.13156 413 TYR D CA 1
ATOM 17477 C C . TYR D 1 434 ? 111.12114 22.91229 61.53174 1.000 18.15221 413 TYR D C 1
ATOM 17478 O O . TYR D 1 434 ? 111.32366 24.13088 61.57291 1.000 18.15138 413 TYR D O 1
ATOM 17487 N N . TYR D 1 435 ? 110.59357 22.30564 60.46248 1.000 18.13707 414 TYR D N 1
ATOM 17488 C CA . TYR D 1 435 ? 109.99534 23.03767 59.34628 1.000 18.47209 414 TYR D CA 1
ATOM 17489 C C . TYR D 1 435 ? 108.67902 23.69398 59.74613 1.000 18.85841 414 TYR D C 1
ATOM 17490 O O . TYR D 1 435 ? 108.62056 24.89958 60.00907 1.000 19.38240 414 TYR D O 1
ATOM 17499 N N . SER D 1 436 ? 107.61182 22.89092 59.78351 1.000 18.77578 415 SER D N 1
ATOM 17500 C CA . SER D 1 436 ? 106.25593 23.42798 59.90029 1.000 19.02141 415 SER D CA 1
ATOM 17501 C C . SER D 1 436 ? 105.90272 23.79778 61.33427 1.000 19.31549 415 SER D C 1
ATOM 17502 O O . SER D 1 436 ? 105.14451 24.75062 61.56180 1.000 19.62292 415 SER D O 1
ATOM 17505 N N . GLY D 1 437 ? 106.39556 23.02938 62.30777 1.000 19.00419 416 GLY D N 1
ATOM 17506 C CA . GLY D 1 437 ? 106.28935 23.45983 63.69154 1.000 18.62629 416 GLY D CA 1
ATOM 17507 C C . GLY D 1 437 ? 107.09285 24.71769 63.95770 1.000 18.60683 416 GLY D C 1
ATOM 17508 O O . GLY D 1 437 ? 106.64205 25.61790 64.67126 1.000 19.08814 416 GLY D O 1
ATOM 17509 N N . GLY D 1 438 ? 108.29834 24.79448 63.38978 1.000 18.10775 417 GLY D N 1
ATOM 17510 C CA . GLY D 1 438 ? 109.06202 26.02872 63.46425 1.000 18.20358 417 GLY D CA 1
ATOM 17511 C C . GLY D 1 438 ? 108.32707 27.20401 62.84884 1.000 18.59498 417 GLY D C 1
ATOM 17512 O O . GLY D 1 438 ? 108.32237 28.30490 63.40536 1.000 18.33532 417 GLY D O 1
ATOM 17513 N N . GLN D 1 439 ? 107.70000 26.98548 61.68957 1.000 19.10446 418 GLN D N 1
ATOM 17514 C CA . GLN D 1 439 ? 106.87928 28.01661 61.06088 1.000 18.85423 418 GLN D CA 1
ATOM 17515 C C . GLN D 1 439 ? 105.82232 28.54776 62.02417 1.000 19.06748 418 GLN D C 1
ATOM 17516 O O . GLN D 1 439 ? 105.62361 29.76385 62.14132 1.000 19.29732 418 GLN D O 1
ATOM 17522 N N . MET D 1 440 ? 105.12785 27.64357 62.72111 1.000 19.09139 419 MET D N 1
ATOM 17523 C CA . MET D 1 440 ? 104.08913 28.07232 63.65478 1.000 19.40785 419 MET D CA 1
ATOM 17524 C C . MET D 1 440 ? 104.68000 28.88321 64.79980 1.000 19.94092 419 MET D C 1
ATOM 17525 O O . MET D 1 440 ? 104.08761 29.87773 65.23347 1.000 19.78489 419 MET D O 1
ATOM 17530 N N . MET D 1 441 ? 105.84748 28.47462 65.30772 1.000 20.21680 420 MET D N 1
ATOM 17531 C CA . MET D 1 441 ? 106.51113 29.28554 66.32244 1.000 20.25491 420 MET D CA 1
ATOM 17532 C C . MET D 1 441 ? 106.85075 30.66670 65.77892 1.000 20.37614 420 MET D C 1
ATOM 17533 O O . MET D 1 441 ? 106.66819 31.67411 66.47427 1.000 20.65064 420 MET D O 1
ATOM 17538 N N . TRP D 1 442 ? 107.35985 30.74016 64.54084 1.000 20.34093 421 TRP D N 1
ATOM 17539 C CA . TRP D 1 442 ? 107.70483 32.05464 64.00004 1.000 21.15231 421 TRP D CA 1
ATOM 17540 C C . TRP D 1 442 ? 106.46578 32.90744 63.75811 1.000 21.54497 421 TRP D C 1
ATOM 17541 O O . TRP D 1 442 ? 106.52904 34.13739 63.89867 1.000 22.21779 421 TRP D O 1
ATOM 17552 N N . LEU D 1 443 ? 105.33377 32.28697 63.40992 1.000 21.35992 422 LEU D N 1
ATOM 17553 C CA . LEU D 1 443 ? 104.07752 33.03469 63.38942 1.000 21.94410 422 LEU D CA 1
ATOM 17554 C C . LEU D 1 443 ? 103.75161 33.58285 64.77408 1.000 22.39758 422 LEU D C 1
ATOM 17555 O O . LEU D 1 443 ? 103.30936 34.72995 64.90906 1.000 22.36605 422 LEU D O 1
ATOM 17560 N N . GLU D 1 444 ? 103.96869 32.78287 65.82141 1.000 22.71006 423 GLU D N 1
ATOM 17561 C CA . GLU D 1 444 ? 103.70692 33.29033 67.16409 1.000 22.95277 423 GLU D CA 1
ATOM 17562 C C . GLU D 1 444 ? 104.71213 34.36910 67.54969 1.000 22.81150 423 GLU D C 1
ATOM 17563 O O . GLU D 1 444 ? 104.36493 35.31641 68.26463 1.000 23.20184 423 GLU D O 1
ATOM 17569 N N . VAL D 1 445 ? 105.96782 34.23048 67.10881 1.000 22.72250 424 VAL D N 1
ATOM 17570 C CA . VAL D 1 445 ? 106.95937 35.28191 67.33408 1.000 23.33385 424 VAL D CA 1
ATOM 17571 C C . VAL D 1 445 ? 106.49001 36.59123 66.71339 1.000 24.14130 424 VAL D C 1
ATOM 17572 O O . VAL D 1 445 ? 106.54942 37.65870 67.34068 1.000 23.93994 424 VAL D O 1
ATOM 17576 N N . ASP D 1 446 ? 106.01419 36.52526 65.46791 1.000 24.19899 425 ASP D N 1
ATOM 17577 C CA . ASP D 1 446 ? 105.45715 37.70720 64.81927 1.000 25.55797 425 ASP D CA 1
ATOM 17578 C C . ASP D 1 446 ? 104.32506 38.30435 65.64504 1.000 26.32571 425 ASP D C 1
ATOM 17579 O O . ASP D 1 446 ? 104.26759 39.52196 65.85167 1.000 26.21825 425 ASP D O 1
ATOM 17584 N N . SER D 1 447 ? 103.39763 37.45920 66.10793 1.000 26.62929 426 SER D N 1
ATOM 17585 C CA . SER D 1 447 ? 102.25610 37.96159 66.86944 1.000 26.90668 426 SER D CA 1
ATOM 17586 C C . SER D 1 447 ? 102.69062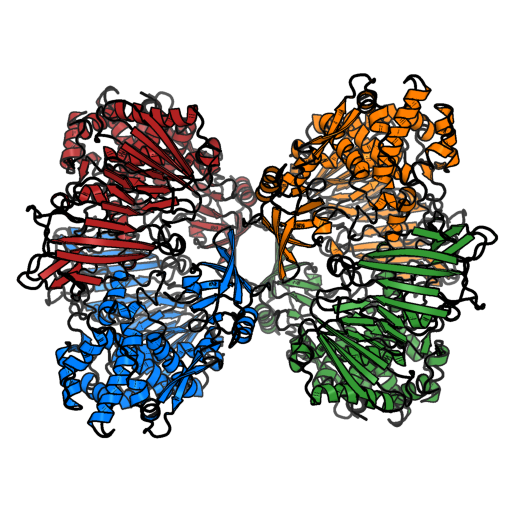 38.59634 68.18407 1.000 28.05695 426 SER D C 1
ATOM 17587 O O . SER D 1 447 ? 102.10771 39.59739 68.61844 1.000 28.01678 426 SER D O 1
ATOM 17590 N N . LYS D 1 448 ? 103.71570 38.03230 68.83115 1.000 29.02523 427 LYS D N 1
ATOM 17591 C CA . LYS D 1 448 ? 104.15857 38.56777 70.11358 1.000 30.03103 427 LYS D CA 1
ATOM 17592 C C . LYS D 1 448 ? 104.89257 39.89332 69.92240 1.000 29.07417 427 LYS D C 1
ATOM 17593 O O . LYS D 1 448 ? 104.72172 40.82721 70.71555 1.000 29.03386 427 LYS D O 1
ATOM 17599 N N . LEU D 1 449 ? 105.71659 39.99224 68.87243 1.000 27.99098 428 LEU D N 1
ATOM 17600 C CA . LEU D 1 449 ? 106.36582 41.26101 68.54991 1.000 27.17972 428 LEU D CA 1
ATOM 17601 C C . LEU D 1 449 ? 105.34454 42.36648 68.32437 1.000 27.91414 428 LEU D C 1
ATOM 17602 O O . LEU D 1 449 ? 105.53039 43.49678 68.79519 1.000 28.51261 428 LEU D O 1
ATOM 17607 N N . ARG D 1 450 ? 104.26000 42.05965 67.60559 1.000 28.23894 429 ARG D N 1
ATOM 17608 C CA . ARG D 1 450 ? 103.21031 43.04913 67.38640 1.000 29.79723 429 ARG D CA 1
ATOM 17609 C C . ARG D 1 450 ? 102.55356 43.45345 68.69928 1.000 31.36273 429 ARG D C 1
ATOM 17610 O O . ARG D 1 450 ? 102.33424 44.64480 68.95178 1.000 31.51144 429 ARG D O 1
ATOM 17618 N N . ALA D 1 451 ? 102.24251 42.47334 69.55206 1.000 32.35479 430 ALA D N 1
ATOM 17619 C CA . ALA D 1 451 ? 101.56696 42.77215 70.81006 1.000 33.25887 430 ALA D CA 1
ATOM 17620 C C . ALA D 1 451 ? 102.44531 43.61803 71.72121 1.000 33.61971 430 ALA D C 1
ATOM 17621 O O . ALA D 1 451 ? 101.95461 44.53051 72.39459 1.000 34.49890 430 ALA D O 1
ATOM 17623 N N . LEU D 1 452 ? 103.75006 43.33746 71.75117 1.000 32.90261 431 LEU D N 1
ATOM 17624 C CA . LEU D 1 452 ? 104.65371 44.10087 72.60230 1.000 32.63657 431 LEU D CA 1
ATOM 17625 C C . LEU D 1 452 ? 104.82315 45.54057 72.13966 1.000 32.19830 431 LEU D C 1
ATOM 17626 O O . LEU D 1 452 ? 105.21939 46.38794 72.94446 1.000 32.13367 431 LEU D O 1
ATOM 17631 N N . THR D 1 453 ? 104.54909 45.83545 70.86586 1.000 31.39802 432 THR D N 1
ATOM 17632 C CA . THR D 1 453 ? 104.87544 47.13064 70.27970 1.000 31.18417 432 THR D CA 1
ATOM 17633 C C . THR D 1 453 ? 103.65484 47.83652 69.69763 1.000 32.71210 432 THR D C 1
ATOM 17634 O O . THR D 1 453 ? 103.81210 48.78296 68.91516 1.000 32.77262 432 THR D O 1
ATOM 17638 N N . ASN D 1 454 ? 102.44554 47.39813 70.05908 1.000 34.22169 433 ASN D N 1
ATOM 17639 C CA . ASN D 1 454 ? 101.21556 47.97853 69.52222 1.000 36.16741 433 ASN D CA 1
ATOM 17640 C C . ASN D 1 454 ? 101.25390 47.97562 67.99922 1.000 35.18374 433 ASN D C 1
ATOM 17641 O O . ASN D 1 454 ? 100.88585 48.94908 67.33970 1.000 34.87639 433 ASN D O 1
ATOM 17646 N N . ASN D 1 455 ? 101.75674 46.87115 67.44312 1.000 34.20140 434 ASN D N 1
ATOM 17647 C CA . ASN D 1 455 ? 101.83100 46.58816 66.01171 1.000 33.51242 434 ASN D CA 1
ATOM 17648 C C . ASN D 1 455 ? 102.82786 47.47222 65.27325 1.000 34.79534 434 ASN D C 1
ATOM 17649 O O . ASN D 1 455 ? 102.80666 47.50299 64.03718 1.000 34.84017 434 ASN D O 1
ATOM 17654 N N . LYS D 1 456 ? 103.70265 48.19937 65.97660 1.000 36.53635 435 LYS D N 1
ATOM 17655 C CA . LYS D 1 456 ? 104.72194 48.94278 65.23511 1.000 38.48104 435 LYS D CA 1
ATOM 17656 C C . LYS D 1 456 ? 105.88425 48.06571 64.79468 1.000 36.51411 435 LYS D C 1
ATOM 17657 O O . LYS D 1 456 ? 106.59644 48.42888 63.85517 1.000 35.71373 435 LYS D O 1
ATOM 17663 N N . ARG D 1 457 ? 106.09866 46.93542 65.45764 1.000 35.20942 436 ARG D N 1
ATOM 17664 C CA . ARG D 1 457 ? 107.12917 45.98657 65.07278 1.000 33.71955 436 ARG D CA 1
ATOM 17665 C C . ARG D 1 457 ? 106.51464 44.63118 64.77411 1.000 31.20519 436 ARG D C 1
ATOM 17666 O O . ARG D 1 457 ? 105.49432 44.26135 65.35136 1.000 30.77393 436 ARG D O 1
ATOM 17674 N N . SER D 1 458 ? 107.17734 43.88333 63.89696 1.000 29.10243 437 SER D N 1
ATOM 17675 C CA . SER D 1 458 ? 106.71573 42.56007 63.52229 1.000 27.25617 437 SER D CA 1
ATOM 17676 C C . SER D 1 458 ? 107.93395 41.71443 63.17308 1.000 26.06807 437 SER D C 1
ATOM 17677 O O . SER D 1 458 ? 109.07964 42.16603 63.28036 1.000 26.02515 437 SER D O 1
ATOM 17680 N N . ILE D 1 459 ? 107.68431 40.48291 62.71896 1.000 25.12796 438 ILE D N 1
ATOM 17681 C CA . ILE D 1 459 ? 108.79787 39.60620 62.37478 1.000 24.14450 438 ILE D CA 1
ATOM 17682 C C . ILE D 1 459 ? 109.58817 40.16172 61.19687 1.000 24.08549 438 ILE D C 1
ATOM 17683 O O . ILE D 1 459 ? 110.76614 39.82156 61.03172 1.000 23.90044 438 ILE D O 1
ATOM 17688 N N . ASP D 1 460 ? 108.97059 41.02410 60.37526 1.000 24.54298 439 ASP D N 1
ATOM 17689 C CA . ASP D 1 460 ? 109.71345 41.71383 59.32040 1.000 25.01243 439 ASP D CA 1
ATOM 17690 C C . ASP D 1 460 ? 110.91281 42.45703 59.89154 1.000 24.87693 439 ASP D C 1
ATOM 17691 O O . ASP D 1 460 ? 111.98047 42.51201 59.27019 1.000 24.46713 439 ASP D O 1
ATOM 17696 N N . ASP D 1 461 ? 110.75601 43.03136 61.08283 1.000 24.50490 440 ASP D N 1
ATOM 17697 C CA . ASP D 1 461 ? 111.85582 43.76684 61.68962 1.000 24.57195 440 ASP D CA 1
ATOM 17698 C C . ASP D 1 461 ? 112.98161 42.83796 62.11998 1.000 24.15907 440 ASP D C 1
ATOM 17699 O O . ASP D 1 461 ? 114.15335 43.22204 62.04919 1.000 24.16601 440 ASP D O 1
ATOM 17704 N N . PHE D 1 462 ? 112.65753 41.61350 62.54538 1.000 23.78933 441 PHE D N 1
ATOM 17705 C CA . PHE D 1 462 ? 113.71657 40.64970 62.81846 1.000 23.00648 441 PHE D CA 1
ATOM 17706 C C . PHE D 1 462 ? 114.44301 40.27279 61.53655 1.000 22.87532 441 PHE D C 1
ATOM 17707 O O . PHE D 1 462 ? 115.67699 40.19766 61.51742 1.000 23.36461 441 PHE D O 1
ATOM 17715 N N . GLY D 1 463 ? 113.68972 40.04209 60.45762 1.000 22.77252 442 GLY D N 1
ATOM 17716 C CA . GLY D 1 463 ? 114.30650 39.68790 59.18764 1.000 23.44478 442 GLY D CA 1
ATOM 17717 C C . GLY D 1 463 ? 115.31893 40.71701 58.72352 1.000 23.72256 442 GLY D C 1
ATOM 17718 O O . GLY D 1 463 ? 116.44080 40.37637 58.34279 1.000 22.55424 442 GLY D O 1
ATOM 17719 N N . LYS D 1 464 ? 114.93589 41.99553 58.74844 1.000 24.72573 443 LYS D N 1
ATOM 17720 C CA . LYS D 1 464 ? 115.87474 43.03977 58.35260 1.000 25.56289 443 LYS D CA 1
ATOM 17721 C C . LYS D 1 464 ? 117.05119 43.11350 59.31660 1.000 24.85996 443 LYS D C 1
ATOM 17722 O O . LYS D 1 464 ? 118.20623 43.23203 58.88976 1.000 24.91906 443 LYS D O 1
ATOM 17728 N N . ALA D 1 465 ? 116.78353 43.03184 60.62126 1.000 24.54748 444 ALA D N 1
ATOM 17729 C CA . ALA D 1 465 ? 117.86532 43.17153 61.59012 1.000 24.81135 444 ALA D CA 1
ATOM 17730 C C . ALA D 1 465 ? 118.81661 41.98550 61.53454 1.000 24.65471 444 ALA D C 1
ATOM 17731 O O . ALA D 1 465 ? 120.03654 42.16077 61.62513 1.000 24.29746 444 ALA D O 1
ATOM 17733 N N . PHE D 1 466 ? 118.28519 40.77272 61.36469 1.000 24.56053 445 PHE D N 1
ATOM 17734 C CA . PHE D 1 466 ? 119.12531 39.58470 61.45130 1.000 24.12380 445 PHE D CA 1
ATOM 17735 C C . PHE D 1 466 ? 119.79663 39.24089 60.13009 1.000 23.37623 445 PHE D C 1
ATOM 17736 O O . PHE D 1 466 ? 120.92018 38.73531 60.13936 1.000 22.98302 445 PHE D O 1
ATOM 17744 N N . PHE D 1 467 ? 119.15997 39.52847 58.99293 1.000 22.81920 446 PHE D N 1
ATOM 17745 C CA . PHE D 1 467 ? 119.70020 39.13267 57.70075 1.000 22.78709 446 PHE D CA 1
ATOM 17746 C C . PHE D 1 467 ? 120.02683 40.30004 56.78006 1.000 23.50105 446 PHE D C 1
ATOM 17747 O O . PHE D 1 467 ? 120.57117 40.06772 55.69366 1.000 23.43612 446 PHE D O 1
ATOM 17755 N N . GLY D 1 468 ? 119.71533 41.53872 57.16714 1.000 23.95867 447 GLY D N 1
ATOM 17756 C CA . GLY D 1 468 ? 119.83264 42.66468 56.26275 1.000 24.22187 447 GLY D CA 1
ATOM 17757 C C . GLY D 1 468 ? 121.15773 43.39385 56.23846 1.000 24.65493 447 GLY D C 1
ATOM 17758 O O . GLY D 1 468 ? 121.31129 44.34651 55.46645 1.000 25.24053 447 GLY D O 1
ATOM 17759 N N . MET D 1 469 ? 122.13013 42.98415 57.04586 1.000 24.36195 448 MET D N 1
ATOM 17760 C CA . MET D 1 469 ? 123.41839 43.65437 57.03720 1.000 24.78012 448 MET D CA 1
ATOM 17761 C C . MET D 1 469 ? 124.22606 43.25879 55.80304 1.000 24.69963 448 MET D C 1
ATOM 17762 O O . MET D 1 469 ? 123.97854 42.23051 55.17129 1.000 23.97151 448 MET D O 1
ATOM 17767 N N . LYS D 1 470 ? 125.20266 44.10327 55.46523 1.000 25.49933 449 LYS D N 1
ATOM 17768 C CA . LYS D 1 470 ? 126.28676 43.76030 54.54009 1.000 26.66472 449 LYS D CA 1
ATOM 17769 C C . LYS D 1 470 ? 125.76319 43.29339 53.17773 1.000 25.48537 449 LYS D C 1
ATOM 17770 O O . LYS D 1 470 ? 125.99695 42.16074 52.74269 1.000 24.56096 449 LYS D O 1
ATOM 17776 N N . ASN D 1 471 ? 125.06002 44.20197 52.50182 1.000 24.84842 450 ASN D N 1
ATOM 17777 C CA . ASN D 1 471 ? 124.55616 43.93091 51.16357 1.000 24.68581 450 ASN D CA 1
ATOM 17778 C C . ASN D 1 471 ? 125.68819 43.53745 50.22267 1.000 24.60774 450 ASN D C 1
ATOM 17779 O O . ASN D 1 471 ? 126.77284 44.12554 50.24461 1.000 25.02556 450 ASN D O 1
ATOM 17784 N N . GLY D 1 472 ? 125.42709 42.52950 49.39072 1.000 24.37837 451 GLY D N 1
ATOM 17785 C CA . GLY D 1 472 ? 126.39566 42.03284 48.44378 1.000 24.71828 451 GLY D CA 1
ATOM 17786 C C . GLY D 1 472 ? 127.30176 40.93345 48.95880 1.000 24.60285 451 GLY D C 1
ATOM 17787 O O . GLY D 1 472 ? 127.84984 40.17528 48.14700 1.000 23.88735 451 GLY D O 1
ATOM 17788 N N . ASP D 1 473 ? 127.45801 40.80756 50.27834 1.000 24.81250 452 ASP D N 1
ATOM 17789 C CA . ASP D 1 473 ? 128.27350 39.74198 50.84852 1.000 24.79053 452 ASP D CA 1
ATOM 17790 C C . ASP D 1 473 ? 127.56236 38.40325 50.72513 1.000 24.73950 452 ASP D C 1
ATOM 17791 O O . ASP D 1 473 ? 126.38459 38.28072 51.07114 1.000 24.50870 452 ASP D O 1
ATOM 17796 N N . TRP D 1 474 ? 128.27565 37.39344 50.23435 1.000 25.23835 453 TRP D N 1
ATOM 17797 C CA . TRP D 1 474 ? 127.74424 36.03562 50.24174 1.000 25.24658 453 TRP D CA 1
ATOM 17798 C C . TRP D 1 474 ? 128.76002 35.05312 50.81068 1.000 25.32979 453 TRP D C 1
ATOM 17799 O O . TRP D 1 474 ? 128.81076 33.89000 50.40455 1.000 25.19146 453 TRP D O 1
ATOM 17810 N N . ASP D 1 475 ? 129.57248 35.51297 51.75476 1.000 26.06908 454 ASP D N 1
ATOM 17811 C CA . ASP D 1 475 ? 130.30962 34.62427 52.63554 1.000 26.34937 454 ASP D CA 1
ATOM 17812 C C . ASP D 1 475 ? 129.38451 34.17825 53.76984 1.000 25.71091 454 ASP D C 1
ATOM 17813 O O . ASP D 1 475 ? 128.21608 34.56244 53.82960 1.000 25.64343 454 ASP D O 1
ATOM 17818 N N . VAL D 1 476 ? 129.86799 33.28374 54.61968 1.000 24.00464 455 VAL D N 1
ATOM 17819 C CA . VAL D 1 476 ? 129.04863 32.76671 55.71320 1.000 23.05401 455 VAL D CA 1
ATOM 17820 C C . VAL D 1 476 ? 129.19569 33.67481 56.93014 1.000 22.87492 455 VAL D C 1
ATOM 17821 O O . VAL D 1 476 ? 130.31349 33.97931 57.36157 1.000 22.63474 455 VAL D O 1
ATOM 17825 N N . ASN D 1 477 ? 128.06464 34.09645 57.49797 1.000 22.73444 456 ASN D N 1
ATOM 17826 C CA . ASN D 1 477 ? 128.02359 34.91852 58.70794 1.000 22.77290 456 ASN D CA 1
ATOM 17827 C C . ASN D 1 477 ? 127.36381 34.08469 59.80033 1.000 22.36890 456 ASN D C 1
ATOM 17828 O O . ASN D 1 477 ? 126.12884 34.06831 59.91941 1.000 22.56777 456 ASN D O 1
ATOM 17833 N N . PRO D 1 478 ? 128.13265 33.38139 60.62614 1.000 22.12330 457 PRO D N 1
ATOM 17834 C CA . PRO D 1 478 ? 127.52917 32.42183 61.55762 1.000 21.78171 457 PRO D CA 1
ATOM 17835 C C . PRO D 1 478 ? 126.77736 33.11254 62.68662 1.000 22.01658 457 PRO D C 1
ATOM 17836 O O . PRO D 1 478 ? 126.98172 34.29106 62.97490 1.000 22.55670 457 PRO D O 1
ATOM 17840 N N . TYR D 1 479 ? 125.88422 32.35012 63.32296 1.000 21.67243 458 TYR D N 1
ATOM 17841 C CA . TYR D 1 479 ? 125.13593 32.81868 64.48340 1.000 21.43513 458 TYR D CA 1
ATOM 17842 C C . TYR D 1 479 ? 124.95803 31.67939 65.47811 1.000 20.81695 458 TYR D C 1
ATOM 17843 O O . TYR D 1 479 ? 125.03284 30.49945 65.12540 1.000 20.09877 458 TYR D O 1
ATOM 17852 N N . THR D 1 480 ? 124.68188 32.05025 66.72801 1.000 20.86644 459 THR D N 1
ATOM 17853 C CA . THR D 1 480 ? 124.32959 31.10681 67.78058 1.000 19.91625 459 THR D CA 1
ATOM 17854 C C . THR D 1 480 ? 122.90985 31.38275 68.25897 1.000 20.01332 459 THR D C 1
ATOM 17855 O O . THR D 1 480 ? 122.27599 32.36930 67.86830 1.000 19.99548 459 THR D O 1
ATOM 17859 N N . PHE D 1 481 ? 122.41912 30.49032 69.12666 1.000 20.23750 460 PHE D N 1
ATOM 17860 C CA . PHE D 1 481 ? 121.10620 30.68494 69.73155 1.000 20.99129 460 PHE D CA 1
ATOM 17861 C C . PHE D 1 481 ? 121.01295 32.04510 70.40906 1.000 21.57077 460 PHE D C 1
ATOM 17862 O O . PHE D 1 481 ? 120.01835 32.76125 70.24802 1.000 21.32320 460 PHE D O 1
ATOM 17870 N N . ASP D 1 482 ? 122.04997 32.41805 71.16887 1.000 21.82408 461 ASP D N 1
ATOM 17871 C CA . ASP D 1 482 ? 122.05337 33.70078 71.86665 1.000 22.66343 461 ASP D CA 1
ATOM 17872 C C . ASP D 1 482 ? 121.96419 34.87798 70.90128 1.000 22.46059 461 ASP D C 1
ATOM 17873 O O . ASP D 1 482 ? 121.43304 35.93352 71.26422 1.000 22.76317 461 ASP D O 1
ATOM 17878 N N . ASP D 1 483 ? 122.50405 34.73743 69.68536 1.000 22.11107 462 ASP D N 1
ATOM 17879 C CA . ASP D 1 483 ? 122.37150 35.81142 68.70283 1.000 22.06263 462 ASP D CA 1
ATOM 17880 C C . ASP D 1 483 ? 120.92116 35.99571 68.27427 1.000 21.17868 462 ASP D C 1
ATOM 17881 O O . ASP D 1 483 ? 120.46924 37.13144 68.07677 1.000 21.55129 462 ASP D O 1
ATOM 17886 N N . ILE D 1 484 ? 120.18449 34.89265 68.09677 1.000 19.79706 463 ILE D N 1
ATOM 17887 C CA . ILE D 1 484 ? 118.76243 34.99504 67.77182 1.000 19.68051 463 ILE D CA 1
ATOM 17888 C C . ILE D 1 484 ? 118.03499 35.76627 68.86301 1.000 20.55423 463 ILE D C 1
ATOM 17889 O O . ILE D 1 484 ? 117.25577 36.68840 68.58948 1.000 20.65683 463 ILE D O 1
ATOM 17894 N N . VAL D 1 485 ? 118.28598 35.39007 70.12007 1.000 20.94649 464 VAL D N 1
ATOM 17895 C CA . VAL D 1 485 ? 117.64138 36.03706 71.25820 1.000 21.83139 464 VAL D CA 1
ATOM 17896 C C . VAL D 1 485 ? 117.94981 37.53006 71.26979 1.000 23.35340 464 VAL D C 1
ATOM 17897 O O . VAL D 1 485 ? 117.04789 38.36676 71.38943 1.000 23.42837 464 VAL D O 1
ATOM 17901 N N . SER D 1 486 ? 119.23150 37.88672 71.14484 1.000 24.37458 465 SER D N 1
ATOM 17902 C CA . SER D 1 486 ? 119.61763 39.28844 71.28285 1.000 26.09480 465 SER D CA 1
ATOM 17903 C C . SER D 1 486 ? 119.00639 40.14589 70.18076 1.000 25.25353 465 SER D C 1
ATOM 17904 O O . SER D 1 486 ? 118.61785 41.29501 70.42348 1.000 25.79859 465 SER D O 1
ATOM 17907 N N . THR D 1 487 ? 118.90951 39.60735 68.96228 1.000 23.94745 466 THR D N 1
ATOM 17908 C CA . THR D 1 487 ? 118.32855 40.38142 67.86842 1.000 23.24763 466 THR D CA 1
ATOM 17909 C C . THR D 1 487 ? 116.82654 40.55253 68.06098 1.000 23.21339 466 THR D C 1
ATOM 17910 O O . THR D 1 487 ? 116.28751 41.64065 67.82773 1.000 23.69305 466 THR D O 1
ATOM 17914 N N . LEU D 1 488 ? 116.13792 39.49239 68.49480 1.000 22.35449 467 LEU D N 1
ATOM 17915 C CA . LEU D 1 488 ? 114.72483 39.61079 68.84686 1.000 22.93972 467 LEU D CA 1
ATOM 17916 C C . LEU D 1 488 ? 114.52085 40.61576 69.97446 1.000 23.85022 467 LEU D C 1
ATOM 17917 O O . LEU D 1 488 ? 113.60769 41.44693 69.92323 1.000 24.03316 467 LEU D O 1
ATOM 17922 N N . ASN D 1 489 ? 115.34719 40.53202 71.02095 1.000 24.49352 468 ASN D N 1
ATOM 17923 C CA . ASN D 1 489 ? 115.23110 41.47717 72.12741 1.000 25.50208 468 ASN D CA 1
ATOM 17924 C C . ASN D 1 489 ? 115.45250 42.91286 71.66449 1.000 26.02114 468 ASN D C 1
ATOM 17925 O O . ASN D 1 489 ? 114.83240 43.84007 72.19891 1.000 26.33309 468 ASN D O 1
ATOM 17930 N N . GLY D 1 490 ? 116.31960 43.11336 70.66937 1.000 26.13143 469 GLY D N 1
ATOM 17931 C CA . GLY D 1 490 ? 116.52280 44.44327 70.12220 1.000 26.49101 469 GLY D CA 1
ATOM 17932 C C . GLY D 1 490 ? 115.31787 44.98492 69.37818 1.000 26.99086 469 GLY D C 1
ATOM 17933 O O . GLY D 1 490 ? 115.10891 46.20032 69.33617 1.000 27.35429 469 GLY D O 1
ATOM 17934 N N . VAL D 1 491 ? 114.51006 44.10655 68.77757 1.000 26.82045 470 VAL D N 1
ATOM 17935 C CA . VAL D 1 491 ? 113.27762 44.57228 68.14758 1.000 27.11917 470 VAL D CA 1
ATOM 17936 C C . VAL D 1 491 ? 112.25898 44.96396 69.21315 1.000 27.73121 470 VAL D C 1
ATOM 17937 O O . VAL D 1 491 ? 111.62977 46.02578 69.13599 1.000 28.07522 470 VAL D O 1
ATOM 17941 N N . ALA D 1 492 ? 112.09378 44.11678 70.22955 1.000 27.77919 471 ALA D N 1
ATOM 17942 C CA . ALA D 1 492 ? 111.19546 44.39343 71.34291 1.000 28.09850 471 ALA D CA 1
ATOM 17943 C C . ALA D 1 492 ? 111.66371 43.58664 72.54021 1.000 28.16551 471 ALA D C 1
ATOM 17944 O O . ALA D 1 492 ? 111.81230 42.36383 72.44011 1.000 27.55143 471 ALA D O 1
ATOM 17946 N N . ALA D 1 493 ? 111.89236 44.26858 73.66206 1.000 28.85721 472 ALA D N 1
ATOM 17947 C CA . ALA D 1 493 ? 112.42669 43.60598 74.84467 1.000 28.88190 472 ALA D CA 1
ATOM 17948 C C . ALA D 1 493 ? 111.44353 42.56725 75.36583 1.000 29.09163 472 ALA D C 1
ATOM 17949 O O . ALA D 1 493 ? 110.24413 42.83345 75.48255 1.000 29.31758 472 ALA D O 1
ATOM 17951 N N . PHE D 1 494 ? 111.95848 41.37634 75.66592 1.000 29.34978 473 PHE D N 1
ATOM 17952 C CA . PHE D 1 494 ? 111.16196 40.23537 76.10054 1.000 30.32194 473 PHE D CA 1
ATOM 17953 C C . PHE D 1 494 ? 112.12840 39.09191 76.38022 1.000 29.11201 473 PHE D C 1
ATOM 17954 O O . PHE D 1 494 ? 113.24957 39.07446 75.86450 1.000 28.84854 473 PHE D O 1
ATOM 17962 N N . ASP D 1 495 ? 111.69095 38.14228 77.20936 1.000 28.18367 474 ASP D N 1
ATOM 17963 C CA . ASP D 1 495 ? 112.50711 36.96495 77.51903 1.000 27.61684 474 ASP D CA 1
ATOM 17964 C C . ASP D 1 495 ? 112.36132 35.97544 76.36496 1.000 26.76286 474 ASP D C 1
ATOM 17965 O O . ASP D 1 495 ? 111.66269 34.96176 76.45028 1.000 26.11175 474 ASP D O 1
ATOM 17970 N N . TRP D 1 496 ? 113.04955 36.28269 75.26193 1.000 26.30406 475 TRP D N 1
ATOM 17971 C CA . TRP D 1 496 ? 112.92642 35.45975 74.06087 1.000 25.24275 475 TRP D CA 1
ATOM 17972 C C . TRP D 1 496 ? 113.58267 34.09984 74.22771 1.000 25.10405 475 TRP D C 1
ATOM 17973 O O . TRP D 1 496 ? 113.13385 33.12600 73.61594 1.000 24.42136 475 TRP D O 1
ATOM 17984 N N . ALA D 1 497 ? 114.64257 34.00721 75.03455 1.000 25.77412 476 ALA D N 1
ATOM 17985 C CA . ALA D 1 497 ? 115.27345 32.70979 75.24683 1.000 25.48456 476 ALA D CA 1
ATOM 17986 C C . ALA D 1 497 ? 114.27573 31.71699 75.82920 1.000 24.92441 476 ALA D C 1
ATOM 17987 O O . ALA D 1 497 ? 114.13496 30.59428 75.32987 1.000 24.46368 476 ALA D O 1
ATOM 17989 N N . SER D 1 498 ? 113.54191 32.12959 76.86732 1.000 24.66686 477 SER D N 1
ATOM 17990 C CA . SER D 1 498 ? 112.55053 31.23613 77.45587 1.000 25.04149 477 SER D CA 1
ATOM 17991 C C . SER D 1 498 ? 111.42108 30.94695 76.48240 1.000 25.31591 477 SER D C 1
ATOM 17992 O O . SER D 1 498 ? 110.90405 29.82447 76.44211 1.000 24.96871 477 SER D O 1
ATOM 17995 N N . PHE D 1 499 ? 111.01810 31.94422 75.69523 1.000 26.14526 478 PHE D N 1
ATOM 17996 C CA . PHE D 1 499 ? 109.94116 31.72183 74.73872 1.000 26.52521 478 PHE D CA 1
ATOM 17997 C C . PHE D 1 499 ? 110.33377 30.67109 73.70647 1.000 25.15197 478 PHE D C 1
ATOM 17998 O O . PHE D 1 499 ? 109.57606 29.73117 73.44166 1.000 24.62583 478 PHE D O 1
ATOM 18006 N N . LEU D 1 500 ? 111.50784 30.83162 73.09098 1.000 24.44502 479 LEU D N 1
ATOM 18007 C CA . LEU D 1 500 ? 111.94137 29.88134 72.07085 1.000 23.53768 479 LEU D CA 1
ATOM 18008 C C . LEU D 1 500 ? 112.11042 28.48726 72.66238 1.000 23.46518 479 LEU D C 1
ATOM 18009 O O . LEU D 1 500 ? 111.65149 27.49434 72.08189 1.000 23.59823 479 LEU D O 1
ATOM 18014 N N A ARG D 1 501 ? 112.76247 28.39273 73.82495 0.477 24.24502 480 ARG D N 1
ATOM 18015 N N B ARG D 1 501 ? 112.76135 28.39497 73.82606 0.523 24.24509 480 ARG D N 1
ATOM 18016 C CA A ARG D 1 501 ? 112.96739 27.08877 74.44985 0.477 22.73294 480 ARG D CA 1
ATOM 18017 C CA B ARG D 1 501 ? 112.96973 27.09477 74.45774 0.523 22.72332 480 ARG D CA 1
ATOM 18018 C C A ARG D 1 501 ? 111.64128 26.43924 74.82688 0.477 25.30718 480 ARG D C 1
ATOM 18019 C C B ARG D 1 501 ? 111.64578 26.44076 74.83496 0.523 25.31221 480 ARG D C 1
ATOM 18020 O O A ARG D 1 501 ? 111.46033 25.23109 74.63878 0.477 24.04285 480 ARG D O 1
ATOM 18021 O O B ARG D 1 501 ? 111.47055 25.23084 74.65312 0.523 24.04427 480 ARG D O 1
ATOM 18036 N N . SER D 1 502 ? 110.69703 27.22324 75.35525 1.000 25.27509 481 SER D N 1
ATOM 18037 C CA . SER D 1 502 ? 109.41975 26.64559 75.76506 1.000 26.51839 481 SER D CA 1
ATOM 18038 C C . SER D 1 502 ? 108.67426 26.03448 74.58593 1.000 25.48575 481 SER D C 1
ATOM 18039 O O . SER D 1 502 ? 107.97424 25.03012 74.75077 1.000 25.31642 481 SER D O 1
ATOM 18042 N N . ARG D 1 503 ? 108.82856 26.60083 73.38824 1.000 25.02774 482 ARG D N 1
ATOM 18043 C CA . ARG D 1 503 ? 108.13561 26.04362 72.23344 1.000 24.83661 482 ARG D CA 1
ATOM 18044 C C . ARG D 1 503 ? 108.90782 24.88308 71.61990 1.000 22.74321 482 ARG D C 1
ATOM 18045 O O . ARG D 1 503 ? 108.31759 23.84663 71.29357 1.000 22.34142 482 ARG D O 1
ATOM 18053 N N . MET D 1 504 ? 110.22382 25.03729 71.45906 1.000 21.79095 483 MET D N 1
ATOM 18054 C CA . MET D 1 504 ? 111.01827 24.01504 70.79095 1.000 21.31065 483 MET D CA 1
ATOM 18055 C C . MET D 1 504 ? 111.36980 22.85115 71.71207 1.000 21.83011 483 MET D C 1
ATOM 18056 O O . MET D 1 504 ? 111.56255 21.73026 71.22870 1.000 21.11792 483 MET D O 1
ATOM 18061 N N . ASP D 1 505 ? 111.44718 23.08263 73.02319 1.000 22.73957 484 ASP D N 1
ATOM 18062 C CA . ASP D 1 505 ? 111.72104 22.02606 73.99034 1.000 23.86545 484 ASP D CA 1
ATOM 18063 C C . ASP D 1 505 ? 110.45845 21.55601 74.69680 1.000 23.81274 484 ASP D C 1
ATOM 18064 O O . ASP D 1 505 ? 110.54406 20.74206 75.62199 1.000 23.84532 484 ASP D O 1
ATOM 18069 N N . GLY D 1 506 ? 109.29036 22.06294 74.29924 1.000 23.59358 485 GLY D N 1
ATOM 18070 C CA . GLY D 1 506 ? 108.05358 21.75961 74.97909 1.000 23.31768 485 GLY D CA 1
ATOM 18071 C C . GLY D 1 506 ? 107.20964 20.71582 74.25946 1.000 22.73064 485 GLY D C 1
ATOM 18072 O O . GLY D 1 506 ? 107.54040 20.20649 73.18928 1.000 22.76983 485 GLY D O 1
ATOM 18073 N N . HIS D 1 507 ? 106.08412 20.39901 74.89111 1.000 22.50083 486 HIS D N 1
ATOM 18074 C CA . HIS D 1 507 ? 105.10669 19.47772 74.33533 1.000 23.14434 486 HIS D CA 1
ATOM 18075 C C . HIS D 1 507 ? 103.74170 20.13034 74.16081 1.000 23.89280 486 HIS D C 1
ATOM 18076 O O . HIS D 1 507 ? 102.77781 19.44408 73.80088 1.000 23.82920 486 HIS D O 1
ATOM 18083 N N . GLY D 1 508 ? 103.64125 21.43875 74.38854 1.000 24.33796 487 GLY D N 1
ATOM 18084 C CA . GLY D 1 508 ? 102.37635 22.13784 74.34984 1.000 24.81913 487 GLY D CA 1
ATOM 18085 C C . GLY D 1 508 ? 102.06342 22.70755 72.98042 1.000 25.13165 487 GLY D C 1
ATOM 18086 O O . GLY D 1 508 ? 102.70005 22.39014 71.97301 1.000 25.01600 487 GLY D O 1
ATOM 18087 N N . SER D 1 509 ? 101.04024 23.55973 72.95356 1.000 25.02931 488 SER D N 1
ATOM 18088 C CA . SER D 1 509 ? 100.52634 24.07926 71.69400 1.000 24.84295 488 SER D CA 1
ATOM 18089 C C . SER D 1 509 ? 101.53867 24.98889 71.00943 1.000 24.58475 488 SER D C 1
ATOM 18090 O O . SER D 1 509 ? 102.19999 25.80839 71.65171 1.000 25.00848 488 SER D O 1
ATOM 18093 N N . LEU D 1 510 ? 101.64073 24.86066 69.69008 1.000 23.93017 489 LEU D N 1
ATOM 18094 C CA . LEU D 1 510 ? 102.46686 25.76042 68.89926 1.000 23.53127 489 LEU D CA 1
ATOM 18095 C C . LEU D 1 510 ? 101.65234 26.74105 68.07048 1.000 22.71093 489 LEU D C 1
ATOM 18096 O O . LEU D 1 510 ? 102.24777 27.56742 67.37090 1.000 22.51156 489 LEU D O 1
ATOM 18101 N N . ILE D 1 511 ? 100.31829 26.68385 68.13189 1.000 22.30614 490 ILE D N 1
ATOM 18102 C CA . ILE D 1 511 ? 99.47252 27.41722 67.19226 1.000 22.16595 490 ILE D CA 1
ATOM 18103 C C . ILE D 1 511 ? 98.94550 28.72207 67.78454 1.000 22.21642 490 ILE D C 1
ATOM 18104 O O . ILE D 1 511 ? 98.02423 29.31867 67.22394 1.000 22.63633 490 ILE D O 1
ATOM 18109 N N . GLY D 1 512 ? 99.52040 29.18819 68.89717 1.000 22.13918 491 GLY D N 1
ATOM 18110 C CA . GLY D 1 512 ? 99.06355 30.41346 69.53382 1.000 22.71020 491 GLY D CA 1
ATOM 18111 C C . GLY D 1 512 ? 99.16501 31.64726 68.65793 1.000 22.79941 491 GLY D C 1
ATOM 18112 O O . GLY D 1 512 ? 98.46517 32.63324 68.91011 1.000 22.44451 491 GLY D O 1
ATOM 18113 N N . GLY D 1 513 ? 100.04030 31.62935 67.64844 1.000 22.53205 492 GLY D N 1
ATOM 18114 C CA . GLY D 1 513 ? 100.14544 32.76527 66.74751 1.000 22.48391 492 GLY D CA 1
ATOM 18115 C C . GLY D 1 513 ? 98.90616 32.99241 65.90380 1.000 23.06451 492 GLY D C 1
ATOM 18116 O O . GLY D 1 513 ? 98.69205 34.10986 65.42090 1.000 23.15389 492 GLY D O 1
ATOM 18117 N N . ILE D 1 514 ? 98.10213 31.94875 65.69375 1.000 23.38053 493 ILE D N 1
ATOM 18118 C CA . ILE D 1 514 ? 96.84781 32.09655 64.95785 1.000 24.08495 493 ILE D CA 1
ATOM 18119 C C . ILE D 1 514 ? 95.90003 33.01243 65.72145 1.000 26.43612 493 ILE D C 1
ATOM 18120 O O . ILE D 1 514 ? 95.46596 34.05629 65.21900 1.000 26.45787 493 ILE D O 1
ATOM 18125 N N . GLU D 1 515 ? 95.58386 32.63788 66.96186 1.000 28.88835 494 GLU D N 1
ATOM 18126 C CA . GLU D 1 515 ? 94.65134 33.42286 67.76233 1.000 31.42046 494 GLU D CA 1
ATOM 18127 C C . GLU D 1 515 ? 95.17554 34.82971 68.01938 1.000 29.29906 494 GLU D C 1
ATOM 18128 O O . GLU D 1 515 ? 94.42844 35.80738 67.89748 1.000 29.16728 494 GLU D O 1
ATOM 18134 N N . ALA D 1 516 ? 96.46166 34.95745 68.35430 1.000 27.40648 495 ALA D N 1
ATOM 18135 C CA . ALA D 1 516 ? 96.99956 36.27150 68.69134 1.000 26.63339 495 ALA D CA 1
ATOM 18136 C C . ALA D 1 516 ? 96.92833 37.22895 67.51139 1.000 26.06391 495 ALA D C 1
ATOM 18137 O O . ALA D 1 516 ? 96.79230 38.44281 67.70456 1.000 25.54904 495 ALA D O 1
ATOM 18139 N N . ASN D 1 517 ? 97.01240 36.71219 66.28892 1.000 25.53924 496 ASN D N 1
ATOM 18140 C CA . ASN D 1 517 ? 96.94691 37.54788 65.09906 1.000 26.01113 496 ASN D CA 1
ATOM 18141 C C . ASN D 1 517 ? 95.54264 37.63751 64.51375 1.000 26.05813 496 ASN D C 1
ATOM 18142 O O . ASN D 1 517 ? 95.38975 38.05670 63.36006 1.000 26.05376 496 ASN D O 1
ATOM 18147 N N . GLY D 1 518 ? 94.52091 37.23862 65.26980 1.000 26.33137 497 GLY D N 1
ATOM 18148 C CA . GLY D 1 518 ? 93.15281 37.60785 64.96331 1.000 27.18596 497 GLY D CA 1
ATOM 18149 C C . GLY D 1 518 ? 92.27999 36.54924 64.32635 1.000 27.43004 497 GLY D C 1
ATOM 18150 O O . GLY D 1 518 ? 91.16817 36.87393 63.89317 1.000 27.17785 497 GLY D O 1
ATOM 18151 N N . TRP D 1 519 ? 92.73169 35.29995 64.26070 1.000 27.75481 498 TRP D N 1
ATOM 18152 C CA . TRP D 1 519 ? 91.98417 34.23928 63.60445 1.000 27.89051 498 TRP D CA 1
ATOM 18153 C C . TRP D 1 519 ? 91.88469 33.02736 64.52177 1.000 29.43914 498 TRP D C 1
ATOM 18154 O O . TRP D 1 519 ? 92.52078 32.95930 65.57652 1.000 29.96411 498 TRP D O 1
ATOM 18165 N N . LYS D 1 520 ? 91.08248 32.05533 64.09498 1.000 31.10697 499 LYS D N 1
ATOM 18166 C CA . LYS D 1 520 ? 90.83002 30.84673 64.86668 1.000 32.83965 499 LYS D CA 1
ATOM 18167 C C . LYS D 1 520 ? 90.82740 29.64472 63.93475 1.000 30.18859 499 LYS D C 1
ATOM 18168 O O . LYS D 1 520 ? 90.22285 29.69103 62.85903 1.000 29.59193 499 LYS D O 1
ATOM 18174 N N . LEU D 1 521 ? 91.50473 28.57363 64.34612 1.000 27.90443 500 LEU D N 1
ATOM 18175 C CA . LEU D 1 521 ? 91.50981 27.33500 63.57591 1.000 25.61815 500 LEU D CA 1
ATOM 18176 C C . LEU D 1 521 ? 90.19110 26.59843 63.78638 1.000 25.38012 500 LEU D C 1
ATOM 18177 O O . LEU D 1 521 ? 89.83342 26.27808 64.92499 1.000 25.23758 500 LEU D O 1
ATOM 18182 N N . VAL D 1 522 ? 89.47696 26.31657 62.69172 1.000 25.00746 501 VAL D N 1
ATOM 18183 C CA . VAL D 1 522 ? 88.21242 25.59121 62.74212 1.000 24.76669 501 VAL D CA 1
ATOM 18184 C C . VAL D 1 522 ? 88.26054 24.43142 61.75771 1.000 24.29742 501 VAL D C 1
ATOM 18185 O O . VAL D 1 522 ? 89.11721 24.37057 60.87265 1.000 23.98430 501 VAL D O 1
ATOM 18189 N N . TYR D 1 523 ? 87.31263 23.50453 61.92456 1.000 24.29047 502 TYR D N 1
ATOM 18190 C CA . TYR D 1 523 ? 87.14791 22.35365 61.04595 1.000 24.05735 502 TYR D CA 1
ATOM 18191 C C . TYR D 1 523 ? 85.68738 22.24419 60.62493 1.000 24.11741 502 TYR D C 1
ATOM 18192 O O . TYR D 1 523 ? 84.78446 22.41640 61.44891 1.000 23.83235 502 TYR D O 1
ATOM 18201 N N . ASN D 1 524 ? 85.45742 21.92681 59.35326 1.000 24.56736 503 ASN D N 1
ATOM 18202 C CA . ASN D 1 524 ? 84.10380 21.73414 58.84013 1.000 25.08449 503 ASN D CA 1
ATOM 18203 C C . ASN D 1 524 ? 84.18388 20.86160 57.59198 1.000 24.94224 503 ASN D C 1
ATOM 18204 O O . ASN D 1 524 ? 85.25967 20.39540 57.20802 1.000 24.58628 503 ASN D O 1
ATOM 18209 N N . ASP D 1 525 ? 83.03481 20.64138 56.95144 1.000 25.15126 504 ASP D N 1
ATOM 18210 C CA . ASP D 1 525 ? 83.01295 19.74402 55.80131 1.000 25.83438 504 ASP D CA 1
ATOM 18211 C C . ASP D 1 525 ? 83.39251 20.43709 54.49851 1.000 26.74986 504 ASP D C 1
ATOM 18212 O O . ASP D 1 525 ? 83.36874 19.79665 53.44138 1.000 25.95817 504 ASP D O 1
ATOM 18217 N N . GLU D 1 526 ? 83.73357 21.71672 54.54346 1.000 28.78633 505 GLU D N 1
ATOM 18218 C CA . GLU D 1 526 ? 84.20600 22.39916 53.34554 1.000 29.38963 505 GLU D CA 1
ATOM 18219 C C . GLU D 1 526 ? 85.64464 21.98269 53.06257 1.000 27.20433 505 GLU D C 1
ATOM 18220 O O . GLU D 1 526 ? 86.49411 22.07829 53.95301 1.000 26.93591 505 GLU D O 1
ATOM 18226 N N . PRO D 1 527 ? 85.94873 21.49663 51.86134 1.000 25.61361 506 PRO D N 1
ATOM 18227 C CA . PRO D 1 527 ? 87.31105 21.02160 51.58856 1.000 24.81255 506 PRO D CA 1
ATOM 18228 C C . PRO D 1 527 ? 88.34162 22.12668 51.76572 1.000 24.14825 506 PRO D C 1
ATOM 18229 O O . PRO D 1 527 ? 88.09399 23.29301 51.45500 1.000 23.76995 506 PRO D O 1
ATOM 18233 N N . ASN D 1 528 ? 89.50133 21.74502 52.29693 1.000 23.53213 507 ASN D N 1
ATOM 18234 C CA . ASN D 1 528 ? 90.64411 22.64379 52.33376 1.000 22.91975 507 ASN D CA 1
ATOM 18235 C C . ASN D 1 528 ? 91.21824 22.76326 50.92605 1.000 22.87770 507 ASN D C 1
ATOM 18236 O O . ASN D 1 528 ? 91.36565 21.75793 50.22160 1.000 22.54680 507 ASN D O 1
ATOM 18241 N N . LEU D 1 529 ? 91.50267 24.00016 50.50226 1.000 23.31989 508 LEU D N 1
ATOM 18242 C CA . LEU D 1 529 ? 91.90883 24.24026 49.11783 1.000 24.20797 508 LEU D CA 1
ATOM 18243 C C . LEU D 1 529 ? 93.13750 23.42258 48.74293 1.000 25.01260 508 LEU D C 1
ATOM 18244 O O . LEU D 1 529 ? 93.22434 22.89765 47.62728 1.000 24.69099 508 LEU D O 1
ATOM 18249 N N . ALA D 1 530 ? 94.10398 23.31580 49.65611 1.000 26.49800 509 ALA D N 1
ATOM 18250 C CA . ALA D 1 530 ? 95.29858 22.52362 49.38308 1.000 27.68353 509 ALA D CA 1
ATOM 18251 C C . ALA D 1 530 ? 94.96485 21.04244 49.29106 1.000 29.21171 509 ALA D C 1
ATOM 18252 O O . ALA D 1 530 ? 95.36710 20.36205 48.33968 1.000 29.00645 509 ALA D O 1
ATOM 18254 N N . THR D 1 531 ? 94.22480 20.52837 50.27606 1.000 30.95785 510 THR D N 1
ATOM 18255 C CA . THR D 1 531 ? 93.85193 19.11779 50.27472 1.000 33.03681 510 THR D CA 1
ATOM 18256 C C . THR D 1 531 ? 93.07343 18.75842 49.01831 1.000 34.87347 510 THR D C 1
ATOM 18257 O O . THR D 1 531 ? 93.34055 17.73444 48.37828 1.000 35.03652 510 THR D O 1
ATOM 18261 N N . LYS D 1 532 ? 92.10633 19.59896 48.64669 1.000 36.55358 511 LYS D N 1
ATOM 18262 C CA . LYS D 1 532 ? 91.29982 19.32842 47.46281 1.000 37.79486 511 LYS D CA 1
ATOM 18263 C C . LYS D 1 532 ? 92.16800 19.25369 46.21250 1.000 36.29006 511 LYS D C 1
ATOM 18264 O O . LYS D 1 532 ? 92.03857 18.32348 45.40825 1.000 35.78661 511 LYS D O 1
ATOM 18270 N N . THR D 1 533 ? 93.05881 20.23155 46.02800 1.000 35.32678 512 THR D N 1
ATOM 18271 C CA . THR D 1 533 ? 93.94585 20.20185 44.86908 1.000 34.84136 512 THR D CA 1
ATOM 18272 C C . THR D 1 533 ? 94.86878 18.98907 44.92145 1.000 35.58595 512 THR D C 1
ATOM 18273 O O . THR D 1 533 ? 95.10253 18.33018 43.90091 1.000 35.18029 512 THR D O 1
ATOM 18277 N N . ASP D 1 534 ? 95.37311 18.65666 46.11033 1.000 36.76820 513 ASP D N 1
ATOM 18278 C CA . ASP D 1 534 ? 96.27841 17.51918 46.23050 1.000 38.04631 513 ASP D CA 1
ATOM 18279 C C . ASP D 1 534 ? 95.54717 16.18974 46.07354 1.000 39.79028 513 ASP D C 1
ATOM 18280 O O . ASP D 1 534 ? 96.14901 15.20574 45.62970 1.000 39.41496 513 ASP D O 1
ATOM 18285 N N . GLU D 1 535 ? 94.26045 16.13555 46.42741 1.000 42.40666 514 GLU D N 1
ATOM 18286 C CA . GLU D 1 535 ? 93.50172 14.89881 46.27316 1.000 45.32804 514 GLU D CA 1
ATOM 18287 C C . GLU D 1 535 ? 93.08655 14.66080 44.82901 1.000 50.13642 514 GLU D C 1
ATOM 18288 O O . GLU D 1 535 ? 93.23299 13.54705 44.30945 1.000 49.80026 514 GLU D O 1
ATOM 18294 N N . SER D 1 536 ? 92.57001 15.69979 44.17559 1.000 55.06031 515 SER D N 1
ATOM 18295 C CA . SER D 1 536 ? 91.77941 15.54235 42.96156 1.000 59.51177 515 SER D CA 1
ATOM 18296 C C . SER D 1 536 ? 92.63201 15.07703 41.77879 1.000 63.06189 515 SER D C 1
ATOM 18297 O O . SER D 1 536 ? 93.86445 14.95673 41.85881 1.000 63.86908 515 SER D O 1
ATOM 18300 N N . ASP D 1 537 ? 91.93362 14.81677 40.66821 1.000 65.48341 516 ASP D N 1
ATOM 18301 C CA . ASP D 1 537 ? 92.49023 14.25667 39.44168 1.000 67.18080 516 ASP D CA 1
ATOM 18302 C C . ASP D 1 537 ? 92.89309 12.80281 39.64789 1.000 66.32312 516 ASP D C 1
ATOM 18303 O O . ASP D 1 537 ? 92.67025 11.97095 38.76613 1.000 67.79664 516 ASP D O 1
ATOM 18308 N N . ASP D 1 538 ? 93.48362 12.48184 40.79259 1.000 63.57262 517 ASP D N 1
ATOM 18309 C CA . ASP D 1 538 ? 93.70519 11.08833 41.13946 1.000 61.03224 517 ASP D CA 1
ATOM 18310 C C . ASP D 1 538 ? 92.59302 10.52407 42.01083 1.000 56.00384 517 ASP D C 1
ATOM 18311 O O . ASP D 1 538 ? 92.58524 9.31459 42.26726 1.000 55.66759 517 ASP D O 1
ATOM 18316 N N . LYS D 1 539 ? 91.68590 11.37133 42.48900 1.000 51.05185 518 LYS D N 1
ATOM 18317 C CA . LYS D 1 539 ? 90.55143 10.96083 43.31705 1.000 46.40278 518 LYS D CA 1
ATOM 18318 C C . LYS D 1 539 ? 90.98225 10.22823 44.58530 1.000 40.81365 518 LYS D C 1
ATOM 18319 O O . LYS D 1 539 ? 90.42240 9.18948 44.94463 1.000 40.56203 518 LYS D O 1
ATOM 18325 N N . ASP D 1 540 ? 91.98505 10.76427 45.27372 1.000 36.29037 519 ASP D N 1
ATOM 18326 C CA . ASP D 1 540 ? 92.37758 10.18825 46.55261 1.000 32.34005 519 ASP D CA 1
ATOM 18327 C C . ASP D 1 540 ? 91.47384 10.74646 47.64904 1.000 29.35357 519 ASP D C 1
ATOM 18328 O O . ASP D 1 540 ? 90.62067 11.60545 47.40301 1.000 28.53034 519 ASP D O 1
ATOM 18333 N N . ALA D 1 541 ? 91.65417 10.25539 48.87618 1.000 26.73924 520 ALA D N 1
ATOM 18334 C CA . ALA D 1 541 ? 90.81510 10.66899 49.99803 1.000 25.11189 520 ALA D CA 1
ATOM 18335 C C . ALA D 1 541 ? 91.68909 10.89848 51.22239 1.000 23.93425 520 ALA D C 1
ATOM 18336 O O . ALA D 1 541 ? 92.14923 9.93634 51.84446 1.000 23.87217 520 ALA D O 1
ATOM 18338 N N . SER D 1 542 ? 91.88786 12.16596 51.58074 1.000 23.02749 521 SER D N 1
ATOM 18339 C CA . SER D 1 542 ? 92.57010 12.54147 52.81536 1.000 22.28939 521 SER D CA 1
ATOM 18340 C C . SER D 1 542 ? 91.52397 12.67805 53.91428 1.000 21.18817 521 SER D C 1
ATOM 18341 O O . SER D 1 542 ? 90.66885 13.56588 53.85434 1.000 20.93694 521 SER D O 1
ATOM 18344 N N . LEU D 1 543 ? 91.58881 11.80192 54.92277 1.000 19.92618 522 LEU D N 1
ATOM 18345 C CA . LEU D 1 543 ? 90.56754 11.75756 55.96392 1.000 18.77294 522 LEU D CA 1
ATOM 18346 C C . LEU D 1 543 ? 91.19904 11.85310 57.34946 1.000 18.71124 522 LEU D C 1
ATOM 18347 O O . LEU D 1 543 ? 90.70168 11.25956 58.31308 1.000 18.53870 522 LEU D O 1
ATOM 18352 N N . THR D 1 544 ? 92.28404 12.62525 57.46207 1.000 18.98495 523 THR D N 1
ATOM 18353 C CA . THR D 1 544 ? 93.07581 12.63762 58.68899 1.000 19.44359 523 THR D CA 1
ATOM 18354 C C . THR D 1 544 ? 92.23191 13.00469 59.90144 1.000 19.52683 523 THR D C 1
ATOM 18355 O O . THR D 1 544 ? 92.35476 12.38599 60.96495 1.000 19.84197 523 THR D O 1
ATOM 18359 N N . TYR D 1 545 ? 91.36274 13.99824 59.76469 1.000 19.46776 524 TYR D N 1
ATOM 18360 C CA . TYR D 1 545 ? 90.64555 14.52597 60.91482 1.000 20.13518 524 TYR D CA 1
ATOM 18361 C C . TYR D 1 545 ? 89.24657 13.94689 61.06473 1.000 19.92824 524 TYR D C 1
ATOM 18362 O O . TYR D 1 545 ? 88.52364 14.34998 61.97851 1.000 20.13424 524 TYR D O 1
ATOM 18371 N N . SER D 1 546 ? 88.86830 12.97851 60.22634 1.000 19.37686 525 SER D N 1
ATOM 18372 C CA . SER D 1 546 ? 87.63545 12.23516 60.45149 1.000 19.03072 525 SER D CA 1
ATOM 18373 C C . SER D 1 546 ? 87.96505 10.79295 60.82905 1.000 18.86650 525 SER D C 1
ATOM 18374 O O . SER D 1 546 ? 87.93597 10.43744 62.01323 1.000 19.34998 525 SER D O 1
ATOM 18377 N N . LEU D 1 547 ? 88.28852 9.95555 59.84138 1.000 18.27907 526 LEU D N 1
ATOM 18378 C CA . LEU D 1 547 ? 88.61013 8.55991 60.12397 1.000 18.41517 526 LEU D CA 1
ATOM 18379 C C . LEU D 1 547 ? 90.06616 8.35095 60.53482 1.000 18.52378 526 LEU D C 1
ATOM 18380 O O . LEU D 1 547 ? 90.43976 7.22757 60.89219 1.000 18.41749 526 LEU D O 1
ATOM 18385 N N . GLY D 1 548 ? 90.89640 9.38478 60.48730 1.000 18.45617 527 GLY D N 1
ATOM 18386 C CA . GLY D 1 548 ? 92.27484 9.21444 60.91542 1.000 18.64814 527 GLY D CA 1
ATOM 18387 C C . GLY D 1 548 ? 93.11560 8.39512 59.96053 1.000 18.72458 527 GLY D C 1
ATOM 18388 O O . GLY D 1 548 ? 93.94374 7.58652 60.40398 1.000 18.49655 527 GLY D O 1
ATOM 18389 N N . MET D 1 549 ? 92.91773 8.57309 58.65791 1.000 18.73270 528 MET D N 1
ATOM 18390 C CA . MET D 1 549 ? 93.74786 7.90033 57.67080 1.000 19.15752 528 MET D CA 1
ATOM 18391 C C . MET D 1 549 ? 93.62962 8.64421 56.35100 1.000 19.47944 528 MET D C 1
ATOM 18392 O O . MET D 1 549 ? 92.75441 9.49121 56.16448 1.000 19.35974 528 MET D O 1
ATOM 18397 N N . SER D 1 550 ? 94.53778 8.32288 55.44185 1.000 19.59308 529 SER D N 1
ATOM 18398 C CA . SER D 1 550 ? 94.48147 8.79114 54.07042 1.000 20.28462 529 SER D CA 1
ATOM 18399 C C . SER D 1 550 ? 94.49242 7.58132 53.14989 1.000 20.84423 529 SER D C 1
ATOM 18400 O O . SER D 1 550 ? 95.08708 6.54752 53.46828 1.000 20.26514 529 SER D O 1
ATOM 18403 N N . LEU D 1 551 ? 93.81030 7.70598 52.01797 1.000 21.63892 530 LEU D N 1
ATOM 18404 C CA . LEU D 1 551 ? 93.66903 6.59277 51.09570 1.000 22.51019 530 LEU D CA 1
ATOM 18405 C C . LEU D 1 551 ? 93.95581 7.04521 49.67474 1.000 22.67019 530 LEU D C 1
ATOM 18406 O O . LEU D 1 551 ? 93.72445 8.20319 49.31470 1.000 21.78502 530 LEU D O 1
ATOM 18411 N N . LYS D 1 552 ? 94.49285 6.12054 48.88250 1.000 23.50699 531 LYS D N 1
ATOM 18412 C CA . LYS D 1 552 ? 94.54275 6.29419 47.44117 1.000 24.28463 531 LYS D CA 1
ATOM 18413 C C . LYS D 1 552 ? 93.19768 5.91942 46.82513 1.000 23.41001 531 LYS D C 1
ATOM 18414 O O . LYS D 1 552 ? 92.34117 5.30467 47.46403 1.000 22.90538 531 LYS D O 1
ATOM 18420 N N . ALA D 1 553 ? 93.01011 6.31971 45.56404 1.000 23.44601 532 ALA D N 1
ATOM 18421 C CA . ALA D 1 553 ? 91.77791 5.98807 44.85447 1.000 22.60258 532 ALA D CA 1
ATOM 18422 C C . ALA D 1 553 ? 91.54419 4.48574 44.81402 1.000 22.33406 532 ALA D C 1
ATOM 18423 O O . ALA D 1 553 ? 90.39423 4.03515 44.81698 1.000 22.76247 532 ALA D O 1
ATOM 18425 N N . SER D 1 554 ? 92.61878 3.69768 44.81893 1.000 21.98519 533 SER D N 1
ATOM 18426 C CA . SER D 1 554 ? 92.51214 2.24616 44.82876 1.000 22.11372 533 SER D CA 1
ATOM 18427 C C . SER D 1 554 ? 91.91146 1.70109 46.11627 1.000 21.43358 533 SER D C 1
ATOM 18428 O O . SER D 1 554 ? 91.51647 0.53320 46.14361 1.000 21.12091 533 SER D O 1
ATOM 18431 N N . GLY D 1 555 ? 91.83342 2.50589 47.17545 1.000 20.87454 534 GLY D N 1
ATOM 18432 C CA . GLY D 1 555 ? 91.45902 2.01695 48.48330 1.000 20.17195 534 GLY D CA 1
ATOM 18433 C C . GLY D 1 555 ? 92.62786 1.67199 49.38487 1.000 20.11625 534 GLY D C 1
ATOM 18434 O O . GLY D 1 555 ? 92.41309 1.41760 50.57695 1.000 19.76000 534 GLY D O 1
ATOM 18435 N N . ASP D 1 556 ? 93.84814 1.63724 48.85368 1.000 20.29269 535 ASP D N 1
ATOM 18436 C CA . ASP D 1 556 ? 95.01527 1.39697 49.69352 1.000 20.10481 535 ASP D CA 1
ATOM 18437 C C . ASP D 1 556 ? 95.19071 2.53601 50.68218 1.000 19.57132 535 ASP D C 1
ATOM 18438 O O . ASP D 1 556 ? 95.12869 3.70961 50.30890 1.000 19.61625 535 ASP D O 1
ATOM 18443 N N . ILE D 1 557 ? 95.39461 2.18423 51.95061 1.000 18.82800 536 ILE D N 1
ATOM 18444 C CA . ILE D 1 557 ? 95.67884 3.18666 52.96764 1.000 18.44100 536 ILE D CA 1
ATOM 18445 C C . ILE D 1 557 ? 97.11043 3.67966 52.80178 1.000 18.28768 536 ILE D C 1
ATOM 18446 O O . ILE D 1 557 ? 98.05909 2.88396 52.75520 1.000 18.02332 536 ILE D O 1
ATOM 18451 N N . SER D 1 558 ? 97.27532 4.99884 52.70928 1.000 18.24342 537 SER D N 1
ATOM 18452 C CA . SER D 1 558 ? 98.58892 5.59689 52.52208 1.000 18.63302 537 SER D CA 1
ATOM 18453 C C . SER D 1 558 ? 99.14764 6.21917 53.79501 1.000 19.51292 537 SER D C 1
ATOM 18454 O O . SER D 1 558 ? 100.34035 6.53605 53.83582 1.000 19.36319 537 SER D O 1
ATOM 18457 N N . ASP D 1 559 ? 98.32534 6.39858 54.82433 1.000 20.40069 538 ASP D N 1
ATOM 18458 C CA . ASP D 1 559 ? 98.76775 6.98383 56.08104 1.000 21.00396 538 ASP D CA 1
ATOM 18459 C C . ASP D 1 559 ? 97.70898 6.70584 57.13434 1.000 19.52025 538 ASP D C 1
ATOM 18460 O O . ASP D 1 559 ? 96.51715 6.64512 56.81941 1.000 19.01881 538 ASP D O 1
ATOM 18465 N N . VAL D 1 560 ? 98.15004 6.52104 58.37981 1.000 17.38404 539 VAL D N 1
ATOM 18466 C CA . VAL D 1 560 ? 97.24360 6.29345 59.50053 1.000 15.97809 539 VAL D CA 1
ATOM 18467 C C . VAL D 1 560 ? 97.66768 7.17598 60.66524 1.000 16.18898 539 VAL D C 1
ATOM 18468 O O . VAL D 1 560 ? 98.83359 7.14890 61.08181 1.000 16.15120 539 VAL D O 1
ATOM 18472 N N . LEU D 1 561 ? 96.71544 7.93320 61.20683 1.000 16.12440 540 LEU D N 1
ATOM 18473 C CA . LEU D 1 561 ? 96.97173 8.79777 62.35416 1.000 16.34034 540 LEU D CA 1
ATOM 18474 C C . LEU D 1 561 ? 96.99495 7.97294 63.63958 1.000 16.78763 540 LEU D C 1
ATOM 18475 O O . LEU D 1 561 ? 96.02913 7.26730 63.94989 1.000 16.69963 540 LEU D O 1
ATOM 18480 N N . TRP D 1 562 ? 98.09784 8.07020 64.38581 1.000 17.23904 541 TRP D N 1
ATOM 18481 C CA . TRP D 1 562 ? 98.23163 7.40097 65.67814 1.000 17.77898 541 TRP D CA 1
ATOM 18482 C C . TRP D 1 562 ? 97.05958 7.73619 66.59554 1.000 17.68186 541 TRP D C 1
ATOM 18483 O O . TRP D 1 562 ? 96.68468 8.90025 66.74175 1.000 17.67309 541 TRP D O 1
ATOM 18494 N N . ASP D 1 563 ? 96.48685 6.70338 67.21541 1.000 17.99660 542 ASP D N 1
ATOM 18495 C CA . ASP D 1 563 ? 95.36660 6.78082 68.15498 1.000 19.12421 542 ASP D CA 1
ATOM 18496 C C . ASP D 1 563 ? 94.06976 7.26917 67.51653 1.000 19.22104 542 ASP D C 1
ATOM 18497 O O . ASP D 1 563 ? 93.11041 7.56617 68.24239 1.000 19.58527 542 ASP D O 1
ATOM 18502 N N . GLY D 1 564 ? 94.00220 7.35374 66.18670 1.000 19.38698 543 GLY D N 1
ATOM 18503 C CA . GLY D 1 564 ? 92.78144 7.72439 65.50526 1.000 19.98319 543 GLY D CA 1
ATOM 18504 C C . GLY D 1 564 ? 91.88316 6.52234 65.27879 1.000 20.00951 543 GLY D C 1
ATOM 18505 O O . GLY D 1 564 ? 92.22483 5.39171 65.64061 1.000 20.05897 543 GLY D O 1
ATOM 18506 N N . PRO D 1 565 ? 90.70801 6.74592 64.68042 1.000 20.41995 544 PRO D N 1
ATOM 18507 C CA . PRO D 1 565 ? 89.75921 5.62651 64.49560 1.000 20.04528 544 PRO D CA 1
ATOM 18508 C C . PRO D 1 565 ? 90.31216 4.46481 63.67783 1.000 19.40978 544 PRO D C 1
ATOM 18509 O O . PRO D 1 565 ? 90.13331 3.30123 64.06268 1.000 19.74711 544 PRO D O 1
ATOM 18513 N N . ALA D 1 566 ? 90.96218 4.74131 62.54558 1.000 18.62537 545 ALA D N 1
ATOM 18514 C CA . ALA D 1 566 ? 91.52744 3.66144 61.74063 1.000 18.37609 545 ALA D CA 1
ATOM 18515 C C . ALA D 1 566 ? 92.59917 2.90404 62.51273 1.000 18.26957 545 ALA D C 1
ATOM 18516 O O . ALA D 1 566 ? 92.62858 1.66612 62.49939 1.000 17.94847 545 ALA D O 1
ATOM 18518 N N . PHE D 1 567 ? 93.48115 3.63810 63.19557 1.000 18.45068 546 PHE D N 1
ATOM 18519 C CA . PHE D 1 567 ? 94.48924 3.02876 64.06189 1.000 18.29093 546 PHE D CA 1
ATOM 18520 C C . PHE D 1 567 ? 93.85464 2.09714 65.08507 1.000 19.28528 546 PHE D C 1
ATOM 18521 O O . PHE D 1 567 ? 94.35695 0.99242 65.33410 1.000 19.55936 546 PHE D O 1
ATOM 18529 N N . ASN D 1 568 ? 92.74111 2.51917 65.68378 1.000 19.82393 547 ASN D N 1
ATOM 18530 C CA . ASN D 1 568 ? 92.12433 1.71400 66.72883 1.000 20.65192 547 ASN D CA 1
ATOM 18531 C C . ASN D 1 568 ? 91.40985 0.48536 66.18705 1.000 20.97772 547 ASN D C 1
ATOM 18532 O O . ASN D 1 568 ? 91.06263 -0.40269 66.97346 1.000 21.02339 547 ASN D O 1
ATOM 18537 N N . ALA D 1 569 ? 91.20726 0.39538 64.87416 1.000 20.75468 548 ALA D N 1
ATOM 18538 C CA . ALA D 1 569 ? 90.74037 -0.83573 64.25700 1.000 20.61659 548 ALA D CA 1
ATOM 18539 C C . ALA D 1 569 ? 91.89346 -1.73554 63.83010 1.000 20.17886 548 ALA D C 1
ATOM 18540 O O . ALA D 1 569 ? 91.66949 -2.71052 63.10491 1.000 19.57732 548 ALA D O 1
ATOM 18542 N N . GLY D 1 570 ? 93.11987 -1.42457 64.25493 1.000 19.70154 549 GLY D N 1
ATOM 18543 C CA . GLY D 1 570 ? 94.27497 -2.20885 63.87717 1.000 19.01917 549 GLY D CA 1
ATOM 18544 C C . GLY D 1 570 ? 94.79806 -1.93655 62.48462 1.000 18.46359 549 GLY D C 1
ATOM 18545 O O . GLY D 1 570 ? 95.74663 -2.60650 62.05507 1.000 18.24841 549 GLY D O 1
ATOM 18546 N N . LEU D 1 571 ? 94.23361 -0.96092 61.77781 1.000 18.41572 550 LEU D N 1
ATOM 18547 C CA . LEU D 1 571 ? 94.60458 -0.71935 60.39065 1.000 18.06941 550 LEU D CA 1
ATOM 18548 C C . LEU D 1 571 ? 95.99159 -0.10107 60.29734 1.000 17.39682 550 LEU D C 1
ATOM 18549 O O . LEU D 1 571 ? 96.37237 0.74151 61.11372 1.000 17.45943 550 LEU D O 1
ATOM 18554 N N . ILE D 1 572 ? 96.74070 -0.50560 59.27356 1.000 16.79243 551 ILE D N 1
ATOM 18555 C CA . ILE D 1 572 ? 98.04038 0.08135 58.98882 1.000 16.30653 551 ILE D CA 1
ATOM 18556 C C . ILE D 1 572 ? 98.10123 0.44794 57.51500 1.000 16.81251 551 ILE D C 1
ATOM 18557 O O . ILE D 1 572 ? 97.38319 -0.10566 56.67591 1.000 17.20004 551 ILE D O 1
ATOM 18562 N N . THR D 1 573 ? 98.96711 1.41295 57.21885 1.000 16.85880 552 THR D N 1
ATOM 18563 C CA . THR D 1 573 ? 99.31887 1.74755 55.84809 1.000 17.50522 552 THR D CA 1
ATOM 18564 C C . THR D 1 573 ? 99.67052 0.49180 55.06109 1.000 17.96091 552 THR D C 1
ATOM 18565 O O . THR D 1 573 ? 100.45737 -0.34386 55.51310 1.000 17.92985 552 THR D O 1
ATOM 18569 N N . GLY D 1 574 ? 99.07907 0.35328 53.87771 1.000 18.36013 553 GLY D N 1
ATOM 18570 C CA . GLY D 1 574 ? 99.25653 -0.83238 53.07631 1.000 18.14377 553 GLY D CA 1
ATOM 18571 C C . GLY D 1 574 ? 98.07914 -1.78416 53.11913 1.000 18.24538 553 GLY D C 1
ATOM 18572 O O . GLY D 1 574 ? 97.89241 -2.56110 52.17517 1.000 18.34359 553 GLY D O 1
ATOM 18573 N N . ASN D 1 575 ? 97.30565 -1.77377 54.20667 1.000 18.38619 554 ASN D N 1
ATOM 18574 C CA . ASN D 1 575 ? 96.00516 -2.42370 54.17228 1.000 17.95909 554 ASN D CA 1
ATOM 18575 C C . ASN D 1 575 ? 95.13080 -1.70852 53.14346 1.000 18.10720 554 ASN D C 1
ATOM 18576 O O . ASN D 1 575 ? 95.40125 -0.56909 52.75401 1.000 17.97296 554 ASN D O 1
ATOM 18581 N N . THR D 1 576 ? 94.06530 -2.38241 52.70671 1.000 18.16461 555 THR D N 1
ATOM 18582 C CA . THR D 1 576 ? 93.19381 -1.86276 51.65440 1.000 18.03930 555 THR D CA 1
ATOM 18583 C C . THR D 1 576 ? 91.75317 -1.82293 52.13912 1.000 18.32629 555 THR D C 1
ATOM 18584 O O . THR D 1 576 ? 91.25674 -2.80711 52.69453 1.000 18.39812 555 THR D O 1
ATOM 18588 N N . ILE D 1 577 ? 91.09036 -0.68575 51.94627 1.000 18.70612 556 ILE D N 1
ATOM 18589 C CA . ILE D 1 577 ? 89.64924 -0.60332 52.16770 1.000 19.71425 556 ILE D CA 1
ATOM 18590 C C . ILE D 1 577 ? 88.96540 -1.09713 50.89568 1.000 19.74454 556 ILE D C 1
ATOM 18591 O O . ILE D 1 577 ? 89.01086 -0.43158 49.85976 1.000 19.55373 556 ILE D O 1
ATOM 18596 N N . VAL D 1 578 ? 88.35779 -2.28255 50.96878 1.000 20.00249 557 VAL D N 1
ATOM 18597 C CA . VAL D 1 578 ? 87.75626 -2.90572 49.79234 1.000 20.06597 557 VAL D CA 1
ATOM 18598 C C . VAL D 1 578 ? 86.34556 -2.38273 49.55491 1.000 20.19242 557 VAL D C 1
ATOM 18599 O O . VAL D 1 578 ? 85.94948 -2.12334 48.41099 1.000 19.69324 557 VAL D O 1
ATOM 18603 N N . ALA D 1 579 ? 85.55976 -2.23674 50.61827 1.000 20.25485 558 ALA D N 1
ATOM 18604 C CA . ALA D 1 579 ? 84.17707 -1.81803 50.46786 1.000 20.28839 558 ALA D CA 1
ATOM 18605 C C . ALA D 1 579 ? 83.77022 -0.98956 51.67494 1.000 20.17594 558 ALA D C 1
ATOM 18606 O O . ALA D 1 579 ? 84.37652 -1.07354 52.74891 1.000 19.65506 558 ALA D O 1
ATOM 18608 N N . VAL D 1 580 ? 82.74293 -0.16774 51.47005 1.000 19.70600 559 VAL D N 1
ATOM 18609 C CA . VAL D 1 580 ? 82.18075 0.69773 52.49885 1.000 19.30656 559 VAL D CA 1
ATOM 18610 C C . VAL D 1 580 ? 80.68212 0.43754 52.54738 1.000 19.76759 559 VAL D C 1
ATOM 18611 O O . VAL D 1 580 ? 79.97538 0.68000 51.55979 1.000 19.60551 559 VAL D O 1
ATOM 18615 N N . ASN D 1 581 ? 80.20709 -0.07516 53.68087 1.000 20.22037 560 ASN D N 1
ATOM 18616 C CA . ASN D 1 581 ? 78.81041 -0.48100 53.84378 1.000 20.89249 560 ASN D CA 1
ATOM 18617 C C . ASN D 1 581 ? 78.37870 -1.42273 52.71748 1.000 20.72544 560 ASN D C 1
ATOM 18618 O O . ASN D 1 581 ? 77.24654 -1.37180 52.22854 1.000 20.22317 560 ASN D O 1
ATOM 18623 N N . GLY D 1 582 ? 79.29558 -2.29794 52.30070 1.000 20.41562 561 GLY D N 1
ATOM 18624 C CA . GLY D 1 582 ? 79.01692 -3.27364 51.26885 1.000 20.28667 561 GLY D CA 1
ATOM 18625 C C . GLY D 1 582 ? 79.27473 -2.81790 49.84476 1.000 20.54079 561 GLY D C 1
ATOM 18626 O O . GLY D 1 582 ? 79.25088 -3.65448 48.93133 1.000 20.81023 561 GLY D O 1
ATOM 18627 N N . ARG D 1 583 ? 79.53406 -1.53379 49.62256 1.000 20.64902 562 ARG D N 1
ATOM 18628 C CA . ARG D 1 583 ? 79.73234 -0.99583 48.28522 1.000 21.51479 562 ARG D CA 1
ATOM 18629 C C . ARG D 1 583 ? 81.21950 -0.85932 47.97704 1.000 20.21038 562 ARG D C 1
ATOM 18630 O O . ARG D 1 583 ? 81.99205 -0.39217 48.81671 1.000 19.78154 562 ARG D O 1
ATOM 18638 N N . ALA D 1 584 ? 81.61032 -1.27205 46.76698 1.000 19.22555 563 ALA D N 1
ATOM 18639 C CA . ALA D 1 584 ? 83.00684 -1.20151 46.34038 1.000 18.56726 563 ALA D CA 1
ATOM 18640 C C . ALA D 1 584 ? 83.59060 0.18411 46.59558 1.000 18.54378 563 ALA D C 1
ATOM 18641 O O . ALA D 1 584 ? 82.94961 1.20592 46.33612 1.000 17.68990 563 ALA D O 1
ATOM 18643 N N . PHE D 1 585 ? 84.81927 0.21498 47.11170 1.000 19.03685 564 PHE D N 1
ATOM 18644 C CA . PHE D 1 585 ? 85.38596 1.47951 47.56088 1.000 18.90027 564 PHE D CA 1
ATOM 18645 C C . PHE D 1 585 ? 85.55831 2.45911 46.41054 1.000 18.54912 564 PHE D C 1
ATOM 18646 O O . PHE D 1 585 ? 85.95872 2.08994 45.30394 1.000 18.59997 564 PHE D O 1
ATOM 18654 N N . SER D 1 586 ? 85.25012 3.71950 46.69505 1.000 19.07408 565 SER D N 1
ATOM 18655 C CA . SER D 1 586 ? 85.76068 4.86383 45.95999 1.000 19.91621 565 SER D CA 1
ATOM 18656 C C . SER D 1 586 ? 85.88264 5.99872 46.96179 1.000 20.97768 565 SER D C 1
ATOM 18657 O O . SER D 1 586 ? 85.32997 5.93296 48.06100 1.000 20.85622 565 SER D O 1
ATOM 18660 N N . SER D 1 587 ? 86.62051 7.04143 46.58228 1.000 22.08907 566 SER D N 1
ATOM 18661 C CA . SER D 1 587 ? 86.74225 8.18967 47.47390 1.000 23.95225 566 SER D CA 1
ATOM 18662 C C . SER D 1 587 ? 85.38421 8.82962 47.74124 1.000 24.07308 566 SER D C 1
ATOM 18663 O O . SER D 1 587 ? 85.06254 9.15833 48.88848 1.000 24.08766 566 SER D O 1
ATOM 18666 N N . ASP D 1 588 ? 84.56073 8.99106 46.70074 1.000 23.64181 567 ASP D N 1
ATOM 18667 C CA . ASP D 1 588 ? 83.22785 9.54728 46.91202 1.000 23.63718 567 ASP D CA 1
ATOM 18668 C C . ASP D 1 588 ? 82.39641 8.64763 47.81288 1.000 21.93786 567 ASP D C 1
ATOM 18669 O O . ASP D 1 588 ? 81.65075 9.13599 48.66812 1.000 22.56202 567 ASP D O 1
ATOM 18674 N N . VAL D 1 589 ? 82.51541 7.33038 47.63990 1.000 20.34367 568 VAL D N 1
ATOM 18675 C CA . VAL D 1 589 ? 81.71045 6.39936 48.42827 1.000 19.56270 568 VAL D CA 1
ATOM 18676 C C . VAL D 1 589 ? 82.06064 6.50803 49.90995 1.000 19.32793 568 VAL D C 1
ATOM 18677 O O . VAL D 1 589 ? 81.17468 6.57059 50.77119 1.000 19.04925 568 VAL D O 1
ATOM 18681 N N . ILE D 1 590 ? 83.35361 6.54795 50.23861 1.000 19.01634 569 ILE D N 1
ATOM 18682 C CA . ILE D 1 590 ? 83.70066 6.59845 51.65728 1.000 19.41828 569 ILE D CA 1
ATOM 18683 C C . ILE D 1 590 ? 83.38145 7.97165 52.23972 1.000 19.77836 569 ILE D C 1
ATOM 18684 O O . ILE D 1 590 ? 82.95214 8.08033 53.39459 1.000 20.08085 569 ILE D O 1
ATOM 18689 N N . LYS D 1 591 ? 83.56745 9.04123 51.45825 1.000 20.00968 570 LYS D N 1
ATOM 18690 C CA . LYS D 1 591 ? 83.20380 10.36534 51.95779 1.000 21.15365 570 LYS D CA 1
ATOM 18691 C C . LYS D 1 591 ? 81.70256 10.46080 52.20016 1.000 21.19903 570 LYS D C 1
ATOM 18692 O O . LYS D 1 591 ? 81.26309 11.00013 53.22330 1.000 20.84510 570 LYS D O 1
ATOM 18698 N N . ASP D 1 592 ? 80.89872 9.93877 51.26699 1.000 21.08729 571 ASP D N 1
ATOM 18699 C CA . ASP D 1 592 ? 79.44952 9.93637 51.45476 1.000 21.39440 571 ASP D CA 1
ATOM 18700 C C . ASP D 1 592 ? 79.05438 9.13704 52.68955 1.000 21.13058 571 ASP D C 1
ATOM 18701 O O . ASP D 1 592 ? 78.14659 9.53036 53.42776 1.000 21.50227 571 ASP D O 1
ATOM 18706 N N . ALA D 1 593 ? 79.71999 8.00531 52.92845 1.000 20.82187 572 ALA D N 1
ATOM 18707 C CA . ALA D 1 593 ? 79.39302 7.20538 54.10402 1.000 20.84308 572 ALA D CA 1
ATOM 18708 C C . ALA D 1 593 ? 79.74747 7.94365 55.38799 1.000 20.99768 572 ALA D C 1
ATOM 18709 O O . ALA D 1 593 ? 79.01808 7.85666 56.38225 1.000 20.86894 572 ALA D O 1
ATOM 18711 N N . ILE D 1 594 ? 80.86317 8.67508 55.38628 1.000 21.24244 573 ILE D N 1
ATOM 18712 C CA . ILE D 1 594 ? 81.23279 9.46494 56.55821 1.000 21.69698 573 ILE D CA 1
ATOM 18713 C C . ILE D 1 594 ? 80.16936 10.51866 56.83701 1.000 22.41926 573 ILE D C 1
ATOM 18714 O O . ILE D 1 594 ? 79.72194 10.68935 57.97657 1.000 22.69946 573 ILE D O 1
ATOM 18719 N N . THR D 1 595 ? 79.73243 11.22764 55.79129 1.000 23.22424 574 THR D N 1
ATOM 18720 C CA . THR D 1 595 ? 78.68478 12.22898 55.96529 1.000 24.45321 574 THR D CA 1
ATOM 18721 C C . THR D 1 595 ? 77.38523 11.59179 56.44255 1.000 25.50132 574 THR D C 1
ATOM 18722 O O . THR D 1 595 ? 76.71441 12.12613 57.33290 1.000 25.50388 574 THR D O 1
ATOM 18726 N N . ALA D 1 596 ? 77.02991 10.43056 55.88578 1.000 25.82028 575 ALA D N 1
ATOM 18727 C CA . ALA D 1 596 ? 75.79967 9.76582 56.30031 1.000 26.25090 575 ALA D CA 1
ATOM 18728 C C . ALA D 1 596 ? 75.85987 9.33610 57.75916 1.000 26.75362 575 ALA D C 1
ATOM 18729 O O . ALA D 1 596 ? 74.81983 9.22480 58.41620 1.000 27.20911 575 ALA D O 1
ATOM 18731 N N . ALA D 1 597 ? 77.06161 9.10395 58.29095 1.000 26.56041 576 ALA D N 1
ATOM 18732 C CA . ALA D 1 597 ? 77.20378 8.71148 59.68645 1.000 27.33320 576 ALA D CA 1
ATOM 18733 C C . ALA D 1 597 ? 77.23678 9.89674 60.64414 1.000 27.84413 576 ALA D C 1
ATOM 18734 O O . ALA D 1 597 ? 77.23597 9.68405 61.86273 1.000 27.47106 576 ALA D O 1
ATOM 18736 N N . LYS D 1 598 ? 77.26351 11.12633 60.13519 1.000 28.80429 577 LYS D N 1
ATOM 18737 C CA . LYS D 1 598 ? 77.35449 12.29270 61.00570 1.000 30.14342 577 LYS D CA 1
ATOM 18738 C C . LYS D 1 598 ? 76.10928 12.39993 61.87257 1.000 30.57381 577 LYS D C 1
ATOM 18739 O O . LYS D 1 598 ? 74.99214 12.49986 61.35789 1.000 30.57510 577 LYS D O 1
ATOM 18745 N N . GLY D 1 599 ? 76.30488 12.37776 63.18908 1.000 31.27294 578 GLY D N 1
ATOM 18746 C CA . GLY D 1 599 ? 75.21310 12.54291 64.12395 1.000 32.55140 578 GLY D CA 1
ATOM 18747 C C . GLY D 1 599 ? 74.37370 11.31033 64.38662 1.000 33.33308 578 GLY D C 1
ATOM 18748 O O . GLY D 1 599 ? 73.37972 11.40960 65.11494 1.000 34.47391 578 GLY D O 1
ATOM 18749 N N . THR D 1 600 ? 74.71159 10.16252 63.80634 1.000 33.49794 579 THR D N 1
ATOM 18750 C CA . THR D 1 600 ? 73.94857 8.94493 64.02461 1.000 34.55944 579 THR D CA 1
ATOM 18751 C C . THR D 1 600 ? 74.68819 8.03052 64.99889 1.000 35.79129 579 THR D C 1
ATOM 18752 O O . THR D 1 600 ? 75.75521 8.36033 65.52278 1.000 35.85702 579 THR D O 1
ATOM 18756 N N . THR D 1 601 ? 74.10628 6.85733 65.24503 1.000 36.32030 580 THR D N 1
ATOM 18757 C CA . THR D 1 601 ? 74.75219 5.82809 66.05029 1.000 36.30332 580 THR D CA 1
ATOM 18758 C C . THR D 1 601 ? 75.01436 4.55892 65.24946 1.000 35.16272 580 THR D C 1
ATOM 18759 O O . THR D 1 601 ? 75.31653 3.51542 65.84011 1.000 35.21240 580 THR D O 1
ATOM 18763 N N . VAL D 1 602 ? 74.91650 4.62182 63.92444 1.000 34.10084 581 VAL D N 1
ATOM 18764 C CA . VAL D 1 602 ? 75.14407 3.47040 63.05714 1.000 33.27509 581 VAL D CA 1
ATOM 18765 C C . VAL D 1 602 ? 76.59877 3.52190 62.58811 1.000 32.76138 581 VAL D C 1
ATOM 18766 O O . VAL D 1 602 ? 76.96488 4.44803 61.84584 1.000 33.17752 581 VAL D O 1
ATOM 18770 N N . PRO D 1 603 ? 77.43960 2.56865 62.97582 1.000 31.76058 582 PRO D N 1
ATOM 18771 C CA . PRO D 1 603 ? 78.85665 2.63098 62.59812 1.000 30.96722 582 PRO D CA 1
ATOM 18772 C C . PRO D 1 603 ? 79.05755 2.45689 61.09990 1.000 29.63987 582 PRO D C 1
ATOM 18773 O O . PRO D 1 603 ? 78.21566 1.90773 60.38606 1.000 29.48975 582 PRO D O 1
ATOM 18777 N N . ILE D 1 604 ? 80.19051 2.96761 60.62511 1.000 27.90143 583 ILE D N 1
ATOM 18778 C CA . ILE D 1 604 ? 80.59841 2.77503 59.23863 1.000 26.57186 583 ILE D CA 1
ATOM 18779 C C . ILE D 1 604 ? 81.25089 1.40530 59.11427 1.000 27.00665 583 ILE D C 1
ATOM 18780 O O . ILE D 1 604 ? 82.20050 1.09176 59.84366 1.000 26.78581 583 ILE D O 1
ATOM 18785 N N . GLU D 1 605 ? 80.74598 0.58240 58.19784 1.000 27.83202 584 GLU D N 1
ATOM 18786 C CA . GLU D 1 605 ? 81.24586 -0.77702 58.01179 1.000 28.99280 584 GLU D CA 1
ATOM 18787 C C . GLU D 1 605 ? 82.27131 -0.79670 56.88529 1.000 26.09742 584 GLU D C 1
ATOM 18788 O O . GLU D 1 605 ? 81.93394 -0.53503 55.72656 1.000 25.72141 584 GLU D O 1
ATOM 18794 N N . LEU D 1 606 ? 83.51548 -1.11986 57.22554 1.000 23.67461 585 LEU D N 1
ATOM 18795 C CA . LEU D 1 606 ? 84.61059 -1.17699 56.26466 1.000 21.92054 585 LEU D CA 1
ATOM 18796 C C . LEU D 1 606 ? 85.04260 -2.62434 56.06032 1.000 21.18687 585 LEU D C 1
ATOM 18797 O O . LEU D 1 606 ? 85.40495 -3.31149 57.02273 1.000 21.33378 585 LEU D O 1
ATOM 18802 N N . LEU D 1 607 ? 84.98848 -3.08567 54.81332 1.000 20.81293 586 LEU D N 1
ATOM 18803 C CA . LEU D 1 607 ? 85.58322 -4.35724 54.42673 1.000 20.27649 586 LEU D CA 1
ATOM 18804 C C . LEU D 1 607 ? 87.05454 -4.10563 54.11411 1.000 20.08380 586 LEU D C 1
ATOM 18805 O O . LEU D 1 607 ? 87.36983 -3.30618 53.22475 1.000 20.09639 586 LEU D O 1
ATOM 18810 N N . VAL D 1 608 ? 87.95200 -4.77729 54.84428 1.000 20.08815 587 VAL D N 1
ATOM 18811 C CA . VAL D 1 608 ? 89.38190 -4.47822 54.81787 1.000 20.01112 587 VAL D CA 1
ATOM 18812 C C . VAL D 1 608 ? 90.15294 -5.70244 54.34580 1.000 20.02477 587 VAL D C 1
ATOM 18813 O O . VAL D 1 608 ? 89.85834 -6.83033 54.75556 1.000 20.86052 587 VAL D O 1
ATOM 18817 N N . LYS D 1 609 ? 91.14999 -5.47947 53.49162 1.000 19.62806 588 LYS D N 1
ATOM 18818 C CA . LYS D 1 609 ? 92.09784 -6.52015 53.12182 1.000 20.51050 588 LYS D CA 1
ATOM 18819 C C . LYS D 1 609 ? 93.40523 -6.26181 53.86237 1.000 19.33575 588 LYS D C 1
ATOM 18820 O O . LYS D 1 609 ? 94.02615 -5.20928 53.67825 1.000 18.60817 588 LYS D O 1
ATOM 18826 N N . ARG D 1 610 ? 93.80380 -7.20922 54.70991 1.000 18.63229 589 ARG D N 1
ATOM 18827 C CA . ARG D 1 610 ? 95.07863 -7.15570 55.42716 1.000 17.84708 589 ARG D CA 1
ATOM 18828 C C . ARG D 1 610 ? 95.90798 -8.33323 54.93528 1.000 17.21130 589 ARG D C 1
ATOM 18829 O O . ARG D 1 610 ? 95.59821 -9.48569 55.25561 1.000 16.86971 589 ARG D O 1
ATOM 18837 N N . LEU D 1 611 ? 96.95054 -8.04137 54.15616 1.000 18.20042 590 LEU D N 1
ATOM 18838 C CA . LEU D 1 611 ? 97.68777 -9.06731 53.42455 1.000 19.43933 590 LEU D CA 1
ATOM 18839 C C . LEU D 1 611 ? 96.68232 -9.89697 52.63049 1.000 20.74940 590 LEU D C 1
ATOM 18840 O O . LEU D 1 611 ? 95.98658 -9.35083 51.76947 1.000 20.29396 590 LEU D O 1
ATOM 18845 N N . ASP D 1 612 ? 96.58515 -11.19798 52.91124 1.000 22.11583 591 ASP D N 1
ATOM 18846 C CA . ASP D 1 612 ? 95.69145 -12.09174 52.18426 1.000 23.48947 591 ASP D CA 1
ATOM 18847 C C . ASP D 1 612 ? 94.40946 -12.40731 52.95736 1.000 24.23260 591 ASP D C 1
ATOM 18848 O O . ASP D 1 612 ? 93.78003 -13.43922 52.70187 1.000 24.32409 591 ASP D O 1
ATOM 18853 N N . ARG D 1 613 ? 94.01725 -11.55307 53.89948 1.000 24.82718 592 ARG D N 1
ATOM 18854 C CA . ARG D 1 613 ? 92.84718 -11.78785 54.73039 1.000 26.10719 592 ARG D CA 1
ATOM 18855 C C . ARG D 1 613 ? 91.85523 -10.64443 54.57069 1.000 24.35309 592 ARG D C 1
ATOM 18856 O O . ARG D 1 613 ? 92.24381 -9.49032 54.36798 1.000 23.94530 592 ARG D O 1
ATOM 18864 N N . TYR D 1 614 ? 90.56852 -10.97935 54.66931 1.000 22.91102 593 TYR D N 1
ATOM 18865 C CA . TYR D 1 614 ? 89.47736 -10.01454 54.59575 1.000 21.82671 593 TYR D CA 1
ATOM 18866 C C . TYR D 1 614 ? 88.70913 -10.02555 55.90687 1.000 21.33440 593 TYR D C 1
ATOM 18867 O O . TYR D 1 614 ? 88.36104 -11.09581 56.41465 1.000 21.96520 593 TYR D O 1
ATOM 18876 N N . ASP D 1 615 ? 88.43044 -8.84131 56.44519 1.000 21.12255 594 ASP D N 1
ATOM 18877 C CA . ASP D 1 615 ? 87.57760 -8.73591 57.62167 1.000 21.25395 594 ASP D CA 1
ATOM 18878 C C . ASP D 1 615 ? 86.79930 -7.43229 57.54222 1.000 21.20089 594 ASP D C 1
ATOM 18879 O O . ASP D 1 615 ? 87.16728 -6.51068 56.81113 1.000 20.90782 594 ASP D O 1
ATOM 18884 N N . THR D 1 616 ? 85.71817 -7.36035 58.31058 1.000 21.70932 595 THR D N 1
ATOM 18885 C CA . THR D 1 616 ? 84.88646 -6.16697 58.37518 1.000 22.08958 595 THR D CA 1
ATOM 18886 C C . THR D 1 616 ? 85.02573 -5.51268 59.73872 1.000 23.00368 595 THR D C 1
ATOM 18887 O O . THR D 1 616 ? 84.89277 -6.18045 60.76981 1.000 23.07791 595 THR D O 1
ATOM 18891 N N . VAL D 1 617 ? 85.32192 -4.21795 59.74331 1.000 23.91436 596 VAL D N 1
ATOM 18892 C CA . VAL D 1 617 ? 85.39737 -3.45423 60.98081 1.000 25.61066 596 VAL D CA 1
ATOM 18893 C C . VAL D 1 617 ? 84.27673 -2.42745 60.98667 1.000 28.05685 596 VAL D C 1
ATOM 18894 O O . VAL D 1 617 ? 83.86613 -1.90973 59.94038 1.000 27.82151 596 VAL D O 1
ATOM 18898 N N . ARG D 1 618 ? 83.78301 -2.13764 62.18386 1.000 30.95882 597 ARG D N 1
ATOM 18899 C CA . ARG D 1 618 ? 82.72950 -1.15833 62.40435 1.000 33.30005 597 ARG D CA 1
ATOM 18900 C C . ARG D 1 618 ? 83.34526 0.01556 63.14954 1.000 31.79473 597 ARG D C 1
ATOM 18901 O O . ARG D 1 618 ? 83.83378 -0.14937 64.27169 1.000 31.46113 597 ARG D O 1
ATOM 18909 N N . ILE D 1 619 ? 83.35194 1.18535 62.51835 1.000 30.60330 598 ILE D N 1
ATOM 18910 C CA . ILE D 1 619 ? 83.97484 2.37639 63.08109 1.000 30.88143 598 ILE D CA 1
ATOM 18911 C C . ILE D 1 619 ? 82.86642 3.30909 63.54194 1.000 32.52341 598 ILE D C 1
ATOM 18912 O O . ILE D 1 619 ? 82.04636 3.76774 62.73488 1.000 31.71151 598 ILE D O 1
ATOM 18917 N N . ASP D 1 620 ? 82.83206 3.57036 64.84528 1.000 34.21636 599 ASP D N 1
ATOM 18918 C CA . ASP D 1 620 ? 81.81078 4.42659 65.44312 1.000 35.11149 599 ASP D CA 1
ATOM 18919 C C . ASP D 1 620 ? 82.28240 5.88325 65.42128 1.000 32.93276 599 ASP D C 1
ATOM 18920 O O . ASP D 1 620 ? 82.55056 6.50771 66.44813 1.000 33.18719 599 ASP D O 1
ATOM 18925 N N . TYR D 1 621 ? 82.41076 6.41692 64.20894 1.000 30.73297 600 TYR D N 1
ATOM 18926 C CA . TYR D 1 621 ? 82.79835 7.80885 64.00679 1.000 29.18573 600 TYR D CA 1
ATOM 18927 C C . TYR D 1 621 ? 81.62659 8.58263 63.41891 1.000 28.57750 600 TYR D C 1
ATOM 18928 O O . TYR D 1 621 ? 81.10040 8.21237 62.36408 1.000 28.49403 600 TYR D O 1
ATOM 18937 N N . HIS D 1 622 ? 81.23364 9.67000 64.08922 1.000 28.14541 601 HIS D N 1
ATOM 18938 C CA . HIS D 1 622 ? 80.02664 10.39353 63.70960 1.000 28.15787 601 HIS D CA 1
ATOM 18939 C C . HIS D 1 622 ? 80.23894 11.90244 63.64409 1.000 27.17611 601 HIS D C 1
ATOM 18940 O O . HIS D 1 622 ? 79.27376 12.66310 63.78085 1.000 26.86649 601 HIS D O 1
ATOM 18947 N N . GLY D 1 623 ? 81.47820 12.35039 63.43667 1.000 26.27367 602 GLY D N 1
ATOM 18948 C CA . GLY D 1 623 ? 81.77796 13.76179 63.30586 1.000 25.27888 602 GLY D CA 1
ATOM 18949 C C . GLY D 1 623 ? 81.70188 14.31899 61.90444 1.000 24.29764 602 GLY D C 1
ATOM 18950 O O . GLY D 1 623 ? 81.81157 15.53708 61.72710 1.000 24.87771 602 GLY D O 1
ATOM 18951 N N . GLY D 1 624 ? 81.51985 13.46548 60.89680 1.000 23.17987 603 GLY D N 1
ATOM 18952 C CA . GLY D 1 624 ? 81.45249 13.93241 59.52781 1.000 23.31605 603 GLY D CA 1
ATOM 18953 C C . GLY D 1 624 ? 82.82238 14.30276 58.99410 1.000 22.46931 603 GLY D C 1
ATOM 18954 O O . GLY D 1 624 ? 83.85607 14.12702 59.64260 1.000 21.68426 603 GLY D O 1
ATOM 18955 N N . LEU D 1 625 ? 82.82611 14.81555 57.76850 1.000 21.76354 604 LEU D N 1
ATOM 18956 C CA . LEU D 1 625 ? 84.07353 15.25939 57.16413 1.000 21.20955 604 LEU D CA 1
ATOM 18957 C C . LEU D 1 625 ? 84.57248 16.52413 57.85836 1.000 21.36231 604 LEU D C 1
ATOM 18958 O O . LEU D 1 625 ? 83.79901 17.44391 58.13741 1.000 21.31138 604 LEU D O 1
ATOM 18963 N N . LEU D 1 626 ? 85.87561 16.56873 58.14499 1.000 21.53609 605 LEU D N 1
ATOM 18964 C CA . LEU D 1 626 ? 86.46001 17.68063 58.89451 1.000 21.66673 605 LEU D CA 1
ATOM 18965 C C . LEU D 1 626 ? 87.76729 18.09647 58.23622 1.000 21.77628 605 LEU D C 1
ATOM 18966 O O . LEU D 1 626 ? 88.73457 17.32493 58.22199 1.000 21.54502 605 LEU D O 1
ATOM 18971 N N . TYR D 1 627 ? 87.78963 19.31477 57.69383 1.000 21.95317 606 TYR D N 1
ATOM 18972 C CA . TYR D 1 627 ? 88.95924 19.90840 57.06837 1.000 22.11242 606 TYR D CA 1
ATOM 18973 C C . TYR D 1 627 ? 89.23920 21.25979 57.71323 1.000 21.84048 606 TYR D C 1
ATOM 18974 O O . TYR D 1 627 ? 88.29814 21.98667 58.05748 1.000 21.73182 606 TYR D O 1
ATOM 18983 N N . PRO D 1 628 ? 90.51049 21.62878 57.88698 1.000 21.23501 607 PRO D N 1
ATOM 18984 C CA . PRO D 1 628 ? 90.82954 22.84795 58.64005 1.000 21.58666 607 PRO D CA 1
ATOM 18985 C C . PRO D 1 628 ? 90.71379 24.11640 57.80584 1.000 21.71891 607 PRO D C 1
ATOM 18986 O O . PRO D 1 628 ? 91.01555 24.13536 56.60778 1.000 21.33924 607 PRO D O 1
ATOM 18990 N N . HIS D 1 629 ? 90.26952 25.18340 58.46982 1.000 22.23614 608 HIS D N 1
ATOM 18991 C CA . HIS D 1 629 ? 90.21128 26.52271 57.90281 1.000 22.88526 608 HIS D CA 1
ATOM 18992 C C . HIS D 1 629 ? 90.48168 27.51397 59.02492 1.000 23.73844 608 HIS D C 1
ATOM 18993 O O . HIS D 1 629 ? 90.40470 27.17640 60.20787 1.000 23.41322 608 HIS D O 1
ATOM 19000 N N . LEU D 1 630 ? 90.77144 28.75554 58.64819 1.000 24.71448 609 LEU D N 1
ATOM 19001 C CA . LEU D 1 630 ? 90.88472 29.84727 59.60510 1.000 25.37934 609 LEU D CA 1
ATOM 19002 C C . LEU D 1 630 ? 89.66944 30.75391 59.47498 1.000 26.76280 609 LEU D C 1
ATOM 19003 O O . LEU D 1 630 ? 89.22420 31.04724 58.36331 1.000 26.84071 609 LEU D O 1
ATOM 19008 N N . GLU D 1 631 ? 89.13142 31.18049 60.61590 1.000 28.25325 610 GLU D N 1
ATOM 19009 C CA . GLU D 1 631 ? 88.02082 32.11752 60.67213 1.000 29.87717 610 GLU D CA 1
ATOM 19010 C C . GLU D 1 631 ? 88.40641 33.30385 61.54254 1.000 30.16679 610 GLU D C 1
ATOM 19011 O O . GLU D 1 631 ? 89.14647 33.16351 62.52195 1.000 30.32623 610 GLU D O 1
ATOM 19017 N N . ARG D 1 632 ? 87.90231 34.47681 61.17119 1.000 30.45013 611 ARG D N 1
ATOM 19018 C CA . ARG D 1 632 ? 88.21323 35.69064 61.91271 1.000 31.34105 611 ARG D CA 1
ATOM 19019 C C . ARG D 1 632 ? 87.64285 35.61930 63.32324 1.000 31.74478 611 ARG D C 1
ATOM 19020 O O . ARG D 1 632 ? 86.56048 35.06900 63.54833 1.000 31.22487 611 ARG D O 1
ATOM 19028 N N . ILE D 1 633 ? 88.38226 36.17312 64.27735 1.000 32.18435 612 ILE D N 1
ATOM 19029 C CA . ILE D 1 633 ? 87.86808 36.43193 65.61645 1.000 33.08746 612 ILE D CA 1
ATOM 19030 C C . ILE D 1 633 ? 87.39497 37.87983 65.62212 1.000 35.21797 612 ILE D C 1
ATOM 19031 O O . ILE D 1 633 ? 88.20751 38.80794 65.67537 1.000 35.44941 612 ILE D O 1
ATOM 19036 N N . ALA D 1 634 ? 86.08157 38.07784 65.53203 1.000 37.29153 613 ALA D N 1
ATOM 19037 C CA . ALA D 1 634 ? 85.54076 39.42799 65.46573 1.000 38.80979 613 ALA D CA 1
ATOM 19038 C C . ALA D 1 634 ? 85.93285 40.20072 66.71959 1.000 40.38788 613 ALA D C 1
ATOM 19039 O O . ALA D 1 634 ? 86.01027 39.64128 67.81507 1.000 40.85073 613 ALA D O 1
ATOM 19041 N N . GLY D 1 635 ? 86.19953 41.48990 66.55652 1.000 41.25777 614 GLY D N 1
ATOM 19042 C CA . GLY D 1 635 ? 86.66515 42.30739 67.64687 1.000 42.30766 614 GLY D CA 1
ATOM 19043 C C . GLY D 1 635 ? 88.16864 42.36627 67.79138 1.000 42.04234 614 GLY D C 1
ATOM 19044 O O . GLY D 1 635 ? 88.67687 43.30455 68.41275 1.000 42.00176 614 GLY D O 1
ATOM 19045 N N . LYS D 1 636 ? 88.92368 41.34297 67.22869 1.000 41.37541 615 LYS D N 1
ATOM 19046 C CA . LYS D 1 636 ? 90.36500 41.41185 67.37170 1.000 40.62469 615 LYS D CA 1
ATOM 19047 C C . LYS D 1 636 ? 90.98837 41.99226 66.10691 1.000 38.44389 615 LYS D C 1
ATOM 19048 O O . LYS D 1 636 ? 90.44622 41.83289 65.00603 1.000 38.36332 615 LYS D O 1
ATOM 19054 N N . PRO D 1 637 ? 92.11595 42.68815 66.23803 1.000 36.28702 616 PRO D N 1
ATOM 19055 C CA . PRO D 1 637 ? 92.79630 43.20809 65.04756 1.000 34.90244 616 PRO D CA 1
ATOM 19056 C C . PRO D 1 637 ? 93.25696 42.07057 64.14844 1.000 33.32702 616 PRO D C 1
ATOM 19057 O O . PRO D 1 637 ? 93.75478 41.04625 64.62017 1.000 33.18868 616 PRO D O 1
ATOM 19061 N N . ASP D 1 638 ? 93.09560 42.26242 62.83723 1.000 32.33352 617 ASP D N 1
ATOM 19062 C CA . ASP D 1 638 ? 93.48741 41.24771 61.85719 1.000 31.24195 617 ASP D CA 1
ATOM 19063 C C . ASP D 1 638 ? 94.94757 41.49455 61.48784 1.000 30.45262 617 ASP D C 1
ATOM 19064 O O . ASP D 1 638 ? 95.27757 42.07957 60.45433 1.000 30.27688 617 ASP D O 1
ATOM 19069 N N . ARG D 1 639 ? 95.83947 41.03357 62.36530 1.000 30.03312 618 ARG D N 1
ATOM 19070 C CA . ARG D 1 639 ? 97.26623 41.14781 62.08283 1.000 30.06061 618 ARG D CA 1
ATOM 19071 C C . ARG D 1 639 ? 97.70566 40.14602 61.02499 1.000 28.44952 618 ARG D C 1
ATOM 19072 O O . ARG D 1 639 ? 98.66356 40.40383 60.28632 1.000 27.78692 618 ARG D O 1
ATOM 19080 N N . LEU D 1 640 ? 97.02159 39.00497 60.93943 1.000 27.71290 619 LEU D N 1
ATOM 19081 C CA . LEU D 1 640 ? 97.43020 37.96100 60.00684 1.000 26.66659 619 LEU D CA 1
ATOM 19082 C C . LEU D 1 640 ? 97.39529 38.46726 58.56957 1.000 26.85992 619 LEU D C 1
ATOM 19083 O O . LEU D 1 640 ? 98.32126 38.21632 57.78629 1.000 26.39295 619 LEU D O 1
ATOM 19088 N N . SER D 1 641 ? 96.32572 39.17917 58.20096 1.000 27.26998 620 SER D N 1
ATOM 19089 C CA . SER D 1 641 ? 96.23443 39.71231 56.84479 1.000 27.17626 620 SER D CA 1
ATOM 19090 C C . SER D 1 641 ? 97.31897 40.74931 56.58189 1.000 27.78366 620 SER D C 1
ATOM 19091 O O . SER D 1 641 ? 97.84402 40.83258 55.46636 1.000 27.83414 620 SER D O 1
ATOM 19094 N N . GLU D 1 642 ? 97.67698 41.54177 57.59658 1.000 28.55902 621 GLU D N 1
ATOM 19095 C CA . GLU D 1 642 ? 98.78598 42.48181 57.44410 1.000 28.96276 621 GLU D CA 1
ATOM 19096 C C . GLU D 1 642 ? 100.08743 41.74356 57.15696 1.000 27.52122 621 GLU D C 1
ATOM 19097 O O . GLU D 1 642 ? 100.86349 42.14070 56.27977 1.000 27.53466 621 GLU D O 1
ATOM 19103 N N . LEU D 1 643 ? 100.34939 40.67255 57.91037 1.000 26.36227 622 LEU D N 1
ATOM 19104 C CA . LEU D 1 643 ? 101.55200 39.87334 57.69615 1.000 25.29117 622 LEU D CA 1
ATOM 19105 C C . LEU D 1 643 ? 101.62100 39.34292 56.26891 1.000 24.62963 622 LEU D C 1
ATOM 19106 O O . LEU D 1 643 ? 102.68738 39.35596 55.64268 1.000 24.45096 622 LEU D O 1
ATOM 19111 N N . TYR D 1 644 ? 100.49489 38.87039 55.74275 1.000 24.17416 623 TYR D N 1
ATOM 19112 C CA . TYR D 1 644 ? 100.43247 38.25150 54.42566 1.000 24.26094 623 TYR D CA 1
ATOM 19113 C C . TYR D 1 644 ? 100.20700 39.25289 53.29728 1.000 25.09125 623 TYR D C 1
ATOM 19114 O O . TYR D 1 644 ? 100.06098 38.83787 52.13899 1.000 24.32806 623 TYR D O 1
ATOM 19123 N N . LYS D 1 645 ? 100.18372 40.54849 53.60247 1.000 26.32539 624 LYS D N 1
ATOM 19124 C CA . LYS D 1 645 ? 99.92695 41.58282 52.60882 1.000 27.63588 624 LYS D CA 1
ATOM 19125 C C . LYS D 1 645 ? 101.21829 41.99335 51.90939 1.000 26.76303 624 LYS D C 1
ATOM 19126 O O . LYS D 1 645 ? 102.27622 42.10176 52.54081 1.000 26.15417 624 LYS D O 1
ATOM 19132 N N . ALA D 1 646 ? 101.12074 42.21946 50.59938 1.000 26.52595 625 ALA D N 1
ATOM 19133 C CA . ALA D 1 646 ? 102.25769 42.71356 49.83292 1.000 26.80336 625 ALA D CA 1
ATOM 19134 C C . ALA D 1 646 ? 102.72439 44.05967 50.37249 1.000 28.10377 625 ALA D C 1
ATOM 19135 O O . ALA D 1 646 ? 101.91415 44.92701 50.70494 1.000 28.42068 625 ALA D O 1
ATOM 19137 N N . ARG D 1 647 ? 104.03964 44.22809 50.46624 1.000 29.15121 626 ARG D N 1
ATOM 19138 C CA . ARG D 1 647 ? 104.61617 45.49571 50.90147 1.000 30.37591 626 ARG D CA 1
ATOM 19139 C C . ARG D 1 647 ? 104.98968 46.34407 49.68940 1.000 31.26234 626 ARG D C 1
ATOM 19140 O O . ARG D 1 647 ? 105.23502 47.54717 49.79725 1.000 31.94301 626 ARG D O 1
#

B-factor: mean 22.55, std 7.1, range [12.68, 81.23]

Secondary structure (DSSP, 8-state):
-PPPPBS----SEEEEEEEEEETTTTEEEEEEEEE--SEEEEEE---S-TTT-S----GGGEEEEEEEETTEE---EEETTEEEEEEEEEPTT--EEEEEEEEE--SSGGGS---B-SSEEEE-GGGG--EETTB-GGG-EEEEEEEPSTT-EEE-SSPEEEEETTEEEEPPEEHHHHHT--EEEESSEEEEEEE-SSS-EEEEEEESSGGGG---HHHHHHHHHHHHHHHHHHS--SSS-EEEEEEE-SSSPP-EEE-SSEEEEEE-TTTTTTTTTS-TTTTHHHHHHHHHHBTTTEEETTTS-SSTTSPPP-TTHHHHTHHHHHHHHHHHHHHTSS-HHHHHHHHHHHHHHHHTS-GGGGT--TGGGGGHHHHHTT---S-HHHH---TTTHHHHHHHHHHHHHHHHHTTTS--HHHHHHHHH-SSTT--S-EEE-HHHHHHHHHHHS-S-HHHHHHHHHS-SS---HHHHHTTEEEEEESSPPHHHHHHHTTTT-EEETTTTSEEE-TTSBEEEE-TTSHHHHTT--BTBEEEEETTEEP-HHHHHHHHHHHTTSS-PEEEEEEETTEEEEEEE---S---EEEEEE-TTS--HHHHHTS--/-PPPPBS----SEEEEEEEEEETTTTEEEEEEEEE--SEEEEEE---S-TTT-S----GGGEEEEEEEETTEE---EEETTEEEEEEEEEPTT--EEEEEEEEE--SSGGGS---B-SSEEEE-GGGG--EETTB-GGGSEEEEEEEPSTT-EEE-SSPEEEEETTEEEEPPEEHHHHHT--EEEESSEEEEEEE-SSS-EEEEEEESSGGGG---HHHHHHHHHHHHHHHHHHS--SSS-EEEEEEE-SSSPP-EEE-SSEEEEEE-TTTTTTTTTS-TTTTHHHHHHHHHHBTTTEEETTTS-SSTTSPPP-TTHHHHTHHHHHHHHHHHHHHTSS-HHHHHHHHHHHHHHHHTS-GGGGT--TGGGGGHHHHHTT---S-HHHH--STTTHHHHHHHHHHHHHHHHHTTTS--HHHHHHHHH-SSTT--S-EEE-HHHHHHHHHHHS-S-HHHHHHHHHS--S-S-HHHHHTTEEEEEESSPPHHHHHHHTTTT-EEETTTTSEEE-TTSBEEEE-TTSHHHHTT--BTBEEEEETTEEP-HHHHHHHHHHTTT-S--EEEEEEETTEEEEEEE---S---EEEEEE-TTS--HHHHHTS--/-PPPPB-----SEEEEEEEEEETTTTEEEEEEEEE--SEEEEEE---S-TTT-S----GGGEEEEEEEETTEEE--EEETTEEEEEEEEEPTT--EEEEEEEEE--SSGGGS---B-SSEEEE-GGGG--EETTB-GGG-EEEEEEEPSTT-EEE-SSPEEEEETTEEEEPPEEHHHHHT--EEEESSEEEEEEE-SSS-EEEEEEESSGGGG---HHHHHHHHHHHHHHHHHHS--SSS-EEEEEEE-SSSPP-EEE-SSEEEEEE-TTTTTTTTTS-TTTTHHHHHHHHHHBTTTEEETTT--SSTTSPPP-TTHHHHTHHHHHHHHHHHHHHTSS-HHHHHHHHHHHHHHHHTS-GGGGT--TGGGGGHHHHHTT---S-HHHH--STTTHHHHHHHHHHHHHHHHHTTTS--HHHHHHHHH-SSTT--S-EEE-HHHHHHHHHHHS-S-HHHHHHHHHS--S-S-HHHHHTTEEEEEESSPPHHHHHHHTTTT-EEETTTTSEEE-TTSBEEEE-TTSHHHHTT--BTBEEEEETTEEP-HHHHHHHHHHHTTSS--EEEEEEETTEEEEEEE---S---EEEEEE-TTS--HHHHHTS--/-PPPPBS-PPPSEEEEEEEEEETTTTEEEEEEEEE--SEEEEEE---S-TTT-S----GGGEEEEEEEETTEEE--EEETTEEEEEEEEEPTT--EEEEEEEEE--SSGGGS---B-SSEEEE-GGGG--EETTB-GGG-EEEEEEEPSTT-EEE-SSPEEEEETTEEEEPPEEHHHHHT--EEEESSEEEEEEE-SSS-EEEEEEESSGGGG---HHHHHHHHHHHHHHHHHHS--SSS-EEEEEEE-SSSPP-EEE-SSEEEEEE-TTTTTTTTTS-TTTTHHHHHHHHHHBTTTEEETTTS-SSTTSPPP-TTHHHHTHHHHHHHHHHHHHHTSS-HHHHHHHHHHHHHHHHTS-GGGGT--TGGGGGHHHHHTT---S-HHHH--STTTHHHHHHHHHHHHHHHHHTTTS--HHHHHHHHH-SSTT--S-EEE-HHHHHHHHHHHS-S-HHHHHHHHHS--S---HHHHHTTEEEEEESSPPHHHHHHHTTTT-EEETTTTSEEE-TTSBEEEE-TTSHHHHTT--BTBEEEEETTEEP-HHHHHHHHHHTTT-S--EEEEEEETTEEEEEEE---S---EEEEEE-TTS--HHHHHTS--

InterPro domains:
  IPR001478 PDZ domain [PS50106] (526-591)
  IPR007963 Peptidase M61, catalytic domain [PF05299] (303-420)
  IPR011716 Tetratricopeptide TPR-3 [PF07720] (238-272)
  IPR024191 Peptidase M61 [PIRSF016493] (32-625)
  IPR027268 Peptidase M4/M1, CTD superfamily [G3DSA:1.10.390.10] (220-486)
  IPR036034 PDZ superfamily [G3DSA:2.30.42.10] (529-601)
  IPR036034 PDZ superfamily [SSF50156] (524-596)
  IPR040756 Peptidase M61, N-terminal domain [PF17899] (37-208)
  IPR052122 Intracellular Trafficking and Signaling Regulator [PTHR15963] (121-491)

Radius of gyration: 43.75 Å; Cα contacts (8 Å, |Δi|>4): 5914; chains: 4; bounding box: 123×113×122 Å

=== Feature glossary ===
Key to the feature types in this record:

— What the protein is —

Primary structure: the covalent order of the twenty standard amino acids along the backbone. Two proteins with the same sequence will (almost always) fold to the same structure; two with 30% identity often share a fold but not the details.

Database cross-references. InterPro integrates a dozen domain/family signature databases into unified entries with residue-range hits. GO terms attach function/process/location labels with evidence codes. CATH codes position the fold in a four-level structural taxonomy. Organism is the NCBI-taxonomy species name.

— Where its atoms are —

The mmCIF block holds the 3D Cartesian coordinates of each backbone atom (N, Cα, C, O) in ångströms. mmCIF is the PDB's canonical archive format — a tagged-loop text representation of the atomic model.

Six rendered views show the 3D structure from the faces of a cube — i.e. along ±x, ±y, ±z. Rendering representation is drawn randomly per protein from cartoon (secondary-structure ribbons), sticks (backbone bonds), or molecular surface; coloring is either N→C rainbow (blue at the N-terminus through red at the C-terminus) or one color per chain.

— Local backbone conformation —

DSSP 8-state secondary structure assigns each residue one of H (α-helix), G (3₁₀-helix), I (π-helix), E (extended β-strand), B (isolated β-bridge), T (hydrogen-bonded turn), S (bend), or '-' (coil). The assignment is computed from backbone hydrogen-bond geometry via the Kabsch–Sander algorithm.

P-SEA three-state annotation labels each residue as helix, strand, or coil based purely on the geometry of the Cα trace. It serves as a fallback when the full backbone (and thus DSSP) is unavailable.

The φ/ψ torsion pair specifies the backbone conformation at each residue. φ rotates about the N–Cα bond, ψ about the Cα–C bond. Steric clashes forbid most of the (φ, ψ) plane — the allowed regions (α-helix basin, β-sheet basin, left-handed helix) are the Ramachandran-allowed regions.

— Global shape and packing —

The geometric summary reports three shape descriptors. Rg (radius of gyration) measures how spread out the Cα atoms are about their centre of mass; compact globular proteins have small Rg, elongated or unfolded ones large. Cα contacts (<8 Å, |i−j|>4) count long-range residue pairs in spatial proximity — high for tightly packed folds, near zero for rods or random coil. The bounding-box extents give the protein's footprint along x, y, z in Å.

Accessible surface area quantifies burial. A residue with SASA near zero is packed into the hydrophobic core; one with SASA >100 Å² sits on the surface. Computed here via the Shrake–Rupley numerical algorithm with a 1.4 Å probe.

Plot images: a contact map (which residues are close in 3D, as an N×N binary image), a Ramachandran scatter (backbone torsion angles, revealing secondary-structure composition at a glance), and — for AlphaFold structures — a PAE heatmap (pairwise prediction confidence).

— Structural neighborhood —

The Foldseek 3Di string encodes local tertiary geometry as a 20-letter alphabet — one character per residue — derived from the relative positions of nearby Cα atoms. Unlike the amino-acid sequence, 3Di is a direct function of the 3D structure, so two proteins with the same fold have similar 3Di strings even at low sequence identity.

Nearest PDB neighbors are the top structural matches found by Foldseek when searching this structure against the entire Protein Data Bank. Each hit reports a TM-score (0 to 1; >0.5 almost always implies the same fold) and an E-value. These are *structural* homologs — they may share no detectable sequence similarity.

— Confidence and disorder —

For AlphaFold models, the B-factor field carries pLDDT — the model's own estimate of local accuracy on a 0–100 scale. Regions with pLDDT<50 should be treated as essentially unmodeled; they often correspond to intrinsically disordered segments.

B-factor (Debye–Waller factor) reflects atomic displacement in the crystal lattice. It is an experimental observable (units Å²), not a prediction; low values mean the atom is pinned down, high values mean it moves or is heterogeneous across the crystal.

Predicted aligned error is AlphaFold's pairwise confidence. Unlike pLDDT (per-residue), PAE is per-residue-pair and captures whether two parts of the structure are correctly placed relative to each other. Units are ångströms of expected positional error.